Protein AF-0000000077551330 (afdb_homodimer)

Structure (mmCIF, N/CA/C/O backbone):
data_AF-0000000077551330-model_v1
#
loop_
_entity.id
_entity.type
_entity.pdbx_description
1 polymer 'Ubiquitin-protein ligase E3B'
#
loop_
_atom_site.group_PDB
_atom_site.id
_atom_site.type_symbol
_atom_site.label_atom_id
_atom_site.label_alt_id
_atom_site.label_comp_id
_atom_site.label_asym_id
_atom_site.label_entity_id
_atom_site.label_seq_id
_atom_site.pdbx_PDB_ins_code
_atom_site.Cartn_x
_atom_site.Cartn_y
_atom_site.Cartn_z
_atom_site.occupancy
_atom_site.B_iso_or_equiv
_atom_site.auth_seq_id
_atom_site.auth_comp_id
_atom_site.auth_asym_id
_atom_site.auth_atom_id
_atom_site.pdbx_PDB_model_num
ATOM 1 N N . MET A 1 1 ? 14.961 -21.078 100.062 1 22.92 1 MET A N 1
ATOM 2 C CA . MET A 1 1 ? 14.156 -19.922 99.625 1 22.92 1 MET A CA 1
ATOM 3 C C . MET A 1 1 ? 13.586 -20.109 98.25 1 22.92 1 MET A C 1
ATOM 5 O O . MET A 1 1 ? 12.852 -19.25 97.75 1 22.92 1 MET A O 1
ATOM 9 N N . ALA A 1 2 ? 14.133 -21.109 97.5 1 28.78 2 ALA A N 1
ATOM 10 C CA . ALA A 1 2 ? 13.852 -21.328 96.062 1 28.78 2 ALA A CA 1
ATOM 11 C C . ALA A 1 2 ? 12.445 -21.891 95.875 1 28.78 2 ALA A C 1
ATOM 13 O O . ALA A 1 2 ? 11.898 -21.828 94.75 1 28.78 2 ALA A O 1
ATOM 14 N N . PHE A 1 3 ? 11.875 -22.594 96.812 1 31.28 3 PHE A N 1
ATOM 15 C CA . PHE A 1 3 ? 10.625 -23.312 96.625 1 31.28 3 PHE A CA 1
ATOM 16 C C . PHE A 1 3 ? 9.453 -22.359 96.5 1 31.28 3 PHE A C 1
ATOM 18 O O . PHE A 1 3 ? 8.383 -22.719 96 1 31.28 3 PHE A O 1
ATOM 25 N N . ILE A 1 4 ? 9.508 -21.141 97.125 1 39.5 4 ILE A N 1
ATOM 26 C CA . ILE A 1 4 ? 8.352 -20.266 97.25 1 39.5 4 ILE A CA 1
ATOM 27 C C . ILE A 1 4 ? 8.094 -19.609 95.875 1 39.5 4 ILE A C 1
ATOM 29 O O . ILE A 1 4 ? 6.98 -19.156 95.562 1 39.5 4 ILE A O 1
ATOM 33 N N . ASN A 1 5 ? 9.094 -19.547 94.875 1 41.09 5 ASN A N 1
ATOM 34 C CA . ASN A 1 5 ? 8.945 -18.734 93.688 1 41.09 5 ASN A CA 1
ATOM 35 C C . ASN A 1 5 ? 8.047 -19.406 92.625 1 41.09 5 ASN A C 1
ATOM 37 O O . ASN A 1 5 ? 7.551 -18.75 91.688 1 41.09 5 ASN A O 1
ATOM 41 N N . LEU A 1 6 ? 7.828 -20.703 92.625 1 46.5 6 LEU A N 1
ATOM 42 C CA . LEU A 1 6 ? 7.102 -21.328 91.5 1 46.5 6 LEU A CA 1
ATOM 43 C C . LEU A 1 6 ? 5.605 -21.031 91.625 1 46.5 6 LEU A C 1
ATOM 45 O O . LEU A 1 6 ? 4.934 -20.875 90.562 1 46.5 6 LEU A O 1
ATOM 49 N N . ASP A 1 7 ? 5.07 -20.953 92.812 1 49.09 7 ASP A N 1
ATOM 50 C CA . ASP A 1 7 ? 3.627 -20.766 93 1 49.09 7 ASP A CA 1
ATOM 51 C C . ASP A 1 7 ? 3.203 -19.391 92.5 1 49.09 7 ASP A C 1
ATOM 53 O O . ASP A 1 7 ? 2.082 -19.203 92 1 49.09 7 ASP A O 1
ATOM 57 N N . GLN A 1 8 ? 4.016 -18.359 92.562 1 56.34 8 GLN A N 1
ATOM 58 C CA . GLN A 1 8 ? 3.68 -17.016 92.125 1 56.34 8 GLN A CA 1
ATOM 59 C C . GLN A 1 8 ? 3.641 -16.938 90.625 1 56.34 8 GLN A C 1
ATOM 61 O O . GLN A 1 8 ? 2.785 -16.25 90 1 56.34 8 GLN A O 1
ATOM 66 N N . GLN A 1 9 ? 4.457 -17.688 89.938 1 59.53 9 GLN A N 1
ATOM 67 C CA . GLN A 1 9 ? 4.461 -17.625 88.438 1 59.53 9 GLN A CA 1
ATOM 68 C C . GLN A 1 9 ? 3.189 -18.234 87.875 1 59.53 9 GLN A C 1
ATOM 70 O O . GLN A 1 9 ? 2.627 -17.719 86.938 1 59.53 9 GLN A O 1
ATOM 75 N N . ARG A 1 10 ? 2.715 -19.328 88.438 1 60.25 10 ARG A N 1
ATOM 76 C CA . ARG A 1 10 ? 1.483 -19.938 88 1 60.25 10 ARG A CA 1
ATOM 77 C C . ARG A 1 10 ? 0.293 -19 88.188 1 60.25 10 ARG A C 1
ATOM 79 O O . ARG A 1 10 ? -0.596 -18.938 87.312 1 60.25 10 ARG A O 1
ATOM 86 N N . PHE A 1 11 ? 0.293 -18.328 89.312 1 63.03 11 PHE A N 1
ATOM 87 C CA . PHE A 1 11 ? -0.768 -17.359 89.562 1 63.03 11 PHE A CA 1
ATOM 88 C C . PHE A 1 11 ? -0.735 -16.234 88.562 1 63.03 11 PHE A C 1
ATOM 90 O O . PHE A 1 11 ? -1.778 -15.82 88.062 1 63.03 11 PHE A O 1
ATOM 97 N N . LEU A 1 12 ? 0.474 -15.773 88.188 1 65.19 12 LEU A N 1
ATOM 98 C CA . LEU A 1 12 ? 0.596 -14.719 87.188 1 65.19 12 LEU A CA 1
ATOM 99 C C . LEU A 1 12 ? 0.167 -15.227 85.812 1 65.19 12 LEU A C 1
ATOM 101 O O . LEU A 1 12 ? -0.491 -14.508 85.062 1 65.19 12 LEU A O 1
ATOM 105 N N . GLU A 1 13 ? 0.47 -16.438 85.5 1 65 13 GLU A N 1
ATOM 106 C CA . GLU A 1 13 ? 0.064 -16.984 84.188 1 65 13 GLU A CA 1
ATOM 107 C C . GLU A 1 13 ? -1.451 -17.156 84.125 1 65 13 GLU A C 1
ATOM 109 O O . GLU A 1 13 ? -2.057 -16.875 83.062 1 65 13 GLU A O 1
ATOM 114 N N . ARG A 1 14 ? -2.062 -17.625 85.25 1 64 14 ARG A N 1
ATOM 115 C CA . ARG A 1 14 ? -3.514 -17.766 85.25 1 64 14 ARG A CA 1
ATOM 116 C C . ARG A 1 14 ? -4.199 -16.406 85.125 1 64 14 ARG A C 1
ATOM 118 O O . ARG A 1 14 ? -5.195 -16.266 84.438 1 64 14 ARG A O 1
ATOM 125 N N . SER A 1 15 ? -3.672 -15.398 85.875 1 67.38 15 SER A N 1
ATOM 126 C CA . SER A 1 15 ? -4.227 -14.055 85.812 1 67.38 15 SER A CA 1
ATOM 127 C C . SER A 1 15 ? -4.055 -13.469 84.375 1 67.38 15 SER A C 1
ATOM 129 O O . SER A 1 15 ? -4.957 -12.805 83.875 1 67.38 15 SER A O 1
ATOM 131 N N . GLN A 1 16 ? -2.918 -13.742 83.812 1 68.31 16 GLN A N 1
ATOM 132 C CA . GLN A 1 16 ? -2.707 -13.289 82.438 1 68.31 16 GLN A CA 1
ATOM 133 C C . GLN A 1 16 ? -3.654 -14 81.5 1 68.31 16 GLN A C 1
ATOM 135 O O . GLN A 1 16 ? -4.184 -13.383 80.562 1 68.31 16 GLN A O 1
ATOM 140 N N . GLN A 1 17 ? -3.811 -15.289 81.688 1 69.75 17 GLN A N 1
ATOM 141 C CA . GLN A 1 17 ? -4.742 -16.031 80.812 1 69.75 17 GLN A CA 1
ATOM 142 C C . GLN A 1 17 ? -6.172 -15.523 81 1 69.75 17 GLN A C 1
ATOM 144 O O . GLN A 1 17 ? -6.918 -15.383 80.062 1 69.75 17 GLN A O 1
ATOM 149 N N . GLU A 1 18 ? -6.57 -15.234 82.25 1 70 18 GLU A N 1
ATOM 150 C CA . GLU A 1 18 ? -7.895 -14.688 82.5 1 70 18 GLU A CA 1
ATOM 151 C C . GLU A 1 18 ? -8.047 -13.297 81.938 1 70 18 GLU A C 1
ATOM 153 O O . GLU A 1 18 ? -9.109 -12.961 81.375 1 70 18 GLU A O 1
ATOM 158 N N . ARG A 1 19 ? -6.977 -12.5 82 1 65.56 19 ARG A N 1
ATOM 159 C CA . ARG A 1 19 ? -6.996 -11.195 81.375 1 65.56 19 ARG A CA 1
ATOM 160 C C . ARG A 1 19 ? -7.117 -11.336 79.812 1 65.56 19 ARG A C 1
ATOM 162 O O . ARG A 1 19 ? -7.863 -10.594 79.188 1 65.56 19 ARG A O 1
ATOM 169 N N . LYS A 1 20 ? -6.316 -12.219 79.312 1 68.75 20 LYS A N 1
ATOM 170 C CA . LYS A 1 20 ? -6.422 -12.453 77.875 1 68.75 20 LYS A CA 1
ATOM 171 C C . LYS A 1 20 ? -7.82 -12.945 77.5 1 68.75 20 LYS A C 1
ATOM 173 O O . LYS A 1 20 ? -8.375 -12.539 76.5 1 68.75 20 LYS A O 1
ATOM 178 N N . GLU A 1 21 ? -8.359 -13.828 78.312 1 69.94 21 GLU A N 1
ATOM 179 C CA . GLU A 1 21 ? -9.703 -14.32 78.062 1 69.94 21 GLU A CA 1
ATOM 180 C C . GLU A 1 21 ? -10.742 -13.211 78.188 1 69.94 21 GLU A C 1
ATOM 182 O O . GLU A 1 21 ? -11.68 -13.125 77.375 1 69.94 21 GLU A O 1
ATOM 187 N N . ARG A 1 22 ? -10.625 -12.359 79.188 1 68.88 22 ARG A N 1
ATOM 188 C CA . ARG A 1 22 ? -11.516 -11.211 79.375 1 68.88 22 ARG A CA 1
ATOM 189 C C . ARG A 1 22 ? -11.367 -10.242 78.188 1 68.88 22 ARG A C 1
ATOM 191 O O . ARG A 1 22 ? -12.352 -9.695 77.75 1 68.88 22 ARG A O 1
ATOM 198 N N . GLU A 1 23 ? -10.102 -10.023 77.875 1 68.31 23 GLU A N 1
ATOM 199 C CA . GLU A 1 23 ? -9.875 -9.164 76.688 1 68.31 23 GLU A CA 1
ATOM 200 C C . GLU A 1 23 ? -10.469 -9.773 75.438 1 68.31 23 GLU A C 1
ATOM 202 O O . GLU A 1 23 ? -11.055 -9.07 74.625 1 68.31 23 GLU A O 1
ATOM 207 N N . GLN A 1 24 ? -10.242 -11.047 75.312 1 70.62 24 GLN A N 1
ATOM 208 C CA . GLN A 1 24 ? -10.859 -11.711 74.188 1 70.62 24 GLN A CA 1
ATOM 209 C C . GLN A 1 24 ? -12.383 -11.656 74.25 1 70.62 24 GLN A C 1
ATOM 211 O O . GLN A 1 24 ? -13.062 -11.469 73.25 1 70.62 24 GLN A O 1
ATOM 216 N N . GLU A 1 25 ? -12.898 -11.859 75.438 1 68.94 25 GLU A N 1
ATOM 217 C CA . GLU A 1 25 ? -14.344 -11.75 75.625 1 68.94 25 GLU A CA 1
ATOM 218 C C . GLU A 1 25 ? -14.828 -10.328 75.375 1 68.94 25 GLU A C 1
ATOM 220 O O . GLU A 1 25 ? -15.906 -10.125 74.812 1 68.94 25 GLU A O 1
ATOM 225 N N . ARG A 1 26 ? -14.086 -9.344 75.875 1 64.94 26 ARG A N 1
ATOM 226 C CA . ARG A 1 26 ? -14.422 -7.953 75.625 1 64.94 26 ARG A CA 1
ATOM 227 C C . ARG A 1 26 ? -14.375 -7.672 74.125 1 64.94 26 ARG A C 1
ATOM 229 O O . ARG A 1 26 ? -15.266 -7 73.562 1 64.94 26 ARG A O 1
ATOM 236 N N . VAL A 1 27 ? -13.305 -8.125 73.562 1 67.75 27 VAL A N 1
ATOM 237 C CA . VAL A 1 27 ? -13.211 -7.961 72.125 1 67.75 27 VAL A CA 1
ATOM 238 C C . VAL A 1 27 ? -14.375 -8.68 71.438 1 67.75 27 VAL A C 1
ATOM 240 O O . VAL A 1 27 ? -14.977 -8.156 70.5 1 67.75 27 VAL A O 1
ATOM 243 N N . ARG A 1 28 ? -14.719 -9.891 71.938 1 66.38 28 ARG A N 1
ATOM 244 C CA . ARG A 1 28 ? -15.859 -10.625 71.375 1 66.38 28 ARG A CA 1
ATOM 245 C C . ARG A 1 28 ? -17.156 -9.875 71.625 1 66.38 28 ARG A C 1
ATOM 247 O O . ARG A 1 28 ? -18.031 -9.82 70.75 1 66.38 28 ARG A O 1
ATOM 254 N N . GLN A 1 29 ? -17.312 -9.305 72.75 1 65.94 29 GLN A N 1
ATOM 255 C CA . GLN A 1 29 ? -18.531 -8.555 73.062 1 65.94 29 GLN A CA 1
ATOM 256 C C . GLN A 1 29 ? -18.625 -7.293 72.25 1 65.94 29 GLN A C 1
ATOM 258 O O . GLN A 1 29 ? -19.703 -6.938 71.75 1 65.94 29 GLN A O 1
ATOM 263 N N . VAL A 1 30 ? -17.5 -6.617 72.125 1 64.19 30 VAL A N 1
ATOM 264 C CA . VAL A 1 30 ? -17.484 -5.438 71.25 1 64.19 30 VAL A CA 1
ATOM 265 C C . VAL A 1 30 ? -17.75 -5.848 69.812 1 64.19 30 VAL A C 1
ATOM 267 O O . VAL A 1 30 ? -18.516 -5.18 69.125 1 64.19 30 VAL A O 1
ATOM 270 N N . LEU A 1 31 ? -17.109 -6.902 69.5 1 64.62 31 LEU A N 1
ATOM 271 C CA . LEU A 1 31 ? -17.391 -7.414 68.125 1 64.62 31 LEU A CA 1
ATOM 272 C C . LEU A 1 31 ? -18.844 -7.844 68 1 64.62 31 LEU A C 1
ATOM 274 O O . LEU A 1 31 ? -19.484 -7.586 67 1 64.62 31 LEU A O 1
ATOM 278 N N . PHE A 1 32 ? -19.328 -8.484 69.062 1 64.44 32 PHE A N 1
ATOM 279 C CA . PHE A 1 32 ? -20.734 -8.898 69 1 64.44 32 PHE A CA 1
ATOM 280 C C . PHE A 1 32 ? -21.656 -7.688 69.062 1 64.44 32 PHE A C 1
ATOM 282 O O . PHE A 1 32 ? -22.688 -7.676 68.375 1 64.44 32 PHE A O 1
ATOM 289 N N . SER A 1 33 ? -21.281 -6.715 69.75 1 65.81 33 SER A N 1
ATOM 290 C CA . SER A 1 33 ? -22.078 -5.488 69.812 1 65.81 33 SER A CA 1
ATOM 291 C C . SER A 1 33 ? -22 -4.754 68.438 1 65.81 33 SER A C 1
ATOM 293 O O . SER A 1 33 ? -23 -4.215 68 1 65.81 33 SER A O 1
ATOM 295 N N . ALA A 1 34 ? -20.844 -4.715 68 1 67.06 34 ALA A N 1
ATOM 296 C CA . ALA A 1 34 ? -20.672 -4.098 66.688 1 67.06 34 ALA A CA 1
ATOM 297 C C . ALA A 1 34 ? -21.391 -4.902 65.562 1 67.06 34 ALA A C 1
ATOM 299 O O . ALA A 1 34 ? -22.047 -4.332 64.688 1 67.06 34 ALA A O 1
ATOM 300 N N . ILE A 1 35 ? -21.141 -6.168 65.688 1 66.94 35 ILE A N 1
ATOM 301 C CA . ILE A 1 35 ? -21.859 -7.027 64.75 1 66.94 35 ILE A CA 1
ATOM 302 C C . ILE A 1 35 ? -23.359 -6.93 65 1 66.94 35 ILE A C 1
ATOM 304 O O . ILE A 1 35 ? -24.156 -6.914 64.062 1 66.94 35 ILE A O 1
ATOM 308 N N . GLY A 1 36 ? -23.688 -6.824 66.25 1 60.03 36 GLY A N 1
ATOM 309 C CA . GLY A 1 36 ? -25.094 -6.66 66.562 1 60.03 36 GLY A CA 1
ATOM 310 C C . GLY A 1 36 ? -25.703 -5.375 66.062 1 60.03 36 GLY A C 1
ATOM 311 O O . GLY A 1 36 ? -26.828 -5.371 65.562 1 60.03 36 GLY A O 1
ATOM 312 N N . ALA A 1 37 ? -24.969 -4.297 66.188 1 66.75 37 ALA A N 1
ATOM 313 C CA . ALA A 1 37 ? -25.422 -3.023 65.688 1 66.75 37 ALA A CA 1
ATOM 314 C C . ALA A 1 37 ? -25.547 -3.105 64.125 1 66.75 37 ALA A C 1
ATOM 316 O O . ALA A 1 37 ? -26.516 -2.586 63.562 1 66.75 37 ALA A O 1
ATOM 317 N N . VAL A 1 38 ? -24.609 -3.689 63.562 1 68.25 38 VAL A N 1
ATOM 318 C CA . VAL A 1 38 ? -24.656 -3.893 62.125 1 68.25 38 VAL A CA 1
ATOM 319 C C . VAL A 1 38 ? -25.828 -4.809 61.781 1 68.25 38 VAL A C 1
ATOM 321 O O . VAL A 1 38 ? -26.547 -4.559 60.812 1 68.25 38 VAL A O 1
ATOM 324 N N . ALA A 1 39 ? -25.906 -5.832 62.594 1 68.81 39 ALA A N 1
ATOM 325 C CA . ALA A 1 39 ? -27 -6.77 62.344 1 68.81 39 ALA A CA 1
ATOM 326 C C . ALA A 1 39 ? -28.344 -6.109 62.625 1 68.81 39 ALA A C 1
ATOM 328 O O . ALA A 1 39 ? -29.312 -6.32 61.875 1 68.81 39 ALA A O 1
ATOM 329 N N . ARG A 1 40 ? -28.406 -5.363 63.719 1 67.44 40 ARG A N 1
ATOM 330 C CA . ARG A 1 40 ? -29.656 -4.648 64 1 67.44 40 ARG A CA 1
ATOM 331 C C . ARG A 1 40 ? -29.953 -3.621 62.906 1 67.44 40 ARG A C 1
ATOM 333 O O . ARG A 1 40 ? -31.094 -3.48 62.469 1 67.44 40 ARG A O 1
ATOM 340 N N . GLY A 1 41 ? -28.875 -2.963 62.531 1 69.56 41 GLY A N 1
ATOM 341 C CA . GLY A 1 41 ? -29.047 -2.061 61.406 1 69.56 41 GLY A CA 1
ATOM 342 C C . GLY A 1 41 ? -29.516 -2.76 60.156 1 69.56 41 GLY A C 1
ATOM 343 O O . GLY A 1 41 ? -30.391 -2.26 59.469 1 69.56 41 GLY A O 1
ATOM 344 N N . TYR A 1 42 ? -28.938 -3.818 60 1 74.38 42 TYR A N 1
ATOM 345 C CA . TYR A 1 42 ? -29.328 -4.625 58.844 1 74.38 42 TYR A CA 1
ATOM 346 C C . TYR A 1 42 ? -30.797 -5.066 58.969 1 74.38 42 TYR A C 1
ATOM 348 O O . TYR A 1 42 ? -31.547 -4.992 58 1 74.38 42 TYR A O 1
ATOM 356 N N . LEU A 1 43 ? -31.172 -5.508 60.156 1 75.19 43 LEU A N 1
ATOM 357 C CA . LEU A 1 43 ? -32.531 -5.988 60.344 1 75.19 43 LEU A CA 1
ATOM 358 C C . LEU A 1 43 ? -33.531 -4.84 60.25 1 75.19 43 LEU A C 1
ATOM 360 O O . LEU A 1 43 ? -34.625 -5.008 59.719 1 75.19 43 LEU A O 1
ATOM 364 N N . VAL A 1 44 ? -33.125 -3.666 60.688 1 77.12 44 VAL A N 1
ATOM 365 C CA . VAL A 1 44 ? -33.969 -2.496 60.594 1 77.12 44 VAL A CA 1
ATOM 366 C C . VAL A 1 44 ? -34.156 -2.088 59.125 1 77.12 44 VAL A C 1
ATOM 368 O O . VAL A 1 44 ? -35.25 -1.759 58.688 1 77.12 44 VAL A O 1
ATOM 371 N N . ARG A 1 45 ? -33.062 -2.186 58.469 1 77.69 45 ARG A N 1
ATOM 372 C CA . ARG A 1 45 ? -33.156 -1.857 57.062 1 77.69 45 ARG A CA 1
ATOM 373 C C . ARG A 1 45 ? -34 -2.883 56.312 1 77.69 45 ARG A C 1
ATOM 375 O O . ARG A 1 45 ? -34.75 -2.527 55.406 1 77.69 45 ARG A O 1
ATOM 382 N N . LYS A 1 46 ? -33.781 -4.078 56.719 1 79.44 46 LYS A N 1
ATOM 383 C CA . LYS A 1 46 ? -34.562 -5.133 56.125 1 79.44 46 LYS A CA 1
ATOM 384 C C . LYS A 1 46 ? -36.062 -4.957 56.406 1 79.44 46 LYS A C 1
ATOM 386 O O . LYS A 1 46 ? -36.906 -5.141 55.531 1 79.44 46 LYS A O 1
ATOM 391 N N . ASP A 1 47 ? -36.312 -4.613 57.656 1 80.62 47 ASP A N 1
ATOM 392 C CA . ASP A 1 47 ? -37.688 -4.391 58.031 1 80.62 47 ASP A CA 1
ATOM 393 C C . ASP A 1 47 ? -38.25 -3.148 57.344 1 80.62 47 ASP A C 1
ATOM 395 O O . ASP A 1 47 ? -39.406 -3.143 56.906 1 80.62 47 ASP A O 1
ATOM 399 N N . LEU A 1 48 ? -37.5 -2.199 57.219 1 81.88 48 LEU A N 1
ATOM 400 C CA . LEU A 1 48 ? -37.906 -0.984 56.531 1 81.88 48 LEU A CA 1
ATOM 401 C C . LEU A 1 48 ? -38.188 -1.258 55.062 1 81.88 48 LEU A C 1
ATOM 403 O O . LEU A 1 48 ? -39.125 -0.73 54.5 1 81.88 48 LEU A O 1
ATOM 407 N N . ARG A 1 49 ? -37.375 -2.062 54.531 1 84.06 49 ARG A N 1
ATOM 408 C CA . ARG A 1 49 ? -37.562 -2.441 53.125 1 84.06 49 ARG A CA 1
ATOM 409 C C . ARG A 1 49 ? -38.875 -3.178 52.938 1 84.06 49 ARG A C 1
ATOM 411 O O . ARG A 1 49 ? -39.625 -2.908 52 1 84.06 49 ARG A O 1
ATOM 418 N N . ARG A 1 50 ? -39.156 -4.004 53.844 1 84.31 50 ARG A N 1
ATOM 419 C CA . ARG A 1 50 ? -40.406 -4.77 53.781 1 84.31 50 ARG A CA 1
ATOM 420 C C . ARG A 1 50 ? -41.625 -3.867 53.969 1 84.31 50 ARG A C 1
ATOM 422 O O . ARG A 1 50 ? -42.625 -4.031 53.281 1 84.31 50 ARG A O 1
ATOM 429 N N . LYS A 1 51 ? -41.469 -2.916 54.875 1 85.31 51 LYS A N 1
ATOM 430 C CA . LYS A 1 51 ? -42.562 -1.987 55.125 1 85.31 51 LYS A CA 1
ATOM 431 C C . LYS A 1 51 ? -42.844 -1.111 53.906 1 85.31 51 LYS A C 1
ATOM 433 O O . LYS A 1 51 ? -44 -0.903 53.5 1 85.31 51 LYS A O 1
ATOM 438 N N . VAL A 1 52 ? -41.781 -0.703 53.312 1 85.25 52 VAL A N 1
ATOM 439 C CA . VAL A 1 52 ? -41.906 0.164 52.125 1 85.25 52 VAL A CA 1
ATOM 440 C C . VAL A 1 52 ? -42.5 -0.618 50.969 1 85.25 52 VAL A C 1
ATOM 442 O O . VAL A 1 52 ? -43.375 -0.105 50.25 1 85.25 52 VAL A O 1
ATOM 445 N N . LEU A 1 53 ? -42.125 -1.859 50.875 1 86.62 53 LEU A N 1
ATOM 446 C CA . LEU A 1 53 ? -42.625 -2.701 49.781 1 86.62 53 LEU A CA 1
ATOM 447 C C . LEU A 1 53 ? -44.125 -3.006 50 1 86.62 53 LEU A C 1
ATOM 449 O O . LEU A 1 53 ? -44.875 -3.006 49.031 1 86.62 53 LEU A O 1
ATOM 453 N N . ASN A 1 54 ? -44.469 -3.184 51.219 1 85.94 54 ASN A N 1
ATOM 454 C CA . ASN A 1 54 ? -45.875 -3.459 51.531 1 85.94 54 ASN A CA 1
ATOM 455 C C . ASN A 1 54 ? -46.75 -2.227 51.312 1 85.94 54 ASN A C 1
ATOM 457 O O . ASN A 1 54 ? -47.844 -2.336 50.781 1 85.94 54 ASN A O 1
ATOM 461 N N . GLU A 1 55 ? -46.219 -1.141 51.688 1 87 55 GLU A N 1
ATOM 462 C CA . GLU A 1 55 ? -46.938 0.102 51.469 1 87 55 GLU A CA 1
ATOM 463 C C . GLU A 1 55 ? -47.125 0.392 49.969 1 87 55 GLU A C 1
ATOM 465 O O . GLU A 1 55 ? -48.156 0.896 49.562 1 87 55 GLU A O 1
ATOM 470 N N . PHE A 1 56 ? -46.094 0.057 49.281 1 88.06 56 PHE A N 1
ATOM 471 C CA . PHE A 1 56 ? -46.156 0.257 47.844 1 88.06 56 PHE A CA 1
ATOM 472 C C . PHE A 1 56 ? -47.219 -0.656 47.219 1 88.06 56 PHE A C 1
ATOM 474 O O . PHE A 1 56 ? -48 -0.216 46.406 1 88.06 56 PHE A O 1
ATOM 481 N N . HIS A 1 57 ? -47.312 -1.891 47.688 1 87.19 57 HIS A N 1
ATOM 482 C CA . HIS A 1 57 ? -48.281 -2.842 47.125 1 87.19 57 HIS A CA 1
ATOM 483 C C . HIS A 1 57 ? -49.688 -2.471 47.531 1 87.19 57 HIS A C 1
ATOM 485 O O . HIS A 1 57 ? -50.656 -2.705 46.781 1 87.19 57 HIS A O 1
ATOM 491 N N . GLU A 1 58 ? -49.75 -1.854 48.656 1 85.56 58 GLU A N 1
ATOM 492 C CA . GLU A 1 58 ? -51.062 -1.409 49.125 1 85.56 58 GLU A CA 1
ATOM 493 C C . GLU A 1 58 ? -51.531 -0.202 48.312 1 85.56 58 GLU A C 1
ATOM 495 O O . GLU A 1 58 ? -52.719 -0.096 48 1 85.56 58 GLU A O 1
ATOM 500 N N . ALA A 1 59 ? -50.562 0.584 48.031 1 85.12 59 ALA A N 1
ATOM 501 C CA . ALA A 1 59 ? -50.906 1.828 47.344 1 85.12 59 ALA A CA 1
ATOM 502 C C . ALA A 1 59 ? -51.156 1.589 45.875 1 85.12 59 ALA A C 1
ATOM 504 O O . ALA A 1 59 ? -52.094 2.172 45.281 1 85.12 59 ALA A O 1
ATOM 505 N N . PHE A 1 60 ? -50.344 0.715 45.281 1 85 60 PHE A N 1
ATOM 506 C CA . PHE A 1 60 ? -50.406 0.62 43.812 1 85 60 PHE A CA 1
ATOM 507 C C . PHE A 1 60 ? -50.812 -0.792 43.375 1 85 60 PHE A C 1
ATOM 509 O O . PHE A 1 60 ? -50.969 -1.056 42.188 1 85 60 PHE A O 1
ATOM 516 N N . GLY A 1 61 ? -51.094 -1.713 44.188 1 78.81 61 GLY A N 1
ATOM 517 C CA . GLY A 1 61 ? -51.5 -3.076 43.906 1 78.81 61 GLY A CA 1
ATOM 518 C C . GLY A 1 61 ? -50.344 -4.012 43.625 1 78.81 61 GLY A C 1
ATOM 519 O O . GLY A 1 61 ? -49.25 -3.562 43.312 1 78.81 61 GLY A O 1
ATOM 520 N N . ASN A 1 62 ? -50.656 -5.246 43.719 1 72.19 62 ASN A N 1
ATOM 521 C CA . ASN A 1 62 ? -49.656 -6.258 43.469 1 72.19 62 ASN A CA 1
ATOM 522 C C . ASN A 1 62 ? -49.375 -6.418 41.969 1 72.19 62 ASN A C 1
ATOM 524 O O . ASN A 1 62 ? -48.281 -6.891 41.594 1 72.19 62 ASN A O 1
ATOM 528 N N . ASP A 1 63 ? -50.312 -5.977 41.188 1 67.38 63 ASP A N 1
ATOM 529 C CA . ASP A 1 63 ? -50.156 -6.125 39.75 1 67.38 63 ASP A CA 1
ATOM 530 C C . ASP A 1 63 ? -49.875 -4.777 39.094 1 67.38 63 ASP A C 1
ATOM 532 O O . ASP A 1 63 ? -49.594 -4.711 37.875 1 67.38 63 ASP A O 1
ATOM 536 N N . GLY A 1 64 ? -49.719 -3.719 39.812 1 64.69 64 GLY A N 1
ATOM 537 C CA . GLY A 1 64 ? -49.375 -2.393 39.312 1 64.69 64 GLY A CA 1
ATOM 538 C C . GLY A 1 64 ? -50.531 -1.732 38.562 1 64.69 64 GLY A C 1
ATOM 539 O O . GLY A 1 64 ? -50.344 -0.837 37.75 1 64.69 64 GLY A O 1
ATOM 540 N N . MET A 1 65 ? -51.844 -2.135 38.781 1 70.25 65 MET A N 1
ATOM 541 C CA . MET A 1 65 ? -52.969 -1.652 37.969 1 70.25 65 MET A CA 1
ATOM 542 C C . MET A 1 65 ? -53.719 -0.575 38.75 1 70.25 65 MET A C 1
ATOM 544 O O . MET A 1 65 ? -54.562 0.136 38.156 1 70.25 65 MET A O 1
ATOM 548 N N . LYS A 1 66 ? -53.375 -0.418 39.938 1 78.94 66 LYS A N 1
ATOM 549 C CA . LYS A 1 66 ? -54.094 0.583 40.75 1 78.94 66 LYS A CA 1
ATOM 550 C C . LYS A 1 66 ? -53.438 1.955 40.594 1 78.94 66 LYS A C 1
ATOM 552 O O . LYS A 1 66 ? -52.188 2.072 40.688 1 78.94 66 LYS A O 1
ATOM 557 N N . VAL A 1 67 ? -54.25 3.014 40.25 1 77.81 67 VAL A N 1
ATOM 558 C CA . VAL A 1 67 ? -53.75 4.367 40.062 1 77.81 67 VAL A CA 1
ATOM 559 C C . VAL A 1 67 ? -53.812 5.148 41.375 1 77.81 67 VAL A C 1
ATOM 561 O O . VAL A 1 67 ? -54.75 5.008 42.125 1 77.81 67 VAL A O 1
ATOM 564 N N . ASN A 1 68 ? -52.75 5.715 41.75 1 86.81 68 ASN A N 1
ATOM 565 C CA . ASN A 1 68 ? -52.688 6.547 42.969 1 86.81 68 ASN A CA 1
ATOM 566 C C . ASN A 1 68 ? -52.031 7.895 42.656 1 86.81 68 ASN A C 1
ATOM 568 O O . ASN A 1 68 ? -51.688 8.18 41.5 1 86.81 68 ASN A O 1
ATOM 572 N N . GLY A 1 69 ? -51.906 8.773 43.688 1 88.81 69 GLY A N 1
ATOM 573 C CA . GLY A 1 69 ? -51.375 10.117 43.5 1 88.81 69 GLY A CA 1
ATOM 574 C C . GLY A 1 69 ? -49.938 10.141 42.969 1 88.81 69 GLY A C 1
ATOM 575 O O . GLY A 1 69 ? -49.125 9.289 43.344 1 88.81 69 GLY A O 1
ATOM 576 N N . ASN A 1 70 ? -49.625 11.047 42.062 1 91.06 70 ASN A N 1
ATOM 577 C CA . ASN A 1 70 ? -48.344 11.156 41.438 1 91.06 70 ASN A CA 1
ATOM 578 C C . ASN A 1 70 ? -47.25 11.523 42.406 1 91.06 70 ASN A C 1
ATOM 580 O O . ASN A 1 70 ? -46.094 11.164 42.219 1 91.06 70 ASN A O 1
ATOM 584 N N . THR A 1 71 ? -47.531 12.195 43.469 1 91.94 71 THR A N 1
ATOM 585 C CA . THR A 1 71 ? -46.531 12.578 44.469 1 91.94 71 THR A CA 1
ATOM 586 C C . THR A 1 71 ? -46.062 11.359 45.25 1 91.94 71 THR A C 1
ATOM 588 O O . THR A 1 71 ? -44.875 11.266 45.625 1 91.94 71 THR A O 1
ATOM 591 N N . LYS A 1 72 ? -47 10.492 45.5 1 89.25 72 LYS A N 1
ATOM 592 C CA . LYS A 1 72 ? -46.656 9.25 46.188 1 89.25 72 LYS A CA 1
ATOM 593 C C . LYS A 1 72 ? -45.719 8.398 45.312 1 89.25 72 LYS A C 1
ATOM 595 O O . LYS A 1 72 ? -44.781 7.773 45.812 1 89.25 72 LYS A O 1
ATOM 600 N N . LEU A 1 73 ? -46.094 8.406 44.094 1 91 73 LEU A N 1
ATOM 601 C CA . LEU A 1 73 ? -45.281 7.641 43.156 1 91 73 LEU A CA 1
ATOM 602 C C . LEU A 1 73 ? -43.844 8.141 43.156 1 91 73 LEU A C 1
ATOM 604 O O . LEU A 1 73 ? -42.906 7.336 43.125 1 91 73 LEU A O 1
ATOM 608 N N . LEU A 1 74 ? -43.594 9.445 43.094 1 93.12 74 LEU A N 1
ATOM 609 C CA . LEU A 1 74 ? -42.281 10.039 43.156 1 93.12 74 LEU A CA 1
ATOM 610 C C . LEU A 1 74 ? -41.562 9.68 44.469 1 93.12 74 LEU A C 1
ATOM 612 O O . LEU A 1 74 ? -40.375 9.398 44.469 1 93.12 74 LEU A O 1
ATOM 616 N N . LYS A 1 75 ? -42.344 9.664 45.531 1 89.19 75 LYS A N 1
ATOM 617 C CA . LYS A 1 75 ? -41.781 9.344 46.844 1 89.19 75 LYS A CA 1
ATOM 618 C C . LYS A 1 75 ? -41.25 7.918 46.875 1 89.19 75 LYS A C 1
ATOM 620 O O . LYS A 1 75 ? -40.125 7.688 47.312 1 89.19 75 LYS A O 1
ATOM 625 N N . TYR A 1 76 ? -42 7.039 46.375 1 88.12 76 TYR A N 1
ATOM 626 C CA . TYR A 1 76 ? -41.562 5.648 46.375 1 88.12 76 TYR A CA 1
ATOM 627 C C . TYR A 1 76 ? -40.406 5.43 45.406 1 88.12 76 TYR A C 1
ATOM 629 O O . TYR A 1 76 ? -39.531 4.609 45.656 1 88.12 76 TYR A O 1
ATOM 637 N N . GLY A 1 77 ? -40.406 6.133 44.312 1 88.5 77 GLY A N 1
ATOM 638 C CA . GLY A 1 77 ? -39.281 6.059 43.375 1 88.5 77 GLY A CA 1
ATOM 639 C C . GLY A 1 77 ? -37.969 6.48 44 1 88.5 77 GLY A C 1
ATOM 640 O O . GLY A 1 77 ? -36.969 5.801 43.844 1 88.5 77 GLY A O 1
ATOM 641 N N . LYS A 1 78 ? -38 7.512 44.719 1 87.5 78 LYS A N 1
ATOM 642 C CA . LYS A 1 78 ? -36.812 8.023 45.375 1 87.5 78 LYS A CA 1
ATOM 643 C C . LYS A 1 78 ? -36.312 7.055 46.438 1 87.5 78 LYS A C 1
ATOM 645 O O . LYS A 1 78 ? -35.094 6.91 46.625 1 87.5 78 LYS A O 1
ATOM 650 N N . LEU A 1 79 ? -37.281 6.375 47 1 85.06 79 LEU A N 1
ATOM 651 C CA . LEU A 1 79 ? -36.906 5.41 48.031 1 85.06 79 LEU A CA 1
ATOM 652 C C . LEU A 1 79 ? -36.281 4.156 47.406 1 85.06 79 LEU A C 1
ATOM 654 O O . LEU A 1 79 ? -35.312 3.619 47.938 1 85.06 79 LEU A O 1
ATOM 658 N N . PHE A 1 80 ? -36.844 3.75 46.312 1 83.94 80 PHE A N 1
ATOM 659 C CA . PHE A 1 80 ? -36.375 2.549 45.625 1 83.94 80 PHE A CA 1
ATOM 660 C C . PHE A 1 80 ? -34.969 2.762 45.094 1 83.94 80 PHE A C 1
ATOM 662 O O . PHE A 1 80 ? -34.156 1.829 45.062 1 83.94 80 PHE A O 1
ATOM 669 N N . PHE A 1 81 ? -34.625 3.904 44.656 1 78.62 81 PHE A N 1
ATOM 670 C CA . PHE A 1 81 ? -33.344 4.176 44 1 78.62 81 PHE A CA 1
ATOM 671 C C . PHE A 1 81 ? -32.344 4.727 45 1 78.62 81 PHE A C 1
ATOM 673 O O . PHE A 1 81 ? -31.203 5.047 44.656 1 78.62 81 PHE A O 1
ATOM 680 N N . SER A 1 82 ? -32.812 4.809 46.188 1 75.12 82 SER A N 1
ATOM 681 C CA . SER A 1 82 ? -31.891 5.242 47.25 1 75.12 82 SER A CA 1
ATOM 682 C C . SER A 1 82 ? -31 4.102 47.688 1 75.12 82 SER A C 1
ATOM 684 O O . SER A 1 82 ? -31.141 2.967 47.219 1 75.12 82 SER A O 1
ATOM 686 N N . GLY A 1 83 ? -30.047 4.387 48.375 1 69.69 83 GLY A N 1
ATOM 687 C CA . GLY A 1 83 ? -29.094 3.418 48.875 1 69.69 83 GLY A CA 1
ATOM 688 C C . GLY A 1 83 ? -29.734 2.346 49.75 1 69.69 83 GLY A C 1
ATOM 689 O O . GLY A 1 83 ? -29.109 1.335 50.062 1 69.69 83 GLY A O 1
ATOM 690 N N . LEU A 1 84 ? -31.094 2.543 50.031 1 68.06 84 LEU A N 1
ATOM 691 C CA . LEU A 1 84 ? -31.797 1.584 50.875 1 68.06 84 LEU A CA 1
ATOM 692 C C . LEU A 1 84 ? -31.969 0.252 50.156 1 68.06 84 LEU A C 1
ATOM 694 O O . LEU A 1 84 ? -31.891 -0.811 50.781 1 68.06 84 LEU A O 1
ATOM 698 N N . PHE A 1 85 ? -32.281 0.294 48.75 1 67.62 85 PHE A N 1
ATOM 699 C CA . PHE A 1 85 ? -32.531 -0.926 48 1 67.62 85 PHE A CA 1
ATOM 700 C C . PHE A 1 85 ? -31.359 -1.231 47.062 1 67.62 85 PHE A C 1
ATOM 702 O O . PHE A 1 85 ? -31.484 -2.039 46.156 1 67.62 85 PHE A O 1
ATOM 709 N N . LYS A 1 86 ? -30.281 -0.796 47.25 1 60.78 86 LYS A N 1
ATOM 710 C CA . LYS A 1 86 ? -29.125 -0.87 46.344 1 60.78 86 LYS A CA 1
ATOM 711 C C . LYS A 1 86 ? -29.234 -2.078 45.438 1 60.78 86 LYS A C 1
ATOM 713 O O . LYS A 1 86 ? -29.312 -1.926 44.188 1 60.78 86 LYS A O 1
ATOM 718 N N . ASN A 1 87 ? -28.688 -3.318 45.688 1 58.19 87 ASN A N 1
ATOM 719 C CA . ASN A 1 87 ? -28.562 -4.516 44.875 1 58.19 87 ASN A CA 1
ATOM 720 C C . ASN A 1 87 ? -29.641 -5.543 45.188 1 58.19 87 ASN A C 1
ATOM 722 O O . ASN A 1 87 ? -29.578 -6.688 44.75 1 58.19 87 ASN A O 1
ATOM 726 N N . SER A 1 88 ? -30.75 -5.051 45.906 1 63.66 88 SER A N 1
ATOM 727 C CA . SER A 1 88 ? -31.562 -6.137 46.438 1 63.66 88 SER A CA 1
ATOM 728 C C . SER A 1 88 ? -33 -6.055 45.938 1 63.66 88 SER A C 1
ATOM 730 O O . SER A 1 88 ? -33.875 -6.84 46.312 1 63.66 88 SER A O 1
ATOM 732 N N . LEU A 1 89 ? -33.25 -5.16 45.062 1 68.44 89 LEU A N 1
ATOM 733 C CA . LEU A 1 89 ? -34.625 -5.055 44.625 1 68.44 89 LEU A CA 1
ATOM 734 C C . LEU A 1 89 ? -35 -6.184 43.656 1 68.44 89 LEU A C 1
ATOM 736 O O . LEU A 1 89 ? -34.281 -6.441 42.688 1 68.44 89 LEU A O 1
ATOM 740 N N . ASN A 1 90 ? -36 -6.883 44.031 1 79.38 90 ASN A N 1
ATOM 741 C CA . ASN A 1 90 ? -36.5 -7.949 43.188 1 79.38 90 ASN A CA 1
ATOM 742 C C . ASN A 1 90 ? -36.875 -7.426 41.781 1 79.38 90 ASN A C 1
ATOM 744 O O . ASN A 1 90 ? -37.469 -6.355 41.656 1 79.38 90 ASN A O 1
ATOM 748 N N . ASN A 1 91 ? -36.531 -8.102 40.75 1 85.06 91 ASN A N 1
ATOM 749 C CA . ASN A 1 91 ? -36.75 -7.707 39.375 1 85.06 91 ASN A CA 1
ATOM 750 C C . ASN A 1 91 ? -38.25 -7.465 39.094 1 85.06 91 ASN A C 1
ATOM 752 O O . ASN A 1 91 ? -38.594 -6.578 38.344 1 85.06 91 ASN A O 1
ATOM 756 N N . ASP A 1 92 ? -39 -8.062 39.844 1 84.44 92 ASP A N 1
ATOM 757 C CA . ASP A 1 92 ? -40.438 -7.938 39.625 1 84.44 92 ASP A CA 1
ATOM 758 C C . ASP A 1 92 ? -40.969 -6.609 40.156 1 84.44 92 ASP A C 1
ATOM 760 O O . ASP A 1 92 ? -41.844 -5.996 39.531 1 84.44 92 ASP A O 1
ATOM 764 N N . VAL A 1 93 ? -40.438 -6.242 41.219 1 84.5 93 VAL A N 1
ATOM 765 C CA . VAL A 1 93 ? -40.875 -4.988 41.844 1 84.5 93 VAL A CA 1
ATOM 766 C C . VAL A 1 93 ? -40.469 -3.814 40.969 1 84.5 93 VAL A C 1
ATOM 768 O O . VAL A 1 93 ? -41.219 -2.85 40.781 1 84.5 93 VAL A O 1
ATOM 771 N N . VAL A 1 94 ? -39.281 -3.992 40.469 1 86.38 94 VAL A N 1
ATOM 772 C CA . VAL A 1 94 ? -38.75 -2.953 39.562 1 86.38 94 VAL A CA 1
ATOM 773 C C . VAL A 1 94 ? -39.688 -2.812 38.344 1 86.38 94 VAL A C 1
ATOM 775 O O . VAL A 1 94 ? -40.062 -1.701 38 1 86.38 94 VAL A O 1
ATOM 778 N N . CYS A 1 95 ? -40.062 -3.875 37.781 1 88.69 95 CYS A N 1
ATOM 779 C CA . CYS A 1 95 ? -40.906 -3.857 36.594 1 88.69 95 CYS A CA 1
ATOM 780 C C . CYS A 1 95 ? -42.281 -3.301 36.906 1 88.69 95 CYS A C 1
ATOM 782 O O . CYS A 1 95 ? -42.844 -2.541 36.125 1 88.69 95 CYS A O 1
ATOM 784 N N . HIS A 1 96 ? -42.719 -3.648 38.062 1 88.19 96 HIS A N 1
ATOM 785 C CA . HIS A 1 96 ? -44.031 -3.17 38.469 1 88.19 96 HIS A CA 1
ATOM 786 C C . HIS A 1 96 ? -44.031 -1.656 38.656 1 88.19 96 HIS A C 1
ATOM 788 O O . HIS A 1 96 ? -45 -0.977 38.281 1 88.19 96 HIS A O 1
ATOM 794 N N . TYR A 1 97 ? -43.062 -1.27 39.312 1 89.81 97 TYR A N 1
ATOM 795 C CA . TYR A 1 97 ? -42.938 0.165 39.562 1 89.81 97 TYR A CA 1
ATOM 796 C C . TYR A 1 97 ? -42.938 0.939 38.25 1 89.81 97 TYR A C 1
ATOM 798 O O . TYR A 1 97 ? -43.656 1.943 38.125 1 89.81 97 TYR A O 1
ATOM 806 N N . PHE A 1 98 ? -42.219 0.535 37.344 1 92.81 98 PHE A N 1
ATOM 807 C CA . PHE A 1 98 ? -42.094 1.259 36.062 1 92.81 98 PHE A CA 1
ATOM 808 C C . PHE A 1 98 ? -43.344 1.118 35.25 1 92.81 98 PHE A C 1
ATOM 810 O O . PHE A 1 98 ? -43.719 2.027 34.5 1 92.81 98 PHE A O 1
ATOM 817 N N . LYS A 1 99 ? -44.031 0.056 35.375 1 91.31 99 LYS A N 1
ATOM 818 C CA . LYS A 1 99 ? -45.344 -0.076 34.719 1 91.31 99 LYS A CA 1
ATOM 819 C C . LYS A 1 99 ? -46.312 0.962 35.25 1 91.31 99 LYS A C 1
ATOM 821 O O . LYS A 1 99 ? -47.094 1.552 34.5 1 91.31 99 LYS A O 1
ATOM 826 N N . VAL A 1 100 ? -46.25 1.141 36.531 1 92.12 100 VAL A N 1
ATOM 827 C CA . VAL A 1 100 ? -47.094 2.125 37.156 1 92.12 100 VAL A CA 1
ATOM 828 C C . VAL A 1 100 ? -46.719 3.529 36.719 1 92.12 100 VAL A C 1
ATOM 830 O O . VAL A 1 100 ? -47.594 4.387 36.5 1 92.12 100 VAL A O 1
ATOM 833 N N . LEU A 1 101 ? -45.469 3.709 36.656 1 93 101 LEU A N 1
ATOM 834 C CA . LEU A 1 101 ? -45 5.004 36.188 1 93 101 LEU A CA 1
ATOM 835 C C . LEU A 1 101 ? -45.562 5.328 34.812 1 93 101 LEU A C 1
ATOM 837 O O . LEU A 1 101 ? -46 6.453 34.562 1 93 101 LEU A O 1
ATOM 841 N N . VAL A 1 102 ? -45.562 4.379 33.906 1 94.25 102 VAL A N 1
ATOM 842 C CA . VAL A 1 102 ? -46.031 4.57 32.531 1 94.25 102 VAL A CA 1
ATOM 843 C C . VAL A 1 102 ? -47.562 4.816 32.562 1 94.25 102 VAL A C 1
ATOM 845 O O . VAL A 1 102 ? -48.031 5.703 31.844 1 94.25 102 VAL A O 1
ATOM 848 N N . LYS A 1 103 ? -48.188 4.105 33.344 1 92.25 103 LYS A N 1
ATOM 849 C CA . LYS A 1 103 ? -49.656 4.285 33.438 1 92.25 103 LYS A CA 1
ATOM 850 C C . LYS A 1 103 ? -50 5.66 34 1 92.25 103 LYS A C 1
ATOM 852 O O . LYS A 1 103 ? -50.969 6.277 33.594 1 92.25 103 LYS A O 1
ATOM 857 N N . SER A 1 104 ? -49.25 6.047 34.938 1 93.12 104 SER A N 1
ATOM 858 C CA . SER A 1 104 ? -49.469 7.328 35.594 1 93.12 104 SER A CA 1
ATOM 859 C C . SER A 1 104 ? -49.312 8.484 34.625 1 93.12 104 SER A C 1
ATOM 861 O O . SER A 1 104 ? -50.188 9.359 34.531 1 93.12 104 SER A O 1
ATOM 863 N N . ILE A 1 105 ? -48.281 8.484 33.844 1 94.38 105 ILE A N 1
ATOM 864 C CA . ILE A 1 105 ? -48 9.641 33.031 1 94.38 105 ILE A CA 1
ATOM 865 C C . ILE A 1 105 ? -48.938 9.688 31.844 1 94.38 105 ILE A C 1
ATOM 867 O O . ILE A 1 105 ? -49.188 10.758 31.281 1 94.38 105 ILE A O 1
ATOM 871 N N . THR A 1 106 ? -49.5 8.562 31.422 1 93.56 106 THR A N 1
ATOM 872 C CA . THR A 1 106 ? -50.438 8.5 30.297 1 93.56 106 THR A CA 1
ATOM 873 C C . THR A 1 106 ? -51.844 8.805 30.734 1 93.56 106 THR A C 1
ATOM 875 O O . THR A 1 106 ? -52.75 8.938 29.891 1 93.56 106 THR A O 1
ATOM 878 N N . SER A 1 107 ? -52.031 9 31.938 1 92.56 107 SER A N 1
ATOM 879 C CA . SER A 1 107 ? -53.344 9.297 32.5 1 92.56 107 SER A CA 1
ATOM 880 C C . SER A 1 107 ? -53.75 10.742 32.219 1 92.56 107 SER A C 1
ATOM 882 O O . SER A 1 107 ? -52.906 11.641 32.25 1 92.56 107 SER A O 1
ATOM 884 N N . ASN A 1 108 ? -55.094 10.984 32.031 1 91.75 108 ASN A N 1
ATOM 885 C CA . ASN A 1 108 ? -55.625 12.32 31.766 1 91.75 108 ASN A CA 1
ATOM 886 C C . ASN A 1 108 ? -56 13.047 33.062 1 91.75 108 ASN A C 1
ATOM 888 O O . ASN A 1 108 ? -56.312 14.242 33.031 1 91.75 108 ASN A O 1
ATOM 892 N N . ASN A 1 109 ? -55.875 12.266 34.094 1 91.94 109 ASN A N 1
ATOM 893 C CA . ASN A 1 109 ? -56.188 12.859 35.406 1 91.94 109 ASN A CA 1
ATOM 894 C C . ASN A 1 109 ? -55 13.555 36 1 91.94 109 ASN A C 1
ATOM 896 O O . ASN A 1 109 ? -53.969 12.914 36.281 1 91.94 109 ASN A O 1
ATOM 900 N N . LYS A 1 110 ? -55.094 14.805 36.344 1 91.38 110 LYS A N 1
ATOM 901 C CA . LYS A 1 110 ? -54 15.648 36.812 1 91.38 110 LYS A CA 1
ATOM 902 C C . LYS A 1 110 ? -53.469 15.156 38.156 1 91.38 110 LYS A C 1
ATOM 904 O O . LYS A 1 110 ? -52.281 15.312 38.469 1 91.38 110 LYS A O 1
ATOM 909 N N . SER A 1 111 ? -54.344 14.555 38.938 1 90.31 111 SER A N 1
ATOM 910 C CA . SER A 1 111 ? -53.938 14.109 40.281 1 90.31 111 SER A CA 1
ATOM 911 C C . SER A 1 111 ? -53.094 12.828 40.188 1 90.31 111 SER A C 1
ATOM 913 O O . SER A 1 111 ? -52.312 12.539 41.094 1 90.31 111 SER A O 1
ATOM 915 N N . TYR A 1 112 ? -53.344 12.164 39.094 1 91.5 112 TYR A N 1
ATOM 916 C CA . TYR A 1 112 ? -52.656 10.867 38.969 1 91.5 112 TYR A CA 1
ATOM 917 C C . TYR A 1 112 ? -51.5 10.953 37.969 1 91.5 112 TYR A C 1
ATOM 919 O O . TYR A 1 112 ? -50.531 10.172 38.094 1 91.5 112 TYR A O 1
ATOM 927 N N . SER A 1 113 ? -51.531 11.875 37.125 1 94.31 113 SER A N 1
ATOM 928 C CA . SER A 1 113 ? -50.562 11.93 36.062 1 94.31 113 SER A CA 1
ATOM 929 C C . SER A 1 113 ? -49.219 12.461 36.562 1 94.31 113 SER A C 1
ATOM 931 O O . SER A 1 113 ? -49.156 13.562 37.125 1 94.31 113 SER A O 1
ATOM 933 N N . PHE A 1 114 ? -48.156 11.719 36.312 1 95.06 114 PHE A N 1
ATOM 934 C CA . PHE A 1 114 ? -46.812 12.109 36.719 1 95.06 114 PHE A CA 1
ATOM 935 C C . PHE A 1 114 ? -46.375 13.383 36.031 1 95.06 114 PHE A C 1
ATOM 937 O O . PHE A 1 114 ? -45.531 14.117 36.531 1 95.06 114 PHE A O 1
ATOM 944 N N . ALA A 1 115 ? -46.906 13.758 34.875 1 94.69 115 ALA A N 1
ATOM 945 C CA . ALA A 1 115 ? -46.562 14.922 34.094 1 94.69 115 ALA A CA 1
ATOM 946 C C . ALA A 1 115 ? -46.875 16.219 34.812 1 94.69 115 ALA A C 1
ATOM 948 O O . ALA A 1 115 ? -46.25 17.25 34.594 1 94.69 115 ALA A O 1
ATOM 949 N N . THR A 1 116 ? -47.875 16.094 35.688 1 94.12 116 THR A N 1
ATOM 950 C CA . THR A 1 116 ? -48.281 17.266 36.469 1 94.12 116 THR A CA 1
ATOM 951 C C . THR A 1 116 ? -47.156 17.734 37.375 1 94.12 116 THR A C 1
ATOM 953 O O . THR A 1 116 ? -47.031 18.922 37.688 1 94.12 116 THR A O 1
ATOM 956 N N . LEU A 1 117 ? -46.312 16.797 37.781 1 94.88 117 LEU A N 1
ATOM 957 C CA . LEU A 1 117 ? -45.188 17.156 38.625 1 94.88 117 LEU A CA 1
ATOM 958 C C . LEU A 1 117 ? -44.188 18.016 37.875 1 94.88 117 LEU A C 1
ATOM 960 O O . LEU A 1 117 ? -43.5 18.859 38.469 1 94.88 117 LEU A O 1
ATOM 964 N N . PHE A 1 118 ? -44.062 17.859 36.531 1 94.94 118 PHE A N 1
ATOM 965 C CA . PHE A 1 118 ? -43.188 18.641 35.688 1 94.94 118 PHE A CA 1
ATOM 966 C C . PHE A 1 118 ? -43.719 20.062 35.5 1 94.94 118 PHE A C 1
ATOM 968 O O . PHE A 1 118 ? -42.969 20.984 35.188 1 94.94 118 PHE A O 1
ATOM 975 N N . LEU A 1 119 ? -45.062 20.172 35.75 1 91.62 119 LEU A N 1
ATOM 976 C CA . LEU A 1 119 ? -45.719 21.469 35.562 1 91.62 119 LEU A CA 1
ATOM 977 C C . LEU A 1 119 ? -45.75 22.25 36.875 1 91.62 119 LEU A C 1
ATOM 979 O O . LEU A 1 119 ? -46.094 23.438 36.875 1 91.62 119 LEU A O 1
ATOM 983 N N . SER A 1 120 ? -45.375 21.562 37.906 1 90.88 120 SER A N 1
ATOM 984 C CA . SER A 1 120 ? -45.406 22.188 39.219 1 90.88 120 SER A CA 1
ATOM 985 C C . SER A 1 120 ? -44.031 22.781 39.562 1 90.88 120 SER A C 1
ATOM 987 O O . SER A 1 120 ? -43 22.141 39.375 1 90.88 120 SER A O 1
ATOM 989 N N . VAL A 1 121 ? -43.938 23.891 40.031 1 88.69 121 VAL A N 1
ATOM 990 C CA . VAL A 1 121 ? -42.719 24.594 40.344 1 88.69 121 VAL A CA 1
ATOM 991 C C . VAL A 1 121 ? -42 23.906 41.531 1 88.69 121 VAL A C 1
ATOM 993 O O . VAL A 1 121 ? -40.781 23.828 41.531 1 88.69 121 VAL A O 1
ATOM 996 N N . GLN A 1 122 ? -42.781 23.312 42.344 1 88.69 122 GLN A N 1
ATOM 997 C CA . GLN A 1 122 ? -42.25 22.672 43.531 1 88.69 122 GLN A CA 1
ATOM 998 C C . GLN A 1 122 ? -41.594 21.328 43.219 1 88.69 122 GLN A C 1
ATOM 1000 O O . GLN A 1 122 ? -40.625 20.906 43.844 1 88.69 122 GLN A O 1
ATOM 1005 N N . TYR A 1 123 ? -42.094 20.672 42.188 1 92.88 123 TYR A N 1
ATOM 1006 C CA . TYR A 1 123 ? -41.719 19.281 42 1 92.88 123 TYR A CA 1
ATOM 1007 C C . TYR A 1 123 ? -40.969 19.078 40.719 1 92.88 123 TYR A C 1
ATOM 1009 O O . TYR A 1 123 ? -40.438 18 40.438 1 92.88 123 TYR A O 1
ATOM 1017 N N . ILE A 1 124 ? -40.812 20.047 39.906 1 93.75 124 ILE A N 1
ATOM 1018 C CA . ILE A 1 124 ? -40.188 19.891 38.594 1 93.75 124 ILE A CA 1
ATOM 1019 C C . ILE A 1 124 ? -38.75 19.422 38.75 1 93.75 124 ILE A C 1
ATOM 1021 O O . ILE A 1 124 ? -38.281 18.547 38 1 93.75 124 ILE A O 1
ATOM 1025 N N . GLN A 1 125 ? -37.969 19.938 39.656 1 92.06 125 GLN A N 1
ATOM 1026 C CA . GLN A 1 125 ? -36.562 19.609 39.812 1 92.06 125 GLN A CA 1
ATOM 1027 C C . GLN A 1 125 ? -36.406 18.188 40.375 1 92.06 125 GLN A C 1
ATOM 1029 O O . GLN A 1 125 ? -35.688 17.375 39.781 1 92.06 125 GLN A O 1
ATOM 1034 N N . PRO A 1 126 ? -37.125 17.922 41.469 1 92.25 126 PRO A N 1
ATOM 1035 C CA . PRO A 1 126 ? -36.969 16.562 41.969 1 92.25 126 PRO A CA 1
ATOM 1036 C C . PRO A 1 126 ? -37.469 15.5 41 1 92.25 126 PRO A C 1
ATOM 1038 O O . PRO A 1 126 ? -36.906 14.414 40.906 1 92.25 126 PRO A O 1
ATOM 1041 N N . ALA A 1 127 ? -38.531 15.812 40.375 1 94.44 127 ALA A N 1
ATOM 1042 C CA . ALA A 1 127 ? -39.125 14.875 39.406 1 94.44 127 ALA A CA 1
ATOM 1043 C C . ALA A 1 127 ? -38.188 14.664 38.219 1 94.44 127 ALA A C 1
ATOM 1045 O O . ALA A 1 127 ? -37.969 13.531 37.781 1 94.44 127 ALA A O 1
ATOM 1046 N N . SER A 1 128 ? -37.594 15.773 37.75 1 94.19 128 SER A N 1
ATOM 1047 C CA . SER A 1 128 ? -36.688 15.688 36.594 1 94.19 128 SER A CA 1
ATOM 1048 C C . SER A 1 128 ? -35.438 14.922 36.969 1 94.19 128 SER A C 1
ATOM 1050 O O . SER A 1 128 ? -34.938 14.109 36.188 1 94.19 128 SER A O 1
ATOM 1052 N N . GLN A 1 129 ? -34.875 15.164 38.125 1 92.5 129 GLN A N 1
ATOM 1053 C CA . GLN A 1 129 ? -33.688 14.461 38.562 1 92.5 129 GLN A CA 1
ATOM 1054 C C . GLN A 1 129 ? -33.969 12.969 38.75 1 92.5 129 GLN A C 1
ATOM 1056 O O . GLN A 1 129 ? -33.094 12.141 38.438 1 92.5 129 GLN A O 1
ATOM 1061 N N . PHE A 1 130 ? -35.094 12.75 39.25 1 93.44 130 PHE A N 1
ATOM 1062 C CA . PHE A 1 130 ? -35.469 11.359 39.438 1 93.44 130 PHE A CA 1
ATOM 1063 C C . PHE A 1 130 ? -35.531 10.633 38.094 1 93.44 130 PHE A C 1
ATOM 1065 O O . PHE A 1 130 ? -35.031 9.516 37.938 1 93.44 130 PHE A O 1
ATOM 1072 N N . ILE A 1 131 ? -36.188 11.203 37.156 1 94.56 131 ILE A N 1
ATOM 1073 C CA . ILE A 1 131 ? -36.344 10.562 35.844 1 94.56 131 ILE A CA 1
ATOM 1074 C C . ILE A 1 131 ? -35 10.383 35.188 1 94.56 131 ILE A C 1
ATOM 1076 O O . ILE A 1 131 ? -34.75 9.375 34.5 1 94.56 131 ILE A O 1
ATOM 1080 N N . GLN A 1 132 ? -34.125 11.32 35.281 1 92.88 132 GLN A N 1
ATOM 1081 C CA . GLN A 1 132 ? -32.75 11.195 34.75 1 92.88 132 GLN A CA 1
ATOM 1082 C C . GLN A 1 132 ? -32.062 9.977 35.344 1 92.88 132 GLN A C 1
ATOM 1084 O O . GLN A 1 132 ? -31.438 9.203 34.594 1 92.88 132 GLN A O 1
ATOM 1089 N N . ASN A 1 133 ? -32.188 9.844 36.562 1 91.25 133 ASN A N 1
ATOM 1090 C CA . ASN A 1 133 ? -31.578 8.695 37.219 1 91.25 133 ASN A CA 1
ATOM 1091 C C . ASN A 1 133 ? -32.281 7.391 36.812 1 91.25 133 ASN A C 1
ATOM 1093 O O . ASN A 1 133 ? -31.625 6.348 36.719 1 91.25 133 ASN A O 1
ATOM 1097 N N . ALA A 1 134 ? -33.562 7.5 36.688 1 93.06 134 ALA A N 1
ATOM 1098 C CA . ALA A 1 134 ? -34.344 6.328 36.281 1 93.06 134 ALA A CA 1
ATOM 1099 C C . ALA A 1 134 ? -33.906 5.848 34.906 1 93.06 134 ALA A C 1
ATOM 1101 O O . ALA A 1 134 ? -33.844 4.645 34.656 1 93.06 134 ALA A O 1
ATOM 1102 N N . PHE A 1 135 ? -33.719 6.785 34 1 95 135 PHE A N 1
ATOM 1103 C CA . PHE A 1 135 ? -33.25 6.414 32.656 1 95 135 PHE A CA 1
ATOM 1104 C C . PHE A 1 135 ? -31.953 5.617 32.75 1 95 135 PHE A C 1
ATOM 1106 O O . PHE A 1 135 ? -31.828 4.57 32.094 1 95 135 PHE A O 1
ATOM 1113 N N . SER A 1 136 ? -30.953 6.07 33.469 1 91.88 136 SER A N 1
ATOM 1114 C CA . SER A 1 136 ? -29.672 5.406 33.594 1 91.88 136 SER A CA 1
ATOM 1115 C C . SER A 1 136 ? -29.812 4.035 34.25 1 91.88 136 SER A C 1
ATOM 1117 O O . SER A 1 136 ? -29.156 3.074 33.844 1 91.88 136 SER A O 1
ATOM 1119 N N . PHE A 1 137 ? -30.688 4.039 35.219 1 91.06 137 PHE A N 1
ATOM 1120 C CA . PHE A 1 137 ? -30.953 2.785 35.938 1 91.06 137 PHE A CA 1
ATOM 1121 C C . PHE A 1 137 ? -31.547 1.751 34.969 1 91.06 137 PHE A C 1
ATOM 1123 O O . PHE A 1 137 ? -31.125 0.593 34.969 1 91.06 137 PHE A O 1
ATOM 1130 N N . VAL A 1 138 ? -32.5 2.156 34.25 1 93.88 138 VAL A N 1
ATOM 1131 C CA . VAL A 1 138 ? -33.219 1.245 33.375 1 93.88 138 VAL A CA 1
ATOM 1132 C C . VAL A 1 138 ? -32.281 0.734 32.281 1 93.88 138 VAL A C 1
ATOM 1134 O O . VAL A 1 138 ? -32.312 -0.445 31.922 1 93.88 138 VAL A O 1
ATOM 1137 N N . SER A 1 139 ? -31.484 1.613 31.672 1 93.5 139 SER A N 1
ATOM 1138 C CA . SER A 1 139 ? -30.531 1.205 30.656 1 93.5 139 SER A CA 1
ATOM 1139 C C . SER A 1 139 ? -29.578 0.132 31.172 1 93.5 139 SER A C 1
ATOM 1141 O O . SER A 1 139 ? -29.312 -0.859 30.5 1 93.5 139 SER A O 1
ATOM 1143 N N . THR A 1 140 ? -29.109 0.246 32.406 1 92 140 THR A N 1
ATOM 1144 C CA . THR A 1 140 ? -28.203 -0.721 33 1 92 140 THR A CA 1
ATOM 1145 C C . THR A 1 140 ? -28.938 -2.029 33.312 1 92 140 THR A C 1
ATOM 1147 O O . THR A 1 140 ? -28.391 -3.113 33.062 1 92 140 THR A O 1
ATOM 1150 N N . PHE A 1 141 ? -30.141 -1.875 33.812 1 92.38 141 PHE A N 1
ATOM 1151 C CA . PHE A 1 141 ? -30.953 -3.041 34.156 1 92.38 141 PHE A CA 1
ATOM 1152 C C . PHE A 1 141 ? -31.25 -3.865 32.906 1 92.38 141 PHE A C 1
ATOM 1154 O O . PHE A 1 141 ? -31.172 -5.094 32.938 1 92.38 141 PHE A O 1
ATOM 1161 N N . LEU A 1 142 ? -31.594 -3.234 31.859 1 94.62 142 LEU A N 1
ATOM 1162 C CA . LEU A 1 142 ? -31.938 -3.889 30.594 1 94.62 142 LEU A CA 1
ATOM 1163 C C . LEU A 1 142 ? -30.75 -4.672 30.062 1 94.62 142 LEU A C 1
ATOM 1165 O O . LEU A 1 142 ? -30.922 -5.746 29.469 1 94.62 142 LEU A O 1
ATOM 1169 N N . SER A 1 143 ? -29.531 -4.152 30.188 1 94.19 143 SER A N 1
ATOM 1170 C CA . SER A 1 143 ? -28.328 -4.777 29.641 1 94.19 143 SER A CA 1
ATOM 1171 C C . SER A 1 143 ? -28.047 -6.109 30.328 1 94.19 143 SER A C 1
ATOM 1173 O O . SER A 1 143 ? -27.359 -6.969 29.766 1 94.19 143 SER A O 1
ATOM 1175 N N . ARG A 1 144 ? -28.688 -6.383 31.484 1 92.06 144 ARG A N 1
ATOM 1176 C CA . ARG A 1 144 ? -28.422 -7.594 32.25 1 92.06 144 ARG A CA 1
ATOM 1177 C C . ARG A 1 144 ? -29.5 -8.648 32 1 92.06 144 ARG A C 1
ATOM 1179 O O . ARG A 1 144 ? -29.359 -9.805 32.406 1 92.06 144 ARG A O 1
ATOM 1186 N N . LEU A 1 145 ? -30.469 -8.234 31.297 1 92.38 145 LEU A N 1
ATOM 1187 C CA . LEU A 1 145 ? -31.578 -9.148 31.062 1 92.38 145 LEU A CA 1
ATOM 1188 C C . LEU A 1 145 ? -31.297 -10.062 29.875 1 92.38 145 LEU A C 1
ATOM 1190 O O . LEU A 1 145 ? -30.656 -9.641 28.906 1 92.38 145 LEU A O 1
ATOM 1194 N N . ASN A 1 146 ? -31.703 -11.273 30.016 1 90.94 146 ASN A N 1
ATOM 1195 C CA . ASN A 1 146 ? -31.672 -12.219 28.906 1 90.94 146 ASN A CA 1
ATOM 1196 C C . ASN A 1 146 ? -33 -12.297 28.188 1 90.94 146 ASN A C 1
ATOM 1198 O O . ASN A 1 146 ? -33.906 -13 28.625 1 90.94 146 ASN A O 1
ATOM 1202 N N . VAL A 1 147 ? -33.094 -11.758 27.125 1 91 147 VAL A N 1
ATOM 1203 C CA . VAL A 1 147 ? -34.344 -11.555 26.406 1 91 147 VAL A CA 1
ATOM 1204 C C . VAL A 1 147 ? -34.781 -12.852 25.703 1 91 147 VAL A C 1
ATOM 1206 O O . VAL A 1 147 ? -35.875 -12.945 25.172 1 91 147 VAL A O 1
ATOM 1209 N N . GLU A 1 148 ? -34.031 -13.852 25.781 1 85.44 148 GLU A N 1
ATOM 1210 C CA . GLU A 1 148 ? -34.406 -15.141 25.219 1 85.44 148 GLU A CA 1
ATOM 1211 C C . GLU A 1 148 ? -35.375 -15.883 26.141 1 85.44 148 GLU A C 1
ATOM 1213 O O . GLU A 1 148 ? -36.125 -16.75 25.688 1 85.44 148 GLU A O 1
ATOM 1218 N N . HIS A 1 149 ? -35.375 -15.445 27.391 1 89.5 149 HIS A N 1
ATOM 1219 C CA . HIS A 1 149 ? -36.312 -15.992 28.359 1 89.5 149 HIS A CA 1
ATOM 1220 C C . HIS A 1 149 ? -37.594 -15.172 28.391 1 89.5 149 HIS A C 1
ATOM 1222 O O . HIS A 1 149 ? -37.562 -13.945 28.531 1 89.5 149 HIS A O 1
ATOM 1228 N N . ILE A 1 150 ? -38.688 -15.789 28.375 1 91.31 150 ILE A N 1
ATOM 1229 C CA . ILE A 1 150 ? -39.969 -15.148 28.172 1 91.31 150 ILE A CA 1
ATOM 1230 C C . ILE A 1 150 ? -40.25 -14.18 29.312 1 91.31 150 ILE A C 1
ATOM 1232 O O . ILE A 1 150 ? -40.812 -13.102 29.109 1 91.31 150 ILE A O 1
ATOM 1236 N N . VAL A 1 151 ? -39.906 -14.594 30.531 1 91.06 151 VAL A N 1
ATOM 1237 C CA . VAL A 1 151 ? -40.188 -13.758 31.688 1 91.06 151 VAL A CA 1
ATOM 1238 C C . VAL A 1 151 ? -39.375 -12.477 31.609 1 91.06 151 VAL A C 1
ATOM 1240 O O . VAL A 1 151 ? -39.875 -11.383 31.844 1 91.06 151 VAL A O 1
ATOM 1243 N N . GLN A 1 152 ? -38.219 -12.641 31.297 1 93.38 152 GLN A N 1
ATOM 1244 C CA . GLN A 1 152 ? -37.344 -11.484 31.219 1 93.38 152 GLN A CA 1
ATOM 1245 C C . GLN A 1 152 ? -37.625 -10.648 29.984 1 93.38 152 GLN A C 1
ATOM 1247 O O . GLN A 1 152 ? -37.406 -9.438 29.969 1 93.38 152 GLN A O 1
ATOM 1252 N N . LEU A 1 153 ? -38.094 -11.289 29 1 94.38 153 LEU A N 1
ATOM 1253 C CA . LEU A 1 153 ? -38.5 -10.562 27.797 1 94.38 153 LEU A CA 1
ATOM 1254 C C . LEU A 1 153 ? -39.656 -9.609 28.109 1 94.38 153 LEU A C 1
ATOM 1256 O O . LEU A 1 153 ? -39.656 -8.461 27.672 1 94.38 153 LEU A O 1
ATOM 1260 N N . LYS A 1 154 ? -40.625 -10.078 28.844 1 93.31 154 LYS A N 1
ATOM 1261 C CA . LYS A 1 154 ? -41.75 -9.234 29.203 1 93.31 154 LYS A CA 1
ATOM 1262 C C . LYS A 1 154 ? -41.312 -8.047 30.047 1 93.31 154 LYS A C 1
ATOM 1264 O O . LYS A 1 154 ? -41.844 -6.938 29.891 1 93.31 154 LYS A O 1
ATOM 1269 N N . MET A 1 155 ? -40.406 -8.32 30.906 1 93.81 155 MET A N 1
ATOM 1270 C CA . MET A 1 155 ? -39.812 -7.238 31.703 1 93.81 155 MET A CA 1
ATOM 1271 C C . MET A 1 155 ? -39.156 -6.195 30.812 1 93.81 155 MET A C 1
ATOM 1273 O O . MET A 1 155 ? -39.375 -4.992 31 1 93.81 155 MET A O 1
ATOM 1277 N N . ALA A 1 156 ? -38.406 -6.715 29.891 1 96 156 ALA A N 1
ATOM 1278 C CA . ALA A 1 156 ? -37.688 -5.824 28.984 1 96 156 ALA A CA 1
ATOM 1279 C C . ALA A 1 156 ? -38.656 -4.953 28.188 1 96 156 ALA A C 1
ATOM 1281 O O . ALA A 1 156 ? -38.406 -3.758 28.016 1 96 156 ALA A O 1
ATOM 1282 N N . ILE A 1 157 ? -39.719 -5.488 27.734 1 95.81 157 ILE A N 1
ATOM 1283 C CA . ILE A 1 157 ? -40.688 -4.773 26.922 1 95.81 157 ILE A CA 1
ATOM 1284 C C . ILE A 1 157 ? -41.281 -3.623 27.734 1 95.81 157 ILE A C 1
ATOM 1286 O O . ILE A 1 157 ? -41.406 -2.504 27.234 1 95.81 157 ILE A O 1
ATOM 1290 N N . SER A 1 158 ? -41.594 -3.895 29.016 1 94.12 158 SER A N 1
ATOM 1291 C CA . SER A 1 158 ? -42.156 -2.883 29.891 1 94.12 158 SER A CA 1
ATOM 1292 C C . SER A 1 158 ? -41.188 -1.751 30.156 1 94.12 158 SER A C 1
ATOM 1294 O O . SER A 1 158 ? -41.562 -0.581 30.188 1 94.12 158 SER A O 1
ATOM 1296 N N . LEU A 1 159 ? -40 -2.113 30.406 1 96 159 LEU A N 1
ATOM 1297 C CA . LEU A 1 159 ? -38.969 -1.119 30.719 1 96 159 LEU A CA 1
ATOM 1298 C C . LEU A 1 159 ? -38.656 -0.269 29.484 1 96 159 LEU A C 1
ATOM 1300 O O . LEU A 1 159 ? -38.406 0.932 29.609 1 96 159 LEU A O 1
ATOM 1304 N N . ILE A 1 160 ? -38.656 -0.874 28.281 1 97.25 160 ILE A N 1
ATOM 1305 C CA . ILE A 1 160 ? -38.406 -0.136 27.047 1 97.25 160 ILE A CA 1
ATOM 1306 C C . ILE A 1 160 ? -39.562 0.845 26.797 1 97.25 160 ILE A C 1
ATOM 1308 O O . ILE A 1 160 ? -39.344 1.956 26.312 1 97.25 160 ILE A O 1
ATOM 1312 N N . GLU A 1 161 ? -40.688 0.444 27.141 1 96.25 161 GLU A N 1
ATOM 1313 C CA . GLU A 1 161 ? -41.844 1.329 27.031 1 96.25 161 GLU A CA 1
ATOM 1314 C C . GLU A 1 161 ? -41.688 2.57 27.906 1 96.25 161 GLU A C 1
ATOM 1316 O O . GLU A 1 161 ? -42.062 3.674 27.5 1 96.25 161 GLU A O 1
ATOM 1321 N N . PHE A 1 162 ? -41.219 2.344 29.078 1 96.5 162 PHE A N 1
ATOM 1322 C CA . PHE A 1 162 ? -40.938 3.471 29.953 1 96.5 162 PHE A CA 1
ATOM 1323 C C . PHE A 1 162 ? -39.969 4.457 29.281 1 96.5 162 PHE A C 1
ATOM 1325 O O . PHE A 1 162 ? -40.219 5.664 29.297 1 96.5 162 PHE A O 1
ATOM 1332 N N . LEU A 1 163 ? -38.844 3.951 28.719 1 96.5 163 LEU A N 1
ATOM 1333 C CA . LEU A 1 163 ? -37.875 4.809 28.062 1 96.5 163 LEU A CA 1
ATOM 1334 C C . LEU A 1 163 ? -38.531 5.621 26.953 1 96.5 163 LEU A C 1
ATOM 1336 O O . LEU A 1 163 ? -38.25 6.809 26.797 1 96.5 163 LEU A O 1
ATOM 1340 N N . ASP A 1 164 ? -39.375 4.973 26.281 1 95.81 164 ASP A N 1
ATOM 1341 C CA . ASP A 1 164 ? -40 5.605 25.125 1 95.81 164 ASP A CA 1
ATOM 1342 C C . ASP A 1 164 ? -41 6.668 25.578 1 95.81 164 ASP A C 1
ATOM 1344 O O . ASP A 1 164 ? -40.938 7.812 25.109 1 95.81 164 ASP A O 1
ATOM 1348 N N . VAL A 1 165 ? -41.875 6.355 26.484 1 96.19 165 VAL A N 1
ATOM 1349 C CA . VAL A 1 165 ? -43 7.207 26.859 1 96.19 165 VAL A CA 1
ATOM 1350 C C . VAL A 1 165 ? -42.5 8.43 27.625 1 96.19 165 VAL A C 1
ATOM 1352 O O . VAL A 1 165 ? -42.969 9.547 27.406 1 96.19 165 VAL A O 1
ATOM 1355 N N . TYR A 1 166 ? -41.531 8.281 28.484 1 96.12 166 TYR A N 1
ATOM 1356 C CA . TYR A 1 166 ? -41.094 9.375 29.344 1 96.12 166 TYR A CA 1
ATOM 1357 C C . TYR A 1 166 ? -40.156 10.312 28.578 1 96.12 166 TYR A C 1
ATOM 1359 O O . TYR A 1 166 ? -39.844 11.414 29.047 1 96.12 166 TYR A O 1
ATOM 1367 N N . SER A 1 167 ? -39.719 9.898 27.406 1 95.06 167 SER A N 1
ATOM 1368 C CA . SER A 1 167 ? -38.875 10.766 26.594 1 95.06 167 SER A CA 1
ATOM 1369 C C . SER A 1 167 ? -39.656 11.43 25.484 1 95.06 167 SER A C 1
ATOM 1371 O O . SER A 1 167 ? -39.125 12.156 24.656 1 95.06 167 SER A O 1
ATOM 1373 N N . ASP A 1 168 ? -41.031 11.203 25.438 1 93.81 168 ASP A N 1
ATOM 1374 C CA . ASP A 1 168 ? -41.875 11.773 24.406 1 93.81 168 ASP A CA 1
ATOM 1375 C C . ASP A 1 168 ? -43.156 12.383 25 1 93.81 168 ASP A C 1
ATOM 1377 O O . ASP A 1 168 ? -44.125 11.68 25.234 1 93.81 168 ASP A O 1
ATOM 1381 N N . PRO A 1 169 ? -43.188 13.641 25.094 1 94.12 169 PRO A N 1
ATOM 1382 C CA . PRO A 1 169 ? -44.344 14.281 25.766 1 94.12 169 PRO A CA 1
ATOM 1383 C C . PRO A 1 169 ? -45.625 14.18 24.953 1 94.12 169 PRO A C 1
ATOM 1385 O O . PRO A 1 169 ? -46.719 14.43 25.5 1 94.12 169 PRO A O 1
ATOM 1388 N N . SER A 1 170 ? -45.594 13.82 23.719 1 92.06 170 SER A N 1
ATOM 1389 C CA . SER A 1 170 ? -46.812 13.672 22.906 1 92.06 170 SER A CA 1
ATOM 1390 C C . SER A 1 170 ? -47.688 12.539 23.438 1 92.06 170 SER A C 1
ATOM 1392 O O . SER A 1 170 ? -48.875 12.484 23.141 1 92.06 170 SER A O 1
ATOM 1394 N N . GLN A 1 171 ? -47.062 11.672 24.312 1 93.38 171 GLN A N 1
ATOM 1395 C CA . GLN A 1 171 ? -47.781 10.516 24.828 1 93.38 171 GLN A CA 1
ATOM 1396 C C . GLN A 1 171 ? -48.312 10.789 26.234 1 93.38 171 GLN A C 1
ATOM 1398 O O . GLN A 1 171 ? -48.938 9.922 26.844 1 93.38 171 GLN A O 1
ATOM 1403 N N . TRP A 1 172 ? -48.094 11.953 26.734 1 95.06 172 TRP A N 1
ATOM 1404 C CA . TRP A 1 172 ? -48.531 12.289 28.094 1 95.06 172 TRP A CA 1
ATOM 1405 C C . TRP A 1 172 ? -49.969 12.75 28.125 1 95.06 172 TRP A C 1
ATOM 1407 O O . TRP A 1 172 ? -50.375 13.633 27.359 1 95.06 172 TRP A O 1
ATOM 1417 N N . GLY A 1 173 ? -50.719 12.242 28.984 1 93.25 173 GLY A N 1
ATOM 1418 C CA . GLY A 1 173 ? -52.156 12.438 29.016 1 93.25 173 GLY A CA 1
ATOM 1419 C C . GLY A 1 173 ? -52.562 13.875 29.281 1 93.25 173 GLY A C 1
ATOM 1420 O O . GLY A 1 173 ? -53.531 14.375 28.703 1 93.25 173 GLY A O 1
ATOM 1421 N N . VAL A 1 174 ? -51.844 14.57 30.094 1 92.69 174 VAL A N 1
ATOM 1422 C CA . VAL A 1 174 ? -52.25 15.898 30.562 1 92.69 174 VAL A CA 1
ATOM 1423 C C . VAL A 1 174 ? -51.656 16.969 29.641 1 92.69 174 VAL A C 1
ATOM 1425 O O . VAL A 1 174 ? -52.062 18.125 29.672 1 92.69 174 VAL A O 1
ATOM 1428 N N . VAL A 1 175 ? -50.688 16.594 28.828 1 92.12 175 VAL A N 1
ATOM 1429 C CA . VAL A 1 175 ? -50.031 17.547 27.938 1 92.12 175 VAL A CA 1
ATOM 1430 C C . VAL A 1 175 ? -50.719 17.562 26.578 1 92.12 175 VAL A C 1
ATOM 1432 O O . VAL A 1 175 ? -50.312 16.875 25.641 1 92.12 175 VAL A O 1
ATOM 1435 N N . LYS A 1 176 ? -51.812 18.422 26.375 1 87.75 176 LYS A N 1
ATOM 1436 C CA . LYS A 1 176 ? -52.625 18.469 25.156 1 87.75 176 LYS A CA 1
ATOM 1437 C C . LYS A 1 176 ? -52.375 19.75 24.375 1 87.75 176 LYS A C 1
ATOM 1439 O O . LYS A 1 176 ? -52.375 19.766 23.156 1 87.75 176 LYS A O 1
ATOM 1444 N N . GLU A 1 177 ? -51.969 20.734 25.062 1 88.94 177 GLU A N 1
ATOM 1445 C CA . GLU A 1 177 ? -51.75 22.031 24.422 1 88.94 177 GLU A CA 1
ATOM 1446 C C . GLU A 1 177 ? -50.375 22.078 23.75 1 88.94 177 GLU A C 1
ATOM 1448 O O . GLU A 1 177 ? -49.375 21.719 24.359 1 88.94 177 GLU A O 1
ATOM 1453 N N . PRO A 1 178 ? -50.344 22.516 22.547 1 90.25 178 PRO A N 1
ATOM 1454 C CA . PRO A 1 178 ? -49.094 22.531 21.781 1 90.25 178 PRO A CA 1
ATOM 1455 C C . PRO A 1 178 ? -48 23.391 22.438 1 90.25 178 PRO A C 1
ATOM 1457 O O . PRO A 1 178 ? -46.812 23.047 22.375 1 90.25 178 PRO A O 1
ATOM 1460 N N . ALA A 1 179 ? -48.406 24.422 23.047 1 90.12 179 ALA A N 1
ATOM 1461 C CA . ALA A 1 179 ? -47.438 25.297 23.688 1 90.12 179 ALA A CA 1
ATOM 1462 C C . ALA A 1 179 ? -46.75 24.594 24.859 1 90.12 179 ALA A C 1
ATOM 1464 O O . ALA A 1 179 ? -45.531 24.719 25.047 1 90.12 179 ALA A O 1
ATOM 1465 N N . ILE A 1 180 ? -47.562 23.906 25.609 1 91.88 180 ILE A N 1
ATOM 1466 C CA . ILE A 1 180 ? -47.031 23.172 26.75 1 91.88 180 ILE A CA 1
ATOM 1467 C C . ILE A 1 180 ? -46.188 22 26.25 1 91.88 180 ILE A C 1
ATOM 1469 O O . ILE A 1 180 ? -45.156 21.672 26.844 1 91.88 180 ILE A O 1
ATOM 1473 N N . ARG A 1 181 ? -46.594 21.516 25.188 1 93.19 181 ARG A N 1
ATOM 1474 C CA . ARG A 1 181 ? -45.875 20.391 24.609 1 93.19 181 ARG A CA 1
ATOM 1475 C C . ARG A 1 181 ? -44.469 20.797 24.203 1 93.19 181 ARG A C 1
ATOM 1477 O O . ARG A 1 181 ? -43.5 20.047 24.406 1 93.19 181 ARG A O 1
ATOM 1484 N N . LYS A 1 182 ? -44.281 21.891 23.672 1 93.12 182 LYS A N 1
ATOM 1485 C CA . LYS A 1 182 ? -43 22.391 23.25 1 93.12 182 LYS A CA 1
ATOM 1486 C C . LYS A 1 182 ? -42.062 22.578 24.438 1 93.12 182 LYS A C 1
ATOM 1488 O O . LYS A 1 182 ? -40.875 22.25 24.359 1 93.12 182 LYS A O 1
ATOM 1493 N N . VAL A 1 183 ? -42.594 23.031 25.453 1 92.56 183 VAL A N 1
ATOM 1494 C CA . VAL A 1 183 ? -41.812 23.25 26.672 1 92.56 183 VAL A CA 1
ATOM 1495 C C . VAL A 1 183 ? -41.406 21.906 27.266 1 92.56 183 VAL A C 1
ATOM 1497 O O . VAL A 1 183 ? -40.25 21.75 27.719 1 92.56 183 VAL A O 1
ATOM 1500 N N . MET A 1 184 ? -42.375 21.031 27.25 1 94.06 184 MET A N 1
ATOM 1501 C CA . MET A 1 184 ? -42.094 19.719 27.797 1 94.06 184 MET A CA 1
ATOM 1502 C C . MET A 1 184 ? -41.062 18.969 26.922 1 94.06 184 MET A C 1
ATOM 1504 O O . MET A 1 184 ? -40.25 18.203 27.438 1 94.06 184 MET A O 1
ATOM 1508 N N . GLU A 1 185 ? -41.094 19.172 25.672 1 93.44 185 GLU A N 1
ATOM 1509 C CA . GLU A 1 185 ? -40.094 18.578 24.781 1 93.44 185 GLU A CA 1
ATOM 1510 C C . GLU A 1 185 ? -38.688 19.047 25.125 1 93.44 185 GLU A C 1
ATOM 1512 O O . GLU A 1 185 ? -37.75 18.25 25.125 1 93.44 185 GLU A O 1
ATOM 1517 N N . SER A 1 186 ? -38.562 20.281 25.375 1 92.44 186 SER A N 1
ATOM 1518 C CA . SER A 1 186 ? -37.281 20.828 25.766 1 92.44 186 SER A CA 1
ATOM 1519 C C . SER A 1 186 ? -36.812 20.25 27.094 1 92.44 186 SER A C 1
ATOM 1521 O O . SER A 1 186 ? -35.625 20.016 27.297 1 92.44 186 SER A O 1
ATOM 1523 N N . LEU A 1 187 ? -37.781 20.062 27.969 1 93.25 187 LEU A N 1
ATOM 1524 C CA . LEU A 1 187 ? -37.438 19.469 29.266 1 93.25 187 LEU A CA 1
ATOM 1525 C C . LEU A 1 187 ? -36.969 18.031 29.094 1 93.25 187 LEU A C 1
ATOM 1527 O O . LEU A 1 187 ? -36 17.609 29.719 1 93.25 187 LEU A O 1
ATOM 1531 N N . CYS A 1 188 ? -37.625 17.312 28.297 1 94.19 188 CYS A N 1
ATOM 1532 C CA . CYS A 1 188 ? -37.25 15.914 28.047 1 94.19 188 CYS A CA 1
ATOM 1533 C C . CYS A 1 188 ? -35.844 15.828 27.469 1 94.19 188 CYS A C 1
ATOM 1535 O O . CYS A 1 188 ? -35.062 14.961 27.875 1 94.19 188 CYS A O 1
ATOM 1537 N N . LEU A 1 189 ? -35.5 16.672 26.562 1 92.12 189 LEU A N 1
ATOM 1538 C CA . LEU A 1 189 ? -34.156 16.688 25.969 1 92.12 189 LEU A CA 1
ATOM 1539 C C . LEU A 1 189 ? -33.094 16.984 27 1 92.12 189 LEU A C 1
ATOM 1541 O O . LEU A 1 189 ? -32 16.406 26.969 1 92.12 189 LEU A O 1
ATOM 1545 N N . LYS A 1 190 ? -33.438 17.797 27.875 1 91.62 190 LYS A N 1
ATOM 1546 C CA . LYS A 1 190 ? -32.5 18.125 28.938 1 91.62 190 LYS A CA 1
ATOM 1547 C C . LYS A 1 190 ? -32.281 16.938 29.875 1 91.62 190 LYS A C 1
ATOM 1549 O O . LYS A 1 190 ? -31.188 16.719 30.344 1 91.62 190 LYS A O 1
ATOM 1554 N N . MET A 1 191 ? -33.375 16.266 30.078 1 92.69 191 MET A N 1
ATOM 1555 C CA . MET A 1 191 ? -33.281 15.117 30.984 1 92.69 191 MET A CA 1
ATOM 1556 C C . MET A 1 191 ? -32.469 14 30.359 1 92.69 191 MET A C 1
ATOM 1558 O O . MET A 1 191 ? -31.781 13.258 31.078 1 92.69 191 MET A O 1
ATOM 1562 N N . ILE A 1 192 ? -32.406 13.938 29.047 1 93.56 192 ILE A N 1
ATOM 1563 C CA . ILE A 1 192 ? -31.719 12.828 28.391 1 93.56 192 ILE A CA 1
ATOM 1564 C C . ILE A 1 192 ? -30.312 13.25 28 1 93.56 192 ILE A C 1
ATOM 1566 O O . ILE A 1 192 ? -29.469 12.398 27.703 1 93.56 192 ILE A O 1
ATOM 1570 N N . HIS A 1 193 ? -29.984 14.469 28.016 1 89.88 193 HIS A N 1
ATOM 1571 C CA . HIS A 1 193 ? -28.719 15.031 27.562 1 89.88 193 HIS A CA 1
ATOM 1572 C C . HIS A 1 193 ? -27.547 14.383 28.281 1 89.88 193 HIS A C 1
ATOM 1574 O O . HIS A 1 193 ? -26.5 14.133 27.672 1 89.88 193 HIS A O 1
ATOM 1580 N N . GLY A 1 194 ? -27.75 14.039 29.469 1 86.06 194 GLY A N 1
ATOM 1581 C CA . GLY A 1 194 ? -26.688 13.484 30.281 1 86.06 194 GLY A CA 1
ATOM 1582 C C . GLY A 1 194 ? -26.406 12.023 29.969 1 86.06 194 GLY A C 1
ATOM 1583 O O . GLY A 1 194 ? -25.391 11.477 30.406 1 86.06 194 GLY A O 1
ATOM 1584 N N . LEU A 1 195 ? -27.172 11.492 29.109 1 91.06 195 LEU A N 1
ATOM 1585 C CA . LEU A 1 195 ? -27.047 10.07 28.828 1 91.06 195 LEU A CA 1
ATOM 1586 C C . LEU A 1 195 ? -26.047 9.836 27.688 1 91.06 195 LEU A C 1
ATOM 1588 O O . LEU A 1 195 ? -25.766 8.688 27.344 1 91.06 195 LEU A O 1
ATOM 1592 N N . MET A 1 196 ? -25.484 10.836 27.141 1 89.38 196 MET A N 1
ATOM 1593 C CA . MET A 1 196 ? -24.516 10.688 26.062 1 89.38 196 MET A CA 1
ATOM 1594 C C . MET A 1 196 ? -23.125 10.367 26.625 1 89.38 196 MET A C 1
ATOM 1596 O O . MET A 1 196 ? -22.25 11.234 26.656 1 89.38 196 MET A O 1
ATOM 1600 N N . ASP A 1 197 ? -22.906 9.312 27.266 1 88.38 197 ASP A N 1
ATOM 1601 C CA . ASP A 1 197 ? -21.641 8.836 27.812 1 88.38 197 ASP A CA 1
ATOM 1602 C C . ASP A 1 197 ? -21.328 7.426 27.312 1 88.38 197 ASP A C 1
ATOM 1604 O O . ASP A 1 197 ? -22.219 6.711 26.859 1 88.38 197 ASP A O 1
ATOM 1608 N N . LYS A 1 198 ? -20.188 7.051 27.406 1 87.38 198 LYS A N 1
ATOM 1609 C CA . LYS A 1 198 ? -19.688 5.793 26.844 1 87.38 198 LYS A CA 1
ATOM 1610 C C . LYS A 1 198 ? -20.344 4.594 27.531 1 87.38 198 LYS A C 1
ATOM 1612 O O . LYS A 1 198 ? -20.719 3.619 26.875 1 87.38 198 LYS A O 1
ATOM 1617 N N . VAL A 1 199 ? -20.531 4.711 28.781 1 89.19 199 VAL A N 1
ATOM 1618 C CA . VAL A 1 199 ? -21.078 3.598 29.562 1 89.19 199 VAL A CA 1
ATOM 1619 C C . VAL A 1 199 ? -22.531 3.355 29.172 1 89.19 199 VAL A C 1
ATOM 1621 O O . VAL A 1 199 ? -22.953 2.209 28.984 1 89.19 199 VAL A O 1
ATOM 1624 N N . GLU A 1 200 ? -23.266 4.422 29.062 1 90.81 200 GLU A N 1
ATOM 1625 C CA . GLU A 1 200 ? -24.672 4.309 28.703 1 90.81 200 GLU A CA 1
ATOM 1626 C C . GLU A 1 200 ? -24.828 3.719 27.297 1 90.81 200 GLU A C 1
ATOM 1628 O O . GLU A 1 200 ? -25.719 2.902 27.062 1 90.81 200 GLU A O 1
ATOM 1633 N N . PHE A 1 201 ? -24.031 4.062 26.391 1 91.69 201 PHE A N 1
ATOM 1634 C CA . PHE A 1 201 ? -24.125 3.566 25.016 1 91.69 201 PHE A CA 1
ATOM 1635 C C . PHE A 1 201 ? -23.703 2.1 24.938 1 91.69 201 PHE A C 1
ATOM 1637 O O . PHE A 1 201 ? -24.219 1.346 24.109 1 91.69 201 PHE A O 1
ATOM 1644 N N . ILE A 1 202 ? -22.812 1.75 25.797 1 93.12 202 ILE A N 1
ATOM 1645 C CA . ILE A 1 202 ? -22.438 0.338 25.859 1 93.12 202 ILE A CA 1
ATOM 1646 C C . ILE A 1 202 ? -23.641 -0.481 26.328 1 93.12 202 ILE A C 1
ATOM 1648 O O . ILE A 1 202 ? -23.938 -1.543 25.766 1 93.12 202 ILE A O 1
ATOM 1652 N N . ASN A 1 203 ? -24.297 0.054 27.328 1 94.56 203 ASN A N 1
ATOM 1653 C CA . ASN A 1 203 ? -25.484 -0.629 27.828 1 94.56 203 ASN A CA 1
ATOM 1654 C C . ASN A 1 203 ? -26.578 -0.721 26.766 1 94.56 203 ASN A C 1
ATOM 1656 O O . ASN A 1 203 ? -27.156 -1.788 26.547 1 94.56 203 ASN A O 1
ATOM 1660 N N . LEU A 1 204 ? -26.812 0.333 26.141 1 94.88 204 LEU A N 1
ATOM 1661 C CA . LEU A 1 204 ? -27.844 0.368 25.109 1 94.88 204 LEU A CA 1
ATOM 1662 C C . LEU A 1 204 ? -27.484 -0.541 23.953 1 94.88 204 LEU A C 1
ATOM 1664 O O . LEU A 1 204 ? -28.344 -1.223 23.391 1 94.88 204 LEU A O 1
ATOM 1668 N N . SER A 1 205 ? -26.234 -0.491 23.562 1 95.06 205 SER A N 1
ATOM 1669 C CA . SER A 1 205 ? -25.75 -1.348 22.484 1 95.06 205 SER A CA 1
ATOM 1670 C C . SER A 1 205 ? -25.953 -2.822 22.828 1 95.06 205 SER A C 1
ATOM 1672 O O . SER A 1 205 ? -26.328 -3.617 21.969 1 95.06 205 SER A O 1
ATOM 1674 N N . THR A 1 206 ? -25.672 -3.141 24.047 1 95.06 206 THR A N 1
ATOM 1675 C CA . THR A 1 206 ? -25.828 -4.523 24.484 1 95.06 206 THR A CA 1
ATOM 1676 C C . THR A 1 206 ? -27.297 -4.961 24.375 1 95.06 206 THR A C 1
ATOM 1678 O O . THR A 1 206 ? -27.578 -6.059 23.891 1 95.06 206 THR A O 1
ATOM 1681 N N . VAL A 1 207 ? -28.156 -4.117 24.766 1 95.69 207 VAL A N 1
ATOM 1682 C CA . VAL A 1 207 ? -29.578 -4.418 24.719 1 95.69 207 VAL A CA 1
ATOM 1683 C C . VAL A 1 207 ? -30.016 -4.586 23.266 1 95.69 207 VAL A C 1
ATOM 1685 O O . VAL A 1 207 ? -30.734 -5.531 22.938 1 95.69 207 VAL A O 1
ATOM 1688 N N . ILE A 1 208 ? -29.594 -3.711 22.469 1 96.31 208 ILE A N 1
ATOM 1689 C CA . ILE A 1 208 ? -29.984 -3.721 21.062 1 96.31 208 ILE A CA 1
ATOM 1690 C C . ILE A 1 208 ? -29.391 -4.949 20.375 1 96.31 208 ILE A C 1
ATOM 1692 O O . ILE A 1 208 ? -30.094 -5.637 19.625 1 96.31 208 ILE A O 1
ATOM 1696 N N . SER A 1 209 ? -28.156 -5.203 20.594 1 94.88 209 SER A N 1
ATOM 1697 C CA . SER A 1 209 ? -27.484 -6.359 20 1 94.88 209 SER A CA 1
ATOM 1698 C C . SER A 1 209 ? -28.188 -7.656 20.391 1 94.88 209 SER A C 1
ATOM 1700 O O . SER A 1 209 ? -28.453 -8.508 19.531 1 94.88 209 SER A O 1
ATOM 1702 N N . ASN A 1 210 ? -28.516 -7.754 21.703 1 93.94 210 ASN A N 1
ATOM 1703 C CA . ASN A 1 210 ? -29.219 -8.945 22.172 1 93.94 210 ASN A CA 1
ATOM 1704 C C . ASN A 1 210 ? -30.625 -9.023 21.594 1 93.94 210 ASN A C 1
ATOM 1706 O O . ASN A 1 210 ? -31.125 -10.117 21.328 1 93.94 210 ASN A O 1
ATOM 1710 N N . GLY A 1 211 ? -31.172 -7.93 21.438 1 95.38 211 GLY A N 1
ATOM 1711 C CA . GLY A 1 211 ? -32.531 -7.883 20.875 1 95.38 211 GLY A CA 1
ATOM 1712 C C . GLY A 1 211 ? -32.562 -8.266 19.406 1 95.38 211 GLY A C 1
ATOM 1713 O O . GLY A 1 211 ? -33.594 -8.727 18.922 1 95.38 211 GLY A O 1
ATOM 1714 N N . LEU A 1 212 ? -31.484 -8.148 18.719 1 95.31 212 LEU A N 1
ATOM 1715 C CA . LEU A 1 212 ? -31.438 -8.398 17.281 1 95.31 212 LEU A CA 1
ATOM 1716 C C . LEU A 1 212 ? -31.016 -9.836 17 1 95.31 212 LEU A C 1
ATOM 1718 O O . LEU A 1 212 ? -31.031 -10.273 15.844 1 95.31 212 LEU A O 1
ATOM 1722 N N . LYS A 1 213 ? -30.719 -10.586 18.016 1 91.62 213 LYS A N 1
ATOM 1723 C CA . LYS A 1 213 ? -30.281 -11.961 17.828 1 91.62 213 LYS A CA 1
ATOM 1724 C C . LYS A 1 213 ? -31.438 -12.852 17.406 1 91.62 213 LYS A C 1
ATOM 1726 O O . LYS A 1 213 ? -32.625 -12.5 17.594 1 91.62 213 LYS A O 1
ATOM 1731 N N . GLY A 1 214 ? -31.047 -13.961 16.594 1 88.38 214 GLY A N 1
ATOM 1732 C CA . GLY A 1 214 ? -32.031 -14.93 16.172 1 88.38 214 GLY A CA 1
ATOM 1733 C C . GLY A 1 214 ? -32.5 -14.727 14.734 1 88.38 214 GLY A C 1
ATOM 1734 O O . GLY A 1 214 ? -32.219 -13.695 14.133 1 88.38 214 GLY A O 1
ATOM 1735 N N . THR A 1 215 ? -33.188 -15.664 14.211 1 84.5 215 THR A N 1
ATOM 1736 C CA . THR A 1 215 ? -33.75 -15.547 12.875 1 84.5 215 THR A CA 1
ATOM 1737 C C . THR A 1 215 ? -34.844 -14.477 12.852 1 84.5 215 THR A C 1
ATOM 1739 O O . THR A 1 215 ? -34.906 -13.664 11.93 1 84.5 215 THR A O 1
ATOM 1742 N N . LYS A 1 216 ? -35.594 -14.758 13.938 1 87.88 216 LYS A N 1
ATOM 1743 C CA . LYS A 1 216 ? -36.469 -13.633 14.281 1 87.88 216 LYS A CA 1
ATOM 1744 C C . LYS A 1 216 ? -35.875 -12.82 15.438 1 87.88 216 LYS A C 1
ATOM 1746 O O . LYS A 1 216 ? -35.219 -13.367 16.312 1 87.88 216 LYS A O 1
ATOM 1751 N N . THR A 1 217 ? -35.969 -11.562 15.422 1 91.75 217 THR A N 1
ATOM 1752 C CA . THR A 1 217 ? -35.375 -10.742 16.469 1 91.75 217 THR A CA 1
ATOM 1753 C C . THR A 1 217 ? -35.875 -11.172 17.844 1 91.75 217 THR A C 1
ATOM 1755 O O . THR A 1 217 ? -37.031 -11.539 18 1 91.75 217 THR A O 1
ATOM 1758 N N . ALA A 1 218 ? -35 -11.219 18.766 1 92.69 218 ALA A N 1
ATOM 1759 C CA . ALA A 1 218 ? -35.344 -11.609 20.125 1 92.69 218 ALA A CA 1
ATOM 1760 C C . ALA A 1 218 ? -36.344 -10.617 20.75 1 92.69 218 ALA A C 1
ATOM 1762 O O . ALA A 1 218 ? -37.25 -11.008 21.469 1 92.69 218 ALA A O 1
ATOM 1763 N N . LEU A 1 219 ? -36.125 -9.375 20.469 1 95.19 219 LEU A N 1
ATOM 1764 C CA . LEU A 1 219 ? -37.094 -8.352 20.859 1 95.19 219 LEU A CA 1
ATOM 1765 C C . LEU A 1 219 ? -38.125 -8.109 19.766 1 95.19 219 LEU A C 1
ATOM 1767 O O . LEU A 1 219 ? -37.781 -8.172 18.578 1 95.19 219 LEU A O 1
ATOM 1771 N N . PRO A 1 220 ? -39.375 -7.805 20.188 1 94.88 220 PRO A N 1
ATOM 1772 C CA . PRO A 1 220 ? -40.375 -7.457 19.172 1 94.88 220 PRO A CA 1
ATOM 1773 C C . PRO A 1 220 ? -40 -6.203 18.391 1 94.88 220 PRO A C 1
ATOM 1775 O O . PRO A 1 220 ? -39.281 -5.332 18.906 1 94.88 220 PRO A O 1
ATOM 1778 N N . HIS A 1 221 ? -40.5 -6.098 17.219 1 94.38 221 HIS A N 1
ATOM 1779 C CA . HIS A 1 221 ? -40.188 -5.012 16.297 1 94.38 221 HIS A CA 1
ATOM 1780 C C . HIS A 1 221 ? -40.531 -3.654 16.906 1 94.38 221 HIS A C 1
ATOM 1782 O O . HIS A 1 221 ? -39.781 -2.691 16.75 1 94.38 221 HIS A O 1
ATOM 1788 N N . ASN A 1 222 ? -41.562 -3.621 17.562 1 95 222 ASN A N 1
ATOM 1789 C CA . ASN A 1 222 ? -42 -2.363 18.172 1 95 222 ASN A CA 1
ATOM 1790 C C . ASN A 1 222 ? -41.031 -1.908 19.25 1 95 222 ASN A C 1
ATOM 1792 O O . ASN A 1 222 ? -40.688 -0.723 19.344 1 95 222 ASN A O 1
ATOM 1796 N N . SER A 1 223 ? -40.594 -2.842 20.078 1 96.44 223 SER A N 1
ATOM 1797 C CA . SER A 1 223 ? -39.688 -2.527 21.156 1 96.44 223 SER A CA 1
ATOM 1798 C C . SER A 1 223 ? -38.312 -2.074 20.625 1 96.44 223 SER A C 1
ATOM 1800 O O . SER A 1 223 ? -37.719 -1.16 21.172 1 96.44 223 SER A O 1
ATOM 1802 N N . LEU A 1 224 ? -37.875 -2.703 19.594 1 96.5 224 LEU A N 1
ATOM 1803 C CA . LEU A 1 224 ? -36.594 -2.326 18.984 1 96.5 224 LEU A CA 1
ATOM 1804 C C . LEU A 1 224 ? -36.656 -0.908 18.422 1 96.5 224 LEU A C 1
ATOM 1806 O O . LEU A 1 224 ? -35.719 -0.137 18.562 1 96.5 224 LEU A O 1
ATOM 1810 N N . ASN A 1 225 ? -37.75 -0.56 17.828 1 97.38 225 ASN A N 1
ATOM 1811 C CA . ASN A 1 225 ? -37.906 0.774 17.266 1 97.38 225 ASN A CA 1
ATOM 1812 C C . ASN A 1 225 ? -38 1.837 18.359 1 97.38 225 ASN A C 1
ATOM 1814 O O . ASN A 1 225 ? -37.5 2.953 18.188 1 97.38 225 ASN A O 1
ATOM 1818 N N . HIS A 1 226 ? -38.656 1.44 19.469 1 96.38 226 HIS A N 1
ATOM 1819 C CA . HIS A 1 226 ? -38.719 2.355 20.594 1 96.38 226 HIS A CA 1
ATOM 1820 C C . HIS A 1 226 ? -37.344 2.615 21.156 1 96.38 226 HIS A C 1
ATOM 1822 O O . HIS A 1 226 ? -37 3.746 21.547 1 96.38 226 HIS A O 1
ATOM 1828 N N . LEU A 1 227 ? -36.594 1.592 21.234 1 96.12 227 LEU A N 1
ATOM 1829 C CA . LEU A 1 227 ? -35.219 1.723 21.719 1 96.12 227 LEU A CA 1
ATOM 1830 C C . LEU A 1 227 ? -34.406 2.605 20.781 1 96.12 227 LEU A C 1
ATOM 1832 O O . LEU A 1 227 ? -33.625 3.447 21.234 1 96.12 227 LEU A O 1
ATOM 1836 N N . ALA A 1 228 ? -34.5 2.375 19.484 1 97.06 228 ALA A N 1
ATOM 1837 C CA . ALA A 1 228 ? -33.781 3.174 18.5 1 97.06 228 ALA A CA 1
ATOM 1838 C C . ALA A 1 228 ? -34.188 4.645 18.594 1 97.06 228 ALA A C 1
ATOM 1840 O O . ALA A 1 228 ? -33.312 5.527 18.531 1 97.06 228 ALA A O 1
ATOM 1841 N N . LEU A 1 229 ? -35.469 4.895 18.75 1 96.25 229 LEU A N 1
ATOM 1842 C CA . LEU A 1 229 ? -35.969 6.266 18.875 1 96.25 229 LEU A CA 1
ATOM 1843 C C . LEU A 1 229 ? -35.375 6.941 20.109 1 96.25 229 LEU A C 1
ATOM 1845 O O . LEU A 1 229 ? -35.031 8.125 20.062 1 96.25 229 LEU A O 1
ATOM 1849 N N . PHE A 1 230 ? -35.312 6.188 21.172 1 96.38 230 PHE A N 1
ATOM 1850 C CA . PHE A 1 230 ? -34.719 6.707 22.406 1 96.38 230 PHE A CA 1
ATOM 1851 C C . PHE A 1 230 ? -33.281 7.121 22.172 1 96.38 230 PHE A C 1
ATOM 1853 O O . PHE A 1 230 ? -32.844 8.195 22.609 1 96.38 230 PHE A O 1
ATOM 1860 N N . VAL A 1 231 ? -32.5 6.312 21.453 1 96.31 231 VAL A N 1
ATOM 1861 C CA . VAL A 1 231 ? -31.094 6.598 21.125 1 96.31 231 VAL A CA 1
ATOM 1862 C C . VAL A 1 231 ? -31.016 7.855 20.25 1 96.31 231 VAL A C 1
ATOM 1864 O O . VAL A 1 231 ? -30.172 8.719 20.484 1 96.31 231 VAL A O 1
ATOM 1867 N N . PHE A 1 232 ? -31.969 7.957 19.312 1 96.69 232 PHE A N 1
ATOM 1868 C CA . PHE A 1 232 ? -31.969 9.109 18.422 1 96.69 232 PHE A CA 1
ATOM 1869 C C . PHE A 1 232 ? -32.25 10.391 19.188 1 96.69 232 PHE A C 1
ATOM 1871 O O . PHE A 1 232 ? -31.703 11.445 18.875 1 96.69 232 PHE A O 1
ATOM 1878 N N . ARG A 1 233 ? -33.094 10.297 20.141 1 95.25 233 ARG A N 1
ATOM 1879 C CA . ARG A 1 233 ? -33.406 11.461 20.953 1 95.25 233 ARG A CA 1
ATOM 1880 C C . ARG A 1 233 ? -32.188 11.898 21.781 1 95.25 233 ARG A C 1
ATOM 1882 O O . ARG A 1 233 ? -32 13.086 22.016 1 95.25 233 ARG A O 1
ATOM 1889 N N . ILE A 1 234 ? -31.406 10.938 22.281 1 95.38 234 ILE A N 1
ATOM 1890 C CA . ILE A 1 234 ? -30.172 11.25 22.984 1 95.38 234 ILE A CA 1
ATOM 1891 C C . ILE A 1 234 ? -29.234 12.023 22.062 1 95.38 234 ILE A C 1
ATOM 1893 O O . ILE A 1 234 ? -28.656 13.039 22.469 1 95.38 234 ILE A O 1
ATOM 1897 N N . LEU A 1 235 ? -29.125 11.602 20.844 1 95.56 235 LEU A N 1
ATOM 1898 C CA . LEU A 1 235 ? -28.25 12.242 19.875 1 95.56 235 LEU A CA 1
ATOM 1899 C C . LEU A 1 235 ? -28.766 13.633 19.516 1 95.56 235 LEU A C 1
ATOM 1901 O O . LEU A 1 235 ? -27.984 14.57 19.359 1 95.56 235 LEU A O 1
ATOM 1905 N N . LYS A 1 236 ? -30.062 13.695 19.422 1 94.06 236 LYS A N 1
ATOM 1906 C CA . LYS A 1 236 ? -30.688 14.977 19.094 1 94.06 236 LYS A CA 1
ATOM 1907 C C . LYS A 1 236 ? -30.453 16 20.203 1 94.06 236 LYS A C 1
ATOM 1909 O O . LYS A 1 236 ? -30.25 17.188 19.922 1 94.06 236 LYS A O 1
ATOM 1914 N N . SER A 1 237 ? -30.469 15.531 21.453 1 92.62 237 SER A N 1
ATOM 1915 C CA . SER A 1 237 ? -30.234 16.406 22.594 1 92.62 237 SER A CA 1
ATOM 1916 C C . SER A 1 237 ? -28.844 17.031 22.547 1 92.62 237 SER A C 1
ATOM 1918 O O . SER A 1 237 ? -28.609 18.094 23.125 1 92.62 237 SER A O 1
ATOM 1920 N N . ASN A 1 238 ? -27.984 16.359 21.859 1 90.69 238 ASN A N 1
ATOM 1921 C CA . ASN A 1 238 ? -26.625 16.859 21.703 1 90.69 238 ASN A CA 1
ATOM 1922 C C . ASN A 1 238 ? -26.375 17.359 20.297 1 90.69 238 ASN A C 1
ATOM 1924 O O . ASN A 1 238 ? -25.234 17.344 19.812 1 90.69 238 ASN A O 1
ATOM 1928 N N . ALA A 1 239 ? -27.375 17.688 19.594 1 90 239 ALA A N 1
ATOM 1929 C CA . ALA A 1 239 ? -27.375 18.297 18.266 1 90 239 ALA A CA 1
ATOM 1930 C C . ALA A 1 239 ? -26.594 17.422 17.266 1 90 239 ALA A C 1
ATOM 1932 O O . ALA A 1 239 ? -25.859 17.953 16.422 1 90 239 ALA A O 1
ATOM 1933 N N . TRP A 1 240 ? -26.641 16.109 17.438 1 93.19 240 TRP A N 1
ATOM 1934 C CA . TRP A 1 240 ? -25.953 15.164 16.562 1 93.19 240 TRP A CA 1
ATOM 1935 C C . TRP A 1 240 ? -24.484 15.531 16.391 1 93.19 240 TRP A C 1
ATOM 1937 O O . TRP A 1 240 ? -23.969 15.594 15.281 1 93.19 240 TRP A O 1
ATOM 1947 N N . SER A 1 241 ? -23.875 15.773 17.547 1 90.69 241 SER A N 1
ATOM 1948 C CA . SER A 1 241 ? -22.469 16.125 17.594 1 90.69 241 SER A CA 1
ATOM 1949 C C . SER A 1 241 ? -21.609 15.008 17 1 90.69 241 SER A C 1
ATOM 1951 O O . SER A 1 241 ? -22.047 13.859 16.938 1 90.69 241 SER A O 1
ATOM 1953 N N . GLU A 1 242 ? -20.406 15.258 16.547 1 88.31 242 GLU A N 1
ATOM 1954 C CA . GLU A 1 242 ? -19.484 14.258 16 1 88.31 242 GLU A CA 1
ATOM 1955 C C . GLU A 1 242 ? -19.188 13.164 17.016 1 88.31 242 GLU A C 1
ATOM 1957 O O . GLU A 1 242 ? -19.109 11.992 16.672 1 88.31 242 GLU A O 1
ATOM 1962 N N . GLU A 1 243 ? -19.062 13.617 18.203 1 90.44 243 GLU A N 1
ATOM 1963 C CA . GLU A 1 243 ? -18.797 12.648 19.25 1 90.44 243 GLU A CA 1
ATOM 1964 C C . GLU A 1 243 ? -19.984 11.688 19.422 1 90.44 243 GLU A C 1
ATOM 1966 O O . GLU A 1 243 ? -19.781 10.492 19.641 1 90.44 243 GLU A O 1
ATOM 1971 N N . GLY A 1 244 ? -21.141 12.281 19.391 1 93.56 244 GLY A N 1
ATOM 1972 C CA . GLY A 1 244 ? -22.328 11.445 19.5 1 93.56 244 GLY A CA 1
ATOM 1973 C C . GLY A 1 244 ? -22.453 10.461 18.344 1 93.56 244 GLY A C 1
ATOM 1974 O O . GLY A 1 244 ? -22.781 9.289 18.562 1 93.56 244 GLY A O 1
ATOM 1975 N N . ILE A 1 245 ? -22.203 10.898 17.172 1 95.81 245 ILE A N 1
ATOM 1976 C CA . ILE A 1 245 ? -22.297 10.039 15.992 1 95.81 245 ILE A CA 1
ATOM 1977 C C . ILE A 1 245 ? -21.234 8.945 16.062 1 95.81 245 ILE A C 1
ATOM 1979 O O . ILE A 1 245 ? -21.484 7.797 15.688 1 95.81 245 ILE A O 1
ATOM 1983 N N . ASP A 1 246 ? -20.094 9.297 16.531 1 94.38 246 ASP A N 1
ATOM 1984 C CA . ASP A 1 246 ? -19.031 8.312 16.688 1 94.38 246 ASP A CA 1
ATOM 1985 C C . ASP A 1 246 ? -19.453 7.188 17.625 1 94.38 246 ASP A C 1
ATOM 1987 O O . ASP A 1 246 ? -19.156 6.016 17.375 1 94.38 246 ASP A O 1
ATOM 1991 N N . MET A 1 247 ? -20.172 7.566 18.672 1 94.69 247 MET A N 1
ATOM 1992 C CA . MET A 1 247 ? -20.656 6.559 19.609 1 94.69 247 MET A CA 1
ATOM 1993 C C . MET A 1 247 ? -21.688 5.652 18.938 1 94.69 247 MET A C 1
ATOM 1995 O O . MET A 1 247 ? -21.688 4.441 19.156 1 94.69 247 MET A O 1
ATOM 1999 N N . LEU A 1 248 ? -22.516 6.266 18.188 1 96.38 248 LEU A N 1
ATOM 2000 C CA . LEU A 1 248 ? -23.5 5.508 17.422 1 96.38 248 LEU A CA 1
ATOM 2001 C C . LEU A 1 248 ? -22.828 4.508 16.484 1 96.38 248 LEU A C 1
ATOM 2003 O O . LEU A 1 248 ? -23.219 3.342 16.438 1 96.38 248 LEU A O 1
ATOM 2007 N N . LEU A 1 249 ? -21.828 4.926 15.805 1 96.56 249 LEU A N 1
ATOM 2008 C CA . LEU A 1 249 ? -21.125 4.105 14.828 1 96.56 249 LEU A CA 1
ATOM 2009 C C . LEU A 1 249 ? -20.312 3.004 15.516 1 96.56 249 LEU A C 1
ATOM 2011 O O . LEU A 1 249 ? -20.312 1.857 15.062 1 96.56 249 LEU A O 1
ATOM 2015 N N . ASP A 1 250 ? -19.719 3.291 16.609 1 95 250 ASP A N 1
ATOM 2016 C CA . ASP A 1 250 ? -18.812 2.367 17.281 1 95 250 ASP A CA 1
ATOM 2017 C C . ASP A 1 250 ? -19.578 1.32 18.078 1 95 250 ASP A C 1
ATOM 2019 O O . ASP A 1 250 ? -19.078 0.216 18.312 1 95 250 ASP A O 1
ATOM 2023 N N . ARG A 1 251 ? -20.797 1.688 18.438 1 94.62 251 ARG A N 1
ATOM 2024 C CA . ARG A 1 251 ? -21.453 0.805 19.391 1 94.62 251 ARG A CA 1
ATOM 2025 C C . ARG A 1 251 ? -22.75 0.244 18.812 1 94.62 251 ARG A C 1
ATOM 2027 O O . ARG A 1 251 ? -23.156 -0.874 19.141 1 94.62 251 ARG A O 1
ATOM 2034 N N . ILE A 1 252 ? -23.391 0.971 18.047 1 95.75 252 ILE A N 1
ATOM 2035 C CA . ILE A 1 252 ? -24.719 0.542 17.625 1 95.75 252 ILE A CA 1
ATOM 2036 C C . ILE A 1 252 ? -24.656 0.04 16.188 1 95.75 252 ILE A C 1
ATOM 2038 O O . ILE A 1 252 ? -25.203 -1.02 15.867 1 95.75 252 ILE A O 1
ATOM 2042 N N . PHE A 1 253 ? -23.953 0.694 15.297 1 96 253 PHE A N 1
ATOM 2043 C CA . PHE A 1 253 ? -23.891 0.316 13.891 1 96 253 PHE A CA 1
ATOM 2044 C C . PHE A 1 253 ? -23.125 -0.99 13.727 1 96 253 PHE A C 1
ATOM 2046 O O . PHE A 1 253 ? -23.094 -1.562 12.633 1 96 253 PHE A O 1
ATOM 2053 N N . VAL A 1 254 ? -22.516 -1.47 14.812 1 95.62 254 VAL A N 1
ATOM 2054 C CA . VAL A 1 254 ? -21.75 -2.719 14.781 1 95.62 254 VAL A CA 1
ATOM 2055 C C . VAL A 1 254 ? -22.672 -3.887 15.133 1 95.62 254 VAL A C 1
ATOM 2057 O O . VAL A 1 254 ? -22.281 -5.051 15.016 1 95.62 254 VAL A O 1
ATOM 2060 N N . CYS A 1 255 ? -23.906 -3.576 15.523 1 95.62 255 CYS A N 1
ATOM 2061 C CA . CYS A 1 255 ? -24.906 -4.609 15.805 1 95.62 255 CYS A CA 1
ATOM 2062 C C . CYS A 1 255 ? -25.453 -5.207 14.516 1 95.62 255 CYS A C 1
ATOM 2064 O O . CYS A 1 255 ? -25.516 -4.523 13.492 1 95.62 255 CYS A O 1
ATOM 2066 N N . PRO A 1 256 ? -25.812 -6.465 14.602 1 95.38 256 PRO A N 1
ATOM 2067 C CA . PRO A 1 256 ? -26.25 -7.125 13.359 1 95.38 256 PRO A CA 1
ATOM 2068 C C . PRO A 1 256 ? -27.562 -6.574 12.82 1 95.38 256 PRO A C 1
ATOM 2070 O O . PRO A 1 256 ? -28.547 -6.492 13.555 1 95.38 256 PRO A O 1
ATOM 2073 N N . ALA A 1 257 ? -27.641 -6.07 11.609 1 95.75 257 ALA A N 1
ATOM 2074 C CA . ALA A 1 257 ? -28.812 -5.676 10.836 1 95.75 257 ALA A CA 1
ATOM 2075 C C . ALA A 1 257 ? -29.641 -4.652 11.586 1 95.75 257 ALA A C 1
ATOM 2077 O O . ALA A 1 257 ? -30.875 -4.77 11.648 1 95.75 257 ALA A O 1
ATOM 2078 N N . PHE A 1 258 ? -28.984 -3.787 12.25 1 97.06 258 PHE A N 1
ATOM 2079 C CA . PHE A 1 258 ? -29.672 -2.764 13.039 1 97.06 258 PHE A CA 1
ATOM 2080 C C . PHE A 1 258 ? -30.516 -1.871 12.141 1 97.06 258 PHE A C 1
ATOM 2082 O O . PHE A 1 258 ? -31.703 -1.664 12.406 1 97.06 258 PHE A O 1
ATOM 2089 N N . TYR A 1 259 ? -29.984 -1.338 11.031 1 96.12 259 TYR A N 1
ATOM 2090 C CA . TYR A 1 259 ? -30.656 -0.378 10.164 1 96.12 259 TYR A CA 1
ATOM 2091 C C . TYR A 1 259 ? -31.875 -1.002 9.5 1 96.12 259 TYR A C 1
ATOM 2093 O O . TYR A 1 259 ? -32.906 -0.338 9.32 1 96.12 259 TYR A O 1
ATOM 2101 N N . SER A 1 260 ? -31.844 -2.256 9.188 1 93.25 260 SER A N 1
ATOM 2102 C CA . SER A 1 260 ? -32.938 -2.963 8.516 1 93.25 260 SER A CA 1
ATOM 2103 C C . SER A 1 260 ? -34.094 -3.184 9.453 1 93.25 260 SER A C 1
ATOM 2105 O O . SER A 1 260 ? -35.25 -3.367 9 1 93.25 260 SER A O 1
ATOM 2107 N N . ALA A 1 261 ? -33.844 -3.225 10.703 1 94.94 261 ALA A N 1
ATOM 2108 C CA . ALA A 1 261 ? -34.875 -3.5 11.688 1 94.94 261 ALA A CA 1
ATOM 2109 C C . ALA A 1 261 ? -35.719 -2.258 11.945 1 94.94 261 ALA A C 1
ATOM 2111 O O . ALA A 1 261 ? -36.812 -2.352 12.523 1 94.94 261 ALA A O 1
ATOM 2112 N N . LEU A 1 262 ? -35.344 -1.188 11.461 1 96 262 LEU A N 1
ATOM 2113 C CA . LEU A 1 262 ? -36.031 0.064 11.773 1 96 262 LEU A CA 1
ATOM 2114 C C . LEU A 1 262 ? -37.125 0.362 10.758 1 96 262 LEU A C 1
ATOM 2116 O O . LEU A 1 262 ? -36.938 0.12 9.562 1 96 262 LEU A O 1
ATOM 2120 N N . THR A 1 263 ? -38.219 0.887 11.219 1 95 263 THR A N 1
ATOM 2121 C CA . THR A 1 263 ? -39.344 1.256 10.359 1 95 263 THR A CA 1
ATOM 2122 C C . THR A 1 263 ? -39.094 2.619 9.719 1 95 263 THR A C 1
ATOM 2124 O O . THR A 1 263 ? -38.281 3.41 10.203 1 95 263 THR A O 1
ATOM 2127 N N . PRO A 1 264 ? -39.781 2.906 8.656 1 93.25 264 PRO A N 1
ATOM 2128 C CA . PRO A 1 264 ? -39.625 4.211 8.016 1 93.25 264 PRO A CA 1
ATOM 2129 C C . PRO A 1 264 ? -40 5.371 8.938 1 93.25 264 PRO A C 1
ATOM 2131 O O . PRO A 1 264 ? -39.375 6.434 8.875 1 93.25 264 PRO A O 1
ATOM 2134 N N . ASP A 1 265 ? -40.906 5.129 9.797 1 93.88 265 ASP A N 1
ATOM 2135 C CA . ASP A 1 265 ? -41.312 6.164 10.75 1 93.88 265 ASP A CA 1
ATOM 2136 C C . ASP A 1 265 ? -40.188 6.484 11.719 1 93.88 265 ASP A C 1
ATOM 2138 O O . ASP A 1 265 ? -39.938 7.648 12.055 1 93.88 265 ASP A O 1
ATOM 2142 N N . THR A 1 266 ? -39.562 5.441 12.203 1 95.56 266 THR A N 1
ATOM 2143 C CA . THR A 1 266 ? -38.438 5.617 13.109 1 95.56 266 THR A CA 1
ATOM 2144 C C . THR A 1 266 ? -37.281 6.332 12.406 1 95.56 266 THR A C 1
ATOM 2146 O O . THR A 1 266 ? -36.656 7.207 12.984 1 95.56 266 THR A O 1
ATOM 2149 N N . LEU A 1 267 ? -37.062 6.066 11.164 1 94.88 267 LEU A N 1
ATOM 2150 C CA . LEU A 1 267 ? -35.938 6.594 10.398 1 94.88 267 LEU A CA 1
ATOM 2151 C C . LEU A 1 267 ? -36.156 8.062 10.062 1 94.88 267 LEU A C 1
ATOM 2153 O O . LEU A 1 267 ? -35.188 8.766 9.703 1 94.88 267 LEU A O 1
ATOM 2157 N N . GLN A 1 268 ? -37.375 8.547 10.18 1 93.75 268 GLN A N 1
ATOM 2158 C CA . GLN A 1 268 ? -37.625 9.969 9.984 1 93.75 268 GLN A CA 1
ATOM 2159 C C . GLN A 1 268 ? -36.938 10.812 11.039 1 93.75 268 GLN A C 1
ATOM 2161 O O . GLN A 1 268 ? -36.625 11.984 10.812 1 93.75 268 GLN A O 1
ATOM 2166 N N . ASN A 1 269 ? -36.688 10.156 12.227 1 94.38 269 ASN A N 1
ATOM 2167 C CA . ASN A 1 269 ? -36 10.859 13.312 1 94.38 269 ASN A CA 1
ATOM 2168 C C . ASN A 1 269 ? -34.5 10.656 13.25 1 94.38 269 ASN A C 1
ATOM 2170 O O . ASN A 1 269 ? -33.75 11.109 14.133 1 94.38 269 ASN A O 1
ATOM 2174 N N . PHE A 1 270 ? -34.031 9.977 12.219 1 95.25 270 PHE A N 1
ATOM 2175 C CA . PHE A 1 270 ? -32.594 9.719 11.992 1 95.25 270 PHE A CA 1
ATOM 2176 C C . PHE A 1 270 ? -32 10.773 11.086 1 95.25 270 PHE A C 1
ATOM 2178 O O . PHE A 1 270 ? -32.719 11.492 10.391 1 95.25 270 PHE A O 1
ATOM 2185 N N . GLU A 1 271 ? -30.734 11.047 11.219 1 94.62 271 GLU A N 1
ATOM 2186 C CA . GLU A 1 271 ? -30.016 11.961 10.344 1 94.62 271 GLU A CA 1
ATOM 2187 C C . GLU A 1 271 ? -29.062 11.211 9.422 1 94.62 271 GLU A C 1
ATOM 2189 O O . GLU A 1 271 ? -27.844 11.242 9.617 1 94.62 271 GLU A O 1
ATOM 2194 N N . PRO A 1 272 ? -29.625 10.695 8.375 1 94.62 272 PRO A N 1
ATOM 2195 C CA . PRO A 1 272 ? -28.812 9.805 7.535 1 94.62 272 PRO A CA 1
ATOM 2196 C C . PRO A 1 272 ? -27.672 10.531 6.844 1 94.62 272 PRO A C 1
ATOM 2198 O O . PRO A 1 272 ? -26.594 9.953 6.668 1 94.62 272 PRO A O 1
ATOM 2201 N N . GLU A 1 273 ? -27.781 11.781 6.5 1 92.75 273 GLU A N 1
ATOM 2202 C CA . GLU A 1 273 ? -26.75 12.508 5.773 1 92.75 273 GLU A CA 1
ATOM 2203 C C . GLU A 1 273 ? -25.531 12.766 6.652 1 92.75 273 GLU A C 1
ATOM 2205 O O . GLU A 1 273 ? -24.391 12.562 6.219 1 92.75 273 GLU A O 1
ATOM 2210 N N . LEU A 1 274 ? -25.781 13.195 7.887 1 92.75 274 LEU A N 1
ATOM 2211 C CA . LEU A 1 274 ? -24.703 13.461 8.82 1 92.75 274 LEU A CA 1
ATOM 2212 C C . LEU A 1 274 ? -23.938 12.188 9.141 1 92.75 274 LEU A C 1
ATOM 2214 O O . LEU A 1 274 ? -22.703 12.188 9.195 1 92.75 274 LEU A O 1
ATOM 2218 N N . VAL A 1 275 ? -24.688 11.133 9.336 1 96.06 275 VAL A N 1
ATOM 2219 C CA . VAL A 1 275 ? -24.078 9.859 9.695 1 96.06 275 VAL A CA 1
ATOM 2220 C C . VAL A 1 275 ? -23.266 9.328 8.516 1 96.06 275 VAL A C 1
ATOM 2222 O O . VAL A 1 275 ? -22.141 8.844 8.695 1 96.06 275 VAL A O 1
ATOM 2225 N N . PHE A 1 276 ? -23.828 9.492 7.305 1 95.75 276 PHE A N 1
ATOM 2226 C CA . PHE A 1 276 ? -23.156 9.055 6.086 1 95.75 276 PHE A CA 1
ATOM 2227 C C . PHE A 1 276 ? -21.828 9.781 5.902 1 95.75 276 PHE A C 1
ATOM 2229 O O . PHE A 1 276 ? -20.797 9.148 5.699 1 95.75 276 PHE A O 1
ATOM 2236 N N . LYS A 1 277 ? -21.844 11.016 6.027 1 89.94 277 LYS A N 1
ATOM 2237 C CA . LYS A 1 277 ? -20.656 11.836 5.852 1 89.94 277 LYS A CA 1
ATOM 2238 C C . LYS A 1 277 ? -19.609 11.508 6.914 1 89.94 277 LYS A C 1
ATOM 2240 O O . LYS A 1 277 ? -18.406 11.508 6.633 1 89.94 277 LYS A O 1
ATOM 2245 N N . ARG A 1 278 ? -20.078 11.234 8.086 1 92.5 278 ARG A N 1
ATOM 2246 C CA . ARG A 1 278 ? -19.156 10.93 9.172 1 92.5 278 ARG A CA 1
ATOM 2247 C C . ARG A 1 278 ? -18.469 9.578 8.953 1 92.5 278 ARG A C 1
ATOM 2249 O O . ARG A 1 278 ? -17.297 9.406 9.297 1 92.5 278 ARG A O 1
ATOM 2256 N N . ILE A 1 279 ? -19.203 8.672 8.383 1 94.94 279 ILE A N 1
ATOM 2257 C CA . ILE A 1 279 ? -18.609 7.371 8.078 1 94.94 279 ILE A CA 1
ATOM 2258 C C . ILE A 1 279 ? -17.5 7.535 7.051 1 94.94 279 ILE A C 1
ATOM 2260 O O . ILE A 1 279 ? -16.422 6.945 7.199 1 94.94 279 ILE A O 1
ATOM 2264 N N . LEU A 1 280 ? -17.75 8.352 6.043 1 89.88 280 LEU A N 1
ATOM 2265 C CA . LEU A 1 280 ? -16.734 8.586 5.012 1 89.88 280 LEU A CA 1
ATOM 2266 C C . LEU A 1 280 ? -15.492 9.227 5.613 1 89.88 280 LEU A C 1
ATOM 2268 O O . LEU A 1 280 ? -14.375 8.797 5.32 1 89.88 280 LEU A O 1
ATOM 2272 N N . SE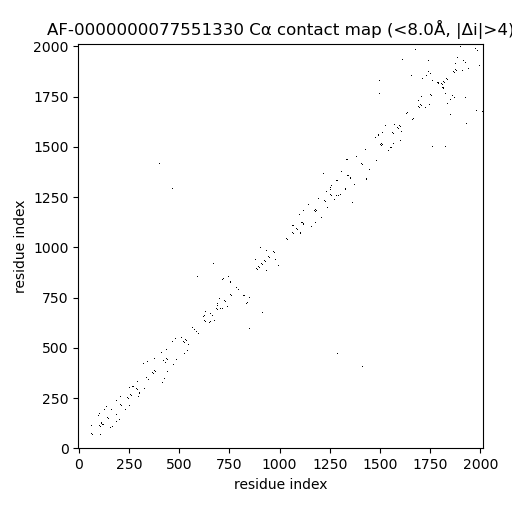R A 1 281 ? -15.688 10.148 6.48 1 85.25 281 SER A N 1
ATOM 2273 C CA . SER A 1 281 ? -14.57 10.859 7.098 1 85.25 281 SER A CA 1
ATOM 2274 C C . SER A 1 281 ? -13.773 9.938 8.016 1 85.25 281 SER A C 1
ATOM 2276 O O . SER A 1 281 ? -12.539 9.93 7.969 1 85.25 281 SER A O 1
ATOM 2278 N N . ARG A 1 282 ? -14.438 9.109 8.82 1 88.94 282 ARG A N 1
ATOM 2279 C CA . ARG A 1 282 ? -13.773 8.242 9.789 1 88.94 282 ARG A CA 1
ATOM 2280 C C . ARG A 1 282 ? -13.062 7.09 9.086 1 88.94 282 ARG A C 1
ATOM 2282 O O . ARG A 1 282 ? -12.039 6.605 9.57 1 88.94 282 ARG A O 1
ATOM 2289 N N . SER A 1 283 ? -13.648 6.668 7.977 1 89.5 283 SER A N 1
ATOM 2290 C CA . SER A 1 283 ? -13 5.605 7.215 1 89.5 283 SER A CA 1
ATOM 2291 C C . SER A 1 283 ? -11.688 6.082 6.605 1 89.5 283 SER A C 1
ATOM 2293 O O . SER A 1 283 ? -10.703 5.336 6.566 1 89.5 283 SER A O 1
ATOM 2295 N N . THR A 1 284 ? -11.688 7.281 6.156 1 78.06 284 THR A N 1
ATOM 2296 C CA . THR A 1 284 ? -10.5 7.867 5.555 1 78.06 284 THR A CA 1
ATOM 2297 C C . THR A 1 284 ? -9.375 7.992 6.582 1 78.06 284 THR A C 1
ATOM 2299 O O . THR A 1 284 ? -8.195 7.859 6.242 1 78.06 284 THR A O 1
ATOM 2302 N N . ASN A 1 285 ? -9.789 8.117 7.848 1 73.88 285 ASN A N 1
ATOM 2303 C CA . ASN A 1 285 ? -8.805 8.305 8.906 1 73.88 285 ASN A CA 1
ATOM 2304 C C . ASN A 1 285 ? -8.492 6.996 9.625 1 73.88 285 ASN A C 1
ATOM 2306 O O . ASN A 1 285 ? -7.691 6.969 10.562 1 73.88 285 ASN A O 1
ATOM 2310 N N . GLY A 1 286 ? -9.133 5.973 9.148 1 78.75 286 GLY A N 1
ATOM 2311 C CA . GLY A 1 286 ? -8.922 4.672 9.766 1 78.75 286 GLY A CA 1
ATOM 2312 C C . GLY A 1 286 ? -9.391 4.613 11.211 1 78.75 286 GLY A C 1
ATOM 2313 O O . GLY A 1 286 ? -8.766 3.961 12.047 1 78.75 286 GLY A O 1
ATOM 2314 N N . LYS A 1 287 ? -10.406 5.281 11.508 1 83.25 287 LYS A N 1
ATOM 2315 C CA . LYS A 1 287 ? -10.82 5.43 12.906 1 83.25 287 LYS A CA 1
ATOM 2316 C C . LYS A 1 287 ? -12.117 4.684 13.18 1 83.25 287 LYS A C 1
ATOM 2318 O O . LYS A 1 287 ? -12.727 4.855 14.234 1 83.25 287 LYS A O 1
ATOM 2323 N N . LEU A 1 288 ? -12.617 3.91 12.25 1 90.62 288 LEU A N 1
ATOM 2324 C CA . LEU A 1 288 ? -13.797 3.094 12.516 1 90.62 288 LEU A CA 1
ATOM 2325 C C . LEU A 1 288 ? -13.461 1.957 13.477 1 90.62 288 LEU A C 1
ATOM 2327 O O . LEU A 1 288 ? -12.383 1.369 13.398 1 90.62 288 LEU A O 1
ATOM 2331 N N . ALA A 1 289 ? -14.297 1.721 14.43 1 89.38 289 ALA A N 1
ATOM 2332 C CA . ALA A 1 289 ? -14.07 0.68 15.43 1 89.38 289 ALA A CA 1
ATOM 2333 C C . ALA A 1 289 ? -14.438 -0.696 14.883 1 89.38 289 ALA A C 1
ATOM 2335 O O . ALA A 1 289 ? -15.477 -1.252 15.242 1 89.38 289 ALA A O 1
ATOM 2336 N N . LEU A 1 290 ? -13.633 -1.251 13.977 1 92.25 290 LEU A N 1
ATOM 2337 C CA . LEU A 1 290 ? -13.836 -2.557 13.359 1 92.25 290 LEU A CA 1
ATOM 2338 C C . LEU A 1 290 ? -12.945 -3.609 14.016 1 92.25 290 LEU A C 1
ATOM 2340 O O . LEU A 1 290 ? -12.016 -4.125 13.383 1 92.25 290 LEU A O 1
ATOM 2344 N N . ASP A 1 291 ? -13.289 -4.035 15.188 1 86.44 291 ASP A N 1
ATOM 2345 C CA . ASP A 1 291 ? -12.43 -4.801 16.094 1 86.44 291 ASP A CA 1
ATOM 2346 C C . ASP A 1 291 ? -12.281 -6.242 15.609 1 86.44 291 ASP A C 1
ATOM 2348 O O . ASP A 1 291 ? -11.281 -6.902 15.906 1 86.44 291 ASP A O 1
ATOM 2352 N N . ASN A 1 292 ? -13.289 -6.816 15.008 1 89.88 292 ASN A N 1
ATOM 2353 C CA . ASN A 1 292 ? -13.219 -8.18 14.484 1 89.88 292 ASN A CA 1
ATOM 2354 C C . ASN A 1 292 ? -14.008 -8.32 13.188 1 89.88 292 ASN A C 1
ATOM 2356 O O . ASN A 1 292 ? -14.672 -7.379 12.75 1 89.88 292 ASN A O 1
ATOM 2360 N N . VAL A 1 293 ? -13.969 -9.461 12.633 1 92.56 293 VAL A N 1
ATOM 2361 C CA . VAL A 1 293 ? -14.516 -9.672 11.297 1 92.56 293 VAL A CA 1
ATOM 2362 C C . VAL A 1 293 ? -16.031 -9.609 11.344 1 92.56 293 VAL A C 1
ATOM 2364 O O . VAL A 1 293 ? -16.672 -9.094 10.422 1 92.56 293 VAL A O 1
ATOM 2367 N N . VAL A 1 294 ? -16.656 -10.078 12.383 1 92.69 294 VAL A N 1
ATOM 2368 C CA . VAL A 1 294 ? -18.109 -10.125 12.477 1 92.69 294 VAL A CA 1
ATOM 2369 C C . VAL A 1 294 ? -18.656 -8.703 12.641 1 92.69 294 VAL A C 1
ATOM 2371 O O . VAL A 1 294 ? -19.625 -8.32 11.969 1 92.69 294 VAL A O 1
ATOM 2374 N N . VAL A 1 295 ? -18.016 -7.977 13.516 1 94 295 VAL A N 1
ATOM 2375 C CA . VAL A 1 295 ? -18.391 -6.586 13.75 1 94 295 VAL A CA 1
ATOM 2376 C C . VAL A 1 295 ? -18.25 -5.785 12.461 1 94 295 VAL A C 1
ATOM 2378 O O . VAL A 1 295 ? -19.078 -4.934 12.148 1 94 295 VAL A O 1
ATOM 2381 N N . SER A 1 296 ? -17.219 -6.09 11.703 1 96.19 296 SER A N 1
ATOM 2382 C CA . SER A 1 296 ? -16.953 -5.387 10.453 1 96.19 296 SER A CA 1
ATOM 2383 C C . SER A 1 296 ? -18.031 -5.68 9.414 1 96.19 296 SER A C 1
ATOM 2385 O O . SER A 1 296 ? -18.469 -4.777 8.695 1 96.19 296 SER A O 1
ATOM 2387 N N . VAL A 1 297 ? -18.469 -6.883 9.344 1 96.25 297 VAL A N 1
ATOM 2388 C CA . VAL A 1 297 ? -19.5 -7.258 8.383 1 96.25 297 VAL A CA 1
ATOM 2389 C C . VAL A 1 297 ? -20.828 -6.625 8.773 1 96.25 297 VAL A C 1
ATOM 2391 O O . VAL A 1 297 ? -21.594 -6.195 7.91 1 96.25 297 VAL A O 1
ATOM 2394 N N . ASN A 1 298 ? -21.078 -6.66 10.094 1 96.75 298 ASN A N 1
ATOM 2395 C CA . ASN A 1 298 ? -22.297 -6 10.57 1 96.75 298 ASN A CA 1
ATOM 2396 C C . ASN A 1 298 ? -22.312 -4.516 10.203 1 96.75 298 ASN A C 1
ATOM 2398 O O . ASN A 1 298 ? -23.312 -3.994 9.734 1 96.75 298 ASN A O 1
ATOM 2402 N N . PHE A 1 299 ? -21.219 -3.932 10.477 1 97.81 299 PHE A N 1
ATOM 2403 C CA . PHE A 1 299 ? -21.078 -2.52 10.148 1 97.81 299 PHE A CA 1
ATOM 2404 C C . PHE A 1 299 ? -21.281 -2.289 8.656 1 97.81 299 PHE A C 1
ATOM 2406 O O . PHE A 1 299 ? -21.969 -1.356 8.25 1 97.81 299 PHE A O 1
ATOM 2413 N N . LEU A 1 300 ? -20.641 -3.141 7.816 1 97.44 300 LEU A N 1
ATOM 2414 C CA . LEU A 1 300 ? -20.766 -3.055 6.363 1 97.44 300 LEU A CA 1
ATOM 2415 C C . LEU A 1 300 ? -22.234 -3.131 5.938 1 97.44 300 LEU A C 1
ATOM 2417 O O . LEU A 1 300 ? -22.688 -2.328 5.121 1 97.44 300 LEU A O 1
ATOM 2421 N N . GLY A 1 301 ? -22.906 -4.082 6.484 1 97.06 301 GLY A N 1
ATOM 2422 C CA . GLY A 1 301 ? -24.312 -4.242 6.156 1 97.06 301 GLY A CA 1
ATOM 2423 C C . GLY A 1 301 ? -25.141 -3.006 6.457 1 97.06 301 GLY A C 1
ATOM 2424 O O . GLY A 1 301 ? -25.922 -2.551 5.613 1 97.06 301 GLY A O 1
ATOM 2425 N N . ASN A 1 302 ? -24.953 -2.492 7.602 1 97.62 302 ASN A N 1
ATOM 2426 C CA . ASN A 1 302 ? -25.703 -1.303 7.996 1 97.62 302 ASN A CA 1
ATOM 2427 C C . ASN A 1 302 ? -25.344 -0.099 7.133 1 97.62 302 ASN A C 1
ATOM 2429 O O . ASN A 1 302 ? -26.203 0.702 6.777 1 97.62 302 ASN A O 1
ATOM 2433 N N . PHE A 1 303 ? -24.141 0.026 6.762 1 97.62 303 PHE A N 1
ATOM 2434 C CA . PHE A 1 303 ? -23.672 1.13 5.934 1 97.62 303 PHE A CA 1
ATOM 2435 C C . PHE A 1 303 ? -24.25 1.027 4.523 1 97.62 303 PHE A C 1
ATOM 2437 O O . PHE A 1 303 ? -24.641 2.035 3.932 1 97.62 303 PHE A O 1
ATOM 2444 N N . VAL A 1 304 ? -24.234 -0.138 4.008 1 96.38 304 VAL A N 1
ATOM 2445 C CA . VAL A 1 304 ? -24.766 -0.362 2.662 1 96.38 304 VAL A CA 1
ATOM 2446 C C . VAL A 1 304 ? -26.25 0.012 2.615 1 96.38 304 VAL A C 1
ATOM 2448 O O . VAL A 1 304 ? -26.688 0.68 1.682 1 96.38 304 VAL A O 1
ATOM 2451 N N . GLU A 1 305 ? -26.953 -0.412 3.568 1 95.06 305 GLU A N 1
ATOM 2452 C CA . GLU A 1 305 ? -28.375 -0.084 3.592 1 95.06 305 GLU A CA 1
ATOM 2453 C C . GLU A 1 305 ? -28.594 1.415 3.775 1 95.06 305 GLU A C 1
ATOM 2455 O O . GLU A 1 305 ? -29.5 1.992 3.184 1 95.06 305 GLU A O 1
ATOM 2460 N N . LEU A 1 306 ? -27.766 1.96 4.672 1 96.31 306 LEU A N 1
ATOM 2461 C CA . LEU A 1 306 ? -27.797 3.412 4.812 1 96.31 306 LEU A CA 1
ATOM 2462 C C . LEU A 1 306 ? -27.562 4.098 3.473 1 96.31 306 LEU A C 1
ATOM 2464 O O . LEU A 1 306 ? -28.203 5.102 3.156 1 96.31 306 LEU A O 1
ATOM 2468 N N . THR A 1 307 ? -26.688 3.619 2.65 1 94.94 307 THR A N 1
ATOM 2469 C CA . THR A 1 307 ? -26.328 4.168 1.349 1 94.94 307 THR A CA 1
ATOM 2470 C C . THR A 1 307 ? -27.531 4.156 0.407 1 94.94 307 THR A C 1
ATOM 2472 O O . THR A 1 307 ? -27.75 5.109 -0.346 1 94.94 307 THR A O 1
ATOM 2475 N N . ILE A 1 308 ? -28.312 3.141 0.48 1 91.25 308 ILE A N 1
ATOM 2476 C CA . ILE A 1 308 ? -29.469 2.996 -0.393 1 91.25 308 ILE A CA 1
ATOM 2477 C C . ILE A 1 308 ? -30.5 4.066 -0.054 1 91.25 308 ILE A C 1
ATOM 2479 O O . ILE A 1 308 ? -31.188 4.578 -0.943 1 91.25 308 ILE A O 1
ATOM 2483 N N . THR A 1 309 ? -30.516 4.438 1.244 1 89.75 309 THR A N 1
ATOM 2484 C CA . THR A 1 309 ? -31.5 5.434 1.68 1 89.75 309 THR A CA 1
ATOM 2485 C C . THR A 1 309 ? -31.016 6.844 1.354 1 89.75 309 THR A C 1
ATOM 2487 O O . THR A 1 309 ? -31.797 7.785 1.316 1 89.75 309 THR A O 1
ATOM 2490 N N . THR A 1 310 ? -29.734 6.988 1.165 1 91 310 THR A N 1
ATOM 2491 C CA . THR A 1 310 ? -29.141 8.281 0.848 1 91 310 THR A CA 1
ATOM 2492 C C . THR A 1 310 ? -28.594 8.289 -0.578 1 91 310 THR A C 1
ATOM 2494 O O . THR A 1 310 ? -27.422 8.609 -0.798 1 91 310 THR A O 1
ATOM 2497 N N . LYS A 1 311 ? -29.375 8.086 -1.559 1 86.75 311 LYS A N 1
ATOM 2498 C CA . LYS A 1 311 ? -28.969 7.883 -2.943 1 86.75 311 LYS A CA 1
ATOM 2499 C C . LYS A 1 311 ? -28.312 9.133 -3.516 1 86.75 311 LYS A C 1
ATOM 2501 O O . LYS A 1 311 ? -27.281 9.047 -4.203 1 86.75 311 LYS A O 1
ATOM 2506 N N . GLY A 1 312 ? -28.922 10.297 -3.25 1 83.69 312 GLY A N 1
ATOM 2507 C CA . GLY A 1 312 ? -28.375 11.547 -3.754 1 83.69 312 GLY A CA 1
ATOM 2508 C C . GLY A 1 312 ? -26.969 11.828 -3.256 1 83.69 312 GLY A C 1
ATOM 2509 O O . GLY A 1 312 ? -26.109 12.242 -4.027 1 83.69 312 GLY A O 1
ATOM 2510 N N . LEU A 1 313 ? -26.812 11.602 -1.984 1 86.69 313 LEU A N 1
ATOM 2511 C CA . LEU A 1 313 ? -25.5 11.812 -1.384 1 86.69 313 LEU A CA 1
ATOM 2512 C C . LEU A 1 313 ? -24.5 10.797 -1.906 1 86.69 313 LEU A C 1
ATOM 2514 O O . LEU A 1 313 ? -23.328 11.133 -2.121 1 86.69 313 LEU A O 1
ATOM 2518 N N . PHE A 1 314 ? -24.953 9.602 -2.098 1 88.81 314 PHE A N 1
ATOM 2519 C CA . PHE A 1 314 ? -24.109 8.531 -2.623 1 88.81 314 PHE A CA 1
ATOM 2520 C C . PHE A 1 314 ? -23.609 8.867 -4.023 1 88.81 314 PHE A C 1
ATOM 2522 O O . PHE A 1 314 ? -22.422 8.742 -4.309 1 88.81 314 PHE A O 1
ATOM 2529 N N . ASP A 1 315 ? -24.406 9.398 -4.836 1 83.56 315 ASP A N 1
ATOM 2530 C CA . ASP A 1 315 ? -24.062 9.719 -6.223 1 83.56 315 ASP A CA 1
ATOM 2531 C C . ASP A 1 315 ? -22.984 10.797 -6.293 1 83.56 315 ASP A C 1
ATOM 2533 O O . ASP A 1 315 ? -22.156 10.781 -7.199 1 83.56 315 ASP A O 1
ATOM 2537 N N . ARG A 1 316 ? -23.031 11.609 -5.293 1 80.62 316 ARG A N 1
ATOM 2538 C CA . ARG A 1 316 ? -22.078 12.719 -5.281 1 80.62 316 ARG A CA 1
ATOM 2539 C C . ARG A 1 316 ? -20.766 12.305 -4.652 1 80.62 316 ARG A C 1
ATOM 2541 O O . ARG A 1 316 ? -19.734 12.969 -4.84 1 80.62 316 ARG A O 1
ATOM 2548 N N . ASN A 1 317 ? -20.797 11.164 -3.953 1 84.44 317 ASN A N 1
ATOM 2549 C CA . ASN A 1 317 ? -19.625 10.758 -3.207 1 84.44 317 ASN A CA 1
ATOM 2550 C C . ASN A 1 317 ? -19.219 9.32 -3.533 1 84.44 317 ASN A C 1
ATOM 2552 O O . ASN A 1 317 ? -18.828 8.562 -2.643 1 84.44 317 ASN A O 1
ATOM 2556 N N . VAL A 1 318 ? -19.328 8.969 -4.777 1 85.25 318 VAL A N 1
ATOM 2557 C CA . VAL A 1 318 ? -19.109 7.578 -5.168 1 85.25 318 VAL A CA 1
ATOM 2558 C C . VAL A 1 318 ? -17.672 7.168 -4.863 1 85.25 318 VAL A C 1
ATOM 2560 O O . VAL A 1 318 ? -17.422 6.066 -4.375 1 85.25 318 VAL A O 1
ATOM 2563 N N . GLU A 1 319 ? -16.828 8.055 -5.102 1 81.75 319 GLU A N 1
ATOM 2564 C CA . GLU A 1 319 ? -15.414 7.742 -4.914 1 81.75 319 GLU A CA 1
ATOM 2565 C C . GLU A 1 319 ? -15.078 7.547 -3.438 1 81.75 319 GLU A C 1
ATOM 2567 O O . GLU A 1 319 ? -14.469 6.547 -3.059 1 81.75 319 GLU A O 1
ATOM 2572 N N . ALA A 1 320 ? -15.484 8.516 -2.646 1 83.88 320 ALA A N 1
ATOM 2573 C CA . ALA A 1 320 ? -15.258 8.414 -1.208 1 83.88 320 ALA A CA 1
ATOM 2574 C C . ALA A 1 320 ? -15.961 7.191 -0.625 1 83.88 320 ALA A C 1
ATOM 2576 O O . ALA A 1 320 ? -15.43 6.535 0.279 1 83.88 320 ALA A O 1
ATOM 2577 N N . TRP A 1 321 ? -17.078 7.008 -1.152 1 92 321 TRP A N 1
ATOM 2578 C CA . TRP A 1 321 ? -17.844 5.855 -0.691 1 92 321 TRP A CA 1
ATOM 2579 C C . TRP A 1 321 ? -17.125 4.555 -1.015 1 92 321 TRP A C 1
ATOM 2581 O O . TRP A 1 321 ? -17.047 3.654 -0.174 1 92 321 TRP A O 1
ATOM 2591 N N . THR A 1 322 ? -16.625 4.438 -2.268 1 91.25 322 THR A N 1
ATOM 2592 C CA . THR A 1 322 ? -15.922 3.232 -2.689 1 91.25 322 THR A CA 1
ATOM 2593 C C . THR A 1 322 ? -14.688 3.002 -1.827 1 91.25 322 THR A C 1
ATOM 2595 O O . THR A 1 322 ? -14.414 1.871 -1.42 1 91.25 322 THR A O 1
ATOM 2598 N N . SER A 1 323 ? -14.023 4.004 -1.543 1 87.56 323 SER A N 1
ATOM 2599 C CA . SER A 1 323 ? -12.844 3.912 -0.687 1 87.56 323 SER A CA 1
ATOM 2600 C C . SER A 1 323 ? -13.219 3.451 0.718 1 87.56 323 SER A C 1
ATOM 2602 O O . SER A 1 323 ? -12.477 2.695 1.347 1 87.56 323 SER A O 1
ATOM 2604 N N . ALA A 1 324 ? -14.32 3.977 1.214 1 92 324 ALA A N 1
ATOM 2605 C CA . ALA A 1 324 ? -14.789 3.6 2.547 1 92 324 ALA A CA 1
ATOM 2606 C C . ALA A 1 324 ? -15.164 2.121 2.598 1 92 324 ALA A C 1
ATOM 2608 O O . ALA A 1 324 ? -14.805 1.417 3.545 1 92 324 ALA A O 1
ATOM 2609 N N . VAL A 1 325 ? -15.867 1.675 1.595 1 95.31 325 VAL A N 1
ATOM 2610 C CA . VAL A 1 325 ? -16.281 0.278 1.542 1 95.31 325 VAL A CA 1
ATOM 2611 C C . VAL A 1 325 ? -15.055 -0.625 1.431 1 95.31 325 VAL A C 1
ATOM 2613 O O . VAL A 1 325 ? -14.984 -1.672 2.078 1 95.31 325 VAL A O 1
ATOM 2616 N N . ASN A 1 326 ? -14.125 -0.218 0.581 1 91.19 326 ASN A N 1
ATOM 2617 C CA . ASN A 1 326 ? -12.891 -0.986 0.462 1 91.19 326 ASN A CA 1
ATOM 2618 C C . ASN A 1 326 ? -12.172 -1.097 1.802 1 91.19 326 ASN A C 1
ATOM 2620 O O . ASN A 1 326 ? -11.648 -2.16 2.146 1 91.19 326 ASN A O 1
ATOM 2624 N N . TYR A 1 327 ? -12.117 -0.032 2.496 1 90.88 327 TYR A N 1
ATOM 2625 C CA . TYR A 1 327 ? -11.5 -0.007 3.814 1 90.88 327 TYR A CA 1
ATOM 2626 C C . TYR A 1 327 ? -12.172 -1.001 4.754 1 90.88 327 TYR A C 1
ATOM 2628 O O . TYR A 1 327 ? -11.492 -1.756 5.457 1 90.88 327 TYR A O 1
ATOM 2636 N N . ILE A 1 328 ? -13.492 -1.017 4.777 1 95.69 328 ILE A N 1
ATOM 2637 C CA . ILE A 1 328 ? -14.25 -1.896 5.656 1 95.69 328 ILE A CA 1
ATOM 2638 C C . ILE A 1 328 ? -14.047 -3.35 5.238 1 95.69 328 ILE A C 1
ATOM 2640 O O . ILE A 1 328 ? -13.875 -4.23 6.082 1 95.69 328 ILE A O 1
ATOM 2644 N N . LEU A 1 329 ? -14.07 -3.574 3.947 1 94.44 329 LEU A N 1
ATOM 2645 C CA . LEU A 1 329 ? -13.906 -4.926 3.424 1 94.44 329 LEU A CA 1
ATOM 2646 C C . LEU A 1 329 ? -12.539 -5.492 3.793 1 94.44 329 LEU A C 1
ATOM 2648 O O . LEU A 1 329 ? -12.406 -6.695 4.035 1 94.44 329 LEU A O 1
ATOM 2652 N N . GLU A 1 330 ? -11.547 -4.691 3.809 1 89.56 330 GLU A N 1
ATOM 2653 C CA . GLU A 1 330 ? -10.211 -5.133 4.203 1 89.56 330 GLU A CA 1
ATOM 2654 C C . GLU A 1 330 ? -10.203 -5.652 5.637 1 89.56 330 GLU A C 1
ATOM 2656 O O . GLU A 1 330 ? -9.438 -6.555 5.973 1 89.56 330 GLU A O 1
ATOM 2661 N N . HIS A 1 331 ? -11.125 -5.133 6.465 1 92.69 331 HIS A N 1
ATOM 2662 C CA . HIS A 1 331 ? -11.227 -5.559 7.859 1 92.69 331 HIS A CA 1
ATOM 2663 C C . HIS A 1 331 ? -12.094 -6.805 7.992 1 92.69 331 HIS A C 1
ATOM 2665 O O . HIS A 1 331 ? -12.148 -7.41 9.07 1 92.69 331 HIS A O 1
ATOM 2671 N N . CYS A 1 332 ? -12.711 -7.125 6.941 1 93.25 332 CYS A N 1
ATOM 2672 C CA . CYS A 1 332 ? -13.516 -8.336 6.941 1 93.25 332 CYS A CA 1
ATOM 2673 C C . CYS A 1 332 ? -12.688 -9.547 6.52 1 93.25 332 CYS A C 1
ATOM 2675 O O . CYS A 1 332 ? -13.164 -10.68 6.562 1 93.25 332 CYS A O 1
ATOM 2677 N N . GLN A 1 333 ? -11.469 -9.312 6.094 1 88.38 333 GLN A N 1
ATOM 2678 C CA . GLN A 1 333 ? -10.633 -10.414 5.613 1 88.38 333 GLN A CA 1
ATOM 2679 C C . GLN A 1 333 ? -10.055 -11.211 6.777 1 88.38 333 GLN A C 1
ATOM 2681 O O . GLN A 1 333 ? -9.633 -10.641 7.785 1 88.38 333 GLN A O 1
ATOM 2686 N N . GLU A 1 334 ? -10.297 -12.5 6.812 1 79.75 334 GLU A N 1
ATOM 2687 C CA . GLU A 1 334 ? -9.82 -13.406 7.855 1 79.75 334 GLU A CA 1
ATOM 2688 C C . GLU A 1 334 ? -9.18 -14.648 7.254 1 79.75 334 GLU A C 1
ATOM 2690 O O . GLU A 1 334 ? -9.688 -15.211 6.285 1 79.75 334 GLU A O 1
ATOM 2695 N N . ARG A 1 335 ? -7.973 -15.016 7.746 1 66.56 335 ARG A N 1
ATOM 2696 C CA . ARG A 1 335 ? -7.406 -16.328 7.441 1 66.56 335 ARG A CA 1
ATOM 2697 C C . ARG A 1 335 ? -7.941 -17.391 8.391 1 66.56 335 ARG A C 1
ATOM 2699 O O . ARG A 1 335 ? -7.68 -17.344 9.594 1 66.56 335 ARG A O 1
ATOM 2706 N N . VAL A 1 336 ? -8.797 -18.219 7.867 1 72.88 336 VAL A N 1
ATOM 2707 C CA . VAL A 1 336 ? -9.508 -19.172 8.711 1 72.88 336 VAL A CA 1
ATOM 2708 C C . VAL A 1 336 ? -8.688 -20.453 8.859 1 72.88 336 VAL A C 1
ATOM 2710 O O . VAL A 1 336 ? -8.422 -21.141 7.867 1 72.88 336 VAL A O 1
ATOM 2713 N N . PHE A 1 337 ? -8.164 -20.719 9.961 1 63.78 337 PHE A N 1
ATOM 2714 C CA . PHE A 1 337 ? -7.449 -21.969 10.219 1 63.78 337 PHE A CA 1
ATOM 2715 C C . PHE A 1 337 ? -8.391 -23.031 10.773 1 63.78 337 PHE A C 1
ATOM 2717 O O . PHE A 1 337 ? -8.32 -24.203 10.383 1 63.78 337 PHE A O 1
ATOM 2724 N N . ASN A 1 338 ? -9.328 -22.547 11.734 1 69.69 338 ASN A N 1
ATOM 2725 C CA . ASN A 1 338 ? -10.266 -23.469 12.375 1 69.69 338 ASN A CA 1
ATOM 2726 C C . ASN A 1 338 ? -11.711 -23.141 12.023 1 69.69 338 ASN A C 1
ATOM 2728 O O . ASN A 1 338 ? -12.203 -22.062 12.367 1 69.69 338 ASN A O 1
ATOM 2732 N N . LYS A 1 339 ? -12.305 -24.141 11.305 1 76.06 339 LYS A N 1
ATOM 2733 C CA . LYS A 1 339 ? -13.703 -23.984 10.914 1 76.06 339 LYS A CA 1
ATOM 2734 C C . LYS A 1 339 ? -14.641 -24.422 12.039 1 76.06 339 LYS A C 1
ATOM 2736 O O . LYS A 1 339 ? -15.016 -25.594 12.125 1 76.06 339 LYS A O 1
ATOM 2741 N N . LYS A 1 340 ? -15 -23.516 12.875 1 77.62 340 LYS A N 1
ATOM 2742 C CA . LYS A 1 340 ? -15.797 -23.891 14.039 1 77.62 340 LYS A CA 1
ATOM 2743 C C . LYS A 1 340 ? -17.203 -23.297 13.953 1 77.62 340 LYS A C 1
ATOM 2745 O O . LYS A 1 340 ? -18.188 -23.953 14.336 1 77.62 340 LYS A O 1
ATOM 2750 N N . TYR A 1 341 ? -17.312 -22.031 13.5 1 84.56 341 TYR A N 1
ATOM 2751 C CA . TYR A 1 341 ? -18.594 -21.344 13.438 1 84.56 341 TYR A CA 1
ATOM 2752 C C . TYR A 1 341 ? -18.953 -20.953 12.008 1 84.56 341 TYR A C 1
ATOM 2754 O O . TYR A 1 341 ? -18.062 -20.844 11.156 1 84.56 341 TYR A O 1
ATOM 2762 N N . PHE A 1 342 ? -20.203 -20.828 11.766 1 83.81 342 PHE A N 1
ATOM 2763 C CA . PHE A 1 342 ? -20.625 -20.516 10.406 1 83.81 342 PHE A CA 1
ATOM 2764 C C . PHE A 1 342 ? -21.359 -19.172 10.367 1 83.81 342 PHE A C 1
ATOM 2766 O O . PHE A 1 342 ? -22.266 -18.922 11.18 1 83.81 342 PHE A O 1
ATOM 2773 N N . HIS A 1 343 ? -20.969 -18.328 9.57 1 88.75 343 HIS A N 1
ATOM 2774 C CA . HIS A 1 343 ? -21.625 -17.047 9.289 1 88.75 343 HIS A CA 1
ATOM 2775 C C . HIS A 1 343 ? -22.141 -17 7.859 1 88.75 343 HIS A C 1
ATOM 2777 O O . HIS A 1 343 ? -21.453 -17.406 6.922 1 88.75 343 HIS A O 1
ATOM 2783 N N . SER A 1 344 ? -23.266 -16.5 7.637 1 84.88 344 SER A N 1
ATOM 2784 C CA . SER A 1 344 ? -23.938 -16.594 6.348 1 84.88 344 SER A CA 1
ATOM 2785 C C . SER A 1 344 ? -23.172 -15.844 5.262 1 84.88 344 SER A C 1
ATOM 2787 O O . SER A 1 344 ? -23.234 -16.203 4.086 1 84.88 344 SER A O 1
ATOM 2789 N N . VAL A 1 345 ? -22.469 -14.812 5.637 1 89.81 345 VAL A N 1
ATOM 2790 C CA . VAL A 1 345 ? -21.719 -14.016 4.664 1 89.81 345 VAL A CA 1
ATOM 2791 C C . VAL A 1 345 ? -20.281 -14.508 4.598 1 89.81 345 VAL A C 1
ATOM 2793 O O . VAL A 1 345 ? -19.734 -14.719 3.508 1 89.81 345 VAL A O 1
ATOM 2796 N N . LEU A 1 346 ? -19.672 -14.734 5.742 1 88.31 346 LEU A N 1
ATOM 2797 C CA . LEU A 1 346 ? -18.25 -15.07 5.852 1 88.31 346 LEU A CA 1
ATOM 2798 C C . LEU A 1 346 ? -18.031 -16.547 5.559 1 88.31 346 LEU A C 1
ATOM 2800 O O . LEU A 1 346 ? -16.922 -16.953 5.199 1 88.31 346 LEU A O 1
ATOM 2804 N N . GLY A 1 347 ? -19.047 -17.297 5.652 1 84.06 347 GLY A N 1
ATOM 2805 C CA . GLY A 1 347 ? -18.844 -18.734 5.672 1 84.06 347 GLY A CA 1
ATOM 2806 C C . GLY A 1 347 ? -18.281 -19.25 6.988 1 84.06 347 GLY A C 1
ATOM 2807 O O . GLY A 1 347 ? -18.703 -18.812 8.055 1 84.06 347 GLY A O 1
ATOM 2808 N N . TRP A 1 348 ? -17.391 -20.141 6.887 1 83 348 TRP A N 1
ATOM 2809 C CA . TRP A 1 348 ? -16.781 -20.656 8.102 1 83 348 TRP A CA 1
ATOM 2810 C C . TRP A 1 348 ? -15.797 -19.656 8.688 1 83 348 TRP A C 1
ATOM 2812 O O . TRP A 1 348 ? -15.008 -19.047 7.961 1 83 348 TRP A O 1
ATOM 2822 N N . THR A 1 349 ? -15.883 -19.328 9.953 1 86.44 349 THR A N 1
ATOM 2823 C CA . THR A 1 349 ? -15.031 -18.344 10.609 1 86.44 349 THR A CA 1
ATOM 2824 C C . THR A 1 349 ? -14.5 -18.891 11.938 1 86.44 349 THR A C 1
ATOM 2826 O O . THR A 1 349 ? -15.086 -19.812 12.516 1 86.44 349 THR A O 1
ATOM 2829 N N . GLY A 1 350 ? -13.336 -18.438 12.336 1 84.44 350 GLY A N 1
ATOM 2830 C CA . GLY A 1 350 ? -12.758 -18.797 13.617 1 84.44 350 GLY A CA 1
ATOM 2831 C C . GLY A 1 350 ? -13.266 -17.938 14.766 1 84.44 350 GLY A C 1
ATOM 2832 O O . GLY A 1 350 ? -13.055 -18.266 15.938 1 84.44 350 GLY A O 1
ATOM 2833 N N . GLN A 1 351 ? -14.062 -16.875 14.422 1 84.5 351 GLN A N 1
ATOM 2834 C CA . GLN A 1 351 ? -14.602 -15.984 15.438 1 84.5 351 GLN A CA 1
ATOM 2835 C C . GLN A 1 351 ? -15.797 -16.609 16.141 1 84.5 351 GLN A C 1
ATOM 2837 O O . GLN A 1 351 ? -16.703 -17.141 15.5 1 84.5 351 GLN A O 1
ATOM 2842 N N . ARG A 1 352 ? -15.703 -16.547 17.438 1 83.75 352 ARG A N 1
ATOM 2843 C CA . ARG A 1 352 ? -16.781 -17.141 18.25 1 83.75 352 ARG A CA 1
ATOM 2844 C C . ARG A 1 352 ? -18.094 -16.422 18 1 83.75 352 ARG A C 1
ATOM 2846 O O . ARG A 1 352 ? -18.172 -15.195 18.062 1 83.75 352 ARG A O 1
ATOM 2853 N N . LEU A 1 353 ? -19.078 -17.25 17.641 1 87 353 LEU A N 1
ATOM 2854 C CA . LEU A 1 353 ? -20.438 -16.75 17.406 1 87 353 LEU A CA 1
ATOM 2855 C C . LEU A 1 353 ? -21.453 -17.562 18.188 1 87 353 LEU A C 1
ATOM 2857 O O . LEU A 1 353 ? -21.469 -18.781 18.109 1 87 353 LEU A O 1
ATOM 2861 N N . ASP A 1 354 ? -22.172 -16.844 19.078 1 83.69 354 ASP A N 1
ATOM 2862 C CA . ASP A 1 354 ? -23.25 -17.547 19.766 1 83.69 354 ASP A CA 1
ATOM 2863 C C . ASP A 1 354 ? -24.359 -17.938 18.781 1 83.69 354 ASP A C 1
ATOM 2865 O O . ASP A 1 354 ? -24.375 -17.469 17.641 1 83.69 354 ASP A O 1
ATOM 2869 N N . GLU A 1 355 ? -25.25 -18.734 19.109 1 82.12 355 GLU A N 1
ATOM 2870 C CA . GLU A 1 355 ? -26.297 -19.266 18.25 1 82.12 355 GLU A CA 1
ATOM 2871 C C . GLU A 1 355 ? -27.219 -18.156 17.75 1 82.12 355 GLU A C 1
ATOM 2873 O O . GLU A 1 355 ? -27.625 -18.172 16.578 1 82.12 355 GLU A O 1
ATOM 2878 N N . GLY A 1 356 ? -27.5 -17.297 18.594 1 84.69 356 GLY A N 1
ATOM 2879 C CA . GLY A 1 356 ? -28.344 -16.188 18.203 1 84.69 356 GLY A CA 1
ATOM 2880 C C . GLY A 1 356 ? -27.719 -15.289 17.141 1 84.69 356 GLY A C 1
ATOM 2881 O O . GLY A 1 356 ? -28.406 -14.844 16.219 1 84.69 356 GLY A O 1
ATOM 2882 N N . SER A 1 357 ? -26.516 -15.078 17.312 1 86.19 357 SER A N 1
ATOM 2883 C CA . SER A 1 357 ? -25.781 -14.258 16.359 1 86.19 357 SER A CA 1
ATOM 2884 C C . SER A 1 357 ? -25.641 -14.953 15.016 1 86.19 357 SER A C 1
ATOM 2886 O O . SER A 1 357 ? -25.672 -14.305 13.969 1 86.19 357 SER A O 1
ATOM 2888 N N . GLN A 1 358 ? -25.484 -16.172 15.078 1 86.56 358 GLN A N 1
ATOM 2889 C CA . GLN A 1 358 ? -25.406 -16.953 13.844 1 86.56 358 GLN A CA 1
ATOM 2890 C C . GLN A 1 358 ? -26.719 -16.875 13.062 1 86.56 358 GLN A C 1
ATOM 2892 O O . GLN A 1 358 ? -26.703 -16.719 11.844 1 86.56 358 GLN A O 1
ATOM 2897 N N . ALA A 1 359 ? -27.719 -16.953 13.797 1 86.06 359 ALA A N 1
ATOM 2898 C CA . ALA A 1 359 ? -29.031 -16.875 13.164 1 86.06 359 ALA A CA 1
ATOM 2899 C C . ALA A 1 359 ? -29.281 -15.484 12.578 1 86.06 359 ALA A C 1
ATOM 2901 O O . ALA A 1 359 ? -29.906 -15.344 11.523 1 86.06 359 ALA A O 1
ATOM 2902 N N . ALA A 1 360 ? -28.797 -14.5 13.219 1 91 360 ALA A N 1
ATOM 2903 C CA . ALA A 1 360 ? -29 -13.117 12.781 1 91 360 ALA A CA 1
ATOM 2904 C C . ALA A 1 360 ? -28.172 -12.82 11.531 1 91 360 ALA A C 1
ATOM 2906 O O . ALA A 1 360 ? -28.438 -11.852 10.82 1 91 360 ALA A O 1
ATOM 2907 N N . SER A 1 361 ? -27.188 -13.664 11.281 1 90.88 361 SER A N 1
ATOM 2908 C CA . SER A 1 361 ? -26.266 -13.445 10.172 1 90.88 361 SER A CA 1
ATOM 2909 C C . SER A 1 361 ? -27 -13.477 8.836 1 90.88 361 SER A C 1
ATOM 2911 O O . SER A 1 361 ? -26.531 -12.883 7.855 1 90.88 361 SER A O 1
ATOM 2913 N N . ASN A 1 362 ? -28.156 -14.07 8.758 1 87.25 362 ASN A N 1
ATOM 2914 C CA . ASN A 1 362 ? -28.938 -14.109 7.523 1 87.25 362 ASN A CA 1
ATOM 2915 C C . ASN A 1 362 ? -29.469 -12.727 7.148 1 87.25 362 ASN A C 1
ATOM 2917 O O . ASN A 1 362 ? -29.5 -12.375 5.969 1 87.25 362 ASN A O 1
ATOM 2921 N N . ARG A 1 363 ? -29.859 -12.031 8.141 1 92.44 363 ARG A N 1
ATOM 2922 C CA . ARG A 1 363 ? -30.328 -10.68 7.883 1 92.44 363 ARG A CA 1
ATOM 2923 C C . ARG A 1 363 ? -29.188 -9.773 7.438 1 92.44 363 ARG A C 1
ATOM 2925 O O . ARG A 1 363 ? -29.375 -8.891 6.598 1 92.44 363 ARG A O 1
ATOM 2932 N N . VAL A 1 364 ? -28.078 -10.023 8.047 1 94.56 364 VAL A N 1
ATOM 2933 C CA . VAL A 1 364 ? -26.891 -9.266 7.652 1 94.56 364 VAL A CA 1
ATOM 2934 C C . VAL A 1 364 ? -26.547 -9.586 6.199 1 94.56 364 VAL A C 1
ATOM 2936 O O . VAL A 1 364 ? -26.156 -8.695 5.441 1 94.56 364 VAL A O 1
ATOM 2939 N N . GLN A 1 365 ? -26.703 -10.82 5.855 1 91.25 365 GLN A N 1
ATOM 2940 C CA . GLN A 1 365 ? -26.422 -11.258 4.492 1 91.25 365 GLN A CA 1
ATOM 2941 C C . GLN A 1 365 ? -27.281 -10.492 3.484 1 91.25 365 GLN A C 1
ATOM 2943 O O . GLN A 1 365 ? -26.797 -10.07 2.438 1 91.25 365 GLN A O 1
ATOM 2948 N N . TYR A 1 366 ? -28.5 -10.273 3.797 1 89.06 366 TYR A N 1
ATOM 2949 C CA . TYR A 1 366 ? -29.391 -9.562 2.898 1 89.06 366 TYR A CA 1
ATOM 2950 C C . TYR A 1 366 ? -28.938 -8.125 2.682 1 89.06 366 TYR A C 1
ATOM 2952 O O . TYR A 1 366 ? -29.078 -7.582 1.585 1 89.06 366 TYR A O 1
ATOM 2960 N N . GLN A 1 367 ? -28.391 -7.535 3.736 1 94.19 367 GLN A N 1
ATOM 2961 C CA . GLN A 1 367 ? -27.875 -6.18 3.615 1 94.19 367 GLN A CA 1
ATOM 2962 C C . GLN A 1 367 ? -26.656 -6.141 2.703 1 94.19 367 GLN A C 1
ATOM 2964 O O . GLN A 1 367 ? -26.547 -5.285 1.819 1 94.19 367 GLN A O 1
ATOM 2969 N N . VAL A 1 368 ? -25.781 -7.066 2.939 1 94.69 368 VAL A N 1
ATOM 2970 C CA . VAL A 1 368 ? -24.5 -7.094 2.223 1 94.69 368 VAL A CA 1
ATOM 2971 C C . VAL A 1 368 ? -24.75 -7.418 0.75 1 94.69 368 VAL A C 1
ATOM 2973 O O . VAL A 1 368 ? -24.047 -6.906 -0.128 1 94.69 368 VAL A O 1
ATOM 2976 N N . GLU A 1 369 ? -25.797 -8.18 0.438 1 91 369 GLU A N 1
ATOM 2977 C CA . GLU A 1 369 ? -26.109 -8.594 -0.925 1 91 369 GLU A CA 1
ATOM 2978 C C . GLU A 1 369 ? -26.531 -7.406 -1.778 1 91 369 GLU A C 1
ATOM 2980 O O . GLU A 1 369 ? -26.484 -7.469 -3.008 1 91 369 GLU A O 1
ATOM 2985 N N . LEU A 1 370 ? -26.906 -6.398 -1.134 1 92.88 370 LEU A N 1
ATOM 2986 C CA . LEU A 1 370 ? -27.281 -5.188 -1.856 1 92.88 370 LEU A CA 1
ATOM 2987 C C . LEU A 1 370 ? -26.078 -4.602 -2.598 1 92.88 370 LEU A C 1
ATOM 2989 O O . LEU A 1 370 ? -26.25 -3.824 -3.539 1 92.88 370 LEU A O 1
ATOM 2993 N N . LEU A 1 371 ? -24.875 -4.934 -2.184 1 94.12 371 LEU A N 1
ATOM 2994 C CA . LEU A 1 371 ? -23.656 -4.438 -2.814 1 94.12 371 LEU A CA 1
ATOM 2995 C C . LEU A 1 371 ? -23.547 -4.914 -4.262 1 94.12 371 LEU A C 1
ATOM 2997 O O . LEU A 1 371 ? -22.891 -4.277 -5.086 1 94.12 371 LEU A O 1
ATOM 3001 N N . TRP A 1 372 ? -24.141 -6.004 -4.555 1 92.5 372 TRP A N 1
ATOM 3002 C CA . TRP A 1 372 ? -24.094 -6.48 -5.934 1 92.5 372 TRP A CA 1
ATOM 3003 C C . TRP A 1 372 ? -25.5 -6.645 -6.5 1 92.5 372 TRP A C 1
ATOM 3005 O O . TRP A 1 372 ? -25.734 -7.496 -7.359 1 92.5 372 TRP A O 1
ATOM 3015 N N . SER A 1 373 ? -26.406 -5.934 -5.953 1 89.69 373 SER A N 1
ATOM 3016 C CA . SER A 1 373 ? -27.734 -5.836 -6.539 1 89.69 373 SER A CA 1
ATOM 3017 C C . SER A 1 373 ? -27.703 -5.113 -7.883 1 89.69 373 SER A C 1
ATOM 3019 O O . SER A 1 373 ? -26.734 -4.41 -8.188 1 89.69 373 SER A O 1
ATOM 3021 N N . LYS A 1 374 ? -28.672 -5.262 -8.664 1 87.12 374 LYS A N 1
ATOM 3022 C CA . LYS A 1 374 ? -28.734 -4.652 -9.984 1 87.12 374 LYS A CA 1
ATOM 3023 C C . LYS A 1 374 ? -28.625 -3.133 -9.898 1 87.12 374 LYS A C 1
ATOM 3025 O O . LYS A 1 374 ? -27.859 -2.516 -10.641 1 87.12 374 LYS A O 1
ATOM 3030 N N . ASN A 1 375 ? -29.328 -2.574 -8.984 1 87.81 375 ASN A N 1
ATOM 3031 C CA . ASN A 1 375 ? -29.344 -1.124 -8.836 1 87.81 375 ASN A CA 1
ATOM 3032 C C . ASN A 1 375 ? -27.969 -0.59 -8.461 1 87.81 375 ASN A C 1
ATOM 3034 O O . ASN A 1 375 ? -27.516 0.414 -9.008 1 87.81 375 ASN A O 1
ATOM 3038 N N . MET A 1 376 ? -27.375 -1.21 -7.48 1 92 376 MET A N 1
ATOM 3039 C CA . MET A 1 376 ? -26.062 -0.784 -7.012 1 92 376 MET A CA 1
ATOM 3040 C C . MET A 1 376 ? -25.016 -0.916 -8.117 1 92 376 MET A C 1
ATOM 3042 O O . MET A 1 376 ? -24.234 0.012 -8.359 1 92 376 MET A O 1
ATOM 3046 N N . VAL A 1 377 ? -24.953 -2.004 -8.805 1 92.19 377 VAL A N 1
ATOM 3047 C CA . VAL A 1 377 ? -23.984 -2.277 -9.852 1 92.19 377 VAL A CA 1
ATOM 3048 C C . VAL A 1 377 ? -24.172 -1.308 -11.008 1 92.19 377 VAL A C 1
ATOM 3050 O O . VAL A 1 377 ? -23.203 -0.751 -11.539 1 92.19 377 VAL A O 1
ATOM 3053 N N . ASP A 1 378 ? -25.422 -1.071 -11.391 1 89.88 378 ASP A N 1
ATOM 3054 C CA . ASP A 1 378 ? -25.719 -0.15 -12.484 1 89.88 378 ASP A CA 1
ATOM 3055 C C . ASP A 1 378 ? -25.312 1.276 -12.125 1 89.88 378 ASP A C 1
ATOM 3057 O O . ASP A 1 378 ? -24.828 2.02 -12.984 1 89.88 378 ASP A O 1
ATOM 3061 N N . GLN A 1 379 ? -25.516 1.58 -10.914 1 88.12 379 GLN A N 1
ATOM 3062 C CA . GLN A 1 379 ? -25.156 2.924 -10.477 1 88.12 379 GLN A CA 1
ATOM 3063 C C . GLN A 1 379 ? -23.641 3.105 -10.43 1 88.12 379 GLN A C 1
ATOM 3065 O O . GLN A 1 379 ? -23.125 4.121 -10.891 1 88.12 379 GLN A O 1
ATOM 3070 N N . LEU A 1 380 ? -22.969 2.223 -9.836 1 90.75 380 LEU A N 1
ATOM 3071 C CA . LEU A 1 380 ? -21.516 2.307 -9.703 1 90.75 380 LEU A CA 1
ATOM 3072 C C . LEU A 1 380 ? -20.844 2.305 -11.078 1 90.75 380 LEU A C 1
ATOM 3074 O O . LEU A 1 380 ? -20.016 3.17 -11.367 1 90.75 380 LEU A O 1
ATOM 3078 N N . PHE A 1 381 ? -21.203 1.374 -11.969 1 90.31 381 PHE A N 1
ATOM 3079 C CA . PHE A 1 381 ? -20.547 1.244 -13.258 1 90.31 381 PHE A CA 1
ATOM 3080 C C . PHE A 1 381 ? -21.141 2.211 -14.273 1 90.31 381 PHE A C 1
ATOM 3082 O O . PHE A 1 381 ? -20.484 2.594 -15.242 1 90.31 381 PHE A O 1
ATOM 3089 N N . GLY A 1 382 ? -22.422 2.559 -14.094 1 82.5 382 GLY A N 1
ATOM 3090 C CA . GLY A 1 382 ? -23.031 3.562 -14.961 1 82.5 382 GLY A CA 1
ATOM 3091 C C . GLY A 1 382 ? -22.344 4.914 -14.867 1 82.5 382 GLY A C 1
ATOM 3092 O O . GLY A 1 382 ? -22.156 5.586 -15.883 1 82.5 382 GLY A O 1
ATOM 3093 N N . VAL A 1 383 ? -21.906 5.297 -13.742 1 76.19 383 VAL A N 1
ATOM 3094 C CA . VAL A 1 383 ? -21.266 6.582 -13.492 1 76.19 383 VAL A CA 1
ATOM 3095 C C . VAL A 1 383 ? -19.828 6.551 -14.008 1 76.19 383 VAL A C 1
ATOM 3097 O O . VAL A 1 383 ? -19.344 7.52 -14.594 1 76.19 383 VAL A O 1
ATOM 3100 N N . ILE A 1 384 ? -19.188 5.367 -13.891 1 79.62 384 ILE A N 1
ATOM 3101 C CA . ILE A 1 384 ? -17.75 5.363 -14.125 1 79.62 384 ILE A CA 1
ATOM 3102 C C . ILE A 1 384 ? -17.469 5.031 -15.586 1 79.62 384 ILE A C 1
ATOM 3104 O O . ILE A 1 384 ? -16.438 5.441 -16.125 1 79.62 384 ILE A O 1
ATOM 3108 N N . LEU A 1 385 ? -18.328 4.238 -16.188 1 82.06 385 LEU A N 1
ATOM 3109 C CA . LEU A 1 385 ? -18.062 3.807 -17.547 1 82.06 385 LEU A CA 1
ATOM 3110 C C . LEU A 1 385 ? -18.781 4.699 -18.562 1 82.06 385 LEU A C 1
ATOM 3112 O O . LEU A 1 385 ? -18.656 4.504 -19.766 1 82.06 385 LEU A O 1
ATOM 3116 N N . LYS A 1 386 ? -19.625 5.715 -18.016 1 69 386 LYS A N 1
ATOM 3117 C CA . LYS A 1 386 ? -20.344 6.613 -18.906 1 69 386 LYS A CA 1
ATOM 3118 C C . LYS A 1 386 ? -19.375 7.359 -19.828 1 69 386 LYS A C 1
ATOM 3120 O O . LYS A 1 386 ? -18.359 7.883 -19.359 1 69 386 LYS A O 1
ATOM 3125 N N . SER A 1 387 ? -19.344 6.949 -21.078 1 54.28 387 SER A N 1
ATOM 3126 C CA . SER A 1 387 ? -18.609 7.633 -22.141 1 54.28 387 SER A CA 1
ATOM 3127 C C . SER A 1 387 ? -19 9.109 -22.219 1 54.28 387 SER A C 1
ATOM 3129 O O . SER A 1 387 ? -20.188 9.445 -22.125 1 54.28 387 SER A O 1
ATOM 3131 N N . ASN A 1 388 ? -18.234 10.07 -21.828 1 42.94 388 ASN A N 1
ATOM 3132 C CA . ASN A 1 388 ? -18.453 11.484 -22.125 1 42.94 388 ASN A CA 1
ATOM 3133 C C . ASN A 1 388 ? -19.047 11.688 -23.5 1 42.94 388 ASN A C 1
ATOM 3135 O O . ASN A 1 388 ? -19.062 12.805 -24.016 1 42.94 388 ASN A O 1
ATOM 3139 N N . ALA A 1 389 ? -19.391 10.82 -24.422 1 37.38 389 ALA A N 1
ATOM 3140 C CA . ALA A 1 389 ? -19.859 11.195 -25.75 1 37.38 389 ALA A CA 1
ATOM 3141 C C . ALA A 1 389 ? -21.219 11.883 -25.688 1 37.38 389 ALA A C 1
ATOM 3143 O O . ALA A 1 389 ? -21.547 12.711 -26.547 1 37.38 389 ALA A O 1
ATOM 3144 N N . MET A 1 390 ? -22.156 11.461 -24.891 1 36.66 390 MET A N 1
ATOM 3145 C CA . MET A 1 390 ? -23.484 12.055 -25.078 1 36.66 390 MET A CA 1
ATOM 3146 C C . MET A 1 390 ? -23.5 13.508 -24.625 1 36.66 390 MET A C 1
ATOM 3148 O O . MET A 1 390 ? -24.344 14.289 -25.078 1 36.66 390 MET A O 1
ATOM 3152 N N . ASP A 1 391 ? -22.891 13.828 -23.656 1 35.12 391 ASP A N 1
ATOM 3153 C CA . ASP A 1 391 ? -23.016 15.242 -23.312 1 35.12 391 ASP A CA 1
ATOM 3154 C C . ASP A 1 391 ? -22.281 16.125 -24.328 1 35.12 391 ASP A C 1
ATOM 3156 O O . ASP A 1 391 ? -22.047 17.312 -24.094 1 35.12 391 ASP A O 1
ATOM 3160 N N . GLU A 1 392 ? -21.766 15.57 -25.359 1 37.53 392 GLU A N 1
ATOM 3161 C CA . GLU A 1 392 ? -21.266 16.516 -26.344 1 37.53 392 GLU A CA 1
ATOM 3162 C C . GLU A 1 392 ? -22.406 17.281 -27.016 1 37.53 392 GLU A C 1
ATOM 3164 O O . GLU A 1 392 ? -22.172 18.172 -27.844 1 37.53 392 GLU A O 1
ATOM 3169 N N . LYS A 1 393 ? -23.609 16.797 -27.203 1 33.88 393 LYS A N 1
ATOM 3170 C CA . LYS A 1 393 ? -24.328 17.719 -28.078 1 33.88 393 LYS A CA 1
ATOM 3171 C C . LYS A 1 393 ? -24.469 19.094 -27.422 1 33.88 393 LYS A C 1
ATOM 3173 O O . LYS A 1 393 ? -24.406 20.125 -28.109 1 33.88 393 LYS A O 1
ATOM 3178 N N . LYS A 1 394 ? -25.375 19.312 -26.438 1 34.03 394 LYS A N 1
ATOM 3179 C CA . LYS A 1 394 ? -25.922 20.672 -26.312 1 34.03 394 LYS A CA 1
ATOM 3180 C C . LYS A 1 394 ? -24.844 21.641 -25.828 1 34.03 394 LYS A C 1
ATOM 3182 O O . LYS A 1 394 ? -25.109 22.844 -25.688 1 34.03 394 LYS A O 1
ATOM 3187 N N . THR A 1 395 ? -24.141 21.375 -24.656 1 32.09 395 THR A N 1
ATOM 3188 C CA . THR A 1 395 ? -23.516 22.656 -24.344 1 32.09 395 THR A CA 1
ATOM 3189 C C . THR A 1 395 ? -22.641 23.141 -25.5 1 32.09 395 THR A C 1
ATOM 3191 O O . THR A 1 395 ? -21.859 22.375 -26.062 1 32.09 395 THR A O 1
ATOM 3194 N N . THR A 1 396 ? -22.953 24.344 -26.125 1 31.42 396 THR A N 1
ATOM 3195 C CA . THR A 1 396 ? -22.375 25.25 -27.109 1 31.42 396 THR A CA 1
ATOM 3196 C C . THR A 1 396 ? -20.844 25.156 -27.109 1 31.42 396 THR A C 1
ATOM 3198 O O . THR A 1 396 ? -20.266 24.625 -26.156 1 31.42 396 THR A O 1
ATOM 3201 N N . LYS A 1 397 ? -20.109 26.281 -27.891 1 33.25 397 LYS A N 1
ATOM 3202 C CA . LYS A 1 397 ? -18.828 26.781 -28.344 1 33.25 397 LYS A CA 1
ATOM 3203 C C . LYS A 1 397 ? -17.812 26.828 -27.219 1 33.25 397 LYS A C 1
ATOM 3205 O O . LYS A 1 397 ? -16.703 27.359 -27.375 1 33.25 397 LYS A O 1
ATOM 3210 N N . THR A 1 398 ? -18.172 27.062 -25.953 1 33.12 398 THR A N 1
ATOM 3211 C CA . THR A 1 398 ? -16.938 27.422 -25.266 1 33.12 398 THR A CA 1
ATOM 3212 C C . THR A 1 398 ? -15.891 26.328 -25.438 1 33.12 398 THR A C 1
ATOM 3214 O O . THR A 1 398 ? -16.219 25.172 -25.688 1 33.12 398 THR A O 1
ATOM 3217 N N . GLN A 1 399 ? -14.445 26.688 -25.141 1 35.38 399 GLN A N 1
ATOM 3218 C CA . GLN A 1 399 ? -13.148 26.094 -25.422 1 35.38 399 GLN A CA 1
ATOM 3219 C C . GLN A 1 399 ? -13.133 24.609 -25.047 1 35.38 399 GLN A C 1
ATOM 3221 O O . GLN A 1 399 ? -13.352 24.266 -23.891 1 35.38 399 GLN A O 1
ATOM 3226 N N . GLN A 1 400 ? -13.508 23.703 -25.797 1 37.16 400 GLN A N 1
ATOM 3227 C CA . GLN A 1 400 ? -13.195 22.281 -25.812 1 37.16 400 GLN A CA 1
ATOM 3228 C C . GLN A 1 400 ? -11.867 21.984 -25.125 1 37.16 400 GLN A C 1
ATOM 3230 O O . GLN A 1 400 ? -10.805 22.062 -25.75 1 37.16 400 GLN A O 1
ATOM 3235 N N . LYS A 1 401 ? -11.617 22.375 -23.969 1 40.69 401 LYS A N 1
ATOM 3236 C CA . LYS A 1 401 ? -10.367 22 -23.312 1 40.69 401 LYS A CA 1
ATOM 3237 C C . LYS A 1 401 ? -10.07 20.516 -23.484 1 40.69 401 LYS A C 1
ATOM 3239 O O . LYS A 1 401 ? -10.898 19.672 -23.172 1 40.69 401 LYS A O 1
ATOM 3244 N N . GLU A 1 402 ? -9.469 20.047 -24.516 1 47.03 402 GLU A N 1
ATOM 3245 C CA . GLU A 1 402 ? -8.781 18.781 -24.75 1 47.03 402 GLU A CA 1
ATOM 3246 C C . GLU A 1 402 ? -8.5 18.062 -23.438 1 47.03 402 GLU A C 1
ATOM 3248 O O . GLU A 1 402 ? -7.93 18.641 -22.5 1 47.03 402 GLU A O 1
ATOM 3253 N N . SER A 1 403 ? -9.289 17.062 -23.047 1 57.91 403 SER A N 1
ATOM 3254 C CA . SER A 1 403 ? -9.109 16.234 -21.875 1 57.91 403 SER A CA 1
ATOM 3255 C C . SER A 1 403 ? -7.629 15.977 -21.594 1 57.91 403 SER A C 1
ATOM 3257 O O . SER A 1 403 ? -6.91 15.477 -22.453 1 57.91 403 SER A O 1
ATOM 3259 N N . SER A 1 404 ? -7.039 16.578 -20.562 1 73.38 404 SER A N 1
ATOM 3260 C CA . SER A 1 404 ? -5.633 16.484 -20.188 1 73.38 404 SER A CA 1
ATOM 3261 C C . SER A 1 404 ? -5.25 15.062 -19.812 1 73.38 404 SER A C 1
ATOM 3263 O O . SER A 1 404 ? -6.121 14.211 -19.609 1 73.38 404 SER A O 1
ATOM 3265 N N . GLY A 1 405 ? -4.203 14.555 -20.234 1 83.38 405 GLY A N 1
ATOM 3266 C CA . GLY A 1 405 ? -3.615 13.297 -19.781 1 83.38 405 GLY A CA 1
ATOM 3267 C C . GLY A 1 405 ? -3.986 12.938 -18.359 1 83.38 405 GLY A C 1
ATOM 3268 O O . GLY A 1 405 ? -4.301 11.789 -18.062 1 83.38 405 GLY A O 1
ATOM 3269 N N . PHE A 1 406 ? -4.312 13.914 -17.562 1 87.5 406 PHE A N 1
ATOM 3270 C CA . PHE A 1 406 ? -4.598 13.672 -16.156 1 87.5 406 PHE A CA 1
ATOM 3271 C C . PHE A 1 406 ? -6.07 13.336 -15.953 1 87.5 406 PHE A C 1
ATOM 3273 O O . PHE A 1 406 ? -6.43 12.664 -14.984 1 87.5 406 PHE A O 1
ATOM 3280 N N . ASP A 1 407 ? -6.914 13.805 -16.875 1 86.44 407 ASP A N 1
ATOM 3281 C CA . ASP A 1 407 ? -8.312 13.398 -16.812 1 86.44 407 ASP A CA 1
ATOM 3282 C C . ASP A 1 407 ? -8.453 11.891 -17.016 1 86.44 407 ASP A C 1
ATOM 3284 O O . ASP A 1 407 ? -9.289 11.242 -16.375 1 86.44 407 ASP A O 1
ATOM 3288 N N . PHE A 1 408 ? -7.68 11.438 -17.938 1 88.75 408 PHE A N 1
ATOM 3289 C CA . PHE A 1 408 ? -7.703 10 -18.188 1 88.75 408 PHE A CA 1
ATOM 3290 C C . PHE A 1 408 ? -7.16 9.227 -16.984 1 88.75 408 PHE A C 1
ATOM 3292 O O . PHE A 1 408 ? -7.652 8.148 -16.672 1 88.75 408 PHE A O 1
ATOM 3299 N N . VAL A 1 409 ? -6.145 9.719 -16.391 1 89.38 409 VAL A N 1
ATOM 3300 C CA . VAL A 1 409 ? -5.594 9.086 -15.195 1 89.38 409 VAL A CA 1
ATOM 3301 C C . VAL A 1 409 ? -6.68 8.969 -14.125 1 89.38 409 VAL A C 1
ATOM 3303 O O . VAL A 1 409 ? -6.812 7.934 -13.477 1 89.38 409 VAL A O 1
ATOM 3306 N N . GLN A 1 410 ? -7.484 10.016 -13.992 1 87.62 410 GLN A N 1
ATOM 3307 C CA . GLN A 1 410 ? -8.57 10 -13.016 1 87.62 410 GLN A CA 1
ATOM 3308 C C . GLN A 1 410 ? -9.617 8.945 -13.375 1 87.62 410 GLN A C 1
ATOM 3310 O O . GLN A 1 410 ? -10.117 8.242 -12.492 1 87.62 410 GLN A O 1
ATOM 3315 N N . LYS A 1 411 ? -9.906 8.938 -14.625 1 88.62 411 LYS A N 1
ATOM 3316 C CA . LYS A 1 411 ? -10.867 7.949 -15.109 1 88.62 411 LYS A CA 1
ATOM 3317 C C . LYS A 1 411 ? -10.398 6.527 -14.797 1 88.62 411 LYS A C 1
ATOM 3319 O O . LYS A 1 411 ? -11.188 5.699 -14.328 1 88.62 411 LYS A O 1
ATOM 3324 N N . VAL A 1 412 ? -9.148 6.266 -15.055 1 90.75 412 VAL A N 1
ATOM 3325 C CA . VAL A 1 412 ? -8.578 4.941 -14.828 1 90.75 412 VAL A CA 1
ATOM 3326 C C . VAL A 1 412 ? -8.648 4.598 -13.344 1 90.75 412 VAL A C 1
ATOM 3328 O O . VAL A 1 412 ? -9.008 3.477 -12.969 1 90.75 412 VAL A O 1
ATOM 3331 N N . ILE A 1 413 ? -8.359 5.539 -12.508 1 89.12 413 ILE A N 1
ATOM 3332 C CA . ILE A 1 413 ? -8.352 5.309 -11.07 1 89.12 413 ILE A CA 1
ATOM 3333 C C . ILE A 1 413 ? -9.766 5.035 -10.578 1 89.12 413 ILE A C 1
ATOM 3335 O O . ILE A 1 413 ? -9.992 4.129 -9.773 1 89.12 413 ILE A O 1
ATOM 3339 N N . LYS A 1 414 ? -10.742 5.797 -11.047 1 89.38 414 LYS A N 1
ATOM 3340 C CA . LYS A 1 414 ? -12.133 5.625 -10.648 1 89.38 414 LYS A CA 1
ATOM 3341 C C . LYS A 1 414 ? -12.641 4.23 -11 1 89.38 414 LYS A C 1
ATOM 3343 O O . LYS A 1 414 ? -13.242 3.551 -10.164 1 89.38 414 LYS A O 1
ATOM 3348 N N . ILE A 1 415 ? -12.383 3.822 -12.219 1 92.5 415 ILE A N 1
ATOM 3349 C CA . ILE A 1 415 ? -12.828 2.514 -12.68 1 92.5 415 ILE A CA 1
ATOM 3350 C C . ILE A 1 415 ? -12.109 1.414 -11.906 1 92.5 415 ILE A C 1
ATOM 3352 O O . ILE A 1 415 ? -12.727 0.427 -11.5 1 92.5 415 ILE A O 1
ATOM 3356 N N . ALA A 1 416 ? -10.82 1.6 -11.727 1 92.25 416 ALA A N 1
ATOM 3357 C CA . ALA A 1 416 ? -10.008 0.604 -11.031 1 92.25 416 ALA A CA 1
ATOM 3358 C C . ALA A 1 416 ? -10.484 0.419 -9.594 1 92.25 416 ALA A C 1
ATOM 3360 O O . ALA A 1 416 ? -10.492 -0.701 -9.078 1 92.25 416 ALA A O 1
ATOM 3361 N N . GLU A 1 417 ? -10.875 1.466 -8.93 1 89.38 417 GLU A N 1
ATOM 3362 C CA . GLU A 1 417 ? -11.297 1.393 -7.531 1 89.38 417 GLU A CA 1
ATOM 3363 C C . GLU A 1 417 ? -12.617 0.643 -7.391 1 89.38 417 GLU A C 1
ATOM 3365 O O . GLU A 1 417 ? -12.82 -0.09 -6.422 1 89.38 417 GLU A O 1
ATOM 3370 N N . VAL A 1 418 ? -13.484 0.917 -8.289 1 93.06 418 VAL A N 1
ATOM 3371 C CA . VAL A 1 418 ? -14.758 0.21 -8.258 1 93.06 418 VAL A CA 1
ATOM 3372 C C . VAL A 1 418 ? -14.531 -1.275 -8.531 1 93.06 418 VAL A C 1
ATOM 3374 O O . VAL A 1 418 ? -15.125 -2.131 -7.871 1 93.06 418 VAL A O 1
ATOM 3377 N N . CYS A 1 419 ? -13.711 -1.584 -9.5 1 95.25 419 CYS A N 1
ATOM 3378 C CA . CYS A 1 419 ? -13.406 -2.977 -9.805 1 95.25 419 CYS A CA 1
ATOM 3379 C C . CYS A 1 419 ? -12.703 -3.65 -8.633 1 95.25 419 CYS A C 1
ATOM 3381 O O . CYS A 1 419 ? -12.961 -4.816 -8.336 1 95.25 419 CYS A O 1
ATOM 3383 N N . LYS A 1 420 ? -11.82 -2.912 -8.055 1 92.56 420 LYS A N 1
ATOM 3384 C CA . LYS A 1 420 ? -11.117 -3.428 -6.879 1 92.56 420 LYS A CA 1
ATOM 3385 C C . LYS A 1 420 ? -12.094 -3.795 -5.77 1 92.56 420 LYS A C 1
ATOM 3387 O O . LYS A 1 420 ? -11.891 -4.777 -5.055 1 92.56 420 LYS A O 1
ATOM 3392 N N . LEU A 1 421 ? -13.109 -2.986 -5.602 1 94.12 421 LEU A N 1
ATOM 3393 C CA . LEU A 1 421 ? -14.133 -3.26 -4.602 1 94.12 421 LEU A CA 1
ATOM 3394 C C . LEU A 1 421 ? -14.727 -4.656 -4.793 1 94.12 421 LEU A C 1
ATOM 3396 O O . LEU A 1 421 ? -14.75 -5.453 -3.855 1 94.12 421 LEU A O 1
ATOM 3400 N N . TYR A 1 422 ? -15.086 -4.961 -5.957 1 95.44 422 TYR A N 1
ATOM 3401 C CA . TYR A 1 422 ? -15.727 -6.246 -6.219 1 95.44 422 TYR A CA 1
ATOM 3402 C C . TYR A 1 422 ? -14.703 -7.379 -6.199 1 95.44 422 TYR A C 1
ATOM 3404 O O . TYR A 1 422 ? -15.039 -8.516 -5.859 1 95.44 422 TYR A O 1
ATOM 3412 N N . GLN A 1 423 ? -13.477 -7.074 -6.527 1 92.75 423 GLN A N 1
ATOM 3413 C CA . GLN A 1 423 ? -12.43 -8.078 -6.395 1 92.75 423 GLN A CA 1
ATOM 3414 C C . GLN A 1 423 ? -12.219 -8.461 -4.93 1 92.75 423 GLN A C 1
ATOM 3416 O O . GLN A 1 423 ? -12.055 -9.641 -4.609 1 92.75 423 GLN A O 1
ATOM 3421 N N . ILE A 1 424 ? -12.211 -7.461 -4.102 1 91.56 424 ILE A N 1
ATOM 3422 C CA . ILE A 1 424 ? -12.047 -7.719 -2.676 1 91.56 424 ILE A CA 1
ATOM 3423 C C . ILE A 1 424 ? -13.25 -8.492 -2.148 1 91.56 424 ILE A C 1
ATOM 3425 O O . ILE A 1 424 ? -13.102 -9.391 -1.318 1 91.56 424 ILE A O 1
ATOM 3429 N N . LEU A 1 425 ? -14.367 -8.117 -2.652 1 94 425 LEU A N 1
ATOM 3430 C CA . LEU A 1 425 ? -15.602 -8.773 -2.246 1 94 425 LEU A CA 1
ATOM 3431 C C . LEU A 1 425 ? -15.547 -10.266 -2.551 1 94 425 LEU A C 1
ATOM 3433 O O . LEU A 1 425 ? -15.867 -11.094 -1.693 1 94 425 LEU A O 1
ATOM 3437 N N . ILE A 1 426 ? -15.086 -10.641 -3.707 1 91.94 426 ILE A N 1
ATOM 3438 C CA . ILE A 1 426 ? -15.117 -12.039 -4.129 1 91.94 426 ILE A CA 1
ATOM 3439 C C . ILE A 1 426 ? -14 -12.812 -3.43 1 91.94 426 ILE A C 1
ATOM 3441 O O . ILE A 1 426 ? -14.133 -14.016 -3.184 1 91.94 426 ILE A O 1
ATOM 3445 N N . THR A 1 427 ? -12.938 -12.156 -3.078 1 87.88 427 THR A N 1
ATOM 3446 C CA . THR A 1 427 ? -11.836 -12.828 -2.398 1 87.88 427 THR A CA 1
ATOM 3447 C C . THR A 1 427 ? -12.109 -12.938 -0.902 1 87.88 427 THR A C 1
ATOM 3449 O O . THR A 1 427 ? -11.656 -13.883 -0.252 1 87.88 427 THR A O 1
ATOM 3452 N N . THR A 1 428 ? -12.883 -11.938 -0.356 1 90.06 428 THR A N 1
ATOM 3453 C CA . THR A 1 428 ? -13.188 -11.922 1.07 1 90.06 428 THR A CA 1
ATOM 3454 C C . THR A 1 428 ? -14.328 -12.875 1.393 1 90.06 428 THR A C 1
ATOM 3456 O O . THR A 1 428 ? -14.25 -13.648 2.35 1 90.06 428 THR A O 1
ATOM 3459 N N . PHE A 1 429 ? -15.336 -12.773 0.577 1 90.56 429 PHE A N 1
ATOM 3460 C CA . PHE A 1 429 ? -16.5 -13.625 0.771 1 90.56 429 PHE A CA 1
ATOM 3461 C C . PHE A 1 429 ? -16.531 -14.75 -0.257 1 90.56 429 PHE A C 1
ATOM 3463 O O . PHE A 1 429 ? -17.375 -14.766 -1.146 1 90.56 429 PHE A O 1
ATOM 3470 N N . ARG A 1 430 ? -15.758 -15.75 -0.1 1 82.38 430 ARG A N 1
ATOM 3471 C CA . ARG A 1 430 ? -15.539 -16.828 -1.051 1 82.38 430 ARG A CA 1
ATOM 3472 C C . ARG A 1 430 ? -16.828 -17.594 -1.322 1 82.38 430 ARG A C 1
ATOM 3474 O O . ARG A 1 430 ? -17.078 -18.016 -2.455 1 82.38 430 ARG A O 1
ATOM 3481 N N . ALA A 1 431 ? -17.609 -17.75 -0.28 1 76.19 431 ALA A N 1
ATOM 3482 C CA . ALA A 1 431 ? -18.859 -18.484 -0.416 1 76.19 431 ALA A CA 1
ATOM 3483 C C . ALA A 1 431 ? -19.859 -17.734 -1.299 1 76.19 431 ALA A C 1
ATOM 3485 O O . ALA A 1 431 ? -20.719 -18.328 -1.924 1 76.19 431 ALA A O 1
ATOM 3486 N N . LYS A 1 432 ? -19.656 -16.438 -1.389 1 85.81 432 LYS A N 1
ATOM 3487 C CA . LYS A 1 432 ? -20.609 -15.617 -2.129 1 85.81 432 LYS A CA 1
ATOM 3488 C C . LYS A 1 432 ? -20.047 -15.234 -3.498 1 85.81 432 LYS A C 1
ATOM 3490 O O . LYS A 1 432 ? -20.688 -14.5 -4.25 1 85.81 432 LYS A O 1
ATOM 3495 N N . LYS A 1 433 ? -18.906 -15.742 -3.859 1 88.19 433 LYS A N 1
ATOM 3496 C CA . LYS A 1 433 ? -18.234 -15.383 -5.105 1 88.19 433 LYS A CA 1
ATOM 3497 C C . LYS A 1 433 ? -19.141 -15.594 -6.309 1 88.19 433 LYS A C 1
ATOM 3499 O O . LYS A 1 433 ? -19.312 -14.695 -7.133 1 88.19 433 LYS A O 1
ATOM 3504 N N . PRO A 1 434 ? -19.812 -16.734 -6.449 1 81.88 434 PRO A N 1
ATOM 3505 C CA . PRO A 1 434 ? -20.672 -16.922 -7.621 1 81.88 434 PRO A CA 1
ATOM 3506 C C . PRO A 1 434 ? -21.828 -15.922 -7.68 1 81.88 434 PRO A C 1
ATOM 3508 O O . PRO A 1 434 ? -22.219 -15.492 -8.766 1 81.88 434 PRO A O 1
ATOM 3511 N N . ASP A 1 435 ? -22.312 -15.531 -6.531 1 84.44 435 ASP A N 1
ATOM 3512 C CA . ASP A 1 435 ? -23.422 -14.578 -6.48 1 84.44 435 ASP A CA 1
ATOM 3513 C C . ASP A 1 435 ? -22.969 -13.188 -6.914 1 84.44 435 ASP A C 1
ATOM 3515 O O . ASP A 1 435 ? -23.688 -12.484 -7.621 1 84.44 435 ASP A O 1
ATOM 3519 N N . VAL A 1 436 ? -21.859 -12.805 -6.379 1 91.25 436 VAL A N 1
ATOM 3520 C CA . VAL A 1 436 ? -21.312 -11.5 -6.719 1 91.25 436 VAL A CA 1
ATOM 3521 C C . VAL A 1 436 ? -21.062 -11.422 -8.227 1 91.25 436 VAL A C 1
ATOM 3523 O O . VAL A 1 436 ? -21.422 -10.43 -8.867 1 91.25 436 VAL A O 1
ATOM 3526 N N . LEU A 1 437 ? -20.453 -12.438 -8.789 1 90 437 LEU A N 1
ATOM 3527 C CA . LEU A 1 437 ? -20.141 -12.469 -10.211 1 90 437 LEU A CA 1
ATOM 3528 C C . LEU A 1 437 ? -21.406 -12.484 -11.047 1 90 437 LEU A C 1
ATOM 3530 O O . LEU A 1 437 ? -21.484 -11.836 -12.094 1 90 437 LEU A O 1
ATOM 3534 N N . SER A 1 438 ? -22.375 -13.195 -10.57 1 84.5 438 SER A N 1
ATOM 3535 C CA . SER A 1 438 ? -23.672 -13.203 -11.25 1 84.5 438 SER A CA 1
ATOM 3536 C C . SER A 1 438 ? -24.312 -11.82 -11.25 1 84.5 438 SER A C 1
ATOM 3538 O O . SER A 1 438 ? -24.938 -11.414 -12.234 1 84.5 438 SER A O 1
ATOM 3540 N N . GLY A 1 439 ? -24.172 -11.164 -10.102 1 86.88 439 GLY A N 1
ATOM 3541 C CA . GLY A 1 439 ? -24.688 -9.812 -10.016 1 86.88 439 GLY A CA 1
ATOM 3542 C C . GLY A 1 439 ? -24.047 -8.867 -11.016 1 86.88 439 GLY A C 1
ATOM 3543 O O . GLY A 1 439 ? -24.719 -8 -11.586 1 86.88 439 GLY A O 1
ATOM 3544 N N . LEU A 1 440 ? -22.812 -9.047 -11.281 1 89.69 440 LEU A N 1
ATOM 3545 C CA . LEU A 1 440 ? -22.062 -8.211 -12.211 1 89.69 440 LEU A CA 1
ATOM 3546 C C . LEU A 1 440 ? -22.453 -8.516 -13.656 1 89.69 440 LEU A C 1
ATOM 3548 O O . LEU A 1 440 ? -22.359 -7.648 -14.523 1 89.69 440 LEU A O 1
ATOM 3552 N N . CYS A 1 441 ? -22.922 -9.719 -13.93 1 86.62 441 CYS A N 1
ATOM 3553 C CA . CYS A 1 441 ? -23.203 -10.18 -15.281 1 86.62 441 CYS A CA 1
ATOM 3554 C C . CYS A 1 441 ? -24.672 -9.953 -15.641 1 86.62 441 CYS A C 1
ATOM 3556 O O . CYS A 1 441 ? -25.078 -10.211 -16.766 1 86.62 441 CYS A O 1
ATOM 3558 N N . ARG A 1 442 ? -25.438 -9.508 -14.703 1 81.38 442 ARG A N 1
ATOM 3559 C CA . ARG A 1 442 ? -26.859 -9.32 -14.938 1 81.38 442 ARG A CA 1
ATOM 3560 C C . ARG A 1 442 ? -27.109 -8.281 -16.031 1 81.38 442 ARG A C 1
ATOM 3562 O O . ARG A 1 442 ? -28.031 -8.43 -16.844 1 81.38 442 ARG A O 1
ATOM 3569 N N . ASN A 1 443 ? -26.375 -7.227 -15.914 1 84 443 ASN A N 1
ATOM 3570 C CA . ASN A 1 443 ? -26.406 -6.23 -16.969 1 84 443 ASN A CA 1
ATOM 3571 C C . ASN A 1 443 ? -25.344 -6.504 -18.031 1 84 443 ASN A C 1
ATOM 3573 O O . ASN A 1 443 ? -24.156 -6.301 -17.797 1 84 443 ASN A O 1
ATOM 3577 N N . GLU A 1 444 ? -25.766 -6.891 -19.156 1 80.06 444 GLU A N 1
ATOM 3578 C CA . GLU A 1 444 ? -24.891 -7.34 -20.234 1 80.06 444 GLU A CA 1
ATOM 3579 C C . GLU A 1 444 ? -23.984 -6.215 -20.703 1 80.06 444 GLU A C 1
ATOM 3581 O O . GLU A 1 444 ? -22.906 -6.469 -21.25 1 80.06 444 GLU A O 1
ATOM 3586 N N . LYS A 1 445 ? -24.344 -5.059 -20.469 1 87.19 445 LYS A N 1
ATOM 3587 C CA . LYS A 1 445 ? -23.609 -3.912 -20.984 1 87.19 445 LYS A CA 1
ATOM 3588 C C . LYS A 1 445 ? -22.359 -3.646 -20.156 1 87.19 445 LYS A C 1
ATOM 3590 O O . LYS A 1 445 ? -21.391 -3.064 -20.656 1 87.19 445 LYS A O 1
ATOM 3595 N N . ILE A 1 446 ? -22.406 -4.059 -18.984 1 90.62 446 ILE A N 1
ATOM 3596 C CA . ILE A 1 446 ? -21.312 -3.73 -18.078 1 90.62 446 ILE A CA 1
ATOM 3597 C C . ILE A 1 446 ? -20.047 -4.449 -18.516 1 90.62 446 ILE A C 1
ATOM 3599 O O . ILE A 1 446 ? -18.984 -3.824 -18.672 1 90.62 446 ILE A O 1
ATOM 3603 N N . LEU A 1 447 ? -20.094 -5.738 -18.766 1 91.94 447 LEU A N 1
ATOM 3604 C CA . LEU A 1 447 ? -18.906 -6.5 -19.141 1 91.94 447 LEU A CA 1
ATOM 3605 C C . LEU A 1 447 ? -18.391 -6.062 -20.5 1 91.94 447 LEU A C 1
ATOM 3607 O O . LEU A 1 447 ? -17.188 -5.992 -20.719 1 91.94 447 LEU A O 1
ATOM 3611 N N . ALA A 1 448 ? -19.344 -5.801 -21.406 1 92.44 448 ALA A N 1
ATOM 3612 C CA . ALA A 1 448 ? -18.953 -5.332 -22.734 1 92.44 448 ALA A CA 1
ATOM 3613 C C . ALA A 1 448 ? -18.234 -3.988 -22.656 1 92.44 448 ALA A C 1
ATOM 3615 O O . ALA A 1 448 ? -17.219 -3.775 -23.312 1 92.44 448 ALA A O 1
ATOM 3616 N N . SER A 1 449 ? -18.781 -3.09 -21.812 1 92.88 449 SER A N 1
ATOM 3617 C CA . SER A 1 449 ? -18.188 -1.771 -21.641 1 92.88 449 SER A CA 1
ATOM 3618 C C . SER A 1 449 ? -16.828 -1.863 -20.953 1 92.88 449 SER A C 1
ATOM 3620 O O . SER A 1 449 ? -15.906 -1.111 -21.281 1 92.88 449 SER A O 1
ATOM 3622 N N . LEU A 1 450 ? -16.766 -2.697 -19.984 1 93.88 450 LEU A N 1
ATOM 3623 C CA . LEU A 1 450 ? -15.508 -2.896 -19.281 1 93.88 450 LEU A CA 1
ATOM 3624 C C . LEU A 1 450 ? -14.438 -3.416 -20.25 1 93.88 450 LEU A C 1
ATOM 3626 O O . LEU A 1 450 ? -13.273 -3.004 -20.172 1 93.88 450 LEU A O 1
ATOM 3630 N N . TRP A 1 451 ? -14.836 -4.32 -21.156 1 95.19 451 TRP A N 1
ATOM 3631 C CA . TRP A 1 451 ? -13.891 -4.824 -22.156 1 95.19 451 TRP A CA 1
ATOM 3632 C C . TRP A 1 451 ? -13.438 -3.703 -23.078 1 95.19 451 TRP A C 1
ATOM 3634 O O . TRP A 1 451 ? -12.258 -3.607 -23.422 1 95.19 451 TRP A O 1
ATOM 3644 N N . GLU A 1 452 ? -14.344 -2.887 -23.484 1 92.88 452 GLU A N 1
ATOM 3645 C CA . GLU A 1 452 ? -13.992 -1.771 -24.359 1 92.88 452 GLU A CA 1
ATOM 3646 C C . GLU A 1 452 ? -12.969 -0.853 -23.703 1 92.88 452 GLU A C 1
ATOM 3648 O O . GLU A 1 452 ? -12.047 -0.366 -24.375 1 92.88 452 GLU A O 1
ATOM 3653 N N . PHE A 1 453 ? -13.219 -0.578 -22.469 1 92.69 453 PHE A N 1
ATOM 3654 C CA . PHE A 1 453 ? -12.273 0.233 -21.703 1 92.69 453 PHE A CA 1
ATOM 3655 C C . PHE A 1 453 ? -10.898 -0.427 -21.672 1 92.69 453 PHE A C 1
ATOM 3657 O O . PHE A 1 453 ? -9.883 0.23 -21.922 1 92.69 453 PHE A O 1
ATOM 3664 N N . ILE A 1 454 ? -10.797 -1.769 -21.375 1 94.88 454 ILE A N 1
ATOM 3665 C CA . ILE A 1 454 ? -9.547 -2.52 -21.297 1 94.88 454 ILE A CA 1
ATOM 3666 C C . ILE A 1 454 ? -8.867 -2.529 -22.656 1 94.88 454 ILE A C 1
ATOM 3668 O O . ILE A 1 454 ? -7.652 -2.338 -22.75 1 94.88 454 ILE A O 1
ATOM 3672 N N . ASN A 1 455 ? -9.695 -2.74 -23.656 1 93.94 455 ASN A N 1
ATOM 3673 C CA . ASN A 1 455 ? -9.18 -2.889 -25 1 93.94 455 ASN A CA 1
ATOM 3674 C C . ASN A 1 455 ? -8.656 -1.563 -25.562 1 93.94 455 ASN A C 1
ATOM 3676 O O . ASN A 1 455 ? -7.945 -1.54 -26.562 1 93.94 455 ASN A O 1
ATOM 3680 N N . GLU A 1 456 ? -9.047 -0.379 -24.906 1 89.5 456 GLU A N 1
ATOM 3681 C CA . GLU A 1 456 ? -8.477 0.91 -25.281 1 89.5 456 GLU A CA 1
ATOM 3682 C C . GLU A 1 456 ? -6.961 0.909 -25.125 1 89.5 456 GLU A C 1
ATOM 3684 O O . GLU A 1 456 ? -6.254 1.548 -25.906 1 89.5 456 GLU A O 1
ATOM 3689 N N . GLY A 1 457 ? -6.492 0.225 -24.172 1 88.19 457 GLY A N 1
ATOM 3690 C CA . GLY A 1 457 ? -5.059 0.124 -23.953 1 88.19 457 GLY A CA 1
ATOM 3691 C C . GLY A 1 457 ? -4.418 -1.028 -24.719 1 88.19 457 GLY A C 1
ATOM 3692 O O . GLY A 1 457 ? -3.266 -0.938 -25.141 1 88.19 457 GLY A O 1
ATOM 3693 N N . GLY A 1 458 ? -5.211 -2.072 -24.844 1 91.81 458 GLY A N 1
ATOM 3694 C CA . GLY A 1 458 ? -4.672 -3.258 -25.484 1 91.81 458 GLY A CA 1
ATOM 3695 C C . GLY A 1 458 ? -3.723 -4.039 -24.594 1 91.81 458 GLY A C 1
ATOM 3696 O O . GLY A 1 458 ? -3.418 -3.615 -23.484 1 91.81 458 GLY A O 1
ATOM 3697 N N . VAL A 1 459 ? -3.264 -5.125 -25.047 1 94.69 459 VAL A N 1
ATOM 3698 C CA . VAL A 1 459 ? -2.412 -6.016 -24.266 1 94.69 459 VAL A CA 1
ATOM 3699 C C . VAL A 1 459 ? -1.062 -5.348 -24.016 1 94.69 459 VAL A C 1
ATOM 3701 O O . VAL A 1 459 ? -0.452 -5.551 -22.969 1 94.69 459 VAL A O 1
ATOM 3704 N N . GLU A 1 460 ? -0.612 -4.465 -24.922 1 92.12 460 GLU A N 1
ATOM 3705 C CA . GLU A 1 460 ? 0.688 -3.812 -24.797 1 92.12 460 GLU A CA 1
ATOM 3706 C C . GLU A 1 460 ? 0.726 -2.893 -23.578 1 92.12 460 GLU A C 1
ATOM 3708 O O . GLU A 1 460 ? 1.7 -2.895 -22.812 1 92.12 460 GLU A O 1
ATOM 3713 N N . SER A 1 461 ? -0.358 -2.129 -23.406 1 91.81 461 SER A N 1
ATOM 3714 C CA . SER A 1 461 ? -0.418 -1.202 -22.281 1 91.81 461 SER A CA 1
ATOM 3715 C C . SER A 1 461 ? -0.47 -1.948 -20.953 1 91.81 461 SER A C 1
ATOM 3717 O O . SER A 1 461 ? 0.2 -1.563 -20 1 91.81 461 SER A O 1
ATOM 3719 N N . TYR A 1 462 ? -1.241 -2.971 -20.875 1 92.81 462 TYR A N 1
ATOM 3720 C CA . TYR A 1 462 ? -1.371 -3.721 -19.625 1 92.81 462 TYR A CA 1
ATOM 3721 C C . TYR A 1 462 ? -0.09 -4.484 -19.312 1 92.81 462 TYR A C 1
ATOM 3723 O O . TYR A 1 462 ? 0.268 -4.656 -18.141 1 92.81 462 TYR A O 1
ATOM 3731 N N . TRP A 1 463 ? 0.564 -4.934 -20.406 1 91.19 463 TRP A N 1
ATOM 3732 C CA . TRP A 1 463 ? 1.849 -5.594 -20.203 1 91.19 463 TRP A CA 1
ATOM 3733 C C . TRP A 1 463 ? 2.883 -4.613 -19.656 1 91.19 463 TRP A C 1
ATOM 3735 O O . TRP A 1 463 ? 3.605 -4.934 -18.703 1 91.19 463 TRP A O 1
ATOM 3745 N N . LYS A 1 464 ? 2.955 -3.424 -20.203 1 87.5 464 LYS A N 1
ATOM 3746 C CA . LYS A 1 464 ? 3.891 -2.402 -19.75 1 87.5 464 LYS A CA 1
ATOM 3747 C C . LYS A 1 464 ? 3.596 -1.993 -18.312 1 87.5 464 LYS A C 1
ATOM 3749 O O . LYS A 1 464 ? 4.516 -1.762 -17.516 1 87.5 464 LYS A O 1
ATOM 3754 N N . LEU A 1 465 ? 2.34 -1.897 -18.016 1 89.69 465 LEU A N 1
ATOM 3755 C CA . LE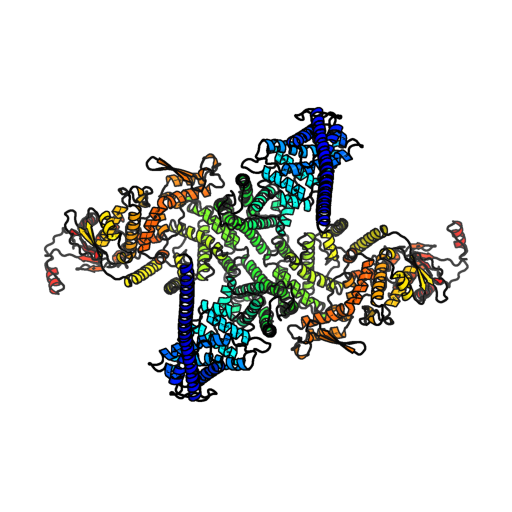U A 1 465 ? 1.944 -1.527 -16.656 1 89.69 465 LEU A CA 1
ATOM 3756 C C . LEU A 1 465 ? 2.373 -2.594 -15.656 1 89.69 465 LEU A C 1
ATOM 3758 O O . LEU A 1 465 ? 2.805 -2.271 -14.547 1 89.69 465 LEU A O 1
ATOM 3762 N N . LEU A 1 466 ? 2.256 -3.85 -16.047 1 88.88 466 LEU A N 1
ATOM 3763 C CA . LEU A 1 466 ? 2.666 -4.934 -15.164 1 88.88 466 LEU A CA 1
ATOM 3764 C C . LEU A 1 466 ? 4.18 -4.93 -14.961 1 88.88 466 LEU A C 1
ATOM 3766 O O . LEU A 1 466 ? 4.664 -5.262 -13.875 1 88.88 466 LEU A O 1
ATOM 3770 N N . THR A 1 467 ? 4.926 -4.578 -16.016 1 83.06 467 THR A N 1
ATOM 3771 C CA . THR A 1 467 ? 6.379 -4.5 -15.898 1 83.06 467 THR A CA 1
ATOM 3772 C C . THR A 1 467 ? 6.797 -3.359 -14.977 1 83.06 467 THR A C 1
ATOM 3774 O O . THR A 1 467 ? 7.805 -3.457 -14.281 1 83.06 467 THR A O 1
ATOM 3777 N N . LEU A 1 468 ? 5.941 -2.307 -15 1 81.38 468 LEU A N 1
ATOM 3778 C CA . LEU A 1 468 ? 6.215 -1.15 -14.148 1 81.38 468 LEU A CA 1
ATOM 3779 C C . LEU A 1 468 ? 5.887 -1.453 -12.695 1 81.38 468 LEU A C 1
ATOM 3781 O O . LEU A 1 468 ? 6.508 -0.9 -11.781 1 81.38 468 LEU A O 1
ATOM 3785 N N . ASP A 1 469 ? 4.895 -2.326 -12.539 1 84.62 469 ASP A N 1
ATOM 3786 C CA . ASP A 1 469 ? 4.449 -2.688 -11.195 1 84.62 469 ASP A CA 1
ATOM 3787 C C . ASP A 1 469 ? 4.289 -4.199 -11.055 1 84.62 469 ASP A C 1
ATOM 3789 O O . ASP A 1 469 ? 3.168 -4.707 -10.969 1 84.62 469 ASP A O 1
ATOM 3793 N N . PRO A 1 470 ? 5.406 -4.879 -10.945 1 78 470 PRO A N 1
ATOM 3794 C CA . PRO A 1 470 ? 5.363 -6.344 -10.938 1 78 470 PRO A CA 1
ATOM 3795 C C . PRO A 1 470 ? 4.613 -6.906 -9.734 1 78 470 PRO A C 1
ATOM 3797 O O . PRO A 1 470 ? 4.152 -8.047 -9.766 1 78 470 PRO A O 1
ATOM 3800 N N . ASN A 1 471 ? 4.484 -6.133 -8.695 1 77.5 471 ASN A N 1
ATOM 3801 C CA . ASN A 1 471 ? 3.781 -6.594 -7.504 1 77.5 471 ASN A CA 1
ATOM 3802 C C . ASN A 1 471 ? 2.299 -6.23 -7.551 1 77.5 471 ASN A C 1
ATOM 3804 O O . ASN A 1 471 ? 1.539 -6.586 -6.648 1 77.5 471 ASN A O 1
ATOM 3808 N N . VAL A 1 472 ? 1.882 -5.574 -8.555 1 87 472 VAL A N 1
ATOM 3809 C CA . VAL A 1 472 ? 0.488 -5.207 -8.781 1 87 472 VAL A CA 1
ATOM 3810 C C . VAL A 1 472 ? -0.046 -4.441 -7.574 1 87 472 VAL A C 1
ATOM 3812 O O . VAL A 1 472 ? -1.089 -4.793 -7.02 1 87 472 VAL A O 1
ATOM 3815 N N . SER A 1 473 ? 0.717 -3.48 -7.148 1 80.62 473 SER A N 1
ATOM 3816 C CA . SER A 1 473 ? 0.331 -2.664 -6 1 80.62 473 SER A CA 1
ATOM 3817 C C . SER A 1 473 ? -0.575 -1.512 -6.426 1 80.62 473 SER A C 1
ATOM 3819 O O . SER A 1 473 ? -1.338 -0.984 -5.613 1 80.62 473 SER A O 1
ATOM 3821 N N . LEU A 1 474 ? -0.554 -1.155 -7.688 1 85.19 474 LEU A N 1
ATOM 3822 C CA . LEU A 1 474 ? -1.384 -0.083 -8.227 1 85.19 474 LEU A CA 1
ATOM 3823 C C . LEU A 1 474 ? -2.699 -0.631 -8.766 1 85.19 474 LEU A C 1
ATOM 3825 O O . LEU A 1 474 ? -2.768 -1.788 -9.188 1 85.19 474 LEU A O 1
ATOM 3829 N N . PRO A 1 475 ? -3.686 0.103 -8.734 1 82.06 475 PRO A N 1
ATOM 3830 C CA . PRO A 1 475 ? -5.023 -0.42 -9.023 1 82.06 475 PRO A CA 1
ATOM 3831 C C . PRO A 1 475 ? -5.293 -0.56 -10.516 1 82.06 475 PRO A C 1
ATOM 3833 O O . PRO A 1 475 ? -6.359 -1.033 -10.914 1 82.06 475 PRO A O 1
ATOM 3836 N N . TYR A 1 476 ? -4.461 -0.429 -11.492 1 87.56 476 TYR A N 1
ATOM 3837 C CA . TYR A 1 476 ? -4.73 -0.375 -12.922 1 87.56 476 TYR A CA 1
ATOM 3838 C C . TYR A 1 476 ? -5.105 -1.75 -13.461 1 87.56 476 TYR A C 1
ATOM 3840 O O . TYR A 1 476 ? -5.723 -1.861 -14.523 1 87.56 476 TYR A O 1
ATOM 3848 N N . SER A 1 477 ? -4.73 -2.828 -12.695 1 91.56 477 SER A N 1
ATOM 3849 C CA . SER A 1 477 ? -4.973 -4.184 -13.188 1 91.56 477 SER A CA 1
ATOM 3850 C C . SER A 1 477 ? -6.328 -4.703 -12.727 1 91.56 477 SER A C 1
ATOM 3852 O O . SER A 1 477 ? -6.816 -5.711 -13.242 1 91.56 477 SER A O 1
ATOM 3854 N N . SER A 1 478 ? -7.02 -3.984 -11.852 1 93.56 478 SER A N 1
ATOM 3855 C CA . SER A 1 478 ? -8.258 -4.469 -11.242 1 93.56 478 SER A CA 1
ATOM 3856 C C . SER A 1 478 ? -9.352 -4.648 -12.289 1 93.56 478 SER A C 1
ATOM 3858 O O . SER A 1 478 ? -10.109 -5.621 -12.242 1 93.56 478 SER A O 1
ATOM 3860 N N . PRO A 1 479 ? -9.445 -3.725 -13.281 1 95.25 479 PRO A N 1
ATOM 3861 C CA . PRO A 1 479 ? -10.477 -3.926 -14.305 1 95.25 479 PRO A CA 1
ATOM 3862 C C . PRO A 1 479 ? -10.273 -5.211 -15.102 1 95.25 479 PRO A C 1
ATOM 3864 O O . PRO A 1 479 ? -11.234 -5.926 -15.391 1 95.25 479 PRO A O 1
ATOM 3867 N N . LEU A 1 480 ? -9.016 -5.508 -15.422 1 96.75 480 LEU A N 1
ATOM 3868 C CA . LEU A 1 480 ? -8.711 -6.723 -16.172 1 96.75 480 LEU A CA 1
ATOM 3869 C C . LEU A 1 480 ? -9.023 -7.965 -15.352 1 96.75 480 LEU A C 1
ATOM 3871 O O . LEU A 1 480 ? -9.602 -8.93 -15.867 1 96.75 480 LEU A O 1
ATOM 3875 N N . GLU A 1 481 ? -8.617 -7.957 -14.102 1 96.12 481 GLU A N 1
ATOM 3876 C CA . GLU A 1 481 ? -8.844 -9.086 -13.203 1 96.12 481 GLU A CA 1
ATOM 3877 C C . GLU A 1 481 ? -10.328 -9.352 -13.008 1 96.12 481 GLU A C 1
ATOM 3879 O O . GLU A 1 481 ? -10.781 -10.492 -13.125 1 96.12 481 GLU A O 1
ATOM 3884 N N . LEU A 1 482 ? -11.086 -8.289 -12.711 1 96.19 482 LEU A N 1
ATOM 3885 C CA . LEU A 1 482 ? -12.523 -8.438 -12.5 1 96.19 482 LEU A CA 1
ATOM 3886 C C . LEU A 1 482 ? -13.219 -8.883 -13.781 1 96.19 482 LEU A C 1
ATOM 3888 O O . LEU A 1 482 ? -14.109 -9.734 -13.742 1 96.19 482 LEU A O 1
ATOM 3892 N N . PHE A 1 483 ? -12.883 -8.281 -14.938 1 96.81 483 PHE A N 1
ATOM 3893 C CA . PHE A 1 483 ? -13.461 -8.664 -16.219 1 96.81 483 PHE A CA 1
ATOM 3894 C C . PHE A 1 483 ? -13.25 -10.156 -16.484 1 96.81 483 PHE A C 1
ATOM 3896 O O . PHE A 1 483 ? -14.18 -10.852 -16.891 1 96.81 483 PHE A O 1
ATOM 3903 N N . ALA A 1 484 ? -11.984 -10.578 -16.234 1 97.38 484 ALA A N 1
ATOM 3904 C CA . ALA A 1 484 ? -11.641 -11.969 -16.5 1 97.38 484 ALA A CA 1
ATOM 3905 C C . ALA A 1 484 ? -12.469 -12.922 -15.641 1 97.38 484 ALA A C 1
ATOM 3907 O O . ALA A 1 484 ? -12.977 -13.93 -16.125 1 97.38 484 ALA A O 1
ATOM 3908 N N . GLU A 1 485 ? -12.656 -12.641 -14.391 1 94.69 485 GLU A N 1
ATOM 3909 C CA . GLU A 1 485 ? -13.43 -13.477 -13.484 1 94.69 485 GLU A CA 1
ATOM 3910 C C . GLU A 1 485 ? -14.906 -13.484 -13.859 1 94.69 485 GLU A C 1
ATOM 3912 O O . GLU A 1 485 ? -15.547 -14.539 -13.883 1 94.69 485 GLU A O 1
ATOM 3917 N N . ALA A 1 486 ? -15.414 -12.32 -14.109 1 94 486 ALA A N 1
ATOM 3918 C CA . ALA A 1 486 ? -16.828 -12.195 -14.422 1 94 486 ALA A CA 1
ATOM 3919 C C . ALA A 1 486 ? -17.156 -12.836 -15.773 1 94 486 ALA A C 1
ATOM 3921 O O . ALA A 1 486 ? -18.156 -13.547 -15.906 1 94 486 ALA A O 1
ATOM 3922 N N . ALA A 1 487 ? -16.312 -12.516 -16.734 1 94.75 487 ALA A N 1
ATOM 3923 C CA . ALA A 1 487 ? -16.516 -13.102 -18.062 1 94.75 487 ALA A CA 1
ATOM 3924 C C . ALA A 1 487 ? -16.391 -14.625 -18.016 1 94.75 487 ALA A C 1
ATOM 3926 O O . ALA A 1 487 ? -17.141 -15.336 -18.688 1 94.75 487 ALA A O 1
ATOM 3927 N N . HIS A 1 488 ? -15.398 -15.148 -17.266 1 93.12 488 HIS A N 1
ATOM 3928 C CA . HIS A 1 488 ? -15.25 -16.594 -17.094 1 93.12 488 HIS A CA 1
ATOM 3929 C C . HIS A 1 488 ? -16.531 -17.203 -16.516 1 93.12 488 HIS A C 1
ATOM 3931 O O . HIS A 1 488 ? -17 -18.234 -17.016 1 93.12 488 HIS A O 1
ATOM 3937 N N . SER A 1 489 ? -17.062 -16.625 -15.516 1 87.31 489 SER A N 1
ATOM 3938 C CA . SER A 1 489 ? -18.281 -17.109 -14.875 1 87.31 489 SER A CA 1
ATOM 3939 C C . SER A 1 489 ? -19.453 -17.078 -15.844 1 87.31 489 SER A C 1
ATOM 3941 O O . SER A 1 489 ? -20.266 -18.016 -15.875 1 87.31 489 SER A O 1
ATOM 3943 N N . LEU A 1 490 ? -19.547 -16.047 -16.609 1 87.88 490 LEU A N 1
ATOM 3944 C CA . LEU A 1 490 ? -20.672 -15.883 -17.531 1 87.88 490 LEU A CA 1
ATOM 3945 C C . LEU A 1 490 ? -20.547 -16.859 -18.703 1 87.88 490 LEU A C 1
ATOM 3947 O O . LEU A 1 490 ? -21.5 -17.578 -19.016 1 87.88 490 LEU A O 1
ATOM 3951 N N . ILE A 1 491 ? -19.422 -16.875 -19.344 1 89.69 491 ILE A N 1
ATOM 3952 C CA . ILE A 1 491 ? -19.219 -17.656 -20.562 1 89.69 491 ILE A CA 1
ATOM 3953 C C . ILE A 1 491 ? -19.297 -19.156 -20.234 1 89.69 491 ILE A C 1
ATOM 3955 O O . ILE A 1 491 ? -19.75 -19.953 -21.062 1 89.69 491 ILE A O 1
ATOM 3959 N N . SER A 1 492 ? -18.922 -19.531 -19.016 1 85.75 492 SER A N 1
ATOM 3960 C CA . SER A 1 492 ? -18.938 -20.938 -18.609 1 85.75 492 SER A CA 1
ATOM 3961 C C . SER A 1 492 ? -20.344 -21.5 -18.609 1 85.75 492 SER A C 1
ATOM 3963 O O . SER A 1 492 ? -20.531 -22.719 -18.672 1 85.75 492 SER A O 1
ATOM 3965 N N . ILE A 1 493 ? -21.344 -20.609 -18.641 1 80.19 493 ILE A N 1
ATOM 3966 C CA . ILE A 1 493 ? -22.719 -21.125 -18.562 1 80.19 493 ILE A CA 1
ATOM 3967 C C . ILE A 1 493 ? -23.5 -20.703 -19.797 1 80.19 493 ILE A C 1
ATOM 3969 O O . ILE A 1 493 ? -24.719 -20.891 -19.859 1 80.19 493 ILE A O 1
ATOM 3973 N N . LEU A 1 494 ? -22.859 -20.078 -20.75 1 83.56 494 LEU A N 1
ATOM 3974 C CA . LEU A 1 494 ? -23.531 -19.734 -22 1 83.56 494 LEU A CA 1
ATOM 3975 C C . LEU A 1 494 ? -23.656 -20.953 -22.906 1 83.56 494 LEU A C 1
ATOM 3977 O O . LEU A 1 494 ? -22.734 -21.766 -23 1 83.56 494 LEU A O 1
ATOM 3981 N N . ASP A 1 495 ? -24.75 -21.172 -23.453 1 78.44 495 ASP A N 1
ATOM 3982 C CA . ASP A 1 495 ? -24.891 -22.266 -24.406 1 78.44 495 ASP A CA 1
ATOM 3983 C C . ASP A 1 495 ? -24.391 -21.844 -25.797 1 78.44 495 ASP A C 1
ATOM 3985 O O . ASP A 1 495 ? -24 -20.688 -26 1 78.44 495 ASP A O 1
ATOM 3989 N N . GLU A 1 496 ? -24.344 -22.766 -26.688 1 80.06 496 GLU A N 1
ATOM 3990 C CA . GLU A 1 496 ? -23.781 -22.531 -28.016 1 80.06 496 GLU A CA 1
ATOM 3991 C C . GLU A 1 496 ? -24.594 -21.5 -28.797 1 80.06 496 GLU A C 1
ATOM 3993 O O . GLU A 1 496 ? -24.047 -20.703 -29.547 1 80.06 496 GLU A O 1
ATOM 3998 N N . LYS A 1 497 ? -25.844 -21.578 -28.609 1 81.62 497 LYS A N 1
ATOM 3999 C CA . LYS A 1 497 ? -26.703 -20.625 -29.312 1 81.62 497 LYS A CA 1
ATOM 4000 C C . LYS A 1 497 ? -26.453 -19.203 -28.844 1 81.62 497 LYS A C 1
ATOM 4002 O O . LYS A 1 497 ? -26.344 -18.281 -29.672 1 81.62 497 LYS A O 1
ATOM 4007 N N . GLU A 1 498 ? -26.344 -19.031 -27.547 1 86 498 GLU A N 1
ATOM 4008 C CA . GLU A 1 498 ? -26.094 -17.703 -26.953 1 86 498 GLU A CA 1
ATOM 4009 C C . GLU A 1 498 ? -24.719 -17.172 -27.359 1 86 498 GLU A C 1
ATOM 4011 O O . GLU A 1 498 ? -24.578 -15.984 -27.672 1 86 498 GLU A O 1
ATOM 4016 N N . LEU A 1 499 ? -23.766 -18.031 -27.375 1 89.44 499 LEU A N 1
ATOM 4017 C CA . LEU A 1 499 ? -22.375 -17.594 -27.578 1 89.44 499 LEU A CA 1
ATOM 4018 C C . LEU A 1 499 ? -22.109 -17.375 -29.062 1 89.44 499 LEU A C 1
ATOM 4020 O O . LEU A 1 499 ? -21.453 -16.391 -29.438 1 89.44 499 LEU A O 1
ATOM 4024 N N . TYR A 1 500 ? -22.641 -18.219 -30 1 89.56 500 TYR A N 1
ATOM 4025 C CA . TYR A 1 500 ? -22.219 -18.203 -31.391 1 89.56 500 TYR A CA 1
ATOM 4026 C C . TYR A 1 500 ? -23.281 -17.594 -32.281 1 89.56 500 TYR A C 1
ATOM 4028 O O . TYR A 1 500 ? -22.984 -17.016 -33.344 1 89.56 500 TYR A O 1
ATOM 4036 N N . GLU A 1 501 ? -24.5 -17.766 -31.844 1 90.25 501 GLU A N 1
ATOM 4037 C CA . GLU A 1 501 ? -25.578 -17.281 -32.688 1 90.25 501 GLU A CA 1
ATOM 4038 C C . GLU A 1 501 ? -26.094 -15.922 -32.219 1 90.25 501 GLU A C 1
ATOM 4040 O O . GLU A 1 501 ? -26.047 -14.938 -32.969 1 90.25 501 GLU A O 1
ATOM 4045 N N . ASN A 1 502 ? -26.547 -15.883 -30.922 1 89.75 502 ASN A N 1
ATOM 4046 C CA . ASN A 1 502 ? -27.031 -14.625 -30.359 1 89.75 502 ASN A CA 1
ATOM 4047 C C . ASN A 1 502 ? -25.906 -13.617 -30.203 1 89.75 502 ASN A C 1
ATOM 4049 O O . ASN A 1 502 ? -26.094 -12.414 -30.391 1 89.75 502 ASN A O 1
ATOM 4053 N N . GLN A 1 503 ? -24.688 -14.156 -29.844 1 92 503 GLN A N 1
ATOM 4054 C CA . GLN A 1 503 ? -23.484 -13.359 -29.656 1 92 503 GLN A CA 1
ATOM 4055 C C . GLN A 1 503 ? -23.688 -12.273 -28.609 1 92 503 GLN A C 1
ATOM 4057 O O . GLN A 1 503 ? -23.406 -11.102 -28.859 1 92 503 GLN A O 1
ATOM 4062 N N . LYS A 1 504 ? -24.281 -12.602 -27.625 1 86.94 504 LYS A N 1
ATOM 4063 C CA . LYS A 1 504 ? -24.469 -11.758 -26.453 1 86.94 504 LYS A CA 1
ATOM 4064 C C . LYS A 1 504 ? -23.844 -12.391 -25.219 1 86.94 504 LYS A C 1
ATOM 4066 O O . LYS A 1 504 ? -23.984 -13.594 -24.984 1 86.94 504 LYS A O 1
ATOM 4071 N N . PRO A 1 505 ? -23.219 -11.664 -24.406 1 88.81 505 PRO A N 1
ATOM 4072 C CA . PRO A 1 505 ? -22.969 -10.219 -24.422 1 88.81 505 PRO A CA 1
ATOM 4073 C C . PRO A 1 505 ? -21.797 -9.836 -25.344 1 88.81 505 PRO A C 1
ATOM 4075 O O . PRO A 1 505 ? -21.594 -8.648 -25.609 1 88.81 505 PRO A O 1
ATOM 4078 N N . PHE A 1 506 ? -21.094 -10.789 -25.859 1 94.19 506 PHE A N 1
ATOM 4079 C CA . PHE A 1 506 ? -19.938 -10.508 -26.688 1 94.19 506 PHE A CA 1
ATOM 4080 C C . PHE A 1 506 ? -20.188 -10.961 -28.125 1 94.19 506 PHE A C 1
ATOM 4082 O O . PHE A 1 506 ? -20.797 -12.008 -28.359 1 94.19 506 PHE A O 1
ATOM 4089 N N . THR A 1 507 ? -19.75 -10.219 -29.031 1 94.5 507 THR A N 1
ATOM 4090 C CA . THR A 1 507 ? -19.75 -10.641 -30.422 1 94.5 507 THR A CA 1
ATOM 4091 C C . THR A 1 507 ? -18.594 -11.594 -30.703 1 94.5 507 THR A C 1
ATOM 4093 O O . THR A 1 507 ? -17.672 -11.703 -29.891 1 94.5 507 THR A O 1
ATOM 4096 N N . LEU A 1 508 ? -18.641 -12.32 -31.781 1 94.88 508 LEU A N 1
ATOM 4097 C CA . LEU A 1 508 ? -17.547 -13.203 -32.156 1 94.88 508 LEU A CA 1
ATOM 4098 C C . LEU A 1 508 ? -16.25 -12.414 -32.312 1 94.88 508 LEU A C 1
ATOM 4100 O O . LEU A 1 508 ? -15.164 -12.914 -32 1 94.88 508 LEU A O 1
ATOM 4104 N N . LYS A 1 509 ? -16.406 -11.195 -32.781 1 94.38 509 LYS A N 1
ATOM 4105 C CA . LYS A 1 509 ? -15.242 -10.32 -32.875 1 94.38 509 LYS A CA 1
ATOM 4106 C C . LYS A 1 509 ? -14.641 -10.016 -31.516 1 94.38 509 LYS A C 1
ATOM 4108 O O . LYS A 1 509 ? -13.422 -10.031 -31.359 1 94.38 509 LYS A O 1
ATOM 4113 N N . HIS A 1 510 ? -15.578 -9.75 -30.594 1 94.88 510 HIS A N 1
ATOM 4114 C CA . HIS A 1 510 ? -15.133 -9.523 -29.219 1 94.88 510 HIS A CA 1
ATOM 4115 C C . HIS A 1 510 ? -14.375 -10.734 -28.688 1 94.88 510 HIS A C 1
ATOM 4117 O O . HIS A 1 510 ? -13.32 -10.586 -28.062 1 94.88 510 HIS A O 1
ATOM 4123 N N . LEU A 1 511 ? -14.961 -11.859 -28.953 1 96.38 511 LEU A N 1
ATOM 4124 C CA . LEU A 1 511 ? -14.359 -13.086 -28.438 1 96.38 511 LEU A CA 1
ATOM 4125 C C . LEU A 1 511 ? -12.953 -13.281 -29 1 96.38 511 LEU A C 1
ATOM 4127 O O . LEU A 1 511 ? -12.047 -13.703 -28.281 1 96.38 511 LEU A O 1
ATOM 4131 N N . CYS A 1 512 ? -12.766 -12.977 -30.266 1 96.56 512 CYS A N 1
ATOM 4132 C CA . CYS A 1 512 ? -11.461 -13.07 -30.906 1 96.56 512 CYS A CA 1
ATOM 4133 C C . CYS A 1 512 ? -10.469 -12.102 -30.266 1 96.56 512 CYS A C 1
ATOM 4135 O O . CYS A 1 512 ? -9.328 -12.469 -29.984 1 96.56 512 CYS A O 1
ATOM 4137 N N . GLU A 1 513 ? -10.961 -10.883 -30.047 1 96.75 513 GLU A N 1
ATOM 4138 C CA . GLU A 1 513 ? -10.102 -9.859 -29.453 1 96.75 513 GLU A CA 1
ATOM 4139 C C . GLU A 1 513 ? -9.711 -10.227 -28.016 1 96.75 513 GLU A C 1
ATOM 4141 O O . GLU A 1 513 ? -8.547 -10.086 -27.625 1 96.75 513 GLU A O 1
ATOM 4146 N N . ILE A 1 514 ? -10.711 -10.641 -27.266 1 98 514 ILE A N 1
ATOM 4147 C CA . ILE A 1 514 ? -10.477 -11.031 -25.875 1 98 514 ILE A CA 1
ATOM 4148 C C . ILE A 1 514 ? -9.477 -12.18 -25.812 1 98 514 ILE A C 1
ATOM 4150 O O . ILE A 1 514 ? -8.523 -12.141 -25.047 1 98 514 ILE A O 1
ATOM 4154 N N . SER A 1 515 ? -9.68 -13.211 -26.672 1 97.69 515 SER A N 1
ATOM 4155 C CA . SER A 1 515 ? -8.82 -14.391 -26.688 1 97.69 515 SER A CA 1
ATOM 4156 C C . SER A 1 515 ? -7.391 -14.031 -27.062 1 97.69 515 SER A C 1
ATOM 4158 O O . SER A 1 515 ? -6.441 -14.508 -26.438 1 97.69 515 SER A O 1
ATOM 4160 N N . SER A 1 516 ? -7.25 -13.195 -28.094 1 97.06 516 SER A N 1
ATOM 4161 C CA . SER A 1 516 ? -5.918 -12.766 -28.516 1 97.06 516 SER A CA 1
ATOM 4162 C C . SER A 1 516 ? -5.207 -12.008 -27.391 1 97.06 516 SER A C 1
ATOM 4164 O O . SER A 1 516 ? -4.012 -12.203 -27.172 1 97.06 516 SER A O 1
ATOM 4166 N N . PHE A 1 517 ? -6 -11.078 -26.766 1 97.69 517 PHE A N 1
ATOM 4167 C CA . PHE A 1 517 ? -5.488 -10.289 -25.656 1 97.69 517 PHE A CA 1
ATOM 4168 C C . PHE A 1 517 ? -5.016 -11.188 -24.516 1 97.69 517 PHE A C 1
ATOM 4170 O O . PHE A 1 517 ? -3.879 -11.078 -24.062 1 97.69 517 PHE A O 1
ATOM 4177 N N . LEU A 1 518 ? -5.848 -12.102 -24.062 1 98.19 518 LEU A N 1
ATOM 4178 C CA . LEU A 1 518 ? -5.586 -12.953 -22.906 1 98.19 518 LEU A CA 1
ATOM 4179 C C . LEU A 1 518 ? -4.441 -13.922 -23.188 1 98.19 518 LEU A C 1
ATOM 4181 O O . LEU A 1 518 ? -3.564 -14.117 -22.344 1 98.19 518 LEU A O 1
ATOM 4185 N N . ASN A 1 519 ? -4.469 -14.516 -24.391 1 97.75 519 ASN A N 1
ATOM 4186 C CA . ASN A 1 519 ? -3.449 -15.484 -24.781 1 97.75 519 ASN A CA 1
ATOM 4187 C C . ASN A 1 519 ? -2.059 -14.859 -24.797 1 97.75 519 ASN A C 1
ATOM 4189 O O . ASN A 1 519 ? -1.099 -15.453 -24.297 1 97.75 519 ASN A O 1
ATOM 4193 N N . THR A 1 520 ? -1.977 -13.68 -25.375 1 97.69 520 THR A N 1
ATOM 4194 C CA . THR A 1 520 ? -0.705 -12.969 -25.438 1 97.69 520 THR A CA 1
ATOM 4195 C C . THR A 1 520 ? -0.237 -12.578 -24.031 1 97.69 520 THR A C 1
ATOM 4197 O O . THR A 1 520 ? 0.945 -12.711 -23.719 1 97.69 520 THR A O 1
ATOM 4200 N N . PHE A 1 521 ? -1.123 -12.078 -23.25 1 97.38 521 PHE A N 1
ATOM 4201 C CA . PHE A 1 521 ? -0.81 -11.68 -21.875 1 97.38 521 PHE A CA 1
ATOM 4202 C C . PHE A 1 521 ? -0.268 -12.859 -21.078 1 97.38 521 PHE A C 1
ATOM 4204 O O . PHE A 1 521 ? 0.758 -12.742 -20.406 1 97.38 521 PHE A O 1
ATOM 4211 N N . CYS A 1 522 ? -0.982 -14.023 -21.141 1 97.5 522 CYS A N 1
ATOM 4212 C CA . CYS A 1 522 ? -0.552 -15.219 -20.422 1 97.5 522 CYS A CA 1
ATOM 4213 C C . CYS A 1 522 ? 0.816 -15.688 -20.906 1 97.5 522 CYS A C 1
ATOM 4215 O O . CYS A 1 522 ? 1.678 -16.047 -20.109 1 97.5 522 CYS A O 1
ATOM 4217 N N . PHE A 1 523 ? 1.005 -15.664 -22.234 1 97.56 523 PHE A N 1
ATOM 4218 C CA . PHE A 1 523 ? 2.271 -16.094 -22.828 1 97.56 523 PHE A CA 1
ATOM 4219 C C . PHE A 1 523 ? 3.424 -15.258 -22.281 1 97.56 523 PHE A C 1
ATOM 4221 O O . PHE A 1 523 ? 4.438 -15.797 -21.844 1 97.56 523 PHE A O 1
ATOM 4228 N N . ARG A 1 524 ? 3.264 -14 -22.266 1 95.38 524 ARG A N 1
ATOM 4229 C CA . ARG A 1 524 ? 4.328 -13.094 -21.844 1 95.38 524 ARG A CA 1
ATOM 4230 C C . ARG A 1 524 ? 4.613 -13.234 -20.359 1 95.38 524 ARG A C 1
ATOM 4232 O O . ARG A 1 524 ? 5.766 -13.172 -19.922 1 95.38 524 ARG A O 1
ATOM 4239 N N . CYS A 1 525 ? 3.594 -13.406 -19.531 1 94.69 525 CYS A N 1
ATOM 4240 C CA . CYS A 1 525 ? 3.783 -13.57 -18.094 1 94.69 525 CYS A CA 1
ATOM 4241 C C . CYS A 1 525 ? 4.695 -14.758 -17.797 1 94.69 525 CYS A C 1
ATOM 4243 O O . CYS A 1 525 ? 5.551 -14.68 -16.922 1 94.69 525 CYS A O 1
ATOM 4245 N N . ILE A 1 526 ? 4.488 -15.805 -18.562 1 95.19 526 ILE A N 1
ATOM 4246 C CA . ILE A 1 526 ? 5.25 -17.031 -18.328 1 95.19 526 ILE A CA 1
ATOM 4247 C C . ILE A 1 526 ? 6.645 -16.906 -18.938 1 95.19 526 ILE A C 1
ATOM 4249 O O . ILE A 1 526 ? 7.645 -17.172 -18.266 1 95.19 526 ILE A O 1
ATOM 4253 N N . TRP A 1 527 ? 6.664 -16.484 -20.203 1 93.94 527 TRP A N 1
ATOM 4254 C CA . TRP A 1 527 ? 7.914 -16.469 -20.953 1 93.94 527 TRP A CA 1
ATOM 4255 C C . TRP A 1 527 ? 8.898 -15.469 -20.359 1 93.94 527 TRP A C 1
ATOM 4257 O O . TRP A 1 527 ? 10.109 -15.703 -20.375 1 93.94 527 TRP A O 1
ATOM 4267 N N . GLU A 1 528 ? 8.391 -14.32 -19.859 1 88 528 GLU A N 1
ATOM 4268 C CA . GLU A 1 528 ? 9.258 -13.297 -19.281 1 88 528 GLU A CA 1
ATOM 4269 C C . GLU A 1 528 ? 9.445 -13.516 -17.781 1 88 528 GLU A C 1
ATOM 4271 O O . GLU A 1 528 ? 9.984 -12.648 -17.094 1 88 528 GLU A O 1
ATOM 4276 N N . GLU A 1 529 ? 8.922 -14.633 -17.297 1 86.44 529 GLU A N 1
ATOM 4277 C CA . GLU A 1 529 ? 9.141 -15.094 -15.93 1 86.44 529 GLU A CA 1
ATOM 4278 C C . GLU A 1 529 ? 8.664 -14.055 -14.914 1 86.44 529 GLU A C 1
ATOM 4280 O O . GLU A 1 529 ? 9.398 -13.695 -13.992 1 86.44 529 GLU A O 1
ATOM 4285 N N . MET A 1 530 ? 7.457 -13.586 -15.109 1 85.81 530 MET A N 1
ATOM 4286 C CA . MET A 1 530 ? 6.852 -12.594 -14.219 1 85.81 530 MET A CA 1
ATOM 4287 C C . MET A 1 530 ? 6.172 -13.273 -13.039 1 85.81 530 MET A C 1
ATOM 4289 O O . MET A 1 530 ? 5.879 -12.625 -12.031 1 85.81 530 MET A O 1
ATOM 4293 N N . LEU A 1 531 ? 5.957 -14.555 -13.078 1 89.31 531 LEU A N 1
ATOM 4294 C CA . LEU A 1 531 ? 5.156 -15.266 -12.086 1 89.31 531 LEU A CA 1
ATOM 4295 C C . LEU A 1 531 ? 6.039 -15.844 -10.984 1 89.31 531 LEU A C 1
ATOM 4297 O O . LEU A 1 531 ? 7.199 -16.188 -11.227 1 89.31 531 LEU A O 1
ATOM 4301 N N . HIS A 1 532 ? 5.469 -15.938 -9.852 1 81.94 532 HIS A N 1
ATOM 4302 C CA . HIS A 1 532 ? 6.145 -16.484 -8.68 1 81.94 532 HIS A CA 1
ATOM 4303 C C . HIS A 1 532 ? 5.598 -17.859 -8.32 1 81.94 532 HIS A C 1
ATOM 4305 O O . HIS A 1 532 ? 6.16 -18.562 -7.473 1 81.94 532 HIS A O 1
ATOM 4311 N N . TYR A 1 533 ? 4.559 -18.25 -9.016 1 82.81 533 TYR A N 1
ATOM 4312 C CA . TYR A 1 533 ? 3.875 -19.531 -8.82 1 82.81 533 TYR A CA 1
ATOM 4313 C C . TYR A 1 533 ? 3.527 -19.75 -7.352 1 82.81 533 TYR A C 1
ATOM 4315 O O . TYR A 1 533 ? 3.791 -20.812 -6.797 1 82.81 533 TYR A O 1
ATOM 4323 N N . ASP A 1 534 ? 3.156 -18.594 -6.746 1 83.19 534 ASP A N 1
ATOM 4324 C CA . ASP A 1 534 ? 2.6 -18.484 -5.398 1 83.19 534 ASP A CA 1
ATOM 4325 C C . ASP A 1 534 ? 1.173 -17.953 -5.438 1 83.19 534 ASP A C 1
ATOM 4327 O O . ASP A 1 534 ? 0.941 -16.828 -5.902 1 83.19 534 ASP A O 1
ATOM 4331 N N . ASP A 1 535 ? 0.285 -18.734 -4.934 1 82 535 ASP A N 1
ATOM 4332 C CA . ASP A 1 535 ? -1.138 -18.438 -5.039 1 82 535 ASP A CA 1
ATOM 4333 C C . ASP A 1 535 ? -1.482 -17.156 -4.27 1 82 535 ASP A C 1
ATOM 4335 O O . ASP A 1 535 ? -2.551 -16.578 -4.469 1 82 535 ASP A O 1
ATOM 4339 N N . GLN A 1 536 ? -0.579 -16.703 -3.504 1 80.19 536 GLN A N 1
ATOM 4340 C CA . GLN A 1 536 ? -0.867 -15.539 -2.684 1 80.19 536 GLN A CA 1
ATOM 4341 C C . GLN A 1 536 ? -0.263 -14.273 -3.295 1 80.19 536 GLN A C 1
ATOM 4343 O O . GLN A 1 536 ? -0.642 -13.164 -2.93 1 80.19 536 GLN A O 1
ATOM 4348 N N . HIS A 1 537 ? 0.583 -14.414 -4.246 1 84.69 537 HIS A N 1
ATOM 4349 C CA . HIS A 1 537 ? 1.201 -13.25 -4.867 1 84.69 537 HIS A CA 1
ATOM 4350 C C . HIS A 1 537 ? 0.231 -12.555 -5.816 1 84.69 537 HIS A C 1
ATOM 4352 O O . HIS A 1 537 ? -0.424 -13.211 -6.633 1 84.69 537 HIS A O 1
ATOM 4358 N N . PRO A 1 538 ? 0.129 -11.25 -5.742 1 85.81 538 PRO A N 1
ATOM 4359 C CA . PRO A 1 538 ? -0.869 -10.523 -6.527 1 85.81 538 PRO A CA 1
ATOM 4360 C C . PRO A 1 538 ? -0.717 -10.75 -8.031 1 85.81 538 PRO A C 1
ATOM 4362 O O . PRO A 1 538 ? -1.716 -10.852 -8.75 1 85.81 538 PRO A O 1
ATOM 4365 N N . ALA A 1 539 ? 0.481 -10.812 -8.586 1 89 539 ALA A N 1
ATOM 4366 C CA . ALA A 1 539 ? 0.703 -11.055 -10.008 1 89 539 ALA A CA 1
ATOM 4367 C C . ALA A 1 539 ? 0.175 -12.43 -10.422 1 89 539 ALA A C 1
ATOM 4369 O O . ALA A 1 539 ? -0.354 -12.594 -11.523 1 89 539 ALA A O 1
ATOM 4370 N N . ASP A 1 540 ? 0.371 -13.414 -9.555 1 93.44 540 ASP A N 1
ATOM 4371 C CA . ASP A 1 540 ? -0.114 -14.766 -9.836 1 93.44 540 ASP A CA 1
ATOM 4372 C C . ASP A 1 540 ? -1.639 -14.82 -9.781 1 93.44 540 ASP A C 1
ATOM 4374 O O . ASP A 1 540 ? -2.266 -15.555 -10.547 1 93.44 540 ASP A O 1
ATOM 4378 N N . ILE A 1 541 ? -2.252 -14.047 -8.883 1 92.06 541 ILE A N 1
ATOM 4379 C CA . ILE A 1 541 ? -3.705 -13.984 -8.789 1 92.06 541 ILE A CA 1
ATOM 4380 C C . ILE A 1 541 ? -4.289 -13.398 -10.07 1 92.06 541 ILE A C 1
ATOM 4382 O O . ILE A 1 541 ? -5.254 -13.93 -10.625 1 92.06 541 ILE A O 1
ATOM 4386 N N . LEU A 1 542 ? -3.705 -12.266 -10.469 1 94.56 542 LEU A N 1
ATOM 4387 C CA . LEU A 1 542 ? -4.109 -11.664 -11.734 1 94.56 542 LEU A CA 1
ATOM 4388 C C . LEU A 1 542 ? -3.969 -12.664 -12.875 1 94.56 542 LEU A C 1
ATOM 4390 O O . LEU A 1 542 ? -4.887 -12.82 -13.688 1 94.56 542 LEU A O 1
ATOM 4394 N N . PHE A 1 543 ? -2.824 -13.312 -12.953 1 96.62 543 PHE A N 1
ATOM 4395 C CA . PHE A 1 543 ? -2.551 -14.289 -14 1 96.62 543 PHE A CA 1
ATOM 4396 C C . PHE A 1 543 ? -3.582 -15.414 -13.977 1 96.62 543 PHE A C 1
ATOM 4398 O O . PHE A 1 543 ? -4.09 -15.812 -15.023 1 96.62 543 PHE A O 1
ATOM 4405 N N . GLN A 1 544 ? -3.873 -15.922 -12.812 1 95.19 544 GLN A N 1
ATOM 4406 C CA . GLN A 1 544 ? -4.797 -17.047 -12.688 1 95.19 544 GLN A CA 1
ATOM 4407 C C . GLN A 1 544 ? -6.184 -16.672 -13.203 1 95.19 544 GLN A C 1
ATOM 4409 O O . GLN A 1 544 ? -6.852 -17.5 -13.844 1 95.19 544 GLN A O 1
ATOM 4414 N N . SER A 1 545 ? -6.645 -15.5 -12.891 1 95.19 545 SER A N 1
ATOM 4415 C CA . SER A 1 545 ? -7.938 -15.047 -13.383 1 95.19 545 SER A CA 1
ATOM 4416 C C . SER A 1 545 ? -7.953 -14.977 -14.906 1 95.19 545 SER A C 1
ATOM 4418 O O . SER A 1 545 ? -8.906 -15.438 -15.547 1 95.19 545 SER A O 1
ATOM 4420 N N . VAL A 1 546 ? -6.922 -14.43 -15.492 1 97.56 546 VAL A N 1
ATOM 4421 C CA . VAL A 1 546 ? -6.816 -14.273 -16.938 1 97.56 546 VAL A CA 1
ATOM 4422 C C . VAL A 1 546 ? -6.645 -15.641 -17.594 1 97.56 546 VAL A C 1
ATOM 4424 O O . VAL A 1 546 ? -7.25 -15.93 -18.625 1 97.56 546 VAL A O 1
ATOM 4427 N N . TYR A 1 547 ? -5.801 -16.5 -16.938 1 96.62 547 TYR A N 1
ATOM 4428 C CA . TYR A 1 547 ? -5.516 -17.828 -17.453 1 96.62 547 TYR A CA 1
ATOM 4429 C C . TYR A 1 547 ? -6.777 -18.672 -17.516 1 96.62 547 TYR A C 1
ATOM 4431 O O . TYR A 1 547 ? -7.004 -19.406 -18.484 1 96.62 547 TYR A O 1
ATOM 4439 N N . GLN A 1 548 ? -7.609 -18.625 -16.531 1 93.94 548 GLN A N 1
ATOM 4440 C CA . GLN A 1 548 ? -8.836 -19.406 -16.5 1 93.94 548 GLN A CA 1
ATOM 4441 C C . GLN A 1 548 ? -9.773 -19.016 -17.641 1 93.94 548 GLN A C 1
ATOM 4443 O O . GLN A 1 548 ? -10.367 -19.891 -18.297 1 93.94 548 GLN A O 1
ATOM 4448 N N . LEU A 1 549 ? -9.914 -17.719 -17.812 1 96.38 549 LEU A N 1
ATOM 4449 C CA . LEU A 1 549 ? -10.75 -17.281 -18.922 1 96.38 549 LEU A CA 1
ATOM 4450 C C . LEU A 1 549 ? -10.156 -17.688 -20.266 1 96.38 549 LEU A C 1
ATOM 4452 O O . LEU A 1 549 ? -10.875 -18.094 -21.172 1 96.38 549 LEU A O 1
ATOM 4456 N N . ASN A 1 550 ? -8.828 -17.516 -20.422 1 96.81 550 ASN A N 1
ATOM 4457 C CA . ASN A 1 550 ? -8.148 -17.922 -21.641 1 96.81 550 ASN A CA 1
ATOM 4458 C C . ASN A 1 550 ? -8.359 -19.406 -21.938 1 96.81 550 ASN A C 1
ATOM 4460 O O . ASN A 1 550 ? -8.625 -19.781 -23.078 1 96.81 550 ASN A O 1
ATOM 4464 N N . SER A 1 551 ? -8.203 -20.234 -20.938 1 92.81 551 SER A N 1
ATOM 4465 C CA . SER A 1 551 ? -8.391 -21.688 -21.078 1 92.81 551 SER A CA 1
ATOM 4466 C C . SER A 1 551 ? -9.82 -22.016 -21.484 1 92.81 551 SER A C 1
ATOM 4468 O O . SER A 1 551 ? -10.039 -22.922 -22.297 1 92.81 551 SER A O 1
ATOM 4470 N N . LEU A 1 552 ? -10.758 -21.344 -20.891 1 92.25 552 LEU A N 1
ATOM 4471 C CA . LEU A 1 552 ? -12.164 -21.547 -21.234 1 92.25 552 LEU A CA 1
ATOM 4472 C C . LEU A 1 552 ? -12.422 -21.188 -22.688 1 92.25 552 LEU A C 1
ATOM 4474 O O . LEU A 1 552 ? -13.102 -21.938 -23.406 1 92.25 552 LEU A O 1
ATOM 4478 N N . LEU A 1 553 ? -11.906 -20.062 -23.109 1 94.88 553 LEU A N 1
ATOM 4479 C CA . LEU A 1 553 ? -12.141 -19.625 -24.469 1 94.88 553 LEU A CA 1
ATOM 4480 C C . LEU A 1 553 ? -11.461 -20.547 -25.469 1 94.88 553 LEU A C 1
ATOM 4482 O O . LEU A 1 553 ? -11.992 -20.797 -26.562 1 94.88 553 LEU A O 1
ATOM 4486 N N . LEU A 1 554 ? -10.281 -21 -25.125 1 92.38 554 LEU A N 1
ATOM 4487 C CA . LEU A 1 554 ? -9.602 -21.984 -25.953 1 92.38 554 LEU A CA 1
ATOM 4488 C C . LEU A 1 554 ? -10.445 -23.25 -26.109 1 92.38 554 LEU A C 1
ATOM 4490 O O . LEU A 1 554 ? -10.562 -23.781 -27.203 1 92.38 554 LEU A O 1
ATOM 4494 N N . MET A 1 555 ? -11.008 -23.734 -25.031 1 86.81 555 MET A N 1
ATOM 4495 C CA . MET A 1 555 ? -11.852 -24.922 -25.062 1 86.81 555 MET A CA 1
ATOM 4496 C C . MET A 1 555 ? -13.094 -24.688 -25.906 1 86.81 555 MET A C 1
ATOM 4498 O O . MET A 1 555 ? -13.508 -25.562 -26.672 1 86.81 555 MET A O 1
ATOM 4502 N N . ARG A 1 556 ? -13.703 -23.531 -25.75 1 88.62 556 ARG A N 1
ATOM 4503 C CA . ARG A 1 556 ? -14.891 -23.203 -26.531 1 88.62 556 ARG A CA 1
ATOM 4504 C C . ARG A 1 556 ? -14.57 -23.141 -28.016 1 88.62 556 ARG A C 1
ATOM 4506 O O . ARG A 1 556 ? -15.352 -23.609 -28.844 1 88.62 556 ARG A O 1
ATOM 4513 N N . ASP A 1 557 ? -13.469 -22.578 -28.312 1 90.69 557 ASP A N 1
ATOM 4514 C CA . ASP A 1 557 ? -13.047 -22.469 -29.703 1 90.69 557 ASP A CA 1
ATOM 4515 C C . ASP A 1 557 ? -12.727 -23.844 -30.297 1 90.69 557 ASP A C 1
ATOM 4517 O O . ASP A 1 557 ? -12.945 -24.078 -31.484 1 90.69 557 ASP A O 1
ATOM 4521 N N . SER A 1 558 ? -12.141 -24.719 -29.469 1 82.88 558 SER A N 1
ATOM 4522 C CA . SER A 1 558 ? -11.789 -26.078 -29.906 1 82.88 558 SER A CA 1
ATOM 4523 C C . SER A 1 558 ? -13.039 -26.891 -30.219 1 82.88 558 SER A C 1
ATOM 4525 O O . SER A 1 558 ? -13.023 -27.75 -31.094 1 82.88 558 SER A O 1
ATOM 4527 N N . ARG A 1 559 ? -14.102 -26.641 -29.469 1 77.56 559 ARG A N 1
ATOM 4528 C CA . ARG A 1 559 ? -15.359 -27.344 -29.703 1 77.56 559 ARG A CA 1
ATOM 4529 C C . ARG A 1 559 ? -16.078 -26.781 -30.938 1 77.56 559 ARG A C 1
ATOM 4531 O O . ARG A 1 559 ? -16.5 -27.547 -31.797 1 77.56 559 ARG A O 1
ATOM 4538 N N . LYS A 1 560 ? -16.266 -25.531 -30.891 1 84.25 560 LYS A N 1
ATOM 4539 C CA . LYS A 1 560 ? -16.781 -24.766 -32.031 1 84.25 560 LYS A CA 1
ATOM 4540 C C . LYS A 1 560 ? -15.961 -23.5 -32.281 1 84.25 560 LYS A C 1
ATOM 4542 O O . LYS A 1 560 ? -15.93 -22.609 -31.422 1 84.25 560 LYS A O 1
ATOM 4547 N N . SER A 1 561 ? -15.344 -23.516 -33.406 1 90.12 561 SER A N 1
ATOM 4548 C CA . SER A 1 561 ? -14.312 -22.516 -33.625 1 90.12 561 SER A CA 1
ATOM 4549 C C . SER A 1 561 ? -14.922 -21.156 -33.906 1 90.12 561 SER A C 1
ATOM 4551 O O . SER A 1 561 ? -15.859 -21.047 -34.719 1 90.12 561 SER A O 1
ATOM 4553 N N . PHE A 1 562 ? -14.523 -20.125 -33.25 1 93.44 562 PHE A N 1
ATOM 4554 C CA . PHE A 1 562 ? -14.828 -18.734 -33.594 1 93.44 562 PHE A CA 1
ATOM 4555 C C . PHE A 1 562 ? -13.586 -18.016 -34.125 1 93.44 562 PHE A C 1
ATOM 4557 O O . PHE A 1 562 ? -13.68 -16.922 -34.656 1 93.44 562 PHE A O 1
ATOM 4564 N N . ALA A 1 563 ? -12.391 -18.656 -34 1 92.25 563 ALA A N 1
ATOM 4565 C CA . ALA A 1 563 ? -11.125 -18.078 -34.438 1 92.25 563 ALA A CA 1
ATOM 4566 C C . ALA A 1 563 ? -11.039 -18.016 -35.969 1 92.25 563 ALA A C 1
ATOM 4568 O O . ALA A 1 563 ? -11.453 -18.953 -36.656 1 92.25 563 ALA A O 1
ATOM 4569 N N . PRO A 1 564 ? -10.469 -17 -36.531 1 87.62 564 PRO A N 1
ATOM 4570 C CA . PRO A 1 564 ? -10.445 -16.812 -37.969 1 87.62 564 PRO A CA 1
ATOM 4571 C C . PRO A 1 564 ? -9.414 -17.703 -38.688 1 87.62 564 PRO A C 1
ATOM 4573 O O . PRO A 1 564 ? -9.555 -18.016 -39.844 1 87.62 564 PRO A O 1
ATOM 4576 N N . THR A 1 565 ? -8.281 -17.969 -37.938 1 86.75 565 THR A N 1
ATOM 4577 C CA . THR A 1 565 ? -7.207 -18.734 -38.562 1 86.75 565 THR A CA 1
ATOM 4578 C C . THR A 1 565 ? -6.77 -19.875 -37.656 1 86.75 565 THR A C 1
ATOM 4580 O O . THR A 1 565 ? -7.043 -19.875 -36.438 1 86.75 565 THR A O 1
ATOM 4583 N N . ASN A 1 566 ? -6.055 -20.859 -38.25 1 80.31 566 ASN A N 1
ATOM 4584 C CA . ASN A 1 566 ? -5.586 -22.016 -37.5 1 80.31 566 ASN A CA 1
ATOM 4585 C C . ASN A 1 566 ? -4.438 -21.641 -36.562 1 80.31 566 ASN A C 1
ATOM 4587 O O . ASN A 1 566 ? -4.207 -22.328 -35.562 1 80.31 566 ASN A O 1
ATOM 4591 N N . ASP A 1 567 ? -3.771 -20.562 -36.875 1 88.75 567 ASP A N 1
ATOM 4592 C CA . ASP A 1 567 ? -2.637 -20.156 -36.062 1 88.75 567 ASP A CA 1
ATOM 4593 C C . ASP A 1 567 ? -3.025 -19.031 -35.094 1 88.75 567 ASP A C 1
ATOM 4595 O O . ASP A 1 567 ? -2.16 -18.328 -34.562 1 88.75 567 ASP A O 1
ATOM 4599 N N . PHE A 1 568 ? -4.301 -18.875 -34.906 1 93.81 568 PHE A N 1
ATOM 4600 C CA . PHE A 1 568 ? -4.84 -17.781 -34.094 1 93.81 568 PHE A CA 1
ATOM 4601 C C . PHE A 1 568 ? -4.281 -17.812 -32.688 1 93.81 568 PHE A C 1
ATOM 4603 O O . PHE A 1 568 ? -3.971 -16.766 -32.094 1 93.81 568 PHE A O 1
ATOM 4610 N N . TRP A 1 569 ? -4.082 -19 -32.094 1 94.81 569 TRP A N 1
ATOM 4611 C CA . TRP A 1 569 ? -3.742 -19.156 -30.688 1 94.81 569 TRP A CA 1
ATOM 4612 C C . TRP A 1 569 ? -2.23 -19.188 -30.484 1 94.81 569 TRP A C 1
ATOM 4614 O O . TRP A 1 569 ? -1.746 -19.297 -29.359 1 94.81 569 TRP A O 1
ATOM 4624 N N . ILE A 1 570 ? -1.406 -19.062 -31.594 1 94.19 570 ILE A N 1
ATOM 4625 C CA . ILE A 1 570 ? 0.049 -19.047 -31.5 1 94.19 570 ILE A CA 1
ATOM 4626 C C . ILE A 1 570 ? 0.544 -17.609 -31.391 1 94.19 570 ILE A C 1
ATOM 4628 O O . ILE A 1 570 ? 0.268 -16.766 -32.25 1 94.19 570 ILE A O 1
ATOM 4632 N N . VAL A 1 571 ? 1.218 -17.328 -30.297 1 92.06 571 VAL A N 1
ATOM 4633 C CA . VAL A 1 571 ? 1.771 -15.992 -30.094 1 92.06 571 VAL A CA 1
ATOM 4634 C C . VAL A 1 571 ? 3.045 -15.828 -30.922 1 92.06 571 VAL A C 1
ATOM 4636 O O . VAL A 1 571 ? 3.963 -16.641 -30.828 1 92.06 571 VAL A O 1
ATOM 4639 N N . LYS A 1 572 ? 3.25 -14.805 -31.625 1 89.75 572 LYS A N 1
ATOM 4640 C CA . LYS A 1 572 ? 4.305 -14.633 -32.625 1 89.75 572 LYS A CA 1
ATOM 4641 C C . LYS A 1 572 ? 5.527 -13.953 -32 1 89.75 572 LYS A C 1
ATOM 4643 O O . LYS A 1 572 ? 6.523 -13.719 -32.688 1 89.75 572 LYS A O 1
ATOM 4648 N N . ASP A 1 573 ? 5.566 -13.719 -30.766 1 89.5 573 ASP A N 1
ATOM 4649 C CA . ASP A 1 573 ? 6.68 -13.055 -30.094 1 89.5 573 ASP A CA 1
ATOM 4650 C C . ASP A 1 573 ? 7.93 -13.938 -30.109 1 89.5 573 ASP A C 1
ATOM 4652 O O . ASP A 1 573 ? 9.047 -13.422 -30.125 1 89.5 573 ASP A O 1
ATOM 4656 N N . VAL A 1 574 ? 7.777 -15.328 -30.047 1 93.19 574 VAL A N 1
ATOM 4657 C CA . VAL A 1 574 ? 8.883 -16.281 -29.969 1 93.19 574 VAL A CA 1
ATOM 4658 C C . VAL A 1 574 ? 8.656 -17.422 -30.953 1 93.19 574 VAL A C 1
ATOM 4660 O O . VAL A 1 574 ? 7.523 -17.891 -31.125 1 93.19 574 VAL A O 1
ATOM 4663 N N . LYS A 1 575 ? 9.68 -17.812 -31.594 1 92.81 575 LYS A N 1
ATOM 4664 C CA . LYS A 1 575 ? 9.578 -18.906 -32.531 1 92.81 575 LYS A CA 1
ATOM 4665 C C . LYS A 1 575 ? 9.375 -20.234 -31.828 1 92.81 575 LYS A C 1
ATOM 4667 O O . LYS A 1 575 ? 9.945 -20.469 -30.766 1 92.81 575 LYS A O 1
ATOM 4672 N N . ALA A 1 576 ? 8.539 -21.125 -32.469 1 92.25 576 ALA A N 1
ATOM 4673 C CA . ALA A 1 576 ? 8.234 -22.438 -31.906 1 92.25 576 ALA A CA 1
ATOM 4674 C C . ALA A 1 576 ? 9.5 -23.266 -31.688 1 92.25 576 ALA A C 1
ATOM 4676 O O . ALA A 1 576 ? 9.609 -24.016 -30.703 1 92.25 576 ALA A O 1
ATOM 4677 N N . THR A 1 577 ? 10.477 -23.094 -32.562 1 92 577 THR A N 1
ATOM 4678 C CA . THR A 1 577 ? 11.727 -23.859 -32.469 1 92 577 THR A CA 1
ATOM 4679 C C . THR A 1 577 ? 12.492 -23.5 -31.203 1 92 577 THR A C 1
ATOM 4681 O O . THR A 1 577 ? 13.109 -24.375 -30.578 1 92 577 THR A O 1
ATOM 4684 N N . GLN A 1 578 ? 12.406 -22.234 -30.922 1 94.69 578 GLN A N 1
ATOM 4685 C CA . GLN A 1 578 ? 13.07 -21.797 -29.703 1 94.69 578 GLN A CA 1
ATOM 4686 C C . GLN A 1 578 ? 12.398 -22.375 -28.469 1 94.69 578 GLN A C 1
ATOM 4688 O O . GLN A 1 578 ? 13.07 -22.781 -27.516 1 94.69 578 GLN A O 1
ATOM 4693 N N . ILE A 1 579 ? 11.109 -22.391 -28.453 1 95.44 579 ILE A N 1
ATOM 4694 C CA . ILE A 1 579 ? 10.352 -22.922 -27.328 1 95.44 579 ILE A CA 1
ATOM 4695 C C . ILE A 1 579 ? 10.68 -24.406 -27.125 1 95.44 579 ILE A C 1
ATOM 4697 O O . ILE A 1 579 ? 10.945 -24.828 -26 1 95.44 579 ILE A O 1
ATOM 4701 N N . VAL A 1 580 ? 10.695 -25.156 -28.234 1 93.25 580 VAL A N 1
ATOM 4702 C CA . VAL A 1 580 ? 10.938 -26.594 -28.188 1 93.25 580 VAL A CA 1
ATOM 4703 C C . VAL A 1 580 ? 12.375 -26.859 -27.734 1 93.25 580 VAL A C 1
ATOM 4705 O O . VAL A 1 580 ? 12.633 -27.766 -26.938 1 93.25 580 VAL A O 1
ATOM 4708 N N . ALA A 1 581 ? 13.281 -26.078 -28.234 1 92.75 581 ALA A N 1
ATOM 4709 C CA . ALA A 1 581 ? 14.68 -26.219 -27.859 1 92.75 581 ALA A CA 1
ATOM 4710 C C . ALA A 1 581 ? 14.875 -26 -26.359 1 92.75 581 ALA A C 1
ATOM 4712 O O . ALA A 1 581 ? 15.602 -26.75 -25.703 1 92.75 581 ALA A O 1
ATOM 4713 N N . GLU A 1 582 ? 14.273 -24.984 -25.844 1 92.19 582 GLU A N 1
ATOM 4714 C CA . GLU A 1 582 ? 14.375 -24.688 -24.422 1 92.19 582 GLU A CA 1
ATOM 4715 C C . GLU A 1 582 ? 13.695 -25.766 -23.578 1 92.19 582 GLU A C 1
ATOM 4717 O O . GLU A 1 582 ? 14.148 -26.078 -22.469 1 92.19 582 GLU A O 1
ATOM 4722 N N . PHE A 1 583 ? 12.609 -26.281 -24.094 1 92.56 583 PHE A N 1
ATOM 4723 C CA . PHE A 1 583 ? 11.906 -27.344 -23.391 1 92.56 583 PHE A CA 1
ATOM 4724 C C . PHE A 1 583 ? 12.789 -28.578 -23.25 1 92.56 583 PHE A C 1
ATOM 4726 O O . PHE A 1 583 ? 12.844 -29.203 -22.188 1 92.56 583 PHE A O 1
ATOM 4733 N N . GLU A 1 584 ? 13.484 -28.875 -24.266 1 87.56 584 GLU A N 1
ATOM 4734 C CA . GLU A 1 584 ? 14.367 -30.031 -24.266 1 87.56 584 GLU A CA 1
ATOM 4735 C C . GLU A 1 584 ? 15.539 -29.844 -23.297 1 87.56 584 GLU A C 1
ATOM 4737 O O . GLU A 1 584 ? 16.031 -30.797 -22.703 1 87.56 584 GLU A O 1
ATOM 4742 N N . LYS A 1 585 ? 15.906 -28.578 -23.188 1 84.94 585 LYS A N 1
ATOM 4743 C CA . LYS A 1 585 ? 16.984 -28.266 -22.266 1 84.94 585 LYS A CA 1
ATOM 4744 C C . LYS A 1 585 ? 16.5 -28.266 -20.828 1 84.94 585 LYS A C 1
ATOM 4746 O O . LYS A 1 585 ? 17.297 -28.281 -19.891 1 84.94 585 LYS A O 1
ATOM 4751 N N . GLY A 1 586 ? 15.211 -28.203 -20.672 1 86.31 586 GLY A N 1
ATOM 4752 C CA . GLY A 1 586 ? 14.633 -28.328 -19.344 1 86.31 586 GLY A CA 1
ATOM 4753 C C . GLY A 1 586 ? 14.531 -27 -18.625 1 86.31 586 GLY A C 1
ATOM 4754 O O . GLY A 1 586 ? 14.523 -26.953 -17.391 1 86.31 586 GLY A O 1
ATOM 4755 N N . THR A 1 587 ? 14.477 -25.875 -19.359 1 86.56 587 THR A N 1
ATOM 4756 C CA . THR A 1 587 ? 14.328 -24.562 -18.719 1 86.56 587 THR A CA 1
ATOM 4757 C C . THR A 1 587 ? 12.969 -24.453 -18.031 1 86.56 587 THR A C 1
ATOM 4759 O O . THR A 1 587 ? 11.977 -24.984 -18.516 1 86.56 587 THR A O 1
ATOM 4762 N N . THR A 1 588 ? 12.93 -23.766 -16.938 1 85.62 588 THR A N 1
ATOM 4763 C CA . THR A 1 588 ? 11.719 -23.656 -16.125 1 85.62 588 THR A CA 1
ATOM 4764 C C . THR A 1 588 ? 10.617 -22.938 -16.906 1 85.62 588 THR A C 1
ATOM 4766 O O . THR A 1 588 ? 9.453 -23.344 -16.859 1 85.62 588 THR A O 1
ATOM 4769 N N . ARG A 1 589 ? 10.961 -21.859 -17.609 1 89.5 589 ARG A N 1
ATOM 4770 C CA . ARG A 1 589 ? 9.953 -21.078 -18.328 1 89.5 589 ARG A CA 1
ATOM 4771 C C . ARG A 1 589 ? 9.305 -21.891 -19.438 1 89.5 589 ARG A C 1
ATOM 4773 O O . ARG A 1 589 ? 8.094 -21.844 -19.625 1 89.5 589 ARG A O 1
ATOM 4780 N N . SER A 1 590 ? 10.117 -22.641 -20.188 1 92.06 590 SER A N 1
ATOM 4781 C CA . SER A 1 590 ? 9.578 -23.438 -21.281 1 92.06 590 SER A CA 1
ATOM 4782 C C . SER A 1 590 ? 8.758 -24.609 -20.766 1 92.06 590 SER A C 1
ATOM 4784 O O . SER A 1 590 ? 7.754 -24.984 -21.375 1 92.06 590 SER A O 1
ATOM 4786 N N . GLN A 1 591 ? 9.172 -25.219 -19.641 1 91.81 591 GLN A N 1
ATOM 4787 C CA . GLN A 1 591 ? 8.398 -26.297 -19.031 1 91.81 591 GLN A CA 1
ATOM 4788 C C . GLN A 1 591 ? 7.023 -25.812 -18.594 1 91.81 591 GLN A C 1
ATOM 4790 O O . GLN A 1 591 ? 6.012 -26.469 -18.828 1 91.81 591 GLN A O 1
ATOM 4795 N N . ARG A 1 592 ? 7 -24.641 -18.016 1 93.81 592 ARG A N 1
ATOM 4796 C CA . ARG A 1 592 ? 5.746 -24.062 -17.547 1 93.81 592 ARG A CA 1
ATOM 4797 C C . ARG A 1 592 ? 4.852 -23.656 -18.703 1 93.81 592 ARG A C 1
ATOM 4799 O O . ARG A 1 592 ? 3.629 -23.781 -18.641 1 93.81 592 ARG A O 1
ATOM 4806 N N . LEU A 1 593 ? 5.504 -23.109 -19.703 1 95.06 593 LEU A N 1
ATOM 4807 C CA . LEU A 1 593 ? 4.742 -22.703 -20.875 1 95.06 593 LEU A CA 1
ATOM 4808 C C . LEU A 1 593 ? 4.039 -23.891 -21.531 1 95.06 593 LEU A C 1
ATOM 4810 O O . LEU A 1 593 ? 2.844 -23.828 -21.828 1 95.06 593 LEU A O 1
ATOM 4814 N N . MET A 1 594 ? 4.758 -25 -21.672 1 92.75 594 MET A N 1
ATOM 4815 C CA . MET A 1 594 ? 4.199 -26.188 -22.344 1 92.75 594 MET A CA 1
ATOM 4816 C C . MET A 1 594 ? 3.15 -26.859 -21.453 1 92.75 594 MET A C 1
ATOM 4818 O O . MET A 1 594 ? 2.23 -27.5 -21.969 1 92.75 594 MET A O 1
ATOM 4822 N N . GLN A 1 595 ? 3.268 -26.688 -20.234 1 91.12 595 GLN A N 1
ATOM 4823 C CA . GLN A 1 595 ? 2.293 -27.234 -19.312 1 91.12 595 GLN A CA 1
ATOM 4824 C C . GLN A 1 595 ? 0.995 -26.438 -19.328 1 91.12 595 GLN A C 1
ATOM 4826 O O . GLN A 1 595 ? -0.096 -27 -19.266 1 91.12 595 GLN A O 1
ATOM 4831 N N . MET A 1 596 ? 1.04 -25.125 -19.422 1 93.06 596 MET A N 1
ATOM 4832 C CA . MET A 1 596 ? -0.133 -24.266 -19.234 1 93.06 596 MET A CA 1
ATOM 4833 C C . MET A 1 596 ? -0.708 -23.828 -20.578 1 93.06 596 MET A C 1
ATOM 4835 O O . MET A 1 596 ? -1.923 -23.688 -20.719 1 93.06 596 MET A O 1
ATOM 4839 N N . LEU A 1 597 ? 0.249 -23.547 -21.5 1 95.06 597 LEU A N 1
ATOM 4840 C CA . LEU A 1 597 ? -0.169 -23.078 -22.828 1 95.06 597 LEU A CA 1
ATOM 4841 C C . LEU A 1 597 ? 0.48 -23.922 -23.922 1 95.06 597 LEU A C 1
ATOM 4843 O O . LEU A 1 597 ? 1.16 -23.375 -24.797 1 95.06 597 LEU A O 1
ATOM 4847 N N . PRO A 1 598 ? 0.24 -25.172 -23.891 1 93.25 598 PRO A N 1
ATOM 4848 C CA . PRO A 1 598 ? 0.884 -26.016 -24.891 1 93.25 598 PRO A CA 1
ATOM 4849 C C . PRO A 1 598 ? 0.55 -25.594 -26.328 1 93.25 598 PRO A C 1
ATOM 4851 O O . PRO A 1 598 ? 1.351 -25.812 -27.234 1 93.25 598 PRO A O 1
ATOM 4854 N N . HIS A 1 599 ? -0.589 -24.922 -26.547 1 93.12 599 HIS A N 1
ATOM 4855 C CA . HIS A 1 599 ? -1.045 -24.531 -27.875 1 93.12 599 HIS A CA 1
ATOM 4856 C C . HIS A 1 599 ? -0.141 -23.453 -28.469 1 93.12 599 HIS A C 1
ATOM 4858 O O . HIS A 1 599 ? -0.276 -23.109 -29.641 1 93.12 599 HIS A O 1
ATOM 4864 N N . SER A 1 600 ? 0.822 -22.953 -27.641 1 94.44 600 SER A N 1
ATOM 4865 C CA . SER A 1 600 ? 1.798 -22 -28.156 1 94.44 600 SER A CA 1
ATOM 4866 C C . SER A 1 600 ? 2.654 -22.609 -29.25 1 94.44 600 SER A C 1
ATOM 4868 O O . SER A 1 600 ? 3.273 -21.891 -30.031 1 94.44 600 SER A O 1
ATOM 4870 N N . VAL A 1 601 ? 2.723 -23.938 -29.234 1 93.94 601 VAL A N 1
ATOM 4871 C CA . VAL A 1 601 ? 3.375 -24.703 -30.281 1 93.94 601 VAL A CA 1
ATOM 4872 C C . VAL A 1 601 ? 2.334 -25.516 -31.047 1 93.94 601 VAL A C 1
ATOM 4874 O O . VAL A 1 601 ? 1.384 -26.047 -30.469 1 93.94 601 VAL A O 1
ATOM 4877 N N . SER A 1 602 ? 2.473 -25.594 -32.344 1 90.88 602 SER A N 1
ATOM 4878 C CA . SER A 1 602 ? 1.496 -26.297 -33.156 1 90.88 602 SER A CA 1
ATOM 4879 C C . SER A 1 602 ? 1.335 -27.75 -32.719 1 90.88 602 SER A C 1
ATOM 4881 O O . SER A 1 602 ? 2.287 -28.359 -32.219 1 90.88 602 SER A O 1
ATOM 4883 N N . ILE A 1 603 ? 0.137 -28.328 -32.844 1 88.25 603 ILE A N 1
ATOM 4884 C CA . ILE A 1 603 ? -0.167 -29.688 -32.406 1 88.25 603 ILE A CA 1
ATOM 4885 C C . ILE A 1 603 ? 0.758 -30.688 -33.125 1 88.25 603 ILE A C 1
ATOM 4887 O O . ILE A 1 603 ? 1.176 -31.688 -32.531 1 88.25 603 ILE A O 1
ATOM 4891 N N . LYS A 1 604 ? 1.074 -30.422 -34.375 1 84.06 604 LYS A N 1
ATOM 4892 C CA . LYS A 1 604 ? 1.957 -31.297 -35.125 1 84.06 604 LYS A CA 1
ATOM 4893 C C . LYS A 1 604 ? 3.33 -31.406 -34.469 1 84.06 604 LYS A C 1
ATOM 4895 O O . LYS A 1 604 ? 3.863 -32.5 -34.281 1 84.06 604 LYS A O 1
ATOM 4900 N N . GLN A 1 605 ? 3.848 -30.281 -34.156 1 88.06 605 GLN A N 1
ATOM 4901 C CA . GLN A 1 605 ? 5.168 -30.25 -33.531 1 88.06 605 GLN A CA 1
ATOM 4902 C C . GLN A 1 605 ? 5.133 -30.906 -32.125 1 88.06 605 GLN A C 1
ATOM 4904 O O . GLN A 1 605 ? 6.102 -31.547 -31.719 1 88.06 605 GLN A O 1
ATOM 4909 N N . ARG A 1 606 ? 4.074 -30.797 -31.469 1 92.94 606 ARG A N 1
ATOM 4910 C CA . ARG A 1 606 ? 3.963 -31.359 -30.141 1 92.94 606 ARG A CA 1
ATOM 4911 C C . ARG A 1 606 ? 3.824 -32.875 -30.188 1 92.94 606 ARG A C 1
ATOM 4913 O O . ARG A 1 606 ? 4.355 -33.594 -29.328 1 92.94 606 ARG A O 1
ATOM 4920 N N . ILE A 1 607 ? 3.111 -33.344 -31.172 1 88.31 607 ILE A N 1
ATOM 4921 C CA . ILE A 1 607 ? 2.992 -34.781 -31.359 1 88.31 607 ILE A CA 1
ATOM 4922 C C . ILE A 1 607 ? 4.363 -35.375 -31.672 1 88.31 607 ILE A C 1
ATOM 4924 O O . ILE A 1 607 ? 4.719 -36.438 -31.156 1 88.31 607 ILE A O 1
ATOM 4928 N N . LEU A 1 608 ? 5.121 -34.656 -32.531 1 87.38 608 LEU A N 1
ATOM 4929 C CA . LEU A 1 608 ? 6.469 -35.125 -32.844 1 87.38 608 LEU A CA 1
ATOM 4930 C C . LEU A 1 608 ? 7.352 -35.125 -31.609 1 87.38 608 LEU A C 1
ATOM 4932 O O . LEU A 1 608 ? 8.125 -36.062 -31.406 1 87.38 608 LEU A O 1
ATOM 4936 N N . LEU A 1 609 ? 7.273 -34.062 -30.906 1 91.25 609 LEU A N 1
ATOM 4937 C CA . LEU A 1 609 ? 8.023 -34 -29.656 1 91.25 609 LEU A CA 1
ATOM 4938 C C . LEU A 1 609 ? 7.629 -35.125 -28.703 1 91.25 609 LEU A C 1
ATOM 4940 O O . LEU A 1 609 ? 8.484 -35.75 -28.078 1 91.25 609 LEU A O 1
ATOM 4944 N N . PHE A 1 610 ? 6.352 -35.438 -28.594 1 92.38 610 PHE A N 1
ATOM 4945 C CA . PHE A 1 610 ? 5.82 -36.5 -27.734 1 92.38 610 PHE A CA 1
ATOM 4946 C C . PHE A 1 610 ? 6.379 -37.844 -28.141 1 92.38 610 PHE A C 1
ATOM 4948 O O . PHE A 1 610 ? 6.832 -38.625 -27.297 1 92.38 610 PHE A O 1
ATOM 4955 N N . ARG A 1 611 ? 6.387 -38.094 -29.375 1 87.62 611 ARG A N 1
ATOM 4956 C CA . ARG A 1 611 ? 6.891 -39.375 -29.891 1 87.62 611 ARG A CA 1
ATOM 4957 C C . ARG A 1 611 ? 8.391 -39.5 -29.641 1 87.62 611 ARG A C 1
ATOM 4959 O O . ARG A 1 611 ? 8.867 -40.594 -29.328 1 87.62 611 ARG A O 1
ATOM 4966 N N . LYS A 1 612 ? 9.023 -38.438 -29.812 1 88.88 612 LYS A N 1
ATOM 4967 C CA . LYS A 1 612 ? 10.453 -38.438 -29.531 1 88.88 612 LYS A CA 1
ATOM 4968 C C . LYS A 1 612 ? 10.734 -38.75 -28.062 1 88.88 612 LYS A C 1
ATOM 4970 O O . LYS A 1 612 ? 11.641 -39.531 -27.75 1 88.88 612 LYS A O 1
ATOM 4975 N N . LEU A 1 613 ? 10.008 -38.219 -27.234 1 90.69 613 LEU A N 1
ATOM 4976 C CA . LEU A 1 613 ? 10.195 -38.438 -25.812 1 90.69 613 LEU A CA 1
ATOM 4977 C C . LEU A 1 613 ? 9.812 -39.844 -25.406 1 90.69 613 LEU A C 1
ATOM 4979 O O . LEU A 1 613 ? 10.43 -40.438 -24.5 1 90.69 613 LEU A O 1
ATOM 4983 N N . ILE A 1 614 ? 8.734 -40.375 -25.984 1 89.62 614 ILE A N 1
ATOM 4984 C CA . ILE A 1 614 ? 8.336 -41.75 -25.734 1 89.62 614 ILE A CA 1
ATOM 4985 C C . ILE A 1 614 ? 9.445 -42.719 -26.172 1 89.62 614 ILE A C 1
ATOM 4987 O O . ILE A 1 614 ? 9.734 -43.688 -25.5 1 89.62 614 ILE A O 1
ATOM 4991 N N . GLN A 1 615 ? 10 -42.406 -27.297 1 86.75 615 GLN A N 1
ATOM 4992 C CA . GLN A 1 615 ? 11.094 -43.219 -27.797 1 86.75 615 GLN A CA 1
ATOM 4993 C C . GLN A 1 615 ? 12.281 -43.219 -26.828 1 86.75 615 GLN A C 1
ATOM 4995 O O . GLN A 1 615 ? 12.922 -44.25 -26.625 1 86.75 615 GLN A O 1
ATOM 5000 N N . LYS A 1 616 ? 12.539 -42.094 -26.344 1 87.5 616 LYS A N 1
ATOM 5001 C CA . LYS A 1 616 ? 13.602 -41.969 -25.344 1 87.5 616 LYS A CA 1
ATOM 5002 C C . LYS A 1 616 ? 13.266 -42.812 -24.094 1 87.5 616 LYS A C 1
ATOM 5004 O O . LYS A 1 616 ? 14.148 -43.406 -23.5 1 87.5 616 LYS A O 1
ATOM 5009 N N . ASP A 1 617 ? 12.016 -42.812 -23.734 1 88.06 617 ASP A N 1
ATOM 5010 C CA . ASP A 1 617 ? 11.547 -43.594 -22.594 1 88.06 617 ASP A CA 1
ATOM 5011 C C . ASP A 1 617 ? 11.648 -45.094 -22.859 1 88.06 617 ASP A C 1
ATOM 5013 O O . ASP A 1 617 ? 12.008 -45.875 -21.969 1 88.06 617 ASP A O 1
ATOM 5017 N N . LYS A 1 618 ? 11.352 -45.5 -24.031 1 85.38 618 LYS A N 1
ATOM 5018 C CA . LYS A 1 618 ? 11.414 -46.906 -24.438 1 85.38 618 LYS A CA 1
ATOM 5019 C C . LYS A 1 618 ? 12.844 -47.438 -24.375 1 85.38 618 LYS A C 1
ATOM 5021 O O . LYS A 1 618 ? 13.078 -48.594 -24.047 1 85.38 618 LYS A O 1
ATOM 5026 N N . SER A 1 619 ? 13.703 -46.594 -24.703 1 82.81 619 SER A N 1
ATOM 5027 C CA . SER A 1 619 ? 15.109 -47 -24.734 1 82.81 619 SER A CA 1
ATOM 5028 C C . SER A 1 619 ? 15.633 -47.25 -23.328 1 82.81 619 SER A C 1
ATOM 5030 O O . SER A 1 619 ? 16.578 -48.031 -23.141 1 82.81 619 SER A O 1
ATOM 5032 N N . SER A 1 620 ? 15.016 -46.656 -22.406 1 77.06 620 SER A N 1
ATOM 5033 C CA . SER A 1 620 ? 15.469 -46.812 -21.031 1 77.06 620 SER A CA 1
ATOM 5034 C C . SER A 1 620 ? 14.836 -48.062 -20.375 1 77.06 620 SER A C 1
ATOM 5036 O O . SER A 1 620 ? 15.281 -48.5 -19.328 1 77.06 620 SER A O 1
ATOM 5038 N N . VAL A 1 621 ? 13.758 -48.625 -20.953 1 72.38 621 VAL A N 1
ATOM 5039 C CA . VAL A 1 621 ? 13.031 -49.75 -20.375 1 72.38 621 VAL A CA 1
ATOM 5040 C C . VAL A 1 621 ? 13.555 -51.062 -20.953 1 72.38 621 VAL A C 1
ATOM 5042 O O . VAL A 1 621 ? 13.953 -51.125 -22.125 1 72.38 621 VAL A O 1
ATOM 5045 N N . ARG A 1 622 ? 13.867 -52.031 -20.109 1 64.44 622 ARG A N 1
ATOM 5046 C CA . ARG A 1 622 ? 14.336 -53.375 -20.484 1 64.44 622 ARG A CA 1
ATOM 5047 C C . ARG A 1 622 ? 13.305 -54.094 -21.344 1 64.44 622 ARG A C 1
ATOM 5049 O O . ARG A 1 622 ? 12.109 -54.031 -21.062 1 64.44 622 ARG A O 1
ATOM 5056 N N . HIS A 1 623 ? 13.664 -54.688 -22.5 1 64.81 623 HIS A N 1
ATOM 5057 C CA . HIS A 1 623 ? 12.812 -55.188 -23.562 1 64.81 623 HIS A CA 1
ATOM 5058 C C . HIS A 1 623 ? 12.461 -56.656 -23.312 1 64.81 623 HIS A C 1
ATOM 5060 O O . HIS A 1 623 ? 12.398 -57.438 -24.25 1 64.81 623 HIS A O 1
ATOM 5066 N N . GLU A 1 624 ? 12.195 -57.062 -22.016 1 74.25 624 GLU A N 1
ATOM 5067 C CA . GLU A 1 624 ? 11.758 -58.438 -21.891 1 74.25 624 GLU A CA 1
ATOM 5068 C C . GLU A 1 624 ? 10.297 -58.594 -22.312 1 74.25 624 GLU A C 1
ATOM 5070 O O . GLU A 1 624 ? 9.43 -57.844 -21.875 1 74.25 624 GLU A O 1
ATOM 5075 N N . ALA A 1 625 ? 9.961 -59.469 -23.219 1 80.88 625 ALA A N 1
ATOM 5076 C CA . ALA A 1 625 ? 8.625 -59.688 -23.75 1 80.88 625 ALA A CA 1
ATOM 5077 C C . ALA A 1 625 ? 7.793 -60.562 -22.797 1 80.88 625 ALA A C 1
ATOM 5079 O O . ALA A 1 625 ? 8.305 -61.531 -22.219 1 80.88 625 ALA A O 1
ATOM 5080 N N . LYS A 1 626 ? 6.605 -60.188 -22.391 1 85.81 626 LYS A N 1
ATOM 5081 C CA . LYS A 1 626 ? 5.645 -60.969 -21.609 1 85.81 626 LYS A CA 1
ATOM 5082 C C . LYS A 1 626 ? 4.578 -61.594 -22.5 1 85.81 626 LYS A C 1
ATOM 5084 O O . LYS A 1 626 ? 3.957 -60.875 -23.312 1 85.81 626 LYS A O 1
ATOM 5089 N N . ILE A 1 627 ? 4.398 -62.875 -22.375 1 87.69 627 ILE A N 1
ATOM 5090 C CA . ILE A 1 627 ? 3.426 -63.594 -23.188 1 87.69 627 ILE A CA 1
ATOM 5091 C C . ILE A 1 627 ? 2.166 -63.875 -22.375 1 87.69 627 ILE A C 1
ATOM 5093 O O . ILE A 1 627 ? 2.246 -64.375 -21.266 1 87.69 627 ILE A O 1
ATOM 5097 N N . ILE A 1 628 ? 1.054 -63.5 -22.906 1 89.19 628 ILE A N 1
ATOM 5098 C CA . ILE A 1 628 ? -0.205 -63.781 -22.219 1 89.19 628 ILE A CA 1
ATOM 5099 C C . ILE A 1 628 ? -1.095 -64.625 -23.109 1 89.19 628 ILE A C 1
ATOM 5101 O O . ILE A 1 628 ? -1.047 -64.562 -24.344 1 89.19 628 ILE A O 1
ATOM 5105 N N . GLU A 1 629 ? -1.889 -65.5 -22.469 1 89.81 629 GLU A N 1
ATOM 5106 C CA . GLU A 1 629 ? -2.828 -66.375 -23.172 1 89.81 629 GLU A CA 1
ATOM 5107 C C . GLU A 1 629 ? -4.27 -65.938 -22.953 1 89.81 629 GLU A C 1
ATOM 5109 O O . GLU A 1 629 ? -4.727 -65.812 -21.812 1 89.81 629 GLU A O 1
ATOM 5114 N N . VAL A 1 630 ? -4.961 -65.688 -24.094 1 91.06 630 VAL A N 1
ATOM 5115 C CA . VAL A 1 630 ? -6.309 -65.125 -24 1 91.06 630 VAL A CA 1
ATOM 5116 C C . VAL A 1 630 ? -7.281 -65.938 -24.812 1 91.06 630 VAL A C 1
ATOM 5118 O O . VAL A 1 630 ? -7.043 -66.25 -25.984 1 91.06 630 VAL A O 1
ATOM 5121 N N . HIS A 1 631 ? -8.375 -66.375 -24.141 1 90.69 631 HIS A N 1
ATOM 5122 C CA . HIS A 1 631 ? -9.43 -67.125 -24.812 1 90.69 631 HIS A CA 1
ATOM 5123 C C . HIS A 1 631 ? -10.383 -66.188 -25.547 1 90.69 631 HIS A C 1
ATOM 5125 O O . HIS A 1 631 ? -10.766 -65.125 -25.016 1 90.69 631 HIS A O 1
ATOM 5131 N N . ARG A 1 632 ? -10.766 -66.5 -26.734 1 85.88 632 ARG A N 1
ATOM 5132 C CA . ARG A 1 632 ? -11.609 -65.625 -27.562 1 85.88 632 ARG A CA 1
ATOM 5133 C C . ARG A 1 632 ? -12.953 -65.375 -26.891 1 85.88 632 ARG A C 1
ATOM 5135 O O . ARG A 1 632 ? -13.547 -64.312 -27.078 1 85.88 632 ARG A O 1
ATOM 5142 N N . ASP A 1 633 ? -13.305 -66.312 -26.031 1 83.62 633 ASP A N 1
ATOM 5143 C CA . ASP A 1 633 ? -14.602 -66.188 -25.375 1 83.62 633 ASP A CA 1
ATOM 5144 C C . ASP A 1 633 ? -14.469 -65.438 -24.047 1 83.62 633 ASP A C 1
ATOM 5146 O O . ASP A 1 633 ? -15.469 -65 -23.453 1 83.62 633 ASP A O 1
ATOM 5150 N N . ARG A 1 634 ? -13.258 -65.188 -23.641 1 90.12 634 ARG A N 1
ATOM 5151 C CA . ARG A 1 634 ? -13.008 -64.5 -22.359 1 90.12 634 ARG A CA 1
ATOM 5152 C C . ARG A 1 634 ? -11.93 -63.469 -22.5 1 90.12 634 ARG A C 1
ATOM 5154 O O . ARG A 1 634 ? -10.945 -63.469 -21.75 1 90.12 634 ARG A O 1
ATOM 5161 N N . LEU A 1 635 ? -12.133 -62.531 -23.391 1 88.56 635 LEU A N 1
ATOM 5162 C CA . LEU A 1 635 ? -11.117 -61.531 -23.703 1 88.56 635 LEU A CA 1
ATOM 5163 C C . LEU A 1 635 ? -10.859 -60.625 -22.516 1 88.56 635 LEU A C 1
ATOM 5165 O O . LEU A 1 635 ? -9.719 -60.469 -22.078 1 88.56 635 LEU A O 1
ATOM 5169 N N . LEU A 1 636 ? -11.906 -60.062 -21.922 1 89.75 636 LEU A N 1
ATOM 5170 C CA . LEU A 1 636 ? -11.789 -59.094 -20.844 1 89.75 636 LEU A CA 1
ATOM 5171 C C . LEU A 1 636 ? -11.305 -59.781 -19.562 1 89.75 636 LEU A C 1
ATOM 5173 O O . LEU A 1 636 ? -10.422 -59.25 -18.875 1 89.75 636 LEU A O 1
ATOM 5177 N N . GLU A 1 637 ? -11.812 -60.906 -19.266 1 89.38 637 GLU A N 1
ATOM 5178 C CA . GLU A 1 637 ? -11.492 -61.625 -18.031 1 89.38 637 GLU A CA 1
ATOM 5179 C C . GLU A 1 637 ? -10.031 -62.062 -18.016 1 89.38 637 GLU A C 1
ATOM 5181 O O . GLU A 1 637 ? -9.305 -61.812 -17.062 1 89.38 637 GLU A O 1
ATOM 5186 N N . ASP A 1 638 ? -9.68 -62.719 -19.141 1 91.56 638 ASP A N 1
ATOM 5187 C CA . ASP A 1 638 ? -8.305 -63.188 -19.219 1 91.56 638 ASP A CA 1
ATOM 5188 C C . ASP A 1 638 ? -7.312 -62.031 -19.266 1 91.56 638 ASP A C 1
ATOM 5190 O O . ASP A 1 638 ? -6.246 -62.094 -18.656 1 91.56 638 ASP A O 1
ATOM 5194 N N . GLY A 1 639 ? -7.668 -61.062 -20.047 1 90.69 639 GLY A N 1
ATOM 5195 C CA . GLY A 1 639 ? -6.82 -59.875 -20.094 1 90.69 639 GLY A CA 1
ATOM 5196 C C . GLY A 1 639 ? -6.637 -59.219 -18.75 1 90.69 639 GLY A C 1
ATOM 5197 O O . GLY A 1 639 ? -5.523 -58.875 -18.375 1 90.69 639 GLY A O 1
ATOM 5198 N N . PHE A 1 640 ? -7.734 -59.031 -18.047 1 92.62 640 PHE A N 1
ATOM 5199 C CA . PHE A 1 640 ? -7.73 -58.406 -16.734 1 92.62 640 PHE A CA 1
ATOM 5200 C C . PHE A 1 640 ? -6.879 -59.188 -15.742 1 92.62 640 PHE A C 1
ATOM 5202 O O . PHE A 1 640 ? -6.07 -58.625 -15.016 1 92.62 640 PHE A O 1
ATOM 5209 N N . VAL A 1 641 ? -7 -60.438 -15.742 1 90.44 641 VAL A N 1
ATOM 5210 C CA . VAL A 1 641 ? -6.309 -61.312 -14.781 1 90.44 641 VAL A CA 1
ATOM 5211 C C . VAL A 1 641 ? -4.809 -61.281 -15.07 1 90.44 641 VAL A C 1
ATOM 5213 O O . VAL A 1 641 ? -3.992 -61.281 -14.148 1 90.44 641 VAL A O 1
ATOM 5216 N N . GLN A 1 642 ? -4.434 -61.25 -16.281 1 90.62 642 GLN A N 1
ATOM 5217 C CA . GLN A 1 642 ? -3.035 -61.438 -16.641 1 90.62 642 GLN A CA 1
ATOM 5218 C C . GLN A 1 642 ? -2.293 -60.094 -16.688 1 90.62 642 GLN A C 1
ATOM 5220 O O . GLN A 1 642 ? -1.08 -60.062 -16.469 1 90.62 642 GLN A O 1
ATOM 5225 N N . LEU A 1 643 ? -2.994 -59.094 -16.953 1 91.31 643 LEU A N 1
ATOM 5226 C CA . LEU A 1 643 ? -2.297 -57.844 -17.203 1 91.31 643 LEU A CA 1
ATOM 5227 C C . LEU A 1 643 ? -2.504 -56.844 -16.047 1 91.31 643 LEU A C 1
ATOM 5229 O O . LEU A 1 643 ? -1.723 -55.906 -15.867 1 91.31 643 LEU A O 1
ATOM 5233 N N . SER A 1 644 ? -3.51 -56.969 -15.234 1 88.12 644 SER A N 1
ATOM 5234 C CA . SER A 1 644 ? -3.867 -56 -14.203 1 88.12 644 SER A CA 1
ATOM 5235 C C . SER A 1 644 ? -2.781 -55.875 -13.141 1 88.12 644 SER A C 1
ATOM 5237 O O . SER A 1 644 ? -2.557 -54.812 -12.57 1 88.12 644 SER A O 1
ATOM 5239 N N . ASP A 1 645 ? -2.037 -56.969 -12.93 1 84.62 645 ASP A N 1
ATOM 5240 C CA . ASP A 1 645 ? -1.084 -57 -11.82 1 84.62 645 ASP A CA 1
ATOM 5241 C C . ASP A 1 645 ? 0.329 -56.688 -12.305 1 84.62 645 ASP A C 1
ATOM 5243 O O . ASP A 1 645 ? 1.262 -56.594 -11.508 1 84.62 645 ASP A O 1
ATOM 5247 N N . LEU A 1 646 ? 0.403 -56.438 -13.539 1 88.5 646 LEU A N 1
ATOM 5248 C CA . LEU A 1 646 ? 1.723 -56.094 -14.07 1 88.5 646 LEU A CA 1
ATOM 5249 C C . LEU A 1 646 ? 2.137 -54.688 -13.648 1 88.5 646 LEU A C 1
ATOM 5251 O O . LEU A 1 646 ? 1.292 -53.812 -13.531 1 88.5 646 LEU A O 1
ATOM 5255 N N . SER A 1 647 ? 3.348 -54.531 -13.383 1 87.81 647 SER A N 1
ATOM 5256 C CA . SER A 1 647 ? 3.879 -53.219 -13.047 1 87.81 647 SER A CA 1
ATOM 5257 C C . SER A 1 647 ? 3.904 -52.281 -14.273 1 87.81 647 SER A C 1
ATOM 5259 O O . SER A 1 647 ? 3.812 -52.781 -15.406 1 87.81 647 SER A O 1
ATOM 5261 N N . SER A 1 648 ? 3.975 -51.031 -14.086 1 88.88 648 SER A N 1
ATOM 5262 C CA . SER A 1 648 ? 4.047 -50.031 -15.164 1 88.88 648 SER A CA 1
ATOM 5263 C C . SER A 1 648 ? 5.215 -50.312 -16.094 1 88.88 648 SER A C 1
ATOM 5265 O O . SER A 1 648 ? 5.09 -50.188 -17.312 1 88.88 648 SER A O 1
ATOM 5267 N N . ARG A 1 649 ? 6.309 -50.75 -15.523 1 87.44 649 ARG A N 1
ATOM 5268 C CA . ARG A 1 649 ? 7.5 -51.062 -16.312 1 87.44 649 ARG A CA 1
ATOM 5269 C C . ARG A 1 649 ? 7.266 -52.25 -17.219 1 87.44 649 ARG A C 1
ATOM 5271 O O . ARG A 1 649 ? 7.715 -52.281 -18.375 1 87.44 649 ARG A O 1
ATOM 5278 N N . GLU A 1 650 ? 6.59 -53.25 -16.641 1 88.5 650 GLU A N 1
ATOM 5279 C CA . GLU A 1 650 ? 6.301 -54.438 -17.422 1 88.5 650 GLU A CA 1
ATOM 5280 C C . GLU A 1 650 ? 5.309 -54.125 -18.547 1 88.5 650 GLU A C 1
ATOM 5282 O O . GLU A 1 650 ? 5.434 -54.688 -19.656 1 88.5 650 GLU A O 1
ATOM 5287 N N . LEU A 1 651 ? 4.41 -53.312 -18.219 1 90.06 651 LEU A N 1
ATOM 5288 C CA . LEU A 1 651 ? 3.383 -53 -19.203 1 90.06 651 LEU A CA 1
ATOM 5289 C C . LEU A 1 651 ? 3.965 -52.156 -20.328 1 90.06 651 LEU A C 1
ATOM 5291 O O . LEU A 1 651 ? 3.467 -52.188 -21.469 1 90.06 651 LEU A O 1
ATOM 5295 N N . LYS A 1 652 ? 4.945 -51.344 -20.047 1 90.19 652 LYS A N 1
ATOM 5296 C CA . LYS A 1 652 ? 5.598 -50.531 -21.062 1 90.19 652 LYS A CA 1
ATOM 5297 C C . LYS A 1 652 ? 6.453 -51.375 -22 1 90.19 652 LYS A C 1
ATOM 5299 O O . LYS A 1 652 ? 6.789 -50.938 -23.109 1 90.19 652 LYS A O 1
ATOM 5304 N N . GLY A 1 653 ? 6.77 -52.531 -21.5 1 86.81 653 GLY A N 1
ATOM 5305 C CA . GLY A 1 653 ? 7.539 -53.438 -22.312 1 86.81 653 GLY A CA 1
ATOM 5306 C C . GLY A 1 653 ? 6.715 -54.125 -23.406 1 86.81 653 GLY A C 1
ATOM 5307 O O . GLY A 1 653 ? 5.582 -53.719 -23.656 1 86.81 653 GLY A O 1
ATOM 5308 N N . ILE A 1 654 ? 7.25 -55.219 -24 1 85.69 654 ILE A N 1
ATOM 5309 C CA . ILE A 1 654 ? 6.594 -55.906 -25.109 1 85.69 654 ILE A CA 1
ATOM 5310 C C . ILE A 1 654 ? 5.621 -56.938 -24.562 1 85.69 654 ILE A C 1
ATOM 5312 O O . ILE A 1 654 ? 5.988 -57.75 -23.703 1 85.69 654 ILE A O 1
ATOM 5316 N N . ILE A 1 655 ? 4.383 -56.844 -24.953 1 88.31 655 ILE A N 1
ATOM 5317 C CA . ILE A 1 655 ? 3.365 -57.812 -24.594 1 88.31 655 ILE A CA 1
ATOM 5318 C C . ILE A 1 655 ? 2.979 -58.625 -25.828 1 88.31 655 ILE A C 1
ATOM 5320 O O . ILE A 1 655 ? 2.609 -58.062 -26.859 1 88.31 655 ILE A O 1
ATOM 5324 N N . ARG A 1 656 ? 3.061 -59.906 -25.703 1 87 656 ARG A N 1
ATOM 5325 C CA . ARG A 1 656 ? 2.676 -60.844 -26.781 1 87 656 ARG A CA 1
ATOM 5326 C C . ARG A 1 656 ? 1.442 -61.656 -26.391 1 87 656 ARG A C 1
ATOM 5328 O O . ARG A 1 656 ? 1.333 -62.125 -25.25 1 87 656 ARG A O 1
ATOM 5335 N N . VAL A 1 657 ? 0.545 -61.688 -27.281 1 88.5 657 VAL A N 1
ATOM 5336 C CA . VAL A 1 657 ? -0.725 -62.344 -26.984 1 88.5 657 VAL A CA 1
ATOM 5337 C C . VAL A 1 657 ? -0.834 -63.656 -27.781 1 88.5 657 VAL A C 1
ATOM 5339 O O . VAL A 1 657 ? -0.528 -63.688 -28.984 1 88.5 657 VAL A O 1
ATOM 5342 N N . LYS A 1 658 ? -1.17 -64.688 -27.141 1 87.12 658 LYS A N 1
ATOM 5343 C CA . LYS A 1 658 ? -1.529 -65.938 -27.75 1 87.12 658 LYS A CA 1
ATOM 5344 C C . LYS A 1 658 ? -3.023 -66.25 -27.609 1 87.12 658 LYS A C 1
ATOM 5346 O O . LYS A 1 658 ? -3.52 -66.438 -26.5 1 87.12 658 LYS A O 1
ATOM 5351 N N . PHE A 1 659 ? -3.697 -66.312 -28.75 1 87.81 659 PHE A N 1
ATOM 5352 C CA . PHE A 1 659 ? -5.137 -66.5 -28.703 1 87.81 659 PHE A CA 1
ATOM 5353 C C . PHE A 1 659 ? -5.441 -68 -28.672 1 87.81 659 PHE A C 1
ATOM 5355 O O . PHE A 1 659 ? -4.75 -68.812 -29.297 1 87.81 659 PHE A O 1
ATOM 5362 N N . VAL A 1 660 ? -6.398 -68.312 -27.906 1 88.19 660 VAL A N 1
ATOM 5363 C CA . VAL A 1 660 ? -6.961 -69.688 -27.891 1 88.19 660 VAL A CA 1
ATOM 5364 C C . VAL A 1 660 ? -8.367 -69.688 -28.469 1 88.19 660 VAL A C 1
ATOM 5366 O O . VAL A 1 660 ? -9.219 -68.875 -28.031 1 88.19 660 VAL A O 1
ATOM 5369 N N . ASN A 1 661 ? -8.555 -70.375 -29.531 1 82.19 661 ASN A N 1
ATOM 5370 C CA . ASN A 1 661 ? -9.844 -70.312 -30.203 1 82.19 661 ASN A CA 1
ATOM 5371 C C . ASN A 1 661 ? -10.945 -71 -29.375 1 82.19 661 ASN A C 1
ATOM 5373 O O . ASN A 1 661 ? -10.688 -71.438 -28.266 1 82.19 661 ASN A O 1
ATOM 5377 N N . TYR A 1 662 ? -12.141 -71 -29.891 1 81.62 662 TYR A N 1
ATOM 5378 C CA . TYR A 1 662 ? -13.328 -71.5 -29.203 1 81.62 662 TYR A CA 1
ATOM 5379 C C . TYR A 1 662 ? -13.227 -73 -28.922 1 81.62 662 TYR A C 1
ATOM 5381 O O . TYR A 1 662 ? -13.867 -73.5 -28 1 81.62 662 TYR A O 1
ATOM 5389 N N . GLN A 1 663 ? -12.281 -73.688 -29.719 1 81.38 663 GLN A N 1
ATOM 5390 C CA . GLN A 1 663 ? -12.125 -75.125 -29.547 1 81.38 663 GLN A CA 1
ATOM 5391 C C . GLN A 1 663 ? -11.008 -75.438 -28.562 1 81.38 663 GLN A C 1
ATOM 5393 O O . GLN A 1 663 ? -10.75 -76.625 -28.266 1 81.38 663 GLN A O 1
ATOM 5398 N N . GLY A 1 664 ? -10.438 -74.438 -28.047 1 79.31 664 GLY A N 1
ATOM 5399 C CA . GLY A 1 664 ? -9.398 -74.625 -27.047 1 79.31 664 GLY A CA 1
ATOM 5400 C C . GLY A 1 664 ? -8.016 -74.812 -27.641 1 79.31 664 GLY A C 1
ATOM 5401 O O . GLY A 1 664 ? -7.078 -75.188 -26.953 1 79.31 664 GLY A O 1
ATOM 5402 N N . LEU A 1 665 ? -7.895 -74.562 -29.016 1 80.81 665 LEU A N 1
ATOM 5403 C CA . LEU A 1 665 ? -6.602 -74.75 -29.672 1 80.81 665 LEU A CA 1
ATOM 5404 C C . LEU A 1 665 ? -5.926 -73.438 -29.906 1 80.81 665 LEU A C 1
ATOM 5406 O O . LEU A 1 665 ? -6.598 -72.438 -30.234 1 80.81 665 LEU A O 1
ATOM 5410 N N . PRO A 1 666 ? -4.652 -73.438 -29.688 1 81.25 666 PRO A N 1
ATOM 5411 C CA . PRO A 1 666 ? -3.92 -72.188 -29.922 1 81.25 666 PRO A CA 1
ATOM 5412 C C . PRO A 1 666 ? -3.969 -71.75 -31.375 1 81.25 666 PRO A C 1
ATOM 5414 O O . PRO A 1 666 ? -3.848 -72.562 -32.281 1 81.25 666 PRO A O 1
ATOM 5417 N N . GLU A 1 667 ? -4.363 -70.5 -31.609 1 78 667 GLU A N 1
ATOM 5418 C CA . GLU A 1 667 ? -4.387 -70 -32.969 1 78 667 GLU A CA 1
ATOM 5419 C C . GLU A 1 667 ? -2.973 -69.75 -33.5 1 78 667 GLU A C 1
ATOM 5421 O O . GLU A 1 667 ? -2.053 -69.5 -32.719 1 78 667 GLU A O 1
ATOM 5426 N N . VAL A 1 668 ? -2.678 -70.125 -34.812 1 64.88 668 VAL A N 1
ATOM 5427 C CA . VAL A 1 668 ? -1.374 -70 -35.438 1 64.88 668 VAL A CA 1
ATOM 5428 C C . VAL A 1 668 ? -1.097 -68.5 -35.781 1 64.88 668 VAL A C 1
ATOM 5430 O O . VAL A 1 668 ? -1.895 -67.875 -36.469 1 64.88 668 VAL A O 1
ATOM 5433 N N . GLY A 1 669 ? -0.821 -67.625 -34.844 1 57.62 669 GLY A N 1
ATOM 5434 C CA . GLY A 1 669 ? -0.491 -66.25 -35.125 1 57.62 669 GLY A CA 1
ATOM 5435 C C . GLY A 1 669 ? 0.828 -65.812 -34.531 1 57.62 669 GLY A C 1
ATOM 5436 O O . GLY A 1 669 ? 1.141 -66.188 -33.406 1 57.62 669 GLY A O 1
ATOM 5437 N N . ILE A 1 670 ? 1.862 -65.562 -35.375 1 51.22 670 ILE A N 1
ATOM 5438 C CA . ILE A 1 670 ? 3.105 -64.938 -34.906 1 51.22 670 ILE A CA 1
ATOM 5439 C C . ILE A 1 670 ? 2.848 -63.5 -34.469 1 51.22 670 ILE A C 1
ATOM 5441 O O . ILE A 1 670 ? 2.354 -62.688 -35.219 1 51.22 670 ILE A O 1
ATOM 5445 N N . ASP A 1 671 ? 2.859 -63.281 -33.125 1 57.53 671 ASP A N 1
ATOM 5446 C CA . ASP A 1 671 ? 2.545 -61.938 -32.594 1 57.53 671 ASP A CA 1
ATOM 5447 C C . ASP A 1 671 ? 3.711 -60.969 -32.812 1 57.53 671 ASP A C 1
ATOM 5449 O O . ASP A 1 671 ? 4.691 -61 -32.062 1 57.53 671 ASP A O 1
ATOM 5453 N N . GLN A 1 672 ? 3.941 -60.5 -34.094 1 52.84 672 GLN A N 1
ATOM 5454 C CA . GLN A 1 672 ? 4.844 -59.375 -34.281 1 52.84 672 GLN A CA 1
ATOM 5455 C C . GLN A 1 672 ? 4.094 -58.031 -34.188 1 52.84 672 GLN A C 1
ATOM 5457 O O . GLN A 1 672 ? 4.164 -57.219 -35.094 1 52.84 672 GLN A O 1
ATOM 5462 N N . ASP A 1 673 ? 3.273 -57.656 -33.156 1 62.06 673 ASP A N 1
ATOM 5463 C CA . ASP A 1 673 ? 2.588 -56.438 -32.719 1 62.06 673 ASP A CA 1
ATOM 5464 C C . ASP A 1 673 ? 1.131 -56.438 -33.188 1 62.06 673 ASP A C 1
ATOM 5466 O O . ASP A 1 673 ? 0.276 -55.812 -32.562 1 62.06 673 ASP A O 1
ATOM 5470 N N . GLY A 1 674 ? 0.704 -57.188 -34.219 1 71.19 674 GLY A N 1
ATOM 5471 C CA . GLY A 1 674 ? -0.648 -57.188 -34.75 1 71.19 674 GLY A CA 1
ATOM 5472 C C . GLY A 1 674 ? -1.648 -57.875 -33.844 1 71.19 674 GLY A C 1
ATOM 5473 O O . GLY A 1 674 ? -2.77 -57.406 -33.656 1 71.19 674 GLY A O 1
ATOM 5474 N N . VAL A 1 675 ? -1.201 -58.969 -33.281 1 78.06 675 VAL A N 1
ATOM 5475 C CA . VAL A 1 675 ? -2.104 -59.719 -32.438 1 78.06 675 VAL A CA 1
ATOM 5476 C C . VAL A 1 675 ? -2.441 -58.938 -31.172 1 78.06 675 VAL A C 1
ATOM 5478 O O . VAL A 1 675 ? -3.574 -58.969 -30.688 1 78.06 675 VAL A O 1
ATOM 5481 N N . PHE A 1 676 ? -1.497 -58.219 -30.641 1 83.88 676 PHE A N 1
ATOM 5482 C CA . PHE A 1 676 ? -1.737 -57.375 -29.469 1 83.88 676 PHE A CA 1
ATOM 5483 C C . PHE A 1 676 ? -2.729 -56.281 -29.781 1 83.88 676 PHE A C 1
ATOM 5485 O O . PHE A 1 676 ? -3.6 -55.969 -28.969 1 83.88 676 PHE A O 1
ATOM 5492 N N . LYS A 1 677 ? -2.547 -55.625 -30.891 1 81.25 677 LYS A N 1
ATOM 5493 C CA . LYS A 1 677 ? -3.471 -54.562 -31.328 1 81.25 677 LYS A CA 1
ATOM 5494 C C . LYS A 1 677 ? -4.898 -55.094 -31.422 1 81.25 677 LYS A C 1
ATOM 5496 O O . LYS A 1 677 ? -5.848 -54.438 -31.016 1 81.25 677 LYS A O 1
ATOM 5501 N N . GLU A 1 678 ? -4.965 -56.25 -31.984 1 79.44 678 GLU A N 1
ATOM 5502 C CA . GLU A 1 678 ? -6.277 -56.875 -32.094 1 79.44 678 GLU A CA 1
ATOM 5503 C C . GLU A 1 678 ? -6.863 -57.156 -30.719 1 79.44 678 GLU A C 1
ATOM 5505 O O . GLU A 1 678 ? -8.055 -56.969 -30.484 1 79.44 678 GLU A O 1
ATOM 5510 N N . PHE A 1 679 ? -6.082 -57.719 -29.938 1 86.94 679 PHE A N 1
ATOM 5511 C CA . PHE A 1 679 ? -6.5 -57.969 -28.562 1 86.94 679 PHE A CA 1
ATOM 5512 C C . PHE A 1 679 ? -7.012 -56.719 -27.891 1 86.94 679 PHE A C 1
ATOM 5514 O O . PHE A 1 679 ? -8.062 -56.719 -27.25 1 86.94 679 PHE A O 1
ATOM 5521 N N . LEU A 1 680 ? -6.238 -55.656 -28.016 1 87.06 680 LEU A N 1
ATOM 5522 C CA . LEU A 1 680 ? -6.594 -54.406 -27.391 1 87.06 680 LEU A CA 1
ATOM 5523 C C . LEU A 1 680 ? -7.922 -53.875 -27.938 1 87.06 680 LEU A C 1
ATOM 5525 O O . LEU A 1 680 ? -8.781 -53.438 -27.156 1 87.06 680 LEU A O 1
ATOM 5529 N N . GLU A 1 681 ? -8.102 -53.844 -29.141 1 81.94 681 GLU A N 1
ATOM 5530 C CA . GLU A 1 681 ? -9.312 -53.344 -29.797 1 81.94 681 GLU A CA 1
ATOM 5531 C C . GLU A 1 681 ? -10.539 -54.156 -29.375 1 81.94 681 GLU A C 1
ATOM 5533 O O . GLU A 1 681 ? -11.586 -53.562 -29.062 1 81.94 681 GLU A O 1
ATOM 5538 N N . LEU A 1 682 ? -10.391 -55.469 -29.328 1 82.88 682 LEU A N 1
ATOM 5539 C CA . LEU A 1 682 ? -11.516 -56.344 -28.984 1 82.88 682 LEU A CA 1
ATOM 5540 C C . LEU A 1 682 ? -11.852 -56.219 -27.5 1 82.88 682 LEU A C 1
ATOM 5542 O O . LEU A 1 682 ? -13.023 -56.219 -27.125 1 82.88 682 LEU A O 1
ATOM 5546 N N . THR A 1 683 ? -10.859 -56.188 -26.734 1 87.81 683 THR A N 1
ATOM 5547 C CA . THR A 1 683 ? -11.078 -56.062 -25.297 1 87.81 683 THR A CA 1
ATOM 5548 C C . THR A 1 683 ? -11.773 -54.719 -24.984 1 87.81 683 THR A C 1
ATOM 5550 O O . THR A 1 683 ? -12.711 -54.688 -24.188 1 87.81 683 THR A O 1
ATOM 5553 N N . LEU A 1 684 ? -11.312 -53.656 -25.578 1 86 684 LEU A N 1
ATOM 5554 C CA . LEU A 1 684 ? -11.891 -52.344 -25.328 1 86 684 LEU A CA 1
ATOM 5555 C C . LEU A 1 684 ? -13.305 -52.25 -25.891 1 86 684 LEU A C 1
ATOM 5557 O O . LEU A 1 684 ? -14.164 -51.594 -25.312 1 86 684 LEU A O 1
ATOM 5561 N N . LYS A 1 685 ? -13.484 -52.844 -26.969 1 82.31 685 LYS A N 1
ATOM 5562 C CA . LYS A 1 685 ? -14.844 -52.906 -27.5 1 82.31 685 LYS A CA 1
ATOM 5563 C C . LYS A 1 685 ? -15.789 -53.594 -26.516 1 82.31 685 LYS A C 1
ATOM 5565 O O . LYS A 1 685 ? -16.953 -53.188 -26.375 1 82.31 685 LYS A O 1
ATOM 5570 N N . LYS A 1 686 ? -15.336 -54.594 -25.891 1 86.69 686 LYS A N 1
ATOM 5571 C CA . LYS A 1 686 ? -16.141 -55.312 -24.891 1 86.69 686 LYS A CA 1
ATOM 5572 C C . LYS A 1 686 ? -16.359 -54.469 -23.656 1 86.69 686 LYS A C 1
ATOM 5574 O O . LYS A 1 686 ? -17.453 -54.5 -23.062 1 86.69 686 LYS A O 1
ATOM 5579 N N . VAL A 1 687 ? -15.391 -53.844 -23.25 1 88 687 VAL A N 1
ATOM 5580 C CA . VAL A 1 687 ? -15.461 -53 -22.062 1 88 687 VAL A CA 1
ATOM 5581 C C . VAL A 1 687 ? -16.484 -51.875 -22.281 1 88 687 VAL A C 1
ATOM 5583 O O . VAL A 1 687 ? -17.219 -51.5 -21.359 1 88 687 VAL A O 1
ATOM 5586 N N . PHE A 1 688 ? -16.594 -51.375 -23.453 1 85.5 688 PHE A N 1
ATOM 5587 C CA . PHE A 1 688 ? -17.406 -50.188 -23.719 1 85.5 688 PHE A CA 1
ATOM 5588 C C . PHE A 1 688 ? -18.797 -50.594 -24.219 1 85.5 688 PHE A C 1
ATOM 5590 O O . PHE A 1 688 ? -19.625 -49.75 -24.531 1 85.5 688 PHE A O 1
ATOM 5597 N N . ASP A 1 689 ? -18.984 -51.844 -24.125 1 83.06 689 ASP A N 1
ATOM 5598 C CA . ASP A 1 689 ? -20.328 -52.344 -24.391 1 83.06 689 ASP A CA 1
ATOM 5599 C C . ASP A 1 689 ? -21.312 -51.906 -23.297 1 83.06 689 ASP A C 1
ATOM 5601 O O . ASP A 1 689 ? -21.062 -52.156 -22.125 1 83.06 689 ASP A O 1
ATOM 5605 N N . PRO A 1 690 ? -22.359 -51.344 -23.703 1 83.38 690 PRO A N 1
ATOM 5606 C CA . PRO A 1 690 ? -23.344 -50.875 -22.719 1 83.38 690 PRO A CA 1
ATOM 5607 C C . PRO A 1 690 ? -23.906 -52 -21.859 1 83.38 690 PRO A C 1
ATOM 5609 O O . PRO A 1 690 ? -24.312 -51.75 -20.719 1 83.38 690 PRO A O 1
ATOM 5612 N N . GLY A 1 691 ? -23.875 -53.125 -22.344 1 83.31 691 GLY A N 1
ATOM 5613 C CA . GLY A 1 691 ? -24.375 -54.281 -21.609 1 83.31 691 GLY A CA 1
ATOM 5614 C C . GLY A 1 691 ? -23.578 -54.562 -20.344 1 83.31 691 GLY A C 1
ATOM 5615 O O . GLY A 1 691 ? -24.125 -55.031 -19.344 1 83.31 691 GLY A O 1
ATOM 5616 N N . LEU A 1 692 ? -22.391 -54.312 -20.422 1 87.44 692 LEU A N 1
ATOM 5617 C CA . LEU A 1 692 ? -21.531 -54.531 -19.266 1 87.44 692 LEU A CA 1
ATOM 5618 C C . LEU A 1 692 ? -21.75 -53.438 -18.203 1 87.44 692 LEU A C 1
ATOM 5620 O O . LEU A 1 692 ? -21.391 -53.625 -17.047 1 87.44 692 LEU A O 1
ATOM 5624 N N . ASN A 1 693 ? -22.266 -52.312 -18.516 1 88.81 693 ASN A N 1
ATOM 5625 C CA . ASN A 1 693 ? -22.688 -51.188 -17.656 1 88.81 693 ASN A CA 1
ATOM 5626 C C . ASN A 1 693 ? -21.5 -50.531 -16.969 1 88.81 693 ASN A C 1
ATOM 5628 O O . ASN A 1 693 ? -21.641 -49.938 -15.898 1 88.81 693 ASN A O 1
ATOM 5632 N N . LEU A 1 694 ? -20.312 -50.719 -17.453 1 91 694 LEU A N 1
ATOM 5633 C CA . LEU A 1 694 ? -19.172 -49.969 -16.984 1 91 694 LEU A CA 1
ATOM 5634 C C . LEU A 1 694 ? -19.203 -48.531 -17.562 1 91 694 LEU A C 1
ATOM 5636 O O . LEU A 1 694 ? -18.875 -47.594 -16.859 1 91 694 LEU A O 1
ATOM 5640 N N . PHE A 1 695 ? -19.516 -48.469 -18.859 1 92 695 PHE A N 1
ATOM 5641 C CA . PHE A 1 695 ? -19.672 -47.219 -19.547 1 92 695 PHE A CA 1
ATOM 5642 C C . PHE A 1 695 ? -21.047 -47.094 -20.188 1 92 695 PHE A C 1
ATOM 5644 O O . PHE A 1 695 ? -21.703 -48.125 -20.438 1 92 695 PHE A O 1
ATOM 5651 N N . LYS A 1 696 ? -21.453 -45.906 -20.312 1 87.44 696 LYS A N 1
ATOM 5652 C CA . LYS A 1 696 ? -22.703 -45.594 -21.016 1 87.44 696 LYS A CA 1
ATOM 5653 C C . LYS A 1 696 ? -22.453 -44.75 -22.25 1 87.44 696 LYS A C 1
ATOM 5655 O O . LYS A 1 696 ? -21.547 -43.906 -22.266 1 87.44 696 LYS A O 1
ATOM 5660 N N . ASN A 1 697 ? -23.125 -45.031 -23.312 1 84.12 697 ASN A N 1
ATOM 5661 C CA . ASN A 1 697 ? -23.016 -44.281 -24.547 1 84.12 697 ASN A CA 1
ATOM 5662 C C . ASN A 1 697 ? -24.078 -43.188 -24.656 1 84.12 697 ASN A C 1
ATOM 5664 O O . ASN A 1 697 ? -25.219 -43.406 -24.25 1 84.12 697 ASN A O 1
ATOM 5668 N N . THR A 1 698 ? -23.688 -42.062 -25.016 1 81.31 698 THR A N 1
ATOM 5669 C CA . THR A 1 698 ? -24.641 -41 -25.297 1 81.31 698 THR A CA 1
ATOM 5670 C C . THR A 1 698 ? -25.172 -41.094 -26.719 1 81.31 698 THR A C 1
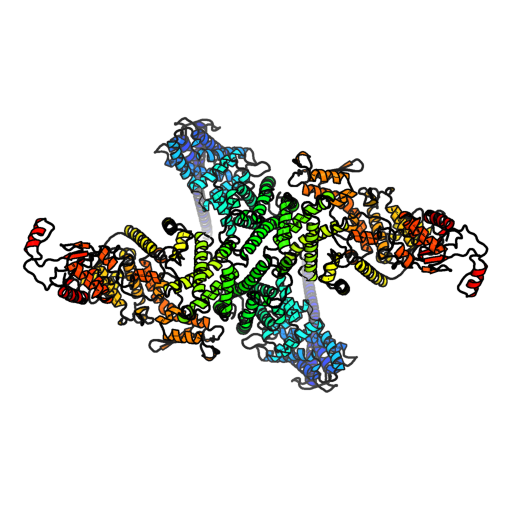ATOM 5672 O O . THR A 1 698 ? -24.781 -42 -27.469 1 81.31 698 THR A O 1
ATOM 5675 N N . ALA A 1 699 ? -26.078 -40.219 -27.062 1 70.44 699 ALA A N 1
ATOM 5676 C CA . ALA A 1 699 ? -26.672 -40.219 -28.406 1 70.44 699 ALA A CA 1
ATOM 5677 C C . ALA A 1 699 ? -25.609 -39.969 -29.469 1 70.44 699 ALA A C 1
ATOM 5679 O O . ALA A 1 699 ? -25.703 -40.5 -30.578 1 70.44 699 ALA A O 1
ATOM 5680 N N . ASN A 1 700 ? -24.547 -39.312 -29.125 1 71.38 700 ASN A N 1
ATOM 5681 C CA . ASN A 1 700 ? -23.484 -39 -30.078 1 71.38 700 ASN A CA 1
ATOM 5682 C C . ASN A 1 700 ? -22.328 -40 -29.938 1 71.38 700 ASN A C 1
ATOM 5684 O O . ASN A 1 700 ? -21.203 -39.688 -30.375 1 71.38 700 ASN A O 1
ATOM 5688 N N . ASN A 1 701 ? -22.531 -41.031 -29.234 1 75.56 701 ASN A N 1
ATOM 5689 C CA . ASN A 1 701 ? -21.594 -42.156 -29.094 1 75.56 701 ASN A CA 1
ATOM 5690 C C . ASN A 1 701 ? -20.375 -41.75 -28.266 1 75.56 701 ASN A C 1
ATOM 5692 O O . ASN A 1 701 ? -19.25 -42.125 -28.594 1 75.56 701 ASN A O 1
ATOM 5696 N N . VAL A 1 702 ? -20.609 -40.844 -27.375 1 85.06 702 VAL A N 1
ATOM 5697 C CA . VAL A 1 702 ? -19.562 -40.5 -26.422 1 85.06 702 VAL A CA 1
ATOM 5698 C C . VAL A 1 702 ? -19.656 -41.375 -25.188 1 85.06 702 VAL A C 1
ATOM 5700 O O . VAL A 1 702 ? -20.766 -41.625 -24.688 1 85.06 702 VAL A O 1
ATOM 5703 N N . LEU A 1 703 ? -18.578 -41.875 -24.781 1 88 703 LEU A N 1
ATOM 5704 C CA . LEU A 1 703 ? -18.578 -42.875 -23.703 1 88 703 LEU A CA 1
ATOM 5705 C C . LEU A 1 703 ? -18.359 -42.188 -22.359 1 88 703 LEU A C 1
ATOM 5707 O O . LEU A 1 703 ? -17.359 -41.5 -22.156 1 88 703 LEU A O 1
ATOM 5711 N N . TYR A 1 704 ? -19.328 -42.344 -21.438 1 89.06 704 TYR A N 1
ATOM 5712 C CA . TYR A 1 704 ? -19.25 -41.875 -20.062 1 89.06 704 TYR A CA 1
ATOM 5713 C C . TYR A 1 704 ? -19.219 -43.031 -19.078 1 89.06 704 TYR A C 1
ATOM 5715 O O . TYR A 1 704 ? -19.859 -44.062 -19.297 1 89.06 704 TYR A O 1
ATOM 5723 N N . PRO A 1 705 ? -18.484 -42.844 -17.984 1 90.69 705 PRO A N 1
ATOM 5724 C CA . PRO A 1 705 ? -18.578 -43.875 -16.953 1 90.69 705 PRO A CA 1
ATOM 5725 C C . PRO A 1 705 ? -20 -44 -16.375 1 90.69 705 PRO A C 1
ATOM 5727 O O . PRO A 1 705 ? -20.672 -42.969 -16.172 1 90.69 705 PRO A O 1
ATOM 5730 N N . SER A 1 706 ? -20.328 -45.125 -16.156 1 89.75 706 SER A N 1
ATOM 5731 C CA . SER A 1 706 ? -21.672 -45.375 -15.602 1 89.75 706 SER A CA 1
ATOM 5732 C C . SER A 1 706 ? -21.688 -45.125 -14.102 1 89.75 706 SER A C 1
ATOM 5734 O O . SER A 1 706 ? -20.812 -45.594 -13.375 1 89.75 706 SER A O 1
ATOM 5736 N N . SER A 1 707 ? -22.703 -44.406 -13.672 1 88.31 707 SER A N 1
ATOM 5737 C CA . SER A 1 707 ? -22.828 -44.094 -12.242 1 88.31 707 SER A CA 1
ATOM 5738 C C . SER A 1 707 ? -23.234 -45.344 -11.461 1 88.31 707 SER A C 1
ATOM 5740 O O . SER A 1 707 ? -23.047 -45.406 -10.242 1 88.31 707 SER A O 1
ATOM 5742 N N . THR A 1 708 ? -23.688 -46.344 -12.133 1 87.75 708 THR A N 1
ATOM 5743 C CA . THR A 1 708 ? -24.141 -47.562 -11.469 1 87.75 708 THR A CA 1
ATOM 5744 C C . THR A 1 708 ? -23.188 -48.719 -11.727 1 87.75 708 THR A C 1
ATOM 5746 O O . THR A 1 708 ? -23.578 -49.906 -11.648 1 87.75 708 THR A O 1
ATOM 5749 N N . SER A 1 709 ? -21.984 -48.406 -12.086 1 91.25 709 SER A N 1
ATOM 5750 C CA . SER A 1 709 ? -21.016 -49.469 -12.383 1 91.25 709 SER A CA 1
ATOM 5751 C C . SER A 1 709 ? -20.688 -50.281 -11.141 1 91.25 709 SER A C 1
ATOM 5753 O O . SER A 1 709 ? -20.156 -51.375 -11.25 1 91.25 709 SER A O 1
ATOM 5755 N N . TYR A 1 710 ? -21.094 -49.75 -9.977 1 88.31 710 TYR A N 1
ATOM 5756 C CA . TYR A 1 710 ? -20.781 -50.438 -8.719 1 88.31 710 TYR A CA 1
ATOM 5757 C C . TYR A 1 710 ? -21.516 -51.75 -8.625 1 88.31 710 TYR A C 1
ATOM 5759 O O . TYR A 1 710 ? -21.234 -52.562 -7.727 1 88.31 710 TYR A O 1
ATOM 5767 N N . ILE A 1 711 ? -22.391 -52.031 -9.547 1 84.94 711 ILE A N 1
ATOM 5768 C CA . ILE A 1 711 ? -23.062 -53.344 -9.617 1 84.94 711 ILE A CA 1
ATOM 5769 C C . ILE A 1 711 ? -22.016 -54.438 -9.781 1 84.94 711 ILE A C 1
ATOM 5771 O O . ILE A 1 711 ? -22.219 -55.562 -9.328 1 84.94 711 ILE A O 1
ATOM 5775 N N . HIS A 1 712 ? -20.875 -54 -10.422 1 85.62 712 HIS A N 1
ATOM 5776 C CA . HIS A 1 712 ? -19.719 -54.906 -10.508 1 85.62 712 HIS A CA 1
ATOM 5777 C C . HIS A 1 712 ? -18.812 -54.75 -9.297 1 85.62 712 HIS A C 1
ATOM 5779 O O . HIS A 1 712 ? -18.391 -53.625 -8.977 1 85.62 712 HIS A O 1
ATOM 5785 N N . GLU A 1 713 ? -18.562 -55.781 -8.516 1 85.69 713 GLU A N 1
ATOM 5786 C CA . GLU A 1 713 ? -17.797 -55.719 -7.285 1 85.69 713 GLU A CA 1
ATOM 5787 C C . GLU A 1 713 ? -16.406 -55.125 -7.535 1 85.69 713 GLU A C 1
ATOM 5789 O O . GLU A 1 713 ? -15.906 -54.312 -6.738 1 85.69 713 GLU A O 1
ATOM 5794 N N . ASN A 1 714 ? -15.82 -55.469 -8.656 1 90.56 714 ASN A N 1
ATOM 5795 C CA . ASN A 1 714 ? -14.469 -54.969 -8.938 1 90.56 714 ASN A CA 1
ATOM 5796 C C . ASN A 1 714 ? -14.461 -53.906 -10.016 1 90.56 714 ASN A C 1
ATOM 5798 O O . ASN A 1 714 ? -13.523 -53.812 -10.812 1 90.56 714 ASN A O 1
ATOM 5802 N N . HIS A 1 715 ? -15.492 -53.094 -10.008 1 91.12 715 HIS A N 1
ATOM 5803 C CA . HIS A 1 715 ? -15.641 -52.156 -11.117 1 91.12 715 HIS A CA 1
ATOM 5804 C C . HIS A 1 715 ? -14.523 -51.094 -11.117 1 91.12 715 HIS A C 1
ATOM 5806 O O . HIS A 1 715 ? -14.031 -50.719 -12.172 1 91.12 715 HIS A O 1
ATOM 5812 N N . LEU A 1 716 ? -14.023 -50.656 -9.945 1 94.44 716 LEU A N 1
ATOM 5813 C CA . LEU A 1 716 ? -12.977 -49.625 -9.875 1 94.44 716 LEU A CA 1
ATOM 5814 C C . LEU A 1 716 ? -11.664 -50.156 -10.438 1 94.44 716 LEU A C 1
ATOM 5816 O O . LEU A 1 716 ? -10.938 -49.438 -11.125 1 94.44 716 LEU A O 1
ATOM 5820 N N . ASN A 1 717 ? -11.375 -51.406 -10.172 1 93.38 717 ASN A N 1
ATOM 5821 C CA . ASN A 1 717 ? -10.188 -52.031 -10.734 1 93.38 717 ASN A CA 1
ATOM 5822 C C . ASN A 1 717 ? -10.289 -52.156 -12.25 1 93.38 717 ASN A C 1
ATOM 5824 O O . ASN A 1 717 ? -9.281 -52.094 -12.953 1 93.38 717 ASN A O 1
ATOM 5828 N N . LEU A 1 718 ? -11.477 -52.469 -12.594 1 92.88 718 LEU A N 1
ATOM 5829 C CA . LEU A 1 718 ? -11.703 -52.562 -14.031 1 92.88 718 LEU A CA 1
ATOM 5830 C C . LEU A 1 718 ? -11.453 -51.25 -14.719 1 92.88 718 LEU A C 1
ATOM 5832 O O . LEU A 1 718 ? -10.906 -51.188 -15.82 1 92.88 718 LEU A O 1
ATOM 5836 N N . PHE A 1 719 ? -11.906 -50.156 -14.102 1 94.56 719 PHE A N 1
ATOM 5837 C CA . PHE A 1 719 ? -11.648 -48.844 -14.664 1 94.56 719 PHE A CA 1
ATOM 5838 C C . PHE A 1 719 ? -10.156 -48.562 -14.727 1 94.56 719 PHE A C 1
ATOM 5840 O O . PHE A 1 719 ? -9.672 -47.969 -15.695 1 94.56 719 PHE A O 1
ATOM 5847 N N . GLU A 1 720 ? -9.43 -48.875 -13.703 1 95.25 720 GLU A N 1
ATOM 5848 C CA . GLU A 1 720 ? -7.98 -48.719 -13.711 1 95.25 720 GLU A CA 1
ATOM 5849 C C . GLU A 1 720 ? -7.344 -49.531 -14.844 1 95.25 720 GLU A C 1
ATOM 5851 O O . GLU A 1 720 ? -6.422 -49.031 -15.508 1 95.25 720 GLU A O 1
ATOM 5856 N N . PHE A 1 721 ? -7.883 -50.75 -15 1 94.31 721 PHE A N 1
ATOM 5857 C CA . PHE A 1 721 ? -7.398 -51.625 -16.062 1 94.31 721 PHE A CA 1
ATOM 5858 C C . PHE A 1 721 ? -7.629 -51 -17.438 1 94.31 721 PHE A C 1
ATOM 5860 O O . PHE A 1 721 ? -6.742 -51.031 -18.297 1 94.31 721 PHE A O 1
ATOM 5867 N N . VAL A 1 722 ? -8.742 -50.469 -17.625 1 92.69 722 VAL A N 1
ATOM 5868 C CA . VAL A 1 722 ? -9.062 -49.812 -18.875 1 92.69 722 VAL A CA 1
ATOM 5869 C C . VAL A 1 722 ? -8.109 -48.625 -19.109 1 92.69 722 VAL A C 1
ATOM 5871 O O . VAL A 1 722 ? -7.637 -48.406 -20.234 1 92.69 722 VAL A O 1
ATOM 5874 N N . GLY A 1 723 ? -7.887 -47.844 -18.094 1 94.06 723 GLY A N 1
ATOM 5875 C CA . GLY A 1 723 ? -6.93 -46.781 -18.188 1 94.06 723 GLY A CA 1
ATOM 5876 C C . GLY A 1 723 ? -5.547 -47.219 -18.609 1 94.06 723 GLY A C 1
ATOM 5877 O O . GLY A 1 723 ? -4.906 -46.594 -19.438 1 94.06 723 GLY A O 1
ATOM 5878 N N . LYS A 1 724 ? -5.094 -48.281 -18.047 1 94.5 724 LYS A N 1
ATOM 5879 C CA . LYS A 1 724 ? -3.791 -48.844 -18.391 1 94.5 724 LYS A CA 1
ATOM 5880 C C . LYS A 1 724 ? -3.732 -49.281 -19.844 1 94.5 724 LYS A C 1
ATOM 5882 O O . LYS A 1 724 ? -2.74 -49.031 -20.531 1 94.5 724 LYS A O 1
ATOM 5887 N N . MET A 1 725 ? -4.77 -49.875 -20.219 1 92.25 725 MET A N 1
ATOM 5888 C CA . MET A 1 725 ? -4.812 -50.375 -21.594 1 92.25 725 MET A CA 1
ATOM 5889 C C . MET A 1 725 ? -4.805 -49.25 -22.594 1 92.25 725 MET A C 1
ATOM 5891 O O . MET A 1 725 ? -4.113 -49.312 -23.609 1 92.25 725 MET A O 1
ATOM 5895 N N . LEU A 1 726 ? -5.578 -48.281 -22.312 1 92.19 726 LEU A N 1
ATOM 5896 C CA . LEU A 1 726 ? -5.613 -47.125 -23.219 1 92.19 726 LEU A CA 1
ATOM 5897 C C . LEU A 1 726 ? -4.281 -46.375 -23.188 1 92.19 726 LEU A C 1
ATOM 5899 O O . LEU A 1 726 ? -3.828 -45.875 -24.219 1 92.19 726 LEU A O 1
ATOM 5903 N N . GLY A 1 727 ? -3.723 -46.156 -22.031 1 93.38 727 GLY A N 1
ATOM 5904 C CA . GLY A 1 727 ? -2.391 -45.562 -21.938 1 93.38 727 GLY A CA 1
ATOM 5905 C C . GLY A 1 727 ? -1.358 -46.312 -22.75 1 93.38 727 GLY A C 1
ATOM 5906 O O . GLY A 1 727 ? -0.514 -45.688 -23.406 1 93.38 727 GLY A O 1
ATOM 5907 N N . LYS A 1 728 ? -1.464 -47.656 -22.625 1 92.38 728 LYS A N 1
ATOM 5908 C CA . LYS A 1 728 ? -0.559 -48.5 -23.406 1 92.38 728 LYS A CA 1
ATOM 5909 C C . LYS A 1 728 ? -0.771 -48.312 -24.906 1 92.38 728 LYS A C 1
ATOM 5911 O O . LYS A 1 728 ? 0.19 -48.312 -25.672 1 92.38 728 LYS A O 1
ATOM 5916 N N . ALA A 1 729 ? -1.986 -48.219 -25.297 1 88.5 729 ALA A N 1
ATOM 5917 C CA . ALA A 1 729 ? -2.299 -47.969 -26.703 1 88.5 729 ALA A CA 1
ATOM 5918 C C . ALA A 1 729 ? -1.648 -46.688 -27.188 1 88.5 729 ALA A C 1
ATOM 5920 O O . ALA A 1 729 ? -1.018 -46.656 -28.25 1 88.5 729 ALA A O 1
ATOM 5921 N N . VAL A 1 730 ? -1.789 -45.625 -26.469 1 90.25 730 VAL A N 1
ATOM 5922 C CA . VAL A 1 730 ? -1.22 -44.344 -26.828 1 90.25 730 VAL A CA 1
ATOM 5923 C C . VAL A 1 730 ? 0.305 -44.406 -26.812 1 90.25 730 VAL A C 1
ATOM 5925 O O . VAL A 1 730 ? 0.971 -43.844 -27.672 1 90.25 730 VAL A O 1
ATOM 5928 N N . TYR A 1 731 ? 0.828 -45.125 -25.781 1 90.94 731 TYR A N 1
ATOM 5929 C CA . TYR A 1 731 ? 2.268 -45.312 -25.641 1 90.94 731 TYR A CA 1
ATOM 5930 C C . TYR A 1 731 ? 2.863 -45.969 -26.859 1 90.94 731 TYR A C 1
ATOM 5932 O O . TYR A 1 731 ? 3.955 -45.625 -27.312 1 90.94 731 TYR A O 1
ATOM 5940 N N . GLU A 1 732 ? 2.1 -46.906 -27.438 1 85.12 732 GLU A N 1
ATOM 5941 C CA . GLU A 1 732 ? 2.566 -47.688 -28.594 1 85.12 732 GLU A CA 1
ATOM 5942 C C . GLU A 1 732 ? 2.174 -47 -29.906 1 85.12 732 GLU A C 1
ATOM 5944 O O . GLU A 1 732 ? 2.607 -47.406 -30.969 1 85.12 732 GLU A O 1
ATOM 5949 N N . GLY A 1 733 ? 1.328 -45.969 -29.828 1 81.88 733 GLY A N 1
ATOM 5950 C CA . GLY A 1 733 ? 0.88 -45.281 -31.016 1 81.88 733 GLY A CA 1
ATOM 5951 C C . GLY A 1 733 ? -0.275 -45.969 -31.719 1 81.88 733 GLY A C 1
ATOM 5952 O O . GLY A 1 733 ? -0.431 -45.844 -32.938 1 81.88 733 GLY A O 1
ATOM 5953 N N . ILE A 1 734 ? -1.013 -46.781 -30.969 1 80 734 ILE A N 1
ATOM 5954 C CA . ILE A 1 734 ? -2.16 -47.5 -31.5 1 80 734 ILE A CA 1
ATOM 5955 C C . ILE A 1 734 ? -3.428 -46.656 -31.312 1 80 734 ILE A C 1
ATOM 5957 O O . ILE A 1 734 ? -3.748 -46.25 -30.203 1 80 734 ILE A O 1
ATOM 5961 N N . CYS A 1 735 ? -4.16 -46.375 -32.375 1 80 735 CYS A N 1
ATOM 5962 C CA . CYS A 1 735 ? -5.414 -45.625 -32.312 1 80 735 CYS A CA 1
ATOM 5963 C C . CYS A 1 735 ? -6.602 -46.562 -32.156 1 80 735 CYS A C 1
ATOM 5965 O O . CYS A 1 735 ? -6.652 -47.625 -32.781 1 80 735 CYS A O 1
ATOM 5967 N N . ILE A 1 736 ? -7.406 -46.219 -31.219 1 78.62 736 ILE A N 1
ATOM 5968 C CA . ILE A 1 736 ? -8.594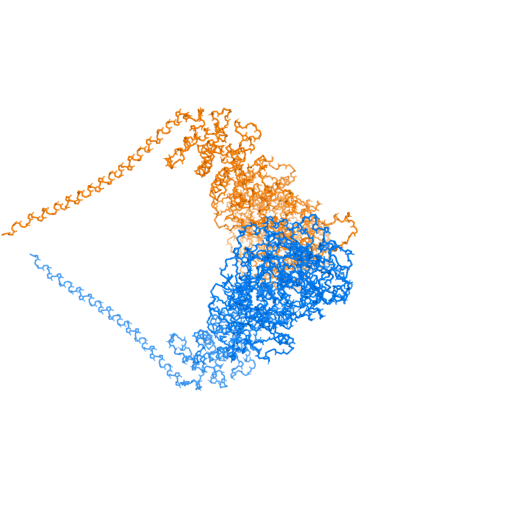 -47.031 -30.969 1 78.62 736 ILE A CA 1
ATOM 5969 C C . ILE A 1 736 ? -9.844 -46.25 -31.375 1 78.62 736 ILE A C 1
ATOM 5971 O O . ILE A 1 736 ? -9.93 -45.031 -31.141 1 78.62 736 ILE A O 1
ATOM 5975 N N . ASP A 1 737 ? -10.828 -46.906 -31.938 1 76.5 737 ASP A N 1
ATOM 5976 C CA . ASP A 1 737 ? -12.047 -46.25 -32.406 1 76.5 737 ASP A CA 1
ATOM 5977 C C . ASP A 1 737 ? -13.031 -46.031 -31.234 1 76.5 737 ASP A C 1
ATOM 5979 O O . ASP A 1 737 ? -13.992 -46.812 -31.109 1 76.5 737 ASP A O 1
ATOM 5983 N N . LEU A 1 738 ? -12.781 -45.188 -30.5 1 80.19 738 LEU A N 1
ATOM 5984 C CA . LEU A 1 738 ? -13.672 -44.844 -29.391 1 80.19 738 LEU A CA 1
ATOM 5985 C C . LEU A 1 738 ? -13.656 -43.344 -29.141 1 80.19 738 LEU A C 1
ATOM 5987 O O . LEU A 1 738 ? -12.68 -42.688 -29.453 1 80.19 738 LEU A O 1
ATOM 5991 N N . HIS A 1 739 ? -14.781 -42.844 -28.703 1 84.38 739 HIS A N 1
ATOM 5992 C CA . HIS A 1 739 ? -14.883 -41.438 -28.312 1 84.38 739 HIS A CA 1
ATOM 5993 C C . HIS A 1 739 ? -15.172 -41.312 -26.812 1 84.38 739 HIS A C 1
ATOM 5995 O O . HIS A 1 739 ? -16.312 -41.469 -26.375 1 84.38 739 HIS A O 1
ATOM 6001 N N . LEU A 1 740 ? -14.148 -40.938 -26.125 1 87.81 740 LEU A N 1
ATOM 6002 C CA . LEU A 1 740 ? -14.266 -40.812 -24.688 1 87.81 740 LEU A CA 1
ATOM 6003 C C . LEU A 1 740 ? -14.922 -39.469 -24.312 1 87.81 740 LEU A C 1
ATOM 6005 O O . LEU A 1 740 ? -14.789 -38.469 -25.031 1 87.81 740 LEU A O 1
ATOM 6009 N N . ALA A 1 741 ? -15.602 -39.531 -23.234 1 85.81 741 ALA A N 1
ATOM 6010 C CA . ALA A 1 741 ? -16.203 -38.312 -22.703 1 85.81 741 ALA A CA 1
ATOM 6011 C C . ALA A 1 741 ? -15.133 -37.281 -22.359 1 85.81 741 ALA A C 1
ATOM 6013 O O . ALA A 1 741 ? -14.062 -37.656 -21.844 1 85.81 741 ALA A O 1
ATOM 6014 N N . PRO A 1 742 ? -15.438 -36.031 -22.641 1 82.12 742 PRO A N 1
ATOM 6015 C CA . PRO A 1 742 ? -14.477 -34.969 -22.344 1 82.12 742 PRO A CA 1
ATOM 6016 C C . PRO A 1 742 ? -14.086 -34.938 -20.859 1 82.12 742 PRO A C 1
ATOM 6018 O O . PRO A 1 742 ? -12.953 -34.562 -20.531 1 82.12 742 PRO A O 1
ATOM 6021 N N . VAL A 1 743 ? -14.961 -35.281 -19.969 1 82.81 743 VAL A N 1
ATOM 6022 C CA . VAL A 1 743 ? -14.68 -35.25 -18.531 1 82.81 743 VAL A CA 1
ATOM 6023 C C . VAL A 1 743 ? -13.539 -36.188 -18.203 1 82.81 743 VAL A C 1
ATOM 6025 O O . VAL A 1 743 ? -12.703 -35.906 -17.344 1 82.81 743 VAL A O 1
ATOM 6028 N N . LEU A 1 744 ? -13.523 -37.344 -18.844 1 86.25 744 LEU A N 1
ATOM 6029 C CA . LEU A 1 744 ? -12.469 -38.312 -18.609 1 86.25 744 LEU A CA 1
ATOM 6030 C C . LEU A 1 744 ? -11.125 -37.812 -19.141 1 86.25 744 LEU A C 1
ATOM 6032 O O . LEU A 1 744 ? -10.102 -37.969 -18.469 1 86.25 744 LEU A O 1
ATOM 6036 N N . LEU A 1 745 ? -11.227 -37.281 -20.312 1 88.06 745 LEU A N 1
ATOM 6037 C CA . LEU A 1 745 ? -10.016 -36.75 -20.922 1 88.06 745 LEU A CA 1
ATOM 6038 C C . LEU A 1 745 ? -9.445 -35.594 -20.109 1 88.06 745 LEU A C 1
ATOM 6040 O O . LEU A 1 745 ? -8.227 -35.531 -19.906 1 88.06 745 LEU A O 1
ATOM 6044 N N . ALA A 1 746 ? -10.305 -34.75 -19.703 1 87.25 746 ALA A N 1
ATOM 6045 C CA . ALA A 1 746 ? -9.875 -33.625 -18.875 1 87.25 746 ALA A CA 1
ATOM 6046 C C . ALA A 1 746 ? -9.281 -34.094 -17.547 1 87.25 746 ALA A C 1
ATOM 6048 O O . ALA A 1 746 ? -8.32 -33.531 -17.047 1 87.25 746 ALA A O 1
ATOM 6049 N N . ALA A 1 747 ? -9.859 -35.094 -16.953 1 85.31 747 ALA A N 1
ATOM 6050 C CA . ALA A 1 747 ? -9.383 -35.625 -15.688 1 85.31 747 ALA A CA 1
ATOM 6051 C C . ALA A 1 747 ? -7.977 -36.219 -15.836 1 85.31 747 ALA A C 1
ATOM 6053 O O . ALA A 1 747 ? -7.133 -36.062 -14.945 1 85.31 747 ALA A O 1
ATOM 6054 N N . VAL A 1 748 ? -7.77 -36.875 -16.922 1 87.06 748 VAL A N 1
ATOM 6055 C CA . VAL A 1 748 ? -6.461 -37.438 -17.203 1 87.06 748 VAL A CA 1
ATOM 6056 C C . VAL A 1 748 ? -5.402 -36.344 -17.203 1 87.06 748 VAL A C 1
ATOM 6058 O O . VAL A 1 748 ? -4.281 -36.562 -16.734 1 87.06 748 VAL A O 1
ATOM 6061 N N . LEU A 1 749 ? -5.828 -35.25 -17.703 1 86 749 LEU A N 1
ATOM 6062 C CA . LEU A 1 749 ? -4.906 -34.125 -17.859 1 86 749 LEU A CA 1
ATOM 6063 C C . LEU A 1 749 ? -4.914 -33.25 -16.609 1 86 749 LEU A C 1
ATOM 6065 O O . LEU A 1 749 ? -4.094 -32.344 -16.469 1 86 749 LEU A O 1
ATOM 6069 N N . LYS A 1 750 ? -5.77 -33.5 -15.672 1 79.75 750 LYS A N 1
ATOM 6070 C CA . LYS A 1 750 ? -5.965 -32.688 -14.477 1 79.75 750 LYS A CA 1
ATOM 6071 C C . LYS A 1 750 ? -6.297 -31.234 -14.844 1 79.75 750 LYS A C 1
ATOM 6073 O O . LYS A 1 750 ? -5.691 -30.297 -14.312 1 79.75 750 LYS A O 1
ATOM 6078 N N . LYS A 1 751 ? -7 -31.156 -15.859 1 78.38 751 LYS A N 1
ATOM 6079 C CA . LYS A 1 751 ? -7.473 -29.844 -16.297 1 78.38 751 LYS A CA 1
ATOM 6080 C C . LYS A 1 751 ? -8.938 -29.625 -15.93 1 78.38 751 LYS A C 1
ATOM 6082 O O . LYS A 1 751 ? -9.672 -30.594 -15.727 1 78.38 751 LYS A O 1
ATOM 6087 N N . LYS A 1 752 ? -9.258 -28.375 -15.742 1 71.88 752 LYS A N 1
ATOM 6088 C CA . LYS A 1 752 ? -10.625 -28.047 -15.344 1 71.88 752 LYS A CA 1
ATOM 6089 C C . LYS A 1 752 ? -11.578 -28.125 -16.531 1 71.88 752 LYS A C 1
ATOM 6091 O O . LYS A 1 752 ? -11.203 -27.812 -17.656 1 71.88 752 LYS A O 1
ATOM 6096 N N . LEU A 1 753 ? -12.656 -28.828 -16.328 1 73.12 753 LEU A N 1
ATOM 6097 C CA . LEU A 1 753 ? -13.703 -28.891 -17.344 1 73.12 753 LEU A CA 1
ATOM 6098 C C . LEU A 1 753 ? -14.906 -28.062 -16.938 1 73.12 753 LEU A C 1
ATOM 6100 O O . LEU A 1 753 ? -15.242 -27.969 -15.758 1 73.12 753 LEU A O 1
ATOM 6104 N N . TRP A 1 754 ? -15.422 -27.422 -17.859 1 75.38 754 TRP A N 1
ATOM 6105 C CA . TRP A 1 754 ? -16.625 -26.641 -17.609 1 75.38 754 TRP A CA 1
ATOM 6106 C C . TRP A 1 754 ? -17.875 -27.469 -17.906 1 75.38 754 TRP A C 1
ATOM 6108 O O . TRP A 1 754 ? -18.25 -27.656 -19.062 1 75.38 754 TRP A O 1
ATOM 6118 N N . ALA A 1 755 ? -18.547 -27.859 -16.891 1 77.25 755 ALA A N 1
ATOM 6119 C CA . ALA A 1 755 ? -19.516 -28.938 -16.812 1 77.25 755 ALA A CA 1
ATOM 6120 C C . ALA A 1 755 ? -20.797 -28.609 -17.578 1 77.25 755 ALA A C 1
ATOM 6122 O O . ALA A 1 755 ? -21.438 -29.484 -18.141 1 77.25 755 ALA A O 1
ATOM 6123 N N . PHE A 1 756 ? -21.141 -27.406 -17.75 1 81.38 756 PHE A N 1
ATOM 6124 C CA . PHE A 1 756 ? -22.453 -27.062 -18.297 1 81.38 756 PHE A CA 1
ATOM 6125 C C . PHE A 1 756 ? -22.531 -27.469 -19.766 1 81.38 756 PHE A C 1
ATOM 6127 O O . PHE A 1 756 ? -23.562 -28 -20.203 1 81.38 756 PHE A O 1
ATOM 6134 N N . ASP A 1 757 ? -21.516 -27.344 -20.453 1 75.88 757 ASP A N 1
ATOM 6135 C CA . ASP A 1 757 ? -21.5 -27.703 -21.875 1 75.88 757 ASP A CA 1
ATOM 6136 C C . ASP A 1 757 ? -21.594 -29.219 -22.062 1 75.88 757 ASP A C 1
ATOM 6138 O O . ASP A 1 757 ? -22.203 -29.703 -23 1 75.88 757 ASP A O 1
ATOM 6142 N N . GLU A 1 758 ? -21.031 -29.844 -21.172 1 78.94 758 GLU A N 1
ATOM 6143 C CA . GLU A 1 758 ? -21 -31.312 -21.266 1 78.94 758 GLU A CA 1
ATOM 6144 C C . GLU A 1 758 ? -22.359 -31.906 -20.984 1 78.94 758 GLU A C 1
ATOM 6146 O O . GLU A 1 758 ? -22.656 -33.031 -21.438 1 78.94 758 GLU A O 1
ATOM 6151 N N . LEU A 1 759 ? -23.141 -31.141 -20.281 1 83.62 759 LEU A N 1
ATOM 6152 C CA . LEU A 1 759 ? -24.453 -31.641 -19.906 1 83.62 759 LEU A CA 1
ATOM 6153 C C . LEU A 1 759 ? -25.344 -31.828 -21.125 1 83.62 759 LEU A C 1
ATOM 6155 O O . LEU A 1 759 ? -26.234 -32.688 -21.141 1 83.62 759 LEU A O 1
ATOM 6159 N N . SER A 1 760 ? -25.094 -31.016 -22.109 1 79.06 760 SER A N 1
ATOM 6160 C CA . SER A 1 760 ? -25.922 -31.109 -23.312 1 79.06 760 SER A CA 1
ATOM 6161 C C . SER A 1 760 ? -25.797 -32.5 -23.953 1 79.06 760 SER A C 1
ATOM 6163 O O . SER A 1 760 ? -26.766 -33 -24.516 1 79.06 760 SER A O 1
ATOM 6165 N N . SER A 1 761 ? -24.625 -33.062 -23.719 1 77.62 761 SER A N 1
ATOM 6166 C CA . SER A 1 761 ? -24.406 -34.406 -24.297 1 77.62 761 SER A CA 1
ATOM 6167 C C . SER A 1 761 ? -24.688 -35.5 -23.266 1 77.62 761 SER A C 1
ATOM 6169 O O . SER A 1 761 ? -25.281 -36.531 -23.594 1 77.62 761 SER A O 1
ATOM 6171 N N . LEU A 1 762 ? -24.391 -35.344 -22.062 1 83.31 762 LEU A N 1
ATOM 6172 C CA . LEU A 1 762 ? -24.516 -36.344 -21.016 1 83.31 762 LEU A CA 1
ATOM 6173 C C . LEU A 1 762 ? -25.953 -36.5 -20.562 1 83.31 762 LEU A C 1
ATOM 6175 O O . LEU A 1 762 ? -26.453 -37.625 -20.391 1 83.31 762 LEU A O 1
ATOM 6179 N N . ASP A 1 763 ? -26.578 -35.375 -20.328 1 86.44 763 ASP A N 1
ATOM 6180 C CA . ASP A 1 763 ? -27.938 -35.312 -19.812 1 86.44 763 ASP A CA 1
ATOM 6181 C C . ASP A 1 763 ? -28.719 -34.156 -20.422 1 86.44 763 ASP A C 1
ATOM 6183 O O . ASP A 1 763 ? -28.875 -33.125 -19.781 1 86.44 763 ASP A O 1
ATOM 6187 N N . PRO A 1 764 ? -29.156 -34.406 -21.594 1 86.12 764 PRO A N 1
ATOM 6188 C CA . PRO A 1 764 ? -29.844 -33.312 -22.312 1 86.12 764 PRO A CA 1
ATOM 6189 C C . PRO A 1 764 ? -31.078 -32.812 -21.562 1 86.12 764 PRO A C 1
ATOM 6191 O O . PRO A 1 764 ? -31.391 -31.609 -21.656 1 86.12 764 PRO A O 1
ATOM 6194 N N . GLU A 1 765 ? -31.734 -33.719 -20.844 1 87.5 765 GLU A N 1
ATOM 6195 C CA . GLU A 1 765 ? -32.938 -33.281 -20.109 1 87.5 765 GLU A CA 1
ATOM 6196 C C . GLU A 1 765 ? -32.562 -32.312 -18.984 1 87.5 765 GLU A C 1
ATOM 6198 O O . GLU A 1 765 ? -33.219 -31.281 -18.828 1 87.5 765 GLU A O 1
ATOM 6203 N N . LEU A 1 766 ? -31.656 -32.75 -18.266 1 89.88 766 LEU A N 1
ATOM 6204 C CA . LEU A 1 766 ? -31.203 -31.828 -17.219 1 89.88 766 LEU A CA 1
ATOM 6205 C C . LEU A 1 766 ? -30.688 -30.531 -17.812 1 89.88 766 LEU A C 1
ATOM 6207 O O . LEU A 1 766 ? -30.891 -29.453 -17.234 1 89.88 766 LEU A O 1
ATOM 6211 N N . TYR A 1 767 ? -29.953 -30.641 -18.906 1 88.94 767 TYR A N 1
ATOM 6212 C CA . TYR A 1 767 ? -29.438 -29.469 -19.609 1 88.94 767 TYR A CA 1
ATOM 6213 C C . TYR A 1 767 ? -30.578 -28.5 -19.953 1 88.94 767 TYR A C 1
ATOM 6215 O O . TYR A 1 767 ? -30.453 -27.297 -19.734 1 88.94 767 TYR A O 1
ATOM 6223 N N . LYS A 1 768 ? -31.625 -29 -20.469 1 88.19 768 LYS A N 1
ATOM 6224 C CA . LYS A 1 768 ? -32.781 -28.203 -20.828 1 88.19 768 LYS A CA 1
ATOM 6225 C C . LYS A 1 768 ? -33.406 -27.562 -19.594 1 88.19 768 LYS A C 1
ATOM 6227 O O . LYS A 1 768 ? -33.812 -26.391 -19.641 1 88.19 768 LYS A O 1
ATOM 6232 N N . ASN A 1 769 ? -33.531 -28.328 -18.547 1 88.94 769 ASN A N 1
ATOM 6233 C CA . ASN A 1 769 ? -34.094 -27.828 -17.297 1 88.94 769 ASN A CA 1
ATOM 6234 C C . ASN A 1 769 ? -33.281 -26.672 -16.734 1 88.94 769 ASN A C 1
ATOM 6236 O O . ASN A 1 769 ? -33.844 -25.672 -16.281 1 88.94 769 ASN A O 1
ATOM 6240 N N . LEU A 1 770 ? -32.031 -26.891 -16.703 1 89.56 770 LEU A N 1
ATOM 6241 C CA . LEU A 1 770 ? -31.156 -25.859 -16.156 1 89.56 770 LEU A CA 1
ATOM 6242 C C . LEU A 1 770 ? -31.156 -24.625 -17.047 1 89.56 770 LEU A C 1
ATOM 6244 O O . LEU A 1 770 ? -31.047 -23.5 -16.562 1 89.56 770 LEU A O 1
ATOM 6248 N N . THR A 1 771 ? -31.219 -24.812 -18.344 1 86.12 771 THR A N 1
ATOM 6249 C CA . THR A 1 771 ? -31.297 -23.703 -19.281 1 86.12 771 THR A CA 1
ATOM 6250 C C . THR A 1 771 ? -32.594 -22.906 -19.062 1 86.12 771 THR A C 1
ATOM 6252 O O . THR A 1 771 ? -32.594 -21.688 -19.156 1 86.12 771 THR A O 1
ATOM 6255 N N . PHE A 1 772 ? -33.594 -23.641 -18.734 1 86.88 772 PHE A N 1
ATOM 6256 C CA . PHE A 1 772 ? -34.875 -23.016 -18.406 1 86.88 772 PHE A CA 1
ATOM 6257 C C . PHE A 1 772 ? -34.75 -22.156 -17.156 1 86.88 772 PHE A C 1
ATOM 6259 O O . PHE A 1 772 ? -35.219 -21.016 -17.125 1 86.88 772 PHE A O 1
ATOM 6266 N N . VAL A 1 773 ? -34.156 -22.656 -16.156 1 88.44 773 VAL A N 1
ATOM 6267 C CA . VAL A 1 773 ? -33.938 -21.922 -14.906 1 88.44 773 VAL A CA 1
ATOM 6268 C C . VAL A 1 773 ? -33.094 -20.672 -15.188 1 88.44 773 VAL A C 1
ATOM 6270 O O . VAL A 1 773 ? -33.375 -19.609 -14.625 1 88.44 773 VAL A O 1
ATOM 6273 N N . LYS A 1 774 ? -32.156 -20.812 -15.984 1 82.19 774 LYS A N 1
ATOM 6274 C CA . LYS A 1 774 ? -31.234 -19.719 -16.328 1 82.19 774 LYS A CA 1
ATOM 6275 C C . LYS A 1 774 ? -32 -18.562 -16.953 1 82.19 774 LYS A C 1
ATOM 6277 O O . LYS A 1 774 ? -31.734 -17.391 -16.672 1 82.19 774 LYS A O 1
ATOM 6282 N N . HIS A 1 775 ? -33.031 -18.844 -17.781 1 78.75 775 HIS A N 1
ATOM 6283 C CA . HIS A 1 775 ? -33.688 -17.812 -18.562 1 78.75 775 HIS A CA 1
ATOM 6284 C C . HIS A 1 775 ? -35.062 -17.484 -17.969 1 78.75 775 HIS A C 1
ATOM 6286 O O . HIS A 1 775 ? -35.875 -16.797 -18.609 1 78.75 775 HIS A O 1
ATOM 6292 N N . TYR A 1 776 ? -35.25 -18.031 -16.859 1 84.19 776 TYR A N 1
ATOM 6293 C CA . TYR A 1 776 ? -36.562 -17.797 -16.234 1 84.19 776 TYR A CA 1
ATOM 6294 C C . TYR A 1 776 ? -36.719 -16.312 -15.875 1 84.19 776 TYR A C 1
ATOM 6296 O O . TYR A 1 776 ? -35.906 -15.75 -15.141 1 84.19 776 TYR A O 1
ATOM 6304 N N . ASP A 1 777 ? -37.688 -15.562 -16.422 1 77.75 777 ASP A N 1
ATOM 6305 C CA . ASP A 1 777 ? -37.875 -14.125 -16.234 1 77.75 777 ASP A CA 1
ATOM 6306 C C . ASP A 1 777 ? -38.625 -13.836 -14.93 1 77.75 777 ASP A C 1
ATOM 6308 O O . ASP A 1 777 ? -38.594 -12.719 -14.422 1 77.75 777 ASP A O 1
ATOM 6312 N N . GLY A 1 778 ? -39.312 -14.836 -14.336 1 78.75 778 GLY A N 1
ATOM 6313 C CA . GLY A 1 778 ? -40.031 -14.648 -13.078 1 78.75 778 GLY A CA 1
ATOM 6314 C C . GLY A 1 778 ? -39.125 -14.875 -11.867 1 78.75 778 GLY A C 1
ATOM 6315 O O . GLY A 1 778 ? -37.906 -14.742 -11.945 1 78.75 778 GLY A O 1
ATOM 6316 N N . ASP A 1 779 ? -39.688 -14.891 -10.633 1 83.06 779 ASP A N 1
ATOM 6317 C CA . ASP A 1 779 ? -38.969 -15.195 -9.406 1 83.06 779 ASP A CA 1
ATOM 6318 C C . ASP A 1 779 ? -38.656 -16.688 -9.312 1 83.06 779 ASP A C 1
ATOM 6320 O O . ASP A 1 779 ? -39.562 -17.516 -9.18 1 83.06 779 ASP A O 1
ATOM 6324 N N . VAL A 1 780 ? -37.469 -17.094 -9.453 1 86.69 780 VAL A N 1
ATOM 6325 C CA . VAL A 1 780 ? -37 -18.484 -9.469 1 86.69 780 VAL A CA 1
ATOM 6326 C C . VAL A 1 780 ? -37.406 -19.188 -8.18 1 86.69 780 VAL A C 1
ATOM 6328 O O . VAL A 1 780 ? -37.531 -20.406 -8.156 1 86.69 780 VAL A O 1
ATOM 6331 N N . GLU A 1 781 ? -37.688 -18.359 -7.121 1 86.31 781 GLU A N 1
ATOM 6332 C CA . GLU A 1 781 ? -38.156 -18.938 -5.863 1 86.31 781 GLU A CA 1
ATOM 6333 C C . GLU A 1 781 ? -39.469 -19.688 -6.039 1 86.31 781 GLU A C 1
ATOM 6335 O O . GLU A 1 781 ? -39.781 -20.609 -5.285 1 86.31 781 GLU A O 1
ATOM 6340 N N . ASP A 1 782 ? -40.188 -19.25 -7.035 1 87.94 782 ASP A N 1
ATOM 6341 C CA . ASP A 1 782 ? -41.5 -19.844 -7.305 1 87.94 782 ASP A CA 1
ATOM 6342 C C . ASP A 1 782 ? -41.375 -21.281 -7.797 1 87.94 782 ASP A C 1
ATOM 6344 O O . ASP A 1 782 ? -42.344 -22.062 -7.715 1 87.94 782 ASP A O 1
ATOM 6348 N N . LEU A 1 783 ? -40.25 -21.641 -8.289 1 89.94 783 LEU A N 1
ATOM 6349 C CA . LEU A 1 783 ? -40.031 -22.969 -8.828 1 89.94 783 LEU A CA 1
ATOM 6350 C C . LEU A 1 783 ? -39.781 -23.984 -7.715 1 89.94 783 LEU A C 1
ATOM 6352 O O . LEU A 1 783 ? -39.844 -25.188 -7.941 1 89.94 783 LEU A O 1
ATOM 6356 N N . GLY A 1 784 ? -39.5 -23.5 -6.465 1 87.62 784 GLY A N 1
ATOM 6357 C CA . GLY A 1 784 ? -39.375 -24.344 -5.297 1 87.62 784 GLY A CA 1
ATOM 6358 C C . GLY A 1 784 ? -38.094 -25.156 -5.305 1 87.62 784 GLY A C 1
ATOM 6359 O O . GLY A 1 784 ? -38.031 -26.25 -4.738 1 87.62 784 GLY A O 1
ATOM 6360 N N . LEU A 1 785 ? -37.094 -24.688 -5.938 1 90.62 785 LEU A N 1
ATOM 6361 C CA . LEU A 1 785 ? -35.812 -25.406 -6.012 1 90.62 785 LEU A CA 1
ATOM 6362 C C . LEU A 1 785 ? -34.969 -25.094 -4.797 1 90.62 785 LEU A C 1
ATOM 6364 O O . LEU A 1 785 ? -35.062 -24.016 -4.203 1 90.62 785 LEU A O 1
ATOM 6368 N N . THR A 1 786 ? -34.156 -26.078 -4.383 1 89.25 786 THR A N 1
ATOM 6369 C CA . THR A 1 786 ? -33.156 -25.906 -3.332 1 89.25 786 THR A CA 1
ATOM 6370 C C . THR A 1 786 ? -31.781 -26.406 -3.799 1 89.25 786 THR A C 1
ATOM 6372 O O . THR A 1 786 ? -31.672 -27.016 -4.863 1 89.25 786 THR A O 1
ATOM 6375 N N . PHE A 1 787 ? -30.766 -26.109 -3.029 1 88.81 787 PHE A N 1
ATOM 6376 C CA . PHE A 1 787 ? -29.422 -26.562 -3.373 1 88.81 787 PHE A CA 1
ATOM 6377 C C . PHE A 1 787 ? -29.234 -28.016 -2.998 1 88.81 787 PHE A C 1
ATOM 6379 O O . PHE A 1 787 ? -28.219 -28.391 -2.402 1 88.81 787 PHE A O 1
ATOM 6386 N N . ALA A 1 788 ? -30.25 -28.688 -3.227 1 89.5 788 ALA A N 1
ATOM 6387 C CA . ALA A 1 788 ? -30.266 -30.156 -3.094 1 89.5 788 ALA A CA 1
ATOM 6388 C C . ALA A 1 788 ? -31.188 -30.781 -4.133 1 89.5 788 ALA A C 1
ATOM 6390 O O . ALA A 1 788 ? -32.062 -30.125 -4.68 1 89.5 788 ALA A O 1
ATOM 6391 N N . PHE A 1 789 ? -30.875 -31.969 -4.645 1 88.06 789 PHE A N 1
ATOM 6392 C CA . PHE A 1 789 ? -31.766 -32.656 -5.578 1 88.06 789 PHE A CA 1
ATOM 6393 C C . PHE A 1 789 ? -31.938 -34.125 -5.191 1 88.06 789 PHE A C 1
ATOM 6395 O O . PHE A 1 789 ? -31.078 -34.688 -4.5 1 88.06 789 PHE A O 1
ATOM 6402 N N . SER A 1 790 ? -33 -34.656 -5.547 1 86.81 790 SER A N 1
ATOM 6403 C CA . SER A 1 790 ? -33.281 -36.062 -5.25 1 86.81 790 SER A CA 1
ATOM 6404 C C . SER A 1 790 ? -33.375 -36.875 -6.523 1 86.81 790 SER A C 1
ATOM 6406 O O . SER A 1 790 ? -33.875 -36.406 -7.551 1 86.81 790 SER A O 1
ATOM 6408 N N . GLU A 1 791 ? -32.812 -38.031 -6.527 1 83.69 791 GLU A N 1
ATOM 6409 C CA . GLU A 1 791 ? -32.906 -38.938 -7.676 1 83.69 791 GLU A CA 1
ATOM 6410 C C . GLU A 1 791 ? -33.188 -40.375 -7.234 1 83.69 791 GLU A C 1
ATOM 6412 O O . GLU A 1 791 ? -32.906 -40.75 -6.098 1 83.69 791 GLU A O 1
ATOM 6417 N N . GLU A 1 792 ? -33.844 -41 -8.141 1 82.56 792 GLU A N 1
ATOM 6418 C CA . GLU A 1 792 ? -34.156 -42.406 -7.891 1 82.56 792 GLU A CA 1
ATOM 6419 C C . GLU A 1 792 ? -33.062 -43.312 -8.422 1 82.56 792 GLU A C 1
ATOM 6421 O O . GLU A 1 792 ? -32.75 -43.281 -9.609 1 82.56 792 GLU A O 1
ATOM 6426 N N . VAL A 1 793 ? -32.406 -44.031 -7.641 1 80.88 793 VAL A N 1
ATOM 6427 C CA . VAL A 1 793 ? -31.375 -44.969 -8.031 1 80.88 793 VAL A CA 1
ATOM 6428 C C . VAL A 1 793 ? -31.75 -46.375 -7.602 1 80.88 793 VAL A C 1
ATOM 6430 O O . VAL A 1 793 ? -31.844 -46.656 -6.406 1 80.88 793 VAL A O 1
ATOM 6433 N N . LEU A 1 794 ? -31.969 -47.25 -8.609 1 79.31 794 LEU A N 1
ATOM 6434 C CA . LEU A 1 794 ? -32.312 -48.656 -8.367 1 79.31 794 LEU A CA 1
ATOM 6435 C C . LEU A 1 794 ? -33.469 -48.781 -7.398 1 79.31 794 LEU A C 1
ATOM 6437 O O . LEU A 1 794 ? -33.406 -49.531 -6.426 1 79.31 794 LEU A O 1
ATOM 6441 N N . GLY A 1 795 ? -34.406 -47.844 -7.441 1 80.19 795 GLY A N 1
ATOM 6442 C CA . GLY A 1 795 ? -35.656 -47.938 -6.688 1 80.19 795 GLY A CA 1
ATOM 6443 C C . GLY A 1 795 ? -35.625 -47.125 -5.398 1 80.19 795 GLY A C 1
ATOM 6444 O O . GLY A 1 795 ? -36.656 -47 -4.723 1 80.19 795 GLY A O 1
ATOM 6445 N N . LYS A 1 796 ? -34.531 -46.625 -5.047 1 85.44 796 LYS A N 1
ATOM 6446 C CA . LYS A 1 796 ? -34.438 -45.812 -3.828 1 85.44 796 LYS A CA 1
ATOM 6447 C C . LYS A 1 796 ? -34.219 -44.344 -4.156 1 85.44 796 LYS A C 1
ATOM 6449 O O . LYS A 1 796 ? -33.5 -44 -5.102 1 85.44 796 LYS A O 1
ATOM 6454 N N . VAL A 1 797 ? -34.906 -43.531 -3.453 1 87.81 797 VAL A N 1
ATOM 6455 C CA . VAL A 1 797 ? -34.75 -42.094 -3.639 1 87.81 797 VAL A CA 1
ATOM 6456 C C . VAL A 1 797 ? -33.594 -41.594 -2.799 1 87.81 797 VAL A C 1
ATOM 6458 O O . VAL A 1 797 ? -33.562 -41.781 -1.579 1 87.81 797 VAL A O 1
ATOM 6461 N N . GLU A 1 798 ? -32.594 -41.094 -3.402 1 87.25 798 GLU A N 1
ATOM 6462 C CA . GLU A 1 798 ? -31.438 -40.531 -2.736 1 87.25 798 GLU A CA 1
ATOM 6463 C C . GLU A 1 798 ? -31.375 -39.031 -2.922 1 87.25 798 GLU A C 1
ATOM 6465 O O . GLU A 1 798 ? -31.656 -38.531 -4.012 1 87.25 798 GLU A O 1
ATOM 6470 N N . THR A 1 799 ? -31.172 -38.312 -1.783 1 88.5 799 THR A N 1
ATOM 6471 C CA . THR A 1 799 ? -31.047 -36.844 -1.824 1 88.5 799 THR A CA 1
ATOM 6472 C C . THR A 1 799 ? -29.594 -36.406 -1.728 1 88.5 799 THR A C 1
ATOM 6474 O O . THR A 1 799 ? -28.859 -36.906 -0.868 1 88.5 799 THR A O 1
ATOM 6477 N N . HIS A 1 800 ? -29.125 -35.594 -2.678 1 89.31 800 HIS A N 1
ATOM 6478 C CA . HIS A 1 800 ? -27.75 -35.094 -2.719 1 89.31 800 HIS A CA 1
ATOM 6479 C C . HIS A 1 800 ? -27.719 -33.562 -2.504 1 89.31 800 HIS A C 1
ATOM 6481 O O . HIS A 1 800 ? -28.422 -32.812 -3.186 1 89.31 800 HIS A O 1
ATOM 6487 N N . GLU A 1 801 ? -26.984 -33.156 -1.511 1 88.25 801 GLU A N 1
ATOM 6488 C CA . GLU A 1 801 ? -26.797 -31.719 -1.278 1 88.25 801 GLU A CA 1
ATOM 6489 C C . GLU A 1 801 ? -25.703 -31.156 -2.18 1 88.25 801 GLU A C 1
ATOM 6491 O O . GLU A 1 801 ? -24.609 -31.734 -2.281 1 88.25 801 GLU A O 1
ATOM 6496 N N . LEU A 1 802 ? -25.953 -30.141 -2.893 1 87.94 802 LEU A N 1
ATOM 6497 C CA . LEU A 1 802 ? -24.984 -29.516 -3.777 1 87.94 802 LEU A CA 1
ATOM 6498 C C . LEU A 1 802 ? -24 -28.656 -2.984 1 87.94 802 LEU A C 1
ATOM 6500 O O . LEU A 1 802 ? -22.891 -28.391 -3.451 1 87.94 802 LEU A O 1
ATOM 6504 N N . ILE A 1 803 ? -24.484 -28.062 -1.878 1 79.19 803 ILE A N 1
ATOM 6505 C CA . ILE A 1 803 ? -23.656 -27.359 -0.9 1 79.19 803 ILE A CA 1
ATOM 6506 C C . ILE A 1 803 ? -24.047 -27.797 0.511 1 79.19 803 ILE A C 1
ATOM 6508 O O . ILE A 1 803 ? -25.125 -28.359 0.715 1 79.19 803 ILE A O 1
ATOM 6512 N N . ALA A 1 804 ? -23.172 -27.625 1.463 1 74 804 ALA A N 1
ATOM 6513 C CA . ALA A 1 804 ? -23.469 -28 2.838 1 74 804 ALA A CA 1
ATOM 6514 C C . ALA A 1 804 ? -24.734 -27.312 3.34 1 74 804 ALA A C 1
ATOM 6516 O O . ALA A 1 804 ? -24.828 -26.078 3.324 1 74 804 ALA A O 1
ATOM 6517 N N . GLY A 1 805 ? -25.703 -28.031 3.689 1 72.25 805 GLY A N 1
ATOM 6518 C CA . GLY A 1 805 ? -26.969 -27.484 4.16 1 72.25 805 GLY A CA 1
ATOM 6519 C C . GLY A 1 805 ? -27.859 -26.969 3.039 1 72.25 805 GLY A C 1
ATOM 6520 O O . GLY A 1 805 ? -28.734 -26.141 3.27 1 72.25 805 GLY A O 1
ATOM 6521 N N . GLY A 1 806 ? -27.562 -27.484 1.811 1 79.94 806 GLY A N 1
ATOM 6522 C CA . GLY A 1 806 ? -28.219 -26.953 0.627 1 79.94 806 GLY A CA 1
ATOM 6523 C C . GLY A 1 806 ? -29.703 -27.219 0.591 1 79.94 806 GLY A C 1
ATOM 6524 O O . GLY A 1 806 ? -30.453 -26.516 -0.1 1 79.94 806 GLY A O 1
ATOM 6525 N N . GLY A 1 807 ? -30.125 -28.156 1.382 1 81.56 807 GLY A N 1
ATOM 6526 C CA . GLY A 1 807 ? -31.562 -28.438 1.436 1 81.56 807 GLY A CA 1
ATOM 6527 C C . GLY A 1 807 ? -32.375 -27.297 2.016 1 81.56 807 GLY A C 1
ATOM 6528 O O . GLY A 1 807 ? -33.562 -27.172 1.729 1 81.56 807 GLY A O 1
ATOM 6529 N N . ASN A 1 808 ? -31.641 -26.453 2.674 1 74.12 808 ASN A N 1
ATOM 6530 C CA . ASN A 1 808 ? -32.312 -25.344 3.35 1 74.12 808 ASN A CA 1
ATOM 6531 C C . ASN A 1 808 ? -32.094 -24.016 2.639 1 74.12 808 ASN A C 1
ATOM 6533 O O . ASN A 1 808 ? -32.469 -22.969 3.146 1 74.12 808 ASN A O 1
ATOM 6537 N N . ILE A 1 809 ? -31.438 -24.094 1.565 1 77 809 ILE A N 1
ATOM 6538 C CA . ILE A 1 809 ? -31.141 -22.875 0.826 1 77 809 ILE A CA 1
ATOM 6539 C C . ILE A 1 809 ? -31.969 -22.828 -0.456 1 77 809 ILE A C 1
ATOM 6541 O O . ILE A 1 809 ? -31.797 -23.672 -1.34 1 77 809 ILE A O 1
ATOM 6545 N N . THR A 1 810 ? -32.875 -21.844 -0.484 1 85.75 810 THR A N 1
ATOM 6546 C CA . THR A 1 810 ? -33.781 -21.719 -1.642 1 85.75 810 THR A CA 1
ATOM 6547 C C . THR A 1 810 ? -33.031 -21.062 -2.805 1 85.75 810 THR A C 1
ATOM 6549 O O . THR A 1 810 ? -32.219 -20.141 -2.604 1 85.75 810 THR A O 1
ATOM 6552 N N . VAL A 1 811 ? -33.25 -21.594 -4.012 1 87.75 811 VAL A N 1
ATOM 6553 C CA . VAL A 1 811 ? -32.688 -20.984 -5.211 1 87.75 811 VAL A CA 1
ATOM 6554 C C . VAL A 1 811 ? -33.531 -19.766 -5.613 1 87.75 811 VAL A C 1
ATOM 6556 O O . VAL A 1 811 ? -34.75 -19.859 -5.703 1 87.75 811 VAL A O 1
ATOM 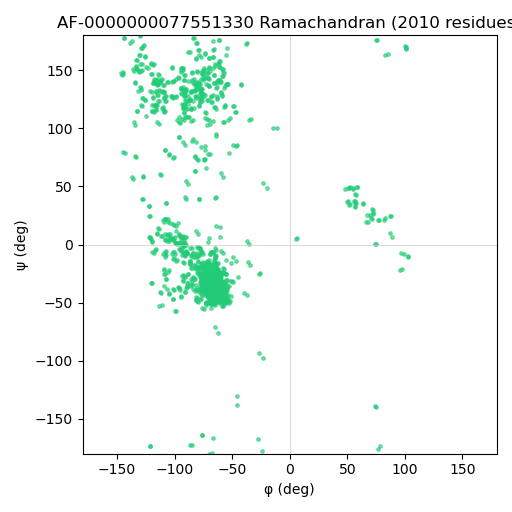6559 N N . ASN A 1 812 ? -32.938 -18.609 -5.648 1 81.62 812 ASN A N 1
ATOM 6560 C CA . ASN A 1 812 ? -33.594 -17.375 -6.059 1 81.62 812 ASN A CA 1
ATOM 6561 C C . ASN A 1 812 ? -32.875 -16.734 -7.246 1 81.62 812 ASN A C 1
ATOM 6563 O O . ASN A 1 812 ? -32 -17.359 -7.867 1 81.62 812 ASN A O 1
ATOM 6567 N N . ASN A 1 813 ? -33.312 -15.555 -7.598 1 75.88 813 ASN A N 1
ATOM 6568 C CA . ASN A 1 813 ? -32.75 -14.883 -8.766 1 75.88 813 ASN A CA 1
ATOM 6569 C C . ASN A 1 813 ? -31.297 -14.469 -8.516 1 75.88 813 ASN A C 1
ATOM 6571 O O . ASN A 1 813 ? -30.531 -14.266 -9.469 1 75.88 813 ASN A O 1
ATOM 6575 N N . ILE A 1 814 ? -30.938 -14.453 -7.258 1 68.94 814 ILE A N 1
ATOM 6576 C CA . ILE A 1 814 ? -29.594 -14 -6.91 1 68.94 814 ILE A CA 1
ATOM 6577 C C . ILE A 1 814 ? -28.609 -15.164 -7.035 1 68.94 814 ILE A C 1
ATOM 6579 O O . ILE A 1 814 ? -27.484 -14.984 -7.504 1 68.94 814 ILE A O 1
ATOM 6583 N N . ASN A 1 815 ? -29.125 -16.391 -6.703 1 76.62 815 ASN A N 1
ATOM 6584 C CA . ASN A 1 815 ? -28.156 -17.484 -6.609 1 76.62 815 ASN A CA 1
ATOM 6585 C C . ASN A 1 815 ? -28.422 -18.547 -7.68 1 76.62 815 ASN A C 1
ATOM 6587 O O . ASN A 1 815 ? -27.859 -19.641 -7.621 1 76.62 815 ASN A O 1
ATOM 6591 N N . LYS A 1 816 ? -29.266 -18.281 -8.609 1 81.69 816 LYS A N 1
ATOM 6592 C CA . LYS A 1 816 ? -29.656 -19.281 -9.609 1 81.69 816 LYS A CA 1
ATOM 6593 C C . LYS A 1 816 ? -28.453 -19.719 -10.438 1 81.69 816 LYS A C 1
ATOM 6595 O O . LYS A 1 816 ? -28.344 -20.891 -10.812 1 81.69 816 LYS A O 1
ATOM 6600 N N . ILE A 1 817 ? -27.547 -18.797 -10.758 1 76.81 817 ILE A N 1
ATOM 6601 C CA . ILE A 1 817 ? -26.375 -19.141 -11.555 1 76.81 817 ILE A CA 1
ATOM 6602 C C . ILE A 1 817 ? -25.484 -20.109 -10.773 1 76.81 817 ILE A C 1
ATOM 6604 O O . ILE A 1 817 ? -24.969 -21.078 -11.336 1 76.81 817 ILE A O 1
ATOM 6608 N N . SER A 1 818 ? -25.375 -19.828 -9.523 1 79.19 818 SER A N 1
ATOM 6609 C CA . SER A 1 818 ? -24.609 -20.734 -8.672 1 79.19 818 SER A CA 1
ATOM 6610 C C . SER A 1 818 ? -25.234 -22.125 -8.656 1 79.19 818 SER A C 1
ATOM 6612 O O . SER A 1 818 ? -24.516 -23.141 -8.68 1 79.19 818 SER A O 1
ATOM 6614 N N . TYR A 1 819 ? -26.484 -22.125 -8.594 1 86.81 819 TYR A N 1
ATOM 6615 C CA . TYR A 1 819 ? -27.219 -23.391 -8.594 1 86.81 819 TYR A CA 1
ATOM 6616 C C . TYR A 1 819 ? -26.938 -24.172 -9.875 1 86.81 819 TYR A C 1
ATOM 6618 O O . TYR A 1 819 ? -26.688 -25.391 -9.828 1 86.81 819 TYR A O 1
ATOM 6626 N N . ILE A 1 820 ? -27 -23.5 -10.914 1 86.38 820 ILE A N 1
ATOM 6627 C CA . ILE A 1 820 ? -26.797 -24.125 -12.219 1 86.38 820 ILE A CA 1
ATOM 6628 C C . ILE A 1 820 ? -25.391 -24.703 -12.289 1 86.38 820 ILE A C 1
ATOM 6630 O O . ILE A 1 820 ? -25.203 -25.844 -12.727 1 86.38 820 ILE A O 1
ATOM 6634 N N . HIS A 1 821 ? -24.453 -23.969 -11.836 1 83.12 821 HIS A N 1
ATOM 6635 C CA . HIS A 1 821 ? -23.062 -24.422 -11.852 1 83.12 821 HIS A CA 1
ATOM 6636 C C . HIS A 1 821 ? -22.875 -25.656 -10.984 1 83.12 821 HIS A C 1
ATOM 6638 O O . HIS A 1 821 ? -22.219 -26.625 -11.398 1 83.12 821 HIS A O 1
ATOM 6644 N N . ARG A 1 822 ? -23.438 -25.594 -9.875 1 85.75 822 ARG A N 1
ATOM 6645 C CA . ARG A 1 822 ? -23.25 -26.688 -8.922 1 85.75 822 ARG A CA 1
ATOM 6646 C C . ARG A 1 822 ? -23.953 -27.953 -9.383 1 85.75 822 ARG A C 1
ATOM 6648 O O . ARG A 1 822 ? -23.422 -29.062 -9.234 1 85.75 822 ARG A O 1
ATOM 6655 N N . MET A 1 823 ? -25.031 -27.766 -9.906 1 90.12 823 MET A N 1
ATOM 6656 C CA . MET A 1 823 ? -25.781 -28.906 -10.414 1 90.12 823 MET A CA 1
ATOM 6657 C C . MET A 1 823 ? -25.062 -29.562 -11.578 1 90.12 823 MET A C 1
ATOM 6659 O O . MET A 1 823 ? -24.953 -30.781 -11.633 1 90.12 823 MET A O 1
ATOM 6663 N N . ALA A 1 824 ? -24.594 -28.734 -12.453 1 88.25 824 ALA A N 1
ATOM 6664 C CA . ALA A 1 824 ? -23.844 -29.266 -13.594 1 88.25 824 ALA A CA 1
ATOM 6665 C C . ALA A 1 824 ? -22.578 -29.984 -13.141 1 88.25 824 ALA A C 1
ATOM 6667 O O . ALA A 1 824 ? -22.25 -31.062 -13.641 1 88.25 824 ALA A O 1
ATOM 6668 N N . LEU A 1 825 ? -21.922 -29.391 -12.234 1 87.38 825 LEU A N 1
ATOM 6669 C CA . LEU A 1 825 ? -20.672 -29.969 -11.727 1 87.38 825 LEU A CA 1
ATOM 6670 C C . LEU A 1 825 ? -20.938 -31.312 -11.055 1 87.38 825 LEU A C 1
ATOM 6672 O O . LEU A 1 825 ? -20.156 -32.25 -11.219 1 87.38 825 LEU A O 1
ATOM 6676 N N . TYR A 1 826 ? -21.969 -31.344 -10.305 1 89.38 826 TYR A N 1
ATOM 6677 C CA . TYR A 1 826 ? -22.297 -32.594 -9.633 1 89.38 826 TYR A CA 1
ATOM 6678 C C . TYR A 1 826 ? -22.562 -33.719 -10.641 1 89.38 826 TYR A C 1
ATOM 6680 O O . TYR A 1 826 ? -22.016 -34.812 -10.523 1 89.38 826 TYR A O 1
ATOM 6688 N N . ARG A 1 827 ? -23.359 -33.375 -11.578 1 89.31 827 ARG A N 1
ATOM 6689 C CA . ARG A 1 827 ? -23.797 -34.375 -12.547 1 89.31 827 ARG A CA 1
ATOM 6690 C C . ARG A 1 827 ? -22.641 -34.844 -13.414 1 89.31 827 ARG A C 1
ATOM 6692 O O . ARG A 1 827 ? -22.516 -36.031 -13.695 1 89.31 827 ARG A O 1
ATOM 6699 N N . VAL A 1 828 ? -21.797 -34 -13.805 1 88.25 828 VAL A N 1
ATOM 6700 C CA . VAL A 1 828 ? -20.781 -34.312 -14.805 1 88.25 828 VAL A CA 1
ATOM 6701 C C . VAL A 1 828 ? -19.516 -34.844 -14.109 1 88.25 828 VAL A C 1
ATOM 6703 O O . VAL A 1 828 ? -18.844 -35.719 -14.633 1 88.25 828 VAL A O 1
ATOM 6706 N N . VAL A 1 829 ? -19.172 -34.312 -12.961 1 87.88 829 VAL A N 1
ATOM 6707 C CA . VAL A 1 829 ? -17.875 -34.594 -12.367 1 87.88 829 VAL A CA 1
ATOM 6708 C C . VAL A 1 829 ? -18.047 -35.438 -11.109 1 87.88 829 VAL A C 1
ATOM 6710 O O . VAL A 1 829 ? -17.5 -36.562 -11.023 1 87.88 829 VAL A O 1
ATOM 6713 N N . HIS A 1 830 ? -18.875 -35.062 -10.164 1 87.38 830 HIS A N 1
ATOM 6714 C CA . HIS A 1 830 ? -18.906 -35.625 -8.828 1 87.38 830 HIS A CA 1
ATOM 6715 C C . HIS A 1 830 ? -19.562 -37 -8.844 1 87.38 830 HIS A C 1
ATOM 6717 O O . HIS A 1 830 ? -19.188 -37.906 -8.07 1 87.38 830 HIS A O 1
ATOM 6723 N N . GLN A 1 831 ? -20.5 -37.125 -9.656 1 87.75 831 GLN A N 1
ATOM 6724 C CA . GLN A 1 831 ? -21.281 -38.375 -9.68 1 87.75 831 GLN A CA 1
ATOM 6725 C C . GLN A 1 831 ? -20.406 -39.562 -9.992 1 87.75 831 GLN A C 1
ATOM 6727 O O . GLN A 1 831 ? -20.656 -40.656 -9.492 1 87.75 831 GLN A O 1
ATOM 6732 N N . THR A 1 832 ? -19.391 -39.375 -10.852 1 89.81 832 THR A N 1
ATOM 6733 C CA . THR A 1 832 ? -18.516 -40.5 -11.25 1 89.81 832 THR A CA 1
ATOM 6734 C C . THR A 1 832 ? -17.062 -40.188 -10.914 1 89.81 832 THR A C 1
ATOM 6736 O O . THR A 1 832 ? -16.156 -40.531 -11.672 1 89.81 832 THR A O 1
ATOM 6739 N N . GLN A 1 833 ? -16.828 -39.5 -9.891 1 90.31 833 GLN A N 1
ATOM 6740 C CA . GLN A 1 833 ? -15.508 -39 -9.523 1 90.31 833 GLN A CA 1
ATOM 6741 C C . GLN A 1 833 ? -14.562 -40.156 -9.195 1 90.31 833 GLN A C 1
ATOM 6743 O O . GLN A 1 833 ? -13.398 -40.156 -9.594 1 90.31 833 GLN A O 1
ATOM 6748 N N . GLU A 1 834 ? -15.031 -41.219 -8.508 1 91.81 834 GLU A N 1
ATOM 6749 C CA . GLU A 1 834 ? -14.188 -42.375 -8.125 1 91.81 834 GLU A CA 1
ATOM 6750 C C . GLU A 1 834 ? -13.766 -43.188 -9.344 1 91.81 834 GLU A C 1
ATOM 6752 O O . GLU A 1 834 ? -12.617 -43.594 -9.453 1 91.81 834 GLU A O 1
ATOM 6757 N N . GLN A 1 835 ? -14.734 -43.406 -10.188 1 92.88 835 GLN A N 1
ATOM 6758 C CA . GLN A 1 835 ? -14.445 -44.125 -11.43 1 92.88 835 GLN A CA 1
ATOM 6759 C C . GLN A 1 835 ? -13.398 -43.406 -12.258 1 92.88 835 GLN A C 1
ATOM 6761 O O . GLN A 1 835 ? -12.438 -44 -12.734 1 92.88 835 GLN A O 1
ATOM 6766 N N . CYS A 1 836 ? -13.586 -42.125 -12.391 1 91.31 836 CYS A N 1
ATOM 6767 C CA . CYS A 1 836 ? -12.664 -41.312 -13.172 1 91.31 836 CYS A CA 1
ATOM 6768 C C . CYS A 1 836 ? -11.273 -41.312 -12.562 1 91.31 836 CYS A C 1
ATOM 6770 O O . CYS A 1 836 ? -10.273 -41.375 -13.289 1 91.31 836 CYS A O 1
ATOM 6772 N N . GLN A 1 837 ? -11.219 -41.25 -11.297 1 93.38 837 GLN A N 1
ATOM 6773 C CA . GLN A 1 837 ? -9.93 -41.25 -10.609 1 93.38 837 GLN A CA 1
ATOM 6774 C C . GLN A 1 837 ? -9.148 -42.5 -10.883 1 93.38 837 GLN A C 1
ATOM 6776 O O . GLN A 1 837 ? -7.934 -42.469 -11.102 1 93.38 837 GLN A O 1
ATOM 6781 N N . LYS A 1 838 ? -9.828 -43.656 -10.805 1 94.06 838 LYS A N 1
ATOM 6782 C CA . LYS A 1 838 ? -9.172 -44.938 -11.047 1 94.06 838 LYS A CA 1
ATOM 6783 C C . LYS A 1 838 ? -8.734 -45.062 -12.5 1 94.06 838 LYS A C 1
ATOM 6785 O O . LYS A 1 838 ? -7.66 -45.594 -12.789 1 94.06 838 LYS A O 1
ATOM 6790 N N . PHE A 1 839 ? -9.562 -44.656 -13.352 1 93.81 839 PHE A N 1
ATOM 6791 C CA . PHE A 1 839 ? -9.219 -44.625 -14.766 1 93.81 839 PHE A CA 1
ATOM 6792 C C . PHE A 1 839 ? -7.949 -43.812 -15 1 93.81 839 PHE A C 1
ATOM 6794 O O . PHE A 1 839 ? -7.059 -44.219 -15.734 1 93.81 839 PHE A O 1
ATOM 6801 N N . VAL A 1 840 ? -7.875 -42.656 -14.383 1 94.31 840 VAL A N 1
ATOM 6802 C CA . VAL A 1 840 ? -6.758 -41.75 -14.516 1 94.31 840 VAL A CA 1
ATOM 6803 C C . VAL A 1 840 ? -5.488 -42.375 -13.945 1 94.31 840 VAL A C 1
ATOM 6805 O O . VAL A 1 840 ? -4.406 -42.25 -14.523 1 94.31 840 VAL A O 1
ATOM 6808 N N . GLU A 1 841 ? -5.613 -43 -12.852 1 93.94 841 GLU A N 1
ATOM 6809 C CA . GLU A 1 841 ? -4.477 -43.656 -12.242 1 93.94 841 GLU A CA 1
ATOM 6810 C C . GLU A 1 841 ? -3.877 -44.688 -13.188 1 93.94 841 GLU A C 1
ATOM 6812 O O . GLU A 1 841 ? -2.654 -44.812 -13.305 1 93.94 841 GLU A O 1
ATOM 6817 N N . GLY A 1 842 ? -4.695 -45.438 -13.789 1 94.44 842 GLY A N 1
ATOM 6818 C CA . GLY A 1 842 ? -4.227 -46.406 -14.758 1 94.44 842 GLY A CA 1
ATOM 6819 C C . GLY A 1 842 ? -3.533 -45.781 -15.953 1 94.44 842 GLY A C 1
ATOM 6820 O O . GLY A 1 842 ? -2.451 -46.219 -16.344 1 94.44 842 GLY A O 1
ATOM 6821 N N . PHE A 1 843 ? -4.141 -44.812 -16.516 1 94.44 843 PHE A N 1
ATOM 6822 C CA . PHE A 1 843 ? -3.607 -44.125 -17.688 1 94.44 843 PHE A CA 1
ATOM 6823 C C . PHE A 1 843 ? -2.25 -43.5 -17.391 1 94.44 843 PHE A C 1
ATOM 6825 O O . PHE A 1 843 ? -1.309 -43.656 -18.172 1 94.44 843 PHE A O 1
ATOM 6832 N N . ARG A 1 844 ? -2.143 -42.844 -16.312 1 93.88 844 ARG A N 1
ATOM 6833 C CA . ARG A 1 844 ? -0.949 -42.094 -15.938 1 93.88 844 ARG A CA 1
ATOM 6834 C C . ARG A 1 844 ? 0.152 -43.031 -15.445 1 93.88 844 ARG A C 1
ATOM 6836 O O . ARG A 1 844 ? 1.31 -42.625 -15.328 1 93.88 844 ARG A O 1
ATOM 6843 N N . ALA A 1 845 ? -0.2 -44.25 -15.125 1 92.75 845 ALA A N 1
ATOM 6844 C CA . ALA A 1 845 ? 0.81 -45.219 -14.781 1 92.75 845 ALA A CA 1
ATOM 6845 C C . ALA A 1 845 ? 1.705 -45.562 -15.977 1 92.75 845 ALA A C 1
ATOM 6847 O O . ALA A 1 845 ? 2.867 -45.938 -15.805 1 92.75 845 ALA A O 1
ATOM 6848 N N . ILE A 1 846 ? 1.217 -45.344 -17.125 1 93.5 846 ILE A N 1
ATOM 6849 C CA . ILE A 1 846 ? 1.947 -45.688 -18.328 1 93.5 846 ILE A CA 1
ATOM 6850 C C . ILE A 1 846 ? 2.6 -44.438 -18.938 1 93.5 846 ILE A C 1
ATOM 6852 O O . ILE A 1 846 ? 3.773 -44.469 -19.312 1 93.5 846 ILE A O 1
ATOM 6856 N N . ILE A 1 847 ? 1.861 -43.438 -19.031 1 93.69 847 ILE A N 1
ATOM 6857 C CA . ILE A 1 847 ? 2.369 -42.188 -19.609 1 93.69 847 ILE A CA 1
ATOM 6858 C C . ILE A 1 847 ? 2.555 -41.156 -18.516 1 93.69 847 ILE A C 1
ATOM 6860 O O . ILE A 1 847 ? 1.606 -40.812 -17.797 1 93.69 847 ILE A O 1
ATOM 6864 N N . ALA A 1 848 ? 3.738 -40.594 -18.484 1 90.25 848 ALA A N 1
ATOM 6865 C CA . ALA A 1 848 ? 4.055 -39.594 -17.453 1 90.25 848 ALA A CA 1
ATOM 6866 C C . ALA A 1 848 ? 3.213 -38.344 -17.641 1 90.25 848 ALA A C 1
ATOM 6868 O O . ALA A 1 848 ? 2.969 -37.906 -18.766 1 90.25 848 ALA A O 1
ATOM 6869 N N . PRO A 1 849 ? 2.711 -37.75 -16.531 1 88.31 849 PRO A N 1
ATOM 6870 C CA . PRO A 1 849 ? 1.875 -36.562 -16.594 1 88.31 849 PRO A CA 1
ATOM 6871 C C . PRO A 1 849 ? 2.533 -35.406 -17.359 1 88.31 849 PRO A C 1
ATOM 6873 O O . PRO A 1 849 ? 1.845 -34.625 -18.016 1 88.31 849 PRO A O 1
ATOM 6876 N N . GLN A 1 850 ? 3.824 -35.281 -17.344 1 86.75 850 GLN A N 1
ATOM 6877 C CA . GLN A 1 850 ? 4.535 -34.219 -18.016 1 86.75 850 GLN A CA 1
ATOM 6878 C C . GLN A 1 850 ? 4.371 -34.281 -19.531 1 86.75 850 GLN A C 1
ATOM 6880 O O . GLN A 1 850 ? 4.281 -33.281 -20.219 1 86.75 850 GLN A O 1
ATOM 6885 N N . LEU A 1 851 ? 4.277 -35.594 -19.984 1 90.38 851 LEU A N 1
ATOM 6886 C CA . LEU A 1 851 ? 4.098 -35.812 -21.406 1 90.38 851 LEU A CA 1
ATOM 6887 C C . LEU A 1 851 ? 2.658 -35.531 -21.828 1 90.38 851 LEU A C 1
ATOM 6889 O O . LEU A 1 851 ? 2.412 -35 -22.922 1 90.38 851 LEU A O 1
ATOM 6893 N N . LEU A 1 852 ? 1.781 -35.812 -20.922 1 90.75 852 LEU A N 1
ATOM 6894 C CA . LEU A 1 852 ? 0.364 -35.625 -21.203 1 90.75 852 LEU A CA 1
ATOM 6895 C C . LEU A 1 852 ? 0.017 -34.125 -21.234 1 90.75 852 LEU A C 1
ATOM 6897 O O . LEU A 1 852 ? -0.904 -33.719 -21.938 1 90.75 852 LEU A O 1
ATOM 6901 N N . SER A 1 853 ? 0.719 -33.344 -20.484 1 88.62 853 SER A N 1
ATOM 6902 C CA . SER A 1 853 ? 0.452 -31.938 -20.328 1 88.62 853 SER A CA 1
ATOM 6903 C C . SER A 1 853 ? 0.667 -31.188 -21.656 1 88.62 853 SER A C 1
ATOM 6905 O O . SER A 1 853 ? 0.216 -30.062 -21.812 1 88.62 853 SER A O 1
ATOM 6907 N N . LEU A 1 854 ? 1.223 -31.844 -22.641 1 92.31 854 LEU A N 1
ATOM 6908 C CA . LEU A 1 854 ? 1.492 -31.234 -23.938 1 92.31 854 LEU A CA 1
ATOM 6909 C C . LEU A 1 854 ? 0.208 -31.109 -24.75 1 92.31 854 LEU A C 1
ATOM 6911 O O . LEU A 1 854 ? 0.184 -30.422 -25.781 1 92.31 854 LEU A O 1
ATOM 6915 N N . PHE A 1 855 ? -0.848 -31.672 -24.219 1 90.44 855 PHE A N 1
ATOM 6916 C CA . PHE A 1 855 ? -2.047 -31.734 -25.047 1 90.44 855 PHE A CA 1
ATOM 6917 C C . PHE A 1 855 ? -3.256 -31.203 -24.281 1 90.44 855 PHE A C 1
ATOM 6919 O O . PHE A 1 855 ? -3.27 -31.188 -23.047 1 90.44 855 PHE A O 1
ATOM 6926 N N . THR A 1 856 ? -4.27 -30.734 -25.031 1 86.38 856 THR A N 1
ATOM 6927 C CA . THR A 1 856 ? -5.582 -30.391 -24.5 1 86.38 856 THR A CA 1
ATOM 6928 C C . THR A 1 856 ? -6.5 -31.609 -24.5 1 86.38 856 THR A C 1
ATOM 6930 O O . THR A 1 856 ? -6.191 -32.625 -25.125 1 86.38 856 THR A O 1
ATOM 6933 N N . PRO A 1 857 ? -7.559 -31.531 -23.812 1 83.31 857 PRO A N 1
ATOM 6934 C CA . PRO A 1 857 ? -8.469 -32.688 -23.781 1 83.31 857 PRO A CA 1
ATOM 6935 C C . PRO A 1 857 ? -8.945 -33.062 -25.172 1 83.31 857 PRO A C 1
ATOM 6937 O O . PRO A 1 857 ? -9.008 -34.281 -25.5 1 83.31 857 PRO A O 1
ATOM 6940 N N . VAL A 1 858 ? -9.188 -32.156 -25.984 1 82 858 VAL A N 1
ATOM 6941 C CA . VAL A 1 858 ? -9.641 -32.438 -27.344 1 82 858 VAL A CA 1
ATOM 6942 C C . VAL A 1 858 ? -8.516 -33.094 -28.141 1 82 858 VAL A C 1
ATOM 6944 O O . VAL A 1 858 ? -8.758 -34 -28.922 1 82 858 VAL A O 1
ATOM 6947 N N . GLU A 1 859 ? -7.379 -32.625 -27.906 1 86.38 859 GLU A N 1
ATOM 6948 C CA . GLU A 1 859 ? -6.227 -33.188 -28.625 1 86.38 859 GLU A CA 1
ATOM 6949 C C . GLU A 1 859 ? -5.867 -34.562 -28.141 1 86.38 859 GLU A C 1
ATOM 6951 O O . GLU A 1 859 ? -5.387 -35.406 -28.906 1 86.38 859 GLU A O 1
ATOM 6956 N N . LEU A 1 860 ? -6.059 -34.719 -26.859 1 88.81 860 LEU A N 1
ATOM 6957 C CA . LEU A 1 860 ? -5.824 -36.062 -26.328 1 88.81 860 LEU A CA 1
ATOM 6958 C C . LEU A 1 860 ? -6.746 -37.094 -26.984 1 88.81 860 LEU A C 1
ATOM 6960 O O . LEU A 1 860 ? -6.359 -38.25 -27.188 1 88.81 860 LEU A O 1
ATOM 6964 N N . GLN A 1 861 ? -7.957 -36.656 -27.266 1 86.56 861 GLN A N 1
ATOM 6965 C CA . GLN A 1 861 ? -8.883 -37.531 -28 1 86.56 861 GLN A CA 1
ATOM 6966 C C . GLN A 1 861 ? -8.297 -37.906 -29.344 1 86.56 861 GLN A C 1
ATOM 6968 O O . GLN A 1 861 ? -8.461 -39.062 -29.781 1 86.56 861 GLN A O 1
ATOM 6973 N N . TYR A 1 862 ? -7.57 -37 -29.891 1 82.69 862 TYR A N 1
ATOM 6974 C CA . TYR A 1 862 ? -6.926 -37.281 -31.172 1 82.69 862 TYR A CA 1
ATOM 6975 C C . TYR A 1 862 ? -5.828 -38.344 -31.016 1 82.69 862 TYR A C 1
ATOM 6977 O O . TYR A 1 862 ? -5.625 -39.188 -31.891 1 82.69 862 TYR A O 1
ATOM 6985 N N . LEU A 1 863 ? -5.16 -38.219 -29.938 1 84.19 863 LEU A N 1
ATOM 6986 C CA . LEU A 1 863 ? -4.082 -39.188 -29.688 1 84.19 863 LEU A CA 1
ATOM 6987 C C . LEU A 1 863 ? -4.629 -40.594 -29.469 1 84.19 863 LEU A C 1
ATOM 6989 O O . LEU A 1 863 ? -3.986 -41.562 -29.828 1 84.19 863 LEU A O 1
ATOM 6993 N N . VAL A 1 864 ? -5.789 -40.562 -28.891 1 85.19 864 VAL A N 1
ATOM 6994 C CA . VAL A 1 864 ? -6.398 -41.844 -28.562 1 85.19 864 VAL A CA 1
ATOM 6995 C C . VAL A 1 864 ? -7.09 -42.438 -29.781 1 85.19 864 VAL A C 1
ATOM 6997 O O . VAL A 1 864 ? -6.945 -43.625 -30.094 1 85.19 864 VAL A O 1
ATOM 7000 N N . SER A 1 865 ? -7.891 -41.594 -30.453 1 80.62 865 SER A N 1
ATOM 7001 C CA . SER A 1 865 ? -8.781 -42.125 -31.484 1 80.62 865 SER A CA 1
ATOM 7002 C C . SER A 1 865 ? -8.289 -41.75 -32.875 1 80.62 865 SER A C 1
ATOM 7004 O O . SER A 1 865 ? -8.75 -42.312 -33.875 1 80.62 865 SER A O 1
ATOM 7006 N N . GLY A 1 866 ? -7.316 -40.906 -32.938 1 73.25 866 GLY A N 1
ATOM 7007 C CA . GLY A 1 866 ? -6.953 -40.406 -34.25 1 73.25 866 GLY A CA 1
ATOM 7008 C C . GLY A 1 866 ? -7.898 -39.312 -34.75 1 73.25 866 GLY A C 1
ATOM 7009 O O . GLY A 1 866 ? -8.711 -38.781 -34 1 73.25 866 GLY A O 1
ATOM 7010 N N . GLN A 1 867 ? -7.762 -38.875 -35.938 1 63.12 867 GLN A N 1
ATOM 7011 C CA . GLN A 1 867 ? -8.602 -37.812 -36.5 1 63.12 867 GLN A CA 1
ATOM 7012 C C . GLN A 1 867 ? -9.859 -38.375 -37.125 1 63.12 867 GLN A C 1
ATOM 7014 O O . GLN A 1 867 ? -9.836 -39.469 -37.719 1 63.12 867 GLN A O 1
ATOM 7019 N N . ASN A 1 868 ? -11.008 -37.906 -36.688 1 58.12 868 ASN A N 1
ATOM 7020 C CA . ASN A 1 868 ? -12.305 -38.375 -37.156 1 58.12 868 ASN A CA 1
ATOM 7021 C C . ASN A 1 868 ? -12.508 -38.062 -38.656 1 58.12 868 ASN A C 1
ATOM 7023 O O . ASN A 1 868 ? -13.516 -38.438 -39.25 1 58.12 868 ASN A O 1
ATOM 7027 N N . ASP A 1 869 ? -11.648 -37.406 -39.281 1 61.22 869 ASP A N 1
ATOM 7028 C CA . ASP A 1 869 ? -11.867 -37 -40.656 1 61.22 869 ASP A CA 1
ATOM 7029 C C . ASP A 1 869 ? -11.703 -38.188 -41.594 1 61.22 869 ASP A C 1
ATOM 7031 O O . ASP A 1 869 ? -11.156 -39.219 -41.219 1 61.22 869 ASP A O 1
ATOM 7035 N N . ASP A 1 870 ? -12.5 -38.156 -42.656 1 71.5 870 ASP A N 1
ATOM 7036 C CA . ASP A 1 870 ? -12.32 -39.156 -43.719 1 71.5 870 ASP A CA 1
ATOM 7037 C C . ASP A 1 870 ? -10.836 -39.375 -44.031 1 71.5 870 ASP A C 1
ATOM 7039 O O . ASP A 1 870 ? -10.016 -38.469 -43.812 1 71.5 870 ASP A O 1
ATOM 7043 N N . ILE A 1 871 ? -10.5 -40.656 -44.188 1 78.38 871 ILE A N 1
ATOM 7044 C CA . ILE A 1 871 ? -9.133 -41.031 -44.5 1 78.38 871 ILE A CA 1
ATOM 7045 C C . ILE A 1 871 ? -8.625 -40.188 -45.656 1 78.38 871 ILE A C 1
ATOM 7047 O O . ILE A 1 871 ? -9.32 -40 -46.656 1 78.38 871 ILE A O 1
ATOM 7051 N N . ASP A 1 872 ? -7.594 -39.438 -45.438 1 80.56 872 ASP A N 1
ATOM 7052 C CA . ASP A 1 872 ? -6.934 -38.75 -46.562 1 80.56 872 ASP A CA 1
ATOM 7053 C C . ASP A 1 872 ? -6.34 -39.781 -47.531 1 80.56 872 ASP A C 1
ATOM 7055 O O . ASP A 1 872 ? -5.172 -40.156 -47.406 1 80.56 872 ASP A O 1
ATOM 7059 N N . LEU A 1 873 ? -7.098 -40.094 -48.562 1 87.12 873 LEU A N 1
ATOM 7060 C CA . LEU A 1 873 ? -6.711 -41.156 -49.531 1 87.12 873 LEU A CA 1
ATOM 7061 C C . LEU A 1 873 ? -5.473 -40.719 -50.312 1 87.12 873 LEU A C 1
ATOM 7063 O O . LEU A 1 873 ? -4.66 -41.562 -50.688 1 87.12 873 LEU A O 1
ATOM 7067 N N . ASP A 1 874 ? -5.305 -39.375 -50.469 1 86.31 874 ASP A N 1
ATOM 7068 C CA . ASP A 1 874 ? -4.121 -38.875 -51.188 1 86.31 874 ASP A CA 1
ATOM 7069 C C . ASP A 1 874 ? -2.854 -39.125 -50.375 1 86.31 874 ASP A C 1
ATOM 7071 O O . ASP A 1 874 ? -1.824 -39.531 -50.906 1 86.31 874 ASP A O 1
ATOM 7075 N N . ASP A 1 875 ? -3.012 -38.906 -49.125 1 86.5 875 ASP A N 1
ATOM 7076 C CA . ASP A 1 875 ? -1.88 -39.156 -48.25 1 86.5 875 ASP A CA 1
ATOM 7077 C C . ASP A 1 875 ? -1.543 -40.625 -48.156 1 86.5 875 ASP A C 1
ATOM 7079 O O . ASP A 1 875 ? -0.371 -41 -48.219 1 86.5 875 ASP A O 1
ATOM 7083 N N . LEU A 1 876 ? -2.576 -41.469 -48.062 1 88.88 876 LEU A N 1
ATOM 7084 C CA . LEU A 1 876 ? -2.377 -42.906 -48.031 1 88.88 876 LEU A CA 1
ATOM 7085 C C . LEU A 1 876 ? -1.714 -43.406 -49.312 1 88.88 876 LEU A C 1
ATOM 7087 O O . LEU A 1 876 ? -0.746 -44.188 -49.25 1 88.88 876 LEU A O 1
ATOM 7091 N N . LYS A 1 877 ? -2.193 -43 -50.438 1 90 877 LYS A N 1
ATOM 7092 C CA . LYS A 1 877 ? -1.684 -43.406 -51.75 1 90 877 LYS A CA 1
ATOM 7093 C C . LYS A 1 877 ? -0.213 -43.031 -51.906 1 90 877 LYS A C 1
ATOM 7095 O O . LYS A 1 877 ? 0.588 -43.812 -52.406 1 90 877 LYS A O 1
ATOM 7100 N N . ARG A 1 878 ? 0.104 -41.812 -51.375 1 87.94 878 ARG A N 1
ATOM 7101 C CA . ARG A 1 878 ? 1.454 -41.281 -51.531 1 87.94 878 ARG A CA 1
ATOM 7102 C C . ARG A 1 878 ? 2.453 -42.094 -50.719 1 87.94 878 ARG A C 1
ATOM 7104 O O . ARG A 1 878 ? 3.621 -42.219 -51.094 1 87.94 878 ARG A O 1
ATOM 7111 N N . HIS A 1 879 ? 2.004 -42.719 -49.656 1 88.25 879 HIS A N 1
ATOM 7112 C CA . HIS A 1 879 ? 2.947 -43.375 -48.75 1 88.25 879 HIS A CA 1
ATOM 7113 C C . HIS A 1 879 ? 2.773 -44.875 -48.75 1 88.25 879 HIS A C 1
ATOM 7115 O O . HIS A 1 879 ? 3.258 -45.562 -47.875 1 88.25 879 HIS A O 1
ATOM 7121 N N . THR A 1 880 ? 2.055 -45.375 -49.719 1 91.88 880 THR A N 1
ATOM 7122 C CA . THR A 1 880 ? 1.885 -46.812 -49.875 1 91.88 880 THR A CA 1
ATOM 7123 C C . THR A 1 880 ? 3.039 -47.406 -50.688 1 91.88 880 THR A C 1
ATOM 7125 O O . THR A 1 880 ? 3.447 -46.844 -51.688 1 91.88 880 THR A O 1
ATOM 7128 N N . GLN A 1 881 ? 3.562 -48.438 -50.156 1 89.62 881 GLN A N 1
ATOM 7129 C CA . GLN A 1 881 ? 4.605 -49.188 -50.875 1 89.62 881 GLN A CA 1
ATOM 7130 C C . GLN A 1 881 ? 4.027 -50.375 -51.625 1 89.62 881 GLN A C 1
ATOM 7132 O O . GLN A 1 881 ? 3.109 -51.031 -51.125 1 89.62 881 GLN A O 1
ATOM 7137 N N . TYR A 1 882 ? 4.559 -50.719 -52.875 1 89.88 882 TYR A N 1
ATOM 7138 C CA . TYR A 1 882 ? 4.039 -51.812 -53.719 1 89.88 882 TYR A CA 1
ATOM 7139 C C . TYR A 1 882 ? 5.086 -52.906 -53.906 1 89.88 882 TYR A C 1
ATOM 7141 O O . TYR A 1 882 ? 6.266 -52.594 -54.125 1 89.88 882 TYR A O 1
ATOM 7149 N N . PHE A 1 883 ? 4.668 -54.062 -53.688 1 84.94 883 PHE A N 1
ATOM 7150 C CA . PHE A 1 883 ? 5.562 -55.188 -53.844 1 84.94 883 PHE A CA 1
ATOM 7151 C C . PHE A 1 883 ? 4.961 -56.25 -54.75 1 84.94 883 PHE A C 1
ATOM 7153 O O . PHE A 1 883 ? 3.783 -56.156 -55.125 1 84.94 883 PHE A O 1
ATOM 7160 N N . GLY A 1 884 ? 5.738 -57.375 -55.219 1 78.69 884 GLY A N 1
ATOM 7161 C CA . GLY A 1 884 ? 5.277 -58.531 -55.938 1 78.69 884 GLY A CA 1
ATOM 7162 C C . GLY A 1 884 ? 4.848 -58.219 -57.344 1 78.69 884 GLY A C 1
ATOM 7163 O O . GLY A 1 884 ? 3.918 -58.844 -57.875 1 78.69 884 GLY A O 1
ATOM 7164 N N . GLY A 1 885 ? 5.348 -57.219 -57.906 1 78.38 885 GLY A N 1
ATOM 7165 C CA . GLY A 1 885 ? 5.027 -56.875 -59.281 1 78.38 885 GLY A CA 1
ATOM 7166 C C . GLY A 1 885 ? 4.047 -55.719 -59.406 1 78.38 885 GLY A C 1
ATOM 7167 O O . GLY A 1 885 ? 3.799 -55.219 -60.5 1 78.38 885 GLY A O 1
ATOM 7168 N N . PHE A 1 886 ? 3.5 -55.375 -58.344 1 83.56 886 PHE A N 1
ATOM 7169 C CA . PHE A 1 886 ? 2.613 -54.219 -58.375 1 83.56 886 PHE A CA 1
ATOM 7170 C C . PHE A 1 886 ? 3.416 -52.938 -58.312 1 83.56 886 PHE A C 1
ATOM 7172 O O . PHE A 1 886 ? 4.508 -52.875 -57.75 1 83.56 886 PHE A O 1
ATOM 7179 N N . HIS A 1 887 ? 3.133 -51.969 -58.969 1 86.06 887 HIS A N 1
ATOM 7180 C CA . HIS A 1 887 ? 3.637 -50.594 -58.938 1 86.06 887 HIS A CA 1
ATOM 7181 C C . HIS A 1 887 ? 2.502 -49.594 -59.062 1 86.06 887 HIS A C 1
ATOM 7183 O O . HIS A 1 887 ? 1.368 -49.969 -59.375 1 86.06 887 HIS A O 1
ATOM 7189 N N . SER A 1 888 ? 2.721 -48.375 -58.969 1 87.5 888 SER A N 1
ATOM 7190 C CA . SER A 1 888 ? 1.711 -47.312 -58.844 1 87.5 888 SER A CA 1
ATOM 7191 C C . SER A 1 888 ? 0.827 -47.281 -60.094 1 87.5 888 SER A C 1
ATOM 7193 O O . SER A 1 888 ? -0.358 -46.938 -60 1 87.5 888 SER A O 1
ATOM 7195 N N . ASN A 1 889 ? 1.372 -47.625 -61.188 1 87.38 889 ASN A N 1
ATOM 7196 C CA . ASN A 1 889 ? 0.629 -47.5 -62.406 1 87.38 889 ASN A CA 1
ATOM 7197 C C . ASN A 1 889 ? 0.029 -48.812 -62.875 1 87.38 889 ASN A C 1
ATOM 7199 O O . ASN A 1 889 ? -0.515 -48.906 -63.969 1 87.38 889 ASN A O 1
ATOM 7203 N N . HIS A 1 890 ? 0.128 -49.844 -62.094 1 88.06 890 HIS A N 1
ATOM 7204 C CA . HIS A 1 890 ? -0.474 -51.125 -62.406 1 88.06 890 HIS A CA 1
ATOM 7205 C C . HIS A 1 890 ? -1.995 -51.031 -62.469 1 88.06 890 HIS A C 1
ATOM 7207 O O . HIS A 1 890 ? -2.604 -50.312 -61.656 1 88.06 890 HIS A O 1
ATOM 7213 N N . ARG A 1 891 ? -2.525 -51.688 -63.375 1 88.31 891 ARG A N 1
ATOM 7214 C CA . ARG A 1 891 ? -3.955 -51.562 -63.656 1 88.31 891 ARG A CA 1
ATOM 7215 C C . ARG A 1 891 ? -4.773 -51.875 -62.406 1 88.31 891 ARG A C 1
ATOM 7217 O O . ARG A 1 891 ? -5.715 -51.156 -62.062 1 88.31 891 ARG A O 1
ATOM 7224 N N . VAL A 1 892 ? -4.469 -52.875 -61.719 1 89.44 892 VAL A N 1
ATOM 7225 C CA . VAL A 1 892 ? -5.219 -53.312 -60.562 1 89.44 892 VAL A CA 1
ATOM 7226 C C . VAL A 1 892 ? -5.07 -52.281 -59.438 1 89.44 892 VAL A C 1
ATOM 7228 O O . VAL A 1 892 ? -6.023 -52.031 -58.688 1 89.44 892 VAL A O 1
ATOM 7231 N N . ILE A 1 893 ? -3.922 -51.75 -59.281 1 93.56 893 ILE A N 1
ATOM 7232 C CA . ILE A 1 893 ? -3.658 -50.719 -58.281 1 93.56 893 ILE A CA 1
ATOM 7233 C C . ILE A 1 893 ? -4.461 -49.469 -58.594 1 93.56 893 ILE A C 1
ATOM 7235 O O . ILE A 1 893 ? -5.031 -48.844 -57.688 1 93.56 893 ILE A O 1
ATOM 7239 N N . ARG A 1 894 ? -4.457 -49.094 -59.844 1 93.12 894 ARG A N 1
ATOM 7240 C CA . ARG A 1 894 ? -5.285 -47.938 -60.219 1 93.12 894 ARG A CA 1
ATOM 7241 C C . ARG A 1 894 ? -6.754 -48.219 -59.906 1 93.12 894 ARG A C 1
ATOM 7243 O O . ARG A 1 894 ? -7.457 -47.312 -59.438 1 93.12 894 ARG A O 1
ATOM 7250 N N . TRP A 1 895 ? -7.16 -49.406 -60.25 1 92.44 895 TRP A N 1
ATOM 7251 C CA . TRP A 1 895 ? -8.531 -49.781 -59.906 1 92.44 895 TRP A CA 1
ATOM 7252 C C . TRP A 1 895 ? -8.781 -49.688 -58.406 1 92.44 895 TRP A C 1
ATOM 7254 O O . TRP A 1 895 ? -9.836 -49.219 -58 1 92.44 895 TRP A O 1
ATOM 7264 N N . LEU A 1 896 ? -7.855 -50.125 -57.656 1 94.62 896 LEU A N 1
ATOM 7265 C CA . LEU A 1 896 ? -7.992 -50.125 -56.188 1 94.62 896 LEU A CA 1
ATOM 7266 C C . LEU A 1 896 ? -8.227 -48.719 -55.688 1 94.62 896 LEU A C 1
ATOM 7268 O O . LEU A 1 896 ? -9.164 -48.469 -54.906 1 94.62 896 LEU A O 1
ATOM 7272 N N . TRP A 1 897 ? -7.391 -47.844 -56.062 1 94.56 897 TRP A N 1
ATOM 7273 C CA . TRP A 1 897 ? -7.492 -46.469 -55.594 1 94.56 897 TRP A CA 1
ATOM 7274 C C . TRP A 1 897 ? -8.773 -45.812 -56.094 1 94.56 897 TRP A C 1
ATOM 7276 O O . TRP A 1 897 ? -9.391 -45.031 -55.375 1 94.56 897 TRP A O 1
ATOM 7286 N N . GLU A 1 898 ? -9.18 -46.125 -57.25 1 92.38 898 GLU A N 1
ATOM 7287 C CA . GLU A 1 898 ? -10.445 -45.625 -57.781 1 92.38 898 GLU A CA 1
ATOM 7288 C C . GLU A 1 898 ? -11.633 -46.156 -57 1 92.38 898 GLU A C 1
ATOM 7290 O O . GLU A 1 898 ? -12.57 -45.406 -56.688 1 92.38 898 GLU A O 1
ATOM 7295 N N . VAL A 1 899 ? -11.547 -47.344 -56.688 1 93.12 899 VAL A N 1
ATOM 7296 C CA . VAL A 1 899 ? -12.617 -47.969 -55.906 1 93.12 899 VAL A CA 1
ATOM 7297 C C . VAL A 1 899 ? -12.688 -47.281 -54.531 1 93.12 899 VAL A C 1
ATOM 7299 O O . VAL A 1 899 ? -13.773 -47 -54.031 1 93.12 899 VAL A O 1
ATOM 7302 N N . LEU A 1 900 ? -11.586 -47.062 -53.906 1 93.81 900 LEU A N 1
ATOM 7303 C CA . LEU A 1 900 ? -11.531 -46.438 -52.594 1 93.81 900 LEU A CA 1
ATOM 7304 C C . LEU A 1 900 ? -12.031 -45 -52.656 1 93.81 900 LEU A C 1
ATOM 7306 O O . LEU A 1 900 ? -12.695 -44.531 -51.719 1 93.81 900 LEU A O 1
ATOM 7310 N N . GLU A 1 901 ? -11.789 -44.312 -53.656 1 90.81 901 GLU A N 1
ATOM 7311 C CA . GLU A 1 901 ? -12.125 -42.906 -53.781 1 90.81 901 GLU A CA 1
ATOM 7312 C C . GLU A 1 901 ? -13.586 -42.719 -54.188 1 90.81 901 GLU A C 1
ATOM 7314 O O . GLU A 1 901 ? -14.273 -41.844 -53.688 1 90.81 901 GLU A O 1
ATOM 7319 N N . LYS A 1 902 ? -14.039 -43.531 -55.062 1 89.56 902 LYS A N 1
ATOM 7320 C CA . LYS A 1 902 ? -15.336 -43.25 -55.688 1 89.56 902 LYS A CA 1
ATOM 7321 C C . LYS A 1 902 ? -16.422 -44.188 -55.156 1 89.56 902 LYS A C 1
ATOM 7323 O O . LYS A 1 902 ? -17.562 -43.781 -55 1 89.56 902 LYS A O 1
ATOM 7328 N N . ASP A 1 903 ? -16.094 -45.375 -54.938 1 87.81 903 ASP A N 1
ATOM 7329 C CA . ASP A 1 903 ? -17.109 -46.375 -54.656 1 87.81 903 ASP A CA 1
ATOM 7330 C C . ASP A 1 903 ? -17.266 -46.562 -53.125 1 87.81 903 ASP A C 1
ATOM 7332 O O . ASP A 1 903 ? -18.375 -46.781 -52.656 1 87.81 903 ASP A O 1
ATOM 7336 N N . PHE A 1 904 ? -16.266 -46.531 -52.312 1 91.12 904 PHE A N 1
ATOM 7337 C CA . PHE A 1 904 ? -16.312 -46.75 -50.875 1 91.12 904 PHE A CA 1
ATOM 7338 C C . PHE A 1 904 ? -16.828 -45.531 -50.156 1 91.12 904 PHE A C 1
ATOM 7340 O O . PHE A 1 904 ? -16.484 -44.406 -50.469 1 91.12 904 PHE A O 1
ATOM 7347 N N . THR A 1 905 ? -17.703 -45.75 -49.25 1 86.19 905 THR A N 1
ATOM 7348 C CA . THR A 1 905 ? -18.125 -44.719 -48.312 1 86.19 905 THR A CA 1
ATOM 7349 C C . THR A 1 905 ? -17.047 -44.469 -47.281 1 86.19 905 THR A C 1
ATOM 7351 O O . THR A 1 905 ? -16.109 -45.25 -47.125 1 86.19 905 THR A O 1
ATOM 7354 N N . PRO A 1 906 ? -17.141 -43.375 -46.562 1 81.81 906 PRO A N 1
ATOM 7355 C CA . PRO A 1 906 ? -16.156 -43.125 -45.531 1 81.81 906 PRO A CA 1
ATOM 7356 C C . PRO A 1 906 ? -16.062 -44.281 -44.531 1 81.81 906 PRO A C 1
ATOM 7358 O O . PRO A 1 906 ? -14.961 -44.625 -44.062 1 81.81 906 PRO A O 1
ATOM 7361 N N . GLU A 1 907 ? -17.188 -44.812 -44.281 1 81.75 907 GLU A N 1
ATOM 7362 C CA . GLU A 1 907 ? -17.203 -45.938 -43.375 1 81.75 907 GLU A CA 1
ATOM 7363 C C . GLU A 1 907 ? -16.438 -47.125 -43.938 1 81.75 907 GLU A C 1
ATOM 7365 O O . GLU A 1 907 ? -15.672 -47.812 -43.25 1 81.75 907 GLU A O 1
ATOM 7370 N N . GLU A 1 908 ? -16.609 -47.375 -45.219 1 84.94 908 GLU A N 1
ATOM 7371 C CA . GLU A 1 908 ? -15.938 -48.469 -45.875 1 84.94 908 GLU A CA 1
ATOM 7372 C C . GLU A 1 908 ? -14.438 -48.219 -45.969 1 84.94 908 GLU A C 1
ATOM 7374 O O . GLU A 1 908 ? -13.633 -49.156 -45.906 1 84.94 908 GLU A O 1
ATOM 7379 N N . ARG A 1 909 ? -14.109 -47 -46.188 1 88.12 909 ARG A N 1
ATOM 7380 C CA . ARG A 1 909 ? -12.695 -46.688 -46.219 1 88.12 909 ARG A CA 1
ATOM 7381 C C . ARG A 1 909 ? -12.016 -46.969 -44.875 1 88.12 909 ARG A C 1
ATOM 7383 O O . ARG A 1 909 ? -10.891 -47.469 -44.844 1 88.12 909 ARG A O 1
ATOM 7390 N N . HIS A 1 910 ? -12.766 -46.688 -43.844 1 82.31 910 HIS A N 1
ATOM 7391 C CA . HIS A 1 910 ? -12.242 -47 -42.531 1 82.31 910 HIS A CA 1
ATOM 7392 C C . HIS A 1 910 ? -12.109 -48.5 -42.312 1 82.31 910 HIS A C 1
ATOM 7394 O O . HIS A 1 910 ? -11.141 -49 -41.719 1 82.31 910 HIS A O 1
ATOM 7400 N N . LEU A 1 911 ? -13.086 -49.219 -42.844 1 81.94 911 LEU A N 1
ATOM 7401 C CA . LEU A 1 911 ? -13.031 -50.688 -42.75 1 81.94 911 LEU A CA 1
ATOM 7402 C C . LEU A 1 911 ? -11.859 -51.219 -43.594 1 81.94 911 LEU A C 1
ATOM 7404 O O . LEU A 1 911 ? -11.234 -52.219 -43.219 1 81.94 911 LEU A O 1
ATOM 7408 N N . PHE A 1 912 ? -11.656 -50.625 -44.688 1 87.75 912 PHE A N 1
ATOM 7409 C CA . PHE A 1 912 ? -10.523 -51 -45.531 1 87.75 912 PHE A CA 1
ATOM 7410 C C . PHE A 1 912 ? -9.211 -50.844 -44.781 1 87.75 912 PHE A C 1
ATOM 7412 O O . PHE A 1 912 ? -8.359 -51.75 -44.812 1 87.75 912 PHE A O 1
ATOM 7419 N N . LEU A 1 913 ? -9.141 -49.656 -44.125 1 83.88 913 LEU A N 1
ATOM 7420 C CA . LEU A 1 913 ? -7.934 -49.406 -43.344 1 83.88 913 LEU A CA 1
ATOM 7421 C C . LEU A 1 913 ? -7.785 -50.438 -42.219 1 83.88 913 LEU A C 1
ATOM 7423 O O . LEU A 1 913 ? -6.68 -50.938 -41.969 1 83.88 913 LEU A O 1
ATOM 7427 N N . LYS A 1 914 ? -8.875 -50.688 -41.656 1 80.19 914 LYS A N 1
ATOM 7428 C CA . LYS A 1 914 ? -8.891 -51.719 -40.625 1 80.19 914 LYS A CA 1
ATOM 7429 C C . LYS A 1 914 ? -8.445 -53.062 -41.156 1 80.19 914 LYS A C 1
ATOM 7431 O O . LYS A 1 914 ? -7.691 -53.781 -40.469 1 80.19 914 LYS A O 1
ATOM 7436 N N . PHE A 1 915 ? -8.906 -53.406 -42.281 1 82 915 PHE A N 1
ATOM 7437 C CA . PHE A 1 915 ? -8.586 -54.656 -42.938 1 82 915 PHE A CA 1
ATOM 7438 C C . PHE A 1 915 ? -7.09 -54.781 -43.219 1 82 915 PHE A C 1
ATOM 7440 O O . PHE A 1 915 ? -6.488 -55.812 -43.031 1 82 915 PHE A O 1
ATOM 7447 N N . GLY A 1 916 ? -6.547 -53.688 -43.562 1 81 916 GLY A N 1
ATOM 7448 C CA . GLY A 1 916 ? -5.145 -53.719 -43.938 1 81 916 GLY A CA 1
ATOM 7449 C C . GLY A 1 916 ? -4.207 -53.5 -42.75 1 81 916 GLY A C 1
ATOM 7450 O O . GLY A 1 916 ? -3.068 -53.969 -42.781 1 81 916 GLY A O 1
ATOM 7451 N N . THR A 1 917 ? -4.613 -52.656 -41.812 1 77.69 917 THR A N 1
ATOM 7452 C CA . THR A 1 917 ? -3.691 -52.219 -40.75 1 77.69 917 THR A CA 1
ATOM 7453 C C . THR A 1 917 ? -4.207 -52.656 -39.375 1 77.69 917 THR A C 1
ATOM 7455 O O . THR A 1 917 ? -3.52 -52.469 -38.375 1 77.69 917 THR A O 1
ATOM 7458 N N . SER A 1 918 ? -5.359 -53.188 -39.219 1 67.5 918 SER A N 1
ATOM 7459 C CA . SER A 1 918 ? -6.059 -53.562 -38 1 67.5 918 SER A CA 1
ATOM 7460 C C . SER A 1 918 ? -6.598 -52.312 -37.281 1 67.5 918 SER A C 1
ATOM 7462 O O . SER A 1 918 ? -7.227 -52.438 -36.219 1 67.5 918 SER A O 1
ATOM 7464 N N . CYS A 1 919 ? -6.387 -51.125 -37.812 1 69.88 919 CYS A N 1
ATOM 7465 C CA . CYS A 1 919 ? -6.902 -49.875 -37.25 1 69.88 919 CYS A CA 1
ATOM 7466 C C . CYS A 1 919 ? -7.824 -49.156 -38.219 1 69.88 919 CYS A C 1
ATOM 7468 O O . CYS A 1 919 ? -7.473 -48.969 -39.375 1 69.88 919 CYS A O 1
ATOM 7470 N N . SER A 1 920 ? -8.953 -48.781 -37.688 1 71.69 920 SER A N 1
ATOM 7471 C CA . SER A 1 920 ? -9.938 -48.156 -38.562 1 71.69 920 SER A CA 1
ATOM 7472 C C . SER A 1 920 ? -9.648 -46.688 -38.75 1 71.69 920 SER A C 1
ATOM 7474 O O . SER A 1 920 ? -10.227 -46.031 -39.625 1 71.69 920 SER A O 1
ATOM 7476 N N . ARG A 1 921 ? -8.797 -46.125 -38.031 1 74.44 921 ARG A N 1
ATOM 7477 C CA . ARG A 1 921 ? -8.539 -44.688 -38.094 1 74.44 921 ARG A CA 1
ATOM 7478 C C . ARG A 1 921 ? -7.117 -44.406 -38.594 1 74.44 921 ARG A C 1
ATOM 7480 O O . ARG A 1 921 ? -6.191 -45.156 -38.25 1 74.44 921 ARG A O 1
ATOM 7487 N N . PRO A 1 922 ? -6.996 -43.344 -39.406 1 74.31 922 PRO A N 1
ATOM 7488 C CA . PRO A 1 922 ? -5.652 -43.031 -39.906 1 74.31 922 PRO A CA 1
ATOM 7489 C C . PRO A 1 922 ? -4.75 -42.5 -38.781 1 74.31 922 PRO A C 1
ATOM 7491 O O . PRO A 1 922 ? -5.242 -42 -37.781 1 74.31 922 PRO A O 1
ATOM 7494 N N . PRO A 1 923 ? -3.459 -42.75 -39 1 70.31 923 PRO A N 1
ATOM 7495 C CA . PRO A 1 923 ? -2.516 -42.188 -38.031 1 70.31 923 PRO A CA 1
ATOM 7496 C C . PRO A 1 923 ? -2.615 -40.656 -37.906 1 70.31 923 PRO A C 1
ATOM 7498 O O . PRO A 1 923 ? -2.891 -40 -38.906 1 70.31 923 PRO A O 1
ATOM 7501 N N . LEU A 1 924 ? -2.414 -40.156 -36.719 1 66 924 LEU A N 1
ATOM 7502 C CA . LEU A 1 924 ? -2.621 -38.75 -36.375 1 66 924 LEU A CA 1
ATOM 7503 C C . LEU A 1 924 ? -1.758 -37.844 -37.25 1 66 924 LEU A C 1
ATOM 7505 O O . LEU A 1 924 ? -2.207 -36.781 -37.656 1 66 924 LEU A O 1
ATOM 7509 N N . LEU A 1 925 ? -0.512 -38.188 -37.531 1 69 925 LEU A N 1
ATOM 7510 C CA . LEU A 1 925 ? 0.406 -37.344 -38.281 1 69 925 LEU A CA 1
ATOM 7511 C C . LEU A 1 925 ? 0.369 -37.656 -39.75 1 69 925 LEU A C 1
ATOM 7513 O O . LEU A 1 925 ? 1.13 -37.094 -40.531 1 69 925 LEU A O 1
ATOM 7517 N N . GLY A 1 926 ? -0.572 -38.531 -40.188 1 73.94 926 GLY A N 1
ATOM 7518 C CA . GLY A 1 926 ? -0.625 -38.938 -41.562 1 73.94 926 GLY A CA 1
ATOM 7519 C C . GLY A 1 926 ? 0.001 -40.281 -41.812 1 73.94 926 GLY A C 1
ATOM 7520 O O . GLY A 1 926 ? 0.632 -40.875 -40.938 1 73.94 926 GLY A O 1
ATOM 7521 N N . PHE A 1 927 ? -0.171 -40.781 -42.969 1 80.38 927 PHE A N 1
ATOM 7522 C CA . PHE A 1 927 ? 0.232 -42.156 -43.312 1 80.38 927 PHE A CA 1
ATOM 7523 C C . PHE A 1 927 ? 1.737 -42.219 -43.531 1 80.38 927 PHE A C 1
ATOM 7525 O O . PHE A 1 927 ? 2.301 -43.312 -43.625 1 80.38 927 PHE A O 1
ATOM 7532 N N . ALA A 1 928 ? 2.348 -40.969 -43.5 1 74.25 928 ALA A N 1
ATOM 7533 C CA . ALA A 1 928 ? 3.805 -40.938 -43.594 1 74.25 928 ALA A CA 1
ATOM 7534 C C . ALA A 1 928 ? 4.449 -41.562 -42.344 1 74.25 928 ALA A C 1
ATOM 7536 O O . ALA A 1 928 ? 5.59 -42.031 -42.406 1 74.25 928 ALA A O 1
ATOM 7537 N N . TYR A 1 929 ? 3.607 -41.562 -41.312 1 67.38 929 TYR A N 1
ATOM 7538 C CA . TYR A 1 929 ? 4.199 -41.969 -40.031 1 67.38 929 TYR A CA 1
ATOM 7539 C C . TYR A 1 929 ? 3.713 -43.375 -39.656 1 67.38 929 TYR A C 1
ATOM 7541 O O . TYR A 1 929 ? 3.914 -43.781 -38.5 1 67.38 929 TYR A O 1
ATOM 7549 N N . LEU A 1 930 ? 3.045 -43.969 -40.562 1 74.5 930 LEU A N 1
ATOM 7550 C CA . LEU A 1 930 ? 2.637 -45.344 -40.344 1 74.5 930 LEU A CA 1
ATOM 7551 C C . LEU A 1 930 ? 3.828 -46.281 -40.469 1 74.5 930 LEU A C 1
ATOM 7553 O O . LEU A 1 930 ? 4.539 -46.281 -41.469 1 74.5 930 LEU A O 1
ATOM 7557 N N . GLU A 1 931 ? 4.195 -46.938 -39.281 1 64.19 931 GLU A N 1
ATOM 7558 C CA . GLU A 1 931 ? 5.285 -47.906 -39.312 1 64.19 931 GLU A CA 1
ATOM 7559 C C . GLU A 1 931 ? 4.781 -49.312 -39 1 64.19 931 GLU A C 1
ATOM 7561 O O . GLU A 1 931 ? 4.238 -49.562 -37.906 1 64.19 931 GLU A O 1
ATOM 7566 N N . PRO A 1 932 ? 5.117 -50.25 -39.844 1 70.31 932 PRO A N 1
ATOM 7567 C CA . PRO A 1 932 ? 5.645 -50.156 -41.219 1 70.31 932 PRO A CA 1
ATOM 7568 C C . PRO A 1 932 ? 4.684 -49.469 -42.188 1 70.31 932 PRO A C 1
ATOM 7570 O O . PRO A 1 932 ? 3.49 -49.344 -41.906 1 70.31 932 PRO A O 1
ATOM 7573 N N . PRO A 1 933 ? 5.188 -48.875 -43.188 1 81.75 933 PRO A N 1
ATOM 7574 C CA . PRO A 1 933 ? 4.289 -48.219 -44.125 1 81.75 933 PRO A CA 1
ATOM 7575 C C . PRO A 1 933 ? 3.262 -49.156 -44.75 1 81.75 933 PRO A C 1
ATOM 7577 O O . PRO A 1 933 ? 3.516 -50.344 -44.875 1 81.75 933 PRO A O 1
ATOM 7580 N N . PHE A 1 934 ? 2.16 -48.625 -45.094 1 88.56 934 PHE A N 1
ATOM 7581 C CA . PHE A 1 934 ? 1.146 -49.406 -45.781 1 88.56 934 PHE A CA 1
ATOM 7582 C C . PHE A 1 934 ? 1.69 -49.969 -47.094 1 88.56 934 PHE A C 1
ATOM 7584 O O . PHE A 1 934 ? 2.338 -49.25 -47.844 1 88.56 934 PHE A O 1
ATOM 7591 N N . SER A 1 935 ? 1.556 -51.25 -47.281 1 90.56 935 SER A N 1
ATOM 7592 C CA . SER A 1 935 ? 2.113 -51.906 -48.469 1 90.56 935 SER A CA 1
ATOM 7593 C C . SER A 1 935 ? 1.082 -52.812 -49.156 1 90.56 935 SER A C 1
ATOM 7595 O O . SER A 1 935 ? 0.203 -53.344 -48.469 1 90.56 935 SER A O 1
ATOM 7597 N N . ILE A 1 936 ? 1.146 -52.969 -50.438 1 91.44 936 ILE A N 1
ATOM 7598 C CA . ILE A 1 936 ? 0.285 -53.844 -51.219 1 91.44 936 ILE A CA 1
ATOM 7599 C C . ILE A 1 936 ? 1.14 -54.781 -52.031 1 91.44 936 ILE A C 1
ATOM 7601 O O . ILE A 1 936 ? 2.053 -54.375 -52.75 1 91.44 936 ILE A O 1
ATOM 7605 N N . ARG A 1 937 ? 0.89 -56.062 -51.844 1 87.69 937 ARG A N 1
ATOM 7606 C CA . ARG A 1 937 ? 1.649 -57.094 -52.562 1 87.69 937 ARG A CA 1
ATOM 7607 C C . ARG A 1 937 ? 0.739 -57.938 -53.469 1 87.69 937 ARG A C 1
ATOM 7609 O O . ARG A 1 937 ? -0.373 -58.281 -53.062 1 87.69 937 ARG A O 1
ATOM 7616 N N . CYS A 1 938 ? 1.195 -58.281 -54.656 1 85.81 938 CYS A N 1
ATOM 7617 C CA . CYS A 1 938 ? 0.464 -59.156 -55.594 1 85.81 938 CYS A CA 1
ATOM 7618 C C . CYS A 1 938 ? 0.699 -60.625 -55.25 1 85.81 938 CYS A C 1
ATOM 7620 O O . CYS A 1 938 ? 1.837 -61.031 -55 1 85.81 938 CYS A O 1
ATOM 7622 N N . VAL A 1 939 ? -0.229 -61.5 -54.875 1 75.25 939 VAL A N 1
ATOM 7623 C CA . VAL A 1 939 ? -0.09 -62.938 -54.625 1 75.25 939 VAL A CA 1
ATOM 7624 C C . VAL A 1 939 ? -0.536 -63.75 -55.844 1 75.25 939 VAL A C 1
ATOM 7626 O O . VAL A 1 939 ? -1.604 -63.469 -56.406 1 75.25 939 VAL A O 1
ATOM 7629 N N . GLU A 1 940 ? 0.418 -64.312 -56.531 1 56.34 940 GLU A N 1
ATOM 7630 C CA . GLU A 1 940 ? 0.125 -65.125 -57.688 1 56.34 940 GLU A CA 1
ATOM 7631 C C . GLU A 1 940 ? -0.425 -66.5 -57.281 1 56.34 940 GLU A C 1
ATOM 7633 O O . GLU A 1 940 ? -0.167 -67 -56.188 1 56.34 940 GLU A O 1
ATOM 7638 N N . THR A 1 941 ? -1.39 -67.188 -57.875 1 43.06 941 THR A N 1
ATOM 7639 C CA . THR A 1 941 ? -2.072 -68.438 -57.656 1 43.06 941 THR A CA 1
ATOM 7640 C C . THR A 1 941 ? -1.065 -69.562 -57.438 1 43.06 941 THR A C 1
ATOM 7642 O O . THR A 1 941 ? -1.444 -70.75 -57.344 1 43.06 941 THR A O 1
ATOM 7645 N N . SER A 1 942 ? 0.191 -69.688 -57.969 1 37.28 942 SER A N 1
ATOM 7646 C CA . SER A 1 942 ? 0.75 -71.062 -57.906 1 37.28 942 SER A CA 1
ATOM 7647 C C . SER A 1 942 ? 0.897 -71.562 -56.469 1 37.28 942 SER A C 1
ATOM 7649 O O . SER A 1 942 ? 0.844 -70.75 -55.531 1 37.28 942 SER A O 1
ATOM 7651 N N . ASP A 1 943 ? 1.387 -73.062 -56.281 1 34.22 943 ASP A N 1
ATOM 7652 C CA . ASP A 1 943 ? 1.676 -73.812 -55.094 1 34.22 943 ASP A CA 1
ATOM 7653 C C . ASP A 1 943 ? 2.531 -73.062 -54.094 1 34.22 943 ASP A C 1
ATOM 7655 O O . ASP A 1 943 ? 3.494 -72.375 -54.469 1 34.22 943 ASP A O 1
ATOM 7659 N N . ASP A 1 944 ? 2.043 -72.75 -53 1 35.47 944 ASP A N 1
ATOM 7660 C CA . ASP A 1 944 ? 2.559 -72.125 -51.812 1 35.47 944 ASP A CA 1
ATOM 7661 C C . ASP A 1 944 ? 4.004 -72.5 -51.531 1 35.47 944 ASP A C 1
ATOM 7663 O O . ASP A 1 944 ? 4.535 -72.25 -50.438 1 35.47 944 ASP A O 1
ATOM 7667 N N . ASN A 1 945 ? 4.527 -73.688 -52.219 1 32.66 945 ASN A N 1
ATOM 7668 C CA . ASN A 1 945 ? 5.723 -74.188 -51.562 1 32.66 945 ASN A CA 1
ATOM 7669 C C . ASN A 1 945 ? 6.93 -73.312 -51.781 1 32.66 945 ASN A C 1
ATOM 7671 O O . ASN A 1 945 ? 8.07 -73.75 -51.656 1 32.66 945 ASN A O 1
ATOM 7675 N N . ASP A 1 946 ? 6.926 -72.5 -52.812 1 30.48 946 ASP A N 1
ATOM 7676 C CA . ASP A 1 946 ? 8.266 -72 -53.062 1 30.48 946 ASP A CA 1
ATOM 7677 C C . ASP A 1 946 ? 8.695 -71 -52 1 30.48 946 ASP A C 1
ATOM 7679 O O . ASP A 1 946 ? 8.008 -70 -51.781 1 30.48 946 ASP A O 1
ATOM 7683 N N . GLN A 1 947 ? 9.562 -71.5 -51.062 1 30.88 947 GLN A N 1
ATOM 7684 C CA . GLN A 1 947 ? 10.25 -70.688 -50.031 1 30.88 947 GLN A CA 1
ATOM 7685 C C . GLN A 1 947 ? 10.836 -69.438 -50.625 1 30.88 947 GLN A C 1
ATOM 7687 O O . GLN A 1 947 ? 10.617 -69.125 -51.781 1 30.88 947 GLN A O 1
ATOM 7692 N N . GLY A 1 948 ? 12.188 -69.188 -50.312 1 31.73 948 GLY A N 1
ATOM 7693 C CA . GLY A 1 948 ? 13.047 -68 -50.25 1 31.73 948 GLY A CA 1
ATOM 7694 C C . GLY A 1 948 ? 13.281 -67.375 -51.625 1 31.73 948 GLY A C 1
ATOM 7695 O O . GLY A 1 948 ? 12.906 -67.938 -52.656 1 31.73 948 GLY A O 1
ATOM 7696 N N . ASP A 1 949 ? 14 -66.188 -51.656 1 32.34 949 ASP A N 1
ATOM 7697 C CA . ASP A 1 949 ? 14.461 -65.062 -52.531 1 32.34 949 ASP A CA 1
ATOM 7698 C C . ASP A 1 949 ? 15.336 -65.625 -53.656 1 32.34 949 ASP A C 1
ATOM 7700 O O . ASP A 1 949 ? 16.125 -64.875 -54.25 1 32.34 949 ASP A O 1
ATOM 7704 N N . THR A 1 950 ? 15.539 -66.938 -53.906 1 30.12 950 THR A N 1
ATOM 7705 C CA . THR A 1 950 ? 16.547 -67 -54.938 1 30.12 950 THR A CA 1
ATOM 7706 C C . THR A 1 950 ? 15.977 -66.5 -56.281 1 30.12 950 THR A C 1
ATOM 7708 O O . THR A 1 950 ? 14.758 -66.438 -56.469 1 30.12 950 THR A O 1
ATOM 7711 N N . LEU A 1 951 ? 16.859 -65.938 -57.188 1 33.78 951 LEU A N 1
ATOM 7712 C CA . LEU A 1 951 ? 16.703 -65.438 -58.562 1 33.78 951 LEU A CA 1
ATOM 7713 C C . LEU A 1 951 ? 15.719 -66.312 -59.344 1 33.78 951 LEU A C 1
ATOM 7715 O O . LEU A 1 951 ? 14.891 -65.75 -60.094 1 33.78 951 LEU A O 1
ATOM 7719 N N . GLY A 1 952 ? 15.883 -67.625 -59.156 1 33.75 952 GLY A N 1
ATOM 7720 C CA . GLY A 1 952 ? 15.133 -68.562 -59.969 1 33.75 952 GLY A CA 1
ATOM 7721 C C . GLY A 1 952 ? 13.648 -68.562 -59.688 1 33.75 952 GLY A C 1
ATOM 7722 O O . GLY A 1 952 ? 12.844 -69 -60.531 1 33.75 952 GLY A O 1
ATOM 7723 N N . SER A 1 953 ? 13.297 -68.25 -58.406 1 33.91 953 SER A N 1
ATOM 7724 C CA . SER A 1 953 ? 11.891 -68.188 -58.031 1 33.91 953 SER A CA 1
ATOM 7725 C C . SER A 1 953 ? 11.156 -67.062 -58.688 1 33.91 953 SER A C 1
ATOM 7727 O O . SER A 1 953 ? 9.93 -67.062 -58.781 1 33.91 953 SER A O 1
ATOM 7729 N N . VAL A 1 954 ? 11.844 -66 -59.125 1 33.81 954 VAL A N 1
ATOM 7730 C CA . VAL A 1 954 ? 11.266 -64.938 -59.906 1 33.81 954 VAL A CA 1
ATOM 7731 C C . VAL A 1 954 ? 10.812 -65.438 -61.281 1 33.81 954 VAL A C 1
ATOM 7733 O O . VAL A 1 954 ? 9.711 -65.125 -61.719 1 33.81 954 VAL A O 1
ATOM 7736 N N . ILE A 1 955 ? 11.711 -66.312 -61.938 1 34.59 955 ILE A N 1
ATOM 7737 C CA . ILE A 1 955 ? 11.43 -66.688 -63.312 1 34.59 955 ILE A CA 1
ATOM 7738 C C . ILE A 1 955 ? 10.25 -67.625 -63.344 1 34.59 955 ILE A C 1
ATOM 7740 O O . ILE A 1 955 ? 9.398 -67.562 -64.25 1 34.59 955 ILE A O 1
ATOM 7744 N N . ARG A 1 956 ? 10.234 -68.625 -62.406 1 38.25 956 ARG A N 1
ATOM 7745 C CA . ARG A 1 956 ? 9.156 -69.625 -62.438 1 38.25 956 ARG A CA 1
ATOM 7746 C C . ARG A 1 956 ? 7.812 -68.938 -62.125 1 38.25 956 ARG A C 1
ATOM 7748 O O . ARG A 1 956 ? 6.758 -69.438 -62.531 1 38.25 956 ARG A O 1
ATOM 7755 N N . GLY A 1 957 ? 7.777 -67.875 -61.219 1 34.28 957 GLY A N 1
ATOM 7756 C CA . GLY A 1 957 ? 6.594 -67.062 -60.969 1 34.28 957 GLY A CA 1
ATOM 7757 C C . GLY A 1 957 ? 5.992 -66.5 -62.219 1 34.28 957 GLY A C 1
ATOM 7758 O O . GLY A 1 957 ? 4.781 -66.25 -62.281 1 34.28 957 GLY A O 1
ATOM 7759 N N . PHE A 1 958 ? 6.785 -66.125 -63.219 1 33.75 958 PHE A N 1
ATOM 7760 C CA . PHE A 1 958 ? 6.27 -65.562 -64.5 1 33.75 958 PHE A CA 1
ATOM 7761 C C . PHE A 1 958 ? 5.469 -66.688 -65.25 1 33.75 958 PHE A C 1
ATOM 7763 O O . PHE A 1 958 ? 4.449 -66.375 -65.875 1 33.75 958 PHE A O 1
ATOM 7770 N N . LEU A 1 959 ? 5.973 -67.938 -65.312 1 35.41 959 LEU A N 1
ATOM 7771 C CA . LEU A 1 959 ? 5.332 -68.875 -66.188 1 35.41 959 LEU A CA 1
ATOM 7772 C C . LEU A 1 959 ? 4.086 -69.5 -65.562 1 35.41 959 LEU A C 1
ATOM 7774 O O . LEU A 1 959 ? 3.277 -70.125 -66.188 1 35.41 959 LEU A O 1
ATOM 7778 N N . ALA A 1 960 ? 4.043 -69.75 -64.312 1 35.5 960 ALA A N 1
ATOM 7779 C CA . ALA A 1 960 ? 2.846 -70.312 -63.656 1 35.5 960 ALA A CA 1
ATOM 7780 C C . ALA A 1 960 ? 1.674 -69.312 -63.75 1 35.5 960 ALA A C 1
ATOM 7782 O O . ALA A 1 960 ? 0.653 -69.5 -63.094 1 35.5 960 ALA A O 1
ATOM 7783 N N . ILE A 1 961 ? 1.655 -68.312 -64.562 1 37.12 961 ILE A N 1
ATOM 7784 C CA . ILE A 1 961 ? 0.586 -67.375 -64.812 1 37.12 961 ILE A CA 1
ATOM 7785 C C . ILE A 1 961 ? -0.684 -68.125 -65.25 1 37.12 961 ILE A C 1
ATOM 7787 O O . ILE A 1 961 ? -1.763 -67.5 -65.312 1 37.12 961 ILE A O 1
ATOM 7791 N N . LYS A 1 962 ? -0.645 -69.312 -65.812 1 35.91 962 LYS A N 1
ATOM 7792 C CA . LYS A 1 962 ? -1.876 -69.75 -66.5 1 35.91 962 LYS A CA 1
ATOM 7793 C C . LYS A 1 962 ? -2.955 -70.125 -65.5 1 35.91 962 LYS A C 1
ATOM 7795 O O . LYS A 1 962 ? -4.098 -70.375 -65.875 1 35.91 962 LYS A O 1
ATOM 7800 N N . ARG A 1 963 ? -2.664 -70.812 -64.375 1 40.34 963 ARG A N 1
ATOM 7801 C CA . ARG A 1 963 ? -3.842 -71.312 -63.688 1 40.34 963 ARG A CA 1
ATOM 7802 C C . ARG A 1 963 ? -4.441 -70.188 -62.844 1 40.34 963 ARG A C 1
ATOM 7804 O O . ARG A 1 963 ? -3.838 -69.75 -61.844 1 40.34 963 ARG A O 1
ATOM 7811 N N . LYS A 1 964 ? -5.312 -69.375 -63.375 1 42.38 964 LYS A N 1
ATOM 7812 C CA . LYS A 1 964 ? -6.16 -68.25 -63 1 42.38 964 LYS A CA 1
ATOM 7813 C C . LYS A 1 964 ? -7.145 -68.625 -61.906 1 42.38 964 LYS A C 1
ATOM 7815 O O . LYS A 1 964 ? -8.156 -69.25 -62.156 1 42.38 964 LYS A O 1
ATOM 7820 N N . ASN A 1 965 ? -6.848 -69 -60.812 1 39.97 965 ASN A N 1
ATOM 7821 C CA . ASN A 1 965 ? -7.973 -69.125 -59.906 1 39.97 965 ASN A CA 1
ATOM 7822 C C . ASN A 1 965 ? -8.523 -67.75 -59.5 1 39.97 965 ASN A C 1
ATOM 7824 O O . ASN A 1 965 ? -7.906 -67.062 -58.719 1 39.97 965 ASN A O 1
ATOM 7828 N N . PRO A 1 966 ? -9.281 -67.062 -60.281 1 50.03 966 PRO A N 1
ATOM 7829 C CA . PRO A 1 966 ? -9.914 -65.75 -60.188 1 50.03 966 PRO A CA 1
ATOM 7830 C C . PRO A 1 966 ? -10.633 -65.5 -58.844 1 50.03 966 PRO A C 1
ATOM 7832 O O . PRO A 1 966 ? -11.086 -64.375 -58.562 1 50.03 966 PRO A O 1
ATOM 7835 N N . ASN A 1 967 ? -10.875 -66.438 -58.062 1 59.19 967 ASN A N 1
ATOM 7836 C CA . ASN A 1 967 ? -11.859 -66.312 -57 1 59.19 967 ASN A CA 1
ATOM 7837 C C . ASN A 1 967 ? -11.195 -66.125 -55.625 1 59.19 967 ASN A C 1
ATOM 7839 O O . ASN A 1 967 ? -11.82 -66.312 -54.594 1 59.19 967 ASN A O 1
ATOM 7843 N N . ARG A 1 968 ? -10 -65.75 -55.625 1 75.75 968 ARG A N 1
ATOM 7844 C CA . ARG A 1 968 ? -9.367 -65.625 -54.312 1 75.75 968 ARG A CA 1
ATOM 7845 C C . ARG A 1 968 ? -9.688 -64.312 -53.656 1 75.75 968 ARG A C 1
ATOM 7847 O O . ARG A 1 968 ? -9.711 -63.25 -54.344 1 75.75 968 ARG A O 1
ATOM 7854 N N . LEU A 1 969 ? -9.953 -64.312 -52.438 1 82 969 LEU A N 1
ATOM 7855 C CA . LEU A 1 969 ? -10.25 -63.125 -51.688 1 82 969 LEU A CA 1
ATOM 7856 C C . LEU A 1 969 ? -8.969 -62.406 -51.281 1 82 969 LEU A C 1
ATOM 7858 O O . LEU A 1 969 ? -7.938 -63.031 -51.062 1 82 969 LEU A O 1
ATOM 7862 N N . PRO A 1 970 ? -8.938 -61.031 -51.375 1 87.06 970 PRO A N 1
ATOM 7863 C CA . PRO A 1 970 ? -7.781 -60.344 -50.781 1 87.06 970 PRO A CA 1
ATOM 7864 C C . PRO A 1 970 ? -7.527 -60.688 -49.344 1 87.06 970 PRO A C 1
ATOM 7866 O O . PRO A 1 970 ? -8.469 -61 -48.594 1 87.06 970 PRO A O 1
ATOM 7869 N N . THR A 1 971 ? -6.34 -60.875 -48.938 1 82.38 971 THR A N 1
ATOM 7870 C CA . THR A 1 971 ? -5.945 -61.094 -47.531 1 82.38 971 THR A CA 1
ATOM 7871 C C . THR A 1 971 ? -4.984 -60.031 -47.062 1 82.38 971 THR A C 1
ATOM 7873 O O . THR A 1 971 ? -4.473 -59.25 -47.844 1 82.38 971 THR A O 1
ATOM 7876 N N . ALA A 1 972 ? -4.949 -59.844 -45.781 1 80.94 972 ALA A N 1
ATOM 7877 C CA . ALA A 1 972 ? -4.07 -58.812 -45.25 1 80.94 972 ALA A CA 1
ATOM 7878 C C . ALA A 1 972 ? -3.203 -59.344 -44.125 1 80.94 972 ALA A C 1
ATOM 7880 O O . ALA A 1 972 ? -3.613 -60.25 -43.406 1 80.94 972 ALA A O 1
ATOM 7881 N N . SER A 1 973 ? -1.95 -59.031 -44.125 1 74.62 973 SER A N 1
ATOM 7882 C CA . SER A 1 973 ? -1.078 -59.219 -42.969 1 74.62 973 SER A CA 1
ATOM 7883 C C . SER A 1 973 ? -0.965 -57.906 -42.156 1 74.62 973 SER A C 1
ATOM 7885 O O . SER A 1 973 ? -0.072 -57.094 -42.406 1 74.62 973 SER A O 1
ATOM 7887 N N . THR A 1 974 ? -1.796 -57.719 -41.156 1 73.19 974 THR A N 1
ATOM 7888 C CA . THR A 1 974 ? -2.016 -56.469 -40.469 1 73.19 974 THR A CA 1
ATOM 7889 C C . THR A 1 974 ? -0.771 -56.062 -39.688 1 73.19 974 THR A C 1
ATOM 7891 O O . THR A 1 974 ? -0.544 -54.875 -39.438 1 73.19 974 THR A O 1
ATOM 7894 N N . CYS A 1 975 ? 0.033 -57.031 -39.219 1 63.91 975 CYS A N 1
ATOM 7895 C CA . CYS A 1 975 ? 1.254 -56.719 -38.5 1 63.91 975 CYS A CA 1
ATOM 7896 C C . CYS A 1 975 ? 2.213 -55.906 -39.375 1 63.91 975 CYS A C 1
ATOM 7898 O O . CYS A 1 975 ? 3.018 -55.125 -38.844 1 63.91 975 CYS A O 1
ATOM 7900 N N . PHE A 1 976 ? 2.154 -56.188 -40.594 1 67.94 976 PH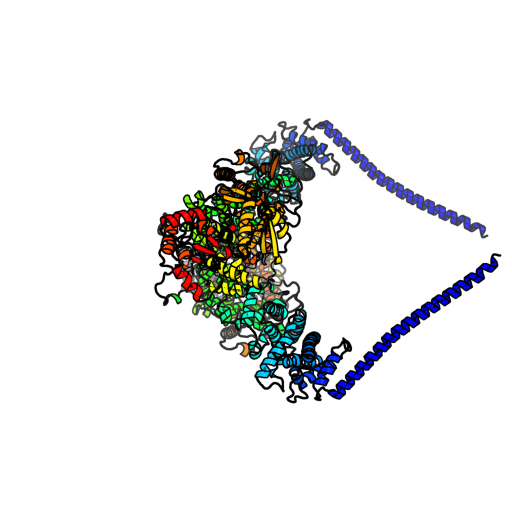E A N 1
ATOM 7901 C CA . PHE A 1 976 ? 3.068 -55.531 -41.531 1 67.94 976 PHE A CA 1
ATOM 7902 C C . PHE A 1 976 ? 2.34 -54.469 -42.344 1 67.94 976 PHE A C 1
ATOM 7904 O O . PHE A 1 976 ? 2.91 -53.875 -43.281 1 67.94 976 PHE A O 1
ATOM 7911 N N . ASN A 1 977 ? 1.087 -54.219 -41.969 1 79.06 977 ASN A N 1
ATOM 7912 C CA . ASN A 1 977 ? 0.25 -53.312 -42.75 1 79.06 977 ASN A CA 1
ATOM 7913 C C . ASN A 1 977 ? 0.31 -53.656 -44.25 1 79.06 977 ASN A C 1
ATOM 7915 O O . ASN A 1 977 ? 0.506 -52.781 -45.062 1 79.06 977 ASN A O 1
ATOM 7919 N N . LEU A 1 978 ? 0.151 -54.906 -44.562 1 84.38 978 LEU A N 1
ATOM 7920 C CA . LEU A 1 978 ? 0.32 -55.406 -45.906 1 84.38 978 LEU A CA 1
ATOM 7921 C C . LEU A 1 978 ? -0.996 -55.938 -46.469 1 84.38 978 LEU A C 1
ATOM 7923 O O . LEU A 1 978 ? -1.613 -56.844 -45.844 1 84.38 978 LEU A O 1
ATOM 7927 N N . LEU A 1 979 ? -1.417 -55.375 -47.5 1 89.38 979 LEU A N 1
ATOM 7928 C CA . LEU A 1 979 ? -2.562 -55.875 -48.25 1 89.38 979 LEU A CA 1
ATOM 7929 C C . LEU A 1 979 ? -2.109 -56.812 -49.375 1 89.38 979 LEU A C 1
ATOM 7931 O O . LEU A 1 979 ? -1.309 -56.406 -50.219 1 89.38 979 LEU A O 1
ATOM 7935 N N . LYS A 1 980 ? -2.498 -58 -49.312 1 86 980 LYS A N 1
ATOM 7936 C CA . LYS A 1 980 ? -2.238 -58.969 -50.375 1 86 980 LYS A CA 1
ATOM 7937 C C . LYS A 1 980 ? -3.396 -59 -51.375 1 86 980 LYS A C 1
ATOM 7939 O O . LYS A 1 980 ? -4.484 -59.469 -51.031 1 86 980 LYS A O 1
ATOM 7944 N N . LEU A 1 981 ? -3.135 -58.594 -52.5 1 88.56 981 LEU A N 1
ATOM 7945 C CA . LEU A 1 981 ? -4.172 -58.406 -53.5 1 88.56 981 LEU A CA 1
ATOM 7946 C C . LEU A 1 981 ? -3.895 -59.312 -54.719 1 88.56 981 LEU A C 1
ATOM 7948 O O . LEU A 1 981 ? -2.809 -59.25 -55.281 1 88.56 981 LEU A O 1
ATOM 7952 N N . PRO A 1 982 ? -4.781 -60.188 -55.031 1 85.62 982 PRO A N 1
ATOM 7953 C CA . PRO A 1 982 ? -4.633 -60.969 -56.25 1 85.62 982 PRO A CA 1
ATOM 7954 C C . PRO A 1 982 ? -4.711 -60.094 -57.531 1 85.62 982 PRO A C 1
ATOM 7956 O O . PRO A 1 982 ? -5.25 -59 -57.469 1 85.62 982 PRO A O 1
ATOM 7959 N N . ASN A 1 983 ? -4.148 -60.531 -58.562 1 84.5 983 ASN A N 1
ATOM 7960 C CA . ASN A 1 983 ? -4.215 -59.844 -59.844 1 84.5 983 ASN A CA 1
ATOM 7961 C C . ASN A 1 983 ? -5.555 -60.062 -60.531 1 84.5 983 ASN A C 1
ATOM 7963 O O . ASN A 1 983 ? -5.66 -60.875 -61.438 1 84.5 983 ASN A O 1
ATOM 7967 N N . TYR A 1 984 ? -6.492 -59.281 -60.156 1 86.38 984 TYR A N 1
ATOM 7968 C CA . TYR A 1 984 ? -7.848 -59.438 -60.688 1 86.38 984 TYR A CA 1
ATOM 7969 C C . TYR A 1 984 ? -7.934 -59 -62.125 1 86.38 984 TYR A C 1
ATOM 7971 O O . TYR A 1 984 ? -7.246 -58.062 -62.562 1 86.38 984 TYR A O 1
ATOM 7979 N N . ALA A 1 985 ? -8.859 -59.719 -62.844 1 81.5 985 ALA A N 1
ATOM 7980 C CA . ALA A 1 985 ? -8.992 -59.438 -64.25 1 81.5 985 ALA A CA 1
ATOM 7981 C C . ALA A 1 985 ? -9.938 -58.281 -64.5 1 81.5 985 ALA A C 1
ATOM 7983 O O . ALA A 1 985 ? -9.875 -57.656 -65.562 1 81.5 985 ALA A O 1
ATOM 7984 N N . LYS A 1 986 ? -10.875 -58.125 -63.625 1 85.31 986 LYS A N 1
ATOM 7985 C CA . LYS A 1 986 ? -11.859 -57.062 -63.781 1 85.31 986 LYS A CA 1
ATOM 7986 C C . LYS A 1 986 ? -11.992 -56.219 -62.531 1 85.31 986 LYS A C 1
ATOM 7988 O O . LYS A 1 986 ? -11.898 -56.75 -61.406 1 85.31 986 LYS A O 1
ATOM 7993 N N . LYS A 1 987 ? -12.336 -54.969 -62.75 1 90.81 987 LYS A N 1
ATOM 7994 C CA . LYS A 1 987 ? -12.508 -54.031 -61.625 1 90.81 987 LYS A CA 1
ATOM 7995 C C . LYS A 1 987 ? -13.703 -54.406 -60.781 1 90.81 987 LYS A C 1
ATOM 7997 O O . LYS A 1 987 ? -13.664 -54.25 -59.562 1 90.81 987 LYS A O 1
ATOM 8002 N N . SER A 1 988 ? -14.781 -54.875 -61.438 1 89.88 988 SER A N 1
ATOM 8003 C CA . SER A 1 988 ? -15.992 -55.25 -60.719 1 89.88 988 SER A CA 1
ATOM 8004 C C . SER A 1 988 ? -15.734 -56.406 -59.75 1 89.88 988 SER A C 1
ATOM 8006 O O . SER A 1 988 ? -16.297 -56.438 -58.656 1 89.88 988 SER A O 1
ATOM 8008 N N . ILE A 1 989 ? -14.82 -57.25 -60.156 1 86.81 989 ILE A N 1
ATOM 8009 C CA . ILE A 1 989 ? -14.461 -58.375 -59.281 1 86.81 989 ILE A CA 1
ATOM 8010 C C . ILE A 1 989 ? -13.648 -57.875 -58.094 1 86.81 989 ILE A C 1
ATOM 8012 O O . ILE A 1 989 ? -13.859 -58.312 -56.969 1 86.81 989 ILE A O 1
ATOM 8016 N N . LEU A 1 990 ? -12.742 -56.938 -58.375 1 91.75 990 LEU A N 1
ATOM 8017 C CA . LEU A 1 990 ? -11.969 -56.344 -57.281 1 91.75 990 LEU A CA 1
ATOM 8018 C C . LEU A 1 990 ? -12.891 -55.688 -56.281 1 91.75 990 LEU A C 1
ATOM 8020 O O . LEU A 1 990 ? -12.734 -55.875 -55.062 1 91.75 990 LEU A O 1
ATOM 8024 N N . LEU A 1 991 ? -13.844 -54.906 -56.719 1 93.38 991 LEU A N 1
ATOM 8025 C CA . LEU A 1 991 ? -14.781 -54.219 -55.844 1 93.38 991 LEU A CA 1
ATOM 8026 C C . LEU A 1 991 ? -15.586 -55.188 -55 1 93.38 991 LEU A C 1
ATOM 8028 O O . LEU A 1 991 ? -15.719 -55 -53.781 1 93.38 991 LEU A O 1
ATOM 8032 N N . GLU A 1 992 ? -16.078 -56.156 -55.625 1 88.62 992 GLU A N 1
ATOM 8033 C CA . GLU A 1 992 ? -16.906 -57.125 -54.938 1 88.62 992 GLU A CA 1
ATOM 8034 C C . GLU A 1 992 ? -16.109 -57.906 -53.906 1 88.62 992 GLU A C 1
ATOM 8036 O O . GLU A 1 992 ? -16.562 -58.094 -52.781 1 88.62 992 GLU A O 1
ATOM 8041 N N . LYS A 1 993 ? -15.016 -58.344 -54.312 1 87.56 993 LYS A N 1
ATOM 8042 C CA . LYS A 1 993 ? -14.203 -59.188 -53.406 1 87.56 993 LYS A CA 1
ATOM 8043 C C . LYS A 1 993 ? -13.617 -58.344 -52.281 1 87.56 993 LYS A C 1
ATOM 8045 O O . LYS A 1 993 ? -13.523 -58.812 -51.125 1 87.56 993 LYS A O 1
ATOM 8050 N N . LEU A 1 994 ? -13.172 -57.156 -52.594 1 90.69 994 LEU A N 1
ATOM 8051 C CA . LEU A 1 994 ? -12.641 -56.281 -51.562 1 90.69 994 LEU A CA 1
ATOM 8052 C C . LEU A 1 994 ? -13.719 -55.906 -50.562 1 90.69 994 LEU A C 1
ATOM 8054 O O . LEU A 1 994 ? -13.461 -55.906 -49.344 1 90.69 994 LEU A O 1
ATOM 8058 N N . ARG A 1 995 ? -14.891 -55.562 -50.969 1 89.19 995 ARG A N 1
ATOM 8059 C CA . ARG A 1 995 ? -16.016 -55.219 -50.094 1 89.19 995 ARG A CA 1
ATOM 8060 C C . ARG A 1 995 ? -16.375 -56.406 -49.188 1 89.19 995 ARG A C 1
ATOM 8062 O O . ARG A 1 995 ? -16.688 -56.219 -48 1 89.19 995 ARG A O 1
ATOM 8069 N N . TYR A 1 996 ? -16.375 -57.531 -49.812 1 84.75 996 TYR A N 1
ATOM 8070 C CA . TYR A 1 996 ? -16.641 -58.75 -49.031 1 84.75 996 TYR A CA 1
ATOM 8071 C C . TYR A 1 996 ? -15.57 -58.938 -47.969 1 84.75 996 TYR A C 1
ATOM 8073 O O . TYR A 1 996 ? -15.891 -59.219 -46.812 1 84.75 996 TYR A O 1
ATOM 8081 N N . ALA A 1 997 ? -14.383 -58.781 -48.375 1 84.06 997 ALA A N 1
ATOM 8082 C CA . ALA A 1 997 ? -13.258 -59 -47.469 1 84.06 997 ALA A CA 1
ATOM 8083 C C . ALA A 1 997 ? -13.289 -58.031 -46.281 1 84.06 997 ALA A C 1
ATOM 8085 O O . ALA A 1 997 ? -13.031 -58.406 -45.156 1 84.06 997 ALA A O 1
ATOM 8086 N N . ILE A 1 998 ? -13.633 -56.812 -46.562 1 86.19 998 ILE A N 1
ATOM 8087 C CA . ILE A 1 998 ? -13.547 -55.812 -45.5 1 86.19 998 ILE A CA 1
ATOM 8088 C C . ILE A 1 998 ? -14.727 -55.969 -44.531 1 86.19 998 ILE A C 1
ATOM 8090 O O . ILE A 1 998 ? -14.641 -55.562 -43.375 1 86.19 998 ILE A O 1
ATOM 8094 N N . HIS A 1 999 ? -15.836 -56.531 -44.969 1 78.75 999 HIS A N 1
ATOM 8095 C CA . HIS A 1 999 ? -17.016 -56.719 -44.125 1 78.75 999 HIS A CA 1
ATOM 8096 C C . HIS A 1 999 ? -17.016 -58.094 -43.469 1 78.75 999 HIS A C 1
ATOM 8098 O O . HIS A 1 999 ? -17.797 -58.312 -42.531 1 78.75 999 HIS A O 1
ATOM 8104 N N . ALA A 1 1000 ? -16.344 -59.062 -44.156 1 65.88 1000 ALA A N 1
ATOM 8105 C CA . ALA A 1 1000 ? -16.344 -60.438 -43.625 1 65.88 1000 ALA A CA 1
ATOM 8106 C C . ALA A 1 1000 ? -15.648 -60.5 -42.281 1 65.88 1000 ALA A C 1
ATOM 8108 O O . ALA A 1 1000 ? -15.734 -61.5 -41.562 1 65.88 1000 ALA A O 1
ATOM 8109 N N . GLU A 1 1001 ? -15.656 -59.75 -41.281 1 53.47 1001 GLU A N 1
ATOM 8110 C CA . GLU A 1 1001 ? -15.109 -59.688 -39.938 1 53.47 1001 GLU A CA 1
ATOM 8111 C C . GLU A 1 1001 ? -14.156 -60.844 -39.688 1 53.47 1001 GLU A C 1
ATOM 8113 O O . GLU A 1 1001 ? -13.961 -61.281 -38.531 1 53.47 1001 GLU A O 1
ATOM 8118 N N . THR A 1 1002 ? -13.711 -61.844 -40.625 1 45.38 1002 THR A N 1
ATOM 8119 C CA . THR A 1 1002 ? -13.094 -63.156 -40.375 1 45.38 1002 THR A CA 1
ATOM 8120 C C . THR A 1 1002 ? -11.672 -62.969 -39.844 1 45.38 1002 THR A C 1
ATOM 8122 O O . THR A 1 1002 ? -10.961 -62.062 -40.281 1 45.38 1002 THR A O 1
ATOM 8125 N N . GLY A 1 1003 ? -11.281 -63.562 -38.594 1 42.94 1003 GLY A N 1
ATOM 8126 C CA . GLY A 1 1003 ? -10.016 -63.75 -37.906 1 42.94 1003 GLY A CA 1
ATOM 8127 C C . GLY A 1 1003 ? -8.867 -64.062 -38.844 1 42.94 1003 GLY A C 1
ATOM 8128 O O . GLY A 1 1003 ? -9.07 -64.25 -40.031 1 42.94 1003 GLY A O 1
ATOM 8129 N N . PHE A 1 1004 ? -7.586 -64.125 -38.344 1 40.38 1004 PHE A N 1
ATOM 8130 C CA . PHE A 1 1004 ? -6.266 -64.312 -38.906 1 40.38 1004 PHE A CA 1
ATOM 8131 C C . PHE A 1 1004 ? -6.238 -65.625 -39.719 1 40.38 1004 PHE A C 1
ATOM 8133 O O . PHE A 1 1004 ? -5.211 -66 -40.312 1 40.38 1004 PHE A O 1
ATOM 8140 N N . GLU A 1 1005 ? -7.199 -66.562 -39.656 1 35.38 1005 GLU A N 1
ATOM 8141 C CA . GLU A 1 1005 ? -6.941 -67.875 -40.25 1 35.38 1005 GLU A CA 1
ATOM 8142 C C . GLU A 1 1005 ? -6.715 -67.75 -41.75 1 35.38 1005 GLU A C 1
ATOM 8144 O O . GLU A 1 1005 ? -6.281 -68.75 -42.375 1 35.38 1005 GLU A O 1
ATOM 8149 N N . LEU A 1 1006 ? -7.371 -66.875 -42.438 1 35.72 1006 LEU A N 1
ATOM 8150 C CA . LEU A 1 1006 ? -7.289 -67.062 -43.875 1 35.72 1006 LEU A CA 1
ATOM 8151 C C . LEU A 1 1006 ? -5.965 -66.562 -44.406 1 35.72 1006 LEU A C 1
ATOM 8153 O O . LEU A 1 1006 ? -5.789 -66.438 -45.625 1 35.72 1006 LEU A O 1
ATOM 8157 N N . SER A 1 1007 ? -5.109 -66 -43.656 1 32.09 1007 SER A N 1
ATOM 8158 C CA . SER A 1 1007 ? -3.867 -65.75 -44.375 1 32.09 1007 SER A CA 1
ATOM 8159 C C . SER A 1 1007 ? -3.061 -67 -44.594 1 32.09 1007 SER A C 1
ATOM 8161 O O . SER A 1 1007 ? -3.004 -67.875 -43.688 1 32.09 1007 SER A O 1
ATOM 8163 N N . MET B 1 1 ? 26.016 -66.75 78.875 1 23.61 1 MET B N 1
ATOM 8164 C CA . MET B 1 1 ? 26.312 -67.125 77.5 1 23.61 1 MET B CA 1
ATOM 8165 C C . MET B 1 1 ? 26.281 -65.875 76.562 1 23.61 1 MET B C 1
ATOM 8167 O O . MET B 1 1 ? 26.469 -66.062 75.312 1 23.61 1 MET B O 1
ATOM 8171 N N . ALA B 1 2 ? 25.734 -64.75 77.062 1 29.22 2 ALA B N 1
ATOM 8172 C CA . ALA B 1 2 ? 25.375 -63.562 76.312 1 29.22 2 ALA B CA 1
ATOM 8173 C C . ALA B 1 2 ? 26.609 -62.781 75.875 1 29.22 2 ALA B C 1
ATOM 8175 O O . ALA B 1 2 ? 26.516 -61.844 75.125 1 29.22 2 ALA B O 1
ATOM 8176 N N . PHE B 1 3 ? 27.75 -63 76.562 1 32.12 3 PHE B N 1
ATOM 8177 C CA . PHE B 1 3 ? 29 -62.25 76.375 1 32.12 3 PHE B CA 1
ATOM 8178 C C . PHE B 1 3 ? 29.594 -62.531 75 1 32.12 3 PHE B C 1
ATOM 8180 O O . PHE B 1 3 ? 30.484 -61.812 74.5 1 32.12 3 PHE B O 1
ATOM 8187 N N . ILE B 1 4 ? 29.281 -63.75 74.375 1 38.66 4 ILE B N 1
ATOM 8188 C CA . ILE B 1 4 ? 30.016 -64.25 73.188 1 38.66 4 ILE B CA 1
ATOM 8189 C C . ILE B 1 4 ? 29.562 -63.562 71.938 1 38.66 4 ILE B C 1
ATOM 8191 O O . ILE B 1 4 ? 30.328 -63.469 71 1 38.66 4 ILE B O 1
ATOM 8195 N N . ASN B 1 5 ? 28.266 -63.031 71.812 1 40.34 5 ASN B N 1
ATOM 8196 C CA . ASN B 1 5 ? 27.688 -62.625 70.5 1 40.34 5 ASN B CA 1
ATOM 8197 C C . ASN B 1 5 ? 28.219 -61.281 70.062 1 40.34 5 ASN B C 1
ATOM 8199 O O . ASN B 1 5 ? 28.078 -60.938 68.875 1 40.34 5 ASN B O 1
ATOM 8203 N N . LEU B 1 6 ? 28.672 -60.406 70.875 1 45.34 6 LEU B N 1
ATOM 8204 C CA . LEU B 1 6 ? 29.031 -59.031 70.438 1 45.34 6 LEU B CA 1
ATOM 8205 C C . LEU B 1 6 ? 30.297 -59.031 69.625 1 45.34 6 LEU B C 1
ATOM 8207 O O . LEU B 1 6 ? 30.469 -58.188 68.75 1 45.34 6 LEU B O 1
ATOM 8211 N N . ASP B 1 7 ? 31.156 -60.031 69.812 1 48.78 7 ASP B N 1
ATOM 8212 C CA . ASP B 1 7 ? 32.438 -60.031 69.125 1 48.78 7 ASP B CA 1
ATOM 8213 C C . ASP B 1 7 ? 32.281 -60.375 67.625 1 48.78 7 ASP B C 1
ATOM 8215 O O . ASP B 1 7 ? 33.062 -59.906 66.812 1 48.78 7 ASP B O 1
ATOM 8219 N N . GLN B 1 8 ? 31.266 -61.125 67.188 1 56.56 8 GLN B N 1
ATOM 8220 C CA . GLN B 1 8 ? 31.078 -61.562 65.812 1 56.56 8 GLN B CA 1
ATOM 8221 C C . GLN B 1 8 ? 30.516 -60.438 64.938 1 56.56 8 GLN B C 1
ATOM 8223 O O . GLN B 1 8 ? 30.906 -60.281 63.781 1 56.56 8 GLN B O 1
ATOM 8228 N N . GLN B 1 9 ? 29.672 -59.625 65.438 1 58.84 9 GLN B N 1
ATOM 8229 C CA . GLN B 1 9 ? 29.078 -58.562 64.688 1 58.84 9 GLN B CA 1
ATOM 8230 C C . GLN B 1 9 ? 30.125 -57.5 64.312 1 58.84 9 GLN B C 1
ATOM 8232 O O . GLN B 1 9 ? 30.125 -57 63.156 1 58.84 9 GLN B O 1
ATOM 8237 N N . ARG B 1 10 ? 30.984 -57.156 65.188 1 59.59 10 ARG B N 1
ATOM 8238 C CA . ARG B 1 10 ? 32.031 -56.188 64.875 1 59.59 10 ARG B CA 1
ATOM 8239 C C . ARG B 1 10 ? 32.969 -56.719 63.781 1 59.59 10 ARG B C 1
ATOM 8241 O O . ARG B 1 10 ? 33.406 -55.938 62.938 1 59.59 10 ARG B O 1
ATOM 8248 N N . PHE B 1 11 ? 33.156 -58.062 63.812 1 63.47 11 PHE B N 1
ATOM 8249 C CA . PHE B 1 11 ? 34 -58.656 62.781 1 63.47 11 PHE B CA 1
ATOM 8250 C C . PHE B 1 11 ? 33.344 -58.594 61.406 1 63.47 11 PHE B C 1
ATOM 8252 O O . PHE B 1 11 ? 34 -58.281 60.438 1 63.47 11 PHE B O 1
ATOM 8259 N N . LEU B 1 12 ? 32.031 -58.75 61.312 1 66.31 12 LEU B N 1
ATOM 8260 C CA . LEU B 1 12 ? 31.312 -58.656 60.062 1 66.31 12 LEU B CA 1
ATOM 8261 C C . LEU B 1 12 ? 31.281 -57.25 59.531 1 66.31 12 LEU B C 1
ATOM 8263 O O . LEU B 1 12 ? 31.438 -57 58.344 1 66.31 12 LEU B O 1
ATOM 8267 N N . GLU B 1 13 ? 31.078 -56.312 60.375 1 64.38 13 GLU B N 1
ATOM 8268 C CA . GLU B 1 13 ? 31.078 -54.906 59.969 1 64.38 13 GLU B CA 1
ATOM 8269 C C . GLU B 1 13 ? 32.438 -54.469 59.438 1 64.38 13 GLU B C 1
ATOM 8271 O O . GLU B 1 13 ? 32.531 -53.75 58.438 1 64.38 13 GLU B O 1
ATOM 8276 N N . ARG B 1 14 ? 33.531 -54.938 60.125 1 64.25 14 ARG B N 1
ATOM 8277 C CA . ARG B 1 14 ? 34.875 -54.625 59.656 1 64.25 14 ARG B CA 1
ATOM 8278 C C . ARG B 1 14 ? 35.156 -55.25 58.312 1 64.25 14 ARG B C 1
ATOM 8280 O O . ARG B 1 14 ? 35.781 -54.625 57.438 1 64.25 14 ARG B O 1
ATOM 8287 N N . SER B 1 15 ? 34.688 -56.5 58.125 1 68.31 15 SER B N 1
ATOM 8288 C CA . SER B 1 15 ? 34.906 -57.188 56.844 1 68.31 15 SER B CA 1
ATOM 8289 C C . SER B 1 15 ? 34.125 -56.5 55.719 1 68.31 15 SER B C 1
ATOM 8291 O O . SER B 1 15 ? 34.594 -56.375 54.594 1 68.31 15 SER B O 1
ATOM 8293 N N . GLN B 1 16 ? 32.938 -56.094 56.031 1 68.06 16 GLN B N 1
ATOM 8294 C CA . GLN B 1 16 ? 32.125 -55.375 55.031 1 68.06 16 GLN B CA 1
ATOM 8295 C C . GLN B 1 16 ? 32.781 -54.031 54.688 1 68.06 16 GLN B C 1
ATOM 8297 O O . GLN B 1 16 ? 32.781 -53.625 53.531 1 68.06 16 GLN B O 1
ATOM 8302 N N . GLN B 1 17 ? 33.219 -53.344 55.719 1 69.81 17 GLN B N 1
ATOM 8303 C CA . GLN B 1 17 ? 33.906 -52.094 55.469 1 69.81 17 GLN B CA 1
ATOM 8304 C C . GLN B 1 17 ? 35.188 -52.281 54.656 1 69.81 17 GLN B C 1
ATOM 8306 O O . GLN B 1 17 ? 35.469 -51.5 53.75 1 69.81 17 GLN B O 1
ATOM 8311 N N . GLU B 1 18 ? 35.906 -53.375 54.938 1 70.38 18 GLU B N 1
ATOM 8312 C CA . GLU B 1 18 ? 37.125 -53.688 54.156 1 70.38 18 GLU B CA 1
ATOM 8313 C C . GLU B 1 18 ? 36.75 -54.062 52.719 1 70.38 18 GLU B C 1
ATOM 8315 O O . GLU B 1 18 ? 37.469 -53.688 51.781 1 70.38 18 GLU B O 1
ATOM 8320 N N . ARG B 1 19 ? 35.656 -54.812 52.562 1 65.12 19 ARG B N 1
ATOM 8321 C CA . ARG B 1 19 ? 35.188 -55.125 51.219 1 65.12 19 ARG B CA 1
ATOM 8322 C C . ARG B 1 19 ? 34.781 -53.875 50.469 1 65.12 19 ARG B C 1
ATOM 8324 O O . ARG B 1 19 ? 35.094 -53.719 49.281 1 65.12 19 ARG B O 1
ATOM 8331 N N . LYS B 1 20 ? 34 -53.062 51.125 1 68.38 20 LYS B N 1
ATOM 8332 C CA . LYS B 1 20 ? 33.625 -51.781 50.5 1 68.38 20 LYS B CA 1
ATOM 8333 C C . LYS B 1 20 ? 34.875 -50.969 50.156 1 68.38 20 LYS B C 1
ATOM 8335 O O . LYS B 1 20 ? 34.938 -50.344 49.094 1 68.38 20 LYS B O 1
ATOM 8340 N N . GLU B 1 21 ? 35.812 -50.938 51.062 1 69.56 21 GLU B N 1
ATOM 8341 C CA . GLU B 1 21 ? 37.062 -50.188 50.812 1 69.56 21 GLU B CA 1
ATOM 8342 C C . GLU B 1 21 ? 37.844 -50.812 49.656 1 69.56 21 GLU B C 1
ATOM 8344 O O . GLU B 1 21 ? 38.406 -50.094 48.844 1 69.56 21 GLU B O 1
ATOM 8349 N N . ARG B 1 22 ? 37.938 -52.188 49.594 1 68.94 22 ARG B N 1
ATOM 8350 C CA . ARG B 1 22 ? 38.594 -52.875 48.5 1 68.94 22 ARG B CA 1
ATOM 8351 C C . ARG B 1 22 ? 37.875 -52.594 47.188 1 68.94 22 ARG B C 1
ATOM 8353 O O . ARG B 1 22 ? 38.5 -52.406 46.156 1 68.94 22 ARG B O 1
ATOM 8360 N N . GLU B 1 23 ? 36.562 -52.688 47.281 1 67.38 23 GLU B N 1
ATOM 8361 C CA . GLU B 1 23 ? 35.781 -52.375 46.062 1 67.38 23 GLU B CA 1
ATOM 8362 C C . GLU B 1 23 ? 36 -50.938 45.656 1 67.38 23 GLU B C 1
ATOM 8364 O O . GLU B 1 23 ? 36.125 -50.656 44.469 1 67.38 23 GLU B O 1
ATOM 8369 N N . GLN B 1 24 ? 35.969 -50.062 46.656 1 69.25 24 GLN B N 1
ATOM 8370 C CA . GLN B 1 24 ? 36.25 -48.688 46.312 1 69.25 24 GLN B CA 1
ATOM 8371 C C . GLN B 1 24 ? 37.688 -48.531 45.781 1 69.25 24 GLN B C 1
ATOM 8373 O O . GLN B 1 24 ? 37.938 -47.75 44.875 1 69.25 24 GLN B O 1
ATOM 8378 N N . GLU B 1 25 ? 38.625 -49.281 46.375 1 68.5 25 GLU B N 1
ATOM 8379 C CA . GLU B 1 25 ? 40 -49.25 45.906 1 68.5 25 GLU B CA 1
ATOM 8380 C C . GLU B 1 25 ? 40.094 -49.844 44.5 1 68.5 25 GLU B C 1
ATOM 8382 O O . GLU B 1 25 ? 40.875 -49.375 43.688 1 68.5 25 GLU B O 1
ATOM 8387 N N . ARG B 1 26 ? 39.438 -50.938 44.281 1 64.25 26 ARG B N 1
ATOM 8388 C CA . ARG B 1 26 ? 39.406 -51.531 42.969 1 64.25 26 ARG B CA 1
ATOM 8389 C C . ARG B 1 26 ? 38.781 -50.562 41.938 1 64.25 26 ARG B C 1
ATOM 8391 O O . ARG B 1 26 ? 39.312 -50.438 40.844 1 64.25 26 ARG B O 1
ATOM 8398 N N . VAL B 1 27 ? 37.656 -50.062 42.344 1 67.56 27 VAL B N 1
ATOM 8399 C CA . VAL B 1 27 ? 37.062 -49.062 41.469 1 67.56 27 VAL B CA 1
ATOM 8400 C C . VAL B 1 27 ? 38.031 -47.906 41.25 1 67.56 27 VAL B C 1
ATOM 8402 O O . VAL B 1 27 ? 38.156 -47.406 40.156 1 67.56 27 VAL B O 1
ATOM 8405 N N . ARG B 1 28 ? 38.75 -47.469 42.344 1 65.5 28 ARG B N 1
ATOM 8406 C CA . ARG B 1 28 ? 39.75 -46.438 42.25 1 65.5 28 ARG B CA 1
ATOM 8407 C C . ARG B 1 28 ? 40.906 -46.875 41.375 1 65.5 28 ARG B C 1
ATOM 8409 O O . ARG B 1 28 ? 41.406 -46.094 40.562 1 65.5 28 ARG B O 1
ATOM 8416 N N . GLN B 1 29 ? 41.312 -48.094 41.5 1 65.31 29 GLN B N 1
ATOM 8417 C CA . GLN B 1 29 ? 42.406 -48.594 40.688 1 65.31 29 GLN B CA 1
ATOM 8418 C C . GLN B 1 29 ? 42 -48.719 39.219 1 65.31 29 GLN B C 1
ATOM 8420 O O . GLN B 1 29 ? 42.781 -48.375 38.312 1 65.31 29 GLN B O 1
ATOM 8425 N N . VAL B 1 30 ? 40.812 -49.25 39.031 1 63.5 30 VAL B N 1
ATOM 8426 C CA . VAL B 1 30 ? 40.312 -49.344 37.656 1 63.5 30 VAL B CA 1
ATOM 8427 C C . VAL B 1 30 ? 40.156 -47.938 37.094 1 63.5 30 VAL B C 1
ATOM 8429 O O . VAL B 1 30 ? 40.5 -47.688 35.938 1 63.5 30 VAL B O 1
ATOM 8432 N N . LEU B 1 31 ? 39.594 -47.125 37.938 1 63.88 31 LEU B N 1
ATOM 8433 C CA . LEU B 1 31 ? 39.5 -45.719 37.5 1 63.88 31 LEU B CA 1
ATOM 8434 C C . LEU B 1 31 ? 40.875 -45.125 37.281 1 63.88 31 LEU B C 1
ATOM 8436 O O . LEU B 1 31 ? 41.094 -44.375 36.312 1 63.88 31 LEU B O 1
ATOM 8440 N N . PHE B 1 32 ? 41.781 -45.438 38.188 1 64 32 PHE B N 1
ATOM 8441 C CA . PHE B 1 32 ? 43.156 -44.969 38.031 1 64 32 PHE B CA 1
ATOM 8442 C C . PHE B 1 32 ? 43.812 -45.594 36.812 1 64 32 PHE B C 1
ATOM 8444 O O . PHE B 1 32 ? 44.562 -44.906 36.094 1 64 32 PHE B O 1
ATOM 8451 N N . SER B 1 33 ? 43.531 -46.812 36.594 1 64.88 33 SER B N 1
ATOM 8452 C CA . SER B 1 33 ? 44.062 -47.469 35.406 1 64.88 33 SER B CA 1
ATOM 8453 C C . SER B 1 33 ? 43.438 -46.906 34.156 1 64.88 33 SER B C 1
ATOM 8455 O O . SER B 1 33 ? 44.125 -46.688 33.156 1 64.88 33 SER B O 1
ATOM 8457 N N . ALA B 1 34 ? 42.188 -46.75 34.25 1 66.44 34 ALA B N 1
ATOM 8458 C CA . ALA B 1 34 ? 41.5 -46.156 33.094 1 66.44 34 ALA B CA 1
ATOM 8459 C C . ALA B 1 34 ? 41.969 -44.688 32.906 1 66.44 34 ALA B C 1
ATOM 8461 O O . ALA B 1 34 ? 42.188 -44.281 31.766 1 66.44 34 ALA B O 1
ATOM 8462 N N . ILE B 1 35 ? 41.938 -44.031 34 1 65.94 35 ILE B N 1
ATOM 8463 C CA . ILE B 1 35 ? 42.438 -42.656 33.906 1 65.94 35 ILE B CA 1
ATOM 8464 C C . ILE B 1 35 ? 43.906 -42.656 33.5 1 65.94 35 ILE B C 1
ATOM 8466 O O . ILE B 1 35 ? 44.344 -41.812 32.719 1 65.94 35 ILE B O 1
ATOM 8470 N N . GLY B 1 36 ? 44.594 -43.656 34 1 59.28 36 GLY B N 1
ATOM 8471 C CA . GLY B 1 36 ? 46 -43.812 33.625 1 59.28 36 GLY B CA 1
ATOM 8472 C C . GLY B 1 36 ? 46.188 -44.094 32.156 1 59.28 36 GLY B C 1
ATOM 8473 O O . GLY B 1 36 ? 47.094 -43.531 31.5 1 59.28 36 GLY B O 1
ATOM 8474 N N . ALA B 1 37 ? 45.375 -45.031 31.641 1 66.06 37 ALA B N 1
ATOM 8475 C CA . ALA B 1 37 ? 45.406 -45.312 30.203 1 66.06 37 ALA B CA 1
ATOM 8476 C C . ALA B 1 37 ? 45.062 -44.062 29.391 1 66.06 37 ALA B C 1
ATOM 8478 O O . ALA B 1 37 ? 45.688 -43.781 28.375 1 66.06 37 ALA B O 1
ATOM 8479 N N . VAL B 1 38 ? 44.062 -43.406 29.812 1 67.69 38 VAL B N 1
ATOM 8480 C CA . VAL B 1 38 ? 43.688 -42.156 29.172 1 67.69 38 VAL B CA 1
ATOM 8481 C C . VAL B 1 38 ? 44.781 -41.125 29.312 1 67.69 38 VAL B C 1
ATOM 8483 O O . VAL B 1 38 ? 45.125 -40.438 28.359 1 67.69 38 VAL B O 1
ATOM 8486 N N . ALA B 1 39 ? 45.281 -41.156 30.531 1 68.25 39 ALA B N 1
ATOM 8487 C CA . ALA B 1 39 ? 46.375 -40.219 30.781 1 68.25 39 ALA B CA 1
ATOM 8488 C C . ALA B 1 39 ? 47.625 -40.594 29.984 1 68.25 39 ALA B C 1
ATOM 8490 O O . ALA B 1 39 ? 48.312 -39.75 29.438 1 68.25 39 ALA B O 1
ATOM 8491 N N . ARG B 1 40 ? 47.906 -41.906 30 1 66.56 40 ARG B N 1
ATOM 8492 C CA . ARG B 1 40 ? 49.062 -42.344 29.203 1 66.56 40 ARG B CA 1
ATOM 8493 C C . ARG B 1 40 ? 48.812 -42.094 27.719 1 66.56 40 ARG B C 1
ATOM 8495 O O . ARG B 1 40 ? 49.75 -41.656 27 1 66.56 40 ARG B O 1
ATOM 8502 N N . GLY B 1 41 ? 47.594 -42.406 27.328 1 69.25 41 GLY B N 1
ATOM 8503 C CA . GLY B 1 41 ? 47.25 -42.062 25.969 1 69.25 41 GLY B CA 1
ATOM 8504 C C . GLY B 1 41 ? 47.375 -40.562 25.672 1 69.25 41 GLY B C 1
ATOM 8505 O O . GLY B 1 41 ? 47.906 -40.188 24.609 1 69.25 41 GLY B O 1
ATOM 8506 N N . TYR B 1 42 ? 46.969 -39.906 26.578 1 73.62 42 TYR B N 1
ATOM 8507 C CA . TYR B 1 42 ? 47.094 -38.469 26.453 1 73.62 42 TYR B CA 1
ATOM 8508 C C . TYR B 1 42 ? 48.531 -38.031 26.391 1 73.62 42 TYR B C 1
ATOM 8510 O O . TYR B 1 42 ? 48.938 -37.219 25.562 1 73.62 42 TYR B O 1
ATOM 8518 N N . LEU B 1 43 ? 49.344 -38.625 27.281 1 74.56 43 LEU B N 1
ATOM 8519 C CA . LEU B 1 43 ? 50.75 -38.25 27.328 1 74.56 43 LEU B CA 1
ATOM 8520 C C . LEU B 1 43 ? 51.469 -38.719 26.062 1 74.56 43 LEU B C 1
ATOM 8522 O O . LEU B 1 43 ? 52.375 -38.031 25.562 1 74.56 43 LEU B O 1
ATOM 8526 N N . VAL B 1 44 ? 51.062 -39.844 25.531 1 76.56 44 VAL B N 1
ATOM 8527 C CA . VAL B 1 44 ? 51.656 -40.344 24.297 1 76.56 44 VAL B CA 1
ATOM 8528 C C . VAL B 1 44 ? 51.25 -39.438 23.141 1 76.56 44 VAL B C 1
ATOM 8530 O O . VAL B 1 44 ? 52.094 -39.125 22.297 1 76.56 44 VAL B O 1
ATOM 8533 N N . ARG B 1 45 ? 50.062 -39.031 23.172 1 77.56 45 ARG B N 1
ATOM 8534 C CA . ARG B 1 45 ? 49.625 -38.125 22.125 1 77.56 45 ARG B CA 1
ATOM 8535 C C . ARG B 1 45 ? 50.344 -36.781 22.25 1 77.56 45 ARG B C 1
ATOM 8537 O O . ARG B 1 45 ? 50.719 -36.188 21.234 1 77.56 45 ARG B O 1
ATOM 8544 N N . LYS B 1 46 ? 50.469 -36.438 23.469 1 79.25 46 LYS B N 1
ATOM 8545 C CA . LYS B 1 46 ? 51.156 -35.188 23.703 1 79.25 46 LYS B CA 1
ATOM 8546 C C . LYS B 1 46 ? 52.625 -35.281 23.266 1 79.25 46 LYS B C 1
ATOM 8548 O O . LYS B 1 46 ? 53.156 -34.344 22.656 1 79.25 46 LYS B O 1
ATOM 8553 N N . ASP B 1 47 ? 53.188 -36.406 23.594 1 80.06 47 ASP B N 1
ATOM 8554 C CA . ASP B 1 47 ? 54.594 -36.594 23.203 1 80.06 47 ASP B CA 1
ATOM 8555 C C . ASP B 1 47 ? 54.688 -36.75 21.688 1 80.06 47 ASP B C 1
ATOM 8557 O O . ASP B 1 47 ? 55.656 -36.219 21.078 1 80.06 47 ASP B O 1
ATOM 8561 N N . LEU B 1 48 ? 53.781 -37.375 21.109 1 81.56 48 LEU B N 1
ATOM 8562 C CA . LEU B 1 48 ? 53.781 -37.5 19.656 1 81.56 48 LEU B CA 1
ATOM 8563 C C . LEU B 1 48 ? 53.594 -36.156 18.984 1 81.56 48 LEU B C 1
ATOM 8565 O O . LEU B 1 48 ? 54.219 -35.875 17.969 1 81.56 48 LEU B O 1
ATOM 8569 N N . ARG B 1 49 ? 52.781 -35.344 19.562 1 83.75 49 ARG B N 1
ATOM 8570 C CA . ARG B 1 49 ? 52.562 -34 19.047 1 83.75 49 ARG B CA 1
ATOM 8571 C C . ARG B 1 49 ? 53.875 -33.188 19.094 1 83.75 49 ARG B C 1
ATOM 8573 O O . ARG B 1 49 ? 54.219 -32.5 18.141 1 83.75 49 ARG B O 1
ATOM 8580 N N . ARG B 1 50 ? 54.562 -33.375 20.156 1 84.12 50 ARG B N 1
ATOM 8581 C CA . ARG B 1 50 ? 55.812 -32.656 20.328 1 84.12 50 ARG B CA 1
ATOM 8582 C C . ARG B 1 50 ? 56.875 -33.156 19.344 1 84.12 50 ARG B C 1
ATOM 8584 O O . ARG B 1 50 ? 57.625 -32.375 18.781 1 84.12 50 ARG B O 1
ATOM 8591 N N . LYS B 1 51 ? 56.875 -34.438 19.125 1 85.12 51 LYS B N 1
ATOM 8592 C CA . LYS B 1 51 ? 57.844 -35.031 18.188 1 85.12 51 LYS B CA 1
ATOM 8593 C C . LYS B 1 51 ? 57.562 -34.562 16.766 1 85.12 51 LYS B C 1
ATOM 8595 O O . LYS B 1 51 ? 58.5 -34.219 16.031 1 85.12 51 LYS B O 1
ATOM 8600 N N . VAL B 1 52 ? 56.312 -34.531 16.469 1 85.19 52 VAL B N 1
ATOM 8601 C CA . VAL B 1 52 ? 55.906 -34.125 15.117 1 85.19 52 VAL B CA 1
ATOM 8602 C C . VAL B 1 52 ? 56.25 -32.656 14.906 1 85.19 52 VAL B C 1
ATOM 8604 O O . VAL B 1 52 ? 56.75 -32.281 13.844 1 85.19 52 VAL B O 1
ATOM 8607 N N . LEU B 1 53 ? 56.062 -31.875 15.922 1 86.56 53 LEU B N 1
ATOM 8608 C CA . LEU B 1 53 ? 56.312 -30.438 15.828 1 86.56 53 LEU B CA 1
ATOM 8609 C C . LEU B 1 53 ? 57.812 -30.172 15.703 1 86.56 53 LEU B C 1
ATOM 8611 O O . LEU B 1 53 ? 58.219 -29.297 14.938 1 86.56 53 LEU B O 1
ATOM 8615 N N . ASN B 1 54 ? 58.562 -30.953 16.391 1 85.81 54 ASN B N 1
ATOM 8616 C CA . ASN B 1 54 ? 60 -30.797 16.344 1 85.81 54 ASN B CA 1
ATOM 8617 C C . ASN B 1 54 ? 60.562 -31.25 14.992 1 85.81 54 ASN B C 1
ATOM 8619 O O . ASN B 1 54 ? 61.469 -30.609 14.445 1 85.81 54 ASN B O 1
ATOM 8623 N N . GLU B 1 55 ? 60 -32.312 14.523 1 86.94 55 GLU B N 1
ATOM 8624 C CA . GLU B 1 55 ? 60.438 -32.781 13.211 1 86.94 55 GLU B CA 1
ATOM 8625 C C . GLU B 1 55 ? 60.094 -31.766 12.125 1 86.94 55 GLU B C 1
ATOM 8627 O O . GLU B 1 55 ? 60.844 -31.594 11.172 1 86.94 55 GLU B O 1
ATOM 8632 N N . PHE B 1 56 ? 58.969 -31.188 12.328 1 88.12 56 PHE B N 1
ATOM 8633 C CA . PHE B 1 56 ? 58.531 -30.172 11.359 1 88.12 56 PHE B CA 1
ATOM 8634 C C . PHE B 1 56 ? 59.469 -28.969 11.398 1 88.12 56 PHE B C 1
ATOM 8636 O O . PHE B 1 56 ? 59.875 -28.469 10.352 1 88.12 56 PHE B O 1
ATOM 8643 N N . HIS B 1 57 ? 59.906 -28.562 12.578 1 87.19 57 HIS B N 1
ATOM 8644 C CA . HIS B 1 57 ? 60.781 -27.406 12.719 1 87.19 57 HIS B CA 1
ATOM 8645 C C . HIS B 1 57 ? 62.188 -27.719 12.203 1 87.19 57 HIS B C 1
ATOM 8647 O O . HIS B 1 57 ? 62.875 -26.844 11.68 1 87.19 57 HIS B O 1
ATOM 8653 N N . GLU B 1 58 ? 62.469 -28.953 12.32 1 85.5 58 GLU B N 1
ATOM 8654 C CA . GLU B 1 58 ? 63.75 -29.359 11.82 1 85.5 58 GLU B CA 1
ATOM 8655 C C . GLU B 1 58 ? 63.781 -29.406 10.289 1 85.5 58 GLU B C 1
ATOM 8657 O O . GLU B 1 58 ? 64.75 -29.031 9.664 1 85.5 58 GLU B O 1
ATOM 8662 N N . ALA B 1 59 ? 62.656 -29.828 9.828 1 85.12 59 ALA B N 1
ATOM 8663 C CA . ALA B 1 59 ? 62.594 -30 8.383 1 85.12 59 ALA B CA 1
ATOM 8664 C C . ALA B 1 59 ? 62.375 -28.656 7.676 1 85.12 59 ALA B C 1
ATOM 8666 O O . ALA B 1 59 ? 62.969 -28.422 6.621 1 85.12 59 ALA B O 1
ATOM 8667 N N . PHE B 1 60 ? 61.562 -27.797 8.273 1 85.25 60 PHE B N 1
ATOM 8668 C CA . PHE B 1 60 ? 61.188 -26.609 7.531 1 85.25 60 PHE B CA 1
ATOM 8669 C C . PHE B 1 60 ? 61.625 -25.344 8.266 1 85.25 60 PHE B C 1
ATOM 8671 O O . PHE B 1 60 ? 61.469 -24.234 7.766 1 85.25 60 PHE B O 1
ATOM 8678 N N . GLY B 1 61 ? 62.281 -25.359 9.344 1 79 61 GLY B N 1
ATOM 8679 C CA . GLY B 1 61 ? 62.812 -24.234 10.117 1 79 61 GLY B CA 1
ATOM 8680 C C . GLY B 1 61 ? 61.781 -23.656 11.062 1 79 61 GLY B C 1
ATOM 8681 O O . GLY B 1 61 ? 60.562 -23.859 10.883 1 79 61 GLY B O 1
ATOM 8682 N N . ASN B 1 62 ? 62.281 -22.906 11.961 1 72.44 62 ASN B N 1
ATOM 8683 C CA . ASN B 1 62 ? 61.406 -22.266 12.938 1 72.44 62 ASN B CA 1
ATOM 8684 C C . ASN B 1 62 ? 60.688 -21.062 12.344 1 72.44 62 ASN B C 1
ATOM 8686 O O . ASN B 1 62 ? 59.656 -20.625 12.867 1 72.44 62 ASN B O 1
ATOM 8690 N N . ASP B 1 63 ? 61.25 -20.578 11.273 1 67.62 63 ASP B N 1
ATOM 8691 C CA . ASP B 1 63 ? 60.656 -19.406 10.648 1 67.62 63 ASP B CA 1
ATOM 8692 C C . ASP B 1 63 ? 59.969 -19.766 9.336 1 67.62 63 ASP B C 1
ATOM 8694 O O . ASP B 1 63 ? 59.344 -18.906 8.711 1 67.62 63 ASP B O 1
ATOM 8698 N N . GLY B 1 64 ? 59.906 -20.984 8.969 1 64.88 64 GLY B N 1
ATOM 8699 C CA . GLY B 1 64 ? 59.25 -21.469 7.77 1 64.88 64 GLY B CA 1
ATOM 8700 C C . GLY B 1 64 ? 59.969 -21.094 6.492 1 64.88 64 GLY B C 1
ATOM 8701 O O . GLY B 1 64 ? 59.375 -21.031 5.418 1 64.88 64 GLY B O 1
ATOM 8702 N N . MET B 1 65 ? 61.312 -20.797 6.504 1 70.44 65 MET B N 1
ATOM 8703 C CA . MET B 1 65 ? 62.031 -20.297 5.348 1 70.44 65 MET B CA 1
ATOM 8704 C C . MET B 1 65 ? 62.844 -21.406 4.676 1 70.44 65 MET B C 1
ATOM 8706 O O . MET B 1 65 ? 63.312 -21.25 3.549 1 70.44 65 MET B O 1
ATOM 8710 N N . LYS B 1 66 ? 62.844 -22.516 5.32 1 78.94 66 LYS B N 1
ATOM 8711 C CA . LYS B 1 66 ? 63.625 -23.609 4.75 1 78.94 66 LYS B CA 1
ATOM 8712 C C . LYS B 1 66 ? 62.75 -24.453 3.82 1 78.94 66 LYS B C 1
ATOM 8714 O O . LYS B 1 66 ? 61.594 -24.781 4.156 1 78.94 66 LYS B O 1
ATOM 8719 N N . VAL B 1 67 ? 63.25 -24.688 2.549 1 77.88 67 VAL B N 1
ATOM 8720 C CA . VAL B 1 67 ? 62.5 -25.453 1.545 1 77.88 67 VAL B CA 1
ATOM 8721 C C . VAL B 1 67 ? 62.875 -26.922 1.631 1 77.88 67 VAL B C 1
ATOM 8723 O O . VAL B 1 67 ? 64 -27.266 1.856 1 77.88 67 VAL B O 1
ATOM 8726 N N . ASN B 1 68 ? 61.938 -27.766 1.737 1 86.94 68 ASN B N 1
ATOM 8727 C CA . ASN B 1 68 ? 62.125 -29.219 1.765 1 86.94 68 ASN B CA 1
ATOM 8728 C C . ASN B 1 68 ? 61.188 -29.922 0.762 1 86.94 68 ASN B C 1
ATOM 8730 O O . ASN B 1 68 ? 60.469 -29.25 0.018 1 86.94 68 ASN B O 1
ATOM 8734 N N . GLY B 1 69 ? 61.25 -31.25 0.669 1 88.69 69 GLY B N 1
ATOM 8735 C CA . GLY B 1 69 ? 60.5 -32.031 -0.299 1 88.69 69 GLY B CA 1
ATOM 8736 C C . GLY B 1 69 ? 59 -31.859 -0.161 1 88.69 69 GLY B C 1
ATOM 8737 O O . GLY B 1 69 ? 58.469 -31.734 0.953 1 88.69 69 GLY B O 1
ATOM 8738 N N . ASN B 1 70 ? 58.312 -31.781 -1.26 1 91.06 70 ASN B N 1
ATOM 8739 C CA . ASN B 1 70 ? 56.875 -31.562 -1.299 1 91.06 70 ASN B CA 1
ATOM 8740 C C . ASN B 1 70 ? 56.094 -32.75 -0.695 1 91.06 70 ASN B C 1
ATOM 8742 O O . ASN B 1 70 ? 55 -32.562 -0.151 1 91.06 70 ASN B O 1
ATOM 8746 N N . THR B 1 71 ? 56.594 -33.875 -0.72 1 92.06 71 THR B N 1
ATOM 8747 C CA . THR B 1 71 ? 55.906 -35.062 -0.155 1 92.06 71 THR B CA 1
ATOM 8748 C C . THR B 1 71 ? 55.906 -35 1.369 1 92.06 71 THR B C 1
ATOM 8750 O O . THR B 1 71 ? 54.938 -35.406 2.01 1 92.06 71 THR B O 1
ATOM 8753 N N . LYS B 1 72 ? 57 -34.5 1.868 1 89.25 72 LYS B N 1
ATOM 8754 C CA . LYS B 1 72 ? 57.062 -34.344 3.314 1 89.25 72 LYS B CA 1
ATOM 8755 C C . LYS B 1 72 ? 56.062 -33.281 3.791 1 89.25 72 LYS B C 1
ATOM 8757 O O . LYS B 1 72 ? 55.438 -33.438 4.844 1 89.25 72 LYS B O 1
ATOM 8762 N N . LEU B 1 73 ? 56 -32.281 3.016 1 91.06 73 LEU B N 1
ATOM 8763 C CA . LEU B 1 73 ? 55.062 -31.219 3.344 1 91.06 73 LEU B CA 1
ATOM 8764 C C . LEU B 1 73 ? 53.656 -31.75 3.408 1 91.06 73 LEU B C 1
ATOM 8766 O O . LEU B 1 73 ? 52.875 -31.391 4.309 1 91.06 73 LEU B O 1
ATOM 8770 N N . LEU B 1 74 ? 53.219 -32.562 2.453 1 93.19 74 LEU B N 1
ATOM 8771 C CA . LEU B 1 74 ? 51.906 -33.188 2.438 1 93.19 74 LEU B CA 1
ATOM 8772 C C . LEU B 1 74 ? 51.688 -34.094 3.652 1 93.19 74 LEU B C 1
ATOM 8774 O O . LEU B 1 74 ? 50.625 -34.094 4.246 1 93.19 74 LEU B O 1
ATOM 8778 N N . LYS B 1 75 ? 52.781 -34.781 4 1 89.25 75 LYS B N 1
ATOM 8779 C CA . LYS B 1 75 ? 52.719 -35.688 5.141 1 89.25 75 LYS B CA 1
ATOM 8780 C C . LYS B 1 75 ? 52.438 -34.938 6.438 1 89.25 75 LYS B C 1
ATOM 8782 O O . LYS B 1 75 ? 51.562 -35.312 7.211 1 89.25 75 LYS B O 1
ATOM 8787 N N . TYR B 1 76 ? 53.125 -33.875 6.617 1 88.06 76 TYR B N 1
ATOM 8788 C CA . TYR B 1 76 ? 52.938 -33.094 7.836 1 88.06 76 TYR B CA 1
ATOM 8789 C C . TYR B 1 76 ? 51.562 -32.406 7.836 1 88.06 76 TYR B C 1
ATOM 8791 O O . TYR B 1 76 ? 50.938 -32.219 8.883 1 88.06 76 TYR B O 1
ATOM 8799 N N . GLY B 1 77 ? 51.125 -31.984 6.676 1 88.5 77 GLY B N 1
ATOM 8800 C CA . GLY B 1 77 ? 49.781 -31.406 6.578 1 88.5 77 GLY B CA 1
ATOM 8801 C C . GLY B 1 77 ? 48.688 -32.344 7.004 1 88.5 77 GLY B C 1
ATOM 8802 O O . GLY B 1 77 ? 47.781 -31.984 7.758 1 88.5 77 GLY B O 1
ATOM 8803 N N . LYS B 1 78 ? 48.781 -33.531 6.578 1 87.56 78 LYS B N 1
ATOM 8804 C CA . LYS B 1 78 ? 47.812 -34.531 6.914 1 87.56 78 LYS B CA 1
ATOM 8805 C C . LYS B 1 78 ? 47.812 -34.844 8.406 1 87.56 78 LYS B C 1
ATOM 8807 O O . LYS B 1 78 ? 46.75 -35.094 9.008 1 87.56 78 LYS B O 1
ATOM 8812 N N . LEU B 1 79 ? 49 -34.719 8.945 1 85.06 79 LEU B N 1
ATOM 8813 C CA . LEU B 1 79 ? 49.156 -34.969 10.375 1 85.06 79 LEU B CA 1
ATOM 8814 C C . LEU B 1 79 ? 48.562 -33.812 11.195 1 85.06 79 LEU B C 1
ATOM 8816 O O . LEU B 1 79 ? 47.906 -34.062 12.203 1 85.06 79 LEU B O 1
ATOM 8820 N N . PHE B 1 80 ? 48.812 -32.625 10.734 1 84 80 PHE B N 1
ATOM 8821 C CA . PHE B 1 80 ? 48.312 -31.453 11.445 1 84 80 PHE B CA 1
ATOM 8822 C C . PHE B 1 80 ? 46.781 -31.391 11.422 1 84 80 PHE B C 1
ATOM 8824 O O . PHE B 1 80 ? 46.188 -30.922 12.383 1 84 80 PHE B O 1
ATOM 8831 N N . PHE B 1 81 ? 46.156 -31.812 10.383 1 78.81 81 PHE B N 1
ATOM 8832 C CA . PHE B 1 81 ? 44.688 -31.688 10.227 1 78.81 81 PHE B CA 1
ATOM 8833 C C . PHE B 1 81 ? 44 -32.969 10.672 1 78.81 81 PHE B C 1
ATOM 8835 O O . PHE B 1 81 ? 42.781 -33.062 10.586 1 78.81 81 PHE B O 1
ATOM 8842 N N . SER B 1 82 ? 44.812 -33.844 11.117 1 75.44 82 SER B N 1
ATOM 8843 C CA . SER B 1 82 ? 44.219 -35.094 11.648 1 75.44 82 SER B CA 1
ATOM 8844 C C . SER B 1 82 ? 43.688 -34.875 13.062 1 75.44 82 SER B C 1
ATOM 8846 O O . SER B 1 82 ? 43.875 -33.812 13.648 1 75.44 82 SER B O 1
ATOM 8848 N N . GLY B 1 83 ? 42.969 -35.75 13.5 1 69.44 83 GLY B N 1
ATOM 8849 C CA . GLY B 1 83 ? 42.406 -35.719 14.844 1 69.44 83 GLY B CA 1
ATOM 8850 C C . GLY B 1 83 ? 43.438 -35.625 15.938 1 69.44 83 GLY B C 1
ATOM 8851 O O . GLY B 1 83 ? 43.125 -35.344 17.094 1 69.44 83 GLY B O 1
ATOM 8852 N N . LEU B 1 84 ? 44.781 -35.75 15.508 1 67.69 84 LEU B N 1
ATOM 8853 C CA . LEU B 1 84 ? 45.875 -35.688 16.484 1 67.69 84 LEU B CA 1
ATOM 8854 C C . LEU B 1 84 ? 46 -34.281 17.078 1 67.69 84 LEU B C 1
ATOM 8856 O O . LEU B 1 84 ? 46.281 -34.156 18.266 1 67.69 84 LEU B O 1
ATOM 8860 N N . PHE B 1 85 ? 45.844 -33.188 16.188 1 67.69 85 PHE B N 1
ATOM 8861 C CA . PHE B 1 85 ? 46 -31.812 16.641 1 67.69 85 PHE B CA 1
ATOM 8862 C C . PHE B 1 85 ? 44.656 -31.094 16.75 1 67.69 85 PHE B C 1
ATOM 8864 O O . PHE B 1 85 ? 44.625 -29.875 16.859 1 67.69 85 PHE B O 1
ATOM 8871 N N . LYS B 1 86 ? 43.656 -31.703 16.859 1 61.16 86 LYS B N 1
ATOM 8872 C CA . LYS B 1 86 ? 42.312 -31.141 16.797 1 61.16 86 LYS B CA 1
ATOM 8873 C C . LYS B 1 86 ? 42.312 -29.656 17.141 1 61.16 86 LYS B C 1
ATOM 8875 O O . LYS B 1 86 ? 42.125 -28.812 16.266 1 61.16 86 LYS B O 1
ATOM 8880 N N . ASN B 1 87 ? 42 -29.141 18.406 1 58.34 87 ASN B N 1
ATOM 8881 C CA . ASN B 1 87 ? 41.812 -27.781 18.891 1 58.34 87 ASN B CA 1
ATOM 8882 C C . ASN B 1 87 ? 43.062 -27.234 19.547 1 58.34 87 ASN B C 1
ATOM 8884 O O . ASN B 1 87 ? 43.031 -26.188 20.188 1 58.34 87 ASN B O 1
ATOM 8888 N N . SER B 1 88 ? 44.281 -27.922 19.234 1 63.75 88 SER B N 1
ATOM 8889 C CA . SER B 1 88 ? 45.375 -27.547 20.125 1 63.75 88 SER B CA 1
ATOM 8890 C C . SER B 1 88 ? 46.562 -26.969 19.328 1 63.75 88 SER B C 1
ATOM 8892 O O . SER B 1 88 ? 47.594 -26.656 19.906 1 63.75 88 SER B O 1
ATOM 8894 N N . LEU B 1 89 ? 46.375 -26.781 18.078 1 68.62 89 LEU B N 1
ATOM 8895 C CA . LEU B 1 89 ? 47.531 -26.297 17.328 1 68.62 89 LEU B CA 1
ATOM 8896 C C . LEU B 1 89 ? 47.75 -24.812 17.578 1 68.62 89 LEU B C 1
ATOM 8898 O O . LEU B 1 89 ? 46.812 -24.016 17.469 1 68.62 89 LEU B O 1
ATOM 8902 N N . ASN B 1 90 ? 48.938 -24.5 18 1 79.31 90 ASN B N 1
ATOM 8903 C CA . ASN B 1 90 ? 49.312 -23.094 18.203 1 79.31 90 ASN B CA 1
ATOM 8904 C C . ASN B 1 90 ? 49.125 -22.281 16.922 1 79.31 90 ASN B C 1
ATOM 8906 O O . ASN B 1 90 ? 49.469 -22.75 15.836 1 79.31 90 ASN B O 1
ATOM 8910 N N . ASN B 1 91 ? 48.562 -21.141 16.984 1 85.06 91 ASN B N 1
ATOM 8911 C CA . ASN B 1 91 ? 48.281 -20.266 15.852 1 85.06 91 ASN B CA 1
ATOM 8912 C C . ASN B 1 91 ? 49.562 -19.969 15.055 1 85.06 91 ASN B C 1
ATOM 8914 O O . ASN B 1 91 ? 49.5 -19.859 13.828 1 85.06 91 ASN B O 1
ATOM 8918 N N . ASP B 1 92 ? 50.594 -20.047 15.672 1 84.31 92 ASP B N 1
ATOM 8919 C CA . ASP B 1 92 ? 51.844 -19.719 15.008 1 84.31 92 ASP B CA 1
ATOM 8920 C C . ASP B 1 92 ? 52.281 -20.859 14.102 1 84.31 92 ASP B C 1
ATOM 8922 O O . ASP B 1 92 ? 52.844 -20.625 13.016 1 84.31 92 ASP B O 1
ATOM 8926 N N . VAL B 1 93 ? 52.094 -22 14.57 1 84.44 93 VAL B N 1
ATOM 8927 C CA . VAL B 1 93 ? 52.5 -23.172 13.797 1 84.44 93 VAL B CA 1
ATOM 8928 C C . VAL B 1 93 ? 51.656 -23.281 12.539 1 84.44 93 VAL B C 1
ATOM 8930 O O . VAL B 1 93 ? 52.156 -23.625 11.461 1 84.44 93 VAL B O 1
ATOM 8933 N N . VAL B 1 94 ? 50.406 -22.969 12.773 1 86.38 94 VAL B N 1
ATOM 8934 C CA . VAL B 1 94 ? 49.5 -23 11.648 1 86.38 94 VAL B CA 1
ATOM 8935 C C . VAL B 1 94 ? 49.938 -22 10.586 1 86.38 94 VAL B C 1
ATOM 8937 O O . VAL B 1 94 ? 50.031 -22.344 9.398 1 86.38 94 VAL B O 1
ATOM 8940 N N . CYS B 1 95 ? 50.281 -20.844 10.969 1 88.62 95 CYS B N 1
ATOM 8941 C CA . CYS B 1 95 ? 50.688 -19.797 10.039 1 88.62 95 CYS B CA 1
ATOM 8942 C C . CYS B 1 95 ? 52 -20.172 9.344 1 88.62 95 CYS B C 1
ATOM 8944 O O . CYS B 1 95 ? 52.156 -19.922 8.148 1 88.62 95 CYS B O 1
ATOM 8946 N N . HIS B 1 96 ? 52.844 -20.781 10.102 1 88.19 96 HIS B N 1
ATOM 8947 C CA . HIS B 1 96 ? 54.125 -21.188 9.547 1 88.19 96 HIS B CA 1
ATOM 8948 C C . HIS B 1 96 ? 53.938 -22.266 8.477 1 88.19 96 HIS B C 1
ATOM 8950 O O . HIS B 1 96 ? 54.594 -22.219 7.434 1 88.19 96 HIS B O 1
ATOM 8956 N N . TYR B 1 97 ? 53.156 -23.156 8.852 1 89.88 97 TYR B N 1
ATOM 8957 C CA . TYR B 1 97 ? 52.906 -24.234 7.902 1 89.88 97 TYR B CA 1
ATOM 8958 C C . TYR B 1 97 ? 52.375 -23.703 6.582 1 89.88 97 TYR B C 1
ATOM 8960 O O . TYR B 1 97 ? 52.812 -24.094 5.508 1 89.88 97 TYR B O 1
ATOM 8968 N N . PHE B 1 98 ? 51.469 -22.844 6.621 1 92.81 98 PHE B N 1
ATOM 8969 C CA . PHE B 1 98 ? 50.844 -22.328 5.41 1 92.81 98 PHE B CA 1
ATOM 8970 C C . PHE B 1 98 ? 51.781 -21.406 4.664 1 92.81 98 PHE B C 1
ATOM 8972 O O . PHE B 1 98 ? 51.75 -21.328 3.434 1 92.81 98 PHE B O 1
ATOM 8979 N N . LYS B 1 99 ? 52.625 -20.75 5.355 1 91.38 99 LYS B N 1
ATOM 8980 C CA . LYS B 1 99 ? 53.656 -19.969 4.695 1 91.38 99 LYS B CA 1
ATOM 8981 C C . LYS B 1 99 ? 54.594 -20.844 3.871 1 91.38 99 LYS B C 1
ATOM 8983 O O . LYS B 1 99 ? 54.969 -20.5 2.754 1 91.38 99 LYS B O 1
ATOM 8988 N N . VAL B 1 100 ? 54.875 -21.953 4.445 1 92.19 100 VAL B N 1
ATOM 8989 C CA . VAL B 1 100 ? 55.75 -22.906 3.76 1 92.19 100 VAL B CA 1
ATOM 8990 C C . VAL B 1 100 ? 55.031 -23.484 2.541 1 92.19 100 VAL B C 1
ATOM 8992 O O . VAL B 1 100 ? 55.625 -23.719 1.498 1 92.19 100 VAL B O 1
ATOM 8995 N N . LEU B 1 101 ? 53.812 -23.75 2.77 1 93.19 101 LEU B N 1
ATOM 8996 C CA . LEU B 1 101 ? 53 -24.266 1.66 1 93.19 101 LEU B CA 1
ATOM 8997 C C . LEU B 1 101 ? 53.031 -23.297 0.477 1 93.19 101 LEU B C 1
ATOM 8999 O O . LEU B 1 101 ? 53.188 -23.719 -0.669 1 93.19 101 LEU B O 1
ATOM 9003 N N . VAL B 1 102 ? 52.906 -22.016 0.711 1 94.25 102 VAL B N 1
ATOM 9004 C CA . VAL B 1 102 ? 52.906 -21 -0.338 1 94.25 102 VAL B CA 1
ATOM 9005 C C . VAL B 1 102 ? 54.281 -20.906 -0.998 1 94.25 102 VAL B C 1
ATOM 9007 O O . VAL B 1 102 ? 54.375 -20.828 -2.225 1 94.25 102 VAL B O 1
ATOM 9010 N N . LYS B 1 103 ? 55.25 -21 -0.211 1 92.31 103 LYS B N 1
ATOM 9011 C CA . LYS B 1 103 ? 56.625 -20.953 -0.747 1 92.31 103 LYS B CA 1
ATOM 9012 C C . LYS B 1 103 ? 56.906 -22.172 -1.614 1 92.31 103 LYS B C 1
ATOM 9014 O O . LYS B 1 103 ? 57.594 -22.078 -2.633 1 92.31 103 LYS B O 1
ATOM 9019 N N . SER B 1 104 ? 56.438 -23.234 -1.177 1 93.12 104 SER B N 1
ATOM 9020 C CA . SER B 1 104 ? 56.656 -24.5 -1.881 1 93.12 104 SER B CA 1
ATOM 9021 C C . SER B 1 104 ? 56.031 -24.469 -3.268 1 93.12 104 SER B C 1
ATOM 9023 O O . SER B 1 104 ? 56.688 -24.797 -4.262 1 93.12 104 SER B O 1
ATOM 9025 N N . ILE B 1 105 ? 54.812 -24.062 -3.354 1 94.44 105 ILE B N 1
ATOM 9026 C CA . ILE B 1 105 ? 54.094 -24.172 -4.613 1 94.44 105 ILE B CA 1
ATOM 9027 C C . ILE B 1 105 ? 54.594 -23.125 -5.602 1 94.44 105 ILE B C 1
ATOM 9029 O O . ILE B 1 105 ? 54.5 -23.312 -6.816 1 94.44 105 ILE B O 1
ATOM 9033 N N . THR B 1 106 ? 55.188 -22.016 -5.133 1 93.62 106 THR B N 1
ATOM 9034 C CA . THR B 1 106 ? 55.688 -20.953 -5.996 1 93.62 106 THR B CA 1
ATOM 9035 C C . THR B 1 106 ? 57.094 -21.25 -6.441 1 93.62 106 THR B C 1
ATOM 9037 O O . THR B 1 106 ? 57.656 -20.531 -7.281 1 93.62 106 THR B O 1
ATOM 9040 N N . SER B 1 107 ? 57.625 -22.281 -5.98 1 92.69 107 SER B N 1
ATOM 9041 C CA . SER B 1 107 ? 59 -22.672 -6.324 1 92.69 107 SER B CA 1
ATOM 9042 C C . SER B 1 107 ? 59.062 -23.297 -7.719 1 92.69 107 SER B C 1
ATOM 9044 O O . SER B 1 107 ? 58.125 -24 -8.133 1 92.69 107 SER B O 1
ATOM 9046 N N . ASN B 1 108 ? 60.25 -23.078 -8.422 1 91.81 108 ASN B N 1
ATOM 9047 C CA . ASN B 1 108 ? 60.438 -23.609 -9.773 1 91.81 108 ASN B CA 1
ATOM 9048 C C . ASN B 1 108 ? 61.062 -25 -9.742 1 91.81 108 ASN B C 1
ATOM 9050 O O . ASN B 1 108 ? 61.188 -25.656 -10.781 1 91.81 108 ASN B O 1
ATOM 9054 N N . ASN B 1 109 ? 61.406 -25.344 -8.523 1 91.88 109 ASN B N 1
ATOM 9055 C CA . ASN B 1 109 ? 62.031 -26.656 -8.375 1 91.88 109 ASN B CA 1
ATOM 9056 C C . ASN B 1 109 ? 60.969 -27.75 -8.203 1 91.88 109 ASN B C 1
ATOM 9058 O O . ASN B 1 109 ? 60.188 -27.734 -7.246 1 91.88 109 ASN B O 1
ATOM 9062 N N . LYS B 1 110 ? 61 -28.766 -9.023 1 91.5 110 LYS B N 1
ATOM 9063 C CA . LYS B 1 110 ? 60 -29.828 -9.078 1 91.5 110 LYS B CA 1
ATOM 9064 C C . LYS B 1 110 ? 60 -30.656 -7.797 1 91.5 110 LYS B C 1
ATOM 9066 O O . LYS B 1 110 ? 58.938 -31.172 -7.383 1 91.5 110 LYS B O 1
ATOM 9071 N N . SER B 1 111 ? 61.156 -30.734 -7.156 1 90.31 111 SER B N 1
ATOM 9072 C CA . SER B 1 111 ? 61.25 -31.562 -5.953 1 90.31 111 SER B CA 1
ATOM 9073 C C . SER B 1 111 ? 60.656 -30.844 -4.746 1 90.31 111 SER B C 1
ATOM 9075 O O . SER B 1 111 ? 60.25 -31.484 -3.781 1 90.31 111 SER B O 1
ATOM 9077 N N . TYR B 1 112 ? 60.594 -29.531 -4.914 1 91.56 112 TYR B N 1
ATOM 9078 C CA . TYR B 1 112 ? 60.156 -28.734 -3.775 1 91.56 112 TYR B CA 1
ATOM 9079 C C . TYR B 1 112 ? 58.719 -28.234 -4.004 1 91.56 112 TYR B C 1
ATOM 9081 O O . TYR B 1 112 ? 58 -27.984 -3.047 1 91.56 112 TYR B O 1
ATOM 9089 N N . SER B 1 113 ? 58.344 -28.156 -5.203 1 94.38 113 SER B N 1
ATOM 9090 C CA . SER B 1 113 ? 57.094 -27.516 -5.527 1 94.38 113 SER B CA 1
ATOM 9091 C C . SER B 1 113 ? 55.906 -28.438 -5.246 1 94.38 113 SER B C 1
ATOM 9093 O O . SER B 1 113 ? 55.844 -29.562 -5.762 1 94.38 113 SER B O 1
ATOM 9095 N N . PHE B 1 114 ? 54.969 -27.969 -4.469 1 95.12 114 PHE B N 1
ATOM 9096 C CA . PHE B 1 114 ? 53.781 -28.75 -4.125 1 95.12 114 PHE B CA 1
ATOM 9097 C C . PHE B 1 114 ? 52.938 -29.047 -5.367 1 95.12 114 PHE B C 1
ATOM 9099 O O . PHE B 1 114 ? 52.188 -30.016 -5.395 1 95.12 114 PHE B O 1
ATOM 9106 N N . ALA B 1 115 ? 53.031 -28.297 -6.445 1 94.81 115 ALA B N 1
ATOM 9107 C CA . ALA B 1 115 ? 52.281 -28.438 -7.691 1 94.81 115 ALA B CA 1
ATOM 9108 C C . ALA B 1 115 ? 52.625 -29.766 -8.391 1 94.81 115 ALA B C 1
ATOM 9110 O O . ALA B 1 115 ? 51.781 -30.312 -9.117 1 94.81 115 ALA B O 1
ATOM 9111 N N . THR B 1 116 ? 53.812 -30.203 -8.117 1 94.25 116 THR B N 1
ATOM 9112 C CA . THR B 1 116 ? 54.281 -31.453 -8.727 1 94.25 116 THR B CA 1
ATOM 9113 C C . THR B 1 116 ? 53.438 -32.625 -8.242 1 94.25 116 THR B C 1
ATOM 9115 O O . THR B 1 116 ? 53.25 -33.594 -8.969 1 94.25 116 THR B O 1
ATOM 9118 N N . LEU B 1 117 ? 52.938 -32.5 -7.035 1 95 117 LEU B N 1
ATOM 9119 C CA . LEU B 1 117 ? 52.094 -33.562 -6.484 1 95 117 LEU B CA 1
ATOM 9120 C C . LEU B 1 117 ? 50.781 -33.656 -7.262 1 95 117 LEU B C 1
ATOM 9122 O O . LEU B 1 117 ? 50.188 -34.75 -7.363 1 95 117 LEU B O 1
ATOM 9126 N N . PHE B 1 118 ? 50.281 -32.531 -7.844 1 94.88 118 PHE B N 1
ATOM 9127 C CA . PHE B 1 118 ? 49.031 -32.531 -8.633 1 94.88 118 PHE B CA 1
ATOM 9128 C C . PHE B 1 118 ? 49.25 -33.188 -10 1 94.88 118 PHE B C 1
ATOM 9130 O O . PHE B 1 118 ? 48.312 -33.594 -10.648 1 94.88 118 PHE B O 1
ATOM 9137 N N . LEU B 1 119 ? 50.594 -33.188 -10.375 1 91.62 119 LEU B N 1
ATOM 9138 C CA . LEU B 1 119 ? 50.938 -33.75 -11.688 1 91.62 119 LEU B CA 1
ATOM 9139 C C . LEU B 1 119 ? 51.25 -35.219 -11.594 1 91.62 119 LEU B C 1
ATOM 9141 O O . LEU B 1 119 ? 51.406 -35.906 -12.617 1 91.62 119 LEU B O 1
ATOM 9145 N N . SER B 1 120 ? 51.344 -35.656 -10.367 1 91 120 SER B N 1
ATOM 9146 C CA . SER B 1 120 ? 51.688 -37.062 -10.133 1 91 120 SER B CA 1
ATOM 9147 C C . SER B 1 120 ? 50.406 -37.906 -9.992 1 91 120 SER B C 1
ATOM 9149 O O . SER B 1 120 ? 49.5 -37.562 -9.258 1 91 120 SER B O 1
ATOM 9151 N N . VAL B 1 121 ? 50.312 -38.969 -10.547 1 88.62 121 VAL B N 1
ATOM 9152 C CA . VAL B 1 121 ? 49.156 -39.875 -10.531 1 88.62 121 VAL B CA 1
ATOM 9153 C C . VAL B 1 121 ? 48.969 -40.438 -9.133 1 88.62 121 VAL B C 1
ATOM 9155 O O . VAL B 1 121 ? 47.844 -40.625 -8.68 1 88.62 121 VAL B O 1
ATOM 9158 N N . GLN B 1 122 ? 50.062 -40.594 -8.469 1 88.69 122 GLN B N 1
ATOM 9159 C CA . GLN B 1 122 ? 50.031 -41.219 -7.148 1 88.69 122 GLN B CA 1
ATOM 9160 C C . GLN B 1 122 ? 49.531 -40.219 -6.094 1 88.69 122 GLN B C 1
ATOM 9162 O O . GLN B 1 122 ? 48.906 -40.625 -5.109 1 88.69 122 GLN B O 1
ATOM 9167 N N . TYR B 1 123 ? 49.781 -38.969 -6.309 1 92.94 123 TYR B N 1
ATOM 9168 C CA . TYR B 1 123 ? 49.594 -38.031 -5.203 1 92.94 123 TYR B CA 1
ATOM 9169 C C . TYR B 1 123 ? 48.5 -37.031 -5.523 1 92.94 123 TYR B C 1
ATOM 9171 O O . TYR B 1 123 ? 48.094 -36.25 -4.66 1 92.94 123 TYR B O 1
ATOM 9179 N N . ILE B 1 124 ? 47.938 -37.031 -6.664 1 93.81 124 ILE B N 1
ATOM 9180 C CA . ILE B 1 124 ? 46.969 -36.031 -7.07 1 93.81 124 ILE B CA 1
ATOM 9181 C C . ILE B 1 124 ? 45.719 -36.094 -6.168 1 93.81 124 ILE B C 1
ATOM 9183 O O . ILE B 1 124 ? 45.188 -35.062 -5.754 1 93.81 124 ILE B O 1
ATOM 9187 N N . GLN B 1 125 ? 45.219 -37.219 -5.812 1 92.12 125 GLN B N 1
ATOM 9188 C CA . GLN B 1 125 ? 44 -37.375 -5.027 1 92.12 125 GLN B CA 1
ATOM 9189 C C . GLN B 1 125 ? 44.25 -36.969 -3.572 1 92.12 125 GLN B C 1
ATOM 9191 O O . GLN B 1 125 ? 43.5 -36.125 -3.033 1 92.12 125 GLN B O 1
ATOM 9196 N N . PRO B 1 126 ? 45.312 -37.531 -2.994 1 92.25 126 PRO B N 1
ATOM 9197 C CA . PRO B 1 126 ? 45.531 -37.125 -1.608 1 92.25 126 PRO B CA 1
ATOM 9198 C C . PRO B 1 126 ? 45.875 -35.625 -1.487 1 92.25 126 PRO B C 1
ATOM 9200 O O . PRO B 1 126 ? 45.469 -34.969 -0.523 1 92.25 126 PRO B O 1
ATOM 9203 N N . ALA B 1 127 ? 46.625 -35.156 -2.412 1 94.5 127 ALA B N 1
ATOM 9204 C CA . ALA B 1 127 ? 47 -33.75 -2.383 1 94.5 127 ALA B CA 1
ATOM 9205 C C . ALA B 1 127 ? 45.781 -32.844 -2.578 1 94.5 127 ALA B C 1
ATOM 9207 O O . ALA B 1 127 ? 45.625 -31.844 -1.888 1 94.5 127 ALA B O 1
ATOM 9208 N N . SER B 1 128 ? 44.906 -33.25 -3.523 1 94.25 128 SER B N 1
ATOM 9209 C CA . SER B 1 128 ? 43.688 -32.469 -3.791 1 94.25 128 SER B CA 1
ATOM 9210 C C . SER B 1 128 ? 42.75 -32.5 -2.598 1 94.25 128 SER B C 1
ATOM 9212 O O . SER B 1 128 ? 42.156 -31.453 -2.246 1 94.25 128 SER B O 1
ATOM 9214 N N . GLN B 1 129 ? 42.594 -33.594 -1.986 1 92.56 129 GLN B N 1
ATOM 9215 C CA . GLN B 1 129 ? 41.719 -33.719 -0.814 1 92.56 129 GLN B CA 1
ATOM 9216 C C . GLN B 1 129 ? 42.25 -32.875 0.351 1 92.56 129 GLN B C 1
ATOM 9218 O O . GLN B 1 129 ? 41.469 -32.281 1.094 1 92.56 129 GLN B O 1
ATOM 9223 N N . PHE B 1 130 ? 43.5 -32.969 0.442 1 93.44 130 PHE B N 1
ATOM 9224 C CA . PHE B 1 130 ? 44.125 -32.188 1.504 1 93.44 130 PHE B CA 1
ATOM 9225 C C . PHE B 1 130 ? 43.906 -30.703 1.307 1 93.44 130 PHE B C 1
ATOM 9227 O O . PHE B 1 130 ? 43.562 -29.984 2.256 1 93.44 130 PHE B O 1
ATOM 9234 N N . ILE B 1 131 ? 44.094 -30.219 0.146 1 94.62 131 ILE B N 1
ATOM 9235 C CA . ILE B 1 131 ? 43.938 -28.797 -0.117 1 94.62 131 ILE B CA 1
ATOM 9236 C C . ILE B 1 131 ? 42.5 -28.375 0.072 1 94.62 131 ILE B C 1
ATOM 9238 O O . ILE B 1 131 ? 42.188 -27.281 0.565 1 94.62 131 ILE B O 1
ATOM 9242 N N . GLN B 1 132 ? 41.562 -29.203 -0.311 1 92.81 132 GLN B N 1
ATOM 9243 C CA . GLN B 1 132 ? 40.156 -28.922 -0.083 1 92.81 132 GLN B CA 1
ATOM 9244 C C . GLN B 1 132 ? 39.844 -28.734 1.403 1 92.81 132 GLN B C 1
ATOM 9246 O O . GLN B 1 132 ? 39.156 -27.797 1.792 1 92.81 132 GLN B O 1
ATOM 9251 N N . ASN B 1 133 ? 40.375 -29.578 2.143 1 91.25 133 ASN B N 1
ATOM 9252 C CA . ASN B 1 133 ? 40.188 -29.469 3.588 1 91.25 133 ASN B CA 1
ATOM 9253 C C . ASN B 1 133 ? 40.938 -28.25 4.156 1 91.25 133 ASN B C 1
ATOM 9255 O O . ASN B 1 133 ? 40.438 -27.641 5.109 1 91.25 133 ASN B O 1
ATOM 9259 N N . ALA B 1 134 ? 42.062 -28.016 3.598 1 93.06 134 ALA B N 1
ATOM 9260 C CA . ALA B 1 134 ? 42.844 -26.859 4.039 1 93.06 134 ALA B CA 1
ATOM 9261 C C . ALA B 1 134 ? 42.094 -25.562 3.779 1 93.06 134 ALA B C 1
ATOM 9263 O O . ALA B 1 134 ? 42.156 -24.641 4.598 1 93.06 134 ALA B O 1
ATOM 9264 N N . PHE B 1 135 ? 41.469 -25.469 2.613 1 95.06 135 PHE B N 1
ATOM 9265 C CA . PHE B 1 135 ? 40.656 -24.281 2.312 1 95.06 135 PHE B CA 1
ATOM 9266 C C . PHE B 1 135 ? 39.594 -24.062 3.379 1 95.06 135 PHE B C 1
ATOM 9268 O O . PHE B 1 135 ? 39.438 -22.953 3.879 1 95.06 135 PHE B O 1
ATOM 9275 N N . SER B 1 136 ? 38.844 -25.062 3.74 1 92 136 SER B N 1
ATOM 9276 C CA . SER B 1 136 ? 37.781 -24.969 4.742 1 92 136 SER B CA 1
ATOM 9277 C C . SER B 1 136 ? 38.344 -24.609 6.109 1 92 136 SER B C 1
ATOM 9279 O O . SER B 1 136 ? 37.75 -23.812 6.84 1 92 136 SER B O 1
ATOM 9281 N N . PHE B 1 137 ? 39.469 -25.219 6.367 1 91.19 137 PHE B N 1
ATOM 9282 C CA . PHE B 1 137 ? 40.125 -24.953 7.641 1 91.19 137 PHE B CA 1
ATOM 9283 C C . PHE B 1 137 ? 40.562 -23.484 7.734 1 91.19 137 PHE B C 1
ATOM 9285 O O . PHE B 1 137 ? 40.344 -22.844 8.758 1 91.19 137 PHE B O 1
ATOM 9292 N N . VAL B 1 138 ? 41.156 -23.016 6.719 1 93.94 138 VAL B N 1
ATOM 9293 C CA . VAL B 1 138 ? 41.688 -21.656 6.719 1 93.94 138 VAL B CA 1
ATOM 9294 C C . VAL B 1 138 ? 40.531 -20.656 6.816 1 93.94 138 VAL B C 1
ATOM 9296 O O . VAL B 1 138 ? 40.625 -19.641 7.52 1 93.94 138 VAL B O 1
ATOM 9299 N N . SER B 1 139 ? 39.438 -20.859 6.051 1 93.5 139 SER B N 1
ATOM 9300 C CA . SER B 1 139 ? 38.281 -19.969 6.109 1 93.5 139 SER B CA 1
ATOM 9301 C C . SER B 1 139 ? 37.75 -19.875 7.527 1 93.5 139 SER B C 1
ATOM 9303 O O . SER B 1 139 ? 37.438 -18.781 8 1 93.5 139 SER B O 1
ATOM 9305 N N . THR B 1 140 ? 37.656 -20.953 8.25 1 92 140 THR B N 1
ATOM 9306 C CA . THR B 1 140 ? 37.156 -20.984 9.617 1 92 140 THR B CA 1
ATOM 9307 C C . THR B 1 140 ? 38.156 -20.297 10.562 1 92 140 THR B C 1
ATOM 9309 O O . THR B 1 140 ? 37.75 -19.547 11.453 1 92 140 THR B O 1
ATOM 9312 N N . PHE B 1 141 ? 39.406 -20.578 10.352 1 92.38 141 PHE B N 1
ATOM 9313 C CA . PHE B 1 141 ? 40.469 -20 11.188 1 92.38 141 PHE B CA 1
ATOM 9314 C C . PHE B 1 141 ? 40.5 -18.484 11.047 1 92.38 141 PHE B C 1
ATOM 9316 O O . PHE B 1 141 ? 40.594 -17.766 12.047 1 92.38 141 PHE B O 1
ATOM 9323 N N . LEU B 1 142 ? 40.375 -18.016 9.883 1 94.69 142 LEU B N 1
ATOM 9324 C CA . LEU B 1 142 ? 40.375 -16.578 9.594 1 94.69 142 LEU B CA 1
ATOM 9325 C C . LEU B 1 142 ? 39.219 -15.875 10.281 1 94.69 142 LEU B C 1
ATOM 9327 O O . LEU B 1 142 ? 39.375 -14.734 10.742 1 94.69 142 LEU B O 1
ATOM 9331 N N . SER B 1 143 ? 38.062 -16.469 10.328 1 94.25 143 SER B N 1
ATOM 9332 C CA . SER B 1 143 ? 36.844 -15.867 10.891 1 94.25 143 SER B CA 1
ATOM 9333 C C . SER B 1 143 ? 37 -15.625 12.391 1 94.25 143 SER B C 1
ATOM 9335 O O . SER B 1 143 ? 36.312 -14.781 12.961 1 94.25 143 SER B O 1
ATOM 9337 N N . ARG B 1 144 ? 38 -16.25 13.039 1 92.12 144 ARG B N 1
ATOM 9338 C CA . ARG B 1 144 ? 38.188 -16.156 14.484 1 92.12 144 ARG B CA 1
ATOM 9339 C C . ARG B 1 144 ? 39.281 -15.141 14.82 1 92.12 144 ARG B C 1
ATOM 9341 O O . ARG B 1 144 ? 39.469 -14.758 15.977 1 92.12 144 ARG B O 1
ATOM 9348 N N . LEU B 1 145 ? 39.938 -14.695 13.812 1 92.44 145 LEU B N 1
ATOM 9349 C CA . LEU B 1 145 ? 41.031 -13.773 14.039 1 92.44 145 LEU B CA 1
ATOM 9350 C C . LEU B 1 145 ? 40.531 -12.336 14.188 1 92.44 145 LEU B C 1
ATOM 9352 O O . LEU B 1 145 ? 39.562 -11.945 13.523 1 92.44 145 LEU B O 1
ATOM 9356 N N . ASN B 1 146 ? 41.156 -11.633 15.07 1 91 146 ASN B N 1
ATOM 9357 C CA . ASN B 1 146 ? 40.906 -10.203 15.211 1 91 146 ASN B CA 1
ATOM 9358 C C . ASN B 1 146 ? 41.938 -9.383 14.445 1 91 146 ASN B C 1
ATOM 9360 O O . ASN B 1 146 ? 43.031 -9.148 14.945 1 91 146 ASN B O 1
ATOM 9364 N N . VAL B 1 147 ? 41.594 -8.875 13.438 1 91.12 147 VAL B N 1
ATOM 9365 C CA . VAL B 1 147 ? 42.531 -8.25 12.492 1 91.12 147 VAL B CA 1
ATOM 9366 C C . VAL B 1 147 ? 42.906 -6.848 12.984 1 91.12 147 VAL B C 1
ATOM 9368 O O . VAL B 1 147 ? 43.781 -6.191 12.414 1 91.12 147 VAL B O 1
ATOM 9371 N N . GLU B 1 148 ? 42.375 -6.418 14.031 1 85.56 148 GLU B N 1
ATOM 9372 C CA . GLU B 1 148 ? 42.75 -5.125 14.602 1 85.56 148 GLU B CA 1
ATOM 9373 C C . GLU B 1 148 ? 44.062 -5.223 15.367 1 85.56 148 GLU B C 1
ATOM 9375 O O . GLU B 1 148 ? 44.75 -4.219 15.562 1 85.56 148 GLU B O 1
ATOM 9380 N N . HIS B 1 149 ? 44.406 -6.465 15.719 1 89.56 149 HIS B N 1
ATOM 9381 C CA . HIS B 1 149 ? 45.656 -6.73 16.375 1 89.56 149 HIS B CA 1
ATOM 9382 C C . HIS B 1 149 ? 46.75 -7.055 15.359 1 89.56 149 HIS B C 1
ATOM 9384 O O . HIS B 1 149 ? 46.562 -7.914 14.492 1 89.56 149 HIS B O 1
ATOM 9390 N N . ILE B 1 150 ? 47.844 -6.492 15.492 1 91.25 150 ILE B N 1
ATOM 9391 C CA . ILE B 1 150 ? 48.906 -6.527 14.477 1 91.25 150 ILE B CA 1
ATOM 9392 C C . ILE B 1 150 ? 49.375 -7.965 14.273 1 91.25 150 ILE B C 1
ATOM 9394 O O . ILE B 1 150 ? 49.656 -8.375 13.148 1 91.25 150 ILE B O 1
ATOM 9398 N N . VAL B 1 151 ? 49.5 -8.703 15.359 1 91.06 151 VAL B N 1
ATOM 9399 C CA . VAL B 1 151 ? 50 -10.078 15.266 1 91.06 151 VAL B CA 1
ATOM 9400 C C . VAL B 1 151 ? 49 -10.93 14.477 1 91.06 151 VAL B C 1
ATOM 9402 O O . VAL B 1 151 ? 49.406 -11.695 13.602 1 91.06 151 VAL B O 1
ATOM 9405 N N . GLN B 1 152 ? 47.875 -10.766 14.789 1 93.5 152 GLN B N 1
ATOM 9406 C CA . GLN B 1 152 ? 46.812 -11.555 14.133 1 93.5 152 GLN B CA 1
ATOM 9407 C C . GLN B 1 152 ? 46.594 -11.055 12.711 1 93.5 152 GLN B C 1
ATOM 9409 O O . GLN B 1 152 ? 46.188 -11.828 11.836 1 93.5 152 GLN B O 1
ATOM 9414 N N . LEU B 1 153 ? 46.812 -9.828 12.508 1 94.44 153 LEU B N 1
ATOM 9415 C CA . LEU B 1 153 ? 46.719 -9.273 11.164 1 94.44 153 LEU B CA 1
ATOM 9416 C C . LEU B 1 153 ? 47.719 -9.914 10.234 1 94.44 153 LEU B C 1
ATOM 9418 O O . LEU B 1 153 ? 47.406 -10.281 9.102 1 94.44 153 LEU B O 1
ATOM 9422 N N . LYS B 1 154 ? 48.938 -10.062 10.703 1 93.31 154 LYS B N 1
ATOM 9423 C CA . LYS B 1 154 ? 50 -10.672 9.898 1 93.31 154 LYS B CA 1
ATOM 9424 C C . LYS B 1 154 ? 49.656 -12.125 9.57 1 93.31 154 LYS B C 1
ATOM 9426 O O . LYS B 1 154 ? 49.906 -12.602 8.461 1 93.31 154 LYS B O 1
ATOM 9431 N N . MET B 1 155 ? 49.094 -12.766 10.555 1 93.88 155 MET B N 1
ATOM 9432 C CA . MET B 1 155 ? 48.656 -14.133 10.328 1 93.88 155 MET B CA 1
ATOM 9433 C C . MET B 1 155 ? 47.594 -14.188 9.234 1 93.88 155 MET B C 1
ATOM 9435 O O . MET B 1 155 ? 47.656 -15.031 8.336 1 93.88 155 MET B O 1
ATOM 9439 N N . ALA B 1 156 ? 46.656 -13.273 9.367 1 96.06 156 ALA B N 1
ATOM 9440 C CA . ALA B 1 156 ? 45.562 -13.234 8.406 1 96.06 156 ALA B CA 1
ATOM 9441 C C . ALA B 1 156 ? 46.094 -13 6.992 1 96.06 156 ALA B C 1
ATOM 9443 O O . ALA B 1 156 ? 45.625 -13.625 6.039 1 96.06 156 ALA B O 1
ATOM 9444 N N . ILE B 1 157 ? 47.031 -12.141 6.824 1 95.88 157 ILE B N 1
ATOM 9445 C CA . ILE B 1 157 ? 47.562 -11.797 5.52 1 95.88 157 ILE B CA 1
ATOM 9446 C C . ILE B 1 157 ? 48.219 -13.039 4.887 1 95.88 157 ILE B C 1
ATOM 9448 O O . ILE B 1 157 ? 48 -13.312 3.701 1 95.88 157 ILE B O 1
ATOM 9452 N N . SER B 1 158 ? 48.938 -13.805 5.703 1 94.19 158 SER B N 1
ATOM 9453 C CA . SER B 1 158 ? 49.594 -15.008 5.215 1 94.19 158 SER B CA 1
ATOM 9454 C C . SER B 1 158 ? 48.562 -16.062 4.797 1 94.19 158 SER B C 1
ATOM 9456 O O . SER B 1 158 ? 48.75 -16.766 3.795 1 94.19 158 SER B O 1
ATOM 9458 N N . LEU B 1 159 ? 47.594 -16.234 5.586 1 96.06 159 LEU B N 1
ATOM 9459 C CA . LEU B 1 159 ? 46.594 -17.234 5.301 1 96.06 159 LEU B CA 1
ATOM 9460 C C . LEU B 1 159 ? 45.781 -16.859 4.062 1 96.06 159 LEU B C 1
ATOM 9462 O O . LEU B 1 159 ? 45.406 -17.734 3.279 1 96.06 159 LEU B O 1
ATOM 9466 N N . ILE B 1 160 ? 45.469 -15.555 3.871 1 97.31 160 ILE B N 1
ATOM 9467 C CA . ILE B 1 160 ? 44.75 -15.086 2.693 1 97.31 160 ILE B CA 1
ATOM 9468 C C . ILE B 1 160 ? 45.594 -15.32 1.443 1 97.31 160 ILE B C 1
ATOM 9470 O O . ILE B 1 160 ? 45.062 -15.656 0.382 1 97.31 160 ILE B O 1
ATOM 9474 N N . GLU B 1 161 ? 46.844 -15.156 1.589 1 96.31 161 GLU B N 1
ATOM 9475 C CA . GLU B 1 161 ? 47.75 -15.43 0.479 1 96.31 161 GLU B CA 1
ATOM 9476 C C . GLU B 1 161 ? 47.656 -16.891 0.049 1 96.31 161 GLU B C 1
ATOM 9478 O O . GLU B 1 161 ? 47.719 -17.188 -1.145 1 96.31 161 GLU B O 1
ATOM 9483 N N . PHE B 1 162 ? 47.625 -17.734 1.019 1 96.56 162 PHE B N 1
ATOM 9484 C CA . PHE B 1 162 ? 47.469 -19.141 0.718 1 96.56 162 PHE B CA 1
ATOM 9485 C C . PHE B 1 162 ? 46.219 -19.391 -0.113 1 96.56 162 PHE B C 1
ATOM 9487 O O . PHE B 1 162 ? 46.25 -20.109 -1.116 1 96.56 162 PHE B O 1
ATOM 9494 N N . LEU B 1 163 ? 45.062 -18.828 0.315 1 96.56 163 LEU B N 1
ATOM 9495 C CA . LEU B 1 163 ? 43.781 -19 -0.406 1 96.56 163 LEU B CA 1
ATOM 9496 C C . LEU B 1 163 ? 43.938 -18.531 -1.852 1 96.56 163 LEU B C 1
ATOM 9498 O O . LEU B 1 163 ? 43.438 -19.188 -2.768 1 96.56 163 LEU B O 1
ATOM 9502 N N . ASP B 1 164 ? 44.594 -17.469 -1.987 1 95.81 164 ASP B N 1
ATOM 9503 C CA . ASP B 1 164 ? 44.75 -16.875 -3.309 1 95.81 164 ASP B CA 1
ATOM 9504 C C . ASP B 1 164 ? 45.656 -17.703 -4.203 1 95.81 164 ASP B C 1
ATOM 9506 O O . ASP B 1 164 ? 45.281 -18.062 -5.324 1 95.81 164 ASP B O 1
ATOM 9510 N N . VAL B 1 165 ? 46.812 -18.078 -3.738 1 96.25 165 VAL B N 1
ATOM 9511 C CA . VAL B 1 165 ? 47.844 -18.719 -4.539 1 96.25 165 VAL B CA 1
ATOM 9512 C C . VAL B 1 165 ? 47.406 -20.141 -4.906 1 96.25 165 VAL B C 1
ATOM 9514 O O . VAL B 1 165 ? 47.625 -20.578 -6.039 1 96.25 165 VAL B O 1
ATOM 9517 N N . TYR B 1 166 ? 46.812 -20.859 -4.012 1 96.19 166 TYR B N 1
ATOM 9518 C CA . TYR B 1 166 ? 46.5 -22.266 -4.25 1 96.19 166 TYR B CA 1
ATOM 9519 C C . TYR B 1 166 ? 45.219 -22.391 -5.102 1 96.19 166 TYR B C 1
ATOM 9521 O O . TYR B 1 166 ? 44.938 -23.484 -5.609 1 96.19 166 TYR B O 1
ATOM 9529 N N . SER B 1 167 ? 44.531 -21.297 -5.289 1 95.12 167 SER B N 1
ATOM 9530 C CA . SER B 1 167 ? 43.344 -21.344 -6.145 1 95.12 167 SER B CA 1
ATOM 9531 C C . SER B 1 167 ? 43.625 -20.75 -7.52 1 95.12 167 SER B C 1
ATOM 9533 O O . SER B 1 167 ? 42.75 -20.641 -8.359 1 95.12 167 SER B O 1
ATOM 9535 N N . ASP B 1 168 ? 44.938 -20.375 -7.801 1 93.88 168 ASP B N 1
ATOM 9536 C CA . ASP B 1 168 ? 45.312 -19.781 -9.078 1 93.88 168 ASP B CA 1
ATOM 9537 C C . ASP B 1 168 ? 46.594 -20.422 -9.609 1 93.88 168 ASP B C 1
ATOM 9539 O O . ASP B 1 168 ? 47.719 -20.016 -9.242 1 93.88 168 ASP B O 1
ATOM 9543 N N . PRO B 1 169 ? 46.5 -21.234 -10.555 1 94.12 169 PRO B N 1
ATOM 9544 C CA . PRO B 1 169 ? 47.656 -21.969 -11.047 1 94.12 169 PRO B CA 1
ATOM 9545 C C . PRO B 1 169 ? 48.625 -21.078 -11.812 1 94.12 169 PRO B C 1
ATOM 9547 O O . PRO B 1 169 ? 49.781 -21.469 -12.055 1 94.12 169 PRO B O 1
ATOM 9550 N N . SER B 1 170 ? 48.281 -19.891 -12.203 1 92.12 170 SER B N 1
ATOM 9551 C CA . SER B 1 170 ? 49.188 -18.984 -12.914 1 92.12 170 SER B CA 1
ATOM 9552 C C . SER B 1 170 ? 50.344 -18.562 -12.023 1 92.12 170 SER B C 1
ATOM 9554 O O . SER B 1 170 ? 51.375 -18.125 -12.516 1 92.12 170 SER B O 1
ATOM 9556 N N . GLN B 1 171 ? 50.156 -18.812 -10.68 1 93.44 171 GLN B N 1
ATOM 9557 C CA . GLN B 1 171 ? 51.188 -18.391 -9.727 1 93.44 171 GLN B CA 1
ATOM 9558 C C . GLN B 1 171 ? 52.062 -19.562 -9.328 1 93.44 171 GLN B C 1
ATOM 9560 O O . GLN B 1 171 ? 53 -19.406 -8.523 1 93.44 171 GLN B O 1
ATOM 9565 N N . TRP B 1 172 ? 51.844 -20.688 -9.898 1 95.06 172 TRP B N 1
ATOM 9566 C CA . TRP B 1 172 ? 52.625 -21.891 -9.539 1 95.06 172 TRP B CA 1
ATOM 9567 C C . TRP B 1 172 ? 53.906 -21.953 -10.336 1 95.06 172 TRP B C 1
ATOM 9569 O O . TRP B 1 172 ? 53.906 -21.844 -11.562 1 95.06 172 TRP B O 1
ATOM 9579 N N . GLY B 1 173 ? 54.969 -22.188 -9.711 1 93.31 173 GLY B N 1
ATOM 9580 C CA . GLY B 1 173 ? 56.281 -22.109 -10.289 1 93.31 173 GLY B CA 1
ATOM 9581 C C . GLY B 1 173 ? 56.531 -23.125 -11.383 1 93.31 173 GLY B C 1
ATOM 9582 O O . GLY B 1 173 ? 57.156 -22.828 -12.391 1 93.31 173 GLY B O 1
ATOM 9583 N N . VAL B 1 174 ? 56 -24.312 -11.25 1 92.75 174 VAL B N 1
ATOM 9584 C CA . VAL B 1 174 ? 56.312 -25.406 -12.148 1 92.75 174 VAL B CA 1
ATOM 9585 C C . VAL B 1 174 ? 55.312 -25.438 -13.297 1 92.75 174 VAL B C 1
ATOM 9587 O O . VAL B 1 174 ? 55.531 -26.109 -14.312 1 92.75 174 VAL B O 1
ATOM 9590 N N . VAL B 1 175 ? 54.219 -24.75 -13.148 1 92.12 175 VAL B N 1
ATOM 9591 C CA . VAL B 1 175 ? 53.156 -24.734 -14.156 1 92.12 175 VAL B CA 1
ATOM 9592 C C . VAL B 1 175 ? 53.375 -23.594 -15.141 1 92.12 175 VAL B C 1
ATOM 9594 O O . VAL B 1 175 ? 52.844 -22.5 -14.977 1 92.12 175 VAL B O 1
ATOM 9597 N N . LYS B 1 176 ? 54.219 -23.781 -16.266 1 87.69 176 LYS B N 1
ATOM 9598 C CA . LYS B 1 176 ? 54.562 -22.75 -17.219 1 87.69 176 LYS B CA 1
ATOM 9599 C C . LYS B 1 176 ? 53.875 -22.969 -18.578 1 87.69 176 LYS B C 1
ATOM 9601 O O . LYS B 1 176 ? 53.5 -22.016 -19.25 1 87.69 176 LYS B O 1
ATOM 9606 N N . GLU B 1 177 ? 53.562 -24.172 -18.828 1 88.88 177 GLU B N 1
ATOM 9607 C CA . GLU B 1 177 ? 52.969 -24.5 -20.109 1 88.88 177 GLU B CA 1
ATOM 9608 C C . GLU B 1 177 ? 51.469 -24.219 -20.078 1 88.88 177 GLU B C 1
ATOM 9610 O O . GLU B 1 177 ? 50.75 -24.641 -19.156 1 88.88 177 GLU B O 1
ATOM 9615 N N . PRO B 1 178 ? 50.969 -23.578 -21.062 1 90.31 178 PRO B N 1
ATOM 9616 C CA . PRO B 1 178 ? 49.531 -23.188 -21.109 1 90.31 178 PRO B CA 1
ATOM 9617 C C . PRO B 1 178 ? 48.594 -24.391 -21.078 1 90.31 178 PRO B C 1
ATOM 9619 O O . PRO B 1 178 ? 47.531 -24.328 -20.484 1 90.31 178 PRO B O 1
ATOM 9622 N N . ALA B 1 179 ? 49.031 -25.438 -21.672 1 90.19 179 ALA B N 1
ATOM 9623 C CA . ALA B 1 179 ? 48.188 -26.625 -21.688 1 90.19 179 ALA B CA 1
ATOM 9624 C C . ALA B 1 179 ? 48.031 -27.203 -20.297 1 90.19 179 ALA B C 1
ATOM 9626 O O . ALA B 1 179 ? 46.906 -27.625 -19.906 1 90.19 179 ALA B O 1
ATOM 9627 N N . ILE B 1 180 ? 49.125 -27.234 -19.594 1 91.94 180 ILE B N 1
ATOM 9628 C CA . ILE B 1 180 ? 49.094 -27.75 -18.234 1 91.94 180 ILE B CA 1
ATOM 9629 C C . ILE B 1 180 ? 48.344 -26.781 -17.328 1 91.94 180 ILE B C 1
ATOM 9631 O O . ILE B 1 180 ? 47.625 -27.203 -16.438 1 91.94 180 ILE B O 1
ATOM 9635 N N . ARG B 1 181 ? 48.438 -25.609 -17.688 1 93.25 181 ARG B N 1
ATOM 9636 C CA . ARG B 1 181 ? 47.781 -24.578 -16.906 1 93.25 181 ARG B CA 1
ATOM 9637 C C . ARG B 1 181 ? 46.25 -24.75 -16.984 1 93.25 181 ARG B C 1
ATOM 9639 O O . ARG B 1 181 ? 45.531 -24.594 -15.992 1 93.25 181 ARG B O 1
ATOM 9646 N N . LYS B 1 182 ? 45.75 -25.047 -18.078 1 93.12 182 LYS B N 1
ATOM 9647 C CA . LYS B 1 182 ? 44.312 -25.219 -18.281 1 93.12 182 LYS B CA 1
ATOM 9648 C C . LYS B 1 182 ? 43.781 -26.406 -17.484 1 93.12 182 LYS B C 1
ATOM 9650 O O . LYS B 1 182 ? 42.719 -26.344 -16.906 1 93.12 182 LYS B O 1
ATOM 9655 N N . VAL B 1 183 ? 44.562 -27.375 -17.453 1 92.62 183 VAL B N 1
ATOM 9656 C CA . VAL B 1 183 ? 44.188 -28.578 -16.703 1 92.62 183 VAL B CA 1
ATOM 9657 C C . VAL B 1 183 ? 44.188 -28.281 -15.203 1 92.62 183 VAL B C 1
ATOM 9659 O O . VAL B 1 183 ? 43.281 -28.719 -14.477 1 92.62 183 VAL B O 1
ATOM 9662 N N . MET B 1 184 ? 45.219 -27.562 -14.852 1 94 184 MET B N 1
ATOM 9663 C CA . MET B 1 184 ? 45.344 -27.234 -13.438 1 94 184 MET B CA 1
ATOM 9664 C C . MET B 1 184 ? 44.219 -26.266 -13.016 1 94 184 MET B C 1
ATOM 9666 O O . MET B 1 184 ? 43.75 -26.328 -11.883 1 94 184 MET B O 1
ATOM 9670 N N . GLU B 1 185 ? 43.812 -25.422 -13.867 1 93.38 185 GLU B N 1
ATOM 9671 C CA . GLU B 1 185 ? 42.688 -24.531 -13.586 1 93.38 185 GLU B CA 1
ATOM 9672 C C . GLU B 1 185 ? 41.406 -25.312 -13.312 1 93.38 185 GLU B C 1
ATOM 9674 O O . GLU B 1 185 ? 40.656 -24.969 -12.398 1 93.38 185 GLU B O 1
ATOM 9679 N N . SER B 1 186 ? 41.188 -26.266 -14.109 1 92.44 186 SER B N 1
ATOM 9680 C CA . SER B 1 186 ? 40.031 -27.125 -13.914 1 92.44 186 SER B CA 1
ATOM 9681 C C . SER B 1 186 ? 40.094 -27.875 -12.594 1 92.44 186 SER B C 1
ATOM 9683 O O . SER B 1 186 ? 39.094 -28.062 -11.922 1 92.44 186 SER B O 1
ATOM 9685 N N . LEU B 1 187 ? 41.281 -28.281 -12.273 1 93.25 187 LEU B N 1
ATOM 9686 C CA . LEU B 1 187 ? 41.5 -28.969 -11 1 93.25 187 LEU B CA 1
ATOM 9687 C C . LEU B 1 187 ? 41.219 -28.031 -9.828 1 93.25 187 LEU B C 1
ATOM 9689 O O . LEU B 1 187 ? 40.594 -28.422 -8.852 1 93.25 187 LEU B O 1
ATOM 9693 N N . CYS B 1 188 ? 41.688 -26.875 -9.898 1 94.12 188 CYS B N 1
ATOM 9694 C CA . CYS B 1 188 ? 41.469 -25.891 -8.844 1 94.12 188 CYS B CA 1
ATOM 9695 C C . CYS B 1 188 ? 40 -25.609 -8.641 1 94.12 188 CYS B C 1
ATOM 9697 O O . CYS B 1 188 ? 39.531 -25.516 -7.512 1 94.12 188 CYS B O 1
ATOM 9699 N N . LEU B 1 189 ? 39.25 -25.484 -9.68 1 92.19 189 LEU B N 1
ATOM 9700 C CA . LEU B 1 189 ? 37.812 -25.234 -9.609 1 92.19 189 LEU B CA 1
ATOM 9701 C C . LEU B 1 189 ? 37.094 -26.406 -8.938 1 92.19 189 LEU B C 1
ATOM 9703 O O . LEU B 1 189 ? 36.156 -26.188 -8.164 1 92.19 189 LEU B O 1
ATOM 9707 N N . LYS B 1 190 ? 37.594 -27.5 -9.203 1 91.69 190 LYS B N 1
ATOM 9708 C CA . LYS B 1 190 ? 37 -28.672 -8.586 1 91.69 190 LYS B CA 1
ATOM 9709 C C . LYS B 1 190 ? 37.25 -28.703 -7.082 1 91.69 190 LYS B C 1
ATOM 9711 O O . LYS B 1 190 ? 36.406 -29.109 -6.297 1 91.69 190 LYS B O 1
ATOM 9716 N N . MET B 1 191 ? 38.438 -28.281 -6.777 1 92.69 191 MET B N 1
ATOM 9717 C CA . MET B 1 191 ? 38.844 -28.281 -5.371 1 92.69 191 MET B CA 1
ATOM 9718 C C . MET B 1 191 ? 38.031 -27.266 -4.578 1 92.69 191 MET B C 1
ATOM 9720 O O . MET B 1 191 ? 37.75 -27.469 -3.396 1 92.69 191 MET B O 1
ATOM 9724 N N . ILE B 1 192 ? 37.562 -26.219 -5.23 1 93.56 192 ILE B N 1
ATOM 9725 C CA . ILE B 1 192 ? 36.906 -25.125 -4.52 1 93.56 192 ILE B CA 1
ATOM 9726 C C . ILE B 1 192 ? 35.375 -25.312 -4.617 1 93.56 192 ILE B C 1
ATOM 9728 O O . ILE B 1 192 ? 34.625 -24.688 -3.863 1 93.56 192 ILE B O 1
ATOM 9732 N N . HIS B 1 193 ? 34.906 -26.125 -5.457 1 89.88 193 HIS B N 1
ATOM 9733 C CA . HIS B 1 193 ? 33.469 -26.328 -5.738 1 89.88 193 HIS B CA 1
ATOM 9734 C C . HIS B 1 193 ? 32.719 -26.672 -4.469 1 89.88 193 HIS B C 1
ATOM 9736 O O . HIS B 1 193 ? 31.578 -26.203 -4.281 1 89.88 193 HIS B O 1
ATOM 9742 N N . GLY B 1 194 ? 33.312 -27.328 -3.625 1 86.06 194 GLY B N 1
ATOM 9743 C CA . GLY B 1 194 ? 32.656 -27.781 -2.412 1 86.06 194 GLY B CA 1
ATOM 9744 C C . GLY B 1 194 ? 32.531 -26.703 -1.361 1 86.06 194 GLY B C 1
ATOM 9745 O O . GLY B 1 194 ? 31.797 -26.875 -0.382 1 86.06 194 GLY B O 1
ATOM 9746 N N . LEU B 1 195 ? 33.062 -25.594 -1.67 1 91.19 195 LEU B N 1
ATOM 9747 C CA . LEU B 1 195 ? 33.062 -24.531 -0.678 1 91.19 195 LEU B CA 1
ATOM 9748 C C . LEU B 1 195 ? 31.828 -23.656 -0.813 1 91.19 195 LEU B C 1
ATOM 9750 O O . LEU B 1 195 ? 31.625 -22.734 -0.024 1 91.19 195 LEU B O 1
ATOM 9754 N N . MET B 1 196 ? 30.953 -23.938 -1.715 1 89.44 196 MET B N 1
ATOM 9755 C CA . MET B 1 196 ? 29.734 -23.172 -1.883 1 89.44 196 MET B CA 1
ATOM 9756 C C . MET B 1 196 ? 28.656 -23.625 -0.898 1 89.44 196 MET B C 1
ATOM 9758 O O . MET B 1 196 ? 27.703 -24.312 -1.281 1 89.44 196 MET B O 1
ATOM 9762 N N . ASP B 1 197 ? 28.844 -23.5 0.354 1 88.5 197 ASP B N 1
ATOM 9763 C CA . ASP B 1 197 ? 27.891 -23.844 1.414 1 88.5 197 ASP B CA 1
ATOM 9764 C C . ASP B 1 197 ? 27.656 -22.641 2.338 1 88.5 197 ASP B C 1
ATOM 9766 O O . ASP B 1 197 ? 28.469 -21.703 2.367 1 88.5 197 ASP B O 1
ATOM 9770 N N . LYS B 1 198 ? 26.672 -22.656 3.031 1 87.62 198 LYS B N 1
ATOM 9771 C CA . LYS B 1 198 ? 26.234 -21.531 3.855 1 87.62 198 LYS B CA 1
ATOM 9772 C C . LYS B 1 198 ? 27.25 -21.234 4.957 1 87.62 198 LYS B C 1
ATOM 9774 O O . LYS B 1 198 ? 27.531 -20.062 5.242 1 87.62 198 LYS B O 1
ATOM 9779 N N . VAL B 1 199 ? 27.797 -22.25 5.496 1 89.31 199 VAL B N 1
ATOM 9780 C CA . VAL B 1 199 ? 28.719 -22.078 6.617 1 89.31 199 VAL B CA 1
ATOM 9781 C C . VAL B 1 199 ? 30 -21.406 6.137 1 89.31 199 VAL B C 1
ATOM 9783 O O . VAL B 1 199 ? 30.516 -20.484 6.793 1 89.31 199 VAL B O 1
ATOM 9786 N N . GLU B 1 200 ? 30.5 -21.859 5.023 1 90.81 200 GLU B N 1
ATOM 9787 C CA . GLU B 1 200 ? 31.719 -21.281 4.469 1 90.81 200 GLU B CA 1
ATOM 9788 C C . GLU B 1 200 ? 31.5 -19.812 4.109 1 90.81 200 GLU B C 1
ATOM 9790 O O . GLU B 1 200 ? 32.406 -18.984 4.328 1 90.81 200 GLU B O 1
ATOM 9795 N N . PHE B 1 201 ? 30.406 -19.438 3.59 1 91.75 201 PHE B N 1
ATOM 9796 C CA . PHE B 1 201 ? 30.141 -18.062 3.191 1 91.75 201 PHE B CA 1
ATOM 9797 C C . PHE B 1 201 ? 29.953 -17.172 4.414 1 91.75 201 PHE B C 1
ATOM 9799 O O . PHE B 1 201 ? 30.297 -15.984 4.383 1 91.75 201 PHE B O 1
ATOM 9806 N N . ILE B 1 202 ? 29.453 -17.766 5.445 1 93.31 202 ILE B N 1
ATOM 9807 C CA . ILE B 1 202 ? 29.359 -17 6.688 1 93.31 202 ILE B CA 1
ATOM 9808 C C . ILE B 1 202 ? 30.75 -16.672 7.199 1 93.31 202 ILE B C 1
ATOM 9810 O O . ILE B 1 202 ? 31.016 -15.547 7.629 1 93.31 202 ILE B O 1
ATOM 9814 N N . ASN B 1 203 ? 31.609 -17.672 7.141 1 94.62 203 ASN B N 1
ATOM 9815 C CA . ASN B 1 203 ? 32.969 -17.453 7.57 1 94.62 203 ASN B CA 1
ATOM 9816 C C . ASN B 1 203 ? 33.688 -16.391 6.715 1 94.62 203 ASN B C 1
ATOM 9818 O O . ASN B 1 203 ? 34.312 -15.484 7.242 1 94.62 203 ASN B O 1
ATOM 9822 N N . LEU B 1 204 ? 33.531 -16.531 5.477 1 94.88 204 LEU B N 1
ATOM 9823 C CA . LEU B 1 204 ? 34.188 -15.586 4.562 1 94.88 204 LEU B CA 1
ATOM 9824 C C . LEU B 1 204 ? 33.594 -14.188 4.738 1 94.88 204 LEU B C 1
ATOM 9826 O O . LEU B 1 204 ? 34.344 -13.203 4.691 1 94.88 204 LEU B O 1
ATOM 9830 N N . SER B 1 205 ? 32.312 -14.117 4.887 1 95.12 205 SER B N 1
ATOM 9831 C CA . SER B 1 205 ? 31.656 -12.836 5.109 1 95.12 205 SER B CA 1
ATOM 9832 C C . SER B 1 205 ? 32.156 -12.156 6.375 1 95.12 205 SER B C 1
ATOM 9834 O O . SER B 1 205 ? 32.375 -10.945 6.398 1 95.12 205 SER B O 1
ATOM 9836 N N . THR B 1 206 ? 32.344 -12.953 7.379 1 95.06 206 THR B N 1
ATOM 9837 C CA . THR B 1 206 ? 32.844 -12.414 8.641 1 95.06 206 THR B CA 1
ATOM 9838 C C . THR B 1 206 ? 34.25 -11.836 8.461 1 95.06 206 THR B C 1
ATOM 9840 O O . THR B 1 206 ? 34.531 -10.742 8.961 1 95.06 206 THR B O 1
ATOM 9843 N N . VAL B 1 207 ? 35.062 -12.523 7.758 1 95.62 207 VAL B N 1
ATOM 9844 C CA . VAL B 1 207 ? 36.406 -12.07 7.516 1 95.62 207 VAL B CA 1
ATOM 9845 C C . VAL B 1 207 ? 36.406 -10.773 6.707 1 95.62 207 VAL B C 1
ATOM 9847 O O . VAL B 1 207 ? 37.125 -9.828 7.031 1 95.62 207 VAL B O 1
ATOM 9850 N N . ILE B 1 208 ? 35.594 -10.773 5.734 1 96.31 208 ILE B N 1
ATOM 9851 C CA . ILE B 1 208 ? 35.531 -9.617 4.848 1 96.31 208 ILE B CA 1
ATOM 9852 C C . ILE B 1 208 ? 34.938 -8.422 5.605 1 96.31 208 ILE B C 1
ATOM 9854 O O . ILE B 1 208 ? 35.469 -7.305 5.504 1 96.31 208 ILE B O 1
ATOM 9858 N N . SER B 1 209 ? 33.906 -8.641 6.312 1 94.88 209 SER B N 1
ATOM 9859 C CA . SER B 1 209 ? 33.281 -7.578 7.09 1 94.88 209 SER B CA 1
ATOM 9860 C C . SER B 1 209 ? 34.25 -6.969 8.086 1 94.88 209 SER B C 1
ATOM 9862 O O . SER B 1 209 ? 34.344 -5.746 8.203 1 94.88 209 SER B O 1
ATOM 9864 N N . ASN B 1 210 ? 34.969 -7.863 8.781 1 94 210 ASN B N 1
ATOM 9865 C CA . ASN B 1 210 ? 35.969 -7.387 9.742 1 94 210 ASN B CA 1
ATOM 9866 C C . ASN B 1 210 ? 37.125 -6.668 9.055 1 94 210 ASN B C 1
ATOM 9868 O O . ASN B 1 210 ? 37.688 -5.719 9.602 1 94 210 ASN B O 1
ATOM 9872 N N . GLY B 1 211 ? 37.406 -7.133 7.938 1 95.38 211 GLY B N 1
ATOM 9873 C CA . GLY B 1 211 ? 38.5 -6.516 7.176 1 95.38 211 GLY B CA 1
ATOM 9874 C C . GLY B 1 211 ? 38.125 -5.137 6.656 1 95.38 211 GLY B C 1
ATOM 9875 O O . GLY B 1 211 ? 39.031 -4.309 6.422 1 95.38 211 GLY B O 1
ATOM 9876 N N . LEU B 1 212 ? 36.875 -4.848 6.523 1 95.38 212 LEU B N 1
ATOM 9877 C CA . LEU B 1 212 ? 36.438 -3.594 5.941 1 95.38 212 LEU B CA 1
ATOM 9878 C C . LEU B 1 212 ? 36.156 -2.557 7.027 1 95.38 212 LEU B C 1
ATOM 9880 O O . LEU B 1 212 ? 35.875 -1.395 6.73 1 95.38 212 LEU B O 1
ATOM 9884 N N . LYS B 1 213 ? 36.344 -2.926 8.266 1 91.69 213 LYS B N 1
ATOM 9885 C CA . LYS B 1 213 ? 36.062 -2.008 9.375 1 91.69 213 LYS B CA 1
ATOM 9886 C C . LYS B 1 213 ? 37.156 -0.943 9.461 1 91.69 213 LYS B C 1
ATOM 9888 O O . LYS B 1 213 ? 38.25 -1.118 8.922 1 91.69 213 LYS B O 1
ATOM 9893 N N . GLY B 1 214 ? 36.719 0.292 10.008 1 88.44 214 GLY B N 1
ATOM 9894 C CA . GLY B 1 214 ? 37.656 1.375 10.219 1 88.44 214 GLY B CA 1
ATOM 9895 C C . GLY B 1 214 ? 37.594 2.438 9.133 1 88.44 214 GLY B C 1
ATOM 9896 O O . GLY B 1 214 ? 36.969 2.229 8.086 1 88.44 214 GLY B O 1
ATOM 9897 N N . THR B 1 215 ? 38.219 3.52 9.352 1 84.5 215 THR B N 1
ATOM 9898 C CA . THR B 1 215 ? 38.312 4.574 8.352 1 84.5 215 THR B CA 1
ATOM 9899 C C . THR B 1 215 ? 39.156 4.121 7.168 1 84.5 215 THR B C 1
ATOM 9901 O O . THR B 1 215 ? 38.781 4.34 6.012 1 84.5 215 THR B O 1
ATOM 9904 N N . LYS B 1 216 ? 40.25 3.566 7.734 1 87.81 216 LYS B N 1
ATOM 9905 C CA . LYS B 1 216 ? 40.969 2.754 6.777 1 87.81 216 LYS B CA 1
ATOM 9906 C C . LYS B 1 216 ? 40.688 1.27 6.965 1 87.81 216 LYS B C 1
ATOM 9908 O O . LYS B 1 216 ? 40.406 0.819 8.078 1 87.81 216 LYS B O 1
ATOM 9913 N N . THR B 1 217 ? 40.562 0.519 5.957 1 91.75 217 THR B N 1
ATOM 9914 C CA . THR B 1 217 ? 40.219 -0.891 6.078 1 91.75 217 THR B CA 1
ATOM 9915 C C . THR B 1 217 ? 41.188 -1.611 7.016 1 91.75 217 THR B C 1
ATOM 9917 O O . THR B 1 217 ? 42.375 -1.324 7.016 1 91.75 217 THR B O 1
ATOM 9920 N N . ALA B 1 218 ? 40.688 -2.428 7.816 1 92.69 218 ALA B N 1
ATOM 9921 C CA . ALA B 1 218 ? 41.5 -3.193 8.758 1 92.69 218 ALA B CA 1
ATOM 9922 C C . ALA B 1 218 ? 42.438 -4.129 8.023 1 92.69 218 ALA B C 1
ATOM 9924 O O . ALA B 1 218 ? 43.594 -4.293 8.43 1 92.69 218 ALA B O 1
ATOM 9925 N N . LEU B 1 219 ? 41.969 -4.703 6.977 1 95.25 219 LEU B N 1
ATOM 9926 C CA . LEU B 1 219 ? 42.844 -5.488 6.102 1 95.25 219 LEU B CA 1
ATOM 9927 C C . LEU B 1 219 ? 43.406 -4.621 4.992 1 95.25 219 LEU B C 1
ATOM 9929 O O . LEU B 1 219 ? 42.75 -3.711 4.496 1 95.25 219 LEU B O 1
ATOM 9933 N N . PRO B 1 220 ? 44.688 -4.938 4.586 1 94.88 220 PRO B N 1
ATOM 9934 C CA . PRO B 1 220 ? 45.25 -4.207 3.445 1 94.88 220 PRO B CA 1
ATOM 9935 C C . PRO B 1 220 ? 44.438 -4.426 2.162 1 94.88 220 PRO B C 1
ATOM 9937 O O . PRO B 1 220 ? 43.812 -5.473 1.993 1 94.88 220 PRO B O 1
ATOM 9940 N N . HIS B 1 221 ? 44.531 -3.514 1.271 1 94.44 221 HIS B N 1
ATOM 9941 C CA . HIS B 1 221 ? 43.781 -3.521 0.029 1 94.44 221 HIS B CA 1
ATOM 9942 C C . HIS B 1 221 ? 44.062 -4.766 -0.796 1 94.44 221 HIS B C 1
ATOM 9944 O O . HIS B 1 221 ? 43.188 -5.355 -1.395 1 94.44 221 HIS B O 1
ATOM 9950 N N . ASN B 1 222 ? 45.25 -5.125 -0.778 1 95 222 ASN B N 1
ATOM 9951 C CA . ASN B 1 222 ? 45.656 -6.297 -1.553 1 95 222 ASN B CA 1
ATOM 9952 C C . ASN B 1 222 ? 45 -7.57 -1.003 1 95 222 ASN B C 1
ATOM 9954 O O . ASN B 1 222 ? 44.562 -8.422 -1.768 1 95 222 ASN B O 1
ATOM 9958 N N . SER B 1 223 ? 45.031 -7.699 0.294 1 96.56 223 SER B N 1
ATOM 9959 C CA . SER B 1 223 ? 44.438 -8.875 0.935 1 96.56 223 SER B CA 1
ATOM 9960 C C . SER B 1 223 ? 42.938 -8.945 0.71 1 96.56 223 SER B C 1
ATOM 9962 O O . SER B 1 223 ? 42.406 -10.031 0.495 1 96.56 223 SER B O 1
ATOM 9964 N N . LEU B 1 224 ? 42.281 -7.848 0.771 1 96.56 224 LEU B N 1
ATOM 9965 C CA . LEU B 1 224 ? 40.844 -7.805 0.538 1 96.56 224 LEU B CA 1
ATOM 9966 C C . LEU B 1 224 ? 40.531 -8.234 -0.888 1 96.56 224 LEU B C 1
ATOM 9968 O O . LEU B 1 224 ? 39.562 -8.961 -1.111 1 96.56 224 LEU B O 1
ATOM 9972 N N . ASN B 1 225 ? 41.281 -7.816 -1.824 1 97.38 225 ASN B N 1
ATOM 9973 C CA . ASN B 1 225 ? 41.031 -8.172 -3.223 1 97.38 225 ASN B CA 1
ATOM 9974 C C . ASN B 1 225 ? 41.312 -9.648 -3.479 1 97.38 225 ASN B C 1
ATOM 9976 O O . ASN B 1 225 ? 40.625 -10.281 -4.277 1 97.38 225 ASN B O 1
ATOM 9980 N N . HIS B 1 226 ? 42.344 -10.148 -2.766 1 96.44 226 HIS B N 1
ATOM 9981 C CA . HIS B 1 226 ? 42.625 -11.578 -2.869 1 96.44 226 HIS B CA 1
ATOM 9982 C C . HIS B 1 226 ? 41.438 -12.391 -2.324 1 96.44 226 HIS B C 1
ATOM 9984 O O . HIS B 1 226 ? 41.094 -13.43 -2.893 1 96.44 226 HIS B O 1
ATOM 9990 N N . LEU B 1 227 ? 40.938 -11.945 -1.262 1 96.19 227 LEU B N 1
ATOM 9991 C CA . LEU B 1 227 ? 39.781 -12.609 -0.674 1 96.19 227 LEU B CA 1
ATOM 9992 C C . LEU B 1 227 ? 38.594 -12.562 -1.617 1 96.19 227 LEU B C 1
ATOM 9994 O O . LEU B 1 227 ? 37.875 -13.555 -1.774 1 96.19 227 LEU B O 1
ATOM 9998 N N . ALA B 1 228 ? 38.312 -11.406 -2.178 1 97.12 228 ALA B N 1
ATOM 9999 C CA . ALA B 1 228 ? 37.219 -11.25 -3.119 1 97.12 228 ALA B CA 1
ATOM 10000 C C . ALA B 1 228 ? 37.375 -12.164 -4.324 1 97.12 228 ALA B C 1
ATOM 10002 O O . ALA B 1 228 ? 36.406 -12.797 -4.773 1 97.12 228 ALA B O 1
ATOM 10003 N N . LEU B 1 229 ? 38.594 -12.219 -4.84 1 96.31 229 LEU B N 1
ATOM 10004 C CA . LEU B 1 229 ? 38.875 -13.086 -5.98 1 96.31 229 LEU B CA 1
ATOM 10005 C C . LEU B 1 229 ? 38.594 -14.547 -5.641 1 96.31 229 LEU B C 1
ATOM 10007 O O . LEU B 1 229 ? 38.094 -15.297 -6.477 1 96.31 229 LEU B O 1
ATOM 10011 N N . PHE B 1 230 ? 39.031 -14.914 -4.457 1 96.44 230 PHE B N 1
ATOM 10012 C CA . PHE B 1 230 ? 38.781 -16.281 -4 1 96.44 230 PHE B CA 1
ATOM 10013 C C . PHE B 1 230 ? 37.281 -16.578 -3.994 1 96.44 230 PHE B C 1
ATOM 10015 O O . PHE B 1 230 ? 36.844 -17.641 -4.453 1 96.44 230 PHE B O 1
ATOM 10022 N N . VAL B 1 231 ? 36.438 -15.656 -3.523 1 96.38 231 VAL B N 1
ATOM 10023 C CA . VAL B 1 231 ? 34.969 -15.797 -3.49 1 96.38 231 VAL B CA 1
ATOM 10024 C C . VAL B 1 231 ? 34.438 -15.914 -4.914 1 96.38 231 VAL B C 1
ATOM 10026 O O . VAL B 1 231 ? 33.562 -16.75 -5.191 1 96.38 231 VAL B O 1
ATOM 10029 N N . PHE B 1 232 ? 35.031 -15.102 -5.812 1 96.75 232 PHE B N 1
ATOM 10030 C CA . PHE B 1 232 ? 34.562 -15.109 -7.195 1 96.75 232 PHE B CA 1
ATOM 10031 C C . PHE B 1 232 ? 34.875 -16.438 -7.859 1 96.75 232 PHE B C 1
ATOM 10033 O O . PHE B 1 232 ? 34.094 -16.938 -8.672 1 96.75 232 PHE B O 1
ATOM 10040 N N . ARG B 1 233 ? 35.969 -16.984 -7.52 1 95.31 233 ARG B N 1
ATOM 10041 C CA . ARG B 1 233 ? 36.344 -18.281 -8.07 1 95.31 233 ARG B CA 1
ATOM 10042 C C . ARG B 1 233 ? 35.406 -19.375 -7.574 1 95.31 233 ARG B C 1
ATOM 10044 O O . ARG B 1 233 ? 35.094 -20.312 -8.312 1 95.31 233 ARG B O 1
ATOM 10051 N N . ILE B 1 234 ? 34.969 -19.297 -6.316 1 95.44 234 ILE B N 1
ATOM 10052 C CA . ILE B 1 234 ? 33.969 -20.234 -5.785 1 95.44 234 ILE B CA 1
ATOM 10053 C C . ILE B 1 234 ? 32.688 -20.141 -6.594 1 95.44 234 ILE B C 1
ATOM 10055 O O . ILE B 1 234 ? 32.125 -21.172 -6.98 1 95.44 234 ILE B O 1
ATOM 10059 N N . LEU B 1 235 ? 32.25 -18.953 -6.895 1 95.56 235 LEU B N 1
ATOM 10060 C CA . LEU B 1 235 ? 31.031 -18.75 -7.648 1 95.56 235 LEU B CA 1
ATOM 10061 C C . LEU B 1 235 ? 31.188 -19.234 -9.086 1 95.56 235 LEU B C 1
ATOM 10063 O O . LEU B 1 235 ? 30.25 -19.812 -9.656 1 95.56 235 LEU B O 1
ATOM 10067 N N . LYS B 1 236 ? 32.375 -18.969 -9.602 1 94 236 LYS B N 1
ATOM 10068 C CA . LYS B 1 236 ? 32.656 -19.406 -10.969 1 94 236 LYS B CA 1
ATOM 10069 C C . LYS B 1 236 ? 32.625 -20.938 -11.078 1 94 236 LYS B C 1
ATOM 10071 O O . LYS B 1 236 ? 32.156 -21.484 -12.086 1 94 236 LYS B O 1
ATOM 10076 N N . SER B 1 237 ? 33.094 -21.609 -10.039 1 92.62 237 SER B N 1
ATOM 10077 C CA . SER B 1 237 ? 33.094 -23.078 -10.023 1 92.62 237 SER B CA 1
ATOM 10078 C C . SER B 1 237 ? 31.688 -23.641 -10.086 1 92.62 237 SER B C 1
ATOM 10080 O O . SER B 1 237 ? 31.5 -24.781 -10.516 1 92.62 237 SER B O 1
ATOM 10082 N N . ASN B 1 238 ? 30.781 -22.828 -9.672 1 90.69 238 ASN B N 1
ATOM 10083 C CA . ASN B 1 238 ? 29.375 -23.234 -9.719 1 90.69 238 ASN B CA 1
ATOM 10084 C C . ASN B 1 238 ? 28.609 -22.484 -10.805 1 90.69 238 ASN B C 1
ATOM 10086 O O . ASN B 1 238 ? 27.406 -22.281 -10.688 1 90.69 238 ASN B O 1
ATOM 10090 N N . ALA B 1 239 ? 29.281 -21.984 -11.766 1 90.06 239 ALA B N 1
ATOM 10091 C CA . ALA B 1 239 ? 28.75 -21.328 -12.961 1 90.06 239 ALA B CA 1
ATOM 10092 C C . ALA B 1 239 ? 27.844 -20.141 -12.586 1 90.06 239 ALA B C 1
ATOM 10094 O O . ALA B 1 239 ? 26.812 -19.938 -13.219 1 90.06 239 ALA B O 1
ATOM 10095 N N . TRP B 1 240 ? 28.141 -19.469 -11.492 1 93.19 240 TRP B N 1
ATOM 10096 C CA . TRP B 1 240 ? 27.375 -18.312 -11.023 1 93.19 240 TRP B CA 1
ATOM 10097 C C . TRP B 1 240 ? 25.891 -18.656 -10.938 1 93.19 240 TRP B C 1
ATOM 10099 O O . TRP B 1 240 ? 25.047 -17.906 -11.43 1 93.19 240 TRP B O 1
ATOM 10109 N N . SER B 1 241 ? 25.672 -19.781 -10.289 1 90.75 241 SER B N 1
ATOM 10110 C CA . SER B 1 241 ? 24.297 -20.25 -10.094 1 90.75 241 SER B CA 1
ATOM 10111 C C . SER B 1 241 ? 23.484 -19.25 -9.273 1 90.75 241 SER B C 1
ATOM 10113 O O . SER B 1 241 ? 24.047 -18.438 -8.555 1 90.75 241 SER B O 1
ATOM 10115 N N . GLU B 1 242 ? 22.172 -19.25 -9.352 1 88.31 242 GLU B N 1
ATOM 10116 C CA . GLU B 1 242 ? 21.297 -18.359 -8.594 1 88.31 242 GLU B CA 1
ATOM 10117 C C . GLU B 1 242 ? 21.5 -18.531 -7.09 1 88.31 242 GLU B C 1
ATOM 10119 O O . GLU B 1 242 ? 21.5 -17.547 -6.344 1 88.31 242 GLU B O 1
ATOM 10124 N N . GLU B 1 243 ? 21.688 -19.734 -6.754 1 90.44 243 GLU B N 1
ATOM 10125 C CA . GLU B 1 243 ? 21.938 -20 -5.34 1 90.44 243 GLU B CA 1
ATOM 10126 C C . GLU B 1 243 ? 23.234 -19.359 -4.879 1 90.44 243 GLU B C 1
ATOM 10128 O O . GLU B 1 243 ? 23.312 -18.828 -3.764 1 90.44 243 GLU B O 1
ATOM 10133 N N . GLY B 1 244 ? 24.219 -19.516 -5.707 1 93.56 244 GLY B N 1
ATOM 10134 C CA . GLY B 1 244 ? 25.5 -18.891 -5.379 1 93.56 244 GLY B CA 1
ATOM 10135 C C . GLY B 1 244 ? 25.422 -17.391 -5.289 1 93.56 244 GLY B C 1
ATOM 10136 O O . GLY B 1 244 ? 25.969 -16.781 -4.367 1 93.56 244 GLY B O 1
ATOM 10137 N N . ILE B 1 245 ? 24.734 -16.781 -6.199 1 95.81 245 ILE B N 1
ATOM 10138 C CA . ILE B 1 245 ? 24.594 -15.32 -6.203 1 95.81 245 ILE B CA 1
ATOM 10139 C C . ILE B 1 245 ? 23.797 -14.883 -4.98 1 95.81 245 ILE B C 1
ATOM 10141 O O . ILE B 1 245 ? 24.078 -13.844 -4.379 1 95.81 245 ILE B O 1
ATOM 10145 N N . ASP B 1 246 ? 22.828 -15.641 -4.641 1 94.38 246 ASP B N 1
ATOM 10146 C CA . ASP B 1 246 ? 22.031 -15.336 -3.455 1 94.38 246 ASP B CA 1
ATOM 10147 C C . ASP B 1 246 ? 22.906 -15.305 -2.201 1 94.38 246 ASP B C 1
ATOM 10149 O O . ASP B 1 246 ? 22.734 -14.438 -1.339 1 94.38 246 ASP B O 1
ATOM 10153 N N . MET B 1 247 ? 23.844 -16.234 -2.143 1 94.69 247 MET B N 1
ATOM 10154 C CA . MET B 1 247 ? 24.75 -16.25 -1.005 1 94.69 247 MET B CA 1
ATOM 10155 C C . MET B 1 247 ? 25.641 -15.016 -0.997 1 94.69 247 MET B C 1
ATOM 10157 O O . MET B 1 247 ? 25.906 -14.438 0.061 1 94.69 247 MET B O 1
ATOM 10161 N N . LEU B 1 248 ? 26.078 -14.672 -2.145 1 96.44 248 LEU B N 1
ATOM 10162 C CA . LEU B 1 248 ? 26.875 -13.461 -2.287 1 96.44 248 LEU B CA 1
ATOM 10163 C C . LEU B 1 248 ? 26.109 -12.234 -1.811 1 96.44 248 LEU B C 1
ATOM 10165 O O . LEU B 1 248 ? 26.641 -11.406 -1.066 1 96.44 248 LEU B O 1
ATOM 10169 N N . LEU B 1 249 ? 24.891 -12.133 -2.199 1 96.56 249 LEU B N 1
ATOM 10170 C CA . LEU B 1 249 ? 24.047 -10.984 -1.877 1 96.56 249 LEU B CA 1
ATOM 10171 C C . LEU B 1 249 ? 23.688 -10.969 -0.395 1 96.56 249 LEU B C 1
ATOM 10173 O O . LEU B 1 249 ? 23.719 -9.914 0.245 1 96.56 249 LEU B O 1
ATOM 10177 N N . ASP B 1 250 ? 23.438 -12.078 0.179 1 95.06 250 ASP B N 1
ATOM 10178 C CA . ASP B 1 250 ? 22.938 -12.18 1.548 1 95.06 250 ASP B CA 1
ATOM 10179 C C . ASP B 1 250 ? 24.078 -12.031 2.557 1 95.06 250 ASP B C 1
ATOM 10181 O O . ASP B 1 250 ? 23.859 -11.617 3.693 1 95.06 250 ASP B O 1
ATOM 10185 N N . ARG B 1 251 ? 25.266 -12.344 2.094 1 94.75 251 ARG B N 1
ATOM 10186 C CA . ARG B 1 251 ? 26.328 -12.438 3.092 1 94.75 251 ARG B CA 1
ATOM 10187 C C . ARG B 1 251 ? 27.453 -11.438 2.801 1 94.75 251 ARG B C 1
ATOM 10189 O O . ARG B 1 251 ? 28.109 -10.945 3.721 1 94.75 251 ARG B O 1
ATOM 10196 N N . ILE B 1 252 ? 27.688 -11.188 1.612 1 95.81 252 ILE B N 1
ATOM 10197 C CA . ILE B 1 252 ? 28.859 -10.391 1.294 1 95.81 252 ILE B CA 1
ATOM 10198 C C . ILE B 1 252 ? 28.438 -8.977 0.909 1 95.81 252 ILE B C 1
ATOM 10200 O O . ILE B 1 252 ? 29.016 -7.996 1.387 1 95.81 252 ILE B O 1
ATOM 10204 N N . PHE B 1 253 ? 27.391 -8.812 0.138 1 96.06 253 PHE B N 1
ATOM 10205 C CA . PHE B 1 253 ? 26.938 -7.504 -0.322 1 96.06 253 PHE B CA 1
ATOM 10206 C C . PHE B 1 253 ? 26.375 -6.688 0.835 1 96.06 253 PHE B C 1
ATOM 10208 O O . PHE B 1 253 ? 26.094 -5.496 0.685 1 96.06 253 PHE B O 1
ATOM 10215 N N . VAL B 1 254 ? 26.219 -7.336 2.006 1 95.69 254 VAL B N 1
ATOM 10216 C CA . VAL B 1 254 ? 25.703 -6.664 3.191 1 95.69 254 VAL B CA 1
ATOM 10217 C C . VAL B 1 254 ? 26.859 -6.07 4 1 95.69 254 VAL B C 1
ATOM 10219 O O . VAL B 1 254 ? 26.625 -5.336 4.965 1 95.69 254 VAL B O 1
ATOM 10222 N N . CYS B 1 255 ? 28.078 -6.363 3.584 1 95.62 255 CYS B N 1
ATOM 10223 C CA . CYS B 1 255 ? 29.266 -5.793 4.227 1 95.62 255 CYS B CA 1
ATOM 10224 C C . CYS B 1 255 ? 29.453 -4.34 3.816 1 95.62 255 CYS B C 1
ATOM 10226 O O . CYS B 1 255 ? 29.094 -3.947 2.707 1 95.62 255 CYS B O 1
ATOM 10228 N N . PRO B 1 256 ? 30.031 -3.574 4.719 1 95.44 256 PRO B N 1
ATOM 10229 C CA . PRO B 1 256 ? 30.141 -2.145 4.422 1 95.44 256 PRO B CA 1
ATOM 10230 C C . PRO B 1 256 ? 31.109 -1.853 3.283 1 95.44 256 PRO B C 1
ATOM 10232 O O . PRO B 1 256 ? 32.25 -2.311 3.312 1 95.44 256 PRO B O 1
ATOM 10235 N N . ALA B 1 257 ? 30.719 -1.207 2.213 1 95.81 257 ALA B N 1
ATOM 10236 C CA . ALA B 1 257 ? 31.516 -0.662 1.111 1 95.81 257 ALA B CA 1
ATOM 10237 C C . ALA B 1 257 ? 32.375 -1.743 0.469 1 95.81 257 ALA B C 1
ATOM 10239 O O . ALA B 1 257 ? 33.562 -1.526 0.211 1 95.81 257 ALA B O 1
ATOM 10240 N N . PHE B 1 258 ? 31.844 -2.895 0.368 1 97.19 258 PHE B N 1
ATOM 10241 C CA . PHE B 1 258 ? 32.562 -4.02 -0.207 1 97.19 258 PHE B CA 1
ATOM 10242 C C . PHE B 1 258 ? 32.938 -3.74 -1.656 1 97.19 258 PHE B C 1
ATOM 10244 O O . PHE B 1 258 ? 34.094 -3.887 -2.041 1 97.19 258 PHE B O 1
ATOM 10251 N N . TYR B 1 259 ? 32 -3.299 -2.508 1 96.12 259 TYR B N 1
ATOM 10252 C CA . TYR B 1 259 ? 32.188 -3.107 -3.939 1 96.12 259 TYR B CA 1
ATOM 10253 C C . TYR B 1 259 ? 33.219 -2.02 -4.203 1 96.12 259 TYR B C 1
ATOM 10255 O O . TYR B 1 259 ? 34.031 -2.125 -5.137 1 96.12 259 TYR B O 1
ATOM 10263 N N . SER B 1 260 ? 33.312 -1.014 -3.385 1 93.25 260 SER B N 1
ATOM 10264 C CA . SER B 1 260 ? 34.219 0.114 -3.545 1 93.25 260 SER B CA 1
ATOM 10265 C C . SER B 1 260 ? 35.656 -0.289 -3.232 1 93.25 260 SER B C 1
ATOM 10267 O O . SER B 1 260 ? 36.594 0.355 -3.695 1 93.25 260 SER B O 1
ATOM 10269 N N . ALA B 1 261 ? 35.781 -1.276 -2.436 1 94.94 261 ALA B N 1
ATOM 10270 C CA . ALA B 1 261 ? 37.125 -1.707 -2.01 1 94.94 261 ALA B CA 1
ATOM 10271 C C . ALA B 1 261 ? 37.812 -2.533 -3.096 1 94.94 261 ALA B C 1
ATOM 10273 O O . ALA B 1 261 ? 39 -2.754 -3.047 1 94.94 261 ALA B O 1
ATOM 10274 N N . LEU B 1 262 ? 37.125 -2.877 -4.082 1 96 262 LEU B N 1
ATOM 10275 C CA . LEU B 1 262 ? 37.656 -3.781 -5.09 1 96 262 LEU B CA 1
ATOM 10276 C C . LEU B 1 262 ? 38.312 -3 -6.223 1 96 262 LEU B C 1
ATOM 10278 O O . LEU B 1 262 ? 37.812 -1.953 -6.637 1 96 262 LEU B O 1
ATOM 10282 N N . THR B 1 263 ? 39.406 -3.502 -6.723 1 95 263 THR B N 1
ATOM 10283 C CA . THR B 1 263 ? 40.156 -2.887 -7.828 1 95 263 THR B CA 1
ATOM 10284 C C . THR B 1 263 ? 39.5 -3.26 -9.164 1 95 263 THR B C 1
ATOM 10286 O O . THR B 1 263 ? 38.781 -4.25 -9.258 1 95 263 THR B O 1
ATOM 10289 N N . PRO B 1 264 ? 39.75 -2.52 -10.188 1 93.31 264 PRO B N 1
ATOM 10290 C CA . PRO B 1 264 ? 39.219 -2.842 -11.508 1 93.31 264 PRO B CA 1
ATOM 10291 C C . PRO B 1 264 ? 39.656 -4.215 -12.008 1 93.31 264 PRO B C 1
ATOM 10293 O O . PRO B 1 264 ? 38.906 -4.914 -12.672 1 93.31 264 PRO B O 1
ATOM 10296 N N . ASP B 1 265 ? 40.844 -4.578 -11.633 1 93.81 265 ASP B N 1
ATOM 10297 C CA . ASP B 1 265 ? 41.344 -5.887 -12.031 1 93.81 265 ASP B CA 1
ATOM 10298 C C . ASP B 1 265 ? 40.531 -7.012 -11.391 1 93.81 265 ASP B C 1
ATOM 10300 O O . ASP B 1 265 ? 40.25 -8.023 -12.039 1 93.81 265 ASP B O 1
ATOM 10304 N N . THR B 1 266 ? 40.281 -6.844 -10.141 1 95.56 266 THR B N 1
ATOM 10305 C CA . THR B 1 266 ? 39.469 -7.832 -9.422 1 95.56 266 THR B CA 1
ATOM 10306 C C . THR B 1 266 ? 38.062 -7.902 -10.008 1 95.56 266 THR B C 1
ATOM 10308 O O . THR B 1 266 ? 37.5 -8.992 -10.164 1 95.56 266 THR B O 1
ATOM 10311 N N . LEU B 1 267 ? 37.5 -6.816 -10.406 1 94.94 267 LEU B N 1
ATOM 10312 C CA . LEU B 1 267 ? 36.125 -6.723 -10.883 1 94.94 267 LEU B CA 1
ATOM 10313 C C . LEU B 1 267 ? 36 -7.332 -12.273 1 94.94 267 LEU B C 1
ATOM 10315 O O . LEU B 1 267 ? 34.875 -7.633 -12.727 1 94.94 267 LEU B O 1
ATOM 10319 N N . GLN B 1 268 ? 37.125 -7.516 -12.969 1 93.75 268 GLN B N 1
ATOM 10320 C CA . GLN B 1 268 ? 37.094 -8.195 -14.258 1 93.75 268 GLN B CA 1
ATOM 10321 C C . GLN B 1 268 ? 36.625 -9.641 -14.102 1 93.75 268 GLN B C 1
ATOM 10323 O O . GLN B 1 268 ? 36.094 -10.234 -15.039 1 93.75 268 GLN B O 1
ATOM 10328 N N . ASN B 1 269 ? 36.844 -10.195 -12.867 1 94.38 269 ASN B N 1
ATOM 10329 C CA . ASN B 1 269 ? 36.438 -11.57 -12.602 1 94.38 269 ASN B CA 1
ATOM 10330 C C . ASN B 1 269 ? 35.031 -11.633 -12 1 94.38 269 ASN B C 1
ATOM 10332 O O . ASN B 1 269 ? 34.562 -12.711 -11.633 1 94.38 269 ASN B O 1
ATOM 10336 N N . PHE B 1 270 ? 34.375 -10.5 -11.906 1 95.31 270 PHE B N 1
ATOM 10337 C CA . PHE B 1 270 ? 33.031 -10.391 -11.375 1 95.31 270 PHE B CA 1
ATOM 10338 C C . PHE B 1 270 ? 32 -10.43 -12.508 1 95.31 270 PHE B C 1
ATOM 10340 O O . PHE B 1 270 ? 32.344 -10.219 -13.672 1 95.31 270 PHE B O 1
ATOM 10347 N N . GLU B 1 271 ? 30.812 -10.891 -12.25 1 94.69 271 GLU B N 1
ATOM 10348 C CA . GLU B 1 271 ? 29.719 -10.891 -13.211 1 94.69 271 GLU B CA 1
ATOM 10349 C C . GLU B 1 271 ? 28.656 -9.867 -12.836 1 94.69 271 GLU B C 1
ATOM 10351 O O . GLU B 1 271 ? 27.578 -10.234 -12.375 1 94.69 271 GLU B O 1
ATOM 10356 N N . PRO B 1 272 ? 28.938 -8.656 -13.195 1 94.56 272 PRO B N 1
ATOM 10357 C CA . PRO B 1 272 ? 28.062 -7.59 -12.719 1 94.56 272 PRO B CA 1
ATOM 10358 C C . PRO B 1 272 ? 26.641 -7.684 -13.289 1 94.56 272 PRO B C 1
ATOM 10360 O O . PRO B 1 272 ? 25.672 -7.363 -12.602 1 94.56 272 PRO B O 1
ATOM 10363 N N . GLU B 1 273 ? 26.453 -8.18 -14.484 1 92.69 273 GLU B N 1
ATOM 10364 C CA . GLU B 1 273 ? 25.141 -8.227 -15.125 1 92.69 273 GLU B CA 1
ATOM 10365 C C . GLU B 1 273 ? 24.234 -9.25 -14.453 1 92.69 273 GLU B C 1
ATOM 10367 O O . GLU B 1 273 ? 23.078 -8.977 -14.18 1 92.69 273 GLU B O 1
ATOM 10372 N N . LEU B 1 274 ? 24.812 -10.422 -14.188 1 92.75 274 LEU B N 1
ATOM 10373 C CA . LEU B 1 274 ? 24.031 -11.477 -13.539 1 92.75 274 LEU B CA 1
ATOM 10374 C C . LEU B 1 274 ? 23.625 -11.07 -12.133 1 92.75 274 LEU B C 1
ATOM 10376 O O . LEU B 1 274 ? 22.484 -11.312 -11.727 1 92.75 274 LEU B O 1
ATOM 10380 N N . VAL B 1 275 ? 24.562 -10.461 -11.453 1 96.06 275 VAL B N 1
ATOM 10381 C CA . VAL B 1 275 ? 24.297 -10.055 -10.07 1 96.06 275 VAL B CA 1
ATOM 10382 C C . VAL B 1 275 ? 23.25 -8.945 -10.055 1 96.06 275 VAL B C 1
ATOM 10384 O O . VAL B 1 275 ? 22.328 -8.961 -9.227 1 96.06 275 VAL B O 1
ATOM 10387 N N . PHE B 1 276 ? 23.359 -8.023 -11.023 1 95.75 276 PHE B N 1
ATOM 10388 C CA . PHE B 1 276 ? 22.406 -6.914 -11.141 1 95.75 276 PHE B CA 1
ATOM 10389 C C . PHE B 1 276 ? 21 -7.43 -11.391 1 95.75 276 PHE B C 1
ATOM 10391 O O . PHE B 1 276 ? 20.062 -7.047 -10.68 1 95.75 276 PHE B O 1
ATOM 10398 N N . LYS B 1 277 ? 20.875 -8.289 -12.281 1 89.94 277 LYS B N 1
ATOM 10399 C CA . LYS B 1 277 ? 19.562 -8.844 -12.633 1 89.94 277 LYS B CA 1
ATOM 10400 C C . LYS B 1 277 ? 18.969 -9.633 -11.469 1 89.94 277 LYS B C 1
ATOM 10402 O O . LYS B 1 277 ? 17.766 -9.594 -11.242 1 89.94 277 LYS B O 1
ATOM 10407 N N . ARG B 1 278 ? 19.828 -10.289 -10.773 1 92.5 278 ARG B N 1
ATOM 10408 C CA . ARG B 1 278 ? 19.344 -11.086 -9.648 1 92.5 278 ARG B CA 1
ATOM 10409 C C . ARG B 1 278 ? 18.859 -10.195 -8.508 1 92.5 278 ARG B C 1
ATOM 10411 O O . ARG B 1 278 ? 17.906 -10.547 -7.812 1 92.5 278 ARG B O 1
ATOM 10418 N N . ILE B 1 279 ? 19.5 -9.086 -8.344 1 94.88 279 ILE B N 1
ATOM 10419 C CA . ILE B 1 279 ? 19.062 -8.148 -7.316 1 94.88 279 ILE B CA 1
ATOM 10420 C C . ILE B 1 279 ? 17.672 -7.629 -7.656 1 94.88 279 ILE B C 1
ATOM 10422 O O . ILE B 1 279 ? 16.797 -7.547 -6.781 1 94.88 279 ILE B O 1
ATOM 10426 N N . LEU B 1 280 ? 17.453 -7.309 -8.93 1 89.81 280 LEU B N 1
ATOM 10427 C CA . LEU B 1 280 ? 16.156 -6.816 -9.359 1 89.81 280 LEU B CA 1
ATOM 10428 C C . LEU B 1 280 ? 15.07 -7.867 -9.125 1 89.81 280 LEU B C 1
ATOM 10430 O O . LEU B 1 280 ? 14 -7.559 -8.602 1 89.81 280 LEU B O 1
ATOM 10434 N N . SER B 1 281 ? 15.391 -9.078 -9.422 1 85.19 281 SER B N 1
ATOM 10435 C CA . SER B 1 281 ? 14.43 -10.164 -9.281 1 85.19 281 SER B CA 1
ATOM 10436 C C . SER B 1 281 ? 14.109 -10.438 -7.816 1 85.19 281 SER B C 1
ATOM 10438 O O . SER B 1 281 ? 12.945 -10.594 -7.449 1 85.19 281 SER B O 1
ATOM 10440 N N . ARG B 1 282 ? 15.117 -10.461 -6.945 1 88.94 282 ARG B N 1
ATOM 10441 C CA . ARG B 1 282 ? 14.93 -10.781 -5.535 1 88.94 282 ARG B CA 1
ATOM 10442 C C . ARG B 1 282 ? 14.227 -9.641 -4.805 1 88.94 282 ARG B C 1
ATOM 10444 O O . ARG B 1 282 ? 13.492 -9.875 -3.844 1 88.94 282 ARG B O 1
ATOM 10451 N N . SER B 1 283 ? 14.492 -8.43 -5.27 1 89.56 283 SER B N 1
ATOM 10452 C CA . SER B 1 283 ? 13.812 -7.289 -4.664 1 89.56 283 SER B CA 1
ATOM 10453 C C . SER B 1 283 ? 12.312 -7.32 -4.957 1 89.56 283 SER B C 1
ATOM 10455 O O . SER B 1 283 ? 11.5 -6.984 -4.098 1 89.56 283 SER B O 1
ATOM 10457 N N . THR B 1 284 ? 11.984 -7.723 -6.133 1 78.12 284 THR B N 1
ATOM 10458 C CA . THR B 1 284 ? 10.594 -7.805 -6.547 1 78.12 284 THR B CA 1
ATOM 10459 C C . THR B 1 284 ? 9.844 -8.852 -5.727 1 78.12 284 THR B C 1
ATOM 10461 O O . THR B 1 284 ? 8.656 -8.695 -5.438 1 78.12 284 THR B O 1
ATOM 10464 N N . ASN B 1 285 ? 10.617 -9.836 -5.266 1 73.81 285 ASN B N 1
ATOM 10465 C CA . ASN B 1 285 ? 10 -10.93 -4.523 1 73.81 285 ASN B CA 1
ATOM 10466 C C . ASN B 1 285 ? 10.133 -10.727 -3.018 1 73.81 285 ASN B C 1
ATOM 10468 O O . ASN B 1 285 ? 9.68 -11.562 -2.234 1 73.81 285 ASN B O 1
ATOM 10472 N N . GLY B 1 286 ? 10.742 -9.633 -2.676 1 78.81 286 GLY B N 1
ATOM 10473 C CA . GLY B 1 286 ? 10.945 -9.344 -1.264 1 78.81 286 GLY B CA 1
ATOM 10474 C C . GLY B 1 286 ? 11.844 -10.352 -0.574 1 78.81 286 GLY B C 1
ATOM 10475 O O . GLY B 1 286 ? 11.617 -10.703 0.585 1 78.81 286 GLY B O 1
ATOM 10476 N N . LYS B 1 287 ? 12.805 -10.828 -1.24 1 83.44 287 LYS B N 1
ATOM 10477 C CA . LYS B 1 287 ? 13.602 -11.938 -0.719 1 83.44 287 LYS B CA 1
ATOM 10478 C C . LYS B 1 287 ? 15.023 -11.477 -0.398 1 83.44 287 LYS B C 1
ATOM 10480 O O . LYS B 1 287 ? 15.898 -12.305 -0.143 1 83.44 287 LYS B O 1
ATOM 10485 N N . LEU B 1 288 ? 15.32 -10.211 -0.461 1 90.62 288 LEU B N 1
ATOM 10486 C CA . LEU B 1 288 ? 16.641 -9.734 -0.047 1 90.62 288 LEU B CA 1
ATOM 10487 C C . LEU B 1 288 ? 16.797 -9.836 1.467 1 90.62 288 LEU B C 1
ATOM 10489 O O . LEU B 1 288 ? 15.844 -9.578 2.213 1 90.62 288 LEU B O 1
ATOM 10493 N N . ALA B 1 289 ? 17.906 -10.297 1.916 1 89.5 289 ALA B N 1
ATOM 10494 C CA . ALA B 1 289 ? 18.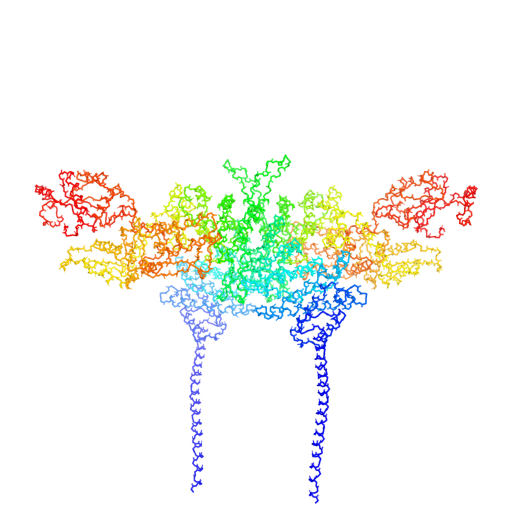156 -10.461 3.344 1 89.5 289 ALA B CA 1
ATOM 10495 C C . ALA B 1 289 ? 18.562 -9.141 3.992 1 89.5 289 ALA B C 1
ATOM 10497 O O . ALA B 1 289 ? 19.734 -8.914 4.289 1 89.5 289 ALA B O 1
ATOM 10498 N N . LEU B 1 290 ? 17.609 -8.227 4.18 1 92.44 290 LEU B N 1
ATOM 10499 C CA . LEU B 1 290 ? 17.812 -6.914 4.789 1 92.44 290 LEU B CA 1
ATOM 10500 C C . LEU B 1 290 ? 17.344 -6.914 6.242 1 92.44 290 LEU B C 1
ATOM 10502 O O . LEU B 1 290 ? 16.359 -6.258 6.586 1 92.44 290 LEU B O 1
ATOM 10506 N N . ASP B 1 291 ? 18.109 -7.52 7.105 1 86.38 291 ASP B N 1
ATOM 10507 C CA . ASP B 1 291 ? 17.719 -7.879 8.461 1 86.38 291 ASP B CA 1
ATOM 10508 C C . ASP B 1 291 ? 17.656 -6.648 9.359 1 86.38 291 ASP B C 1
ATOM 10510 O O . ASP B 1 291 ? 16.906 -6.629 10.344 1 86.38 291 ASP B O 1
ATOM 10514 N N . ASN B 1 292 ? 18.5 -5.672 9.156 1 89.88 292 ASN B N 1
ATOM 10515 C CA . ASN B 1 292 ? 18.484 -4.449 9.945 1 89.88 292 ASN B CA 1
ATOM 10516 C C . ASN B 1 292 ? 18.828 -3.229 9.102 1 89.88 292 ASN B C 1
ATOM 10518 O O . ASN B 1 292 ? 19.172 -3.363 7.922 1 89.88 292 ASN B O 1
ATOM 10522 N N . VAL B 1 293 ? 18.797 -2.115 9.68 1 92.62 293 VAL B N 1
ATOM 10523 C CA . VAL B 1 293 ? 18.906 -0.864 8.938 1 92.62 293 VAL B CA 1
ATOM 10524 C C . VAL B 1 293 ? 20.344 -0.694 8.438 1 92.62 293 VAL B C 1
ATOM 10526 O O . VAL B 1 293 ? 20.562 -0.193 7.336 1 92.62 293 VAL B O 1
ATOM 10529 N N . VAL B 1 294 ? 21.328 -1.111 9.188 1 92.69 294 VAL B N 1
ATOM 10530 C CA . VAL B 1 294 ? 22.734 -0.931 8.812 1 92.69 294 VAL B CA 1
ATOM 10531 C C . VAL B 1 294 ? 23.062 -1.837 7.633 1 92.69 294 VAL B C 1
ATOM 10533 O O . VAL B 1 294 ? 23.703 -1.398 6.668 1 92.69 294 VAL B O 1
ATOM 10536 N N . VAL B 1 295 ? 22.625 -3.064 7.738 1 94.06 295 VAL B N 1
ATOM 10537 C CA . VAL B 1 295 ? 22.828 -4.039 6.672 1 94.06 295 VAL B CA 1
ATOM 10538 C C . VAL B 1 295 ? 22.156 -3.551 5.391 1 94.06 295 VAL B C 1
ATOM 10540 O O . VAL B 1 295 ? 22.703 -3.695 4.297 1 94.06 295 VAL B O 1
ATOM 10543 N N . SER B 1 296 ? 21.016 -2.943 5.527 1 96.19 296 SER B N 1
ATOM 10544 C CA . SER B 1 296 ? 20.266 -2.441 4.383 1 96.19 296 SER B CA 1
ATOM 10545 C C . SER B 1 296 ? 20.984 -1.286 3.703 1 96.19 296 SER B C 1
ATOM 10547 O O . SER B 1 296 ? 21.031 -1.212 2.475 1 96.19 296 SER B O 1
ATOM 10549 N N . VAL B 1 297 ? 21.547 -0.421 4.477 1 96.25 297 VAL B N 1
ATOM 10550 C CA . VAL B 1 297 ? 22.266 0.72 3.916 1 96.25 297 VAL B CA 1
ATOM 10551 C C . VAL B 1 297 ? 23.547 0.24 3.219 1 96.25 297 VAL B C 1
ATOM 10553 O O . VAL B 1 297 ? 23.922 0.773 2.174 1 96.25 297 VAL B O 1
ATOM 10556 N N . ASN B 1 298 ? 24.203 -0.728 3.891 1 96.81 298 ASN B N 1
ATOM 10557 C CA . ASN B 1 298 ? 25.391 -1.301 3.254 1 96.81 298 ASN B CA 1
ATOM 10558 C C . ASN B 1 298 ? 25.047 -1.926 1.904 1 96.81 298 ASN B C 1
ATOM 10560 O O . ASN B 1 298 ? 25.766 -1.72 0.923 1 96.81 298 ASN B O 1
ATOM 10564 N N . PHE B 1 299 ? 24.016 -2.666 1.936 1 97.81 299 PHE B N 1
ATOM 10565 C CA . PHE B 1 299 ? 23.562 -3.299 0.703 1 97.81 299 PHE B CA 1
ATOM 10566 C C . PHE B 1 299 ? 23.25 -2.25 -0.357 1 97.81 299 PHE B C 1
ATOM 10568 O O . PHE B 1 299 ? 23.625 -2.4 -1.52 1 97.81 299 PHE B O 1
ATOM 10575 N N . LEU B 1 300 ? 22.516 -1.188 0.043 1 97.5 300 LEU B N 1
ATOM 10576 C CA . LEU B 1 300 ? 22.156 -0.097 -0.857 1 97.5 300 LEU B CA 1
ATOM 10577 C C . LEU B 1 300 ? 23.406 0.514 -1.489 1 97.5 300 LEU B C 1
ATOM 10579 O O . LEU B 1 300 ? 23.453 0.728 -2.703 1 97.5 300 LEU B O 1
ATOM 10583 N N . GLY B 1 301 ? 24.375 0.783 -0.659 1 97.06 301 GLY B N 1
ATOM 10584 C CA . GLY B 1 301 ? 25.609 1.359 -1.158 1 97.06 301 GLY B CA 1
ATOM 10585 C C . GLY B 1 301 ? 26.281 0.5 -2.209 1 97.06 301 GLY B C 1
ATOM 10586 O O . GLY B 1 301 ? 26.688 0.999 -3.266 1 97.06 301 GLY B O 1
ATOM 10587 N N . ASN B 1 302 ? 26.391 -0.727 -1.926 1 97.69 302 ASN B N 1
ATOM 10588 C CA . ASN B 1 302 ? 27.031 -1.642 -2.865 1 97.69 302 ASN B CA 1
ATOM 10589 C C . ASN B 1 302 ? 26.219 -1.77 -4.156 1 97.69 302 ASN B C 1
ATOM 10591 O O . ASN B 1 302 ? 26.797 -1.85 -5.246 1 97.69 302 ASN B O 1
ATOM 10595 N N . PHE B 1 303 ? 24.984 -1.75 -4.082 1 97.62 303 PHE B N 1
ATOM 10596 C CA . PHE B 1 303 ? 24.109 -1.858 -5.246 1 97.62 303 PHE B CA 1
ATOM 10597 C C . PHE B 1 303 ? 24.219 -0.615 -6.121 1 97.62 303 PHE B C 1
ATOM 10599 O O . PHE B 1 303 ? 24.234 -0.714 -7.348 1 97.62 303 PHE B O 1
ATOM 10606 N N . VAL B 1 304 ? 24.219 0.512 -5.492 1 96.38 304 VAL B N 1
ATOM 10607 C CA . VAL B 1 304 ? 24.328 1.771 -6.219 1 96.38 304 VAL B CA 1
ATOM 10608 C C . VAL B 1 304 ? 25.641 1.814 -7 1 96.38 304 VAL B C 1
ATOM 10610 O O . VAL B 1 304 ? 25.656 2.197 -8.172 1 96.38 304 VAL B O 1
ATOM 10613 N N . GLU B 1 305 ? 26.656 1.447 -6.371 1 95 305 GLU B N 1
ATOM 10614 C CA . GLU B 1 305 ? 27.953 1.454 -7.059 1 95 305 GLU B CA 1
ATOM 10615 C C . GLU B 1 305 ? 27.984 0.427 -8.188 1 95 305 GLU B C 1
ATOM 10617 O O . GLU B 1 305 ? 28.562 0.674 -9.242 1 95 305 GLU B O 1
ATOM 10622 N N . LEU B 1 306 ? 27.406 -0.733 -7.863 1 96.31 306 LEU B N 1
ATOM 10623 C CA . LEU B 1 306 ? 27.25 -1.728 -8.922 1 96.31 306 LEU B CA 1
ATOM 10624 C C . LEU B 1 306 ? 26.5 -1.149 -10.109 1 96.31 306 LEU B C 1
ATOM 10626 O O . LEU B 1 306 ? 26.844 -1.422 -11.266 1 96.31 306 LEU B O 1
ATOM 10630 N N . THR B 1 307 ? 25.5 -0.363 -9.914 1 94.94 307 THR B N 1
ATOM 10631 C CA . THR B 1 307 ? 24.672 0.253 -10.945 1 94.94 307 THR B CA 1
ATOM 10632 C C . THR B 1 307 ? 25.5 1.177 -11.828 1 94.94 307 THR B C 1
ATOM 10634 O O . THR B 1 307 ? 25.312 1.211 -13.047 1 94.94 307 THR B O 1
ATOM 10637 N N . ILE B 1 308 ? 26.406 1.874 -11.25 1 91.19 308 ILE B N 1
ATOM 10638 C CA . ILE B 1 308 ? 27.25 2.82 -11.977 1 91.19 308 ILE B CA 1
ATOM 10639 C C . ILE B 1 308 ? 28.156 2.066 -12.945 1 91.19 308 ILE B C 1
ATOM 10641 O O . ILE B 1 308 ? 28.438 2.549 -14.047 1 91.19 308 ILE B O 1
ATOM 10645 N N . THR B 1 309 ? 28.516 0.832 -12.531 1 89.44 309 THR B N 1
ATOM 10646 C CA . THR B 1 309 ? 29.406 0.04 -13.375 1 89.44 309 THR B CA 1
ATOM 10647 C C . THR B 1 309 ? 28.625 -0.652 -14.492 1 89.44 309 THR B C 1
ATOM 10649 O O . THR B 1 309 ? 29.219 -1.077 -15.484 1 89.44 309 THR B O 1
ATOM 10652 N N . THR B 1 310 ? 27.344 -0.795 -14.305 1 91 310 THR B N 1
ATOM 10653 C CA . THR B 1 310 ? 26.484 -1.44 -15.289 1 91 310 THR B CA 1
ATOM 10654 C C . THR B 1 310 ? 25.531 -0.431 -15.914 1 91 310 THR B C 1
ATOM 10656 O O . THR B 1 310 ? 24.312 -0.635 -15.906 1 91 310 THR B O 1
ATOM 10659 N N . LYS B 1 311 ? 25.984 0.581 -16.547 1 86.56 311 LYS B N 1
ATOM 10660 C CA . LYS B 1 311 ? 25.188 1.713 -17.016 1 86.56 311 LYS B CA 1
ATOM 10661 C C . LYS B 1 311 ? 24.203 1.277 -18.094 1 86.56 311 LYS B C 1
ATOM 10663 O O . LYS B 1 311 ? 23.047 1.697 -18.078 1 86.56 311 LYS B O 1
ATOM 10668 N N . GLY B 1 312 ? 24.688 0.444 -19.047 1 83.62 312 GLY B N 1
ATOM 10669 C CA . GLY B 1 312 ? 23.828 -0.02 -20.109 1 83.62 312 GLY B CA 1
ATOM 10670 C C . GLY B 1 312 ? 22.625 -0.798 -19.609 1 83.62 312 GLY B C 1
ATOM 10671 O O . GLY B 1 312 ? 21.5 -0.591 -20.094 1 83.62 312 GLY B O 1
ATOM 10672 N N . LEU B 1 313 ? 22.906 -1.649 -18.688 1 86.5 313 LEU B N 1
ATOM 10673 C CA . LEU B 1 313 ? 21.844 -2.453 -18.109 1 86.5 313 LEU B CA 1
ATOM 10674 C C . LEU B 1 313 ? 20.891 -1.585 -17.297 1 86.5 313 LEU B C 1
ATOM 10676 O O . LEU B 1 313 ? 19.672 -1.809 -17.312 1 86.5 313 LEU B O 1
ATOM 10680 N N . PHE B 1 314 ? 21.453 -0.633 -16.609 1 88.81 314 PHE B N 1
ATOM 10681 C CA . PHE B 1 314 ? 20.656 0.296 -15.812 1 88.81 314 PHE B CA 1
ATOM 10682 C C . PHE B 1 314 ? 19.703 1.088 -16.688 1 88.81 314 PHE B C 1
ATOM 10684 O O . PHE B 1 314 ? 18.516 1.199 -16.375 1 88.81 314 PHE B O 1
ATOM 10691 N N . ASP B 1 315 ? 20.094 1.521 -17.797 1 83.69 315 ASP B N 1
ATOM 10692 C CA . ASP B 1 315 ? 19.297 2.346 -18.703 1 83.69 315 ASP B CA 1
ATOM 10693 C C . ASP B 1 315 ? 18.094 1.57 -19.234 1 83.69 315 ASP B C 1
ATOM 10695 O O . ASP B 1 315 ? 17.031 2.145 -19.469 1 83.69 315 ASP B O 1
ATOM 10699 N N . ARG B 1 316 ? 18.328 0.302 -19.328 1 80.75 316 ARG B N 1
ATOM 10700 C CA . ARG B 1 316 ? 17.266 -0.538 -19.875 1 80.75 316 ARG B CA 1
ATOM 10701 C C . ARG B 1 316 ? 16.297 -0.979 -18.797 1 80.75 316 ARG B C 1
ATOM 10703 O O . ARG B 1 316 ? 15.172 -1.406 -19.094 1 80.75 316 ARG B O 1
ATOM 10710 N N . ASN B 1 317 ? 16.734 -0.819 -17.547 1 84.38 317 ASN B N 1
ATOM 10711 C CA . ASN B 1 317 ? 15.922 -1.335 -16.438 1 84.38 317 ASN B CA 1
ATOM 10712 C C . ASN B 1 317 ? 15.664 -0.265 -15.383 1 84.38 317 ASN B C 1
ATOM 10714 O O . ASN B 1 317 ? 15.695 -0.551 -14.188 1 84.38 317 ASN B O 1
ATOM 10718 N N . VAL B 1 318 ? 15.438 0.932 -15.828 1 85.25 318 VAL B N 1
ATOM 10719 C CA . VAL B 1 318 ? 15.328 2.055 -14.898 1 85.25 318 VAL B CA 1
ATOM 10720 C C . VAL B 1 318 ? 14.141 1.841 -13.961 1 85.25 318 VAL B C 1
ATOM 10722 O O . VAL B 1 318 ? 14.234 2.098 -12.758 1 85.25 318 VAL B O 1
ATOM 10725 N N . GLU B 1 319 ? 13.133 1.34 -14.523 1 81.81 319 GLU B N 1
ATOM 10726 C CA . GLU B 1 319 ? 11.914 1.162 -13.734 1 81.81 319 GLU B CA 1
ATOM 10727 C C . GLU B 1 319 ? 12.102 0.085 -12.664 1 81.81 319 GLU B C 1
ATOM 10729 O O . GLU B 1 319 ? 11.797 0.306 -11.492 1 81.81 319 GLU B O 1
ATOM 10734 N N . ALA B 1 320 ? 12.57 -1.05 -13.102 1 83.88 320 ALA B N 1
ATOM 10735 C CA . ALA B 1 320 ? 12.828 -2.139 -12.164 1 83.88 320 ALA B CA 1
ATOM 10736 C C . ALA B 1 320 ? 13.859 -1.729 -11.117 1 83.88 320 ALA B C 1
ATOM 10738 O O . ALA B 1 320 ? 13.758 -2.111 -9.953 1 83.88 320 ALA B O 1
ATOM 10739 N N . TRP B 1 321 ? 14.766 -1.03 -11.602 1 92.06 321 TRP B N 1
ATOM 10740 C CA . TRP B 1 321 ? 15.812 -0.559 -10.703 1 92.06 321 TRP B CA 1
ATOM 10741 C C . TRP B 1 321 ? 15.242 0.379 -9.648 1 92.06 321 TRP B C 1
ATOM 10743 O O . TRP B 1 321 ? 15.578 0.271 -8.469 1 92.06 321 TRP B O 1
ATOM 10753 N N . THR B 1 322 ? 14.406 1.334 -10.094 1 91.25 322 THR B N 1
ATOM 10754 C CA . THR B 1 322 ? 13.797 2.289 -9.172 1 91.25 322 THR B CA 1
ATOM 10755 C C . THR B 1 322 ? 12.945 1.569 -8.125 1 91.25 322 THR B C 1
ATOM 10757 O O . THR B 1 322 ? 12.992 1.903 -6.941 1 91.25 322 THR B O 1
ATOM 10760 N N . SER B 1 323 ? 12.266 0.633 -8.539 1 87.56 323 SER B N 1
ATOM 10761 C CA . SER B 1 323 ? 11.445 -0.159 -7.629 1 87.56 323 SER B CA 1
ATOM 10762 C C . SER B 1 323 ? 12.305 -0.906 -6.617 1 87.56 323 SER B C 1
ATOM 10764 O O . SER B 1 323 ? 11.93 -1.047 -5.453 1 87.56 323 SER B O 1
ATOM 10766 N N . ALA B 1 324 ? 13.422 -1.437 -7.098 1 91.94 324 ALA B N 1
ATOM 10767 C CA . ALA B 1 324 ? 14.328 -2.164 -6.219 1 91.94 324 ALA B CA 1
ATOM 10768 C C . ALA B 1 324 ? 14.93 -1.237 -5.164 1 91.94 324 ALA B C 1
ATOM 10770 O O . ALA B 1 324 ? 15 -1.596 -3.984 1 91.94 324 ALA B O 1
ATOM 10771 N N . VAL B 1 325 ? 15.336 -0.074 -5.59 1 95.31 325 VAL B N 1
ATOM 10772 C CA . VAL B 1 325 ? 15.93 0.892 -4.668 1 95.31 325 VAL B CA 1
ATOM 10773 C C . VAL B 1 325 ? 14.883 1.339 -3.646 1 95.31 325 VAL B C 1
ATOM 10775 O O . VAL B 1 325 ? 15.188 1.472 -2.459 1 95.31 325 VAL B O 1
ATOM 10778 N N . ASN B 1 326 ? 13.68 1.587 -4.137 1 91.19 326 ASN B N 1
ATOM 10779 C CA . ASN B 1 326 ? 12.602 1.951 -3.219 1 91.19 326 ASN B CA 1
ATOM 10780 C C . ASN B 1 326 ? 12.367 0.868 -2.17 1 91.19 326 ASN B C 1
ATOM 10782 O O . ASN B 1 326 ? 12.164 1.171 -0.995 1 91.19 326 ASN B O 1
ATOM 10786 N N . TYR B 1 327 ? 12.391 -0.328 -2.594 1 90.81 327 TYR B N 1
ATOM 10787 C CA . TYR B 1 327 ? 12.219 -1.464 -1.695 1 90.81 327 TYR B CA 1
ATOM 10788 C C . TYR B 1 327 ? 13.297 -1.478 -0.622 1 90.81 327 TYR B C 1
ATOM 10790 O O . TYR B 1 327 ? 13.008 -1.668 0.561 1 90.81 327 TYR B O 1
ATOM 10798 N N . ILE B 1 328 ? 14.539 -1.271 -1.016 1 95.69 328 ILE B N 1
ATOM 10799 C CA . ILE B 1 328 ? 15.672 -1.295 -0.09 1 95.69 328 ILE B CA 1
ATOM 10800 C C . ILE B 1 328 ? 15.578 -0.111 0.87 1 95.69 328 ILE B C 1
ATOM 10802 O O . ILE B 1 328 ? 15.82 -0.255 2.07 1 95.69 328 ILE B O 1
ATOM 10806 N N . LEU B 1 329 ? 15.219 1.028 0.335 1 94.44 329 LEU B N 1
ATOM 10807 C CA . LEU B 1 329 ? 15.109 2.238 1.145 1 94.44 329 LEU B CA 1
ATOM 10808 C C . LEU B 1 329 ? 14.039 2.084 2.217 1 94.44 329 LEU B C 1
ATOM 10810 O O . LEU B 1 329 ? 14.18 2.611 3.32 1 94.44 329 LEU B O 1
ATOM 10814 N N . GLU B 1 330 ? 12.992 1.416 1.912 1 89.5 330 GLU B N 1
ATOM 10815 C CA . GLU B 1 330 ? 11.938 1.173 2.891 1 89.5 330 GLU B CA 1
ATOM 10816 C C . GLU B 1 330 ? 12.461 0.379 4.082 1 89.5 330 GLU B C 1
ATOM 10818 O O . GLU B 1 330 ? 11.992 0.554 5.207 1 89.5 330 GLU B O 1
ATOM 10823 N N . HIS B 1 331 ? 13.508 -0.429 3.852 1 92.62 331 HIS B N 1
ATOM 10824 C CA . HIS B 1 331 ? 14.102 -1.231 4.914 1 92.62 331 HIS B CA 1
ATOM 10825 C C . HIS B 1 331 ? 15.148 -0.435 5.684 1 92.62 331 HIS B C 1
ATOM 10827 O O . HIS B 1 331 ? 15.633 -0.881 6.727 1 92.62 331 HIS B O 1
ATOM 10833 N N . CYS B 1 332 ? 15.445 0.683 5.16 1 93.25 332 CYS B N 1
ATOM 10834 C CA . CYS B 1 332 ? 16.391 1.555 5.848 1 93.25 332 CYS B CA 1
ATOM 10835 C C . CYS B 1 332 ? 15.672 2.488 6.816 1 93.25 332 CYS B C 1
ATOM 10837 O O . CYS B 1 332 ? 16.312 3.215 7.574 1 93.25 332 CYS B O 1
ATOM 10839 N N . GLN B 1 333 ? 14.359 2.477 6.785 1 88.38 333 GLN B N 1
ATOM 10840 C CA . GLN B 1 333 ? 13.602 3.385 7.637 1 88.38 333 GLN B CA 1
ATOM 10841 C C . GLN B 1 333 ? 13.555 2.879 9.078 1 88.38 333 GLN B C 1
ATOM 10843 O O . GLN B 1 333 ? 13.383 1.682 9.312 1 88.38 333 GLN B O 1
ATOM 10848 N N . GLU B 1 334 ? 14.016 3.668 10.008 1 79.38 334 GLU B N 1
ATOM 10849 C CA . GLU B 1 334 ? 14.039 3.336 11.43 1 79.38 334 GLU B CA 1
ATOM 10850 C C . GLU B 1 334 ? 13.43 4.453 12.273 1 79.38 334 GLU B C 1
ATOM 10852 O O . GLU B 1 334 ? 13.68 5.637 12.016 1 79.38 334 GLU B O 1
ATOM 10857 N N . ARG B 1 335 ? 12.531 4.113 13.227 1 65.44 335 ARG B N 1
ATOM 10858 C CA . ARG B 1 335 ? 12.102 5.051 14.258 1 65.44 335 ARG B CA 1
ATOM 10859 C C . ARG B 1 335 ? 13.062 5.051 15.445 1 65.44 335 ARG B C 1
ATOM 10861 O O . ARG B 1 335 ? 13.188 4.047 16.141 1 65.44 335 ARG B O 1
ATOM 10868 N N . VAL B 1 336 ? 13.82 6.109 15.523 1 72.88 336 VAL B N 1
ATOM 10869 C CA . VAL B 1 336 ? 14.898 6.148 16.5 1 72.88 336 VAL B CA 1
ATOM 10870 C C . VAL B 1 336 ? 14.375 6.695 17.828 1 72.88 336 VAL B C 1
ATOM 10872 O O . VAL B 1 336 ? 13.922 7.84 17.906 1 72.88 336 VAL B O 1
ATOM 10875 N N . PHE B 1 337 ? 14.266 5.93 18.797 1 64.12 337 PHE B N 1
ATOM 10876 C CA . PHE B 1 337 ? 13.867 6.379 20.125 1 64.12 337 PHE B CA 1
ATOM 10877 C C . PHE B 1 337 ? 15.094 6.75 20.969 1 64.12 337 PHE B C 1
ATOM 10879 O O . PHE B 1 337 ? 15.086 7.758 21.672 1 64.12 337 PHE B O 1
ATOM 10886 N N . ASN B 1 338 ? 16.203 5.859 20.828 1 69.56 338 ASN B N 1
ATOM 10887 C CA . ASN B 1 338 ? 17.422 6.086 21.594 1 69.56 338 ASN B CA 1
ATOM 10888 C C . ASN B 1 338 ? 18.609 6.387 20.672 1 69.56 338 ASN B C 1
ATOM 10890 O O . ASN B 1 338 ? 19.016 5.539 19.891 1 69.56 338 ASN B O 1
ATOM 10894 N N . LYS B 1 339 ? 19.094 7.637 20.875 1 76 339 LYS B N 1
ATOM 10895 C CA . LYS B 1 339 ? 20.25 8.07 20.094 1 76 339 LYS B CA 1
ATOM 10896 C C . LYS B 1 339 ? 21.547 7.617 20.75 1 76 339 LYS B C 1
ATOM 10898 O O . LYS B 1 339 ? 22.125 8.336 21.578 1 76 339 LYS B O 1
ATOM 10903 N N . LYS B 1 340 ? 21.984 6.465 20.406 1 77.75 340 LYS B N 1
ATOM 10904 C CA . LYS B 1 340 ? 23.156 5.922 21.078 1 77.75 340 LYS B CA 1
ATOM 10905 C C . LYS B 1 340 ? 24.359 5.855 20.125 1 77.75 340 LYS B C 1
ATOM 10907 O O . LYS B 1 340 ? 25.5 6.109 20.531 1 77.75 340 LYS B O 1
ATOM 10912 N N . TYR B 1 341 ? 24.141 5.445 18.859 1 84.75 341 TYR B N 1
ATOM 10913 C CA . TYR B 1 341 ? 25.203 5.273 17.891 1 84.75 341 TYR B CA 1
ATOM 10914 C C . TYR B 1 341 ? 25.031 6.211 16.703 1 84.75 341 TYR B C 1
ATOM 10916 O O . TYR B 1 341 ? 23.906 6.652 16.422 1 84.75 341 TYR B O 1
ATOM 10924 N N . PHE B 1 342 ? 26.125 6.508 16.062 1 83.88 342 PHE B N 1
ATOM 10925 C CA . PHE B 1 342 ? 26.047 7.434 14.945 1 83.88 342 PHE B CA 1
ATOM 10926 C C . PHE B 1 342 ? 26.5 6.77 13.656 1 83.88 342 PHE B C 1
ATOM 10928 O O . PHE B 1 342 ? 27.562 6.133 13.633 1 83.88 342 PHE B O 1
ATOM 10935 N N . HIS B 1 343 ? 25.75 6.801 12.688 1 88.81 343 HIS B N 1
ATOM 10936 C CA . HIS B 1 343 ? 26.078 6.34 11.344 1 88.81 343 HIS B CA 1
ATOM 10937 C C . HIS B 1 343 ? 26.094 7.5 10.352 1 88.81 343 HIS B C 1
ATOM 10939 O O . HIS B 1 343 ? 25.219 8.359 10.375 1 88.81 343 HIS B O 1
ATOM 10945 N N . SER B 1 344 ? 27 7.562 9.5 1 84.88 344 SER B N 1
ATOM 10946 C CA . SER B 1 344 ? 27.234 8.727 8.648 1 84.88 344 SER B CA 1
ATOM 10947 C C . SER B 1 344 ? 26.047 8.977 7.715 1 84.88 344 SER B C 1
ATOM 10949 O O . SER B 1 344 ? 25.797 10.117 7.324 1 84.88 344 SER B O 1
ATOM 10951 N N . VAL B 1 345 ? 25.359 7.934 7.344 1 89.88 345 VAL B N 1
ATOM 10952 C CA . VAL B 1 345 ? 24.234 8.078 6.426 1 89.88 345 VAL B CA 1
ATOM 10953 C C . VAL B 1 345 ? 22.938 8.195 7.215 1 89.88 345 VAL B C 1
ATOM 10955 O O . VAL B 1 345 ? 22.125 9.078 6.945 1 89.88 345 VAL B O 1
ATOM 10958 N N . LEU B 1 346 ? 22.766 7.363 8.219 1 88.38 346 LEU B N 1
ATOM 10959 C CA . LEU B 1 346 ? 21.531 7.254 8.984 1 88.38 346 LEU B CA 1
ATOM 10960 C C . LEU B 1 346 ? 21.453 8.352 10.039 1 88.38 346 LEU B C 1
ATOM 10962 O O . LEU B 1 346 ? 20.359 8.695 10.5 1 88.38 346 LEU B O 1
ATOM 10966 N N . GLY B 1 347 ? 22.562 8.898 10.352 1 84.19 347 GLY B N 1
ATOM 10967 C CA . GLY B 1 347 ? 22.594 9.734 11.539 1 84.19 347 GLY B CA 1
ATOM 10968 C C . GLY B 1 347 ? 22.562 8.938 12.828 1 84.19 347 GLY B C 1
ATOM 10969 O O . GLY B 1 347 ? 23.25 7.914 12.945 1 84.19 347 GLY B O 1
ATOM 10970 N N . TRP B 1 348 ? 21.844 9.414 13.75 1 83 348 TRP B N 1
ATOM 10971 C CA . TRP B 1 348 ? 21.719 8.695 15.016 1 83 348 TRP B CA 1
ATOM 10972 C C . TRP B 1 348 ? 20.828 7.469 14.859 1 83 348 TRP B C 1
ATOM 10974 O O . TRP B 1 348 ? 19.781 7.531 14.234 1 83 348 TRP B O 1
ATOM 10984 N N . THR B 1 349 ? 21.266 6.297 15.273 1 86.5 349 THR B N 1
ATOM 10985 C CA . THR B 1 349 ? 20.516 5.051 15.141 1 86.5 349 THR B CA 1
ATOM 10986 C C . THR B 1 349 ? 20.531 4.273 16.453 1 86.5 349 THR B C 1
ATOM 10988 O O . THR B 1 349 ? 21.391 4.48 17.297 1 86.5 349 THR B O 1
ATOM 10991 N N . GLY B 1 350 ? 19.5 3.506 16.688 1 84.44 350 GLY B N 1
ATOM 10992 C CA . GLY B 1 350 ? 19.422 2.643 17.859 1 84.44 350 GLY B CA 1
ATOM 10993 C C . GLY B 1 350 ? 20.125 1.312 17.672 1 84.44 350 GLY B C 1
ATOM 10994 O O . GLY B 1 350 ? 20.344 0.575 18.625 1 84.44 350 GLY B O 1
ATOM 10995 N N . GLN B 1 351 ? 20.578 1.049 16.406 1 84.5 351 GLN B N 1
ATOM 10996 C CA . GLN B 1 351 ? 21.281 -0.202 16.094 1 84.5 351 GLN B CA 1
ATOM 10997 C C . GLN B 1 351 ? 22.719 -0.175 16.609 1 84.5 351 GLN B C 1
ATOM 10999 O O . GLN B 1 351 ? 23.438 0.798 16.375 1 84.5 351 GLN B O 1
ATOM 11004 N N . ARG B 1 352 ? 23.031 -1.218 17.297 1 83.88 352 ARG B N 1
ATOM 11005 C CA . ARG B 1 352 ? 24.375 -1.308 17.844 1 83.88 352 ARG B CA 1
ATOM 11006 C C . ARG B 1 352 ? 25.422 -1.346 16.75 1 83.88 352 ARG B C 1
ATOM 11008 O O . ARG B 1 352 ? 25.328 -2.143 15.812 1 83.88 352 ARG B O 1
ATOM 11015 N N . LEU B 1 353 ? 26.359 -0.413 16.875 1 86.94 353 LEU B N 1
ATOM 11016 C CA . LEU B 1 353 ? 27.469 -0.322 15.938 1 86.94 353 LEU B CA 1
ATOM 11017 C C . LEU B 1 353 ? 28.797 -0.273 16.672 1 86.94 353 LEU B C 1
ATOM 11019 O O . LEU B 1 353 ? 28.984 0.55 17.578 1 86.94 353 LEU B O 1
ATOM 11023 N N . ASP B 1 354 ? 29.625 -1.271 16.391 1 83.69 354 ASP B N 1
ATOM 11024 C CA . ASP B 1 354 ? 30.969 -1.197 16.969 1 83.69 354 ASP B CA 1
ATOM 11025 C C . ASP B 1 354 ? 31.75 -0.025 16.391 1 83.69 354 ASP B C 1
ATOM 11027 O O . ASP B 1 354 ? 31.344 0.576 15.398 1 83.69 354 ASP B O 1
ATOM 11031 N N . GLU B 1 355 ? 32.812 0.338 16.906 1 81.94 355 GLU B N 1
ATOM 11032 C CA . GLU B 1 355 ? 33.594 1.505 16.516 1 81.94 355 GLU B CA 1
ATOM 11033 C C . GLU B 1 355 ? 34.125 1.361 15.094 1 81.94 355 GLU B C 1
ATOM 11035 O O . GLU B 1 355 ? 34.156 2.334 14.336 1 81.94 355 GLU B O 1
ATOM 11040 N N . GLY B 1 356 ? 34.531 0.216 14.797 1 84.62 356 GLY B N 1
ATOM 11041 C CA . GLY B 1 356 ? 35.031 -0.025 13.453 1 84.62 356 GLY B CA 1
ATOM 11042 C C . GLY B 1 356 ? 33.969 0.143 12.375 1 84.62 356 GLY B C 1
ATOM 11043 O O . GLY B 1 356 ? 34.25 0.696 11.312 1 84.62 356 GLY B O 1
ATOM 11044 N N . SER B 1 357 ? 32.875 -0.302 12.688 1 86.19 357 SER B N 1
ATOM 11045 C CA . SER B 1 357 ? 31.75 -0.187 11.758 1 86.19 357 SER B CA 1
ATOM 11046 C C . SER B 1 357 ? 31.297 1.264 11.602 1 86.19 357 SER B C 1
ATOM 11048 O O . SER B 1 357 ? 30.891 1.683 10.516 1 86.19 357 SER B O 1
ATOM 11050 N N . GLN B 1 358 ? 31.375 1.953 12.641 1 86.5 358 GLN B N 1
ATOM 11051 C CA . GLN B 1 358 ? 31.031 3.371 12.594 1 86.5 358 GLN B CA 1
ATOM 11052 C C . GLN B 1 358 ? 32 4.133 11.688 1 86.5 358 GLN B C 1
ATOM 11054 O O . GLN B 1 358 ? 31.578 4.98 10.891 1 86.5 358 GLN B O 1
ATOM 11059 N N . ALA B 1 359 ? 33.188 3.758 11.828 1 86 359 ALA B N 1
ATOM 11060 C CA . ALA B 1 359 ? 34.188 4.41 11.008 1 86 359 ALA B CA 1
ATOM 11061 C C . ALA B 1 359 ? 34.031 4.051 9.531 1 86 359 ALA B C 1
ATOM 11063 O O . ALA B 1 359 ? 34.25 4.883 8.656 1 86 359 ALA B O 1
ATOM 11064 N N . ALA B 1 360 ? 33.625 2.875 9.273 1 91.06 360 ALA B N 1
ATOM 11065 C CA . ALA B 1 360 ? 33.438 2.4 7.902 1 91.06 360 ALA B CA 1
ATOM 11066 C C . ALA B 1 360 ? 32.219 3.055 7.246 1 91.06 360 ALA B C 1
ATOM 11068 O O . ALA B 1 360 ? 32.094 3.051 6.02 1 91.06 360 ALA B O 1
ATOM 11069 N N . SER B 1 361 ? 31.375 3.613 8.07 1 90.94 361 SER B N 1
ATOM 11070 C CA . SER B 1 361 ? 30.125 4.188 7.574 1 90.94 361 SER B CA 1
ATOM 11071 C C . SER B 1 361 ? 30.391 5.363 6.637 1 90.94 361 SER B C 1
ATOM 11073 O O . SER B 1 361 ? 29.562 5.68 5.781 1 90.94 361 SER B O 1
ATOM 11075 N N . ASN B 1 362 ? 31.562 5.977 6.691 1 87.25 362 ASN B N 1
ATOM 11076 C CA . ASN B 1 362 ? 31.906 7.074 5.801 1 87.25 362 ASN B CA 1
ATOM 11077 C C . ASN B 1 362 ? 32.062 6.602 4.359 1 87.25 362 ASN B C 1
ATOM 11079 O O . ASN B 1 362 ? 31.672 7.301 3.422 1 87.25 362 ASN B O 1
ATOM 11083 N N . ARG B 1 363 ? 32.625 5.473 4.238 1 92.5 363 ARG B N 1
ATOM 11084 C CA . ARG B 1 363 ? 32.781 4.914 2.898 1 92.5 363 ARG B CA 1
ATOM 11085 C C . ARG B 1 363 ? 31.438 4.523 2.309 1 92.5 363 ARG B C 1
ATOM 11087 O O . ARG B 1 363 ? 31.219 4.668 1.104 1 92.5 363 ARG B O 1
ATOM 11094 N N . VAL B 1 364 ? 30.625 4.031 3.182 1 94.56 364 VAL B N 1
ATOM 11095 C CA . VAL B 1 364 ? 29.281 3.689 2.75 1 94.56 364 VAL B CA 1
ATOM 11096 C C . VAL B 1 364 ? 28.547 4.953 2.305 1 94.56 364 VAL B C 1
ATOM 11098 O O . VAL B 1 364 ? 27.797 4.93 1.323 1 94.56 364 VAL B O 1
ATOM 11101 N N . GLN B 1 365 ? 28.781 6.004 3.033 1 91.19 365 GLN B N 1
ATOM 11102 C CA . GLN B 1 365 ? 28.156 7.281 2.707 1 91.19 365 GLN B CA 1
ATOM 11103 C C . GLN B 1 365 ? 28.531 7.727 1.294 1 91.19 365 GLN B C 1
ATOM 11105 O O . GLN B 1 365 ? 27.672 8.195 0.544 1 91.19 365 GLN B O 1
ATOM 11110 N N . TYR B 1 366 ? 29.719 7.543 0.912 1 89 366 TYR B N 1
ATOM 11111 C CA . TYR B 1 366 ? 30.172 7.949 -0.414 1 89 366 TYR B CA 1
ATOM 11112 C C . TYR B 1 366 ? 29.453 7.16 -1.501 1 89 366 TYR B C 1
ATOM 11114 O O . TYR B 1 366 ? 29.156 7.699 -2.57 1 89 366 TYR B O 1
ATOM 11122 N N . GLN B 1 367 ? 29.172 5.898 -1.215 1 94.12 367 GLN B N 1
ATOM 11123 C CA . GLN B 1 367 ? 28.438 5.078 -2.168 1 94.12 367 GLN B CA 1
ATOM 11124 C C . GLN B 1 367 ? 27 5.566 -2.314 1 94.12 367 GLN B C 1
ATOM 11126 O O . GLN B 1 367 ? 26.5 5.719 -3.432 1 94.12 367 GLN B O 1
ATOM 11131 N N . VAL B 1 368 ? 26.406 5.812 -1.192 1 94.69 368 VAL B N 1
ATOM 11132 C CA . VAL B 1 368 ? 24.984 6.184 -1.165 1 94.69 368 VAL B CA 1
ATOM 11133 C C . VAL B 1 368 ? 24.812 7.562 -1.798 1 94.69 368 VAL B C 1
ATOM 11135 O O . VAL B 1 368 ? 23.797 7.82 -2.459 1 94.69 368 VAL B O 1
ATOM 11138 N N . GLU B 1 369 ? 25.797 8.445 -1.698 1 90.81 369 GLU B N 1
ATOM 11139 C CA . GLU B 1 369 ? 25.734 9.805 -2.225 1 90.81 369 GLU B CA 1
ATOM 11140 C C . GLU B 1 369 ? 25.688 9.805 -3.75 1 90.81 369 GLU B C 1
ATOM 11142 O O . GLU B 1 369 ? 25.25 10.781 -4.363 1 90.81 369 GLU B O 1
ATOM 11147 N N . LEU B 1 370 ? 26.078 8.734 -4.297 1 92.81 370 LEU B N 1
ATOM 11148 C CA . LEU B 1 370 ? 26.016 8.617 -5.75 1 92.81 370 LEU B CA 1
ATOM 11149 C C . LEU B 1 370 ? 24.562 8.641 -6.234 1 92.81 370 LEU B C 1
ATOM 11151 O O . LEU B 1 370 ? 24.297 8.914 -7.406 1 92.81 370 LEU B O 1
ATOM 11155 N N . LEU B 1 371 ? 23.609 8.336 -5.367 1 94.06 371 LEU B N 1
ATOM 11156 C CA . LEU B 1 371 ? 22.203 8.32 -5.715 1 94.06 371 LEU B CA 1
ATOM 11157 C C . LEU B 1 371 ? 21.719 9.719 -6.109 1 94.06 371 LEU B C 1
ATOM 11159 O O . LEU B 1 371 ? 20.75 9.859 -6.852 1 94.06 371 LEU B O 1
ATOM 11163 N N . TRP B 1 372 ? 22.344 10.711 -5.605 1 92.44 372 TRP B N 1
ATOM 11164 C CA . TRP B 1 372 ? 21.938 12.062 -5.984 1 92.44 372 TRP B CA 1
ATOM 11165 C C . TRP B 1 372 ? 23.109 12.828 -6.609 1 92.44 372 TRP B C 1
ATOM 11167 O O . TRP B 1 372 ? 23.188 14.055 -6.5 1 92.44 372 TRP B O 1
ATOM 11177 N N . SER B 1 373 ? 24.016 12.109 -7.145 1 89.69 373 SER B N 1
ATOM 11178 C CA . SER B 1 373 ? 25.062 12.711 -7.961 1 89.69 373 SER B CA 1
ATOM 11179 C C . SER B 1 373 ? 24.484 13.305 -9.25 1 89.69 373 SER B C 1
ATOM 11181 O O . SER B 1 373 ? 23.375 12.953 -9.656 1 89.69 373 SER B O 1
ATOM 11183 N N . LYS B 1 374 ? 25.172 14.148 -9.867 1 87 374 LYS B N 1
ATOM 11184 C CA . LYS B 1 374 ? 24.719 14.805 -11.086 1 87 374 LYS B CA 1
ATOM 11185 C C . LYS B 1 374 ? 24.406 13.781 -12.18 1 87 374 LYS B C 1
ATOM 11187 O O . LYS B 1 374 ? 23.359 13.852 -12.82 1 87 374 LYS B O 1
ATOM 11192 N N . ASN B 1 375 ? 25.266 12.844 -12.336 1 87.69 375 ASN B N 1
ATOM 11193 C CA . ASN B 1 375 ? 25.094 11.836 -13.383 1 87.69 375 ASN B CA 1
ATOM 11194 C C . ASN B 1 375 ? 23.844 11 -13.148 1 87.69 375 ASN B C 1
ATOM 11196 O O . ASN B 1 375 ? 23.094 10.734 -14.086 1 87.69 375 ASN B O 1
ATOM 11200 N N . MET B 1 376 ? 23.703 10.539 -11.945 1 92 376 MET B N 1
ATOM 11201 C CA . MET B 1 376 ? 22.547 9.703 -11.602 1 92 376 MET B CA 1
ATOM 11202 C C . MET B 1 376 ? 21.25 10.469 -11.781 1 92 376 MET B C 1
ATOM 11204 O O . MET B 1 376 ? 20.297 9.969 -12.383 1 92 376 MET B O 1
ATOM 11208 N N . VAL B 1 377 ? 21.141 11.672 -11.297 1 92.06 377 VAL B N 1
ATOM 11209 C CA . VAL B 1 377 ? 19.938 12.492 -11.352 1 92.06 377 VAL B CA 1
ATOM 11210 C C . VAL B 1 377 ? 19.609 12.82 -12.805 1 92.06 377 VAL B C 1
ATOM 11212 O O . VAL B 1 377 ? 18.453 12.734 -13.219 1 92.06 377 VAL B O 1
ATOM 11215 N N . ASP B 1 378 ? 20.625 13.164 -13.594 1 89.81 378 ASP B N 1
ATOM 11216 C CA . ASP B 1 378 ? 20.422 13.492 -15 1 89.81 378 ASP B CA 1
ATOM 11217 C C . ASP B 1 378 ? 19.922 12.273 -15.781 1 89.81 378 ASP B C 1
ATOM 11219 O O . ASP B 1 378 ? 19.078 12.406 -16.688 1 89.81 378 ASP B O 1
ATOM 11223 N N . GLN B 1 379 ? 20.438 11.188 -15.406 1 87.94 379 GLN B N 1
ATOM 11224 C CA . GLN B 1 379 ? 20.031 9.961 -16.094 1 87.94 379 GLN B CA 1
ATOM 11225 C C . GLN B 1 379 ? 18.594 9.578 -15.727 1 87.94 379 GLN B C 1
ATOM 11227 O O . GLN B 1 379 ? 17.812 9.227 -16.609 1 87.94 379 GLN B O 1
ATOM 11232 N N . LEU B 1 380 ? 18.297 9.555 -14.508 1 90.69 380 LEU B N 1
ATOM 11233 C CA . LEU B 1 380 ? 16.969 9.18 -14.047 1 90.69 380 LEU B CA 1
ATOM 11234 C C . LEU B 1 380 ? 15.906 10.133 -14.594 1 90.69 380 LEU B C 1
ATOM 11236 O O . LEU B 1 380 ? 14.898 9.695 -15.156 1 90.69 380 LEU B O 1
ATOM 11240 N N . PHE B 1 381 ? 16.109 11.445 -14.469 1 90.25 381 PHE B N 1
ATOM 11241 C CA . PHE B 1 381 ? 15.102 12.422 -14.875 1 90.25 381 PHE B CA 1
ATOM 11242 C C . PHE B 1 381 ? 15.195 12.703 -16.375 1 90.25 381 PHE B C 1
ATOM 11244 O O . PHE B 1 381 ? 14.211 13.117 -16.984 1 90.25 381 PHE B O 1
ATOM 11251 N N . GLY B 1 382 ? 16.391 12.562 -16.953 1 82.38 382 GLY B N 1
ATOM 11252 C CA . GLY B 1 382 ? 16.531 12.711 -18.391 1 82.38 382 GLY B CA 1
ATOM 11253 C C . GLY B 1 382 ? 15.711 11.703 -19.172 1 82.38 382 GLY B C 1
ATOM 11254 O O . GLY B 1 382 ? 15.109 12.039 -20.188 1 82.38 382 GLY B O 1
ATOM 11255 N N . VAL B 1 383 ? 15.594 10.531 -18.719 1 76.06 383 VAL B N 1
ATOM 11256 C CA . VAL B 1 383 ? 14.875 9.438 -19.359 1 76.06 383 VAL B CA 1
ATOM 11257 C C . VAL B 1 383 ? 13.375 9.633 -19.172 1 76.06 383 VAL B C 1
ATOM 11259 O O . VAL B 1 383 ? 12.594 9.414 -20.109 1 76.06 383 VAL B O 1
ATOM 11262 N N . ILE B 1 384 ? 13.008 10.172 -17.984 1 79.56 384 ILE B N 1
ATOM 11263 C CA . ILE B 1 384 ? 11.586 10.125 -17.672 1 79.56 384 ILE B CA 1
ATOM 11264 C C . ILE B 1 384 ? 10.906 11.414 -18.125 1 79.56 384 ILE B C 1
ATOM 11266 O O . ILE B 1 384 ? 9.711 11.422 -18.422 1 79.56 384 ILE B O 1
ATOM 11270 N N . LEU B 1 385 ? 11.648 12.508 -18.109 1 81.62 385 LEU B N 1
ATOM 11271 C CA . LEU B 1 385 ? 11.031 13.789 -18.453 1 81.62 385 LEU B CA 1
ATOM 11272 C C . LEU B 1 385 ? 11.258 14.125 -19.922 1 81.62 385 LEU B C 1
ATOM 11274 O O . LEU B 1 385 ? 10.781 15.156 -20.406 1 81.62 385 LEU B O 1
ATOM 11278 N N . LYS B 1 386 ? 12.062 13.227 -20.672 1 68.81 386 LYS B N 1
ATOM 11279 C CA . LYS B 1 386 ? 12.305 13.484 -22.094 1 68.81 386 LYS B CA 1
ATOM 11280 C C . LYS B 1 386 ? 10.992 13.578 -22.859 1 68.81 386 LYS B C 1
ATOM 11282 O O . LYS B 1 386 ? 10.109 12.734 -22.703 1 68.81 386 LYS B O 1
ATOM 11287 N N . SER B 1 387 ? 10.602 14.781 -23.219 1 54.06 387 SER B N 1
ATOM 11288 C CA . SER B 1 387 ? 9.484 15.07 -24.109 1 54.06 387 SER B CA 1
ATOM 11289 C C . SER B 1 387 ? 9.594 14.289 -25.406 1 54.06 387 SER B C 1
ATOM 11291 O O . SER B 1 387 ? 10.672 14.18 -25.984 1 54.06 387 SER B O 1
ATOM 11293 N N . ASN B 1 388 ? 8.805 13.289 -25.719 1 43.12 388 ASN B N 1
ATOM 11294 C CA . ASN B 1 388 ? 8.688 12.68 -27.031 1 43.12 388 ASN B CA 1
ATOM 11295 C C . ASN B 1 388 ? 8.797 13.719 -28.141 1 43.12 388 ASN B C 1
ATOM 11297 O O . ASN B 1 388 ? 8.453 13.453 -29.297 1 43.12 388 ASN B O 1
ATOM 11301 N N . ALA B 1 389 ? 9.016 14.992 -28.156 1 36.28 389 ALA B N 1
ATOM 11302 C CA . ALA B 1 389 ? 9.008 15.867 -29.328 1 36.28 389 ALA B CA 1
ATOM 11303 C C . ALA B 1 389 ? 10.172 15.547 -30.25 1 36.28 389 ALA B C 1
ATOM 11305 O O . ALA B 1 389 ? 10.078 15.727 -31.469 1 36.28 389 ALA B O 1
ATOM 11306 N N . MET B 1 390 ? 11.367 15.289 -29.844 1 35.72 390 MET B N 1
ATOM 11307 C CA . MET B 1 390 ? 12.422 15.195 -30.859 1 35.72 390 MET B CA 1
ATOM 11308 C C . MET B 1 390 ? 12.281 13.914 -31.656 1 35.72 390 MET B C 1
ATOM 11310 O O . MET B 1 390 ? 12.812 13.805 -32.781 1 35.72 390 MET B O 1
ATOM 11314 N N . ASP B 1 391 ? 11.945 12.891 -31.125 1 34.75 391 ASP B N 1
ATOM 11315 C CA . ASP B 1 391 ? 11.867 11.75 -32.031 1 34.75 391 ASP B CA 1
ATOM 11316 C C . ASP B 1 391 ? 10.68 11.875 -32.969 1 34.75 391 ASP B C 1
ATOM 11318 O O . ASP B 1 391 ? 10.336 10.922 -33.688 1 34.75 391 ASP B O 1
ATOM 11322 N N . GLU B 1 392 ? 9.93 12.852 -32.969 1 36.09 392 GLU B N 1
ATOM 11323 C CA . GLU B 1 392 ? 8.922 13 -34 1 36.09 392 GLU B CA 1
ATOM 11324 C C . GLU B 1 392 ? 9.562 13.344 -35.344 1 36.09 392 GLU B C 1
ATOM 11326 O O . GLU B 1 392 ? 8.867 13.414 -36.375 1 36.09 392 GLU B O 1
ATOM 11331 N N . LYS B 1 393 ? 10.648 14.008 -35.562 1 31.92 393 LYS B N 1
ATOM 11332 C CA . LYS B 1 393 ? 10.859 14.219 -36.969 1 31.92 393 LYS B CA 1
ATOM 11333 C C . LYS B 1 393 ? 11.086 12.891 -37.719 1 31.92 393 LYS B C 1
ATOM 11335 O O . LYS B 1 393 ? 10.727 12.75 -38.875 1 31.92 393 LYS B O 1
ATOM 11340 N N . LYS B 1 394 ? 12.219 12.242 -37.531 1 34.53 394 LYS B N 1
ATOM 11341 C CA . LYS B 1 394 ? 12.586 11.383 -38.656 1 34.53 394 LYS B CA 1
ATOM 11342 C C . LYS B 1 394 ? 11.625 10.195 -38.781 1 34.53 394 LYS B C 1
ATOM 11344 O O . LYS B 1 394 ? 11.82 9.32 -39.625 1 34.53 394 LYS B O 1
ATOM 11349 N N . THR B 1 395 ? 11.203 9.5 -37.75 1 31.53 395 THR B N 1
ATOM 11350 C CA . THR B 1 395 ? 10.539 8.312 -38.281 1 31.53 395 THR B CA 1
ATOM 11351 C C . THR B 1 395 ? 9.297 8.695 -39.094 1 31.53 395 THR B C 1
ATOM 11353 O O . THR B 1 395 ? 8.492 9.516 -38.625 1 31.53 395 THR B O 1
ATOM 11356 N N . THR B 1 396 ? 9.297 8.375 -40.469 1 31.36 396 THR B N 1
ATOM 11357 C CA . THR B 1 396 ? 8.289 8.406 -41.5 1 31.36 396 THR B CA 1
ATOM 11358 C C . THR B 1 396 ? 6.887 8.297 -40.938 1 31.36 396 THR B C 1
ATOM 11360 O O . THR B 1 396 ? 6.711 7.855 -39.781 1 31.36 396 THR B O 1
ATOM 11363 N N . LYS B 1 397 ? 5.875 8.266 -42.031 1 31.97 397 LYS B N 1
ATOM 11364 C CA . LYS B 1 397 ? 4.445 8.117 -42.281 1 31.97 397 LYS B CA 1
ATOM 11365 C C . LYS B 1 397 ? 3.863 6.969 -41.469 1 31.97 397 LYS B C 1
ATOM 11367 O O . LYS B 1 397 ? 2.729 6.547 -41.688 1 31.97 397 LYS B O 1
ATOM 11372 N N . THR B 1 398 ? 4.527 6.016 -41.125 1 32.28 398 THR B N 1
ATOM 11373 C CA . THR B 1 398 ? 3.656 4.941 -40.656 1 32.28 398 THR B CA 1
ATOM 11374 C C . THR B 1 398 ? 2.736 5.43 -39.562 1 32.28 398 THR B C 1
ATOM 11376 O O . THR B 1 398 ? 3.045 6.406 -38.875 1 32.28 398 THR B O 1
ATOM 11379 N N . GLN B 1 399 ? 1.536 4.512 -39.094 1 36.12 399 GLN B N 1
ATOM 11380 C CA . GLN B 1 399 ? 0.309 4.812 -38.344 1 36.12 399 GLN B CA 1
ATOM 11381 C C . GLN B 1 399 ? 0.611 5.535 -37.062 1 36.12 399 GLN B C 1
ATOM 11383 O O . GLN B 1 399 ? 1.293 4.992 -36.188 1 36.12 399 GLN B O 1
ATOM 11388 N N . GLN B 1 400 ? 0.876 6.789 -37 1 38.09 400 GLN B N 1
ATOM 11389 C CA . GLN B 1 400 ? 0.755 7.742 -35.906 1 38.09 400 GLN B CA 1
ATOM 11390 C C . GLN B 1 400 ? -0.21 7.23 -34.844 1 38.09 400 GLN B C 1
ATOM 11392 O O . GLN B 1 400 ? -1.424 7.414 -34.938 1 38.09 400 GLN B O 1
ATOM 11397 N N . LYS B 1 401 ? -0.112 6.062 -34.406 1 40.19 401 LYS B N 1
ATOM 11398 C CA . LYS B 1 401 ? -1.02 5.656 -33.344 1 40.19 401 LYS B CA 1
ATOM 11399 C C . LYS B 1 401 ? -1.084 6.707 -32.25 1 40.19 401 LYS B C 1
ATOM 11401 O O . LYS B 1 401 ? -0.055 7.09 -31.688 1 40.19 401 LYS B O 1
ATOM 11406 N N . GLU B 1 402 ? -1.846 7.797 -32.219 1 46.41 402 GLU B N 1
ATOM 11407 C CA . GLU B 1 402 ? -2.324 8.648 -31.141 1 46.41 402 GLU B CA 1
ATOM 11408 C C . GLU B 1 402 ? -2.053 8.016 -29.781 1 46.41 402 GLU B C 1
ATOM 11410 O O . GLU B 1 402 ? -2.396 6.855 -29.547 1 46.41 402 GLU B O 1
ATOM 11415 N N . SER B 1 403 ? -1.006 8.422 -29.062 1 57.53 403 SER B N 1
ATOM 11416 C CA . SER B 1 403 ? -0.657 8 -27.703 1 57.53 403 SER B CA 1
ATOM 11417 C C . SER B 1 403 ? -1.905 7.73 -26.875 1 57.53 403 SER B C 1
ATOM 11419 O O . SER B 1 403 ? -2.766 8.602 -26.734 1 57.53 403 SER B O 1
ATOM 11421 N N . SER B 1 404 ? -2.24 6.508 -26.562 1 72.88 404 SER B N 1
ATOM 11422 C CA . SER B 1 404 ? -3.426 6.051 -25.844 1 72.88 404 SER B CA 1
ATOM 11423 C C . SER B 1 404 ? -3.445 6.586 -24.406 1 72.88 404 SER B C 1
ATOM 11425 O O . SER B 1 404 ? -2.434 7.086 -23.922 1 72.88 404 SER B O 1
ATOM 11427 N N . GLY B 1 405 ? -4.473 7.07 -23.906 1 83.38 405 GLY B N 1
ATOM 11428 C CA . GLY B 1 405 ? -4.688 7.406 -22.516 1 83.38 405 GLY B CA 1
ATOM 11429 C C . GLY B 1 405 ? -3.834 6.582 -21.562 1 83.38 405 GLY B C 1
ATOM 11430 O O . GLY B 1 405 ? -3.26 7.117 -20.609 1 83.38 405 GLY B O 1
ATOM 11431 N N . PHE B 1 406 ? -3.426 5.422 -21.984 1 87.69 406 PHE B N 1
ATOM 11432 C CA . PHE B 1 406 ? -2.678 4.523 -21.109 1 87.69 406 PHE B CA 1
ATOM 11433 C C . PHE B 1 406 ? -1.184 4.805 -21.188 1 87.69 406 PHE B C 1
ATOM 11435 O O . PHE B 1 406 ? -0.438 4.52 -20.25 1 87.69 406 PHE B O 1
ATOM 11442 N N . ASP B 1 407 ? -0.752 5.363 -22.328 1 86.62 407 ASP B N 1
ATOM 11443 C CA . ASP B 1 407 ? 0.64 5.793 -22.422 1 86.62 407 ASP B CA 1
ATOM 11444 C C . ASP B 1 407 ? 0.941 6.898 -21.406 1 86.62 407 ASP B C 1
ATOM 11446 O O . ASP B 1 407 ? 2.023 6.93 -20.812 1 86.62 407 ASP B O 1
ATOM 11450 N N . PHE B 1 408 ? -0.005 7.758 -21.312 1 88.75 408 PHE B N 1
ATOM 11451 C CA . PHE B 1 408 ? 0.161 8.836 -20.344 1 88.75 408 PHE B CA 1
ATOM 11452 C C . PHE B 1 408 ? 0.149 8.297 -18.922 1 88.75 408 PHE B C 1
ATOM 11454 O O . PHE B 1 408 ? 0.879 8.789 -18.062 1 88.75 408 PHE B O 1
ATOM 11461 N N . VAL B 1 409 ? -0.694 7.375 -18.672 1 89.44 409 VAL B N 1
ATOM 11462 C CA . VAL B 1 409 ? -0.737 6.754 -17.344 1 89.44 409 VAL B CA 1
ATOM 11463 C C . VAL B 1 409 ? 0.631 6.168 -17 1 89.44 409 VAL B C 1
ATOM 11465 O O . VAL B 1 409 ? 1.12 6.324 -15.883 1 89.44 409 VAL B O 1
ATOM 11468 N N . GLN B 1 410 ? 1.274 5.543 -17.984 1 87.69 410 GLN B N 1
ATOM 11469 C CA . GLN B 1 410 ? 2.6 4.969 -17.781 1 87.69 410 GLN B CA 1
ATOM 11470 C C . GLN B 1 410 ? 3.631 6.055 -17.484 1 87.69 410 GLN B C 1
ATOM 11472 O O . GLN B 1 410 ? 4.484 5.887 -16.609 1 87.69 410 GLN B O 1
ATOM 11477 N N . LYS B 1 411 ? 3.514 7.094 -18.234 1 88.62 411 LYS B N 1
ATOM 11478 C CA . LYS B 1 411 ? 4.418 8.219 -18.047 1 88.62 411 LYS B CA 1
ATOM 11479 C C . LYS B 1 411 ? 4.301 8.781 -16.625 1 88.62 411 LYS B C 1
ATOM 11481 O O . LYS B 1 411 ? 5.309 9.055 -15.977 1 88.62 411 LYS B O 1
ATOM 11486 N N . VAL B 1 412 ? 3.078 8.938 -16.188 1 90.62 412 VAL B N 1
ATOM 11487 C CA . VAL B 1 412 ? 2.824 9.484 -14.852 1 90.62 412 VAL B CA 1
ATOM 11488 C C . VAL B 1 412 ? 3.412 8.555 -13.797 1 90.62 412 VAL B C 1
ATOM 11490 O O . VAL B 1 412 ? 4.039 9.008 -12.836 1 90.62 412 VAL B O 1
ATOM 11493 N N . ILE B 1 413 ? 3.26 7.281 -13.969 1 89.06 413 ILE B N 1
ATOM 11494 C CA . ILE B 1 413 ? 3.736 6.305 -13 1 89.06 413 ILE B CA 1
ATOM 11495 C C . ILE B 1 413 ? 5.262 6.32 -12.961 1 89.06 413 ILE B C 1
ATOM 11497 O O . ILE B 1 413 ? 5.863 6.285 -11.883 1 89.06 413 ILE B O 1
ATOM 11501 N N . LYS B 1 414 ? 5.914 6.375 -14.109 1 89.44 414 LYS B N 1
ATOM 11502 C CA . LYS B 1 414 ? 7.371 6.387 -14.188 1 89.44 414 LYS B CA 1
ATOM 11503 C C . LYS B 1 414 ? 7.953 7.598 -13.469 1 89.44 414 LYS B C 1
ATOM 11505 O O . LYS B 1 414 ? 8.883 7.465 -12.672 1 89.44 414 LYS B O 1
ATOM 11510 N N . ILE B 1 415 ? 7.383 8.75 -13.734 1 92.38 415 ILE B N 1
ATOM 11511 C CA . ILE B 1 415 ? 7.863 9.984 -13.125 1 92.38 415 ILE B CA 1
ATOM 11512 C C . ILE B 1 415 ? 7.605 9.945 -11.617 1 92.38 415 ILE B C 1
ATOM 11514 O O . ILE B 1 415 ? 8.461 10.336 -10.828 1 92.38 415 ILE B O 1
ATOM 11518 N N . ALA B 1 416 ? 6.422 9.484 -11.258 1 92.12 416 ALA B N 1
ATOM 11519 C CA . ALA B 1 416 ? 6.039 9.43 -9.852 1 92.12 416 ALA B CA 1
ATOM 11520 C C . ALA B 1 416 ? 6.961 8.5 -9.07 1 92.12 416 ALA B C 1
ATOM 11522 O O . ALA B 1 416 ? 7.312 8.789 -7.922 1 92.12 416 ALA B O 1
ATOM 11523 N N . GLU B 1 417 ? 7.387 7.402 -9.633 1 89.31 417 GLU B N 1
ATOM 11524 C CA . GLU B 1 417 ? 8.234 6.434 -8.945 1 89.31 417 GLU B CA 1
ATOM 11525 C C . GLU B 1 417 ? 9.633 6.996 -8.703 1 89.31 417 GLU B C 1
ATOM 11527 O O . GLU B 1 417 ? 10.242 6.727 -7.664 1 89.31 417 GLU B O 1
ATOM 11532 N N . VAL B 1 418 ? 10.117 7.668 -9.672 1 93 418 VAL B N 1
ATOM 11533 C CA . VAL B 1 418 ? 11.43 8.281 -9.508 1 93 418 VAL B CA 1
ATOM 11534 C C . VAL B 1 418 ? 11.367 9.367 -8.438 1 93 418 VAL B C 1
ATOM 11536 O O . VAL B 1 418 ? 12.266 9.477 -7.602 1 93 418 VAL B O 1
ATOM 11539 N N . CYS B 1 419 ? 10.328 10.172 -8.477 1 95.19 419 CYS B N 1
ATOM 11540 C CA . CYS B 1 419 ? 10.164 11.211 -7.465 1 95.19 419 CYS B CA 1
ATOM 11541 C C . CYS B 1 419 ? 9.984 10.602 -6.078 1 95.19 419 CYS B C 1
ATOM 11543 O O . CYS B 1 419 ? 10.508 11.125 -5.094 1 95.19 419 CYS B O 1
ATOM 11545 N N . LYS B 1 420 ? 9.227 9.562 -6.059 1 92.5 420 LYS B N 1
ATOM 11546 C CA . LYS B 1 420 ? 9.016 8.859 -4.797 1 92.5 420 LYS B CA 1
ATOM 11547 C C . LYS B 1 420 ? 10.344 8.375 -4.211 1 92.5 420 LYS B C 1
ATOM 11549 O O . LYS B 1 420 ? 10.531 8.398 -2.99 1 92.5 420 LYS B O 1
ATOM 11554 N N . LEU B 1 421 ? 11.219 7.922 -5.062 1 94.19 421 LEU B N 1
ATOM 11555 C CA . LEU B 1 421 ? 12.539 7.477 -4.625 1 94.19 421 LEU B CA 1
ATOM 11556 C C . LEU B 1 421 ? 13.25 8.57 -3.834 1 94.19 421 LEU B C 1
ATOM 11558 O O . LEU B 1 421 ? 13.695 8.336 -2.709 1 94.19 421 LEU B O 1
ATOM 11562 N N . TYR B 1 422 ? 13.266 9.719 -4.336 1 95.44 422 TYR B N 1
ATOM 11563 C CA . TYR B 1 422 ? 13.984 10.812 -3.686 1 95.44 422 TYR B CA 1
ATOM 11564 C C . TYR B 1 422 ? 13.211 11.328 -2.479 1 95.44 422 TYR B C 1
ATOM 11566 O O . TYR B 1 422 ? 13.805 11.812 -1.514 1 95.44 422 TYR B O 1
ATOM 11574 N N . GLN B 1 423 ? 11.906 11.188 -2.504 1 92.81 423 GLN B N 1
ATOM 11575 C CA . GLN B 1 423 ? 11.117 11.539 -1.323 1 92.81 423 GLN B CA 1
ATOM 11576 C C . GLN B 1 423 ? 11.438 10.602 -0.157 1 92.81 423 GLN B C 1
ATOM 11578 O O . GLN B 1 423 ? 11.57 11.055 0.984 1 92.81 423 GLN B O 1
ATOM 11583 N N . ILE B 1 424 ? 11.547 9.352 -0.478 1 91.56 424 ILE B N 1
ATOM 11584 C CA . ILE B 1 424 ? 11.883 8.383 0.555 1 91.56 424 ILE B CA 1
ATOM 11585 C C . ILE B 1 424 ? 13.297 8.633 1.065 1 91.56 424 ILE B C 1
ATOM 11587 O O . ILE B 1 424 ? 13.562 8.516 2.264 1 91.56 424 ILE B O 1
ATOM 11591 N N . LEU B 1 425 ? 14.125 8.977 0.148 1 94 425 LEU B N 1
ATOM 11592 C CA . LEU B 1 425 ? 15.516 9.266 0.495 1 94 425 LEU B CA 1
ATOM 11593 C C . LEU B 1 425 ? 15.594 10.406 1.503 1 94 425 LEU B C 1
ATOM 11595 O O . LEU B 1 425 ? 16.297 10.297 2.512 1 94 425 LEU B O 1
ATOM 11599 N N . ILE B 1 426 ? 14.859 11.453 1.308 1 91.88 426 ILE B N 1
ATOM 11600 C CA . ILE B 1 426 ? 14.969 12.641 2.15 1 91.88 426 ILE B CA 1
ATOM 11601 C C . ILE B 1 426 ? 14.266 12.391 3.482 1 91.88 426 ILE B C 1
ATOM 11603 O O . ILE B 1 426 ? 14.656 12.961 4.508 1 91.88 426 ILE B O 1
ATOM 11607 N N . THR B 1 427 ? 13.273 11.539 3.502 1 88 427 THR B N 1
ATOM 11608 C CA . THR B 1 427 ? 12.562 11.25 4.742 1 88 427 THR B CA 1
ATOM 11609 C C . THR B 1 427 ? 13.312 10.211 5.566 1 88 427 THR B C 1
ATOM 11611 O O . THR B 1 427 ? 13.234 10.211 6.797 1 88 427 THR B O 1
ATOM 11614 N N . THR B 1 428 ? 14.055 9.305 4.848 1 90.25 428 THR B N 1
ATOM 11615 C CA . THR B 1 428 ? 14.781 8.234 5.52 1 90.25 428 THR B CA 1
ATOM 11616 C C . THR B 1 428 ? 16.109 8.75 6.074 1 90.25 428 THR B C 1
ATOM 11618 O O . THR B 1 428 ? 16.453 8.477 7.227 1 90.25 428 THR B O 1
ATOM 11621 N N . PHE B 1 429 ? 16.766 9.484 5.23 1 90.69 429 PHE B N 1
ATOM 11622 C CA . PHE B 1 429 ? 18.062 10.039 5.633 1 90.69 429 PHE B CA 1
ATOM 11623 C C . PHE B 1 429 ? 17.938 11.531 5.93 1 90.69 429 PHE B C 1
ATOM 11625 O O . PHE B 1 429 ? 18.453 12.359 5.184 1 90.69 429 PHE B O 1
ATOM 11632 N N . ARG B 1 430 ? 17.438 11.898 7.039 1 82.38 430 ARG B N 1
ATOM 11633 C CA . ARG B 1 430 ? 17.094 13.266 7.426 1 82.38 430 ARG B CA 1
ATOM 11634 C C . ARG B 1 430 ? 18.328 14.148 7.457 1 82.38 430 ARG B C 1
ATOM 11636 O O . ARG B 1 430 ? 18.281 15.32 7.078 1 82.38 430 ARG B O 1
ATOM 11643 N N . ALA B 1 431 ? 19.406 13.555 7.898 1 76.06 431 ALA B N 1
ATOM 11644 C CA . ALA B 1 431 ? 20.656 14.312 8 1 76.06 431 ALA B CA 1
ATOM 11645 C C . ALA B 1 431 ? 21.188 14.688 6.617 1 76.06 431 ALA B C 1
ATOM 11647 O O . ALA B 1 431 ? 21.891 15.688 6.465 1 76.06 431 ALA B O 1
ATOM 11648 N N . LYS B 1 432 ? 20.766 13.938 5.629 1 85.75 432 LYS B N 1
ATOM 11649 C CA . LYS B 1 432 ? 21.297 14.148 4.285 1 85.75 432 LYS B CA 1
ATOM 11650 C C . LYS B 1 432 ? 20.281 14.891 3.41 1 85.75 432 LYS B C 1
ATOM 11652 O O . LYS B 1 432 ? 20.531 15.125 2.227 1 85.75 432 LYS B O 1
ATOM 11657 N N . LYS B 1 433 ? 19.188 15.297 3.969 1 88.19 433 LYS B N 1
ATOM 11658 C CA . LYS B 1 433 ? 18.094 15.938 3.223 1 88.19 433 LYS B CA 1
ATOM 11659 C C . LYS B 1 433 ? 18.609 17.141 2.441 1 88.19 433 LYS B C 1
ATOM 11661 O O . LYS B 1 433 ? 18.359 17.266 1.24 1 88.19 433 LYS B O 1
ATOM 11666 N N . PRO B 1 434 ? 19.375 18.062 3.039 1 81.81 434 PRO B N 1
ATOM 11667 C CA . PRO B 1 434 ? 19.844 19.219 2.273 1 81.81 434 PRO B CA 1
ATOM 11668 C C . PRO B 1 434 ? 20.75 18.828 1.102 1 81.81 434 PRO B C 1
ATOM 11670 O O . PRO B 1 434 ? 20.703 19.469 0.049 1 81.81 434 PRO B O 1
ATOM 11673 N N . ASP B 1 435 ? 21.5 17.781 1.271 1 84.38 435 ASP B N 1
ATOM 11674 C CA . ASP B 1 435 ? 22.391 17.328 0.215 1 84.38 435 ASP B CA 1
ATOM 11675 C C . ASP B 1 435 ? 21.609 16.734 -0.958 1 84.38 435 ASP B C 1
ATOM 11677 O O . ASP B 1 435 ? 21.969 16.969 -2.119 1 84.38 435 ASP B O 1
ATOM 11681 N N . VAL B 1 436 ? 20.688 15.922 -0.618 1 91.19 436 VAL B N 1
ATOM 11682 C CA . VAL B 1 436 ? 19.859 15.297 -1.647 1 91.19 436 VAL B CA 1
ATOM 11683 C C . VAL B 1 436 ? 19.141 16.375 -2.457 1 91.19 436 VAL B C 1
ATOM 11685 O O . VAL B 1 436 ? 19.125 16.328 -3.688 1 91.19 436 VAL B O 1
ATOM 11688 N N . LEU B 1 437 ? 18.562 17.344 -1.777 1 89.88 437 LEU B N 1
ATOM 11689 C CA . LEU B 1 437 ? 17.828 18.422 -2.439 1 89.88 437 LEU B CA 1
ATOM 11690 C C . LEU B 1 437 ? 18.766 19.266 -3.289 1 89.88 437 LEU B C 1
ATOM 11692 O O . LEU B 1 437 ? 18.391 19.703 -4.387 1 89.88 437 LEU B O 1
ATOM 11696 N N . SER B 1 438 ? 19.938 19.5 -2.781 1 84.44 438 SER B N 1
ATOM 11697 C CA . SER B 1 438 ? 20.938 20.234 -3.553 1 84.44 438 SER B CA 1
ATOM 11698 C C . SER B 1 438 ? 21.297 19.484 -4.828 1 84.44 438 SER B C 1
ATOM 11700 O O . SER B 1 438 ? 21.516 20.094 -5.875 1 84.44 438 SER B O 1
ATOM 11702 N N . GLY B 1 439 ? 21.438 18.172 -4.668 1 86.75 439 GLY B N 1
ATOM 11703 C CA . GLY B 1 439 ? 21.734 17.359 -5.836 1 86.75 439 GLY B CA 1
ATOM 11704 C C . GLY B 1 439 ? 20.672 17.438 -6.914 1 86.75 439 GLY B C 1
ATOM 11705 O O . GLY B 1 439 ? 20.984 17.453 -8.102 1 86.75 439 GLY B O 1
ATOM 11706 N N . LEU B 1 440 ? 19.453 17.562 -6.516 1 89.5 440 LEU B N 1
ATOM 11707 C CA . LEU B 1 440 ? 18.328 17.656 -7.441 1 89.5 440 LEU B CA 1
ATOM 11708 C C . LEU B 1 440 ? 18.297 19.031 -8.117 1 89.5 440 LEU B C 1
ATOM 11710 O O . LEU B 1 440 ? 17.781 19.156 -9.234 1 89.5 440 LEU B O 1
ATOM 11714 N N . CYS B 1 441 ? 18.828 20.062 -7.488 1 86.38 441 CYS B N 1
ATOM 11715 C CA . CYS B 1 441 ? 18.734 21.438 -7.969 1 86.38 441 CYS B CA 1
ATOM 11716 C C . CYS B 1 441 ? 19.969 21.812 -8.797 1 86.38 441 CYS B C 1
ATOM 11718 O O . CYS B 1 441 ? 20.031 22.906 -9.344 1 86.38 441 CYS B O 1
ATOM 11720 N N . ARG B 1 442 ? 20.906 20.938 -8.867 1 81.06 442 ARG B N 1
ATOM 11721 C CA . ARG B 1 442 ? 22.141 21.219 -9.586 1 81.06 442 ARG B CA 1
ATOM 11722 C C . ARG B 1 442 ? 21.859 21.469 -11.07 1 81.06 442 ARG B C 1
ATOM 11724 O O . ARG B 1 442 ? 22.484 22.328 -11.688 1 81.06 442 ARG B O 1
ATOM 11731 N N . ASN B 1 443 ? 21.047 20.594 -11.578 1 83.81 443 ASN B N 1
ATOM 11732 C CA . ASN B 1 443 ? 20.594 20.812 -12.953 1 83.81 443 ASN B CA 1
ATOM 11733 C C . ASN B 1 443 ? 19.312 21.641 -13 1 83.81 443 ASN B C 1
ATOM 11735 O O . ASN B 1 443 ? 18.25 21.141 -12.641 1 83.81 443 ASN B O 1
ATOM 11739 N N . GLU B 1 444 ? 19.422 22.812 -13.453 1 79.62 444 GLU B N 1
ATOM 11740 C CA . GLU B 1 444 ? 18.344 23.781 -13.438 1 79.62 444 GLU B CA 1
ATOM 11741 C C . GLU B 1 444 ? 17.156 23.312 -14.273 1 79.62 444 GLU B C 1
ATOM 11743 O O . GLU B 1 444 ? 16.016 23.719 -14.047 1 79.62 444 GLU B O 1
ATOM 11748 N N . LYS B 1 445 ? 17.391 22.453 -15.156 1 87.12 445 LYS B N 1
ATOM 11749 C CA . LYS B 1 445 ? 16.359 22.031 -16.094 1 87.12 445 LYS B CA 1
ATOM 11750 C C . LYS B 1 445 ? 15.406 21.031 -15.445 1 87.12 445 LYS B C 1
ATOM 11752 O O . LYS B 1 445 ? 14.25 20.906 -15.859 1 87.12 445 LYS B O 1
ATOM 11757 N N . ILE B 1 446 ? 15.891 20.391 -14.492 1 90.44 446 ILE B N 1
ATOM 11758 C CA . ILE B 1 446 ? 15.102 19.312 -13.898 1 90.44 446 ILE B CA 1
ATOM 11759 C C . ILE B 1 446 ? 13.883 19.891 -13.188 1 90.44 446 ILE B C 1
ATOM 11761 O O . ILE B 1 446 ? 12.75 19.469 -13.43 1 90.44 446 ILE B O 1
ATOM 11765 N N . LEU B 1 447 ? 14.055 20.891 -12.344 1 91.75 447 LEU B N 1
ATOM 11766 C CA . LEU B 1 447 ? 12.938 21.469 -11.594 1 91.75 447 LEU B CA 1
ATOM 11767 C C . LEU B 1 447 ? 11.961 22.172 -12.523 1 91.75 447 LEU B C 1
ATOM 11769 O O . LEU B 1 447 ? 10.75 22.109 -12.32 1 91.75 447 LEU B O 1
ATOM 11773 N N . ALA B 1 448 ? 12.531 22.859 -13.523 1 92.31 448 ALA B N 1
ATOM 11774 C CA . ALA B 1 448 ? 11.672 23.531 -14.492 1 92.31 448 ALA B CA 1
ATOM 11775 C C . ALA B 1 448 ? 10.82 22.531 -15.266 1 92.31 448 ALA B C 1
ATOM 11777 O O . ALA B 1 448 ? 9.625 22.75 -15.484 1 92.31 448 ALA B O 1
ATOM 11778 N N . SER B 1 449 ? 11.445 21.422 -15.672 1 92.81 449 SER B N 1
ATOM 11779 C CA . SER B 1 449 ? 10.734 20.375 -16.406 1 92.81 449 SER B CA 1
ATOM 11780 C C . SER B 1 449 ? 9.695 19.688 -15.523 1 92.81 449 SER B C 1
ATOM 11782 O O . SER B 1 449 ? 8.617 19.328 -16 1 92.81 449 SER B O 1
ATOM 11784 N N . LEU B 1 450 ? 10.086 19.453 -14.336 1 93.75 450 LEU B N 1
ATOM 11785 C CA . LEU B 1 450 ? 9.148 18.844 -13.398 1 93.75 450 LEU B CA 1
ATOM 11786 C C . LEU B 1 450 ? 7.926 19.734 -13.188 1 93.75 450 LEU B C 1
ATOM 11788 O O . LEU B 1 450 ? 6.801 19.234 -13.102 1 93.75 450 LEU B O 1
ATOM 11792 N N . TRP B 1 451 ? 8.164 21.047 -13.109 1 95.12 451 TRP B N 1
ATOM 11793 C CA . TRP B 1 451 ? 7.043 21.984 -12.984 1 95.12 451 TRP B CA 1
ATOM 11794 C C . TRP B 1 451 ? 6.152 21.938 -14.219 1 95.12 451 TRP B C 1
ATOM 11796 O O . TRP B 1 451 ? 4.926 21.953 -14.109 1 95.12 451 TRP B O 1
ATOM 11806 N N . GLU B 1 452 ? 6.742 21.891 -15.367 1 92.81 452 GLU B N 1
ATOM 11807 C CA . GLU B 1 452 ? 5.969 21.828 -16.609 1 92.81 452 GLU B CA 1
ATOM 11808 C C . GLU B 1 452 ? 5.07 20.594 -16.625 1 92.81 452 GLU B C 1
ATOM 11810 O O . GLU B 1 452 ? 3.928 20.656 -17.094 1 92.81 452 GLU B O 1
ATOM 11815 N N . PHE B 1 453 ? 5.648 19.516 -16.234 1 92.69 453 PHE B N 1
ATOM 11816 C CA . PHE B 1 453 ? 4.871 18.281 -16.156 1 92.69 453 PHE B CA 1
ATOM 11817 C C . PHE B 1 453 ? 3.695 18.453 -15.195 1 92.69 453 PHE B C 1
ATOM 11819 O O . PHE B 1 453 ? 2.568 18.062 -15.516 1 92.69 453 PHE B O 1
ATOM 11826 N N . ILE B 1 454 ? 3.906 19.016 -13.953 1 94.81 454 ILE B N 1
ATOM 11827 C CA . ILE B 1 454 ? 2.877 19.219 -12.938 1 94.81 454 ILE B CA 1
ATOM 11828 C C . ILE B 1 454 ? 1.812 20.172 -13.469 1 94.81 454 ILE B C 1
ATOM 11830 O O . ILE B 1 454 ? 0.614 19.953 -13.289 1 94.81 454 ILE B O 1
ATOM 11834 N N . ASN B 1 455 ? 2.326 21.203 -14.109 1 93.94 455 ASN B N 1
ATOM 11835 C CA . ASN B 1 455 ? 1.437 22.266 -14.578 1 93.94 455 ASN B CA 1
ATOM 11836 C C . ASN B 1 455 ? 0.57 21.797 -15.742 1 93.94 455 ASN B C 1
ATOM 11838 O O . ASN B 1 455 ? -0.415 22.438 -16.094 1 93.94 455 ASN B O 1
ATOM 11842 N N . GLU B 1 456 ? 0.955 20.625 -16.422 1 89.44 456 GLU B N 1
ATOM 11843 C CA . GLU B 1 456 ? 0.102 20.031 -17.453 1 89.44 456 GLU B CA 1
ATOM 11844 C C . GLU B 1 456 ? -1.273 19.672 -16.891 1 89.44 456 GLU B C 1
ATOM 11846 O O . GLU B 1 456 ? -2.279 19.781 -17.594 1 89.44 456 GLU B O 1
ATOM 11851 N N . GLY B 1 457 ? -1.308 19.281 -15.695 1 88 457 GLY B N 1
ATOM 11852 C CA . GLY B 1 457 ? -2.57 18.953 -15.055 1 88 457 GLY B CA 1
ATOM 11853 C C . GLY B 1 457 ? -3.225 20.141 -14.383 1 88 457 GLY B C 1
ATOM 11854 O O . GLY B 1 457 ? -4.453 20.234 -14.32 1 88 457 GLY B O 1
ATOM 11855 N N . GLY B 1 458 ? -2.367 21 -13.883 1 91.75 458 GLY B N 1
ATOM 11856 C CA . GLY B 1 458 ? -2.887 22.156 -13.156 1 91.75 458 GLY B CA 1
ATOM 11857 C C . GLY B 1 458 ? -3.377 21.797 -11.766 1 91.75 458 GLY B C 1
ATOM 11858 O O . GLY B 1 458 ? -3.383 20.625 -11.383 1 91.75 458 GLY B O 1
ATOM 11859 N N . VAL B 1 459 ? -3.771 22.734 -11.039 1 94.62 459 VAL B N 1
ATOM 11860 C CA . VAL B 1 459 ? -4.188 22.547 -9.648 1 94.62 459 VAL B CA 1
ATOM 11861 C C . VAL B 1 459 ? -5.473 21.734 -9.602 1 94.62 459 VAL B C 1
ATOM 11863 O O . VAL B 1 459 ? -5.688 20.953 -8.672 1 94.62 459 VAL B O 1
ATOM 11866 N N . GLU B 1 460 ? -6.316 21.828 -10.648 1 92.12 460 GLU B N 1
ATOM 11867 C CA . GLU B 1 460 ? -7.594 21.125 -10.672 1 92.12 460 GLU B CA 1
ATOM 11868 C C . GLU B 1 460 ? -7.391 19.609 -10.703 1 92.12 460 GLU B C 1
ATOM 11870 O O . GLU B 1 460 ? -8.07 18.875 -9.984 1 92.12 460 GLU B O 1
ATOM 11875 N N . SER B 1 461 ? -6.453 19.188 -11.539 1 91.88 461 SER B N 1
ATOM 11876 C CA . SER B 1 461 ? -6.191 17.766 -11.664 1 91.88 461 SER B CA 1
ATOM 11877 C C . SER B 1 461 ? -5.609 17.188 -10.367 1 91.88 461 SER B C 1
ATOM 11879 O O . SER B 1 461 ? -5.996 16.109 -9.93 1 91.88 461 SER B O 1
ATOM 11881 N N . TYR B 1 462 ? -4.699 17.859 -9.766 1 92.75 462 TYR B N 1
ATOM 11882 C CA . TYR B 1 462 ? -4.074 17.391 -8.539 1 92.75 462 TYR B CA 1
ATOM 11883 C C . TYR B 1 462 ? -5.059 17.406 -7.375 1 92.75 462 TYR B C 1
ATOM 11885 O O . TYR B 1 462 ? -5 16.547 -6.488 1 92.75 462 TYR B O 1
ATOM 11893 N N . TRP B 1 463 ? -5.938 18.438 -7.43 1 91.31 463 TRP B N 1
ATOM 11894 C CA . TRP B 1 463 ? -6.973 18.484 -6.402 1 91.31 463 TRP B CA 1
ATOM 11895 C C . TRP B 1 463 ? -7.918 17.297 -6.531 1 91.31 463 TRP B C 1
ATOM 11897 O O . TRP B 1 463 ? -8.25 16.641 -5.535 1 91.31 463 TRP B O 1
ATOM 11907 N N . LYS B 1 464 ? -8.352 16.984 -7.734 1 87.62 464 LYS B N 1
ATOM 11908 C CA . LYS B 1 464 ? -9.242 15.852 -7.977 1 87.62 464 LYS B CA 1
ATOM 11909 C C . LYS B 1 464 ? -8.578 14.531 -7.594 1 87.62 464 LYS B C 1
ATOM 11911 O O . LYS B 1 464 ? -9.234 13.641 -7.047 1 87.62 464 LYS B O 1
ATOM 11916 N N . LEU B 1 465 ? -7.34 14.43 -7.906 1 89.88 465 LEU B N 1
ATOM 11917 C CA . LEU B 1 465 ? -6.602 13.219 -7.574 1 89.88 465 LEU B CA 1
ATOM 11918 C C . LEU B 1 465 ? -6.52 13.031 -6.062 1 89.88 465 LEU B C 1
ATOM 11920 O O . LEU B 1 465 ? -6.621 11.906 -5.562 1 89.88 465 LEU B O 1
ATOM 11924 N N . LEU B 1 466 ? -6.332 14.133 -5.348 1 88.94 466 LEU B N 1
ATOM 11925 C CA . LEU B 1 466 ? -6.266 14.047 -3.893 1 88.94 466 LEU B CA 1
ATOM 11926 C C . LEU B 1 466 ? -7.621 13.656 -3.311 1 88.94 466 LEU B C 1
ATOM 11928 O O . LEU B 1 466 ? -7.684 12.938 -2.307 1 88.94 466 LEU B O 1
ATOM 11932 N N . THR B 1 467 ? -8.703 14.133 -3.928 1 83.25 467 THR B N 1
ATOM 11933 C CA . THR B 1 467 ? -10.047 13.781 -3.471 1 83.25 467 THR B CA 1
ATOM 11934 C C . THR B 1 467 ? -10.32 12.297 -3.709 1 83.25 467 THR B C 1
ATOM 11936 O O . THR B 1 467 ? -11.031 11.664 -2.932 1 83.25 467 THR B O 1
ATOM 11939 N N . LEU B 1 468 ? -9.68 11.805 -4.797 1 81.62 468 LEU B N 1
ATOM 11940 C CA . LEU B 1 468 ? -9.859 10.398 -5.141 1 81.62 468 LEU B CA 1
ATOM 11941 C C . LEU B 1 468 ? -9.047 9.5 -4.203 1 81.62 468 LEU B C 1
ATOM 11943 O O . LEU B 1 468 ? -9.438 8.359 -3.938 1 81.62 468 LEU B O 1
ATOM 11947 N N . ASP B 1 469 ? -7.938 10.07 -3.754 1 84.94 469 ASP B N 1
ATOM 11948 C CA . ASP B 1 469 ? -7.051 9.32 -2.873 1 84.94 469 ASP B CA 1
ATOM 11949 C C . ASP B 1 469 ? -6.613 10.172 -1.68 1 84.94 469 ASP B C 1
ATOM 11951 O O . ASP B 1 469 ? -5.457 10.586 -1.595 1 84.94 469 ASP B O 1
ATOM 11955 N N . PRO B 1 470 ? -7.516 10.328 -0.744 1 78.12 470 PRO B N 1
ATOM 11956 C CA . PRO B 1 470 ? -7.242 11.227 0.378 1 78.12 470 PRO B CA 1
ATOM 11957 C C . PRO B 1 470 ? -6.078 10.758 1.244 1 78.12 470 PRO B C 1
ATOM 11959 O O . PRO B 1 470 ? -5.473 11.555 1.96 1 78.12 470 PRO B O 1
ATOM 11962 N N . ASN B 1 471 ? -5.758 9.492 1.162 1 77.75 471 ASN B N 1
ATOM 11963 C CA . ASN B 1 471 ? -4.656 8.969 1.958 1 77.75 471 ASN B CA 1
ATOM 11964 C C . ASN B 1 471 ? -3.338 9.008 1.189 1 77.75 471 ASN B C 1
ATOM 11966 O O . ASN B 1 471 ? -2.289 8.648 1.726 1 77.75 471 ASN B O 1
ATOM 11970 N N . VAL B 1 472 ? -3.371 9.445 -0 1 87.19 472 VAL B N 1
ATOM 11971 C CA . VAL B 1 472 ? -2.191 9.609 -0.844 1 87.19 472 VAL B CA 1
ATOM 11972 C C . VAL B 1 472 ? -1.435 8.289 -0.938 1 87.19 472 VAL B C 1
ATOM 11974 O O . VAL B 1 472 ? -0.229 8.242 -0.682 1 87.19 472 VAL B O 1
ATOM 11977 N N . SER B 1 473 ? -2.154 7.25 -1.213 1 80.75 473 SER B N 1
ATOM 11978 C CA . SER B 1 473 ? -1.564 5.922 -1.334 1 80.75 473 SER B CA 1
ATOM 11979 C C . SER B 1 473 ? -1.028 5.684 -2.74 1 80.75 473 SER B C 1
ATOM 11981 O O . SER B 1 473 ? -0.146 4.844 -2.939 1 80.75 473 SER B O 1
ATOM 11983 N N . LEU B 1 474 ? -1.497 6.434 -3.701 1 85.19 474 LEU B N 1
ATOM 11984 C CA . LEU B 1 474 ? -1.057 6.32 -5.086 1 85.19 474 LEU B CA 1
ATOM 11985 C C . LEU B 1 474 ? 0.091 7.281 -5.375 1 85.19 474 LEU B C 1
ATOM 11987 O O . LEU B 1 474 ? 0.209 8.328 -4.727 1 85.19 474 LEU B O 1
ATOM 11991 N N . PRO B 1 475 ? 0.905 6.984 -6.246 1 82.19 475 PRO B N 1
ATOM 11992 C CA . PRO B 1 475 ? 2.148 7.738 -6.418 1 82.19 475 PRO B CA 1
ATOM 11993 C C . PRO B 1 475 ? 1.951 9.016 -7.227 1 82.19 475 PRO B C 1
ATOM 11995 O O . PRO B 1 475 ? 2.904 9.773 -7.438 1 82.19 475 PRO B O 1
ATOM 11998 N N . TYR B 1 476 ? 0.84 9.578 -7.57 1 87.56 476 TYR B N 1
ATOM 11999 C CA . TYR B 1 476 ? 0.632 10.695 -8.484 1 87.56 476 TYR B CA 1
ATOM 12000 C C . TYR B 1 476 ? 1.046 12.016 -7.828 1 87.56 476 TYR B C 1
ATOM 12002 O O . TYR B 1 476 ? 1.316 13 -8.523 1 87.56 476 TYR B O 1
ATOM 12010 N N . SER B 1 477 ? 1.122 12.023 -6.445 1 91.62 477 SER B N 1
ATOM 12011 C CA . SER B 1 477 ? 1.407 13.266 -5.742 1 91.62 477 SER B CA 1
ATOM 12012 C C . SER B 1 477 ? 2.904 13.445 -5.508 1 91.62 477 SER B C 1
ATOM 12014 O O . SER B 1 477 ? 3.361 14.531 -5.16 1 91.62 477 SER B O 1
ATOM 12016 N N . SER B 1 478 ? 3.709 12.422 -5.816 1 93.5 478 SER B N 1
ATOM 12017 C CA . SER B 1 478 ? 5.133 12.438 -5.496 1 93.5 478 SER B CA 1
ATOM 12018 C C . SER B 1 478 ? 5.859 13.531 -6.273 1 93.5 478 SER B C 1
ATOM 12020 O O . SER B 1 478 ? 6.738 14.211 -5.734 1 93.5 478 SER B O 1
ATOM 12022 N N . PRO B 1 479 ? 5.488 13.758 -7.562 1 95.31 479 PRO B N 1
ATOM 12023 C CA . PRO B 1 479 ? 6.16 14.836 -8.297 1 95.31 479 PRO B CA 1
ATOM 12024 C C . PRO B 1 479 ? 5.922 16.203 -7.676 1 95.31 479 PRO B C 1
ATOM 12026 O O . PRO B 1 479 ? 6.848 17.016 -7.582 1 95.31 479 PRO B O 1
ATOM 12029 N N . LEU B 1 480 ? 4.695 16.438 -7.215 1 96.69 480 LEU B N 1
ATOM 12030 C CA . LEU B 1 480 ? 4.367 17.719 -6.602 1 96.69 480 LEU B CA 1
ATOM 12031 C C . LEU B 1 480 ? 5.105 17.891 -5.281 1 96.69 480 LEU B C 1
ATOM 12033 O O . LEU B 1 480 ? 5.633 18.969 -4.996 1 96.69 480 LEU B O 1
ATOM 12037 N N . GLU B 1 481 ? 5.113 16.859 -4.477 1 96.12 481 GLU B N 1
ATOM 12038 C CA . GLU B 1 481 ? 5.781 16.875 -3.178 1 96.12 481 GLU B CA 1
ATOM 12039 C C . GLU B 1 481 ? 7.277 17.125 -3.33 1 96.12 481 GLU B C 1
ATOM 12041 O O . GLU B 1 481 ? 7.84 17.984 -2.65 1 96.12 481 GLU B O 1
ATOM 12046 N N . LEU B 1 482 ? 7.918 16.375 -4.23 1 96.12 482 LEU B N 1
ATOM 12047 C CA . LEU B 1 482 ? 9.352 16.516 -4.441 1 96.12 482 LEU B CA 1
ATOM 12048 C C . LEU B 1 482 ? 9.672 17.891 -5.02 1 96.12 482 LEU B C 1
ATOM 12050 O O . LEU B 1 482 ? 10.648 18.531 -4.617 1 96.12 482 LEU B O 1
ATOM 12054 N N . PHE B 1 483 ? 8.906 18.375 -6.016 1 96.75 483 PHE B N 1
ATOM 12055 C CA . PHE B 1 483 ? 9.109 19.703 -6.605 1 96.75 483 PHE B CA 1
ATOM 12056 C C . PHE B 1 483 ? 9.055 20.781 -5.539 1 96.75 483 PHE B C 1
ATOM 12058 O O . PHE B 1 483 ? 9.914 21.672 -5.512 1 96.75 483 PHE B O 1
ATOM 12065 N N . ALA B 1 484 ? 8.023 20.641 -4.668 1 97.38 484 ALA B N 1
ATOM 12066 C CA . ALA B 1 484 ? 7.828 21.656 -3.633 1 97.38 484 ALA B CA 1
ATOM 12067 C C . ALA B 1 484 ? 9.023 21.688 -2.682 1 97.38 484 ALA B C 1
ATOM 12069 O O . ALA B 1 484 ? 9.5 22.766 -2.328 1 97.38 484 ALA B O 1
ATOM 12070 N N . GLU B 1 485 ? 9.531 20.594 -2.271 1 94.75 485 GLU B N 1
ATOM 12071 C CA . GLU B 1 485 ? 10.672 20.516 -1.363 1 94.75 485 GLU B CA 1
ATOM 12072 C C . GLU B 1 485 ? 11.938 21.047 -2.029 1 94.75 485 GLU B C 1
ATOM 12074 O O . GLU B 1 485 ? 12.688 21.812 -1.427 1 94.75 485 GLU B O 1
ATOM 12079 N N . ALA B 1 486 ? 12.148 20.609 -3.221 1 93.94 486 ALA B N 1
ATOM 12080 C CA . ALA B 1 486 ? 13.359 21 -3.936 1 93.94 486 ALA B CA 1
ATOM 12081 C C . ALA B 1 486 ? 13.336 22.484 -4.285 1 93.94 486 ALA B C 1
ATOM 12083 O O . ALA B 1 486 ? 14.336 23.172 -4.121 1 93.94 486 ALA B O 1
ATOM 12084 N N . ALA B 1 487 ? 12.203 22.891 -4.801 1 94.69 487 ALA B N 1
ATOM 12085 C CA . ALA B 1 487 ? 12.07 24.312 -5.137 1 94.69 487 ALA B CA 1
ATOM 12086 C C . ALA B 1 487 ? 12.211 25.188 -3.896 1 94.69 487 ALA B C 1
ATOM 12088 O O . ALA B 1 487 ? 12.797 26.266 -3.955 1 94.69 487 ALA B O 1
ATOM 12089 N N . HIS B 1 488 ? 11.594 24.781 -2.766 1 93.06 488 HIS B N 1
ATOM 12090 C CA . HIS B 1 488 ? 11.734 25.5 -1.504 1 93.06 488 HIS B CA 1
ATOM 12091 C C . HIS B 1 488 ? 13.203 25.641 -1.109 1 93.06 488 HIS B C 1
ATOM 12093 O O . HIS B 1 488 ? 13.648 26.734 -0.739 1 93.06 488 HIS B O 1
ATOM 12099 N N . SER B 1 489 ? 13.906 24.578 -1.179 1 87.25 489 SER B N 1
ATOM 12100 C CA . SER B 1 489 ? 15.328 24.578 -0.824 1 87.25 489 SER B CA 1
ATOM 12101 C C . SER B 1 489 ? 16.125 25.484 -1.746 1 87.25 489 SER B C 1
ATOM 12103 O O . SER B 1 489 ? 17.016 26.219 -1.291 1 87.25 489 SER B O 1
ATOM 12105 N N . LEU B 1 490 ? 15.812 25.469 -2.992 1 87.62 490 LEU B N 1
ATOM 12106 C CA . LEU B 1 490 ? 16.547 26.266 -3.977 1 87.62 490 LEU B CA 1
ATOM 12107 C C . LEU B 1 490 ? 16.219 27.75 -3.838 1 87.62 490 LEU B C 1
ATOM 12109 O O . LEU B 1 490 ? 17.125 28.578 -3.74 1 87.62 490 LEU B O 1
ATOM 12113 N N . ILE B 1 491 ? 14.977 28.078 -3.811 1 89.56 491 ILE B N 1
ATOM 12114 C CA . ILE B 1 491 ? 14.539 29.469 -3.816 1 89.56 491 ILE B CA 1
ATOM 12115 C C . ILE B 1 491 ? 14.938 30.141 -2.504 1 89.56 491 ILE B C 1
ATOM 12117 O O . ILE B 1 491 ? 15.227 31.344 -2.477 1 89.56 491 ILE B O 1
ATOM 12121 N N . SER B 1 492 ? 15.023 29.375 -1.426 1 85.62 492 SER B N 1
ATOM 12122 C CA . SER B 1 492 ? 15.383 29.922 -0.119 1 85.62 492 SER B CA 1
ATOM 12123 C C . SER B 1 492 ? 16.797 30.5 -0.125 1 85.62 492 SER B C 1
ATOM 12125 O O . SER B 1 492 ? 17.141 31.312 0.731 1 85.62 492 SER B O 1
ATOM 12127 N N . ILE B 1 493 ? 17.578 30.125 -1.139 1 79.81 493 ILE B N 1
ATOM 12128 C CA . ILE B 1 493 ? 18.969 30.594 -1.12 1 79.81 493 ILE B CA 1
ATOM 12129 C C . ILE B 1 493 ? 19.25 31.422 -2.371 1 79.81 493 ILE B C 1
ATOM 12131 O O . ILE B 1 493 ? 20.391 31.781 -2.643 1 79.81 493 ILE B O 1
ATOM 12135 N N . LEU B 1 494 ? 18.25 31.672 -3.182 1 83.44 494 LEU B N 1
ATOM 12136 C CA . LEU B 1 494 ? 18.438 32.531 -4.348 1 83.44 494 LEU B CA 1
ATOM 12137 C C . LEU B 1 494 ? 18.453 34 -3.943 1 83.44 494 LEU B C 1
ATOM 12139 O O . LEU B 1 494 ? 17.688 34.438 -3.078 1 83.44 494 LEU B O 1
ATOM 12143 N N . ASP B 1 495 ? 19.344 34.75 -4.402 1 78.12 495 ASP B N 1
ATOM 12144 C CA . ASP B 1 495 ? 19.344 36.188 -4.133 1 78.12 495 ASP B CA 1
ATOM 12145 C C . ASP B 1 495 ? 18.375 36.906 -5.059 1 78.12 495 ASP B C 1
ATOM 12147 O O . ASP B 1 495 ? 17.781 36.312 -5.953 1 78.12 495 ASP B O 1
ATOM 12151 N N . GLU B 1 496 ? 18.188 38.156 -4.832 1 79.81 496 GLU B N 1
ATOM 12152 C CA . GLU B 1 496 ? 17.203 38.938 -5.57 1 79.81 496 GLU B CA 1
ATOM 12153 C C . GLU B 1 496 ? 17.578 39.062 -7.047 1 79.81 496 GLU B C 1
ATOM 12155 O O . GLU B 1 496 ? 16.719 39.062 -7.914 1 79.81 496 GLU B O 1
ATOM 12160 N N . LYS B 1 497 ? 18.828 39.156 -7.289 1 81.25 497 LYS B N 1
ATOM 12161 C CA . LYS B 1 497 ? 19.266 39.25 -8.68 1 81.25 497 LYS B CA 1
ATOM 12162 C C . LYS B 1 497 ? 18.953 37.969 -9.445 1 81.25 497 LYS B C 1
ATOM 12164 O O . LYS B 1 497 ? 18.453 38.031 -10.578 1 81.25 497 LYS B O 1
ATOM 12169 N N . GLU B 1 498 ? 19.219 36.844 -8.828 1 85.62 498 GLU B N 1
ATOM 12170 C CA . GLU B 1 498 ? 18.984 35.531 -9.453 1 85.62 498 GLU B CA 1
ATOM 12171 C C . GLU B 1 498 ? 17.484 35.281 -9.664 1 85.62 498 GLU B C 1
ATOM 12173 O O . GLU B 1 498 ? 17.078 34.781 -10.711 1 85.62 498 GLU B O 1
ATOM 12178 N N . LEU B 1 499 ? 16.719 35.688 -8.703 1 89.25 499 LEU B N 1
ATOM 12179 C CA . LEU B 1 499 ? 15.289 35.344 -8.719 1 89.25 499 LEU B CA 1
ATOM 12180 C C . LEU B 1 499 ? 14.531 36.312 -9.625 1 89.25 499 LEU B C 1
ATOM 12182 O O . LEU B 1 499 ? 13.664 35.906 -10.391 1 89.25 499 LEU B O 1
ATOM 12186 N N . TYR B 1 500 ? 14.875 37.656 -9.641 1 89.31 500 TYR B N 1
ATOM 12187 C CA . TYR B 1 500 ? 14.031 38.656 -10.281 1 89.31 500 TYR B CA 1
ATOM 12188 C C . TYR B 1 500 ? 14.664 39.156 -11.586 1 89.31 500 TYR B C 1
ATOM 12190 O O . TYR B 1 500 ? 13.953 39.531 -12.508 1 89.31 500 TYR B O 1
ATOM 12198 N N . GLU B 1 501 ? 15.953 39.125 -11.609 1 90.12 501 GLU B N 1
ATOM 12199 C CA . GLU B 1 501 ? 16.625 39.656 -12.789 1 90.12 501 GLU B CA 1
ATOM 12200 C C . GLU B 1 501 ? 17.047 38.531 -13.734 1 90.12 501 GLU B C 1
ATOM 12202 O O . GLU B 1 501 ? 16.625 38.469 -14.891 1 90.12 501 GLU B O 1
ATOM 12207 N N . ASN B 1 502 ? 17.875 37.562 -13.188 1 89.62 502 ASN B N 1
ATOM 12208 C CA . ASN B 1 502 ? 18.312 36.438 -14.016 1 89.62 502 ASN B CA 1
ATOM 12209 C C . ASN B 1 502 ? 17.141 35.5 -14.352 1 89.62 502 ASN B C 1
ATOM 12211 O O . ASN B 1 502 ? 17.078 34.938 -15.445 1 89.62 502 ASN B O 1
ATOM 12215 N N . GLN B 1 503 ? 16.203 35.375 -13.359 1 91.94 503 GLN B N 1
ATOM 12216 C CA . GLN B 1 503 ? 15 34.531 -13.492 1 91.94 503 GLN B CA 1
ATOM 12217 C C . GLN B 1 503 ? 15.359 33.094 -13.812 1 91.94 503 GLN B C 1
ATOM 12219 O O . GLN B 1 503 ? 14.844 32.531 -14.781 1 91.94 503 GLN B O 1
ATOM 12224 N N . LYS B 1 504 ? 16.25 32.625 -13.211 1 86.81 504 LYS B N 1
ATOM 12225 C CA . LYS B 1 504 ? 16.672 31.219 -13.273 1 86.81 504 LYS B CA 1
ATOM 12226 C C . LYS B 1 504 ? 16.562 30.547 -11.906 1 86.81 504 LYS B C 1
ATOM 12228 O O . LYS B 1 504 ? 16.953 31.141 -10.891 1 86.81 504 LYS B O 1
ATOM 12233 N N . PRO B 1 505 ? 16.125 29.406 -11.836 1 88.75 505 PRO B N 1
ATOM 12234 C CA . PRO B 1 505 ? 15.672 28.484 -12.891 1 88.75 505 PRO B CA 1
ATOM 12235 C C . PRO B 1 505 ? 14.234 28.781 -13.328 1 88.75 505 PRO B C 1
ATOM 12237 O O . PRO B 1 505 ? 13.766 28.219 -14.328 1 88.75 505 PRO B O 1
ATOM 12240 N N . PHE B 1 506 ? 13.555 29.641 -12.633 1 94 506 PHE B N 1
ATOM 12241 C CA . PHE B 1 506 ? 12.164 29.938 -12.953 1 94 506 PHE B CA 1
ATOM 12242 C C . PHE B 1 506 ? 12.008 31.359 -13.469 1 94 506 PHE B C 1
ATOM 12244 O O . PHE B 1 506 ? 12.672 32.281 -12.977 1 94 506 PHE B O 1
ATOM 12251 N N . THR B 1 507 ? 11.219 31.547 -14.422 1 94.44 507 THR B N 1
ATOM 12252 C CA . THR B 1 507 ? 10.844 32.875 -14.859 1 94.44 507 THR B CA 1
ATOM 12253 C C . THR B 1 507 ? 9.812 33.5 -13.914 1 94.44 507 THR B C 1
ATOM 12255 O O . THR B 1 507 ? 9.219 32.781 -13.094 1 94.44 507 THR B O 1
ATOM 12258 N N . LEU B 1 508 ? 9.648 34.781 -13.953 1 94.81 508 LEU B N 1
ATOM 12259 C CA . LEU B 1 508 ? 8.641 35.438 -13.125 1 94.81 508 LEU B CA 1
ATOM 12260 C C . LEU B 1 508 ? 7.25 34.875 -13.43 1 94.81 508 LEU B C 1
ATOM 12262 O O . LEU B 1 508 ? 6.406 34.781 -12.539 1 94.81 508 LEU B O 1
ATOM 12266 N N . LYS B 1 509 ? 7.074 34.5 -14.68 1 94.38 509 LYS B N 1
ATOM 12267 C CA . LYS B 1 509 ? 5.812 33.875 -15.055 1 94.38 509 LYS B CA 1
ATOM 12268 C C . LYS B 1 509 ? 5.633 32.531 -14.352 1 94.38 509 LYS B C 1
ATOM 12270 O O . LYS B 1 509 ? 4.543 32.219 -13.867 1 94.38 509 LYS B O 1
ATOM 12275 N N . HIS B 1 510 ? 6.75 31.797 -14.344 1 94.81 510 HIS B N 1
ATOM 12276 C CA . HIS B 1 510 ? 6.73 30.531 -13.633 1 94.81 510 HIS B CA 1
ATOM 12277 C C . HIS B 1 510 ? 6.379 30.734 -12.156 1 94.81 510 HIS B C 1
ATOM 12279 O O . HIS B 1 510 ? 5.559 29.984 -11.609 1 94.81 510 HIS B O 1
ATOM 12285 N N . LEU B 1 511 ? 7.016 31.734 -11.617 1 96.31 511 LEU B N 1
ATOM 12286 C CA . LEU B 1 511 ? 6.801 31.984 -10.195 1 96.31 511 LEU B CA 1
ATOM 12287 C C . LEU B 1 511 ? 5.336 32.312 -9.922 1 96.31 511 LEU B C 1
ATOM 12289 O O . LEU B 1 511 ? 4.773 31.875 -8.914 1 96.31 511 LEU B O 1
ATOM 12293 N N . CYS B 1 512 ? 4.723 33.094 -10.797 1 96.5 512 CYS B N 1
ATOM 12294 C CA . CYS B 1 512 ? 3.309 33.438 -10.664 1 96.5 512 CYS B CA 1
ATOM 12295 C C . CYS B 1 512 ? 2.436 32.188 -10.75 1 96.5 512 CYS B C 1
ATOM 12297 O O . CYS B 1 512 ? 1.515 32 -9.953 1 96.5 512 CYS B O 1
ATOM 12299 N N . GLU B 1 513 ? 2.77 31.344 -11.734 1 96.75 513 GLU B N 1
ATOM 12300 C CA . GLU B 1 513 ? 1.995 30.125 -11.93 1 96.75 513 GLU B CA 1
ATOM 12301 C C . GLU B 1 513 ? 2.133 29.188 -10.734 1 96.75 513 GLU B C 1
ATOM 12303 O O . GLU B 1 513 ? 1.145 28.609 -10.273 1 96.75 513 GLU B O 1
ATOM 12308 N N . ILE B 1 514 ? 3.371 29.016 -10.305 1 97.94 514 ILE B N 1
ATOM 12309 C CA . ILE B 1 514 ? 3.648 28.141 -9.172 1 97.94 514 ILE B CA 1
ATOM 12310 C C . ILE B 1 514 ? 2.902 28.641 -7.934 1 97.94 514 ILE B C 1
ATOM 12312 O O . ILE B 1 514 ? 2.242 27.859 -7.242 1 97.94 514 ILE B O 1
ATOM 12316 N N . SER B 1 515 ? 2.994 29.969 -7.672 1 97.69 515 SER B N 1
ATOM 12317 C CA . SER B 1 515 ? 2.369 30.562 -6.496 1 97.69 515 SER B CA 1
ATOM 12318 C C . SER B 1 515 ? 0.853 30.406 -6.535 1 97.69 515 SER B C 1
ATOM 12320 O O . SER B 1 515 ? 0.234 30.062 -5.523 1 97.69 515 SER B O 1
ATOM 12322 N N . SER B 1 516 ? 0.274 30.672 -7.711 1 97.06 516 SER B N 1
ATOM 12323 C CA . SER B 1 516 ? -1.17 30.531 -7.859 1 97.06 516 SER B CA 1
ATOM 12324 C C . SER B 1 516 ? -1.605 29.094 -7.613 1 97.06 516 SER B C 1
ATOM 12326 O O . SER B 1 516 ? -2.627 28.844 -6.969 1 97.06 516 SER B O 1
ATOM 12328 N N . PHE B 1 517 ? -0.82 28.156 -8.227 1 97.69 517 PHE B N 1
ATOM 12329 C CA . PHE B 1 517 ? -1.075 26.734 -8.062 1 97.69 517 PHE B CA 1
ATOM 12330 C C . PHE B 1 517 ? -1.021 26.344 -6.594 1 97.69 517 PHE B C 1
ATOM 12332 O O . PHE B 1 517 ? -1.957 25.734 -6.078 1 97.69 517 PHE B O 1
ATOM 12339 N N . LEU B 1 518 ? 0.038 26.672 -5.898 1 98.19 518 LEU B N 1
ATOM 12340 C CA . LEU B 1 518 ? 0.287 26.266 -4.52 1 98.19 518 LEU B CA 1
ATOM 12341 C C . LEU B 1 518 ? -0.728 26.891 -3.576 1 98.19 518 LEU B C 1
ATOM 12343 O O . LEU B 1 518 ? -1.254 26.234 -2.684 1 98.19 518 LEU B O 1
ATOM 12347 N N . ASN B 1 519 ? -0.977 28.203 -3.779 1 97.75 519 ASN B N 1
ATOM 12348 C CA . ASN B 1 519 ? -1.901 28.938 -2.922 1 97.75 519 ASN B CA 1
ATOM 12349 C C . ASN B 1 519 ? -3.309 28.344 -2.982 1 97.75 519 ASN B C 1
ATOM 12351 O O . ASN B 1 519 ? -3.961 28.188 -1.95 1 97.75 519 ASN B O 1
ATOM 12355 N N . THR B 1 520 ? -3.725 28.047 -4.195 1 97.75 520 THR B N 1
ATOM 12356 C CA . THR B 1 520 ? -5.047 27.453 -4.383 1 97.75 520 THR B CA 1
ATOM 12357 C C . THR B 1 520 ? -5.109 26.062 -3.77 1 97.75 520 THR B C 1
ATOM 12359 O O . THR B 1 520 ? -6.098 25.703 -3.123 1 97.75 520 THR B O 1
ATOM 12362 N N . PHE B 1 521 ? -4.098 25.25 -4.004 1 97.38 521 PHE B N 1
ATOM 12363 C CA . PHE B 1 521 ? -4.035 23.906 -3.457 1 97.38 521 PHE B CA 1
ATOM 12364 C C . PHE B 1 521 ? -4.113 23.922 -1.936 1 97.38 521 PHE B C 1
ATOM 12366 O O . PHE B 1 521 ? -4.887 23.172 -1.337 1 97.38 521 PHE B O 1
ATOM 12373 N N . CYS B 1 522 ? -3.311 24.828 -1.284 1 97.62 522 CYS B N 1
ATOM 12374 C CA . CYS B 1 522 ? -3.303 24.938 0.17 1 97.62 522 CYS B CA 1
ATOM 12375 C C . CYS B 1 522 ? -4.664 25.391 0.691 1 97.62 522 CYS B C 1
ATOM 12377 O O . CYS B 1 522 ? -5.16 24.844 1.681 1 97.62 522 CYS B O 1
ATOM 12379 N N . PHE B 1 523 ? -5.254 26.391 0.008 1 97.5 523 PHE B N 1
ATOM 12380 C CA . PHE B 1 523 ? -6.559 26.906 0.409 1 97.5 523 PHE B CA 1
ATOM 12381 C C . PHE B 1 523 ? -7.598 25.797 0.423 1 97.5 523 PHE B C 1
ATOM 12383 O O . PHE B 1 523 ? -8.32 25.625 1.406 1 97.5 523 PHE B O 1
ATOM 12390 N N . ARG B 1 524 ? -7.637 25.016 -0.598 1 95.44 524 ARG B N 1
ATOM 12391 C CA . ARG B 1 524 ? -8.641 23.969 -0.734 1 95.44 524 ARG B CA 1
ATOM 12392 C C . ARG B 1 524 ? -8.422 22.859 0.288 1 95.44 524 ARG B C 1
ATOM 12394 O O . ARG B 1 524 ? -9.383 22.312 0.83 1 95.44 524 ARG B O 1
ATOM 12401 N N . CYS B 1 525 ? -7.184 22.484 0.559 1 94.81 525 CYS B N 1
ATOM 12402 C CA . CYS B 1 525 ? -6.887 21.453 1.538 1 94.81 525 CYS B CA 1
ATOM 12403 C C . CYS B 1 525 ? -7.465 21.797 2.904 1 94.81 525 CYS B C 1
ATOM 12405 O O . CYS B 1 525 ? -8.008 20.938 3.598 1 94.81 525 CYS B O 1
ATOM 12407 N N . ILE B 1 526 ? -7.352 23.094 3.229 1 95.12 526 ILE B N 1
ATOM 12408 C CA . ILE B 1 526 ? -7.797 23.531 4.543 1 95.12 526 ILE B CA 1
ATOM 12409 C C . ILE B 1 526 ? -9.312 23.703 4.543 1 95.12 526 ILE B C 1
ATOM 12411 O O . ILE B 1 526 ? -10 23.203 5.438 1 95.12 526 ILE B O 1
ATOM 12415 N N . TRP B 1 527 ? -9.797 24.406 3.523 1 94 527 TRP B N 1
ATOM 12416 C CA . TRP B 1 527 ? -11.203 24.797 3.494 1 94 527 TRP B CA 1
ATOM 12417 C C . TRP B 1 527 ? -12.094 23.562 3.352 1 94 527 TRP B C 1
ATOM 12419 O O . TRP B 1 527 ? -13.195 23.531 3.904 1 94 527 TRP B O 1
ATOM 12429 N N . GLU B 1 528 ? -11.641 22.562 2.578 1 88.12 528 GLU B N 1
ATOM 12430 C CA . GLU B 1 528 ? -12.43 21.344 2.377 1 88.12 528 GLU B CA 1
ATOM 12431 C C . GLU B 1 528 ? -12.102 20.297 3.436 1 88.12 528 GLU B C 1
ATOM 12433 O O . GLU B 1 528 ? -12.523 19.141 3.322 1 88.12 528 GLU B O 1
ATOM 12438 N N . GLU B 1 529 ? -11.289 20.688 4.402 1 86.56 529 GLU B N 1
ATOM 12439 C CA . GLU B 1 529 ? -10.992 19.875 5.582 1 86.56 529 GLU B CA 1
ATOM 12440 C C . GLU B 1 529 ? -10.391 18.531 5.191 1 86.56 529 GLU B C 1
ATOM 12442 O O . GLU B 1 529 ? -10.844 17.484 5.652 1 86.56 529 GLU B O 1
ATOM 12447 N N . MET B 1 530 ? -9.391 18.578 4.352 1 86 530 MET B N 1
ATOM 12448 C CA . MET B 1 530 ? -8.703 17.375 3.891 1 86 530 MET B CA 1
ATOM 12449 C C . MET B 1 530 ? -7.59 16.984 4.859 1 86 530 MET B C 1
ATOM 12451 O O . MET B 1 530 ? -7.102 15.844 4.82 1 86 530 MET B O 1
ATOM 12455 N N . LEU B 1 531 ? -7.199 17.828 5.758 1 89.25 531 LEU B N 1
ATOM 12456 C CA . LEU B 1 531 ? -6.027 17.641 6.605 1 89.25 531 LEU B CA 1
ATOM 12457 C C . LEU B 1 531 ? -6.418 17 7.934 1 89.25 531 LEU B C 1
ATOM 12459 O O . LEU B 1 531 ? -7.527 17.203 8.43 1 89.25 531 LEU B O 1
ATOM 12463 N N . HIS B 1 532 ? -5.523 16.25 8.445 1 82.06 532 HIS B N 1
ATOM 12464 C CA . HIS B 1 532 ? -5.707 15.578 9.727 1 82.06 532 HIS B CA 1
ATOM 12465 C C . HIS B 1 532 ? -4.863 16.219 10.82 1 82.06 532 HIS B C 1
ATOM 12467 O O . HIS B 1 532 ? -5.016 15.898 12 1 82.06 532 HIS B O 1
ATOM 12473 N N . TYR B 1 533 ? -4.043 17.172 10.422 1 82.62 533 TYR B N 1
ATOM 12474 C CA . TYR B 1 533 ? -3.141 17.906 11.305 1 82.62 533 TYR B CA 1
ATOM 12475 C C . TYR B 1 533 ? -2.326 16.953 12.172 1 82.62 533 TYR B C 1
ATOM 12477 O O . TYR B 1 533 ? -2.23 17.125 13.383 1 82.62 533 TYR B O 1
ATOM 12485 N N . ASP B 1 534 ? -1.975 15.828 11.492 1 83.38 534 ASP B N 1
ATOM 12486 C CA . ASP B 1 534 ? -1.05 14.805 11.977 1 83.38 534 ASP B CA 1
ATOM 12487 C C . ASP B 1 534 ? 0.19 14.727 11.086 1 83.38 534 ASP B C 1
ATOM 12489 O O . ASP B 1 534 ? 0.088 14.43 9.898 1 83.38 534 ASP B O 1
ATOM 12493 N N . ASP B 1 535 ? 1.3 14.961 11.703 1 82.12 535 ASP B N 1
ATOM 12494 C CA . ASP B 1 535 ? 2.551 15.078 10.961 1 82.12 535 ASP B CA 1
ATOM 12495 C C . ASP B 1 535 ? 2.916 13.758 10.289 1 82.12 535 ASP B C 1
ATOM 12497 O O . ASP B 1 535 ? 3.764 13.719 9.398 1 82.12 535 ASP B O 1
ATOM 12501 N N . GLN B 1 536 ? 2.234 12.742 10.656 1 80.25 536 GLN B N 1
ATOM 12502 C CA . GLN B 1 536 ? 2.576 11.438 10.109 1 80.25 536 GLN B CA 1
ATOM 12503 C C . GLN B 1 536 ? 1.622 11.039 8.984 1 80.25 536 GLN B C 1
ATOM 12505 O O . GLN B 1 536 ? 1.916 10.133 8.203 1 80.25 536 GLN B O 1
ATOM 12510 N N . HIS B 1 537 ? 0.563 11.75 8.828 1 84.94 537 HIS B N 1
ATOM 12511 C CA . HIS B 1 537 ? -0.393 11.422 7.777 1 84.94 537 HIS B CA 1
ATOM 12512 C C . HIS B 1 537 ? 0.111 11.875 6.414 1 84.94 537 HIS B C 1
ATOM 12514 O O . HIS B 1 537 ? 0.575 13.008 6.266 1 84.94 537 HIS B O 1
ATOM 12520 N N . PRO B 1 538 ? 0.024 11.047 5.41 1 86 538 PRO B N 1
ATOM 12521 C CA . PRO B 1 538 ? 0.601 11.359 4.102 1 86 538 PRO B CA 1
ATOM 12522 C C . PRO B 1 538 ? 0.027 12.633 3.492 1 86 538 PRO B C 1
ATOM 12524 O O . PRO B 1 538 ? 0.757 13.406 2.867 1 86 538 PRO B O 1
ATOM 12527 N N . ALA B 1 539 ? -1.257 12.922 3.619 1 89.19 539 ALA B N 1
ATOM 12528 C CA . ALA B 1 539 ? -1.871 14.133 3.088 1 89.19 539 ALA B CA 1
ATOM 12529 C C . ALA B 1 539 ? -1.294 15.383 3.758 1 89.19 539 ALA B C 1
ATOM 12531 O O . ALA B 1 539 ? -1.117 16.422 3.111 1 89.19 539 ALA B O 1
ATOM 12532 N N . ASP B 1 540 ? -1.047 15.289 5.07 1 93.5 540 ASP B N 1
ATOM 12533 C CA . ASP B 1 540 ? -0.472 16.406 5.809 1 93.5 540 ASP B CA 1
ATOM 12534 C C . ASP B 1 540 ? 0.983 16.641 5.406 1 93.5 540 ASP B C 1
ATOM 12536 O O . ASP B 1 540 ? 1.443 17.781 5.355 1 93.5 540 ASP B O 1
ATOM 12540 N N . ILE B 1 541 ? 1.717 15.57 5.105 1 92.19 541 ILE B N 1
ATOM 12541 C CA . ILE B 1 541 ? 3.102 15.68 4.66 1 92.19 541 ILE B CA 1
ATOM 12542 C C . ILE B 1 541 ? 3.156 16.391 3.314 1 92.19 541 ILE B C 1
ATOM 12544 O O . ILE B 1 541 ? 3.973 17.297 3.117 1 92.19 541 ILE B O 1
ATOM 12548 N N . LEU B 1 542 ? 2.309 15.922 2.402 1 94.56 542 LEU B N 1
ATOM 12549 C CA . LEU B 1 542 ? 2.199 16.594 1.111 1 94.56 542 LEU B CA 1
ATOM 12550 C C . LEU B 1 542 ? 1.864 18.062 1.292 1 94.56 542 LEU B C 1
ATOM 12552 O O . LEU B 1 542 ? 2.5 18.938 0.684 1 94.56 542 LEU B O 1
ATOM 12556 N N . PHE B 1 543 ? 0.873 18.359 2.119 1 96.56 543 PHE B N 1
ATOM 12557 C CA . PHE B 1 543 ? 0.439 19.719 2.377 1 96.56 543 PHE B CA 1
ATOM 12558 C C . PHE B 1 543 ? 1.586 20.562 2.936 1 96.56 543 PHE B C 1
ATOM 12560 O O . PHE B 1 543 ? 1.796 21.703 2.51 1 96.56 543 PHE B O 1
ATOM 12567 N N . GLN B 1 544 ? 2.297 20.016 3.889 1 95.25 544 GLN B N 1
ATOM 12568 C CA . GLN B 1 544 ? 3.375 20.75 4.539 1 95.25 544 GLN B CA 1
ATOM 12569 C C . GLN B 1 544 ? 4.457 21.141 3.535 1 95.25 544 GLN B C 1
ATOM 12571 O O . GLN B 1 544 ? 5.008 22.234 3.604 1 95.25 544 GLN B O 1
ATOM 12576 N N . SER B 1 545 ? 4.809 20.25 2.652 1 95.19 545 SER B N 1
ATOM 12577 C CA . SER B 1 545 ? 5.797 20.547 1.621 1 95.19 545 SER B CA 1
ATOM 12578 C C . SER B 1 545 ? 5.324 21.688 0.724 1 95.19 545 SER B C 1
ATOM 12580 O O . SER B 1 545 ? 6.09 22.609 0.428 1 95.19 545 SER B O 1
ATOM 12582 N N . VAL B 1 546 ? 4.09 21.641 0.303 1 97.62 546 VAL B N 1
ATOM 12583 C CA . VAL B 1 546 ? 3.516 22.641 -0.58 1 97.62 546 VAL B CA 1
ATOM 12584 C C . VAL B 1 546 ? 3.359 23.969 0.173 1 97.62 546 VAL B C 1
ATOM 12586 O O . VAL B 1 546 ? 3.645 25.031 -0.37 1 97.62 546 VAL B O 1
ATOM 12589 N N . TYR B 1 547 ? 2.916 23.859 1.453 1 96.62 547 TYR B N 1
ATOM 12590 C CA . TYR B 1 547 ? 2.689 25.031 2.287 1 96.62 547 TYR B CA 1
ATOM 12591 C C . TYR B 1 547 ? 3.988 25.797 2.52 1 96.62 547 TYR B C 1
ATOM 12593 O O . TYR B 1 547 ? 4.008 27.016 2.479 1 96.62 547 TYR B O 1
ATOM 12601 N N . GLN B 1 548 ? 5.059 25.141 2.764 1 93.94 548 GLN B N 1
ATOM 12602 C CA . GLN B 1 548 ? 6.348 25.781 3.006 1 93.94 548 GLN B CA 1
ATOM 12603 C C . GLN B 1 548 ? 6.801 26.578 1.784 1 93.94 548 GLN B C 1
ATOM 12605 O O . GLN B 1 548 ? 7.293 27.703 1.914 1 93.94 548 GLN B O 1
ATOM 12610 N N . LEU B 1 549 ? 6.672 25.938 0.641 1 96.38 549 LEU B N 1
ATOM 12611 C CA . LEU B 1 549 ? 7.043 26.641 -0.578 1 96.38 549 LEU B CA 1
ATOM 12612 C C . LEU B 1 549 ? 6.125 27.844 -0.814 1 96.38 549 LEU B C 1
ATOM 12614 O O . LEU B 1 549 ? 6.582 28.906 -1.225 1 96.38 549 LEU B O 1
ATOM 12618 N N . ASN B 1 550 ? 4.812 27.641 -0.61 1 96.81 550 ASN B N 1
ATOM 12619 C CA . ASN B 1 550 ? 3.854 28.734 -0.761 1 96.81 550 ASN B CA 1
ATOM 12620 C C . ASN B 1 550 ? 4.188 29.906 0.151 1 96.81 550 ASN B C 1
ATOM 12622 O O . ASN B 1 550 ? 4.133 31.062 -0.272 1 96.81 550 ASN B O 1
ATOM 12626 N N . SER B 1 551 ? 4.488 29.625 1.406 1 92.81 551 SER B N 1
ATOM 12627 C CA . SER B 1 551 ? 4.844 30.641 2.385 1 92.81 551 SER B CA 1
ATOM 12628 C C . SER B 1 551 ? 6.102 31.391 1.969 1 92.81 551 SER B C 1
ATOM 12630 O O . SER B 1 551 ? 6.203 32.594 2.166 1 92.81 551 SER B O 1
ATOM 12632 N N . LEU B 1 552 ? 7.07 30.672 1.487 1 92.19 552 LEU B N 1
ATOM 12633 C CA . LEU B 1 552 ? 8.312 31.281 1.021 1 92.19 552 LEU B CA 1
ATOM 12634 C C . LEU B 1 552 ? 8.039 32.25 -0.138 1 92.19 552 LEU B C 1
ATOM 12636 O O . LEU B 1 552 ? 8.57 33.344 -0.166 1 92.19 552 LEU B O 1
ATOM 12640 N N . LEU B 1 553 ? 7.254 31.766 -1.081 1 94.75 553 LEU B N 1
ATOM 12641 C CA . LEU B 1 553 ? 6.973 32.594 -2.256 1 94.75 553 LEU B CA 1
ATOM 12642 C C . LEU B 1 553 ? 6.168 33.812 -1.876 1 94.75 553 LEU B C 1
ATOM 12644 O O . LEU B 1 553 ? 6.363 34.906 -2.449 1 94.75 553 LEU B O 1
ATOM 12648 N N . LEU B 1 554 ? 5.246 33.656 -0.97 1 92.38 554 LEU B N 1
ATOM 12649 C CA . LEU B 1 554 ? 4.492 34.812 -0.463 1 92.38 554 LEU B CA 1
ATOM 12650 C C . LEU B 1 554 ? 5.426 35.812 0.175 1 92.38 554 LEU B C 1
ATOM 12652 O O . LEU B 1 554 ? 5.277 37.031 -0.045 1 92.38 554 LEU B O 1
ATOM 12656 N N . MET B 1 555 ? 6.367 35.375 0.971 1 86.75 555 MET B N 1
ATOM 12657 C CA . MET B 1 555 ? 7.328 36.281 1.618 1 86.75 555 MET B CA 1
ATOM 12658 C C . MET B 1 555 ? 8.195 36.969 0.585 1 86.75 555 MET B C 1
ATOM 12660 O O . MET B 1 555 ? 8.477 38.156 0.713 1 86.75 555 MET B O 1
ATOM 12664 N N . ARG B 1 556 ? 8.641 36.219 -0.401 1 88.62 556 ARG B N 1
ATOM 12665 C CA . ARG B 1 556 ? 9.461 36.812 -1.457 1 88.62 556 ARG B CA 1
ATOM 12666 C C . ARG B 1 556 ? 8.688 37.875 -2.223 1 88.62 556 ARG B C 1
ATOM 12668 O O . ARG B 1 556 ? 9.234 38.938 -2.568 1 88.62 556 ARG B O 1
ATOM 12675 N N . ASP B 1 557 ? 7.477 37.594 -2.484 1 90.69 557 ASP B N 1
ATOM 12676 C CA . ASP B 1 557 ? 6.633 38.531 -3.205 1 90.69 557 ASP B CA 1
ATOM 12677 C C . ASP B 1 557 ? 6.363 39.781 -2.365 1 90.69 557 ASP B C 1
ATOM 12679 O O . ASP B 1 557 ? 6.23 40.875 -2.904 1 90.69 557 ASP B O 1
ATOM 12683 N N . SER B 1 558 ? 6.203 39.594 -1.044 1 82.69 558 SER B N 1
ATOM 12684 C CA . SER B 1 558 ? 5.945 40.719 -0.134 1 82.69 558 SER B CA 1
ATOM 12685 C C . SER B 1 558 ? 7.145 41.656 -0.053 1 82.69 558 SER B C 1
ATOM 12687 O O . SER B 1 558 ? 6.984 42.875 0.135 1 82.69 558 SER B O 1
ATOM 12689 N N . ARG B 1 559 ? 8.336 41.062 -0.165 1 77.31 559 ARG B N 1
ATOM 12690 C CA . ARG B 1 559 ? 9.547 41.875 -0.149 1 77.31 559 ARG B CA 1
ATOM 12691 C C . ARG B 1 559 ? 9.734 42.625 -1.477 1 77.31 559 ARG B C 1
ATOM 12693 O O . ARG B 1 559 ? 9.992 43.812 -1.5 1 77.31 559 ARG B O 1
ATOM 12700 N N . LYS B 1 560 ? 9.734 41.844 -2.5 1 84.12 560 LYS B N 1
ATOM 12701 C CA . LYS B 1 560 ? 9.742 42.344 -3.871 1 84.12 560 LYS B CA 1
ATOM 12702 C C . LYS B 1 560 ? 8.703 41.625 -4.727 1 84.12 560 LYS B C 1
ATOM 12704 O O . LYS B 1 560 ? 8.805 40.406 -4.945 1 84.12 560 LYS B O 1
ATOM 12709 N N . SER B 1 561 ? 7.777 42.375 -5.145 1 90.06 561 SER B N 1
ATOM 12710 C CA . SER B 1 561 ? 6.586 41.781 -5.723 1 90.06 561 SER B CA 1
ATOM 12711 C C . SER B 1 561 ? 6.855 41.281 -7.137 1 90.06 561 SER B C 1
ATOM 12713 O O . SER B 1 561 ? 7.48 41.969 -7.941 1 90.06 561 SER B O 1
ATOM 12715 N N . PHE B 1 562 ? 6.523 40.062 -7.445 1 93.38 562 PHE B N 1
ATOM 12716 C CA . PHE B 1 562 ? 6.488 39.531 -8.805 1 93.38 562 PHE B CA 1
ATOM 12717 C C . PHE B 1 562 ? 5.055 39.281 -9.25 1 93.38 562 PHE B C 1
ATOM 12719 O O . PHE B 1 562 ? 4.805 39.031 -10.438 1 93.38 562 PHE B O 1
ATOM 12726 N N . ALA B 1 563 ? 4.07 39.406 -8.328 1 92.31 563 ALA B N 1
ATOM 12727 C CA . ALA B 1 563 ? 2.656 39.188 -8.625 1 92.31 563 ALA B CA 1
ATOM 12728 C C . ALA B 1 563 ? 2.092 40.312 -9.492 1 92.31 563 ALA B C 1
ATOM 12730 O O . ALA B 1 563 ? 2.414 41.5 -9.281 1 92.31 563 ALA B O 1
ATOM 12731 N N . PRO B 1 564 ? 1.227 40.031 -10.406 1 87.75 564 PRO B N 1
ATOM 12732 C CA . PRO B 1 564 ? 0.719 41.031 -11.344 1 87.75 564 PRO B CA 1
ATOM 12733 C C . PRO B 1 564 ? -0.324 41.969 -10.711 1 87.75 564 PRO B C 1
ATOM 12735 O O . PRO B 1 564 ? -0.509 43.094 -11.172 1 87.75 564 PRO B O 1
ATOM 12738 N N . THR B 1 565 ? -1.109 41.375 -9.75 1 86.69 565 THR B N 1
ATOM 12739 C CA . THR B 1 565 ? -2.191 42.156 -9.156 1 86.69 565 THR B CA 1
ATOM 12740 C C . THR B 1 565 ? -2.141 42.094 -7.633 1 86.69 565 THR B C 1
ATOM 12742 O O . THR B 1 565 ? -1.514 41.188 -7.07 1 86.69 565 THR B O 1
ATOM 12745 N N . ASN B 1 566 ? -2.84 43.031 -7 1 80.44 566 ASN B N 1
ATOM 12746 C CA . ASN B 1 566 ? -2.865 43.094 -5.543 1 80.44 566 ASN B CA 1
ATOM 12747 C C . ASN B 1 566 ? -3.707 41.969 -4.949 1 80.44 566 ASN B C 1
ATOM 12749 O O . ASN B 1 566 ? -3.494 41.562 -3.805 1 80.44 566 ASN B O 1
ATOM 12753 N N . ASP B 1 567 ? -4.598 41.438 -5.754 1 88.81 567 ASP B N 1
ATOM 12754 C CA . ASP B 1 567 ? -5.465 40.375 -5.262 1 88.81 567 ASP B CA 1
ATOM 12755 C C . ASP B 1 567 ? -4.977 39.031 -5.727 1 88.81 567 ASP B C 1
ATOM 12757 O O . ASP B 1 567 ? -5.734 38.031 -5.715 1 88.81 567 ASP B O 1
ATOM 12761 N N . PHE B 1 568 ? -3.752 38.969 -6.148 1 93.81 568 PHE B N 1
ATOM 12762 C CA . PHE B 1 568 ? -3.164 37.75 -6.727 1 93.81 568 PHE B CA 1
ATOM 12763 C C . PHE B 1 568 ? -3.238 36.594 -5.742 1 93.81 568 PHE B C 1
ATOM 12765 O O . PHE B 1 568 ? -3.512 35.469 -6.137 1 93.81 568 PHE B O 1
ATOM 12772 N N . TRP B 1 569 ? -3.055 36.844 -4.43 1 94.81 569 TRP B N 1
ATOM 12773 C CA . TRP B 1 569 ? -2.908 35.781 -3.422 1 94.81 569 TRP B CA 1
ATOM 12774 C C . TRP B 1 569 ? -4.262 35.406 -2.82 1 94.81 569 TRP B C 1
ATOM 12776 O O . TRP B 1 569 ? -4.348 34.531 -1.971 1 94.81 569 TRP B O 1
ATOM 12786 N N . ILE B 1 570 ? -5.395 36.062 -3.277 1 94.25 570 ILE B N 1
ATOM 12787 C CA . ILE B 1 570 ? -6.734 35.781 -2.789 1 94.25 570 ILE B CA 1
ATOM 12788 C C . ILE B 1 570 ? -7.379 34.719 -3.684 1 94.25 570 ILE B C 1
ATOM 12790 O O . ILE B 1 570 ? -7.52 34.906 -4.891 1 94.25 570 ILE B O 1
ATOM 12794 N N . VAL B 1 571 ? -7.715 33.594 -3.098 1 92.06 571 VAL B N 1
ATOM 12795 C CA . VAL B 1 571 ? -8.375 32.531 -3.844 1 92.06 571 VAL B CA 1
ATOM 12796 C C . VAL B 1 571 ? -9.852 32.875 -4.035 1 92.06 571 VAL B C 1
ATOM 12798 O O . VAL B 1 571 ? -10.555 33.156 -3.064 1 92.06 571 VAL B O 1
ATOM 12801 N N . LYS B 1 572 ? -10.414 32.75 -5.152 1 89.75 572 LYS B N 1
ATOM 12802 C CA . LYS B 1 572 ? -11.734 33.25 -5.504 1 89.75 572 LYS B CA 1
ATOM 12803 C C . LYS B 1 572 ? -12.797 32.188 -5.32 1 89.75 572 LYS B C 1
ATOM 12805 O O . LYS B 1 572 ? -13.977 32.406 -5.586 1 89.75 572 LYS B O 1
ATOM 12810 N N . ASP B 1 573 ? -12.492 31.062 -4.789 1 89.56 573 ASP B N 1
ATOM 12811 C CA . ASP B 1 573 ? -13.43 29.969 -4.582 1 89.56 573 ASP B CA 1
ATOM 12812 C C . ASP B 1 573 ? -14.469 30.312 -3.525 1 89.56 573 ASP B C 1
ATOM 12814 O O . ASP B 1 573 ? -15.602 29.828 -3.578 1 89.56 573 ASP B O 1
ATOM 12818 N N . VAL B 1 574 ? -14.094 31.156 -2.459 1 93.12 574 VAL B N 1
ATOM 12819 C CA . VAL B 1 574 ? -14.961 31.5 -1.34 1 93.12 574 VAL B CA 1
ATOM 12820 C C . VAL B 1 574 ? -14.883 33 -1.076 1 93.12 574 VAL B C 1
ATOM 12822 O O . VAL B 1 574 ? -13.805 33.594 -1.152 1 93.12 574 VAL B O 1
ATOM 12825 N N . LYS B 1 575 ? -15.969 33.562 -0.785 1 92.75 575 LYS B N 1
ATOM 12826 C CA . LYS B 1 575 ? -16 35 -0.492 1 92.75 575 LYS B CA 1
ATOM 12827 C C . LYS B 1 575 ? -15.383 35.281 0.868 1 92.75 575 LYS B C 1
ATOM 12829 O O . LYS B 1 575 ? -15.539 34.531 1.814 1 92.75 575 LYS B O 1
ATOM 12834 N N . ALA B 1 576 ? -14.672 36.438 0.953 1 92.12 576 ALA B N 1
ATOM 12835 C CA . ALA B 1 576 ? -14.008 36.875 2.184 1 92.12 576 ALA B CA 1
ATOM 12836 C C . ALA B 1 576 ? -15 37 3.33 1 92.12 576 ALA B C 1
ATOM 12838 O O . ALA B 1 576 ? -14.68 36.688 4.48 1 92.12 576 ALA B O 1
ATOM 12839 N N . THR B 1 577 ? -16.219 37.438 3.035 1 91.81 577 THR B N 1
ATOM 12840 C CA . THR B 1 577 ? -17.25 37.656 4.047 1 91.81 577 THR B CA 1
ATOM 12841 C C . THR B 1 577 ? -17.625 36.312 4.711 1 91.81 577 THR B C 1
ATOM 12843 O O . THR B 1 577 ? -17.859 36.281 5.918 1 91.81 577 THR B O 1
ATOM 12846 N N . GLN B 1 578 ? -17.641 35.344 3.869 1 94.69 578 GLN B N 1
ATOM 12847 C CA . GLN B 1 578 ? -17.953 34.031 4.402 1 94.69 578 GLN B CA 1
ATOM 12848 C C . GLN B 1 578 ? -16.844 33.531 5.32 1 94.69 578 GLN B C 1
ATOM 12850 O O . GLN B 1 578 ? -17.109 32.938 6.371 1 94.69 578 GLN B O 1
ATOM 12855 N N . ILE B 1 579 ? -15.625 33.719 4.945 1 95.44 579 ILE B N 1
ATOM 12856 C CA . ILE B 1 579 ? -14.484 33.281 5.738 1 95.44 579 ILE B CA 1
ATOM 12857 C C . ILE B 1 579 ? -14.5 34 7.098 1 95.44 579 ILE B C 1
ATOM 12859 O O . ILE B 1 579 ? -14.328 33.344 8.133 1 95.44 579 ILE B O 1
ATOM 12863 N N . VAL B 1 580 ? -14.742 35.312 7.086 1 93.25 580 VAL B N 1
ATOM 12864 C CA . VAL B 1 580 ? -14.734 36.125 8.305 1 93.25 580 VAL B CA 1
ATOM 12865 C C . VAL B 1 580 ? -15.906 35.719 9.195 1 93.25 580 VAL B C 1
ATOM 12867 O O . VAL B 1 580 ? -15.75 35.594 10.414 1 93.25 580 VAL B O 1
ATOM 12870 N N . ALA B 1 581 ? -17.031 35.469 8.594 1 92.69 581 ALA B N 1
ATOM 12871 C CA . ALA B 1 581 ? -18.203 35.062 9.352 1 92.69 581 ALA B CA 1
ATOM 12872 C C . ALA B 1 581 ? -17.953 33.75 10.062 1 92.69 581 ALA B C 1
ATOM 12874 O O . ALA B 1 581 ? -18.312 33.562 11.234 1 92.69 581 ALA B O 1
ATOM 12875 N N . GLU B 1 582 ? -17.391 32.812 9.383 1 92.25 582 GLU B N 1
ATOM 12876 C CA . GLU B 1 582 ? -17.078 31.5 9.969 1 92.25 582 GLU B CA 1
ATOM 12877 C C . GLU B 1 582 ? -16.016 31.625 11.055 1 92.25 582 GLU B C 1
ATOM 12879 O O . GLU B 1 582 ? -16.047 30.891 12.039 1 92.25 582 GLU B O 1
ATOM 12884 N N . PHE B 1 583 ? -15.078 32.5 10.844 1 92.62 583 PHE B N 1
ATOM 12885 C CA . PHE B 1 583 ? -14.031 32.719 11.836 1 92.62 583 PHE B CA 1
ATOM 12886 C C . PHE B 1 583 ? -14.625 33.25 13.141 1 92.62 583 PHE B C 1
ATOM 12888 O O . PHE B 1 583 ? -14.242 32.781 14.219 1 92.62 583 PHE B O 1
ATOM 12895 N N . GLU B 1 584 ? -15.555 34.094 13.023 1 87.56 584 GLU B N 1
ATOM 12896 C CA . GLU B 1 584 ? -16.203 34.656 14.203 1 87.56 584 GLU B CA 1
ATOM 12897 C C . GLU B 1 584 ? -17.031 33.625 14.945 1 87.56 584 GLU B C 1
ATOM 12899 O O . GLU B 1 584 ? -17.141 33.656 16.172 1 87.56 584 GLU B O 1
ATOM 12904 N N . LYS B 1 585 ? -17.531 32.719 14.133 1 85.06 585 LYS B N 1
ATOM 12905 C CA . LYS B 1 585 ? -18.297 31.625 14.734 1 85.06 585 LYS B CA 1
ATOM 12906 C C . LYS B 1 585 ? -17.391 30.594 15.383 1 85.06 585 LYS B C 1
ATOM 12908 O O . LYS B 1 585 ? -17.844 29.75 16.156 1 85.06 585 LYS B O 1
ATOM 12913 N N . GLY B 1 586 ? -16.141 30.656 15.023 1 86.25 586 GLY B N 1
ATOM 12914 C CA . GLY B 1 586 ? -15.172 29.781 15.672 1 86.25 586 GLY B CA 1
ATOM 12915 C C . GLY B 1 586 ? -15.055 28.422 15.008 1 86.25 586 GLY B C 1
ATOM 12916 O O . GLY B 1 586 ? -14.672 27.453 15.656 1 86.25 586 GLY B O 1
ATOM 12917 N N . THR B 1 587 ? -15.398 28.297 13.711 1 86.88 587 THR B N 1
ATOM 12918 C CA . THR B 1 587 ? -15.258 27.031 13.016 1 86.88 587 THR B CA 1
ATOM 12919 C C . THR B 1 587 ? -13.789 26.641 12.883 1 86.88 587 THR B C 1
ATOM 12921 O O . THR B 1 587 ? -12.93 27.5 12.711 1 86.88 587 THR B O 1
ATOM 12924 N N . THR B 1 588 ? -13.516 25.391 12.938 1 85.81 588 THR B N 1
ATOM 12925 C CA . THR B 1 588 ? -12.141 24.891 12.914 1 85.81 588 THR B CA 1
ATOM 12926 C C . THR B 1 588 ? -11.469 25.219 11.586 1 85.81 588 THR B C 1
ATOM 12928 O O . THR B 1 588 ? -10.305 25.625 11.562 1 85.81 588 THR B O 1
ATOM 12931 N N . ARG B 1 589 ? -12.18 25.047 10.461 1 89.5 589 ARG B N 1
ATOM 12932 C CA . ARG B 1 589 ? -11.578 25.266 9.148 1 89.5 589 ARG B CA 1
ATOM 12933 C C . ARG B 1 589 ? -11.203 26.734 8.961 1 89.5 589 ARG B C 1
ATOM 12935 O O . ARG B 1 589 ? -10.133 27.031 8.43 1 89.5 589 ARG B O 1
ATOM 12942 N N . SER B 1 590 ? -12.078 27.656 9.375 1 92.06 590 SER B N 1
ATOM 12943 C CA . SER B 1 590 ? -11.797 29.078 9.219 1 92.06 590 SER B CA 1
ATOM 12944 C C . SER B 1 590 ? -10.68 29.516 10.156 1 92.06 590 SER B C 1
ATOM 12946 O O . SER B 1 590 ? -9.875 30.375 9.805 1 92.06 590 SER B O 1
ATOM 12948 N N . GLN B 1 591 ? -10.625 28.969 11.391 1 91.88 591 GLN B N 1
ATOM 12949 C CA . GLN B 1 591 ? -9.539 29.281 12.312 1 91.88 591 GLN B CA 1
ATOM 12950 C C . GLN B 1 591 ? -8.195 28.844 11.742 1 91.88 591 GLN B C 1
ATOM 12952 O O . GLN B 1 591 ? -7.219 29.609 11.805 1 91.88 591 GLN B O 1
ATOM 12957 N N . ARG B 1 592 ? -8.156 27.703 11.156 1 93.75 592 ARG B N 1
ATOM 12958 C CA . ARG B 1 592 ? -6.926 27.172 10.578 1 93.75 592 ARG B CA 1
ATOM 12959 C C . ARG B 1 592 ? -6.516 27.969 9.344 1 93.75 592 ARG B C 1
ATOM 12961 O O . ARG B 1 592 ? -5.328 28.172 9.102 1 93.75 592 ARG B O 1
ATOM 12968 N N . LEU B 1 593 ? -7.535 28.297 8.57 1 95.06 593 LEU B N 1
ATOM 12969 C CA . LEU B 1 593 ? -7.25 29.062 7.363 1 95.06 593 LEU B CA 1
ATOM 12970 C C . LEU B 1 593 ? -6.613 30.406 7.711 1 95.06 593 LEU B C 1
ATOM 12972 O O . LEU B 1 593 ? -5.602 30.781 7.121 1 95.06 593 LEU B O 1
ATOM 12976 N N . MET B 1 594 ? -7.152 31.109 8.719 1 92.75 594 MET B N 1
ATOM 12977 C CA . MET B 1 594 ? -6.66 32.438 9.094 1 92.75 594 MET B CA 1
ATOM 12978 C C . MET B 1 594 ? -5.293 32.312 9.766 1 92.75 594 MET B C 1
ATOM 12980 O O . MET B 1 594 ? -4.492 33.25 9.703 1 92.75 594 MET B O 1
ATOM 12984 N N . GLN B 1 595 ? -5.051 31.25 10.344 1 91.06 595 GLN B N 1
ATOM 12985 C CA . GLN B 1 595 ? -3.758 31.031 10.984 1 91.06 595 GLN B CA 1
ATOM 12986 C C . GLN B 1 595 ? -2.67 30.75 9.945 1 91.06 595 GLN B C 1
ATOM 12988 O O . GLN B 1 595 ? -1.538 31.219 10.086 1 91.06 595 GLN B O 1
ATOM 12993 N N . MET B 1 596 ? -2.941 30.016 8.891 1 93 596 MET B N 1
ATOM 12994 C CA . MET B 1 596 ? -1.915 29.531 7.969 1 93 596 MET B CA 1
ATOM 12995 C C . MET B 1 596 ? -1.868 30.375 6.711 1 93 596 MET B C 1
ATOM 12997 O O . MET B 1 596 ? -0.799 30.578 6.129 1 93 596 MET B O 1
ATOM 13001 N N . LEU B 1 597 ? -3.111 30.766 6.273 1 95 597 LEU B N 1
ATOM 13002 C CA . LEU B 1 597 ? -3.205 31.562 5.059 1 95 597 LEU B CA 1
ATOM 13003 C C . LEU B 1 597 ? -4.027 32.844 5.301 1 95 597 LEU B C 1
ATOM 13005 O O . LEU B 1 597 ? -5.023 33.062 4.613 1 95 597 LEU B O 1
ATOM 13009 N N . PRO B 1 598 ? -3.59 33.625 6.223 1 93.19 598 PRO B N 1
ATOM 13010 C CA . PRO B 1 598 ? -4.379 34.812 6.523 1 93.19 598 PRO B CA 1
ATOM 13011 C C . PRO B 1 598 ? -4.578 35.719 5.305 1 93.19 598 PRO B C 1
ATOM 13013 O O . PRO B 1 598 ? -5.578 36.438 5.215 1 93.19 598 PRO B O 1
ATOM 13016 N N . HIS B 1 599 ? -3.693 35.656 4.301 1 93.06 599 HIS B N 1
ATOM 13017 C CA . HIS B 1 599 ? -3.742 36.5 3.119 1 93.06 599 HIS B CA 1
ATOM 13018 C C . HIS B 1 599 ? -4.941 36.156 2.24 1 93.06 599 HIS B C 1
ATOM 13020 O O . HIS B 1 599 ? -5.234 36.875 1.276 1 93.06 599 HIS B O 1
ATOM 13026 N N . SER B 1 600 ? -5.656 35.062 2.615 1 94.38 600 SER B N 1
ATOM 13027 C CA . SER B 1 600 ? -6.879 34.688 1.9 1 94.38 600 SER B CA 1
ATOM 13028 C C . SER B 1 600 ? -7.934 35.781 2.033 1 94.38 600 SER B C 1
ATOM 13030 O O . SER B 1 600 ? -8.875 35.875 1.238 1 94.38 600 SER B O 1
ATOM 13032 N N . VAL B 1 601 ? -7.789 36.594 3.09 1 93.88 601 VAL B N 1
ATOM 13033 C CA . VAL B 1 601 ? -8.602 37.781 3.318 1 93.88 601 VAL B CA 1
ATOM 13034 C C . VAL B 1 601 ? -7.742 39.031 3.195 1 93.88 601 VAL B C 1
ATOM 13036 O O . VAL B 1 601 ? -6.586 39.062 3.627 1 93.88 601 VAL B O 1
ATOM 13039 N N . SER B 1 602 ? -8.258 40.062 2.605 1 90.81 602 SER B N 1
ATOM 13040 C CA . SER B 1 602 ? -7.488 41.281 2.396 1 90.81 602 SER B CA 1
ATOM 13041 C C . SER B 1 602 ? -6.977 41.844 3.717 1 90.81 602 SER B C 1
ATOM 13043 O O . SER B 1 602 ? -7.625 41.688 4.754 1 90.81 602 SER B O 1
ATOM 13045 N N . ILE B 1 603 ? -5.812 42.5 3.73 1 88.19 603 ILE B N 1
ATOM 13046 C CA . ILE B 1 603 ? -5.184 43.031 4.93 1 88.19 603 ILE B CA 1
ATOM 13047 C C . ILE B 1 603 ? -6.121 44.031 5.594 1 88.19 603 ILE B C 1
ATOM 13049 O O . ILE B 1 603 ? -6.18 44.125 6.824 1 88.19 603 ILE B O 1
ATOM 13053 N N . LYS B 1 604 ? -6.844 44.812 4.793 1 84.06 604 LYS B N 1
ATOM 13054 C CA . LYS B 1 604 ? -7.773 45.781 5.328 1 84.06 604 LYS B CA 1
ATOM 13055 C C . LYS B 1 604 ? -8.844 45.125 6.195 1 84.06 604 LYS B C 1
ATOM 13057 O O . LYS B 1 604 ? -9.125 45.594 7.305 1 84.06 604 LYS B O 1
ATOM 13062 N N . GLN B 1 605 ? -9.398 44.125 5.668 1 88.06 605 GLN B N 1
ATOM 13063 C CA . GLN B 1 605 ? -10.438 43.406 6.398 1 88.06 605 GLN B CA 1
ATOM 13064 C C . GLN B 1 605 ? -9.875 42.719 7.648 1 88.06 605 GLN B C 1
ATOM 13066 O O . GLN B 1 605 ? -10.555 42.656 8.68 1 88.06 605 GLN B O 1
ATOM 13071 N N . ARG B 1 606 ? -8.688 42.312 7.609 1 92.94 606 ARG B N 1
ATOM 13072 C CA . ARG B 1 606 ? -8.078 41.656 8.75 1 92.94 606 ARG B CA 1
ATOM 13073 C C . ARG B 1 606 ? -7.73 42.656 9.852 1 92.94 606 ARG B C 1
ATOM 13075 O O . ARG B 1 606 ? -7.859 42.344 11.039 1 92.94 606 ARG B O 1
ATOM 13082 N N . ILE B 1 607 ? -7.305 43.781 9.445 1 88.25 607 ILE B N 1
ATOM 13083 C CA . ILE B 1 607 ? -7.027 44.844 10.422 1 88.25 607 ILE B CA 1
ATOM 13084 C C . ILE B 1 607 ? -8.32 45.219 11.133 1 88.25 607 ILE B C 1
ATOM 13086 O O . ILE B 1 607 ? -8.336 45.438 12.352 1 88.25 607 ILE B O 1
ATOM 13090 N N . LEU B 1 608 ? -9.406 45.344 10.359 1 87.31 608 LEU B N 1
ATOM 13091 C CA . LEU B 1 608 ? -10.703 45.656 10.945 1 87.31 608 LEU B CA 1
ATOM 13092 C C . LEU B 1 608 ? -11.148 44.562 11.914 1 87.31 608 LEU B C 1
ATOM 13094 O O . LEU B 1 608 ? -11.664 44.844 12.992 1 87.31 608 LEU B O 1
ATOM 13098 N N . LEU B 1 609 ? -11.008 43.375 11.461 1 91.06 609 LEU B N 1
ATOM 13099 C CA . LEU B 1 609 ? -11.336 42.25 12.32 1 91.06 609 LEU B CA 1
ATOM 13100 C C . LEU B 1 609 ? -10.492 42.281 13.586 1 91.06 609 LEU B C 1
ATOM 13102 O O . LEU B 1 609 ? -11 42.031 14.68 1 91.06 609 LEU B O 1
ATOM 13106 N N . PHE B 1 610 ? -9.203 42.562 13.492 1 92.19 610 PHE B N 1
ATOM 13107 C CA . PHE B 1 610 ? -8.281 42.625 14.617 1 92.19 610 PHE B CA 1
ATOM 13108 C C . PHE B 1 610 ? -8.719 43.688 15.617 1 92.19 610 PHE B C 1
ATOM 13110 O O . PHE B 1 610 ? -8.758 43.438 16.828 1 92.19 610 PHE B O 1
ATOM 13117 N N . ARG B 1 611 ? -9.086 44.812 15.148 1 87.5 611 ARG B N 1
ATOM 13118 C CA . ARG B 1 611 ? -9.523 45.906 16 1 87.5 611 ARG B CA 1
ATOM 13119 C C . ARG B 1 611 ? -10.828 45.562 16.719 1 87.5 611 ARG B C 1
ATOM 13121 O O . ARG B 1 611 ? -11.008 45.906 17.891 1 87.5 611 ARG B O 1
ATOM 13128 N N . LYS B 1 612 ? -11.648 44.938 15.984 1 88.81 612 LYS B N 1
ATOM 13129 C CA . LYS B 1 612 ? -12.906 44.5 16.578 1 88.81 612 LYS B CA 1
ATOM 13130 C C . LYS B 1 612 ? -12.656 43.5 17.719 1 88.81 612 LYS B C 1
ATOM 13132 O O . LYS B 1 612 ? -13.297 43.594 18.766 1 88.81 612 LYS B O 1
ATOM 13137 N N . LEU B 1 613 ? -11.797 42.656 17.562 1 90.62 613 LEU B N 1
ATOM 13138 C CA . LEU B 1 613 ? -11.5 41.656 18.562 1 90.62 613 LEU B CA 1
ATOM 13139 C C . LEU B 1 613 ? -10.789 42.25 19.766 1 90.62 613 LEU B C 1
ATOM 13141 O O . LEU B 1 613 ? -11 41.812 20.891 1 90.62 613 LEU B O 1
ATOM 13145 N N . ILE B 1 614 ? -9.883 43.219 19.516 1 89.5 614 ILE B N 1
ATOM 13146 C CA . ILE B 1 614 ? -9.211 43.906 20.609 1 89.5 614 ILE B CA 1
ATOM 13147 C C . ILE B 1 614 ? -10.242 44.656 21.438 1 89.5 614 ILE B C 1
ATOM 13149 O O . ILE B 1 614 ? -10.156 44.688 22.672 1 89.5 614 ILE B O 1
ATOM 13153 N N . GLN B 1 615 ? -11.164 45.281 20.75 1 86.62 615 GLN B N 1
ATOM 13154 C CA . GLN B 1 615 ? -12.219 46 21.453 1 86.62 615 GLN B CA 1
ATOM 13155 C C . GLN B 1 615 ? -13.031 45.062 22.344 1 86.62 615 GLN B C 1
ATOM 13157 O O . GLN B 1 615 ? -13.414 45.406 23.453 1 86.62 615 GLN B O 1
ATOM 13162 N N . LYS B 1 616 ? -13.289 43.938 21.828 1 87.38 616 LYS B N 1
ATOM 13163 C CA . LYS B 1 616 ? -13.992 42.938 22.609 1 87.38 616 LYS B CA 1
ATOM 13164 C C . LYS B 1 616 ? -13.172 42.531 23.828 1 87.38 616 LYS B C 1
ATOM 13166 O O . LYS B 1 616 ? -13.719 42.281 24.922 1 87.38 616 LYS B O 1
ATOM 13171 N N . ASP B 1 617 ? -11.883 42.438 23.656 1 87.94 617 ASP B N 1
ATOM 13172 C CA . ASP B 1 617 ? -10.977 42.094 24.75 1 87.94 617 ASP B CA 1
ATOM 13173 C C . ASP B 1 617 ? -10.922 43.219 25.797 1 87.94 617 ASP B C 1
ATOM 13175 O O . ASP B 1 617 ? -10.859 42.938 27 1 87.94 617 ASP B O 1
ATOM 13179 N N . LYS B 1 618 ? -10.945 44.438 25.391 1 85.12 618 LYS B N 1
ATOM 13180 C CA . LYS B 1 618 ? -10.914 45.594 26.266 1 85.12 618 LYS B CA 1
ATOM 13181 C C . LYS B 1 618 ? -12.156 45.656 27.141 1 85.12 618 LYS B C 1
ATOM 13183 O O . LYS B 1 618 ? -12.094 46.062 28.297 1 85.12 618 LYS B O 1
ATOM 13188 N N . SER B 1 619 ? -13.195 45.25 26.562 1 82.62 619 SER B N 1
ATOM 13189 C CA . SER B 1 619 ? -14.453 45.281 27.297 1 82.62 619 SER B CA 1
ATOM 13190 C C . SER B 1 619 ? -14.477 44.281 28.422 1 82.62 619 SER B C 1
ATOM 13192 O O . SER B 1 619 ? -15.195 44.438 29.406 1 82.62 619 SER B O 1
ATOM 13194 N N . SER B 1 620 ? -13.711 43.281 28.297 1 76.94 620 SER B N 1
ATOM 13195 C CA . SER B 1 620 ? -13.68 42.25 29.312 1 76.94 620 SER B CA 1
ATOM 13196 C C . SER B 1 620 ? -12.703 42.594 30.438 1 76.94 620 SER B C 1
ATOM 13198 O O . SER B 1 620 ? -12.734 41.969 31.5 1 76.94 620 SER B O 1
ATOM 13200 N N . VAL B 1 621 ? -11.781 43.531 30.25 1 72 621 VAL B N 1
ATOM 13201 C CA . VAL B 1 621 ? -10.75 43.906 31.219 1 72 621 VAL B CA 1
ATOM 13202 C C . VAL B 1 621 ? -11.227 45.062 32.062 1 72 621 VAL B C 1
ATOM 13204 O O . VAL B 1 621 ? -11.938 45.938 31.594 1 72 621 VAL B O 1
ATOM 13207 N N . ARG B 1 622 ? -11.125 44.938 33.344 1 64.25 622 ARG B N 1
ATOM 13208 C CA . ARG B 1 622 ? -11.477 46 34.312 1 64.25 622 ARG B CA 1
ATOM 13209 C C . ARG B 1 622 ? -10.641 47.25 34.094 1 64.25 622 ARG B C 1
ATOM 13211 O O . ARG B 1 622 ? -9.43 47.156 33.875 1 64.25 622 ARG B O 1
ATOM 13218 N N . HIS B 1 623 ? -11.219 48.438 34.031 1 64.69 623 HIS B N 1
ATOM 13219 C CA . HIS B 1 623 ? -10.633 49.719 33.594 1 64.69 623 HIS B CA 1
ATOM 13220 C C . HIS B 1 623 ? -10.023 50.469 34.781 1 64.69 623 HIS B C 1
ATOM 13222 O O . HIS B 1 623 ? -10.141 51.688 34.844 1 64.69 623 HIS B O 1
ATOM 13228 N N . GLU B 1 624 ? -9.312 49.75 35.719 1 74.44 624 GLU B N 1
ATOM 13229 C CA . GLU B 1 624 ? -8.664 50.562 36.719 1 74.44 624 GLU B CA 1
ATOM 13230 C C . GLU B 1 624 ? -7.402 51.25 36.156 1 74.44 624 GLU B C 1
ATOM 13232 O O . GLU B 1 624 ? -6.566 50.562 35.562 1 74.44 624 GLU B O 1
ATOM 13237 N N . ALA B 1 625 ? -7.234 52.5 36.25 1 80.88 625 ALA B N 1
ATOM 13238 C CA . ALA B 1 625 ? -6.113 53.281 35.719 1 80.88 625 ALA B CA 1
ATOM 13239 C C . ALA B 1 625 ? -4.91 53.219 36.656 1 80.88 625 ALA B C 1
ATOM 13241 O O . ALA B 1 625 ? -5.062 53.25 37.875 1 80.88 625 ALA B O 1
ATOM 13242 N N . LYS B 1 626 ? -3.736 52.844 36.219 1 86 626 LYS B N 1
ATOM 13243 C CA . LYS B 1 626 ? -2.475 52.875 36.969 1 86 626 LYS B CA 1
ATOM 13244 C C . LYS B 1 626 ? -1.657 54.094 36.625 1 86 626 LYS B C 1
ATOM 13246 O O . LYS B 1 626 ? -1.429 54.406 35.438 1 86 626 LYS B O 1
ATOM 13251 N N . ILE B 1 627 ? -1.245 54.844 37.656 1 87.69 627 ILE B N 1
ATOM 13252 C CA . ILE B 1 627 ? -0.475 56.062 37.438 1 87.69 627 ILE B CA 1
ATOM 13253 C C . ILE B 1 627 ? 1.002 55.812 37.719 1 87.69 627 ILE B C 1
ATOM 13255 O O . ILE B 1 627 ? 1.351 55.25 38.781 1 87.69 627 ILE B O 1
ATOM 13259 N N . ILE B 1 628 ? 1.809 56.156 36.812 1 89.19 628 ILE B N 1
ATOM 13260 C CA . ILE B 1 628 ? 3.244 56 37 1 89.19 628 ILE B CA 1
ATOM 13261 C C . ILE B 1 628 ? 3.934 57.344 36.906 1 89.19 628 ILE B C 1
ATOM 13263 O O . ILE B 1 628 ? 3.49 58.25 36.156 1 89.19 628 ILE B O 1
ATOM 13267 N N . GLU B 1 629 ? 5.016 57.5 37.688 1 89.75 629 GLU B N 1
ATOM 13268 C CA . GLU B 1 629 ? 5.812 58.719 37.688 1 89.75 629 GLU B CA 1
ATOM 13269 C C . GLU B 1 629 ? 7.16 58.5 37 1 89.75 629 GLU B C 1
ATOM 13271 O O . GLU B 1 629 ? 7.922 57.625 37.406 1 89.75 629 GLU B O 1
ATOM 13276 N N . VAL B 1 630 ? 7.41 59.344 35.969 1 91 630 VAL B N 1
ATOM 13277 C CA . VAL B 1 630 ? 8.617 59.125 35.156 1 91 630 VAL B CA 1
ATOM 13278 C C . VAL B 1 630 ? 9.406 60.438 35.094 1 91 630 VAL B C 1
ATOM 13280 O O . VAL B 1 630 ? 8.852 61.5 34.719 1 91 630 VAL B O 1
ATOM 13283 N N . HIS B 1 631 ? 10.703 60.344 35.469 1 90.75 631 HIS B N 1
ATOM 13284 C CA . HIS B 1 631 ? 11.594 61.5 35.344 1 90.75 631 HIS B CA 1
ATOM 13285 C C . HIS B 1 631 ? 12.117 61.656 33.906 1 90.75 631 HIS B C 1
ATOM 13287 O O . HIS B 1 631 ? 12.484 60.656 33.281 1 90.75 631 HIS B O 1
ATOM 13293 N N . ARG B 1 632 ? 12.148 62.812 33.375 1 85.81 632 ARG B N 1
ATOM 13294 C CA . ARG B 1 632 ? 12.555 63.062 31.984 1 85.81 632 ARG B CA 1
ATOM 13295 C C . ARG B 1 632 ? 13.977 62.594 31.734 1 85.81 632 ARG B C 1
ATOM 13297 O O . ARG B 1 632 ? 14.312 62.188 30.625 1 85.81 632 ARG B O 1
ATOM 13304 N N . ASP B 1 633 ? 14.719 62.562 32.844 1 83.44 633 ASP B N 1
ATOM 13305 C CA . ASP B 1 633 ? 16.109 62.188 32.688 1 83.44 633 ASP B CA 1
ATOM 13306 C C . ASP B 1 633 ? 16.297 60.656 32.875 1 83.44 633 ASP B C 1
ATOM 13308 O O . ASP B 1 633 ? 17.359 60.125 32.594 1 83.44 633 ASP B O 1
ATOM 13312 N N . ARG B 1 634 ? 15.242 60.031 33.281 1 90.06 634 ARG B N 1
ATOM 13313 C CA . ARG B 1 634 ? 15.305 58.594 33.562 1 90.06 634 ARG B CA 1
ATOM 13314 C C . ARG B 1 634 ? 14.086 57.875 33 1 90.06 634 ARG B C 1
ATOM 13316 O O . ARG B 1 634 ? 13.398 57.125 33.719 1 90.06 634 ARG B O 1
ATOM 13323 N N . LEU B 1 635 ? 13.867 58.031 31.719 1 88.62 635 LEU B N 1
ATOM 13324 C CA . LEU B 1 635 ? 12.664 57.5 31.078 1 88.62 635 LEU B CA 1
ATOM 13325 C C . LEU B 1 635 ? 12.664 55.969 31.094 1 88.62 635 LEU B C 1
ATOM 13327 O O . LEU B 1 635 ? 11.695 55.375 31.562 1 88.62 635 LEU B O 1
ATOM 13331 N N . LEU B 1 636 ? 13.742 55.344 30.656 1 89.81 636 LEU B N 1
ATOM 13332 C CA . LEU B 1 636 ? 13.82 53.906 30.531 1 89.81 636 LEU B CA 1
ATOM 13333 C C . LEU B 1 636 ? 13.875 53.25 31.906 1 89.81 636 LEU B C 1
ATOM 13335 O O . LEU B 1 636 ? 13.188 52.25 32.156 1 89.81 636 LEU B O 1
ATOM 13339 N N . GLU B 1 637 ? 14.617 53.781 32.781 1 89.38 637 GLU B N 1
ATOM 13340 C CA . GLU B 1 637 ? 14.805 53.219 34.125 1 89.38 637 GLU B CA 1
ATOM 13341 C C . GLU B 1 637 ? 13.516 53.25 34.938 1 89.38 637 GLU B C 1
ATOM 13343 O O . GLU B 1 637 ? 13.102 52.219 35.5 1 89.38 637 GLU B O 1
ATOM 13348 N N . ASP B 1 638 ? 12.93 54.469 34.938 1 91.62 638 ASP B N 1
ATOM 13349 C CA . ASP B 1 638 ? 11.688 54.594 35.688 1 91.62 638 ASP B CA 1
ATOM 13350 C C . ASP B 1 638 ? 10.57 53.75 35.062 1 91.62 638 ASP B C 1
ATOM 13352 O O . ASP B 1 638 ? 9.766 53.156 35.781 1 91.62 638 ASP B O 1
ATOM 13356 N N . GLY B 1 639 ? 10.516 53.844 33.781 1 90.75 639 GLY B N 1
ATOM 13357 C CA . GLY B 1 639 ? 9.516 53.031 33.094 1 90.75 639 GLY B CA 1
ATOM 13358 C C . GLY B 1 639 ? 9.672 51.531 33.375 1 90.75 639 GLY B C 1
ATOM 13359 O O . GLY B 1 639 ? 8.68 50.844 33.625 1 90.75 639 GLY B O 1
ATOM 13360 N N . PHE B 1 640 ? 10.891 51.062 33.281 1 92.62 640 PHE B N 1
ATOM 13361 C CA . PHE B 1 640 ? 11.195 49.656 33.5 1 92.62 640 PHE B CA 1
ATOM 13362 C C . PHE B 1 640 ? 10.828 49.219 34.906 1 92.62 640 PHE B C 1
ATOM 13364 O O . PHE B 1 640 ? 10.211 48.188 35.125 1 92.62 640 PHE B O 1
ATOM 13371 N N . VAL B 1 641 ? 11.133 50 35.844 1 90.38 641 VAL B N 1
ATOM 13372 C CA . VAL B 1 641 ? 10.914 49.688 37.25 1 90.38 641 VAL B CA 1
ATOM 13373 C C . VAL B 1 641 ? 9.414 49.656 37.562 1 90.38 641 VAL B C 1
ATOM 13375 O O . VAL B 1 641 ? 8.938 48.812 38.312 1 90.38 641 VAL B O 1
ATOM 13378 N N . GLN B 1 642 ? 8.688 50.5 36.969 1 90.62 642 GLN B N 1
ATOM 13379 C CA . GLN B 1 642 ? 7.289 50.688 37.344 1 90.62 642 GLN B CA 1
ATOM 13380 C C . GLN B 1 642 ? 6.371 49.781 36.531 1 90.62 642 GLN B C 1
ATOM 13382 O O . GLN B 1 642 ? 5.297 49.406 37 1 90.62 642 GLN B O 1
ATOM 13387 N N . LEU B 1 643 ? 6.797 49.469 35.375 1 91.31 643 LEU B N 1
ATOM 13388 C CA . LEU B 1 643 ? 5.871 48.781 34.5 1 91.31 643 LEU B CA 1
ATOM 13389 C C . LEU B 1 643 ? 6.277 47.344 34.312 1 91.31 643 LEU B C 1
ATOM 13391 O O . LEU B 1 643 ? 5.457 46.5 33.906 1 91.31 643 LEU B O 1
ATOM 13395 N N . SER B 1 644 ? 7.473 46.938 34.5 1 88 644 SER B N 1
ATOM 13396 C CA . SER B 1 644 ? 7.98 45.594 34.219 1 88 644 SER B CA 1
ATOM 13397 C C . SER B 1 644 ? 7.277 44.531 35.062 1 88 644 SER B C 1
ATOM 13399 O O . SER B 1 644 ? 7.082 43.406 34.625 1 88 644 SER B O 1
ATOM 13401 N N . ASP B 1 645 ? 6.824 44.938 36.25 1 84.12 645 ASP B N 1
ATOM 13402 C CA . ASP B 1 645 ? 6.281 43.938 37.188 1 84.12 645 ASP B CA 1
ATOM 13403 C C . ASP B 1 645 ? 4.758 43.906 37.094 1 84.12 645 ASP B C 1
ATOM 13405 O O . ASP B 1 645 ? 4.121 43.062 37.75 1 84.12 645 ASP B O 1
ATOM 13409 N N . LEU B 1 646 ? 4.262 44.688 36.25 1 88.44 646 LEU B N 1
ATOM 13410 C CA . LEU B 1 646 ? 2.809 44.688 36.125 1 88.44 646 LEU B CA 1
ATOM 13411 C C . LEU B 1 646 ? 2.338 43.438 35.375 1 88.44 646 LEU B C 1
ATOM 13413 O O . LEU B 1 646 ? 3.033 42.938 34.5 1 88.44 646 LEU B O 1
ATOM 13417 N N . SER B 1 647 ? 1.262 42.938 35.781 1 87.75 647 SER B N 1
ATOM 13418 C CA . SER B 1 647 ? 0.67 41.781 35.094 1 87.75 647 SER B CA 1
ATOM 13419 C C . SER B 1 647 ? 0.13 42.156 33.719 1 87.75 647 SER B C 1
ATOM 13421 O O . SER B 1 647 ? -0.069 43.344 33.438 1 87.75 647 SER B O 1
ATOM 13423 N N . SER B 1 648 ? -0.07 41.25 32.844 1 88.81 648 SER B N 1
ATOM 13424 C CA . SER B 1 648 ? -0.62 41.469 31.516 1 88.81 648 SER B CA 1
ATOM 13425 C C . SER B 1 648 ? -1.966 42.156 31.578 1 88.81 648 SER B C 1
ATOM 13427 O O . SER B 1 648 ? -2.252 43.031 30.75 1 88.81 648 SER B O 1
ATOM 13429 N N . ARG B 1 649 ? -2.74 41.812 32.562 1 87.44 649 ARG B N 1
ATOM 13430 C CA . ARG B 1 649 ? -4.059 42.438 32.75 1 87.44 649 ARG B CA 1
ATOM 13431 C C . ARG B 1 649 ? -3.943 43.906 33.094 1 87.44 649 ARG B C 1
ATOM 13433 O O . ARG B 1 649 ? -4.723 44.719 32.625 1 87.44 649 ARG B O 1
ATOM 13440 N N . GLU B 1 650 ? -2.982 44.156 33.969 1 88.5 650 GLU B N 1
ATOM 13441 C CA . GLU B 1 650 ? -2.773 45.562 34.375 1 88.5 650 GLU B CA 1
ATOM 13442 C C . GLU B 1 650 ? -2.238 46.406 33.219 1 88.5 650 GLU B C 1
ATOM 13444 O O . GLU B 1 650 ? -2.615 47.562 33.062 1 88.5 650 GLU B O 1
ATOM 13449 N N . LEU B 1 651 ? -1.41 45.781 32.5 1 90 651 LEU B N 1
ATOM 13450 C CA . LEU B 1 651 ? -0.804 46.5 31.375 1 90 651 LEU B CA 1
ATOM 13451 C C . LEU B 1 651 ? -1.828 46.781 30.281 1 90 651 LEU B C 1
ATOM 13453 O O . LEU B 1 651 ? -1.705 47.75 29.531 1 90 651 LEU B O 1
ATOM 13457 N N . LYS B 1 652 ? -2.787 45.906 30.109 1 90.06 652 LYS B N 1
ATOM 13458 C CA . LYS B 1 652 ? -3.842 46.094 29.125 1 90.06 652 LYS B CA 1
ATOM 13459 C C . LYS B 1 652 ? -4.805 47.188 29.531 1 90.06 652 LYS B C 1
ATOM 13461 O O . LYS B 1 652 ? -5.527 47.75 28.703 1 90.06 652 LYS B O 1
ATOM 13466 N N . GLY B 1 653 ? -4.77 47.469 30.797 1 86.81 653 GLY B N 1
ATOM 13467 C CA . GLY B 1 653 ? -5.609 48.531 31.297 1 86.81 653 GLY B CA 1
ATOM 13468 C C . GLY B 1 653 ? -5.074 49.906 30.969 1 86.81 653 GLY B C 1
ATOM 13469 O O . GLY B 1 653 ? -4.148 50.031 30.172 1 86.81 653 GLY B O 1
ATOM 13470 N N . ILE B 1 654 ? -5.594 50.969 31.672 1 85.62 654 ILE B N 1
ATOM 13471 C CA . ILE B 1 654 ? -5.219 52.344 31.391 1 85.62 654 ILE B CA 1
ATOM 13472 C C . ILE B 1 654 ? -3.977 52.719 32.188 1 85.62 654 ILE B C 1
ATOM 13474 O O . ILE B 1 654 ? -3.924 52.469 33.406 1 85.62 654 ILE B O 1
ATOM 13478 N N . ILE B 1 655 ? -2.963 53.156 31.516 1 88.38 655 ILE B N 1
ATOM 13479 C CA . ILE B 1 655 ? -1.745 53.625 32.156 1 88.38 655 ILE B CA 1
ATOM 13480 C C . ILE B 1 655 ? -1.643 55.156 32 1 88.38 655 ILE B C 1
ATOM 13482 O O . ILE B 1 655 ? -1.712 55.656 30.875 1 88.38 655 ILE B O 1
ATOM 13486 N N . ARG B 1 656 ? -1.481 55.812 33.094 1 87 656 ARG B N 1
ATOM 13487 C CA . ARG B 1 656 ? -1.313 57.25 33.094 1 87 656 ARG B CA 1
ATOM 13488 C C . ARG B 1 656 ? 0.087 57.656 33.562 1 87 656 ARG B C 1
ATOM 13490 O O . ARG B 1 656 ? 0.621 57.062 34.5 1 87 656 ARG B O 1
ATOM 13497 N N . VAL B 1 657 ? 0.648 58.531 32.812 1 88.44 657 VAL B N 1
ATOM 13498 C CA . VAL B 1 657 ? 2.029 58.906 33.094 1 88.44 657 VAL B CA 1
ATOM 13499 C C . VAL B 1 657 ? 2.08 60.312 33.656 1 88.44 657 VAL B C 1
ATOM 13501 O O . VAL B 1 657 ? 1.419 61.219 33.094 1 88.44 657 VAL B O 1
ATOM 13504 N N . LYS B 1 658 ? 2.748 60.5 34.688 1 87.31 658 LYS B N 1
ATOM 13505 C CA . LYS B 1 658 ? 3.088 61.812 35.25 1 87.31 658 LYS B CA 1
ATOM 13506 C C . LYS B 1 658 ? 4.574 62.125 35.062 1 87.31 658 LYS B C 1
ATOM 13508 O O . LYS B 1 658 ? 5.418 61.469 35.688 1 87.31 658 LYS B O 1
ATOM 13513 N N . PHE B 1 659 ? 4.848 63.125 34.281 1 87.75 659 PHE B N 1
ATOM 13514 C CA . PHE B 1 659 ? 6.25 63.469 34.031 1 87.75 659 PHE B CA 1
ATOM 13515 C C . PHE B 1 659 ? 6.773 64.375 35.125 1 87.75 659 PHE B C 1
ATOM 13517 O O . PHE B 1 659 ? 6.047 65.25 35.594 1 87.75 659 PHE B O 1
ATOM 13524 N N . VAL B 1 660 ? 7.969 64.125 35.5 1 88.31 660 VAL B N 1
ATOM 13525 C CA . VAL B 1 660 ? 8.703 65.062 36.375 1 88.31 660 VAL B CA 1
ATOM 13526 C C . VAL B 1 660 ? 9.836 65.75 35.625 1 88.31 660 VAL B C 1
ATOM 13528 O O . VAL B 1 660 ? 10.656 65.062 34.969 1 88.31 660 VAL B O 1
ATOM 13531 N N . ASN B 1 661 ? 9.773 67 35.531 1 82.06 661 ASN B N 1
ATOM 13532 C CA . ASN B 1 661 ? 10.766 67.688 34.75 1 82.06 661 ASN B CA 1
ATOM 13533 C C . ASN B 1 661 ? 12.148 67.625 35.375 1 82.06 661 ASN B C 1
ATOM 13535 O O . ASN B 1 661 ? 12.328 67 36.438 1 82.06 661 ASN B O 1
ATOM 13539 N N . TYR B 1 662 ? 13.109 68.25 34.719 1 81.44 662 TYR B N 1
ATOM 13540 C CA . TYR B 1 662 ? 14.508 68.188 35.125 1 81.44 662 TYR B CA 1
ATOM 13541 C C . TYR B 1 662 ? 14.727 68.875 36.469 1 81.44 662 TYR B C 1
ATOM 13543 O O . TYR B 1 662 ? 15.688 68.562 37.188 1 81.44 662 TYR B O 1
ATOM 13551 N N . GLN B 1 663 ? 13.695 69.75 36.875 1 81.12 663 GLN B N 1
ATOM 13552 C CA . GLN B 1 663 ? 13.82 70.438 38.125 1 81.12 663 GLN B CA 1
ATOM 13553 C C . GLN B 1 663 ? 13.133 69.688 39.25 1 81.12 663 GLN B C 1
ATOM 13555 O O . GLN B 1 663 ? 13.164 70.125 40.406 1 81.12 663 GLN B O 1
ATOM 13560 N N . GLY B 1 664 ? 12.602 68.625 38.938 1 79.31 664 GLY B N 1
ATOM 13561 C CA . GLY B 1 664 ? 11.969 67.812 39.938 1 79.31 664 GLY B CA 1
ATOM 13562 C C . GLY B 1 664 ? 10.516 68.125 40.188 1 79.31 664 GLY B C 1
ATOM 13563 O O . GLY B 1 664 ? 9.914 67.688 41.156 1 79.31 664 GLY B O 1
ATOM 13564 N N . LEU B 1 665 ? 9.945 69.062 39.312 1 80.69 665 LEU B N 1
ATOM 13565 C CA . LEU B 1 665 ? 8.555 69.438 39.469 1 80.69 665 LEU B CA 1
ATOM 13566 C C . LEU B 1 665 ? 7.645 68.688 38.5 1 80.69 665 LEU B C 1
ATOM 13568 O O . LEU B 1 665 ? 8.023 68.438 37.375 1 80.69 665 LEU B O 1
ATOM 13572 N N . PRO B 1 666 ? 6.531 68.375 39.031 1 81.12 666 PRO B N 1
ATOM 13573 C CA . PRO B 1 666 ? 5.582 67.625 38.156 1 81.12 666 PRO B CA 1
ATOM 13574 C C . PRO B 1 666 ? 5.102 68.5 37 1 81.12 666 PRO B C 1
ATOM 13576 O O . PRO B 1 666 ? 4.832 69.688 37.188 1 81.12 666 PRO B O 1
ATOM 13579 N N . GLU B 1 667 ? 5.199 68 35.812 1 78.19 667 GLU B N 1
ATOM 13580 C CA . GLU B 1 667 ? 4.715 68.75 34.656 1 78.19 667 GLU B CA 1
ATOM 13581 C C . GLU B 1 667 ? 3.189 68.812 34.625 1 78.19 667 GLU B C 1
ATOM 13583 O O . GLU B 1 667 ? 2.523 67.875 35.125 1 78.19 667 GLU B O 1
ATOM 13588 N N . VAL B 1 668 ? 2.529 70 34.312 1 65.38 668 VAL B N 1
ATOM 13589 C CA . VAL B 1 668 ? 1.086 70.188 34.281 1 65.38 668 VAL B CA 1
ATOM 13590 C C . VAL B 1 668 ? 0.482 69.5 33.062 1 65.38 668 VAL B C 1
ATOM 13592 O O . VAL B 1 668 ? 0.877 69.75 31.922 1 65.38 668 VAL B O 1
ATOM 13595 N N . GLY B 1 669 ? 0.51 68.25 32.938 1 57.5 669 GLY B N 1
ATOM 13596 C CA . GLY B 1 669 ? -0.108 67.562 31.781 1 57.5 669 GLY B CA 1
ATOM 13597 C C . GLY B 1 669 ? -1.235 66.625 32.188 1 57.5 669 GLY B C 1
ATOM 13598 O O . GLY B 1 669 ? -1.133 65.875 33.156 1 57.5 669 GLY B O 1
ATOM 13599 N N . ILE B 1 670 ? -2.525 66.938 31.781 1 50.88 670 ILE B N 1
ATOM 13600 C CA . ILE B 1 670 ? -3.645 66 31.969 1 50.88 670 ILE B CA 1
ATOM 13601 C C . ILE B 1 670 ? -3.482 64.812 31.031 1 50.88 670 ILE B C 1
ATOM 13603 O O . ILE B 1 670 ? -3.375 65 29.812 1 50.88 670 ILE B O 1
ATOM 13607 N N . ASP B 1 671 ? -3.117 63.656 31.578 1 57.16 671 ASP B N 1
ATOM 13608 C CA . ASP B 1 671 ? -2.861 62.469 30.75 1 57.16 671 ASP B CA 1
ATOM 13609 C C . ASP B 1 671 ? -4.168 61.875 30.234 1 57.16 671 ASP B C 1
ATOM 13611 O O . ASP B 1 671 ? -4.859 61.156 30.969 1 57.16 671 ASP B O 1
ATOM 13615 N N . GLN B 1 672 ? -4.844 62.531 29.219 1 52.44 672 GLN B N 1
ATOM 13616 C CA . GLN B 1 672 ? -5.914 61.844 28.516 1 52.44 672 GLN B CA 1
ATOM 13617 C C . GLN B 1 672 ? -5.375 61.094 27.312 1 52.44 672 GLN B C 1
ATOM 13619 O O . GLN B 1 672 ? -5.844 61.281 26.188 1 52.44 672 GLN B O 1
ATOM 13624 N N . ASP B 1 673 ? -4.352 60.156 27.312 1 61.94 673 ASP B N 1
ATOM 13625 C CA . ASP B 1 673 ? -3.762 59.188 26.391 1 61.94 673 ASP B CA 1
ATOM 13626 C C . ASP B 1 673 ? -2.535 59.781 25.688 1 61.94 673 ASP B C 1
ATOM 13628 O O . ASP B 1 673 ? -1.639 59.062 25.281 1 61.94 673 ASP B O 1
ATOM 13632 N N . GLY B 1 674 ? -2.34 61.125 25.578 1 71.06 674 GLY B N 1
ATOM 13633 C CA . GLY B 1 674 ? -1.236 61.75 24.875 1 71.06 674 GLY B CA 1
ATOM 13634 C C . GLY B 1 674 ? 0.089 61.625 25.594 1 71.06 674 GLY B C 1
ATOM 13635 O O . GLY B 1 674 ? 1.123 61.375 24.969 1 71.06 674 GLY B O 1
ATOM 13636 N N . VAL B 1 675 ? 0.01 61.781 26.875 1 77.94 675 VAL B N 1
ATOM 13637 C CA . VAL B 1 675 ? 1.238 61.75 27.672 1 77.94 675 VAL B CA 1
ATOM 13638 C C . VAL B 1 675 ? 1.824 60.344 27.641 1 77.94 675 VAL B C 1
ATOM 13640 O O . VAL B 1 675 ? 3.045 60.156 27.594 1 77.94 675 VAL B O 1
ATOM 13643 N N . PHE B 1 676 ? 1 59.344 27.656 1 83.81 676 PHE B N 1
ATOM 13644 C CA . PHE B 1 676 ? 1.46 57.938 27.578 1 83.81 676 PHE B CA 1
ATOM 13645 C C . PHE B 1 676 ? 2.119 57.656 26.234 1 83.81 676 PHE B C 1
ATOM 13647 O O . PHE B 1 676 ? 3.139 56.969 26.172 1 83.81 676 PHE B O 1
ATOM 13654 N N . LYS B 1 677 ? 1.495 58.094 25.156 1 81.12 677 LYS B N 1
ATOM 13655 C CA . LYS B 1 677 ? 2.066 57.938 23.828 1 81.12 677 LYS B CA 1
ATOM 13656 C C . LYS B 1 677 ? 3.459 58.562 23.75 1 81.12 677 LYS B C 1
ATOM 13658 O O . LYS B 1 677 ? 4.367 57.969 23.156 1 81.12 677 LYS B O 1
ATOM 13663 N N . GLU B 1 678 ? 3.516 59.719 24.312 1 79.5 678 GLU B N 1
ATOM 13664 C CA . GLU B 1 678 ? 4.809 60.406 24.328 1 79.5 678 GLU B CA 1
ATOM 13665 C C . GLU B 1 678 ? 5.836 59.594 25.141 1 79.5 678 GLU B C 1
ATOM 13667 O O . GLU B 1 678 ? 6.996 59.5 24.734 1 79.5 678 GLU B O 1
ATOM 13672 N N . PHE B 1 679 ? 5.426 59.188 26.234 1 86.75 679 PHE B N 1
ATOM 13673 C CA . PHE B 1 679 ? 6.285 58.344 27.062 1 86.75 679 PHE B CA 1
ATOM 13674 C C . PHE B 1 679 ? 6.781 57.156 26.297 1 86.75 679 PHE B C 1
ATOM 13676 O O . PHE B 1 679 ? 7.973 56.812 26.344 1 86.75 679 PHE B O 1
ATOM 13683 N N . LEU B 1 680 ? 5.867 56.469 25.625 1 87.06 680 LEU B N 1
ATOM 13684 C CA . LEU B 1 680 ? 6.199 55.281 24.875 1 87.06 680 LEU B CA 1
ATOM 13685 C C . LEU B 1 680 ? 7.195 55.594 23.766 1 87.06 680 LEU B C 1
ATOM 13687 O O . LEU B 1 680 ? 8.18 54.844 23.578 1 87.06 680 LEU B O 1
ATOM 13691 N N . GLU B 1 681 ? 6.977 56.531 23.031 1 82.06 681 GLU B N 1
ATOM 13692 C CA . GLU B 1 681 ? 7.832 56.938 21.906 1 82.06 681 GLU B CA 1
ATOM 13693 C C . GLU B 1 681 ? 9.234 57.281 22.391 1 82.06 681 GLU B C 1
ATOM 13695 O O . GLU B 1 681 ? 10.227 56.875 21.781 1 82.06 681 GLU B O 1
ATOM 13700 N N . LEU B 1 682 ? 9.305 58.062 23.484 1 82.94 682 LEU B N 1
ATOM 13701 C CA . LEU B 1 682 ? 10.602 58.5 24 1 82.94 682 LEU B CA 1
ATOM 13702 C C . LEU B 1 682 ? 11.367 57.312 24.609 1 82.94 682 LEU B C 1
ATOM 13704 O O . LEU B 1 682 ? 12.586 57.219 24.453 1 82.94 682 LEU B O 1
ATOM 13708 N N . THR B 1 683 ? 10.68 56.562 25.328 1 87.75 683 THR B N 1
ATOM 13709 C CA . THR B 1 683 ? 11.305 55.375 25.938 1 87.75 683 THR B CA 1
ATOM 13710 C C . THR B 1 683 ? 11.852 54.438 24.859 1 87.75 683 THR B C 1
ATOM 13712 O O . THR B 1 683 ? 12.977 53.938 24.969 1 87.75 683 THR B O 1
ATOM 13715 N N . LEU B 1 684 ? 11.07 54.156 23.828 1 86 684 LEU B N 1
ATOM 13716 C CA . LEU B 1 684 ? 11.492 53.25 22.781 1 86 684 LEU B CA 1
ATOM 13717 C C . LEU B 1 684 ? 12.625 53.875 21.953 1 86 684 LEU B C 1
ATOM 13719 O O . LEU B 1 684 ? 13.516 53.156 21.5 1 86 684 LEU B O 1
ATOM 13723 N N . LYS B 1 685 ? 12.555 55.094 21.781 1 82.38 685 LYS B N 1
ATOM 13724 C CA . LYS B 1 685 ? 13.672 55.781 21.125 1 82.38 685 LYS B CA 1
ATOM 13725 C C . LYS B 1 685 ? 14.969 55.594 21.891 1 82.38 685 LYS B C 1
ATOM 13727 O O . LYS B 1 685 ? 16.031 55.406 21.297 1 82.38 685 LYS B O 1
ATOM 13732 N N . LYS B 1 686 ? 14.891 55.625 23.172 1 86.69 686 LYS B N 1
ATOM 13733 C CA . LYS B 1 686 ? 16.062 55.438 24.031 1 86.69 686 LYS B CA 1
ATOM 13734 C C . LYS B 1 686 ? 16.531 53.969 23.969 1 86.69 686 LYS B C 1
ATOM 13736 O O . LYS B 1 686 ? 17.734 53.719 23.984 1 86.69 686 LYS B O 1
ATOM 13741 N N . VAL B 1 687 ? 15.648 53.125 24 1 88 687 VAL B N 1
ATOM 13742 C CA . VAL B 1 687 ? 15.953 51.688 23.969 1 88 687 VAL B CA 1
ATOM 13743 C C . VAL B 1 687 ? 16.688 51.344 22.672 1 88 687 VAL B C 1
ATOM 13745 O O . VAL B 1 687 ? 17.594 50.531 22.672 1 88 687 VAL B O 1
ATOM 13748 N N . PHE B 1 688 ? 16.344 51.969 21.594 1 85.5 688 PHE B N 1
ATOM 13749 C CA . PHE B 1 688 ? 16.859 51.594 20.281 1 85.5 688 PHE B CA 1
ATOM 13750 C C . PHE B 1 688 ? 18.062 52.438 19.906 1 85.5 688 PHE B C 1
ATOM 13752 O O . PHE B 1 688 ? 18.625 52.281 18.828 1 85.5 688 PHE B O 1
ATOM 13759 N N . ASP B 1 689 ? 18.438 53.156 20.859 1 83.12 689 ASP B N 1
ATOM 13760 C CA . ASP B 1 689 ? 19.703 53.906 20.688 1 83.12 689 ASP B CA 1
ATOM 13761 C C . ASP B 1 689 ? 20.891 52.938 20.656 1 83.12 689 ASP B C 1
ATOM 13763 O O . ASP B 1 689 ? 21.062 52.125 21.562 1 83.12 689 ASP B O 1
ATOM 13767 N N . PRO B 1 690 ? 21.656 53.062 19.656 1 83.12 690 PRO B N 1
ATOM 13768 C CA . PRO B 1 690 ? 22.797 52.156 19.531 1 83.12 690 PRO B CA 1
ATOM 13769 C C . PRO B 1 690 ? 23.766 52.281 20.703 1 83.12 690 PRO B C 1
ATOM 13771 O O . PRO B 1 690 ? 24.469 51.312 21.016 1 83.12 690 PRO B O 1
ATOM 13774 N N . GLY B 1 691 ? 23.766 53.344 21.328 1 83.19 691 GLY B N 1
ATOM 13775 C CA . GLY B 1 691 ? 24.641 53.531 22.469 1 83.19 691 GLY B CA 1
ATOM 13776 C C . GLY B 1 691 ? 24.328 52.625 23.625 1 83.19 691 GLY B C 1
ATOM 13777 O O . GLY B 1 691 ? 25.234 52.219 24.375 1 83.19 691 GLY B O 1
ATOM 13778 N N . LEU B 1 692 ? 23.172 52.344 23.766 1 87.38 692 LEU B N 1
ATOM 13779 C CA . LEU B 1 692 ? 22.75 51.438 24.828 1 87.38 692 LEU B CA 1
ATOM 13780 C C . LEU B 1 692 ? 23.125 50 24.484 1 87.38 692 LEU B C 1
ATOM 13782 O O . LEU B 1 692 ? 23.172 49.125 25.375 1 87.38 692 LEU B O 1
ATOM 13786 N N . ASN B 1 693 ? 23.328 49.625 23.281 1 88.75 693 ASN B N 1
ATOM 13787 C CA . ASN B 1 693 ? 23.828 48.344 22.766 1 88.75 693 ASN B CA 1
ATOM 13788 C C . ASN B 1 693 ? 22.828 47.219 23 1 88.75 693 ASN B C 1
ATOM 13790 O O . ASN B 1 693 ? 23.203 46.031 23.078 1 88.75 693 ASN B O 1
ATOM 13794 N N . LEU B 1 694 ? 21.594 47.531 23.234 1 90.88 694 LEU B N 1
ATOM 13795 C CA . LEU B 1 694 ? 20.547 46.5 23.234 1 90.88 694 LEU B CA 1
ATOM 13796 C C . LEU B 1 694 ? 20.172 46.094 21.812 1 90.88 694 LEU B C 1
ATOM 13798 O O . LEU B 1 694 ? 19.953 44.906 21.547 1 90.88 694 LEU B O 1
ATOM 13802 N N . PHE B 1 695 ? 20.062 47.094 20.953 1 92.06 695 PHE B N 1
ATOM 13803 C CA . PHE B 1 695 ? 19.797 46.875 19.547 1 92.06 695 PHE B CA 1
ATOM 13804 C C . PHE B 1 695 ? 20.859 47.531 18.672 1 92.06 695 PHE B C 1
ATOM 13806 O O . PHE B 1 695 ? 21.547 48.469 19.125 1 92.06 695 PHE B O 1
ATOM 13813 N N . LYS B 1 696 ? 21.016 46.969 17.547 1 87.44 696 LYS B N 1
ATOM 13814 C CA . LYS B 1 696 ? 21.922 47.531 16.547 1 87.44 696 LYS B CA 1
ATOM 13815 C C . LYS B 1 696 ? 21.172 47.938 15.281 1 87.44 696 LYS B C 1
ATOM 13817 O O . LYS B 1 696 ? 20.188 47.281 14.906 1 87.44 696 LYS B O 1
ATOM 13822 N N . ASN B 1 697 ? 21.531 49.031 14.695 1 84.12 697 ASN B N 1
ATOM 13823 C CA . ASN B 1 697 ? 20.922 49.5 13.461 1 84.12 697 ASN B CA 1
ATOM 13824 C C . ASN B 1 697 ? 21.719 49.062 12.234 1 84.12 697 ASN B C 1
ATOM 13826 O O . ASN B 1 697 ? 22.953 49.062 12.266 1 84.12 697 ASN B O 1
ATOM 13830 N N . THR B 1 698 ? 21.062 48.594 11.281 1 81.12 698 THR B N 1
ATOM 13831 C CA . THR B 1 698 ? 21.703 48.312 10 1 81.12 698 THR B CA 1
ATOM 13832 C C . THR B 1 698 ? 21.781 49.594 9.148 1 81.12 698 THR B C 1
ATOM 13834 O O . THR B 1 698 ? 21.312 50.656 9.562 1 81.12 698 THR B O 1
ATOM 13837 N N . ALA B 1 699 ? 22.391 49.469 7.992 1 70.06 699 ALA B N 1
ATOM 13838 C CA . ALA B 1 699 ? 22.516 50.594 7.074 1 70.06 699 ALA B CA 1
ATOM 13839 C C . ALA B 1 699 ? 21.141 51.094 6.637 1 70.06 699 ALA B C 1
ATOM 13841 O O . ALA B 1 699 ? 20.969 52.312 6.41 1 70.06 699 ALA B O 1
ATOM 13842 N N . ASN B 1 700 ? 20.156 50.25 6.625 1 70.88 700 ASN B N 1
ATOM 13843 C CA . ASN B 1 700 ? 18.812 50.625 6.207 1 70.88 700 ASN B CA 1
ATOM 13844 C C . ASN B 1 700 ? 17.922 50.969 7.402 1 70.88 700 ASN B C 1
ATOM 13846 O O . ASN B 1 700 ? 16.688 50.938 7.289 1 70.88 700 ASN B O 1
ATOM 13850 N N . ASN B 1 701 ? 18.484 51.062 8.539 1 75.38 701 ASN B N 1
ATOM 13851 C CA . ASN B 1 701 ? 17.828 51.5 9.766 1 75.38 701 ASN B CA 1
ATOM 13852 C C . ASN B 1 701 ? 16.875 50.438 10.297 1 75.38 701 ASN B C 1
ATOM 13854 O O . ASN B 1 701 ? 15.789 50.719 10.773 1 75.38 701 ASN B O 1
ATOM 13858 N N . VAL B 1 702 ? 17.234 49.219 10.008 1 84.94 702 VAL B N 1
ATOM 13859 C CA . VAL B 1 702 ? 16.5 48.094 10.578 1 84.94 702 VAL B CA 1
ATOM 13860 C C . VAL B 1 702 ? 17.125 47.688 11.914 1 84.94 702 VAL B C 1
ATOM 13862 O O . VAL B 1 702 ? 18.359 47.625 12.047 1 84.94 702 VAL B O 1
ATOM 13865 N N . LEU B 1 703 ? 16.312 47.531 12.867 1 88 703 LEU B N 1
ATOM 13866 C CA . LEU B 1 703 ? 16.797 47.281 14.227 1 88 703 LEU B CA 1
ATOM 13867 C C . LEU B 1 703 ? 16.922 45.812 14.516 1 88 703 LEU B C 1
ATOM 13869 O O . LEU B 1 703 ? 15.938 45.062 14.391 1 88 703 LEU B O 1
ATOM 13873 N N . TYR B 1 704 ? 18.141 45.344 14.844 1 89.12 704 TYR B N 1
ATOM 13874 C CA . TYR B 1 704 ? 18.406 43.969 15.25 1 89.12 704 TYR B CA 1
ATOM 13875 C C . TYR B 1 704 ? 18.875 43.906 16.703 1 89.12 704 TYR B C 1
ATOM 13877 O O . TYR B 1 704 ? 19.578 44.812 17.172 1 89.12 704 TYR B O 1
ATOM 13885 N N . PRO B 1 705 ? 18.5 42.812 17.391 1 90.69 705 PRO B N 1
ATOM 13886 C CA . PRO B 1 705 ? 19.078 42.656 18.719 1 90.69 705 PRO B CA 1
ATOM 13887 C C . PRO B 1 705 ? 20.594 42.531 18.688 1 90.69 705 PRO B C 1
ATOM 13889 O O . PRO B 1 705 ? 21.141 41.844 17.812 1 90.69 705 PRO B O 1
ATOM 13892 N N . SER B 1 706 ? 21.156 43.094 19.594 1 89.69 706 SER B N 1
ATOM 13893 C CA . SER B 1 706 ? 22.625 43.031 19.656 1 89.69 706 SER B CA 1
ATOM 13894 C C . SER B 1 706 ? 23.078 41.719 20.297 1 89.69 706 SER B C 1
ATOM 13896 O O . SER B 1 706 ? 22.531 41.281 21.328 1 89.69 706 SER B O 1
ATOM 13898 N N . SER B 1 707 ? 24.031 41.094 19.656 1 88.19 707 SER B N 1
ATOM 13899 C CA . SER B 1 707 ? 24.562 39.812 20.172 1 88.19 707 SER B CA 1
ATOM 13900 C C . SER B 1 707 ? 25.375 40.031 21.438 1 88.19 707 SER B C 1
ATOM 13902 O O . SER B 1 707 ? 25.594 39.094 22.203 1 88.19 707 SER B O 1
ATOM 13904 N N . THR B 1 708 ? 25.75 41.25 21.719 1 87.62 708 THR B N 1
ATOM 13905 C CA . THR B 1 708 ? 26.578 41.562 22.875 1 87.62 708 THR B CA 1
ATOM 13906 C C . THR B 1 708 ? 25.766 42.312 23.938 1 87.62 708 THR B C 1
ATOM 13908 O O . THR B 1 708 ? 26.328 43.031 24.75 1 87.62 708 THR B O 1
ATOM 13911 N N . SER B 1 709 ? 24.484 42.219 23.859 1 91.31 709 SER B N 1
ATOM 13912 C CA . SER B 1 709 ? 23.625 42.906 24.812 1 91.31 709 SER B CA 1
ATOM 13913 C C . SER B 1 709 ? 23.844 42.406 26.234 1 91.31 709 SER B C 1
ATOM 13915 O O . SER B 1 709 ? 23.484 43.094 27.203 1 91.31 709 SER B O 1
ATOM 13917 N N . TYR B 1 710 ? 24.5 41.25 26.328 1 88.25 710 TYR B N 1
ATOM 13918 C CA . TYR B 1 710 ? 24.719 40.625 27.641 1 88.25 710 TYR B CA 1
ATOM 13919 C C . TYR B 1 710 ? 25.625 41.5 28.5 1 88.25 710 TYR B C 1
ATOM 13921 O O . TYR B 1 710 ? 25.766 41.25 29.703 1 88.25 710 TYR B O 1
ATOM 13929 N N . ILE B 1 711 ? 26.203 42.531 27.938 1 84.81 711 ILE B N 1
ATOM 13930 C CA . ILE B 1 711 ? 27 43.469 28.703 1 84.81 711 ILE B CA 1
ATOM 13931 C C . ILE B 1 711 ? 26.141 44.125 29.797 1 84.81 711 ILE B C 1
ATOM 13933 O O . ILE B 1 711 ? 26.656 44.469 30.859 1 84.81 711 ILE B O 1
ATOM 13937 N N . HIS B 1 712 ? 24.797 44.156 29.469 1 85.62 712 HIS B N 1
ATOM 13938 C CA . HIS B 1 712 ? 23.844 44.594 30.484 1 85.62 712 HIS B CA 1
ATOM 13939 C C . HIS B 1 712 ? 23.328 43.406 31.297 1 85.62 712 HIS B C 1
ATOM 13941 O O . HIS B 1 712 ? 22.875 42.406 30.734 1 85.62 712 HIS B O 1
ATOM 13947 N N . GLU B 1 713 ? 23.516 43.406 32.594 1 85.44 713 GLU B N 1
ATOM 13948 C CA . GLU B 1 713 ? 23.172 42.281 33.469 1 85.44 713 GLU B CA 1
ATOM 13949 C C . GLU B 1 713 ? 21.703 41.906 33.281 1 85.44 713 GLU B C 1
ATOM 13951 O O . GLU B 1 713 ? 21.359 40.719 33.25 1 85.44 713 GLU B O 1
ATOM 13956 N N . ASN B 1 714 ? 20.844 42.875 33.125 1 90.5 714 ASN B N 1
ATOM 13957 C CA . ASN B 1 714 ? 19.422 42.594 33.031 1 90.5 714 ASN B CA 1
ATOM 13958 C C . ASN B 1 714 ? 18.906 42.781 31.594 1 90.5 714 ASN B C 1
ATOM 13960 O O . ASN B 1 714 ? 17.766 43.188 31.391 1 90.5 714 ASN B O 1
ATOM 13964 N N . HIS B 1 715 ? 19.75 42.438 30.656 1 91.19 715 HIS B N 1
ATOM 13965 C CA . HIS B 1 715 ? 19.406 42.719 29.266 1 91.19 715 HIS B CA 1
ATOM 13966 C C . HIS B 1 715 ? 18.203 41.906 28.812 1 91.19 715 HIS B C 1
ATOM 13968 O O . HIS B 1 715 ? 17.344 42.438 28.078 1 91.19 715 HIS B O 1
ATOM 13974 N N . LEU B 1 716 ? 18.031 40.656 29.234 1 94.38 716 LEU B N 1
ATOM 13975 C CA . LEU B 1 716 ? 16.906 39.812 28.812 1 94.38 716 LEU B CA 1
ATOM 13976 C C . LEU B 1 716 ? 15.586 40.344 29.328 1 94.38 716 LEU B C 1
ATOM 13978 O O . LEU B 1 716 ? 14.578 40.312 28.609 1 94.38 716 LEU B O 1
ATOM 13982 N N . ASN B 1 717 ? 15.594 40.875 30.547 1 93.38 717 ASN B N 1
ATOM 13983 C CA . ASN B 1 717 ? 14.398 41.5 31.078 1 93.38 717 ASN B CA 1
ATOM 13984 C C . ASN B 1 717 ? 14.039 42.781 30.328 1 93.38 717 ASN B C 1
ATOM 13986 O O . ASN B 1 717 ? 12.867 43.125 30.188 1 93.38 717 ASN B O 1
ATOM 13990 N N . LEU B 1 718 ? 15.094 43.438 30 1 92.94 718 LEU B N 1
ATOM 13991 C CA . LEU B 1 718 ? 14.875 44.656 29.219 1 92.94 718 LEU B CA 1
ATOM 13992 C C . LEU B 1 718 ? 14.219 44.312 27.875 1 92.94 718 LEU B C 1
ATOM 13994 O O . LEU B 1 718 ? 13.352 45.062 27.406 1 92.94 718 LEU B O 1
ATOM 13998 N N . PHE B 1 719 ? 14.664 43.25 27.234 1 94.5 719 PHE B N 1
ATOM 13999 C CA . PHE B 1 719 ? 14.055 42.812 25.984 1 94.5 719 PHE B CA 1
ATOM 14000 C C . PHE B 1 719 ? 12.586 42.469 26.188 1 94.5 719 PHE B C 1
ATOM 14002 O O . PHE B 1 719 ? 11.742 42.781 25.359 1 94.5 719 PHE B O 1
ATOM 14009 N N . GLU B 1 720 ? 12.289 41.75 27.234 1 95.19 720 GLU B N 1
ATOM 14010 C CA . GLU B 1 720 ? 10.898 41.438 27.547 1 95.19 720 GLU B CA 1
ATOM 14011 C C . GLU B 1 720 ? 10.07 42.719 27.75 1 95.19 720 GLU B C 1
ATOM 14013 O O . GLU B 1 720 ? 8.922 42.781 27.297 1 95.19 720 GLU B O 1
ATOM 14018 N N . PHE B 1 721 ? 10.711 43.656 28.453 1 94.31 721 PHE B N 1
ATOM 14019 C CA . PHE B 1 721 ? 10.055 44.969 28.688 1 94.31 721 PHE B CA 1
ATOM 14020 C C . PHE B 1 721 ? 9.75 45.656 27.375 1 94.31 721 PHE B C 1
ATOM 14022 O O . PHE B 1 721 ? 8.656 46.188 27.203 1 94.31 721 PHE B O 1
ATOM 14029 N N . VAL B 1 722 ? 10.656 45.656 26.516 1 92.69 722 VAL B N 1
ATOM 14030 C CA . VAL B 1 722 ? 10.461 46.281 25.219 1 92.69 722 VAL B CA 1
ATOM 14031 C C . VAL B 1 722 ? 9.32 45.594 24.469 1 92.69 722 VAL B C 1
ATOM 14033 O O . VAL B 1 722 ? 8.5 46.25 23.844 1 92.69 722 VAL B O 1
ATOM 14036 N N . GLY B 1 723 ? 9.312 44.281 24.5 1 94.06 723 GLY B N 1
ATOM 14037 C CA . GLY B 1 723 ? 8.219 43.531 23.906 1 94.06 723 GLY B CA 1
ATOM 14038 C C . GLY B 1 723 ? 6.859 43.906 24.453 1 94.06 723 GLY B C 1
ATOM 14039 O O . GLY B 1 723 ? 5.898 44.062 23.688 1 94.06 723 GLY B O 1
ATOM 14040 N N . LYS B 1 724 ? 6.781 44.094 25.734 1 94.5 724 LYS B N 1
ATOM 14041 C CA . LYS B 1 724 ? 5.539 44.469 26.391 1 94.5 724 LYS B CA 1
ATOM 14042 C C . LYS B 1 724 ? 5.09 45.875 25.922 1 94.5 724 LYS B C 1
ATOM 14044 O O . LYS B 1 724 ? 3.904 46.094 25.656 1 94.5 724 LYS B O 1
ATOM 14049 N N . MET B 1 725 ? 6.031 46.719 25.875 1 92.25 725 MET B N 1
ATOM 14050 C CA . MET B 1 725 ? 5.723 48.094 25.5 1 92.25 725 MET B CA 1
ATOM 14051 C C . MET B 1 725 ? 5.227 48.156 24.062 1 92.25 725 MET B C 1
ATOM 14053 O O . MET B 1 725 ? 4.27 48.875 23.766 1 92.25 725 MET B O 1
ATOM 14057 N N . LEU B 1 726 ? 5.887 47.469 23.219 1 92.19 726 LEU B N 1
ATOM 14058 C CA . LEU B 1 726 ? 5.465 47.438 21.828 1 92.19 726 LEU B CA 1
ATOM 14059 C C . LEU B 1 726 ? 4.113 46.781 21.672 1 92.19 726 LEU B C 1
ATOM 14061 O O . LEU B 1 726 ? 3.287 47.188 20.844 1 92.19 726 LEU B O 1
ATOM 14065 N N . GLY B 1 727 ? 3.922 45.625 22.312 1 93.38 727 GLY B N 1
ATOM 14066 C CA . GLY B 1 727 ? 2.615 45 22.328 1 93.38 727 GLY B CA 1
ATOM 14067 C C . GLY B 1 727 ? 1.502 45.938 22.766 1 93.38 727 GLY B C 1
ATOM 14068 O O . GLY B 1 727 ? 0.412 45.906 22.188 1 93.38 727 GLY B O 1
ATOM 14069 N N . LYS B 1 728 ? 1.848 46.688 23.859 1 92.31 728 LYS B N 1
ATOM 14070 C CA . LYS B 1 728 ? 0.887 47.656 24.375 1 92.31 728 LYS B CA 1
ATOM 14071 C C . LYS B 1 728 ? 0.586 48.719 23.344 1 92.31 728 LYS B C 1
ATOM 14073 O O . LYS B 1 728 ? -0.556 49.188 23.219 1 92.31 728 LYS B O 1
ATOM 14078 N N . ALA B 1 729 ? 1.582 49.188 22.656 1 88.5 729 ALA B N 1
ATOM 14079 C CA . ALA B 1 729 ? 1.396 50.156 21.594 1 88.5 729 ALA B CA 1
ATOM 14080 C C . ALA B 1 729 ? 0.438 49.656 20.531 1 88.5 729 ALA B C 1
ATOM 14082 O O . ALA B 1 729 ? -0.488 50.344 20.125 1 88.5 729 ALA B O 1
ATOM 14083 N N . VAL B 1 730 ? 0.64 48.469 20.062 1 90.19 730 VAL B N 1
ATOM 14084 C CA . VAL B 1 730 ? -0.202 47.844 19.031 1 90.19 730 VAL B CA 1
ATOM 14085 C C . VAL B 1 730 ? -1.615 47.656 19.578 1 90.19 730 VAL B C 1
ATOM 14087 O O . VAL B 1 730 ? -2.598 47.844 18.859 1 90.19 730 VAL B O 1
ATOM 14090 N N . TYR B 1 731 ? -1.678 47.188 20.859 1 90.88 731 TYR B N 1
ATOM 14091 C CA . TYR B 1 731 ? -2.953 46.969 21.516 1 90.88 731 TYR B CA 1
ATOM 14092 C C . TYR B 1 731 ? -3.793 48.25 21.547 1 90.88 731 TYR B C 1
ATOM 14094 O O . TYR B 1 731 ? -5.012 48.188 21.359 1 90.88 731 TYR B O 1
ATOM 14102 N N . GLU B 1 732 ? -3.115 49.375 21.734 1 85.12 732 GLU B N 1
ATOM 14103 C CA . GLU B 1 732 ? -3.795 50.656 21.844 1 85.12 732 GLU B CA 1
ATOM 14104 C C . GLU B 1 732 ? -3.938 51.344 20.484 1 85.12 732 GLU B C 1
ATOM 14106 O O . GLU B 1 732 ? -4.629 52.344 20.344 1 85.12 732 GLU B O 1
ATOM 14111 N N . GLY B 1 733 ? -3.279 50.75 19.453 1 82 733 GLY B N 1
ATOM 14112 C CA . GLY B 1 733 ? -3.342 51.344 18.125 1 82 733 GLY B CA 1
ATOM 14113 C C . GLY B 1 733 ? -2.371 52.469 17.922 1 82 733 GLY B C 1
ATOM 14114 O O . GLY B 1 733 ? -2.617 53.375 17.094 1 82 733 GLY B O 1
ATOM 14115 N N . ILE B 1 734 ? -1.311 52.531 18.734 1 80.06 734 ILE B N 1
ATOM 14116 C CA . ILE B 1 734 ? -0.289 53.562 18.641 1 80.06 734 ILE B CA 1
ATOM 14117 C C . ILE B 1 734 ? 0.827 53.094 17.703 1 80.06 734 ILE B C 1
ATOM 14119 O O . ILE B 1 734 ? 1.402 52.031 17.891 1 80.06 734 ILE B O 1
ATOM 14123 N N . CYS B 1 735 ? 1.136 53.844 16.656 1 79.88 735 CYS B N 1
ATOM 14124 C CA . CYS B 1 735 ? 2.221 53.531 15.734 1 79.88 735 CYS B CA 1
ATOM 14125 C C . CYS B 1 735 ? 3.525 54.188 16.188 1 79.88 735 CYS B C 1
ATOM 14127 O O . CYS B 1 735 ? 3.531 55.344 16.625 1 79.88 735 CYS B O 1
ATOM 14129 N N . ILE B 1 736 ? 4.516 53.375 16.172 1 78.56 736 ILE B N 1
ATOM 14130 C CA . ILE B 1 736 ? 5.832 53.875 16.578 1 78.56 736 ILE B CA 1
ATOM 14131 C C . ILE B 1 736 ? 6.758 53.906 15.359 1 78.56 736 ILE B C 1
ATOM 14133 O O . ILE B 1 736 ? 6.723 53 14.523 1 78.56 736 ILE B O 1
ATOM 14137 N N . ASP B 1 737 ? 7.582 54.906 15.25 1 76.5 737 ASP B N 1
ATOM 14138 C CA . ASP B 1 737 ? 8.484 55.031 14.109 1 76.5 737 ASP B CA 1
ATOM 14139 C C . ASP B 1 737 ? 9.734 54.188 14.281 1 76.5 737 ASP B C 1
ATOM 14141 O O . ASP B 1 737 ? 10.797 54.688 14.648 1 76.5 737 ASP B O 1
ATOM 14145 N N . LEU B 1 738 ? 9.617 53.062 14.117 1 80.06 738 LEU B N 1
ATOM 14146 C CA . LEU B 1 738 ? 10.742 52.125 14.18 1 80.06 738 LEU B CA 1
ATOM 14147 C C . LEU B 1 738 ? 10.578 51 13.164 1 80.06 738 LEU B C 1
ATOM 14149 O O . LEU B 1 738 ? 9.453 50.656 12.781 1 80.06 738 LEU B O 1
ATOM 14153 N N . HIS B 1 739 ? 11.68 50.531 12.648 1 84.38 739 HIS B N 1
ATOM 14154 C CA . HIS B 1 739 ? 11.688 49.406 11.742 1 84.38 739 HIS B CA 1
ATOM 14155 C C . HIS B 1 739 ? 12.398 48.188 12.359 1 84.38 739 HIS B C 1
ATOM 14157 O O . HIS B 1 739 ? 13.633 48.156 12.383 1 84.38 739 HIS B O 1
ATOM 14163 N N . LEU B 1 740 ? 11.602 47.281 12.766 1 87.69 740 LEU B N 1
ATOM 14164 C CA . LEU B 1 740 ? 12.148 46.094 13.422 1 87.69 740 LEU B CA 1
ATOM 14165 C C . LEU B 1 740 ? 12.672 45.094 12.398 1 87.69 740 LEU B C 1
ATOM 14167 O O . LEU B 1 740 ? 12.172 45.031 11.273 1 87.69 740 LEU B O 1
ATOM 14171 N N . ALA B 1 741 ? 13.656 44.406 12.805 1 85.56 741 ALA B N 1
ATOM 14172 C CA . ALA B 1 741 ? 14.195 43.344 11.969 1 85.56 741 ALA B CA 1
ATOM 14173 C C . ALA B 1 741 ? 13.141 42.281 11.695 1 85.56 741 ALA B C 1
ATOM 14175 O O . ALA B 1 741 ? 12.359 41.938 12.586 1 85.56 741 ALA B O 1
ATOM 14176 N N . PRO B 1 742 ? 13.156 41.781 10.469 1 82 742 PRO B N 1
ATOM 14177 C CA . PRO B 1 742 ? 12.188 40.75 10.109 1 82 742 PRO B CA 1
ATOM 14178 C C . PRO B 1 742 ? 12.281 39.5 11.008 1 82 742 PRO B C 1
ATOM 14180 O O . PRO B 1 742 ? 11.273 38.844 11.266 1 82 742 PRO B O 1
ATOM 14183 N N . VAL B 1 743 ? 13.438 39.156 11.5 1 82.62 743 VAL B N 1
ATOM 14184 C CA . VAL B 1 743 ? 13.625 38 12.352 1 82.62 743 VAL B CA 1
ATOM 14185 C C . VAL B 1 743 ? 12.797 38.125 13.633 1 82.62 743 VAL B C 1
ATOM 14187 O O . VAL B 1 743 ? 12.242 37.156 14.133 1 82.62 743 VAL B O 1
ATOM 14190 N N . LEU B 1 744 ? 12.758 39.344 14.18 1 86.06 744 LEU B N 1
ATOM 14191 C CA . LEU B 1 744 ? 11.984 39.594 15.391 1 86.06 744 LEU B CA 1
ATOM 14192 C C . LEU B 1 744 ? 10.492 39.469 15.117 1 86.06 744 LEU B C 1
ATOM 14194 O O . LEU B 1 744 ? 9.758 38.906 15.922 1 86.06 744 LEU B O 1
ATOM 14198 N N . LEU B 1 745 ? 10.133 40.094 14.031 1 88.06 745 LEU B N 1
ATOM 14199 C CA . LEU B 1 745 ? 8.727 40.031 13.664 1 88.06 745 LEU B CA 1
ATOM 14200 C C . LEU B 1 745 ? 8.266 38.625 13.398 1 88.06 745 LEU B C 1
ATOM 14202 O O . LEU B 1 745 ? 7.18 38.219 13.82 1 88.06 745 LEU B O 1
ATOM 14206 N N . ALA B 1 746 ? 9.07 37.906 12.688 1 87.25 746 ALA B N 1
ATOM 14207 C CA . ALA B 1 746 ? 8.758 36.5 12.398 1 87.25 746 ALA B CA 1
ATOM 14208 C C . ALA B 1 746 ? 8.688 35.688 13.688 1 87.25 746 ALA B C 1
ATOM 14210 O O . ALA B 1 746 ? 7.852 34.781 13.812 1 87.25 746 ALA B O 1
ATOM 14211 N N . ALA B 1 747 ? 9.578 35.875 14.602 1 85.12 747 ALA B N 1
ATOM 14212 C CA . ALA B 1 747 ? 9.609 35.188 15.875 1 85.12 747 ALA B CA 1
ATOM 14213 C C . ALA B 1 747 ? 8.328 35.438 16.672 1 85.12 747 ALA B C 1
ATOM 14215 O O . ALA B 1 747 ? 7.793 34.5 17.297 1 85.12 747 ALA B O 1
ATOM 14216 N N . VAL B 1 748 ? 7.898 36.656 16.656 1 87.06 748 VAL B N 1
ATOM 14217 C CA . VAL B 1 748 ? 6.668 37.031 17.344 1 87.06 748 VAL B CA 1
ATOM 14218 C C . VAL B 1 748 ? 5.504 36.188 16.828 1 87.06 748 VAL B C 1
ATOM 14220 O O . VAL B 1 748 ? 4.633 35.75 17.594 1 87.06 748 VAL B O 1
ATOM 14223 N N . LEU B 1 749 ? 5.578 35.969 15.562 1 85.88 749 LEU B N 1
ATOM 14224 C CA . LEU B 1 749 ? 4.496 35.219 14.898 1 85.88 749 LEU B CA 1
ATOM 14225 C C . LEU B 1 749 ? 4.762 33.719 14.906 1 85.88 749 LEU B C 1
ATOM 14227 O O . LEU B 1 749 ? 3.893 32.938 14.531 1 85.88 749 LEU B O 1
ATOM 14231 N N . LYS B 1 750 ? 5.906 33.281 15.336 1 79.75 750 LYS B N 1
ATOM 14232 C CA . LYS B 1 750 ? 6.34 31.906 15.305 1 79.75 750 LYS B CA 1
ATOM 14233 C C . LYS B 1 750 ? 6.316 31.344 13.883 1 79.75 750 LYS B C 1
ATOM 14235 O O . LYS B 1 750 ? 5.77 30.266 13.641 1 79.75 750 LYS B O 1
ATOM 14240 N N . LYS B 1 751 ? 6.625 32.188 13.031 1 78.44 751 LYS B N 1
ATOM 14241 C CA . LYS B 1 751 ? 6.727 31.797 11.633 1 78.44 751 LYS B CA 1
ATOM 14242 C C . LYS B 1 751 ? 8.188 31.625 11.219 1 78.44 751 LYS B C 1
ATOM 14244 O O . LYS B 1 751 ? 9.086 32.188 11.844 1 78.44 751 LYS B O 1
ATOM 14249 N N . LYS B 1 752 ? 8.352 30.766 10.234 1 71.75 752 LYS B N 1
ATOM 14250 C CA . LYS B 1 752 ? 9.703 30.469 9.773 1 71.75 752 LYS B CA 1
ATOM 14251 C C . LYS B 1 752 ? 10.242 31.594 8.891 1 71.75 752 LYS B C 1
ATOM 14253 O O . LYS B 1 752 ? 9.484 32.219 8.133 1 71.75 752 LYS B O 1
ATOM 14258 N N . LEU B 1 753 ? 11.422 32.031 9.211 1 73.06 753 LEU B N 1
ATOM 14259 C CA . LEU B 1 753 ? 12.094 33.031 8.375 1 73.06 753 LEU B CA 1
ATOM 14260 C C . LEU B 1 753 ? 13.227 32.406 7.574 1 73.06 753 LEU B C 1
ATOM 14262 O O . LEU B 1 753 ? 13.891 31.469 8.055 1 73.06 753 LEU B O 1
ATOM 14266 N N . TRP B 1 754 ? 13.328 32.812 6.414 1 75.31 754 TRP B N 1
ATOM 14267 C CA . TRP B 1 754 ? 14.422 32.312 5.574 1 75.31 754 TRP B CA 1
ATOM 14268 C C . TRP B 1 754 ? 15.625 33.25 5.656 1 75.31 754 TRP B C 1
ATOM 14270 O O . TRP B 1 754 ? 15.633 34.312 5.039 1 75.31 754 TRP B O 1
ATOM 14280 N N . ALA B 1 755 ? 16.609 32.812 6.305 1 77.25 755 ALA B N 1
ATOM 14281 C CA . ALA B 1 755 ? 17.719 33.594 6.895 1 77.25 755 ALA B CA 1
ATOM 14282 C C . ALA B 1 755 ? 18.609 34.156 5.812 1 77.25 755 ALA B C 1
ATOM 14284 O O . ALA B 1 755 ? 19.188 35.25 5.988 1 77.25 755 ALA B O 1
ATOM 14285 N N . PHE B 1 756 ? 18.703 33.625 4.676 1 81.25 756 PHE B N 1
ATOM 14286 C CA . PHE B 1 756 ? 19.703 34.031 3.707 1 81.25 756 PHE B CA 1
ATOM 14287 C C . PHE B 1 756 ? 19.391 35.438 3.182 1 81.25 756 PHE B C 1
ATOM 14289 O O . PHE B 1 756 ? 20.297 36.25 3.029 1 81.25 756 PHE B O 1
ATOM 14296 N N . ASP B 1 757 ? 18.203 35.75 3.023 1 75.75 757 ASP B N 1
ATOM 14297 C CA . ASP B 1 757 ? 17.812 37.062 2.529 1 75.75 757 ASP B CA 1
ATOM 14298 C C . ASP B 1 757 ? 18.062 38.156 3.574 1 75.75 757 ASP B C 1
ATOM 14300 O O . ASP B 1 757 ? 18.422 39.281 3.232 1 75.75 757 ASP B O 1
ATOM 14304 N N . GLU B 1 758 ? 17.922 37.75 4.723 1 78.94 758 GLU B N 1
ATOM 14305 C CA . GLU B 1 758 ? 18.078 38.719 5.809 1 78.94 758 GLU B CA 1
ATOM 14306 C C . GLU B 1 758 ? 19.547 39.094 6.008 1 78.94 758 GLU B C 1
ATOM 14308 O O . GLU B 1 758 ? 19.844 40.156 6.527 1 78.94 758 GLU B O 1
ATOM 14313 N N . LEU B 1 759 ? 20.375 38.188 5.57 1 83.38 759 LEU B N 1
ATOM 14314 C CA . LEU B 1 759 ? 21.797 38.406 5.754 1 83.38 759 LEU B CA 1
ATOM 14315 C C . LEU B 1 759 ? 22.281 39.594 4.941 1 83.38 759 LEU B C 1
ATOM 14317 O O . LEU B 1 759 ? 23.234 40.281 5.32 1 83.38 759 LEU B O 1
ATOM 14321 N N . SER B 1 760 ? 21.609 39.812 3.854 1 79 760 SER B N 1
ATOM 14322 C CA . SER B 1 760 ? 22.016 40.938 3.006 1 79 760 SER B CA 1
ATOM 14323 C C . SER B 1 760 ? 21.922 42.25 3.752 1 79 760 SER B C 1
ATOM 14325 O O . SER B 1 760 ? 22.734 43.156 3.523 1 79 760 SER B O 1
ATOM 14327 N N . SER B 1 761 ? 20.984 42.281 4.707 1 77.44 761 SER B N 1
ATOM 14328 C CA . SER B 1 761 ? 20.797 43.5 5.492 1 77.44 761 SER B CA 1
ATOM 14329 C C . SER B 1 761 ? 21.562 43.406 6.812 1 77.44 761 SER B C 1
ATOM 14331 O O . SER B 1 761 ? 22.172 44.406 7.242 1 77.44 761 SER B O 1
ATOM 14333 N N . LEU B 1 762 ? 21.641 42.344 7.449 1 83.06 762 LEU B N 1
ATOM 14334 C CA . LEU B 1 762 ? 22.219 42.156 8.773 1 83.06 762 LEU B CA 1
ATOM 14335 C C . LEU B 1 762 ? 23.75 42.125 8.688 1 83.06 762 LEU B C 1
ATOM 14337 O O . LEU B 1 762 ? 24.438 42.75 9.5 1 83.06 762 LEU B O 1
ATOM 14341 N N . ASP B 1 763 ? 24.219 41.375 7.75 1 86.12 763 ASP B N 1
ATOM 14342 C CA . ASP B 1 763 ? 25.656 41.156 7.574 1 86.12 763 ASP B CA 1
ATOM 14343 C C . ASP B 1 763 ? 26.016 41.031 6.094 1 86.12 763 ASP B C 1
ATOM 14345 O O . ASP B 1 763 ? 26.188 39.938 5.582 1 86.12 763 ASP B O 1
ATOM 14349 N N . PRO B 1 764 ? 26.094 42.156 5.5 1 85.94 764 PRO B N 1
ATOM 14350 C CA . PRO B 1 764 ? 26.344 42.156 4.055 1 85.94 764 PRO B CA 1
ATOM 14351 C C . PRO B 1 764 ? 27.656 41.438 3.684 1 85.94 764 PRO B C 1
ATOM 14353 O O . PRO B 1 764 ? 27.75 40.844 2.611 1 85.94 764 PRO B O 1
ATOM 14356 N N . GLU B 1 765 ? 28.641 41.562 4.586 1 87.31 765 GLU B N 1
ATOM 14357 C CA . GLU B 1 765 ? 29.922 40.906 4.305 1 87.31 765 GLU B CA 1
ATOM 14358 C C . GLU B 1 765 ? 29.781 39.406 4.27 1 87.31 765 GLU B C 1
ATOM 14360 O O . GLU B 1 765 ? 30.281 38.75 3.35 1 87.31 765 GLU B O 1
ATOM 14365 N N . LEU B 1 766 ? 29.219 38.938 5.273 1 89.81 766 LEU B N 1
ATOM 14366 C CA . LEU B 1 766 ? 28.984 37.5 5.293 1 89.81 766 LEU B CA 1
ATOM 14367 C C . LEU B 1 766 ? 28.109 37.094 4.113 1 89.81 766 LEU B C 1
ATOM 14369 O O . LEU B 1 766 ? 28.312 36 3.539 1 89.81 766 LEU B O 1
ATOM 14373 N N . TYR B 1 767 ? 27.109 37.875 3.814 1 88.88 767 TYR B N 1
ATOM 14374 C CA . TYR B 1 767 ? 26.234 37.625 2.682 1 88.88 767 TYR B CA 1
ATOM 14375 C C . TYR B 1 767 ? 27.031 37.469 1.392 1 88.88 767 TYR B C 1
ATOM 14377 O O . TYR B 1 767 ? 26.797 36.562 0.61 1 88.88 767 TYR B O 1
ATOM 14385 N N . LYS B 1 768 ? 27.938 38.344 1.17 1 88.06 768 LYS B N 1
ATOM 14386 C CA . LYS B 1 768 ? 28.781 38.344 -0.015 1 88.06 768 LYS B CA 1
ATOM 14387 C C . LYS B 1 768 ? 29.672 37.094 -0.031 1 88.06 768 LYS B C 1
ATOM 14389 O O . LYS B 1 768 ? 29.859 36.469 -1.081 1 88.06 768 LYS B O 1
ATOM 14394 N N . ASN B 1 769 ? 30.203 36.75 1.104 1 88.81 769 ASN B N 1
ATOM 14395 C CA . ASN B 1 769 ? 31.062 35.562 1.223 1 88.81 769 ASN B CA 1
ATOM 14396 C C . ASN B 1 769 ? 30.297 34.312 0.896 1 88.81 769 ASN B C 1
ATOM 14398 O O . ASN B 1 769 ? 30.812 33.438 0.196 1 88.81 769 ASN B O 1
ATOM 14402 N N . LEU B 1 770 ? 29.172 34.219 1.464 1 89.31 770 LEU B N 1
ATOM 14403 C CA . LEU B 1 770 ? 28.359 33.031 1.239 1 89.31 770 LEU B CA 1
ATOM 14404 C C . LEU B 1 770 ? 27.875 32.969 -0.207 1 89.31 770 LEU B C 1
ATOM 14406 O O . LEU B 1 770 ? 27.75 31.875 -0.771 1 89.31 770 LEU B O 1
ATOM 14410 N N . THR B 1 771 ? 27.562 34.062 -0.778 1 86.06 771 THR B N 1
ATOM 14411 C CA . THR B 1 771 ? 27.172 34.125 -2.186 1 86.06 771 THR B CA 1
ATOM 14412 C C . THR B 1 771 ? 28.328 33.688 -3.074 1 86.06 771 THR B C 1
ATOM 14414 O O . THR B 1 771 ? 28.109 33 -4.09 1 86.06 771 THR B O 1
ATOM 14417 N N . PHE B 1 772 ? 29.484 34.031 -2.656 1 86.75 772 PHE B N 1
ATOM 14418 C CA . PHE B 1 772 ? 30.688 33.594 -3.361 1 86.75 772 PHE B CA 1
ATOM 14419 C C . PHE B 1 772 ? 30.812 32.094 -3.297 1 86.75 772 PHE B C 1
ATOM 14421 O O . PHE B 1 772 ? 31.109 31.438 -4.305 1 86.75 772 PHE B O 1
ATOM 14428 N N . VAL B 1 773 ? 30.656 31.516 -2.162 1 88.38 773 VAL B N 1
ATOM 14429 C CA . VAL B 1 773 ? 30.734 30.078 -1.979 1 88.38 773 VAL B CA 1
ATOM 14430 C C . VAL B 1 773 ? 29.688 29.391 -2.85 1 88.38 773 VAL B C 1
ATOM 14432 O O . VAL B 1 773 ? 29.953 28.344 -3.449 1 88.38 773 VAL B O 1
ATOM 14435 N N . LYS B 1 774 ? 28.562 29.938 -2.881 1 81.94 774 LYS B N 1
ATOM 14436 C CA . LYS B 1 774 ? 27.438 29.391 -3.639 1 81.94 774 LYS B CA 1
ATOM 14437 C C . LYS B 1 774 ? 27.781 29.281 -5.121 1 81.94 774 LYS B C 1
ATOM 14439 O O . LYS B 1 774 ? 27.438 28.297 -5.777 1 81.94 774 LYS B O 1
ATOM 14444 N N . HIS B 1 775 ? 28.5 30.266 -5.668 1 78.56 775 HIS B N 1
ATOM 14445 C CA . HIS B 1 775 ? 28.734 30.344 -7.105 1 78.56 775 HIS B CA 1
ATOM 14446 C C . HIS B 1 775 ? 30.156 29.906 -7.461 1 78.56 775 HIS B C 1
ATOM 14448 O O . HIS B 1 775 ? 30.594 30.094 -8.594 1 78.56 775 HIS B O 1
ATOM 14454 N N . TYR B 1 776 ? 30.766 29.406 -6.496 1 84 776 TYR B N 1
ATOM 14455 C CA . TYR B 1 776 ? 32.156 28.984 -6.738 1 84 776 TYR B CA 1
ATOM 14456 C C . TYR B 1 776 ? 32.188 27.828 -7.734 1 84 776 TYR B C 1
ATOM 14458 O O . TYR B 1 776 ? 31.578 26.781 -7.512 1 84 776 TYR B O 1
ATOM 14466 N N . ASP B 1 777 ? 32.812 27.922 -8.922 1 77.44 777 ASP B N 1
ATOM 14467 C CA . ASP B 1 777 ? 32.812 26.922 -9.984 1 77.44 777 ASP B CA 1
ATOM 14468 C C . ASP B 1 777 ? 33.875 25.859 -9.719 1 77.44 777 ASP B C 1
ATOM 14470 O O . ASP B 1 777 ? 33.844 24.766 -10.289 1 77.44 777 ASP B O 1
ATOM 14474 N N . GLY B 1 778 ? 34.875 26.125 -8.836 1 78.38 778 GLY B N 1
ATOM 14475 C CA . GLY B 1 778 ? 35.906 25.156 -8.5 1 78.38 778 GLY B CA 1
ATOM 14476 C C . GLY B 1 778 ? 35.469 24.203 -7.387 1 78.38 778 GLY B C 1
ATOM 14477 O O . GLY B 1 778 ? 34.281 24 -7.152 1 78.38 778 GLY B O 1
ATOM 14478 N N . ASP B 1 779 ? 36.375 23.359 -6.871 1 82.94 779 ASP B N 1
ATOM 14479 C CA . ASP B 1 779 ? 36.156 22.484 -5.73 1 82.94 779 ASP B CA 1
ATOM 14480 C C . ASP B 1 779 ? 36.094 23.281 -4.426 1 82.94 779 ASP B C 1
ATOM 14482 O O . ASP B 1 779 ? 37.125 23.828 -3.996 1 82.94 779 ASP B O 1
ATOM 14486 N N . VAL B 1 780 ? 35 23.453 -3.812 1 86.62 780 VAL B N 1
ATOM 14487 C CA . VAL B 1 780 ? 34.781 24.25 -2.607 1 86.62 780 VAL B CA 1
ATOM 14488 C C . VAL B 1 780 ? 35.656 23.75 -1.479 1 86.62 780 VAL B C 1
ATOM 14490 O O . VAL B 1 780 ? 36 24.5 -0.561 1 86.62 780 VAL B O 1
ATOM 14493 N N . GLU B 1 781 ? 36.125 22.469 -1.629 1 86.19 781 GLU B N 1
ATOM 14494 C CA . GLU B 1 781 ? 37.031 21.922 -0.62 1 86.19 781 GLU B CA 1
ATOM 14495 C C . GLU B 1 781 ? 38.344 22.703 -0.558 1 86.19 781 GLU B C 1
ATOM 14497 O O . GLU B 1 781 ? 39 22.75 0.48 1 86.19 781 GLU B O 1
ATOM 14502 N N . ASP B 1 782 ? 38.656 23.328 -1.667 1 87.62 782 ASP B N 1
ATOM 14503 C CA . ASP B 1 782 ? 39.875 24.109 -1.771 1 87.62 782 ASP B CA 1
ATOM 14504 C C . ASP B 1 782 ? 39.844 25.344 -0.882 1 87.62 782 ASP B C 1
ATOM 14506 O O . ASP B 1 782 ? 40.875 25.906 -0.526 1 87.62 782 ASP B O 1
ATOM 14510 N N . LEU B 1 783 ? 38.688 25.766 -0.507 1 89.94 783 LEU B N 1
ATOM 14511 C CA . LEU B 1 783 ? 38.5 26.969 0.295 1 89.94 783 LEU B CA 1
ATOM 14512 C C . LEU B 1 783 ? 38.781 26.688 1.768 1 89.94 783 LEU B C 1
ATOM 14514 O O . LEU B 1 783 ? 38.969 27.609 2.564 1 89.94 783 LEU B O 1
ATOM 14518 N N . GLY B 1 784 ? 38.844 25.391 2.15 1 87.62 784 GLY B N 1
ATOM 14519 C CA . GLY B 1 784 ? 39.219 24.984 3.498 1 87.62 784 GLY B CA 1
ATOM 14520 C C . GLY B 1 784 ? 38.125 25.281 4.523 1 87.62 784 GLY B C 1
ATOM 14521 O O . GLY B 1 784 ? 38.438 25.5 5.699 1 87.62 784 GLY B O 1
ATOM 14522 N N . LEU B 1 785 ? 36.938 25.328 4.121 1 90.69 785 LEU B N 1
ATOM 14523 C CA . LEU B 1 785 ? 35.812 25.625 5.027 1 90.69 785 LEU B CA 1
ATOM 14524 C C . LEU B 1 785 ? 35.344 24.359 5.723 1 90.69 785 LEU B C 1
ATOM 14526 O O . LEU B 1 785 ? 35.469 23.266 5.176 1 90.69 785 LEU B O 1
ATOM 14530 N N . THR B 1 786 ? 34.875 24.516 6.969 1 89.19 786 THR B N 1
ATOM 14531 C CA . THR B 1 786 ? 34.25 23.438 7.719 1 89.19 786 THR B CA 1
ATOM 14532 C C . THR B 1 786 ? 32.875 23.891 8.266 1 89.19 786 THR B C 1
ATOM 14534 O O . THR B 1 786 ? 32.531 25.062 8.203 1 89.19 786 THR B O 1
ATOM 14537 N N . PHE B 1 787 ? 32.125 22.938 8.773 1 88.69 787 PHE B N 1
ATOM 14538 C CA . PHE B 1 787 ? 30.828 23.266 9.352 1 88.69 787 PHE B CA 1
ATOM 14539 C C . PHE B 1 787 ? 30.984 23.844 10.758 1 88.69 787 PHE B C 1
ATOM 14541 O O . PHE B 1 787 ? 30.281 23.453 11.68 1 88.69 787 PHE B O 1
ATOM 14548 N N . ALA B 1 788 ? 31.969 24.609 10.836 1 89.38 788 ALA B N 1
ATOM 14549 C CA . ALA B 1 788 ? 32.25 25.406 12.031 1 89.38 788 ALA B CA 1
ATOM 14550 C C . ALA B 1 788 ? 32.875 26.734 11.664 1 89.38 788 ALA B C 1
ATOM 14552 O O . ALA B 1 788 ? 33.406 26.906 10.57 1 89.38 788 ALA B O 1
ATOM 14553 N N . PHE B 1 789 ? 32.625 27.812 12.406 1 88.19 789 PHE B N 1
ATOM 14554 C CA . PHE B 1 789 ? 33.25 29.094 12.148 1 88.19 789 PHE B CA 1
ATOM 14555 C C . PHE B 1 789 ? 33.781 29.719 13.445 1 88.19 789 PHE B C 1
ATOM 14557 O O . PHE B 1 789 ? 33.281 29.391 14.531 1 88.19 789 PHE B O 1
ATOM 14564 N N . SER B 1 790 ? 34.719 30.484 13.359 1 86.81 790 SER B N 1
ATOM 14565 C CA . SER B 1 790 ? 35.312 31.156 14.516 1 86.81 790 SER B CA 1
ATOM 14566 C C . SER B 1 790 ? 35.125 32.688 14.43 1 86.81 790 SER B C 1
ATOM 14568 O O . SER B 1 790 ? 35.188 33.25 13.344 1 86.81 790 SER B O 1
ATOM 14570 N N . GLU B 1 791 ? 34.781 33.281 15.516 1 83.38 791 GLU B N 1
ATOM 14571 C CA . GLU B 1 791 ? 34.625 34.75 15.562 1 83.38 791 GLU B CA 1
ATOM 14572 C C . GLU B 1 791 ? 35.281 35.312 16.828 1 83.38 791 GLU B C 1
ATOM 14574 O O . GLU B 1 791 ? 35.406 34.625 17.828 1 83.38 791 GLU B O 1
ATOM 14579 N N . GLU B 1 792 ? 35.719 36.5 16.625 1 82.31 792 GLU B N 1
ATOM 14580 C CA . GLU B 1 792 ? 36.312 37.219 17.75 1 82.31 792 GLU B CA 1
ATOM 14581 C C . GLU B 1 792 ? 35.25 38 18.516 1 82.31 792 GLU B C 1
ATOM 14583 O O . GLU B 1 792 ? 34.562 38.875 17.938 1 82.31 792 GLU B O 1
ATOM 14588 N N . VAL B 1 793 ? 35 37.719 19.688 1 80.5 793 VAL B N 1
ATOM 14589 C CA . VAL B 1 793 ? 34.031 38.438 20.531 1 80.5 793 VAL B CA 1
ATOM 14590 C C . VAL B 1 793 ? 34.75 39.031 21.75 1 80.5 793 VAL B C 1
ATOM 14592 O O . VAL B 1 793 ? 35.25 38.281 22.594 1 80.5 793 VAL B O 1
ATOM 14595 N N . LEU B 1 794 ? 34.781 40.375 21.812 1 78.81 794 LEU B N 1
ATOM 14596 C CA . LEU B 1 794 ? 35.375 41.094 22.922 1 78.81 794 LEU B CA 1
ATOM 14597 C C . LEU B 1 794 ? 36.812 40.594 23.188 1 78.81 794 LEU B C 1
ATOM 14599 O O . LEU B 1 794 ? 37.156 40.312 24.328 1 78.81 794 LEU B O 1
ATOM 14603 N N . GLY B 1 795 ? 37.5 40.25 22.156 1 80.12 795 GLY B N 1
ATOM 14604 C CA . GLY B 1 795 ? 38.906 39.906 22.25 1 80.12 795 GLY B CA 1
ATOM 14605 C C . GLY B 1 795 ? 39.188 38.406 22.344 1 80.12 795 GLY B C 1
ATOM 14606 O O . GLY B 1 795 ? 40.312 37.969 22.281 1 80.12 795 GLY B O 1
ATOM 14607 N N . LYS B 1 796 ? 38.188 37.656 22.469 1 85.19 796 LYS B N 1
ATOM 14608 C CA . LYS B 1 796 ? 38.344 36.188 22.547 1 85.19 796 LYS B CA 1
ATOM 14609 C C . LYS B 1 796 ? 37.812 35.531 21.281 1 85.19 796 LYS B C 1
ATOM 14611 O O . LYS B 1 796 ? 36.781 35.938 20.719 1 85.19 796 LYS B O 1
ATOM 14616 N N . VAL B 1 797 ? 38.562 34.594 20.828 1 87.75 797 VAL B N 1
ATOM 14617 C CA . VAL B 1 797 ? 38.125 33.844 19.656 1 87.75 797 VAL B CA 1
ATOM 14618 C C . VAL B 1 797 ? 37.219 32.688 20.078 1 87.75 797 VAL B C 1
ATOM 14620 O O . VAL B 1 797 ? 37.625 31.844 20.891 1 87.75 797 VAL B O 1
ATOM 14623 N N . GLU B 1 798 ? 36.031 32.719 19.672 1 87.12 798 GLU B N 1
ATOM 14624 C CA . GLU B 1 798 ? 35.062 31.656 19.953 1 87.12 798 GLU B CA 1
ATOM 14625 C C . GLU B 1 798 ? 34.719 30.875 18.703 1 87.12 798 GLU B C 1
ATOM 14627 O O . GLU B 1 798 ? 34.562 31.453 17.625 1 87.12 798 GLU B O 1
ATOM 14632 N N . THR B 1 799 ? 34.75 29.484 18.828 1 88.44 799 THR B N 1
ATOM 14633 C CA . THR B 1 799 ? 34.406 28.625 17.703 1 88.44 799 THR B CA 1
ATOM 14634 C C . THR B 1 799 ? 33 28.047 17.875 1 88.44 799 THR B C 1
ATOM 14636 O O . THR B 1 799 ? 32.656 27.562 18.953 1 88.44 799 THR B O 1
ATOM 14639 N N . HIS B 1 800 ? 32.156 28.219 16.844 1 89.25 800 HIS B N 1
ATOM 14640 C CA . HIS B 1 800 ? 30.781 27.719 16.859 1 89.25 800 HIS B CA 1
ATOM 14641 C C . HIS B 1 800 ? 30.578 26.625 15.812 1 89.25 800 HIS B C 1
ATOM 14643 O O . HIS B 1 800 ? 30.922 26.812 14.641 1 89.25 800 HIS B O 1
ATOM 14649 N N . GLU B 1 801 ? 30.141 25.484 16.25 1 88.19 801 GLU B N 1
ATOM 14650 C CA . GLU B 1 801 ? 29.812 24.391 15.336 1 88.19 801 GLU B CA 1
ATOM 14651 C C . GLU B 1 801 ? 28.406 24.578 14.742 1 88.19 801 GLU B C 1
ATOM 14653 O O . GLU B 1 801 ? 27.453 24.844 15.469 1 88.19 801 GLU B O 1
ATOM 14658 N N . LEU B 1 802 ? 28.281 24.547 13.484 1 87.81 802 LEU B N 1
ATOM 14659 C CA . LEU B 1 802 ? 27 24.703 12.812 1 87.81 802 LEU B CA 1
ATOM 14660 C C . LEU B 1 802 ? 26.188 23.406 12.891 1 87.81 802 LEU B C 1
ATOM 14662 O O . LEU B 1 802 ? 24.969 23.422 12.766 1 87.81 802 LEU B O 1
ATOM 14666 N N . ILE B 1 803 ? 26.906 22.25 12.867 1 78.94 803 ILE B N 1
ATOM 14667 C CA . ILE B 1 803 ? 26.328 20.938 13.109 1 78.94 803 ILE B CA 1
ATOM 14668 C C . ILE B 1 803 ? 27.203 20.172 14.102 1 78.94 803 ILE B C 1
ATOM 14670 O O . ILE B 1 803 ? 28.359 20.531 14.32 1 78.94 803 ILE B O 1
ATOM 14674 N N . ALA B 1 804 ? 26.641 19.188 14.758 1 74 804 ALA B N 1
ATOM 14675 C CA . ALA B 1 804 ? 27.406 18.406 15.719 1 74 804 ALA B CA 1
ATOM 14676 C C . ALA B 1 804 ? 28.641 17.797 15.07 1 74 804 ALA B C 1
ATOM 14678 O O . ALA B 1 804 ? 28.531 17.078 14.07 1 74 804 ALA B O 1
ATOM 14679 N N . GLY B 1 805 ? 29.781 18.109 15.531 1 72.25 805 GLY B N 1
ATOM 14680 C CA . GLY B 1 805 ? 31.031 17.609 14.984 1 72.25 805 GLY B CA 1
ATOM 14681 C C . GLY B 1 805 ? 31.422 18.312 13.695 1 72.25 805 GLY B C 1
ATOM 14682 O O . GLY B 1 805 ? 32.219 17.766 12.906 1 72.25 805 GLY B O 1
ATOM 14683 N N . GLY B 1 806 ? 30.844 19.531 13.492 1 79.88 806 GLY B N 1
ATOM 14684 C CA . GLY B 1 806 ? 31 20.219 12.227 1 79.88 806 GLY B CA 1
ATOM 14685 C C . GLY B 1 806 ? 32.438 20.641 11.945 1 79.88 806 GLY B C 1
ATOM 14686 O O . GLY B 1 806 ? 32.812 20.875 10.797 1 79.88 806 GLY B O 1
ATOM 14687 N N . GLY B 1 807 ? 33.219 20.688 12.992 1 81.38 807 GLY B N 1
ATOM 14688 C CA . GLY B 1 807 ? 34.625 21.047 12.805 1 81.38 807 GLY B CA 1
ATOM 14689 C C . GLY B 1 807 ? 35.406 20.031 11.984 1 81.38 807 GLY B C 1
ATOM 14690 O O . GLY B 1 807 ? 36.406 20.359 11.359 1 81.38 807 GLY B O 1
ATOM 14691 N N . ASN B 1 808 ? 34.781 18.859 11.914 1 73.94 808 ASN B N 1
ATOM 14692 C CA . ASN B 1 808 ? 35.438 17.781 11.219 1 73.94 808 ASN B CA 1
ATOM 14693 C C . ASN B 1 808 ? 34.812 17.484 9.867 1 73.94 808 ASN B C 1
ATOM 14695 O O . ASN B 1 808 ? 35.156 16.5 9.203 1 73.94 808 ASN B O 1
ATOM 14699 N N . ILE B 1 809 ? 33.875 18.266 9.539 1 77.06 809 ILE B N 1
ATOM 14700 C CA . ILE B 1 809 ? 33.188 18.031 8.281 1 77.06 809 ILE B CA 1
ATOM 14701 C C . ILE B 1 809 ? 33.562 19.141 7.281 1 77.06 809 ILE B C 1
ATOM 14703 O O . ILE B 1 809 ? 33.25 20.312 7.508 1 77.06 809 ILE B O 1
ATOM 14707 N N . THR B 1 810 ? 34.25 18.703 6.215 1 85.69 810 THR B N 1
ATOM 14708 C CA . THR B 1 810 ? 34.688 19.656 5.203 1 85.69 810 THR B CA 1
ATOM 14709 C C . THR B 1 810 ? 33.531 20.047 4.281 1 85.69 810 THR B C 1
ATOM 14711 O O . THR B 1 810 ? 32.719 19.203 3.941 1 85.69 810 THR B O 1
ATOM 14714 N N . VAL B 1 811 ? 33.469 21.344 3.965 1 87.56 811 VAL B N 1
ATOM 14715 C CA . VAL B 1 811 ? 32.469 21.797 3.01 1 87.56 811 VAL B CA 1
ATOM 14716 C C . VAL B 1 811 ? 32.906 21.5 1.588 1 87.56 811 VAL B C 1
ATOM 14718 O O . VAL B 1 811 ? 34.062 21.812 1.222 1 87.56 811 VAL B O 1
ATOM 14721 N N . ASN B 1 812 ? 32.188 20.734 0.846 1 81.62 812 ASN B N 1
ATOM 14722 C CA . ASN B 1 812 ? 32.469 20.391 -0.542 1 81.62 812 ASN B CA 1
ATOM 14723 C C . ASN B 1 812 ? 31.344 20.797 -1.472 1 81.62 812 ASN B C 1
ATOM 14725 O O . ASN B 1 812 ? 30.438 21.531 -1.063 1 81.62 812 ASN B O 1
ATOM 14729 N N . ASN B 1 813 ? 31.453 20.406 -2.721 1 75.69 813 ASN B N 1
ATOM 14730 C CA . ASN B 1 813 ? 30.453 20.797 -3.705 1 75.69 813 ASN B CA 1
ATOM 14731 C C . ASN B 1 813 ? 29.109 20.125 -3.445 1 75.69 813 ASN B C 1
ATOM 14733 O O . ASN B 1 813 ? 28.062 20.609 -3.887 1 75.69 813 ASN B O 1
ATOM 14737 N N . ILE B 1 814 ? 29.188 19.094 -2.648 1 68.62 814 ILE B N 1
ATOM 14738 C CA . ILE B 1 814 ? 27.969 18.344 -2.387 1 68.62 814 ILE B CA 1
ATOM 14739 C C . ILE B 1 814 ? 27.188 19 -1.252 1 68.62 814 ILE B C 1
ATOM 14741 O O . ILE B 1 814 ? 25.953 19.078 -1.3 1 68.62 814 ILE B O 1
ATOM 14745 N N . ASN B 1 815 ? 27.938 19.578 -0.267 1 76.19 815 ASN B N 1
ATOM 14746 C CA . ASN B 1 815 ? 27.234 20.016 0.932 1 76.19 815 ASN B CA 1
ATOM 14747 C C . ASN B 1 815 ? 27.297 21.547 1.081 1 76.19 815 ASN B C 1
ATOM 14749 O O . ASN B 1 815 ? 26.969 22.078 2.137 1 76.19 815 ASN B O 1
ATOM 14753 N N . LYS B 1 816 ? 27.766 22.25 0.106 1 81.5 816 LYS B N 1
ATOM 14754 C CA . LYS B 1 816 ? 27.969 23.688 0.207 1 81.5 816 LYS B CA 1
ATOM 14755 C C . LYS B 1 816 ? 26.641 24.406 0.466 1 81.5 816 LYS B C 1
ATOM 14757 O O . LYS B 1 816 ? 26.609 25.391 1.198 1 81.5 816 LYS B O 1
ATOM 14762 N N . ILE B 1 817 ? 25.562 23.938 -0.138 1 76.38 817 ILE B N 1
ATOM 14763 C CA . ILE B 1 817 ? 24.266 24.578 0.055 1 76.38 817 ILE B CA 1
ATOM 14764 C C . ILE B 1 817 ? 23.828 24.438 1.511 1 76.38 817 ILE B C 1
ATOM 14766 O O . ILE B 1 817 ? 23.297 25.391 2.107 1 76.38 817 ILE B O 1
ATOM 14770 N N . SER B 1 818 ? 24.078 23.266 2.018 1 78.62 818 SER B N 1
ATOM 14771 C CA . SER B 1 818 ? 23.766 23.047 3.426 1 78.62 818 SER B CA 1
ATOM 14772 C C . SER B 1 818 ? 24.562 23.984 4.324 1 78.62 818 SER B C 1
ATOM 14774 O O . SER B 1 818 ? 24.047 24.5 5.312 1 78.62 818 SER B O 1
ATOM 14776 N N . TYR B 1 819 ? 25.766 24.141 3.971 1 86.62 819 TYR B N 1
ATOM 14777 C CA . TYR B 1 819 ? 26.641 25.031 4.727 1 86.62 819 TYR B CA 1
ATOM 14778 C C . TYR B 1 819 ? 26.109 26.469 4.715 1 86.62 819 TYR B C 1
ATOM 14780 O O . TYR B 1 819 ? 26.062 27.125 5.754 1 86.62 819 TYR B O 1
ATOM 14788 N N . ILE B 1 820 ? 25.734 26.859 3.586 1 86.19 820 ILE B N 1
ATOM 14789 C CA . ILE B 1 820 ? 25.234 28.219 3.422 1 86.19 820 ILE B CA 1
ATOM 14790 C C . ILE B 1 820 ? 23.984 28.422 4.27 1 86.19 820 ILE B C 1
ATOM 14792 O O . ILE B 1 820 ? 23.844 29.422 4.965 1 86.19 820 ILE B O 1
ATOM 14796 N N . HIS B 1 821 ? 23.141 27.453 4.242 1 82.94 821 HIS B N 1
ATOM 14797 C CA . HIS B 1 821 ? 21.906 27.531 5.012 1 82.94 821 HIS B CA 1
ATOM 14798 C C . HIS B 1 821 ? 22.188 27.578 6.508 1 82.94 821 HIS B C 1
ATOM 14800 O O . HIS B 1 821 ? 21.594 28.391 7.227 1 82.94 821 HIS B O 1
ATOM 14806 N N . ARG B 1 822 ? 23.047 26.781 6.898 1 85.56 822 ARG B N 1
ATOM 14807 C CA . ARG B 1 822 ? 23.328 26.672 8.328 1 85.56 822 ARG B CA 1
ATOM 14808 C C . ARG B 1 822 ? 24.031 27.922 8.836 1 85.56 822 ARG B C 1
ATOM 14810 O O . ARG B 1 822 ? 23.75 28.391 9.938 1 85.56 822 ARG B O 1
ATOM 14817 N N . MET B 1 823 ? 24.875 28.391 8.062 1 90 823 MET B N 1
ATOM 14818 C CA . MET B 1 823 ? 25.594 29.594 8.438 1 90 823 MET B CA 1
ATOM 14819 C C . MET B 1 823 ? 24.641 30.797 8.531 1 90 823 MET B C 1
ATOM 14821 O O . MET B 1 823 ? 24.719 31.578 9.484 1 90 823 MET B O 1
ATOM 14825 N N . ALA B 1 824 ? 23.797 30.875 7.555 1 88.19 824 ALA B N 1
ATOM 14826 C CA . ALA B 1 824 ? 22.828 31.969 7.562 1 88.19 824 ALA B CA 1
ATOM 14827 C C . ALA B 1 824 ? 21.891 31.859 8.758 1 88.19 824 ALA B C 1
ATOM 14829 O O . ALA B 1 824 ? 21.594 32.844 9.414 1 88.19 824 ALA B O 1
ATOM 14830 N N . LEU B 1 825 ? 21.469 30.688 9.008 1 87.06 825 LEU B N 1
ATOM 14831 C CA . LEU B 1 825 ? 20.547 30.438 10.125 1 87.06 825 LEU B CA 1
ATOM 14832 C C . LEU B 1 825 ? 21.219 30.797 11.453 1 87.06 825 LEU B C 1
ATOM 14834 O O . LEU B 1 825 ? 20.578 31.375 12.336 1 87.06 825 LEU B O 1
ATOM 14838 N N . TYR B 1 826 ? 22.422 30.391 11.57 1 89.31 826 TYR B N 1
ATOM 14839 C CA . TYR B 1 826 ? 23.125 30.688 12.82 1 89.31 826 TYR B CA 1
ATOM 14840 C C . TYR B 1 826 ? 23.234 32.188 13.039 1 89.31 826 TYR B C 1
ATOM 14842 O O . TYR B 1 826 ? 22.938 32.688 14.125 1 89.31 826 TYR B O 1
ATOM 14850 N N . ARG B 1 827 ? 23.641 32.844 12.016 1 89.25 827 ARG B N 1
ATOM 14851 C CA . ARG B 1 827 ? 23.906 34.281 12.125 1 89.25 827 ARG B CA 1
ATOM 14852 C C . ARG B 1 827 ? 22.609 35.062 12.375 1 89.25 827 ARG B C 1
ATOM 14854 O O . ARG B 1 827 ? 22.594 36 13.18 1 89.25 827 ARG B O 1
ATOM 14861 N N . VAL B 1 828 ? 21.578 34.719 11.766 1 88.12 828 VAL B N 1
ATOM 14862 C CA . VAL B 1 828 ? 20.359 35.5 11.766 1 88.12 828 VAL B CA 1
ATOM 14863 C C . VAL B 1 828 ? 19.469 35.094 12.945 1 88.12 828 VAL B C 1
ATOM 14865 O O . VAL B 1 828 ? 18.812 35.938 13.562 1 88.12 828 VAL B O 1
ATOM 14868 N N . VAL B 1 829 ? 19.438 33.844 13.297 1 87.81 829 VAL B N 1
ATOM 14869 C CA . VAL B 1 829 ? 18.438 33.344 14.25 1 87.81 829 VAL B CA 1
ATOM 14870 C C . VAL B 1 829 ? 19.125 32.906 15.539 1 87.81 829 VAL B C 1
ATOM 14872 O O . VAL B 1 829 ? 18.812 33.438 16.625 1 87.81 829 VAL B O 1
ATOM 14875 N N . HIS B 1 830 ? 20.125 32.062 15.492 1 87.25 830 HIS B N 1
ATOM 14876 C CA . HIS B 1 830 ? 20.656 31.391 16.672 1 87.25 830 HIS B CA 1
ATOM 14877 C C . HIS B 1 830 ? 21.484 32.344 17.531 1 87.25 830 HIS B C 1
ATOM 14879 O O . HIS B 1 830 ? 21.516 32.219 18.75 1 87.25 830 HIS B O 1
ATOM 14885 N N . GLN B 1 831 ? 22.125 33.219 16.875 1 87.62 831 GLN B N 1
ATOM 14886 C CA . GLN B 1 831 ? 23.047 34.094 17.578 1 87.62 831 GLN B CA 1
ATOM 14887 C C . GLN B 1 831 ? 22.312 34.938 18.609 1 87.62 831 GLN B C 1
ATOM 14889 O O . GLN B 1 831 ? 22.875 35.281 19.672 1 87.62 831 GLN B O 1
ATOM 14894 N N . THR B 1 832 ? 21.062 35.344 18.328 1 89.81 832 THR B N 1
ATOM 14895 C CA . THR B 1 832 ? 20.297 36.188 19.234 1 89.81 832 THR B CA 1
ATOM 14896 C C . THR B 1 832 ? 18.984 35.5 19.625 1 89.81 832 THR B C 1
ATOM 14898 O O . THR B 1 832 ? 17.953 36.156 19.766 1 89.81 832 THR B O 1
ATOM 14901 N N . GLN B 1 833 ? 18.984 34.25 19.719 1 90.25 833 GLN B N 1
ATOM 14902 C CA . GLN B 1 833 ? 17.781 33.438 19.953 1 90.25 833 GLN B CA 1
ATOM 14903 C C . GLN B 1 833 ? 17.172 33.75 21.328 1 90.25 833 GLN B C 1
ATOM 14905 O O . GLN B 1 833 ? 15.961 33.875 21.469 1 90.25 833 GLN B O 1
ATOM 14910 N N . GLU B 1 834 ? 17.984 33.938 22.391 1 91.69 834 GLU B N 1
ATOM 14911 C CA . GLU B 1 834 ? 17.5 34.219 23.75 1 91.69 834 GLU B CA 1
ATOM 14912 C C . GLU B 1 834 ? 16.844 35.594 23.828 1 91.69 834 GLU B C 1
ATOM 14914 O O . GLU B 1 834 ? 15.797 35.75 24.469 1 91.69 834 GLU B O 1
ATOM 14919 N N . GLN B 1 835 ? 17.516 36.562 23.25 1 92.81 835 GLN B N 1
ATOM 14920 C CA . GLN B 1 835 ? 16.969 37.906 23.219 1 92.81 835 GLN B CA 1
ATOM 14921 C C . GLN B 1 835 ? 15.617 37.938 22.531 1 92.81 835 GLN B C 1
ATOM 14923 O O . GLN B 1 835 ? 14.664 38.531 23.031 1 92.81 835 GLN B O 1
ATOM 14928 N N . CYS B 1 836 ? 15.555 37.281 21.406 1 91.19 836 CYS B N 1
ATOM 14929 C CA . CYS B 1 836 ? 14.32 37.219 20.625 1 91.19 836 CYS B CA 1
ATOM 14930 C C . CYS B 1 836 ? 13.203 36.531 21.391 1 91.19 836 CYS B C 1
ATOM 14932 O O . CYS B 1 836 ? 12.055 36.969 21.359 1 91.19 836 CYS B O 1
ATOM 14934 N N . GLN B 1 837 ? 13.555 35.5 22.062 1 93.25 837 GLN B N 1
ATOM 14935 C CA . GLN B 1 837 ? 12.562 34.75 22.828 1 93.25 837 GLN B CA 1
ATOM 14936 C C . GLN B 1 837 ? 11.938 35.625 23.922 1 93.25 837 GLN B C 1
ATOM 14938 O O . GLN B 1 837 ? 10.719 35.594 24.141 1 93.25 837 GLN B O 1
ATOM 14943 N N . LYS B 1 838 ? 12.773 36.406 24.641 1 93.94 838 LYS B N 1
ATOM 14944 C CA . LYS B 1 838 ? 12.273 37.25 25.703 1 93.94 838 LYS B CA 1
ATOM 14945 C C . LYS B 1 838 ? 11.43 38.406 25.141 1 93.94 838 LYS B C 1
ATOM 14947 O O . LYS B 1 838 ? 10.422 38.781 25.734 1 93.94 838 LYS B O 1
ATOM 14952 N N . PHE B 1 839 ? 11.875 38.938 24.094 1 93.75 839 PHE B N 1
ATOM 14953 C CA . PHE B 1 839 ? 11.109 39.969 23.406 1 93.75 839 PHE B CA 1
ATOM 14954 C C . PHE B 1 839 ? 9.719 39.438 23.031 1 93.75 839 PHE B C 1
ATOM 14956 O O . PHE B 1 839 ? 8.719 40.125 23.234 1 93.75 839 PHE B O 1
ATOM 14963 N N . VAL B 1 840 ? 9.672 38.25 22.516 1 94.25 840 VAL B N 1
ATOM 14964 C CA . VAL B 1 840 ? 8.445 37.594 22.078 1 94.25 840 VAL B CA 1
ATOM 14965 C C . VAL B 1 840 ? 7.531 37.344 23.281 1 94.25 840 VAL B C 1
ATOM 14967 O O . VAL B 1 840 ? 6.312 37.531 23.188 1 94.25 840 VAL B O 1
ATOM 14970 N N . GLU B 1 841 ? 8.086 36.875 24.312 1 93.94 841 GLU B N 1
ATOM 14971 C CA . GLU B 1 841 ? 7.316 36.656 25.531 1 93.94 841 GLU B CA 1
ATOM 14972 C C . GLU B 1 841 ? 6.617 37.906 25.984 1 93.94 841 GLU B C 1
ATOM 14974 O O . GLU B 1 841 ? 5.453 37.875 26.406 1 93.94 841 GLU B O 1
ATOM 14979 N N . GLY B 1 842 ? 7.297 38.969 25.969 1 94.38 842 GLY B N 1
ATOM 14980 C CA . GLY B 1 842 ? 6.703 40.25 26.359 1 94.38 842 GLY B CA 1
ATOM 14981 C C . GLY B 1 842 ? 5.586 40.688 25.422 1 94.38 842 GLY B C 1
ATOM 14982 O O . GLY B 1 842 ? 4.516 41.094 25.891 1 94.38 842 GLY B O 1
ATOM 14983 N N . PHE B 1 843 ? 5.828 40.594 24.172 1 94.38 843 PHE B N 1
ATOM 14984 C CA . PHE B 1 843 ? 4.859 41.031 23.156 1 94.38 843 PHE B CA 1
ATOM 14985 C C . PHE B 1 843 ? 3.586 40.188 23.266 1 94.38 843 PHE B C 1
ATOM 14987 O O . PHE B 1 843 ? 2.48 40.75 23.234 1 94.38 843 PHE B O 1
ATOM 14994 N N . ARG B 1 844 ? 3.721 38.938 23.359 1 93.81 844 ARG B N 1
ATOM 14995 C CA . ARG B 1 844 ? 2.607 38 23.359 1 93.81 844 ARG B CA 1
ATOM 14996 C C . ARG B 1 844 ? 1.87 38 24.688 1 93.81 844 ARG B C 1
ATOM 14998 O O . ARG B 1 844 ? 0.757 37.5 24.797 1 93.81 844 ARG B O 1
ATOM 15005 N N . ALA B 1 845 ? 2.486 38.562 25.703 1 92.62 845 ALA B N 1
ATOM 15006 C CA . ALA B 1 845 ? 1.801 38.75 26.984 1 92.62 845 ALA B CA 1
ATOM 15007 C C . ALA B 1 845 ? 0.637 39.719 26.844 1 92.62 845 ALA B C 1
ATOM 15009 O O . ALA B 1 845 ? -0.344 39.625 27.594 1 92.62 845 ALA B O 1
ATOM 15010 N N . ILE B 1 846 ? 0.697 40.562 25.891 1 93.38 846 ILE B N 1
ATOM 15011 C CA . ILE B 1 846 ? -0.311 41.625 25.734 1 93.38 846 ILE B CA 1
ATOM 15012 C C . ILE B 1 846 ? -1.3 41.219 24.641 1 93.38 846 ILE B C 1
ATOM 15014 O O . ILE B 1 846 ? -2.514 41.344 24.828 1 93.38 846 ILE B O 1
ATOM 15018 N N . ILE B 1 847 ? -0.789 40.781 23.578 1 93.69 847 ILE B N 1
ATOM 15019 C CA . ILE B 1 847 ? -1.638 40.375 22.453 1 93.69 847 ILE B CA 1
ATOM 15020 C C . ILE B 1 847 ? -1.63 38.875 22.297 1 93.69 847 ILE B C 1
ATOM 15022 O O . ILE B 1 847 ? -0.569 38.25 22.141 1 93.69 847 ILE B O 1
ATOM 15026 N N . ALA B 1 848 ? -2.807 38.312 22.25 1 90.25 848 ALA B N 1
ATOM 15027 C CA . ALA B 1 848 ? -2.938 36.875 22.141 1 90.25 848 ALA B CA 1
ATOM 15028 C C . ALA B 1 848 ? -2.398 36.375 20.797 1 90.25 848 ALA B C 1
ATOM 15030 O O . ALA B 1 848 ? -2.584 37.031 19.766 1 90.25 848 ALA B O 1
ATOM 15031 N N . PRO B 1 849 ? -1.681 35.25 20.797 1 88.38 849 PRO B N 1
ATOM 15032 C CA . PRO B 1 849 ? -1.095 34.688 19.578 1 88.38 849 PRO B CA 1
ATOM 15033 C C . PRO B 1 849 ? -2.127 34.469 18.469 1 88.38 849 PRO B C 1
ATOM 15035 O O . PRO B 1 849 ? -1.806 34.594 17.281 1 88.38 849 PRO B O 1
ATOM 15038 N N . GLN B 1 850 ? -3.352 34.188 18.781 1 86.75 850 GLN B N 1
ATOM 15039 C CA . GLN B 1 850 ? -4.395 33.906 17.797 1 86.75 850 GLN B CA 1
ATOM 15040 C C . GLN B 1 850 ? -4.695 35.188 16.984 1 86.75 850 GLN B C 1
ATOM 15042 O O . GLN B 1 850 ? -4.98 35.094 15.781 1 86.75 850 GLN B O 1
ATOM 15047 N N . LEU B 1 851 ? -4.562 36.344 17.703 1 90.25 851 LEU B N 1
ATOM 15048 C CA . LEU B 1 851 ? -4.805 37.594 17.031 1 90.25 851 LEU B CA 1
ATOM 15049 C C . LEU B 1 851 ? -3.627 37.969 16.125 1 90.25 851 LEU B C 1
ATOM 15051 O O . LEU B 1 851 ? -3.816 38.531 15.047 1 90.25 851 LEU B O 1
ATOM 15055 N N . LEU B 1 852 ? -2.473 37.594 16.578 1 90.69 852 LEU B N 1
ATOM 15056 C CA . LEU B 1 852 ? -1.263 37.938 15.836 1 90.69 852 LEU B CA 1
ATOM 15057 C C . LEU B 1 852 ? -1.168 37.094 14.57 1 90.69 852 LEU B C 1
ATOM 15059 O O . LEU B 1 852 ? -0.594 37.531 13.57 1 90.69 852 LEU B O 1
ATOM 15063 N N . SER B 1 853 ? -1.707 35.906 14.594 1 88.69 853 SER B N 1
ATOM 15064 C CA . SER B 1 853 ? -1.625 34.969 13.492 1 88.69 853 SER B CA 1
ATOM 15065 C C . SER B 1 853 ? -2.35 35.5 12.258 1 88.69 853 SER B C 1
ATOM 15067 O O . SER B 1 853 ? -2.148 35 11.148 1 88.69 853 SER B O 1
ATOM 15069 N N . LEU B 1 854 ? -3.084 36.562 12.383 1 92.06 854 LEU B N 1
ATOM 15070 C CA . LEU B 1 854 ? -3.836 37.156 11.289 1 92.06 854 LEU B CA 1
ATOM 15071 C C . LEU B 1 854 ? -2.906 37.906 10.336 1 92.06 854 LEU B C 1
ATOM 15073 O O . LEU B 1 854 ? -3.311 38.281 9.227 1 92.06 854 LEU B O 1
ATOM 15077 N N . PHE B 1 855 ? -1.664 38.031 10.742 1 90.31 855 PHE B N 1
ATOM 15078 C CA . PHE B 1 855 ? -0.792 38.875 9.961 1 90.31 855 PHE B CA 1
ATOM 15079 C C . PHE B 1 855 ? 0.499 38.156 9.594 1 90.31 855 PHE B C 1
ATOM 15081 O O . PHE B 1 855 ? 0.899 37.219 10.266 1 90.31 855 PHE B O 1
ATOM 15088 N N . THR B 1 856 ? 1.143 38.594 8.5 1 86.31 856 THR B N 1
ATOM 15089 C CA . THR B 1 856 ? 2.49 38.188 8.117 1 86.31 856 THR B CA 1
ATOM 15090 C C . THR B 1 856 ? 3.535 39.062 8.781 1 86.31 856 THR B C 1
ATOM 15092 O O . THR B 1 856 ? 3.205 40.125 9.32 1 86.31 856 THR B O 1
ATOM 15095 N N . PRO B 1 857 ? 4.734 38.688 8.781 1 83.25 857 PRO B N 1
ATOM 15096 C CA . PRO B 1 857 ? 5.766 39.5 9.398 1 83.25 857 PRO B CA 1
ATOM 15097 C C . PRO B 1 857 ? 5.832 40.906 8.797 1 83.25 857 PRO B C 1
ATOM 15099 O O . PRO B 1 857 ? 5.969 41.906 9.531 1 83.25 857 PRO B O 1
ATOM 15102 N N . VAL B 1 858 ? 5.656 41 7.551 1 82 858 VAL B N 1
ATOM 15103 C CA . VAL B 1 858 ? 5.699 42.312 6.883 1 82 858 VAL B CA 1
ATOM 15104 C C . VAL B 1 858 ? 4.496 43.125 7.305 1 82 858 VAL B C 1
ATOM 15106 O O . VAL B 1 858 ? 4.617 44.344 7.523 1 82 858 VAL B O 1
ATOM 15109 N N . GLU B 1 859 ? 3.436 42.5 7.449 1 86.31 859 GLU B N 1
ATOM 15110 C CA . GLU B 1 859 ? 2.211 43.219 7.828 1 86.31 859 GLU B CA 1
ATOM 15111 C C . GLU B 1 859 ? 2.242 43.625 9.297 1 86.31 859 GLU B C 1
ATOM 15113 O O . GLU B 1 859 ? 1.684 44.656 9.672 1 86.31 859 GLU B O 1
ATOM 15118 N N . LEU B 1 860 ? 2.842 42.75 10.062 1 88.81 860 LEU B N 1
ATOM 15119 C CA . LEU B 1 860 ? 2.996 43.125 11.461 1 88.81 860 LEU B CA 1
ATOM 15120 C C . LEU B 1 860 ? 3.812 44.406 11.609 1 88.81 860 LEU B C 1
ATOM 15122 O O . LEU B 1 860 ? 3.562 45.219 12.508 1 88.81 860 LEU B O 1
ATOM 15126 N N . GLN B 1 861 ? 4.793 44.562 10.75 1 86.56 861 GLN B N 1
ATOM 15127 C CA . GLN B 1 861 ? 5.559 45.812 10.727 1 86.56 861 GLN B CA 1
ATOM 15128 C C . GLN B 1 861 ? 4.652 47 10.469 1 86.56 861 GLN B C 1
ATOM 15130 O O . GLN B 1 861 ? 4.84 48.062 11.062 1 86.56 861 GLN B O 1
ATOM 15135 N N . TYR B 1 862 ? 3.65 46.75 9.688 1 82.69 862 TYR B N 1
ATOM 15136 C CA . TYR B 1 862 ? 2.689 47.812 9.406 1 82.69 862 TYR B CA 1
ATOM 15137 C C . TYR B 1 862 ? 1.877 48.156 10.648 1 82.69 862 TYR B C 1
ATOM 15139 O O . TYR B 1 862 ? 1.535 49.344 10.875 1 82.69 862 TYR B O 1
ATOM 15147 N N . LEU B 1 863 ? 1.578 47.156 11.367 1 84.25 863 LEU B N 1
ATOM 15148 C CA . LEU B 1 863 ? 0.792 47.375 12.578 1 84.25 863 LEU B CA 1
ATOM 15149 C C . LEU B 1 863 ? 1.593 48.156 13.617 1 84.25 863 LEU B C 1
ATOM 15151 O O . LEU B 1 863 ? 1.027 48.938 14.391 1 84.25 863 LEU B O 1
ATOM 15155 N N . VAL B 1 864 ? 2.859 47.875 13.57 1 85.25 864 VAL B N 1
ATOM 15156 C CA . VAL B 1 864 ? 3.732 48.5 14.555 1 85.25 864 VAL B CA 1
ATOM 15157 C C . VAL B 1 864 ? 4.086 49.906 14.109 1 85.25 864 VAL B C 1
ATOM 15159 O O . VAL B 1 864 ? 4.035 50.844 14.914 1 85.25 864 VAL B O 1
ATOM 15162 N N . SER B 1 865 ? 4.488 50.062 12.852 1 80.62 865 SER B N 1
ATOM 15163 C CA . SER B 1 865 ? 5.074 51.312 12.414 1 80.62 865 SER B CA 1
ATOM 15164 C C . SER B 1 865 ? 4.121 52.062 11.5 1 80.62 865 SER B C 1
ATOM 15166 O O . SER B 1 865 ? 4.324 53.25 11.234 1 80.62 865 SER B O 1
ATOM 15168 N N . GLY B 1 866 ? 3.064 51.469 11.125 1 73 866 GLY B N 1
ATOM 15169 C CA . GLY B 1 866 ? 2.238 52.094 10.109 1 73 866 GLY B CA 1
ATOM 15170 C C . GLY B 1 866 ? 2.801 51.969 8.711 1 73 866 GLY B C 1
ATOM 15171 O O . GLY B 1 866 ? 3.732 51.188 8.484 1 73 866 GLY B O 1
ATOM 15172 N N . GLN B 1 867 ? 2.225 52.531 7.75 1 63.09 867 GLN B N 1
ATOM 15173 C CA . GLN B 1 867 ? 2.674 52.469 6.367 1 63.09 867 GLN B CA 1
ATOM 15174 C C . GLN B 1 867 ? 3.736 53.5 6.062 1 63.09 867 GLN B C 1
ATOM 15176 O O . GLN B 1 867 ? 3.684 54.625 6.594 1 63.09 867 GLN B O 1
ATOM 15181 N N . ASN B 1 868 ? 4.871 53.094 5.59 1 58.03 868 ASN B N 1
ATOM 15182 C CA . ASN B 1 868 ? 6 53.938 5.285 1 58.03 868 ASN B CA 1
ATOM 15183 C C . ASN B 1 868 ? 5.672 54.906 4.152 1 58.03 868 ASN B C 1
ATOM 15185 O O . ASN B 1 868 ? 6.488 55.781 3.803 1 58.03 868 ASN B O 1
ATOM 15189 N N . ASP B 1 869 ? 4.574 54.875 3.578 1 61.25 869 ASP B N 1
ATOM 15190 C CA . ASP B 1 869 ? 4.281 55.75 2.443 1 61.25 869 ASP B CA 1
ATOM 15191 C C . ASP B 1 869 ? 4.016 57.156 2.9 1 61.25 869 ASP B C 1
ATOM 15193 O O . ASP B 1 869 ? 3.789 57.406 4.086 1 61.25 869 ASP B O 1
ATOM 15197 N N . ASP B 1 870 ? 4.43 58.125 2.033 1 71.12 870 ASP B N 1
ATOM 15198 C CA . ASP B 1 870 ? 4.078 59.5 2.283 1 71.12 870 ASP B CA 1
ATOM 15199 C C . ASP B 1 870 ? 2.629 59.625 2.744 1 71.12 870 ASP B C 1
ATOM 15201 O O . ASP B 1 870 ? 1.794 58.781 2.43 1 71.12 870 ASP B O 1
ATOM 15205 N N . ILE B 1 871 ? 2.461 60.5 3.746 1 78 871 ILE B N 1
ATOM 15206 C CA . ILE B 1 871 ? 1.134 60.781 4.289 1 78 871 ILE B CA 1
ATOM 15207 C C . ILE B 1 871 ? 0.161 61.062 3.148 1 78 871 ILE B C 1
ATOM 15209 O O . ILE B 1 871 ? 0.473 61.844 2.242 1 78 871 ILE B O 1
ATOM 15213 N N . ASP B 1 872 ? -0.845 60.281 3.025 1 80.38 872 ASP B N 1
ATOM 15214 C CA . ASP B 1 872 ? -1.917 60.625 2.098 1 80.38 872 ASP B CA 1
ATOM 15215 C C . ASP B 1 872 ? -2.625 61.906 2.531 1 80.38 872 ASP B C 1
ATOM 15217 O O . ASP B 1 872 ? -3.623 61.844 3.256 1 80.38 872 ASP B O 1
ATOM 15221 N N . LEU B 1 873 ? -2.186 63.031 2.004 1 87 873 LEU B N 1
ATOM 15222 C CA . LEU B 1 873 ? -2.686 64.312 2.404 1 87 873 LEU B CA 1
ATOM 15223 C C . LEU B 1 873 ? -4.16 64.5 2.041 1 87 873 LEU B C 1
ATOM 15225 O O . LEU B 1 873 ? -4.906 65.188 2.74 1 87 873 LEU B O 1
ATOM 15229 N N . ASP B 1 874 ? -4.57 63.75 0.934 1 86.06 874 ASP B N 1
ATOM 15230 C CA . ASP B 1 874 ? -5.977 63.812 0.54 1 86.06 874 ASP B CA 1
ATOM 15231 C C . ASP B 1 874 ? -6.867 63.156 1.57 1 86.06 874 ASP B C 1
ATOM 15233 O O . ASP B 1 874 ? -7.949 63.656 1.896 1 86.06 874 ASP B O 1
ATOM 15237 N N . ASP B 1 875 ? -6.367 62.094 2.039 1 86.06 875 ASP B N 1
ATOM 15238 C CA . ASP B 1 875 ? -7.113 61.344 3.062 1 86.06 875 ASP B CA 1
ATOM 15239 C C . ASP B 1 875 ? -7.172 62.156 4.363 1 86.06 875 ASP B C 1
ATOM 15241 O O . ASP B 1 875 ? -8.227 62.219 5.004 1 86.06 875 ASP B O 1
ATOM 15245 N N . LEU B 1 876 ? -6.043 62.75 4.746 1 88.75 876 LEU B N 1
ATOM 15246 C CA . LEU B 1 876 ? -5.992 63.562 5.957 1 88.75 876 LEU B CA 1
ATOM 15247 C C . LEU B 1 876 ? -6.938 64.75 5.855 1 88.75 876 LEU B C 1
ATOM 15249 O O . LEU B 1 876 ? -7.707 65 6.785 1 88.75 876 LEU B O 1
ATOM 15253 N N . LYS B 1 877 ? -6.914 65.438 4.758 1 89.88 877 LYS B N 1
ATOM 15254 C CA . LYS B 1 877 ? -7.742 66.625 4.504 1 89.88 877 LYS B CA 1
ATOM 15255 C C . LYS B 1 877 ? -9.227 66.312 4.586 1 89.88 877 LYS B C 1
ATOM 15257 O O . LYS B 1 877 ? -10.016 67.062 5.176 1 89.88 877 LYS B O 1
ATOM 15262 N N . ARG B 1 878 ? -9.539 65.125 4.035 1 87.62 878 ARG B N 1
ATOM 15263 C CA . ARG B 1 878 ? -10.93 64.688 3.963 1 87.62 878 ARG B CA 1
ATOM 15264 C C . ARG B 1 878 ? -11.484 64.375 5.355 1 87.62 878 ARG B C 1
ATOM 15266 O O . ARG B 1 878 ? -12.68 64.562 5.594 1 87.62 878 ARG B O 1
ATOM 15273 N N . HIS B 1 879 ? -10.641 64 6.273 1 88.12 879 HIS B N 1
ATOM 15274 C CA . HIS B 1 879 ? -11.141 63.531 7.566 1 88.12 879 HIS B CA 1
ATOM 15275 C C . HIS B 1 879 ? -10.75 64.5 8.672 1 88.12 879 HIS B C 1
ATOM 15277 O O . HIS B 1 879 ? -10.828 64.188 9.859 1 88.12 879 HIS B O 1
ATOM 15283 N N . THR B 1 880 ? -10.297 65.688 8.328 1 91.81 880 THR B N 1
ATOM 15284 C CA . THR B 1 880 ? -9.969 66.688 9.297 1 91.81 880 THR B CA 1
ATOM 15285 C C . THR B 1 880 ? -11.211 67.5 9.68 1 91.81 880 THR B C 1
ATOM 15287 O O . THR B 1 880 ? -12 67.875 8.812 1 91.81 880 THR B O 1
ATOM 15290 N N . GLN B 1 881 ? -11.375 67.625 10.922 1 89.38 881 GLN B N 1
ATOM 15291 C CA . GLN B 1 881 ? -12.469 68.5 11.422 1 89.38 881 GLN B CA 1
ATOM 15292 C C . GLN B 1 881 ? -11.969 69.875 11.773 1 89.38 881 GLN B C 1
ATOM 15294 O O . GLN B 1 881 ? -10.852 70.062 12.266 1 89.38 881 GLN B O 1
ATOM 15299 N N . TYR B 1 882 ? -12.812 71 11.516 1 89.69 882 TYR B N 1
ATOM 15300 C CA . TYR B 1 882 ? -12.422 72.375 11.734 1 89.69 882 TYR B CA 1
ATOM 15301 C C . TYR B 1 882 ? -13.297 73 12.805 1 89.69 882 TYR B C 1
ATOM 15303 O O . TYR B 1 882 ? -14.508 72.812 12.828 1 89.69 882 TYR B O 1
ATOM 15311 N N . PHE B 1 883 ? -12.656 73.625 13.695 1 84.56 883 PHE B N 1
ATOM 15312 C CA . PHE B 1 883 ? -13.359 74.312 14.789 1 84.56 883 PHE B CA 1
ATOM 15313 C C . PHE B 1 883 ? -12.938 75.75 14.898 1 84.56 883 PHE B C 1
ATOM 15315 O O . PHE B 1 883 ? -11.953 76.188 14.281 1 84.56 883 PHE B O 1
ATOM 15322 N N . GLY B 1 884 ? -13.625 76.625 15.773 1 78.44 884 GLY B N 1
ATOM 15323 C CA . GLY B 1 884 ? -13.25 78 16.141 1 78.44 884 GLY B CA 1
ATOM 15324 C C . GLY B 1 884 ? -13.344 79 14.992 1 78.44 884 GLY B C 1
ATOM 15325 O O . GLY B 1 884 ? -12.547 79.938 14.898 1 78.44 884 GLY B O 1
ATOM 15326 N N . GLY B 1 885 ? -14.125 78.75 14.055 1 78.25 885 GLY B N 1
ATOM 15327 C CA . GLY B 1 885 ? -14.312 79.625 12.93 1 78.25 885 GLY B CA 1
ATOM 15328 C C . GLY B 1 885 ? -13.602 79.188 11.672 1 78.25 885 GLY B C 1
ATOM 15329 O O . GLY B 1 885 ? -13.789 79.75 10.602 1 78.25 885 GLY B O 1
ATOM 15330 N N . PHE B 1 886 ? -12.812 78.25 11.812 1 83.19 886 PHE B N 1
ATOM 15331 C CA . PHE B 1 886 ? -12.156 77.688 10.641 1 83.19 886 PHE B CA 1
ATOM 15332 C C . PHE B 1 886 ? -13.094 76.75 9.898 1 83.19 886 PHE B C 1
ATOM 15334 O O . PHE B 1 886 ? -13.953 76.062 10.516 1 83.19 886 PHE B O 1
ATOM 15341 N N . HIS B 1 887 ? -13.195 76.688 8.711 1 85.94 887 HIS B N 1
ATOM 15342 C CA . HIS B 1 887 ? -13.859 75.75 7.828 1 85.94 887 HIS B CA 1
ATOM 15343 C C . HIS B 1 887 ? -13 75.438 6.613 1 85.94 887 HIS B C 1
ATOM 15345 O O . HIS B 1 887 ? -11.977 76.062 6.383 1 85.94 887 HIS B O 1
ATOM 15351 N N . SER B 1 888 ? -13.344 74.562 5.789 1 87.31 888 SER B N 1
ATOM 15352 C CA . SER B 1 888 ? -12.531 74 4.719 1 87.31 888 SER B CA 1
ATOM 15353 C C . SER B 1 888 ? -12.102 75.062 3.727 1 87.31 888 SER B C 1
ATOM 15355 O O . SER B 1 888 ? -11.008 75 3.156 1 87.31 888 SER B O 1
ATOM 15357 N N . ASN B 1 889 ? -12.906 76.062 3.582 1 87.06 889 ASN B N 1
ATOM 15358 C CA . ASN B 1 889 ? -12.625 77.062 2.561 1 87.06 889 ASN B CA 1
ATOM 15359 C C . ASN B 1 889 ? -12 78.312 3.164 1 87.06 889 ASN B C 1
ATOM 15361 O O . ASN B 1 889 ? -11.828 79.312 2.473 1 87.06 889 ASN B O 1
ATOM 15365 N N . HIS B 1 890 ? -11.695 78.312 4.418 1 87.81 890 HIS B N 1
ATOM 15366 C CA . HIS B 1 890 ? -11.039 79.438 5.055 1 87.81 890 HIS B CA 1
ATOM 15367 C C . HIS B 1 890 ? -9.648 79.688 4.473 1 87.81 890 HIS B C 1
ATOM 15369 O O . HIS B 1 890 ? -8.938 78.688 4.164 1 87.81 890 HIS B O 1
ATOM 15375 N N . ARG B 1 891 ? -9.336 80.812 4.297 1 88.19 891 ARG B N 1
ATOM 15376 C CA . ARG B 1 891 ? -8.102 81.25 3.625 1 88.19 891 ARG B CA 1
ATOM 15377 C C . ARG B 1 891 ? -6.891 80.562 4.297 1 88.19 891 ARG B C 1
ATOM 15379 O O . ARG B 1 891 ? -6.02 80 3.621 1 88.19 891 ARG B O 1
ATOM 15386 N N . VAL B 1 892 ? -6.809 80.625 5.547 1 89.25 892 VAL B N 1
ATOM 15387 C CA . VAL B 1 892 ? -5.668 80.062 6.289 1 89.25 892 VAL B CA 1
ATOM 15388 C C . VAL B 1 892 ? -5.613 78.562 6.145 1 89.25 892 VAL B C 1
ATOM 15390 O O . VAL B 1 892 ? -4.531 78 6.059 1 89.25 892 VAL B O 1
ATOM 15393 N N . ILE B 1 893 ? -6.738 77.938 6.16 1 93.44 893 ILE B N 1
ATOM 15394 C CA . ILE B 1 893 ? -6.824 76.5 6.012 1 93.44 893 ILE B CA 1
ATOM 15395 C C . ILE B 1 893 ? -6.359 76.062 4.617 1 93.44 893 ILE B C 1
ATOM 15397 O O . ILE B 1 893 ? -5.641 75.125 4.457 1 93.44 893 ILE B O 1
ATOM 15401 N N . ARG B 1 894 ? -6.812 76.812 3.637 1 92.94 894 ARG B N 1
ATOM 15402 C CA . ARG B 1 894 ? -6.336 76.562 2.281 1 92.94 894 ARG B CA 1
ATOM 15403 C C . ARG B 1 894 ? -4.82 76.688 2.195 1 92.94 894 ARG B C 1
ATOM 15405 O O . ARG B 1 894 ? -4.152 75.938 1.541 1 92.94 894 ARG B O 1
ATOM 15412 N N . TRP B 1 895 ? -4.348 77.75 2.836 1 92.38 895 TRP B N 1
ATOM 15413 C CA . TRP B 1 895 ? -2.902 77.938 2.877 1 92.38 895 TRP B CA 1
ATOM 15414 C C . TRP B 1 895 ? -2.213 76.75 3.543 1 92.38 895 TRP B C 1
ATOM 15416 O O . TRP B 1 895 ? -1.161 76.312 3.084 1 92.38 895 TRP B O 1
ATOM 15426 N N . LEU B 1 896 ? -2.785 76.312 4.574 1 94.5 896 LEU B N 1
ATOM 15427 C CA . LEU B 1 896 ? -2.197 75.188 5.328 1 94.5 896 LEU B CA 1
ATOM 15428 C C . LEU B 1 896 ? -2.029 73.938 4.445 1 94.5 896 LEU B C 1
ATOM 15430 O O . LEU B 1 896 ? -0.945 73.375 4.387 1 94.5 896 LEU B O 1
ATOM 15434 N N . TRP B 1 897 ? -3.07 73.625 3.82 1 94.44 897 TRP B N 1
ATOM 15435 C CA . TRP B 1 897 ? -3.037 72.438 2.984 1 94.44 897 TRP B CA 1
ATOM 15436 C C . TRP B 1 897 ? -2.094 72.625 1.8 1 94.44 897 TRP B C 1
ATOM 15438 O O . TRP B 1 897 ? -1.42 71.688 1.377 1 94.44 897 TRP B O 1
ATOM 15448 N N . GLU B 1 898 ? -2.033 73.75 1.275 1 92.38 898 GLU B N 1
ATOM 15449 C CA . GLU B 1 898 ? -1.098 74.062 0.197 1 92.38 898 GLU B CA 1
ATOM 15450 C C . GLU B 1 898 ? 0.348 73.938 0.671 1 92.38 898 GLU B C 1
ATOM 15452 O O . GLU B 1 898 ? 1.202 73.438 -0.049 1 92.38 898 GLU B O 1
ATOM 15457 N N . VAL B 1 899 ? 0.542 74.438 1.794 1 93.12 899 VAL B N 1
ATOM 15458 C CA . VAL B 1 899 ? 1.883 74.375 2.367 1 93.12 899 VAL B CA 1
ATOM 15459 C C . VAL B 1 899 ? 2.283 72.938 2.584 1 93.12 899 VAL B C 1
ATOM 15461 O O . VAL B 1 899 ? 3.414 72.562 2.283 1 93.12 899 VAL B O 1
ATOM 15464 N N . LEU B 1 900 ? 1.412 72.125 3.082 1 93.81 900 LEU B N 1
ATOM 15465 C CA . LEU B 1 900 ? 1.682 70.75 3.34 1 93.81 900 LEU B CA 1
ATOM 15466 C C . LEU B 1 900 ? 1.911 69.938 2.037 1 93.81 900 LEU B C 1
ATOM 15468 O O . LEU B 1 900 ? 2.758 69.062 1.974 1 93.81 900 LEU B O 1
ATOM 15472 N N . GLU B 1 901 ? 1.258 70.312 1.023 1 90.62 901 GLU B N 1
ATOM 15473 C CA . GLU B 1 901 ? 1.32 69.562 -0.25 1 90.62 901 GLU B CA 1
ATOM 15474 C C . GLU B 1 901 ? 2.535 70 -1.065 1 90.62 901 GLU B C 1
ATOM 15476 O O . GLU B 1 901 ? 3.207 69.188 -1.682 1 90.62 901 GLU B O 1
ATOM 15481 N N . LYS B 1 902 ? 2.82 71.25 -1.04 1 89.25 902 LYS B N 1
ATOM 15482 C CA . LYS B 1 902 ? 3.789 71.75 -1.999 1 89.25 902 LYS B CA 1
ATOM 15483 C C . LYS B 1 902 ? 5.113 72.125 -1.317 1 89.25 902 LYS B C 1
ATOM 15485 O O . LYS B 1 902 ? 6.184 71.938 -1.902 1 89.25 902 LYS B O 1
ATOM 15490 N N . ASP B 1 903 ? 5.051 72.625 -0.177 1 87.44 903 ASP B N 1
ATOM 15491 C CA . ASP B 1 903 ? 6.254 73.188 0.449 1 87.44 903 ASP B CA 1
ATOM 15492 C C . ASP B 1 903 ? 6.906 72.125 1.36 1 87.44 903 ASP B C 1
ATOM 15494 O O . ASP B 1 903 ? 8.133 72.062 1.459 1 87.44 903 ASP B O 1
ATOM 15498 N N . PHE B 1 904 ? 6.215 71.312 2.092 1 90.94 904 PHE B N 1
ATOM 15499 C CA . PHE B 1 904 ? 6.75 70.375 3.051 1 90.94 904 PHE B CA 1
ATOM 15500 C C . PHE B 1 904 ? 7.285 69.125 2.338 1 90.94 904 PHE B C 1
ATOM 15502 O O . PHE B 1 904 ? 6.672 68.625 1.387 1 90.94 904 PHE B O 1
ATOM 15509 N N . THR B 1 905 ? 8.406 68.688 2.709 1 85.94 905 THR B N 1
ATOM 15510 C CA . THR B 1 905 ? 8.938 67.375 2.295 1 85.94 905 THR B CA 1
ATOM 15511 C C . THR B 1 905 ? 8.211 66.25 3.006 1 85.94 905 THR B C 1
ATOM 15513 O O . THR B 1 905 ? 7.512 66.5 3.996 1 85.94 905 THR B O 1
ATOM 15516 N N . PRO B 1 906 ? 8.352 65.062 2.508 1 81.62 906 PRO B N 1
ATOM 15517 C CA . PRO B 1 906 ? 7.727 63.938 3.199 1 81.62 906 PRO B CA 1
ATOM 15518 C C . PRO B 1 906 ? 8.133 63.844 4.668 1 81.62 906 PRO B C 1
ATOM 15520 O O . PRO B 1 906 ? 7.297 63.562 5.523 1 81.62 906 PRO B O 1
ATOM 15523 N N . GLU B 1 907 ? 9.344 64.188 4.863 1 81.56 907 GLU B N 1
ATOM 15524 C CA . GLU B 1 907 ? 9.82 64.125 6.242 1 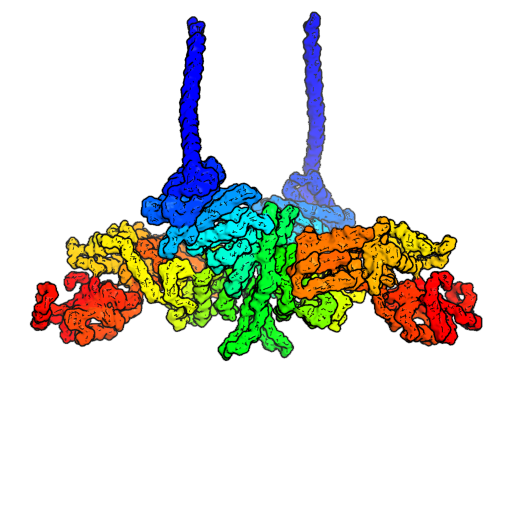81.56 907 GLU B CA 1
ATOM 15525 C C . GLU B 1 907 ? 9.102 65.188 7.082 1 81.56 907 GLU B C 1
ATOM 15527 O O . GLU B 1 907 ? 8.719 64.938 8.219 1 81.56 907 GLU B O 1
ATOM 15532 N N . GLU B 1 908 ? 8.914 66.375 6.516 1 84.56 908 GLU B N 1
ATOM 15533 C CA . GLU B 1 908 ? 8.242 67.438 7.23 1 84.56 908 GLU B CA 1
ATOM 15534 C C . GLU B 1 908 ? 6.766 67.125 7.441 1 84.56 908 GLU B C 1
ATOM 15536 O O . GLU B 1 908 ? 6.188 67.5 8.461 1 84.56 908 GLU B O 1
ATOM 15541 N N . ARG B 1 909 ? 6.215 66.5 6.473 1 87.94 909 ARG B N 1
ATOM 15542 C CA . ARG B 1 909 ? 4.82 66.125 6.633 1 87.94 909 ARG B CA 1
ATOM 15543 C C . ARG B 1 909 ? 4.652 65.125 7.801 1 87.94 909 ARG B C 1
ATOM 15545 O O . ARG B 1 909 ? 3.678 65.25 8.547 1 87.94 909 ARG B O 1
ATOM 15552 N N . HIS B 1 910 ? 5.633 64.25 7.93 1 82.06 910 HIS B N 1
ATOM 15553 C CA . HIS B 1 910 ? 5.605 63.375 9.062 1 82.06 910 HIS B CA 1
ATOM 15554 C C . HIS B 1 910 ? 5.773 64.125 10.383 1 82.06 910 HIS B C 1
ATOM 15556 O O . HIS B 1 910 ? 5.133 63.781 11.375 1 82.06 910 HIS B O 1
ATOM 15562 N N . LEU B 1 911 ? 6.641 65.062 10.344 1 81.62 911 LEU B N 1
ATOM 15563 C CA . LEU B 1 911 ? 6.836 65.938 11.531 1 81.62 911 LEU B CA 1
ATOM 15564 C C . LEU B 1 911 ? 5.566 66.688 11.867 1 81.62 911 LEU B C 1
ATOM 15566 O O . LEU B 1 911 ? 5.254 66.938 13.039 1 81.62 911 LEU B O 1
ATOM 15570 N N . PHE B 1 912 ? 4.918 67.188 10.867 1 87.69 912 PHE B N 1
ATOM 15571 C CA . PHE B 1 912 ? 3.65 67.875 11.047 1 87.69 912 PHE B CA 1
ATOM 15572 C C . PHE B 1 912 ? 2.639 67 11.75 1 87.69 912 PHE B C 1
ATOM 15574 O O . PHE B 1 912 ? 1.971 67.438 12.695 1 87.69 912 PHE B O 1
ATOM 15581 N N . LEU B 1 913 ? 2.611 65.75 11.211 1 83.69 913 LEU B N 1
ATOM 15582 C CA . LEU B 1 913 ? 1.685 64.75 11.828 1 83.69 913 LEU B CA 1
ATOM 15583 C C . LEU B 1 913 ? 2.055 64.5 13.281 1 83.69 913 LEU B C 1
ATOM 15585 O O . LEU B 1 913 ? 1.178 64.438 14.148 1 83.69 913 LEU B O 1
ATOM 15589 N N . LYS B 1 914 ? 3.299 64.438 13.445 1 80 914 LYS B N 1
ATOM 15590 C CA . LYS B 1 914 ? 3.795 64.25 14.797 1 80 914 LYS B CA 1
ATOM 15591 C C . LYS B 1 914 ? 3.428 65.375 15.703 1 80 914 LYS B C 1
ATOM 15593 O O . LYS B 1 914 ? 3.039 65.188 16.859 1 80 914 LYS B O 1
ATOM 15598 N N . PHE B 1 915 ? 3.543 66.562 15.195 1 81.88 915 PHE B N 1
ATOM 15599 C CA . PHE B 1 915 ? 3.23 67.812 15.914 1 81.88 915 PHE B CA 1
ATOM 15600 C C . PHE B 1 915 ? 1.762 67.812 16.312 1 81.88 915 PHE B C 1
ATOM 15602 O O . PHE B 1 915 ? 1.429 68.25 17.438 1 81.88 915 PHE B O 1
ATOM 15609 N N . GLY B 1 916 ? 0.977 67.375 15.461 1 80.75 916 GLY B N 1
ATOM 15610 C CA . GLY B 1 916 ? -0.456 67.438 15.695 1 80.75 916 GLY B CA 1
ATOM 15611 C C . GLY B 1 916 ? -1 66.25 16.469 1 80.75 916 GLY B C 1
ATOM 15612 O O . GLY B 1 916 ? -1.999 66.375 17.172 1 80.75 916 GLY B O 1
ATOM 15613 N N . THR B 1 917 ? -0.444 65.062 16.219 1 77.69 917 THR B N 1
ATOM 15614 C CA . THR B 1 917 ? -1.041 63.844 16.75 1 77.69 917 THR B CA 1
ATOM 15615 C C . THR B 1 917 ? -0.061 63.125 17.672 1 77.69 917 THR B C 1
ATOM 15617 O O . THR B 1 917 ? -0.416 62.125 18.297 1 77.69 917 THR B O 1
ATOM 15620 N N . SER B 1 918 ? 1.156 63.5 17.828 1 66.5 918 SER B N 1
ATOM 15621 C CA . SER B 1 918 ? 2.254 62.875 18.562 1 66.5 918 SER B CA 1
ATOM 15622 C C . SER B 1 918 ? 2.791 61.656 17.828 1 66.5 918 SER B C 1
ATOM 15624 O O . SER B 1 918 ? 3.729 61 18.297 1 66.5 918 SER B O 1
ATOM 15626 N N . CYS B 1 919 ? 2.252 61.312 16.656 1 69.31 919 CYS B N 1
ATOM 15627 C CA . CYS B 1 919 ? 2.721 60.188 15.852 1 69.31 919 CYS B CA 1
ATOM 15628 C C . CYS B 1 919 ? 3.164 60.656 14.469 1 69.31 919 CYS B C 1
ATOM 15630 O O . CYS B 1 919 ? 2.441 61.375 13.797 1 69.31 919 CYS B O 1
ATOM 15632 N N . SER B 1 920 ? 4.32 60.188 14.117 1 71.44 920 SER B N 1
ATOM 15633 C CA . SER B 1 920 ? 4.871 60.656 12.844 1 71.44 920 SER B CA 1
ATOM 15634 C C . SER B 1 920 ? 4.316 59.844 11.68 1 71.44 920 SER B C 1
ATOM 15636 O O . SER B 1 920 ? 4.473 60.25 10.516 1 71.44 920 SER B O 1
ATOM 15638 N N . ARG B 1 921 ? 3.654 58.781 11.906 1 74.25 921 ARG B N 1
ATOM 15639 C CA . ARG B 1 921 ? 3.17 57.938 10.82 1 74.25 921 ARG B CA 1
ATOM 15640 C C . ARG B 1 921 ? 1.646 57.906 10.797 1 74.25 921 ARG B C 1
ATOM 15642 O O . ARG B 1 921 ? 1 57.938 11.844 1 74.25 921 ARG B O 1
ATOM 15649 N N . PRO B 1 922 ? 1.104 57.906 9.547 1 74 922 PRO B N 1
ATOM 15650 C CA . PRO B 1 922 ? -0.356 57.844 9.453 1 74 922 PRO B CA 1
ATOM 15651 C C . PRO B 1 922 ? -0.933 56.531 9.93 1 74 922 PRO B C 1
ATOM 15653 O O . PRO B 1 922 ? -0.232 55.5 9.93 1 74 922 PRO B O 1
ATOM 15656 N N . PRO B 1 923 ? -2.168 56.625 10.414 1 70 923 PRO B N 1
ATOM 15657 C CA . PRO B 1 923 ? -2.834 55.375 10.797 1 70 923 PRO B CA 1
ATOM 15658 C C . PRO B 1 923 ? -2.945 54.406 9.648 1 70 923 PRO B C 1
ATOM 15660 O O . PRO B 1 923 ? -3.111 54.812 8.492 1 70 923 PRO B O 1
ATOM 15663 N N . LEU B 1 924 ? -2.836 53.125 9.945 1 65.94 924 LEU B N 1
ATOM 15664 C CA . LEU B 1 924 ? -2.75 52.031 8.984 1 65.94 924 LEU B CA 1
ATOM 15665 C C . LEU B 1 924 ? -3.977 52 8.078 1 65.94 924 LEU B C 1
ATOM 15667 O O . LEU B 1 924 ? -3.861 51.75 6.879 1 65.94 924 LEU B O 1
ATOM 15671 N N . LEU B 1 925 ? -5.176 52.25 8.602 1 68.44 925 LEU B N 1
ATOM 15672 C CA . LEU B 1 925 ? -6.406 52.156 7.824 1 68.44 925 LEU B CA 1
ATOM 15673 C C . LEU B 1 925 ? -6.785 53.5 7.25 1 68.44 925 LEU B C 1
ATOM 15675 O O . LEU B 1 925 ? -7.836 53.656 6.621 1 68.44 925 LEU B O 1
ATOM 15679 N N . GLY B 1 926 ? -5.906 54.531 7.402 1 73.62 926 GLY B N 1
ATOM 15680 C CA . GLY B 1 926 ? -6.23 55.844 6.934 1 73.62 926 GLY B CA 1
ATOM 15681 C C . GLY B 1 926 ? -6.691 56.781 8.047 1 73.62 926 GLY B C 1
ATOM 15682 O O . GLY B 1 926 ? -6.918 56.344 9.172 1 73.62 926 GLY B O 1
ATOM 15683 N N . PHE B 1 927 ? -6.805 58 7.762 1 79.81 927 PHE B N 1
ATOM 15684 C CA . PHE B 1 927 ? -7.078 59.031 8.75 1 79.81 927 PHE B CA 1
ATOM 15685 C C . PHE B 1 927 ? -8.547 59.031 9.164 1 79.81 927 PHE B C 1
ATOM 15687 O O . PHE B 1 927 ? -8.938 59.656 10.141 1 79.81 927 PHE B O 1
ATOM 15694 N N . ALA B 1 928 ? -9.305 58.125 8.391 1 73.56 928 ALA B N 1
ATOM 15695 C CA . ALA B 1 928 ? -10.703 57.938 8.766 1 73.56 928 ALA B CA 1
ATOM 15696 C C . ALA B 1 928 ? -10.82 57.25 10.125 1 73.56 928 ALA B C 1
ATOM 15698 O O . ALA B 1 928 ? -11.828 57.406 10.82 1 73.56 928 ALA B O 1
ATOM 15699 N N . TYR B 1 929 ? -9.695 56.594 10.43 1 67.06 929 TYR B N 1
ATOM 15700 C CA . TYR B 1 929 ? -9.789 55.781 11.633 1 67.06 929 TYR B CA 1
ATOM 15701 C C . TYR B 1 929 ? -9 56.375 12.781 1 67.06 929 TYR B C 1
ATOM 15703 O O . TYR B 1 929 ? -8.766 55.75 13.805 1 67.06 929 TYR B O 1
ATOM 15711 N N . LEU B 1 930 ? -8.562 57.562 12.531 1 74.19 930 LEU B N 1
ATOM 15712 C CA . LEU B 1 930 ? -7.891 58.312 13.602 1 74.19 930 LEU B CA 1
ATOM 15713 C C . LEU B 1 930 ? -8.891 58.781 14.648 1 74.19 930 LEU B C 1
ATOM 15715 O O . LEU B 1 930 ? -9.875 59.469 14.312 1 74.19 930 LEU B O 1
ATOM 15719 N N . GLU B 1 931 ? -8.781 58.219 15.906 1 63.75 931 GLU B N 1
ATOM 15720 C CA . GLU B 1 931 ? -9.664 58.656 16.984 1 63.75 931 GLU B CA 1
ATOM 15721 C C . GLU B 1 931 ? -8.867 59.344 18.094 1 63.75 931 GLU B C 1
ATOM 15723 O O . GLU B 1 931 ? -7.988 58.75 18.703 1 63.75 931 GLU B O 1
ATOM 15728 N N . PRO B 1 932 ? -9.32 60.531 18.453 1 69.94 932 PRO B N 1
ATOM 15729 C CA . PRO B 1 932 ? -10.25 61.469 17.797 1 69.94 932 PRO B CA 1
ATOM 15730 C C . PRO B 1 932 ? -9.758 61.938 16.438 1 69.94 932 PRO B C 1
ATOM 15732 O O . PRO B 1 932 ? -8.562 61.844 16.141 1 69.94 932 PRO B O 1
ATOM 15735 N N . PRO B 1 933 ? -10.641 62.281 15.578 1 81.62 933 PRO B N 1
ATOM 15736 C CA . PRO B 1 933 ? -10.188 62.75 14.266 1 81.62 933 PRO B CA 1
ATOM 15737 C C . PRO B 1 933 ? -9.281 63.969 14.344 1 81.62 933 PRO B C 1
ATOM 15739 O O . PRO B 1 933 ? -9.367 64.75 15.289 1 81.62 933 PRO B O 1
ATOM 15742 N N . PHE B 1 934 ? -8.43 64.062 13.398 1 88.5 934 PHE B N 1
ATOM 15743 C CA . PHE B 1 934 ? -7.574 65.25 13.32 1 88.5 934 PHE B CA 1
ATOM 15744 C C . PHE B 1 934 ? -8.414 66.5 13.195 1 88.5 934 PHE B C 1
ATOM 15746 O O . PHE B 1 934 ? -9.367 66.562 12.414 1 88.5 934 PHE B O 1
ATOM 15753 N N . SER B 1 935 ? -8.156 67.438 14.031 1 90.31 935 SER B N 1
ATOM 15754 C CA . SER B 1 935 ? -8.953 68.688 14.078 1 90.31 935 SER B CA 1
ATOM 15755 C C . SER B 1 935 ? -8.062 69.938 14.086 1 90.31 935 SER B C 1
ATOM 15757 O O . SER B 1 935 ? -6.945 69.875 14.609 1 90.31 935 SER B O 1
ATOM 15759 N N . ILE B 1 936 ? -8.508 71 13.531 1 91.25 936 ILE B N 1
ATOM 15760 C CA . ILE B 1 936 ? -7.816 72.312 13.516 1 91.25 936 ILE B CA 1
ATOM 15761 C C . ILE B 1 936 ? -8.727 73.375 14.062 1 91.25 936 ILE B C 1
ATOM 15763 O O . ILE B 1 936 ? -9.875 73.5 13.625 1 91.25 936 ILE B O 1
ATOM 15767 N N . ARG B 1 937 ? -8.227 74.062 15.094 1 87.44 937 ARG B N 1
ATOM 15768 C CA . ARG B 1 937 ? -9.016 75.125 15.727 1 87.44 937 ARG B CA 1
ATOM 15769 C C . ARG B 1 937 ? -8.312 76.438 15.594 1 87.44 937 ARG B C 1
ATOM 15771 O O . ARG B 1 937 ? -7.098 76.562 15.742 1 87.44 937 ARG B O 1
ATOM 15778 N N . CYS B 1 938 ? -9.07 77.562 15.367 1 85.62 938 CYS B N 1
ATOM 15779 C CA . CYS B 1 938 ? -8.539 78.875 15.312 1 85.62 938 CYS B CA 1
ATOM 15780 C C . CYS B 1 938 ? -8.438 79.5 16.703 1 85.62 938 CYS B C 1
ATOM 15782 O O . CYS B 1 938 ? -9.367 79.375 17.5 1 85.62 938 CYS B O 1
ATOM 15784 N N . VAL B 1 939 ? -7.32 79.875 17.297 1 75.19 939 VAL B N 1
ATOM 15785 C CA . VAL B 1 939 ? -7.152 80.562 18.594 1 75.19 939 VAL B CA 1
ATOM 15786 C C . VAL B 1 939 ? -7 82.062 18.406 1 75.19 939 VAL B C 1
ATOM 15788 O O . VAL B 1 939 ? -6.223 82.5 17.578 1 75.19 939 VAL B O 1
ATOM 15791 N N . GLU B 1 940 ? -8.031 82.75 18.812 1 56.53 940 GLU B N 1
ATOM 15792 C CA . GLU B 1 940 ? -8.008 84.25 18.719 1 56.53 940 GLU B CA 1
ATOM 15793 C C . GLU B 1 940 ? -7.156 84.812 19.828 1 56.53 940 GLU B C 1
ATOM 15795 O O . GLU B 1 940 ? -6.973 84.25 20.875 1 56.53 940 GLU B O 1
ATOM 15800 N N . THR B 1 941 ? -6.34 85.875 19.719 1 43.16 941 THR B N 1
ATOM 15801 C CA . THR B 1 941 ? -5.449 86.562 20.625 1 43.16 941 THR B CA 1
ATOM 15802 C C . THR B 1 941 ? -6.16 86.938 21.922 1 43.16 941 THR B C 1
ATOM 15804 O O . THR B 1 941 ? -5.602 87.625 22.766 1 43.16 941 THR B O 1
ATOM 15807 N N . SER B 1 942 ? -7.48 87.25 22.109 1 37.12 942 SER B N 1
ATOM 15808 C CA . SER B 1 942 ? -7.793 87.938 23.375 1 37.12 942 SER B CA 1
ATOM 15809 C C . SER B 1 942 ? -7.438 87.062 24.578 1 37.12 942 SER B C 1
ATOM 15811 O O . SER B 1 942 ? -7.227 85.875 24.438 1 37.12 942 SER B O 1
ATOM 15813 N N . ASP B 1 943 ? -7.645 87.75 26 1 34.03 943 ASP B N 1
ATOM 15814 C CA . ASP B 1 943 ? -7.438 87.25 27.359 1 34.03 943 ASP B CA 1
ATOM 15815 C C . ASP B 1 943 ? -8.055 85.875 27.547 1 34.03 943 ASP B C 1
ATOM 15817 O O . ASP B 1 943 ? -9.172 85.625 27.109 1 34.03 943 ASP B O 1
ATOM 15821 N N . ASP B 1 944 ? -7.305 84.875 27.766 1 35.38 944 ASP B N 1
ATOM 15822 C CA . ASP B 1 944 ? -7.527 83.5 28.078 1 35.38 944 ASP B CA 1
ATOM 15823 C C . ASP B 1 944 ? -8.742 83.312 28.984 1 35.38 944 ASP B C 1
ATOM 15825 O O . ASP B 1 944 ? -8.953 82.25 29.547 1 35.38 944 ASP B O 1
ATOM 15829 N N . ASN B 1 945 ? -9.273 84.5 29.656 1 32.41 945 ASN B N 1
ATOM 15830 C CA . ASN B 1 945 ? -10.125 84.125 30.781 1 32.41 945 ASN B CA 1
ATOM 15831 C C . ASN B 1 945 ? -11.477 83.562 30.312 1 32.41 945 ASN B C 1
ATOM 15833 O O . ASN B 1 945 ? -12.453 83.625 31.062 1 32.41 945 ASN B O 1
ATOM 15837 N N . ASP B 1 946 ? -11.898 83.875 29.094 1 30.12 946 ASP B N 1
ATOM 15838 C CA . ASP B 1 946 ? -13.32 83.562 28.953 1 30.12 946 ASP B CA 1
ATOM 15839 C C . ASP B 1 946 ? -13.555 82.062 28.953 1 30.12 946 ASP B C 1
ATOM 15841 O O . ASP B 1 946 ? -12.984 81.312 28.141 1 30.12 946 ASP B O 1
ATOM 15845 N N . GLN B 1 947 ? -14.047 81.562 30.125 1 30.31 947 GLN B N 1
ATOM 15846 C CA . GLN B 1 947 ? -14.539 80.188 30.344 1 30.31 947 GLN B CA 1
ATOM 15847 C C . GLN B 1 947 ? -15.469 79.75 29.203 1 30.31 947 GLN B C 1
ATOM 15849 O O . GLN B 1 947 ? -15.867 80.562 28.375 1 30.31 947 GLN B O 1
ATOM 15854 N N . GLY B 1 948 ? -16.609 79.062 29.578 1 30.95 948 GLY B N 1
ATOM 15855 C CA . GLY B 1 948 ? -17.531 78.125 28.922 1 30.95 948 GLY B CA 1
ATOM 15856 C C . GLY B 1 948 ? -18.312 78.812 27.797 1 30.95 948 GLY B C 1
ATOM 15857 O O . GLY B 1 948 ? -18.188 80 27.578 1 30.95 948 GLY B O 1
ATOM 15858 N N . ASP B 1 949 ? -19.469 78.062 27.297 1 32.34 949 ASP B N 1
ATOM 15859 C CA . ASP B 1 949 ? -20.406 77.938 26.203 1 32.34 949 ASP B CA 1
ATOM 15860 C C . ASP B 1 949 ? -21.328 79.125 26.062 1 32.34 949 ASP B C 1
ATOM 15862 O O . ASP B 1 949 ? -22.359 79.062 25.422 1 32.34 949 ASP B O 1
ATOM 15866 N N . THR B 1 950 ? -21.344 80.125 26.953 1 30 950 THR B N 1
ATOM 15867 C CA . THR B 1 950 ? -22.562 80.938 26.719 1 30 950 THR B CA 1
ATOM 15868 C C . THR B 1 950 ? -22.453 81.688 25.406 1 30 950 THR B C 1
ATOM 15870 O O . THR B 1 950 ? -21.344 81.938 24.922 1 30 950 THR B O 1
ATOM 15873 N N . LEU B 1 951 ? -23.641 81.938 24.734 1 33.78 951 LEU B N 1
ATOM 15874 C CA . LEU B 1 951 ? -23.953 82.688 23.516 1 33.78 951 LEU B CA 1
ATOM 15875 C C . LEU B 1 951 ? -23.109 84 23.438 1 33.78 951 LEU B C 1
ATOM 15877 O O . LEU B 1 951 ? -22.625 84.312 22.359 1 33.78 951 LEU B O 1
ATOM 15881 N N . GLY B 1 952 ? -23.016 84.625 24.609 1 33.81 952 GLY B N 1
ATOM 15882 C CA . GLY B 1 952 ? -22.391 85.938 24.656 1 33.81 952 GLY B CA 1
ATOM 15883 C C . GLY B 1 952 ? -20.906 85.938 24.344 1 33.81 952 GLY B C 1
ATOM 15884 O O . GLY B 1 952 ? -20.312 86.938 24 1 33.81 952 GLY B O 1
ATOM 15885 N N . SER B 1 953 ? -20.25 84.812 24.719 1 33.97 953 SER B N 1
ATOM 15886 C CA . SER B 1 953 ? -18.812 84.688 24.484 1 33.97 953 SER B CA 1
ATOM 15887 C C . SER B 1 953 ? -18.516 84.562 22.984 1 33.97 953 SER B C 1
ATOM 15889 O O . SER B 1 953 ? -17.375 84.812 22.562 1 33.97 953 SER B O 1
ATOM 15891 N N . VAL B 1 954 ? -19.469 84.188 22.156 1 33.5 954 VAL B N 1
ATOM 15892 C CA . VAL B 1 954 ? -19.328 84.188 20.703 1 33.5 954 VAL B CA 1
ATOM 15893 C C . VAL B 1 954 ? -19.203 85.688 20.234 1 33.5 954 VAL B C 1
ATOM 15895 O O . VAL B 1 954 ? -18.359 86 19.391 1 33.5 954 VAL B O 1
ATOM 15898 N N . ILE B 1 955 ? -20.125 86.562 20.766 1 34.72 955 ILE B N 1
ATOM 15899 C CA . ILE B 1 955 ? -20.203 87.938 20.219 1 34.72 955 ILE B CA 1
ATOM 15900 C C . ILE B 1 955 ? -18.938 88.688 20.578 1 34.72 955 ILE B C 1
ATOM 15902 O O . ILE B 1 955 ? -18.406 89.438 19.766 1 34.72 955 ILE B O 1
ATOM 15906 N N . ARG B 1 956 ? -18.484 88.625 21.844 1 38.47 956 ARG B N 1
ATOM 15907 C CA . ARG B 1 956 ? -17.312 89.375 22.219 1 38.47 956 ARG B CA 1
ATOM 15908 C C . ARG B 1 956 ? -16.078 88.875 21.469 1 38.47 956 ARG B C 1
ATOM 15910 O O . ARG B 1 956 ? -15.102 89.625 21.312 1 38.47 956 ARG B O 1
ATOM 15917 N N . GLY B 1 957 ? -15.969 87.562 21.141 1 34.28 957 GLY B N 1
ATOM 15918 C CA . GLY B 1 957 ? -14.93 86.938 20.297 1 34.28 957 GLY B CA 1
ATOM 15919 C C . GLY B 1 957 ? -14.828 87.625 18.938 1 34.28 957 GLY B C 1
ATOM 15920 O O . GLY B 1 957 ? -13.742 87.688 18.344 1 34.28 957 GLY B O 1
ATOM 15921 N N . PHE B 1 958 ? -15.938 88.062 18.344 1 33.38 958 PHE B N 1
ATOM 15922 C CA . PHE B 1 958 ? -15.898 88.812 17.078 1 33.38 958 PHE B CA 1
ATOM 15923 C C . PHE B 1 958 ? -15.195 90.125 17.219 1 33.38 958 PHE B C 1
ATOM 15925 O O . PHE B 1 958 ? -14.461 90.562 16.328 1 33.38 958 PHE B O 1
ATOM 15932 N N . LEU B 1 959 ? -15.5 90.938 18.281 1 35.22 959 LEU B N 1
ATOM 15933 C CA . LEU B 1 959 ? -14.992 92.312 18.328 1 35.22 959 LEU B CA 1
ATOM 15934 C C . LEU B 1 959 ? -13.531 92.312 18.766 1 35.22 959 LEU B C 1
ATOM 15936 O O . LEU B 1 959 ? -12.852 93.375 18.625 1 35.22 959 LEU B O 1
ATOM 15940 N N . ALA B 1 960 ? -13.086 91.562 19.672 1 34.94 960 ALA B N 1
ATOM 15941 C CA . ALA B 1 960 ? -11.68 91.562 20.078 1 34.94 960 ALA B CA 1
ATOM 15942 C C . ALA B 1 960 ? -10.766 91.188 18.922 1 34.94 960 ALA B C 1
ATOM 15944 O O . ALA B 1 960 ? -9.586 90.875 19.125 1 34.94 960 ALA B O 1
ATOM 15945 N N . ILE B 1 961 ? -11.172 91.188 17.719 1 36.88 961 ILE B N 1
ATOM 15946 C CA . ILE B 1 961 ? -10.375 90.938 16.531 1 36.88 961 ILE B CA 1
ATOM 15947 C C . ILE B 1 961 ? -9.18 91.875 16.469 1 36.88 961 ILE B C 1
ATOM 15949 O O . ILE B 1 961 ? -8.258 91.688 15.672 1 36.88 961 ILE B O 1
ATOM 15953 N N . LYS B 1 962 ? -9.203 93.062 17.078 1 35.5 962 LYS B N 1
ATOM 15954 C CA . LYS B 1 962 ? -8.18 94 16.641 1 35.5 962 LYS B CA 1
ATOM 15955 C C . LYS B 1 962 ? -6.809 93.625 17.188 1 35.5 962 LYS B C 1
ATOM 15957 O O . LYS B 1 962 ? -5.805 94.312 16.859 1 35.5 962 LYS B O 1
ATOM 15962 N N . ARG B 1 963 ? -6.68 93.25 18.453 1 38.81 963 ARG B N 1
ATOM 15963 C CA . ARG B 1 963 ? -5.281 93.125 18.875 1 38.81 963 ARG B CA 1
ATOM 15964 C C . ARG B 1 963 ? -4.621 91.875 18.281 1 38.81 963 ARG B C 1
ATOM 15966 O O . ARG B 1 963 ? -4.965 90.75 18.656 1 38.81 963 ARG B O 1
ATOM 15973 N N . LYS B 1 964 ? -4.105 91.938 17.078 1 42.06 964 LYS B N 1
ATOM 15974 C CA . LYS B 1 964 ? -3.338 91.125 16.141 1 42.06 964 LYS B CA 1
ATOM 15975 C C . LYS B 1 964 ? -2.02 90.688 16.766 1 42.06 964 LYS B C 1
ATOM 15977 O O . LYS B 1 964 ? -1.073 91.5 16.859 1 42.06 964 LYS B O 1
ATOM 15982 N N . ASN B 1 965 ? -1.899 90.062 17.766 1 39.88 965 ASN B N 1
ATOM 15983 C CA . ASN B 1 965 ? -0.537 89.625 18.016 1 39.88 965 ASN B CA 1
ATOM 15984 C C . ASN B 1 965 ? -0.101 88.562 17 1 39.88 965 ASN B C 1
ATOM 15986 O O . ASN B 1 965 ? -0.538 87.438 17.078 1 39.88 965 ASN B O 1
ATOM 15990 N N . PRO B 1 966 ? 0.259 88.875 15.781 1 49.84 966 PRO B N 1
ATOM 15991 C CA . PRO B 1 966 ? 0.691 88.062 14.617 1 49.84 966 PRO B CA 1
ATOM 15992 C C . PRO B 1 966 ? 1.759 87.062 14.953 1 49.84 966 PRO B C 1
ATOM 15994 O O . PRO B 1 966 ? 2.105 86.188 14.117 1 49.84 966 PRO B O 1
ATOM 15997 N N . ASN B 1 967 ? 2.377 87.062 16.062 1 59.34 967 ASN B N 1
ATOM 15998 C CA . ASN B 1 967 ? 3.617 86.312 16.219 1 59.34 967 ASN B CA 1
ATOM 15999 C C . ASN B 1 967 ? 3.396 85.062 17.031 1 59.34 967 ASN B C 1
ATOM 16001 O O . ASN B 1 967 ? 4.352 84.438 17.531 1 59.34 967 ASN B O 1
ATOM 16005 N N . ARG B 1 968 ? 2.23 84.625 17.141 1 75.38 968 ARG B N 1
ATOM 16006 C CA . ARG B 1 968 ? 2.037 83.438 17.969 1 75.38 968 ARG B CA 1
ATOM 16007 C C . ARG B 1 968 ? 2.336 82.188 17.172 1 75.38 968 ARG B C 1
ATOM 16009 O O . ARG B 1 968 ? 2 82.062 15.984 1 75.38 968 ARG B O 1
ATOM 16016 N N . LEU B 1 969 ? 2.99 81.312 17.797 1 81.88 969 LEU B N 1
ATOM 16017 C CA . LEU B 1 969 ? 3.322 80 17.188 1 81.88 969 LEU B CA 1
ATOM 16018 C C . LEU B 1 969 ? 2.137 79.062 17.25 1 81.88 969 LEU B C 1
ATOM 16020 O O . LEU B 1 969 ? 1.341 79.125 18.188 1 81.88 969 LEU B O 1
ATOM 16024 N N . PRO B 1 970 ? 1.87 78.25 16.156 1 86.88 970 PRO B N 1
ATOM 16025 C CA . PRO B 1 970 ? 0.859 77.188 16.266 1 86.88 970 PRO B CA 1
ATOM 16026 C C . PRO B 1 970 ? 1.139 76.25 17.438 1 86.88 970 PRO B C 1
ATOM 16028 O O . PRO B 1 970 ? 2.299 76 17.781 1 86.88 970 PRO B O 1
ATOM 16031 N N . THR B 1 971 ? 0.187 75.875 18.156 1 82.31 971 THR B N 1
ATOM 16032 C CA . THR B 1 971 ? 0.293 74.875 19.219 1 82.31 971 THR B CA 1
ATOM 16033 C C . THR B 1 971 ? -0.621 73.688 18.953 1 82.31 971 THR B C 1
ATOM 16035 O O . THR B 1 971 ? -1.477 73.75 18.062 1 82.31 971 THR B O 1
ATOM 16038 N N . ALA B 1 972 ? -0.284 72.562 19.5 1 80.69 972 ALA B N 1
ATOM 16039 C CA . ALA B 1 972 ? -1.103 71.375 19.266 1 80.69 972 ALA B CA 1
ATOM 16040 C C . ALA B 1 972 ? -1.474 70.688 20.578 1 80.69 972 ALA B C 1
ATOM 16042 O O . ALA B 1 972 ? -0.723 70.75 21.562 1 80.69 972 ALA B O 1
ATOM 16043 N N . SER B 1 973 ? -2.691 70.312 20.734 1 74.12 973 SER B N 1
ATOM 16044 C CA . SER B 1 973 ? -3.115 69.438 21.781 1 74.12 973 SER B CA 1
ATOM 16045 C C . SER B 1 973 ? -3.164 68 21.25 1 74.12 973 SER B C 1
ATOM 16047 O O . SER B 1 973 ? -4.207 67.5 20.781 1 74.12 973 SER B O 1
ATOM 16049 N N . THR B 1 974 ? -2.096 67.25 21.391 1 72.88 974 THR B N 1
ATOM 16050 C CA . THR B 1 974 ? -1.866 65.938 20.734 1 72.88 974 THR B CA 1
ATOM 16051 C C . THR B 1 974 ? -2.848 64.875 21.234 1 72.88 974 THR B C 1
ATOM 16053 O O . THR B 1 974 ? -3.17 63.938 20.516 1 72.88 974 THR B O 1
ATOM 16056 N N . CYS B 1 975 ? -3.295 65 22.5 1 63.72 975 CYS B N 1
ATOM 16057 C CA . CYS B 1 975 ? -4.258 64 23.031 1 63.72 975 CYS B CA 1
ATOM 16058 C C . CYS B 1 975 ? -5.555 64.062 22.234 1 63.72 975 CYS B C 1
ATOM 16060 O O . CYS B 1 975 ? -6.27 63.062 22.156 1 63.72 975 CYS B O 1
ATOM 16062 N N . PHE B 1 976 ? -5.844 65.188 21.734 1 67.69 976 PHE B N 1
ATOM 16063 C CA . PHE B 1 976 ? -7.094 65.375 21 1 67.69 976 PHE B CA 1
ATOM 16064 C C . PHE B 1 976 ? -6.836 65.438 19.5 1 67.69 976 PHE B C 1
ATOM 16066 O O . PHE B 1 976 ? -7.754 65.75 18.734 1 67.69 976 PHE B O 1
ATOM 16073 N N . ASN B 1 977 ? -5.594 65.25 19.125 1 79.12 977 ASN B N 1
ATOM 16074 C CA . ASN B 1 977 ? -5.199 65.438 17.734 1 79.12 977 ASN B CA 1
ATOM 16075 C C . ASN B 1 977 ? -5.668 66.75 17.203 1 79.12 977 ASN B C 1
ATOM 16077 O O . ASN B 1 977 ? -6.254 66.875 16.125 1 79.12 977 ASN B O 1
ATOM 16081 N N . LEU B 1 978 ? -5.422 67.812 17.953 1 83.88 978 LEU B N 1
ATOM 16082 C CA . LEU B 1 978 ? -5.934 69.125 17.641 1 83.88 978 LEU B CA 1
ATOM 16083 C C . LEU B 1 978 ? -4.789 70.125 17.359 1 83.88 978 LEU B C 1
ATOM 16085 O O . LEU B 1 978 ? -3.881 70.25 18.172 1 83.88 978 LEU B O 1
ATOM 16089 N N . LEU B 1 979 ? -4.812 70.625 16.219 1 89.25 979 LEU B N 1
ATOM 16090 C CA . LEU B 1 979 ? -3.896 71.688 15.836 1 89.25 979 LEU B CA 1
ATOM 16091 C C . LEU B 1 979 ? -4.535 73.062 16.078 1 89.25 979 LEU B C 1
ATOM 16093 O O . LEU B 1 979 ? -5.617 73.375 15.547 1 89.25 979 LEU B O 1
ATOM 16097 N N . LYS B 1 980 ? -3.967 73.812 16.922 1 85.75 980 LYS B N 1
ATOM 16098 C CA . LYS B 1 980 ? -4.398 75.188 17.156 1 85.75 980 LYS B CA 1
ATOM 16099 C C . LYS B 1 980 ? -3.621 76.125 16.281 1 85.75 980 LYS B C 1
ATOM 16101 O O . LYS B 1 980 ? -2.428 76.375 16.5 1 85.75 980 LYS B O 1
ATOM 16106 N N . LEU B 1 981 ? -4.289 76.688 15.43 1 88.5 981 LEU B N 1
ATOM 16107 C CA . LEU B 1 981 ? -3.666 77.562 14.422 1 88.5 981 LEU B CA 1
ATOM 16108 C C . LEU B 1 981 ? -4.168 79 14.531 1 88.5 981 LEU B C 1
ATOM 16110 O O . LEU B 1 981 ? -5.379 79.25 14.508 1 88.5 981 LEU B O 1
ATOM 16114 N N . PRO B 1 982 ? -3.303 79.938 14.766 1 85.69 982 PRO B N 1
ATOM 16115 C CA . PRO B 1 982 ? -3.711 81.312 14.742 1 85.69 982 PRO B CA 1
ATOM 16116 C C . PRO B 1 982 ? -4.164 81.812 13.359 1 85.69 982 PRO B C 1
ATOM 16118 O O . PRO B 1 982 ? -3.814 81.188 12.352 1 85.69 982 PRO B O 1
ATOM 16121 N N . ASN B 1 983 ? -4.961 82.75 13.312 1 84.12 983 ASN B N 1
ATOM 16122 C CA . ASN B 1 983 ? -5.41 83.375 12.055 1 84.12 983 ASN B CA 1
ATOM 16123 C C . ASN B 1 983 ? -4.34 84.25 11.422 1 84.12 983 ASN B C 1
ATOM 16125 O O . ASN B 1 983 ? -4.414 85.438 11.516 1 84.12 983 ASN B O 1
ATOM 16129 N N . TYR B 1 984 ? -3.449 83.625 10.734 1 86.31 984 TYR B N 1
ATOM 16130 C CA . TYR B 1 984 ? -2.316 84.312 10.156 1 86.31 984 TYR B CA 1
ATOM 16131 C C . TYR B 1 984 ? -2.762 85.188 9 1 86.31 984 TYR B C 1
ATOM 16133 O O . TYR B 1 984 ? -3.68 84.875 8.25 1 86.31 984 TYR B O 1
ATOM 16141 N N . ALA B 1 985 ? -2.014 86.312 8.883 1 81.31 985 ALA B N 1
ATOM 16142 C CA . ALA B 1 985 ? -2.379 87.312 7.855 1 81.31 985 ALA B CA 1
ATOM 16143 C C . ALA B 1 985 ? -1.753 86.938 6.512 1 81.31 985 ALA B C 1
ATOM 16145 O O . ALA B 1 985 ? -2.242 87.375 5.461 1 81.31 985 ALA B O 1
ATOM 16146 N N . LYS B 1 986 ? -0.607 86.312 6.594 1 85 986 LYS B N 1
ATOM 16147 C CA . LYS B 1 986 ? 0.101 85.938 5.367 1 85 986 LYS B CA 1
ATOM 16148 C C . LYS B 1 986 ? 0.494 84.5 5.367 1 85 986 LYS B C 1
ATOM 16150 O O . LYS B 1 986 ? 0.833 83.938 6.414 1 85 986 LYS B O 1
ATOM 16155 N N . LYS B 1 987 ? 0.551 83.875 4.156 1 90.62 987 LYS B N 1
ATOM 16156 C CA . LYS B 1 987 ? 0.917 82.5 3.982 1 90.62 987 LYS B CA 1
ATOM 16157 C C . LYS B 1 987 ? 2.369 82.25 4.379 1 90.62 987 LYS B C 1
ATOM 16159 O O . LYS B 1 987 ? 2.697 81.188 4.949 1 90.62 987 LYS B O 1
ATOM 16164 N N . SER B 1 988 ? 3.244 83.25 4.039 1 89.69 988 SER B N 1
ATOM 16165 C CA . SER B 1 988 ? 4.664 83.125 4.348 1 89.69 988 SER B CA 1
ATOM 16166 C C . SER B 1 988 ? 4.895 83 5.852 1 89.69 988 SER B C 1
ATOM 16168 O O . SER B 1 988 ? 5.781 82.312 6.309 1 89.69 988 SER B O 1
ATOM 16170 N N . ILE B 1 989 ? 4.039 83.688 6.57 1 86.5 989 ILE B N 1
ATOM 16171 C CA . ILE B 1 989 ? 4.137 83.688 8.023 1 86.5 989 ILE B CA 1
ATOM 16172 C C . ILE B 1 989 ? 3.684 82.312 8.547 1 86.5 989 ILE B C 1
ATOM 16174 O O . ILE B 1 989 ? 4.305 81.75 9.445 1 86.5 989 ILE B O 1
ATOM 16178 N N . LEU B 1 990 ? 2.6 81.812 7.953 1 91.69 990 LEU B N 1
ATOM 16179 C CA . LEU B 1 990 ? 2.131 80.5 8.328 1 91.69 990 LEU B CA 1
ATOM 16180 C C . LEU B 1 990 ? 3.217 79.438 8.086 1 91.69 990 LEU B C 1
ATOM 16182 O O . LEU B 1 990 ? 3.475 78.562 8.945 1 91.69 990 LEU B O 1
ATOM 16186 N N . LEU B 1 991 ? 3.838 79.438 6.941 1 93.38 991 LEU B N 1
ATOM 16187 C CA . LEU B 1 991 ? 4.883 78.5 6.578 1 93.38 991 LEU B CA 1
ATOM 16188 C C . LEU B 1 991 ? 6.051 78.562 7.559 1 93.38 991 LEU B C 1
ATOM 16190 O O . LEU B 1 991 ? 6.531 77.562 8.039 1 93.38 991 LEU B O 1
ATOM 16194 N N . GLU B 1 992 ? 6.473 79.75 7.797 1 88.5 992 GLU B N 1
ATOM 16195 C CA . GLU B 1 992 ? 7.621 79.938 8.672 1 88.5 992 GLU B CA 1
ATOM 16196 C C . GLU B 1 992 ? 7.32 79.5 10.094 1 88.5 992 GLU B C 1
ATOM 16198 O O . GLU B 1 992 ? 8.125 78.75 10.711 1 88.5 992 GLU B O 1
ATOM 16203 N N . LYS B 1 993 ? 6.23 79.875 10.57 1 87.38 993 LYS B N 1
ATOM 16204 C CA . LYS B 1 993 ? 5.879 79.562 11.953 1 87.38 993 LYS B CA 1
ATOM 16205 C C . LYS B 1 993 ? 5.566 78.062 12.117 1 87.38 993 LYS B C 1
ATOM 16207 O O . LYS B 1 993 ? 5.906 77.5 13.133 1 87.38 993 LYS B O 1
ATOM 16212 N N . LEU B 1 994 ? 4.859 77.562 11.148 1 90.44 994 LEU B N 1
ATOM 16213 C CA . LEU B 1 994 ? 4.551 76.125 11.203 1 90.44 994 LEU B CA 1
ATOM 16214 C C . LEU B 1 994 ? 5.82 75.312 11.133 1 90.44 994 LEU B C 1
ATOM 16216 O O . LEU B 1 994 ? 5.961 74.312 11.859 1 90.44 994 LEU B O 1
ATOM 16220 N N . ARG B 1 995 ? 6.75 75.562 10.273 1 88.88 995 ARG B N 1
ATOM 16221 C CA . ARG B 1 995 ? 8.023 74.875 10.141 1 88.88 995 ARG B CA 1
ATOM 16222 C C . ARG B 1 995 ? 8.828 74.938 11.438 1 88.88 995 ARG B C 1
ATOM 16224 O O . ARG B 1 995 ? 9.461 74 11.844 1 88.88 995 ARG B O 1
ATOM 16231 N N . TYR B 1 996 ? 8.797 76.125 11.961 1 84.38 996 TYR B N 1
ATOM 16232 C CA . TYR B 1 996 ? 9.477 76.312 13.242 1 84.38 996 TYR B CA 1
ATOM 16233 C C . TYR B 1 996 ? 8.844 75.438 14.312 1 84.38 996 TYR B C 1
ATOM 16235 O O . TYR B 1 996 ? 9.547 74.75 15.078 1 84.38 996 TYR B O 1
ATOM 16243 N N . ALA B 1 997 ? 7.574 75.438 14.344 1 83.94 997 ALA B N 1
ATOM 16244 C CA . ALA B 1 997 ? 6.844 74.688 15.367 1 83.94 997 ALA B CA 1
ATOM 16245 C C . ALA B 1 997 ? 7.094 73.188 15.234 1 83.94 997 ALA B C 1
ATOM 16247 O O . ALA B 1 997 ? 7.277 72.5 16.234 1 83.94 997 ALA B O 1
ATOM 16248 N N . ILE B 1 998 ? 7.145 72.688 14.055 1 86 998 ILE B N 1
ATOM 16249 C CA . ILE B 1 998 ? 7.242 71.25 13.875 1 86 998 ILE B CA 1
ATOM 16250 C C . ILE B 1 998 ? 8.672 70.812 14.164 1 86 998 ILE B C 1
ATOM 16252 O O . ILE B 1 998 ? 8.898 69.625 14.508 1 86 998 ILE B O 1
ATOM 16256 N N . HIS B 1 999 ? 9.664 71.688 14.008 1 78.44 999 HIS B N 1
ATOM 16257 C CA . HIS B 1 999 ? 11.062 71.312 14.242 1 78.44 999 HIS B CA 1
ATOM 16258 C C . HIS B 1 999 ? 11.477 71.625 15.68 1 78.44 999 HIS B C 1
ATOM 16260 O O . HIS B 1 999 ? 12.531 71.188 16.125 1 78.44 999 HIS B O 1
ATOM 16266 N N . ALA B 1 1000 ? 10.781 72.625 16.281 1 65.56 1000 ALA B N 1
ATOM 16267 C CA . ALA B 1 1000 ? 11.156 73.062 17.625 1 65.56 1000 ALA B CA 1
ATOM 16268 C C . ALA B 1 1000 ? 10.938 72 18.641 1 65.56 1000 ALA B C 1
ATOM 16270 O O . ALA B 1 1000 ? 11.398 72.062 19.781 1 65.56 1000 ALA B O 1
ATOM 16271 N N . GLU B 1 1001 ? 11.141 70.75 18.609 1 53.44 1001 GLU B N 1
ATOM 16272 C CA . GLU B 1 1001 ? 11.047 69.562 19.484 1 53.44 1001 GLU B CA 1
ATOM 16273 C C . GLU B 1 1001 ? 10.398 69.938 20.812 1 53.44 1001 GLU B C 1
ATOM 16275 O O . GLU B 1 1001 ? 10.633 69.25 21.828 1 53.44 1001 GLU B O 1
ATOM 16280 N N . THR B 1 1002 ? 9.828 71.188 21.203 1 45.22 1002 THR B N 1
ATOM 16281 C CA . THR B 1 1002 ? 9.523 71.688 22.562 1 45.22 1002 THR B CA 1
ATOM 16282 C C . THR B 1 1002 ? 8.32 70.938 23.141 1 45.22 1002 THR B C 1
ATOM 16284 O O . THR B 1 1002 ? 7.383 70.625 22.406 1 45.22 1002 THR B O 1
ATOM 16287 N N . GLY B 1 1003 ? 8.43 70.25 24.406 1 42.78 1003 GLY B N 1
ATOM 16288 C CA . GLY B 1 1003 ? 7.492 69.625 25.312 1 42.78 1003 GLY B CA 1
ATOM 16289 C C . GLY B 1 1003 ? 6.172 70.375 25.422 1 42.78 1003 GLY B C 1
ATOM 16290 O O . GLY B 1 1003 ? 6.004 71.438 24.859 1 42.78 1003 GLY B O 1
ATOM 16291 N N . PHE B 1 1004 ? 5.137 69.812 26.125 1 39.97 1004 PHE B N 1
ATOM 16292 C CA . PHE B 1 1004 ? 3.754 70.125 26.422 1 39.97 1004 PHE B CA 1
ATOM 16293 C C . PHE B 1 1004 ? 3.668 71.562 26.969 1 39.97 1004 PHE B C 1
ATOM 16295 O O . PHE B 1 1004 ? 2.574 72.062 27.266 1 39.97 1004 PHE B O 1
ATOM 16302 N N . GLU B 1 1005 ? 4.711 72.25 27.422 1 35.06 1005 GLU B N 1
ATOM 16303 C CA . GLU B 1 1005 ? 4.484 73.438 28.203 1 35.06 1005 GLU B CA 1
ATOM 16304 C C . GLU B 1 1005 ? 3.771 74.5 27.375 1 35.06 1005 GLU B C 1
ATOM 16306 O O . GLU B 1 1005 ? 3.295 75.5 27.922 1 35.06 1005 GLU B O 1
ATOM 16311 N N . LEU B 1 1006 ? 4.031 74.625 26.109 1 35.56 1006 LEU B N 1
ATOM 16312 C CA . LEU B 1 1006 ? 3.527 75.875 25.516 1 35.56 1006 LEU B CA 1
ATOM 16313 C C . LEU B 1 1006 ? 2.045 75.75 25.188 1 35.56 1006 LEU B C 1
ATOM 16315 O O . LEU B 1 1006 ? 1.484 76.562 24.484 1 35.56 1006 LEU B O 1
ATOM 16319 N N . SER B 1 1007 ? 1.401 74.625 25.391 1 32.09 1007 SER B N 1
ATOM 16320 C CA . SER B 1 1007 ? -0.025 74.812 25.141 1 32.09 1007 SER B CA 1
ATOM 16321 C C . SER B 1 1007 ? -0.694 75.562 26.266 1 32.09 1007 SER B C 1
ATOM 16323 O O . SER B 1 1007 ? -0.363 75.438 27.438 1 32.09 1007 SER B O 1
#

Secondary structure (DSSP, 8-state):
--TTHHHHHHHHHHHHHHHHHHHHHHHHHHHHHHHHHHHHHHHHHHHHHHHHHHHHHHHH-SSS-----HHHHHHHHHHHTSTTSTTT--HHHHHHHHHHHHHHHT-S-TTT-THHHHHSTTTHHHHHHHHHHHHHHHHHHHHT--TTSHHHHHHHHHHHHHHHHHT-GGG-TT--SHHHHHHHHHHHHHHHHTT-SHHHHHHHHHHHHHHT-TTTTSS-HHHHHHHHHHHHHHHHHTTT-HHHHHHIIIIITTSTTTGGGS-HHHHTTS-HHHHHHHHHHHHHTT-----SHHHHHHHHHHHHHHHHHTHHHHHHTHHHHHHHHHHHHHHT----S---EEETTTEEESS---HHHHHHHHHHHHHHGGGGSHHHHHHHHHHHH--TTGGGSSS-SS------HHHHHHHHHHHHHHHHHHHHHHHH-GGGHHHHHHHHHSSHHHHHHHHHHHHHHHHHHHHHHHHH-TT--SGGGHHHHHHHHHHHHHHTT--HIIIIII--SS-HHHHHHHHHHHHHHHHHHHHTT-----TTSHHHHHHHHHHHHHHHHHHHHHHS---SSTTTT--TTS-HHHHHHHHHHT-HHHHHHHHH-GGGS-HHHHHHHHHHHHHHHHHHS--PPEEEEEETT-HHHHHHHHHTTS-HHHHHS-EEEEEE-TTSPBP----SSHHHHHHHHHHHHHHT-GGG-SEEE-TT--EEE-TTGGGSTTHHHHHHHHHHHHHHHHHHT---S--B-HHHHHHHHT----HHHHHHHH-HHHHHHHHHHHT--S-GGGGT-BSEEEEEETTEEEEEESSTTGGG-B--TTTHHHHHHHHHHHHHTGGGHHHHHHHHHHHHHHS-HHHHTTS-HHHHHHHHH---S---HHHHHHT-EEETT--TT-HHHHHHHHIIIIIS-HHHHHHHHHHHHS-SS--TT-GGG-SSPPEEEEE-SS-TT--S--THHHHHHHHGGG---TTPPPEEEGGGTEEEEE--S-HHHHHHHHHHHHHS---GGG-/-TTSTHHHHHHHHHHHHHHHHHHHHHHHHHHHHHHHHHHHHHHHHHHHHHHHHHHHHHHH-SSS-----HHHHHHHHHHHTSTTSTTT--HHHHHHHHHHHHHHHT-S-TTT-THHHHHSTTTHHHHHHHHHHHHHHHHHHHHT--TTSHHHHHHHHHHHHHHHHHT-GGG-TT--SHHHHHHHHHHHHHHHHTT-SHHHHHHHHHHHHHHT-TTTTSS-HHHHHHHHHHHHHHHHHTTT-HHHHHHIIIIITTSTTTGGGS-HHHHTTS-HHHHHHHHHHHHHTT-----SHHHHHHHHHHHHHHHHHTHHHHHHTHHHHHHHHHHHHHHT----S---EEETTTEEESS---HHHHHHHHHHHHHHHGGGSHHHHHHHHHHHH--TTGGGSSS-SS------HHHHHHHHHHHHHHHHHHHHHHHH-GGGHHHHHHHHHSSHHHHHHHHHHHHHHHHHHHHHHHHH-TT--SGGGHHHHHHHHHHHHHHTT--HIIIIII--SS-HHHHHHHHHHHHHHHHHHHHTT-----TTSHHHHHHHHHHHHHHHHHHHHHHS---SSTTTT--TTS-HHHHHHHHHHT-HHHHHHHHH-GGGS-HHHHHHHHHHHHHHHHHHS--PPEEEEEETT-HHHHHHHHHTTS-HHHHHS-EEEEEE-TTSPBP----SSHHHHHHHHHHHHHHT-GGGTSEEE-TT--EEE-TTGGGSTTHHHHHHHHHHHHHHHHHHT---S--B-HHHHHHHHT----HHHHHHHH-HHHHHHHHHHHT--S-GGGGT-BSEEEEEETTEEEEEESSTTGGG-B--TTTHHHHHHHHHHHHHTGGGHHHHHHHHHHHHHHS-HHHHTTS-HHHHHHHHH---S---HHHHHHT-EEETT--TT-HHHHHHHHIIIIIS-HHHHHHHHHHHHS-SS--TT-GGG-SSPPEEEEE-SS-TT--S--THHHHHHHHGGG---TTPPPEEEGGGTEEEEE--S-HHHHHHHHHHHHHS---GGG-

InterPro domains:
  IPR000569 HECT domain [PF00632] (683-1007)
  IPR000569 HECT domain [PS50237] (647-1007)
  IPR000569 HECT domain [SM00119] (640-1007)
  IPR000569 HECT domain [cd00078] (627-1005)
  IPR035983 HECT, E3 ligase catalytic domain [SSF56204] (620-999)
  IPR044611 Ubiquitin-protein ligase E3A/B/C-like [PTHR45700] (7-1007)

Organism: Bursaphelenchus xylophilus (NCBI:txid6326)

pLDDT: mean 83.99, std 14.17, range [22.92, 98.19]

Radius of gyration: 52.04 Å; Cα contacts (8 Å, |Δi|>4): 2685; chains: 2; bounding box: 120×169×166 Å

Foldseek 3Di:
DVVVPPVVVVVVVVVVVVVVVVVVVVVVVVVCVVVVVVVVVVVVLVVVVVVLLVVVCVAQNPQNNRFDFLVVLLVSLCVCPDPSCPPPDDLSSLLSSLLNLLVQQLDLDLRRHNVVLCVDPVRVVSSLVSVLVLLQVLLQVLLPFQLLDPVSVVSNLSSLSSLQQQLQNVSGNNPDDPVSRVVSNLSSLVSLQVQLDLVSLQSLLSNLLSQLFALRGSHDLVSLLSSLLSLLSNCVSVVVDLSSLLSCQQRRLLRALSQVSYDPVSCVSPDLVVSLVSLLVCLVVVNGNLPALSSLLSNLLSNLVSCVVVVVSCLVCVPSVLSSLVSSLVRNADDAPDQDDQAPQQGGHPDDDDNRRRSSSVSSVVSNLSCLALVNLCSLLVSLLVDPPVVPPPDDDDDPPDCPPVNVVVSLQSVLSSLVSLVSSCVRRVVCNLLSLLSNPVDQVRLVSLLVVVPVCFLVNVLVVCVVPLQCPGSNLSSVLSSLQSVLLVVLQDEPCVVAPVQPPHRLVRLLRLLLSLLQNLLCCLLVVSDPPDCPGPNVSSNVSSLSSNVVSVVVCLVPNSHPDPCSSADPPDDLVVLLVVVVVPDPSSLVCLLRPLVNHPLLVLVVVLLVVLVVVLVVADQDEAEFEAEPVGLQPRCCVPPLPDALSRLLHHYHYWYQYPVRHTDPDDPLPLVVLLSLQVNVVVCQDCVLQQWDQWPVRETHGHLPNVVDVCSLSSLLSNLQSLLSCLSVQHAYAHHYQLLLLCVLLVHDDSQLNSCCTVPVPVNVVLVCLVPPPDWSLVVVDWQKDWDADPRDIDIDHLDVVRVPGGDTPSCSSVSSRSVSCCVRDVSCVSSSVSSSNNNCSNPPSSSSSSDHSSVVSCSHHNDPDQAPLVLLLVFEAEEAPDDCPDPQNVLVSCCLPPVDDSQLVLLLQCQQQVGSHARNSTQNPDVPHAYEYEDAPDDPPDDDDDPVVVVVSVPVNPPCPQQDAWHYDNSRSYIYDYPHPDSVSVNVRSSCSSPVPDDPPVD/DVVPPVVVVVVVVVVVVVVVVVVVVVVVVVVVVVVVVVVVVVVVLVVVVVVLLVVVCVQQNPQNNRFAFLVVLLVSLCVCPDPSPPPPDDLSSVLSSLLNLLVQQLDQDLRRHNVVLCVDPVRVVSSLVSVLVLLQVLLQVLLPFQLLDPVSVVSNLSSLSSLQQQLQNVSGNNPDDPVSRVVSNLSSLVSLQVQLDLVSLQSLLSNLLSQLFALRGSHDLVSLLSSLLSLLSNCVSVVVDLSSLLSCQARRLLRALSQVSYDPVSCVSPDLLVNLVSLLVCLVVVNGNLPALSSLLSNLLNNLVSCVVVVVSCLVCVPSVLSSLVSSLVRNADDAPDQDDQAPQQGGHPDDDDNRRRSSSVSSVVSNLSCLALVNLCSLLVSLLVDPVVVPPPDDDDPPPDCPPVNVVVSLQSVLSSLVSLVSSCVRRVVCNLLSLLSNPVDQVRLVSLLVVVPVCFLVNVLVVCVVPLQCPGSNLSSVLSSLQSVLLVVLQDEPCVVAPVVPPHRLVRLLRLLLSLLQNLLCCLLVVSDPPDCPGPNVSSNVSSLSSNVVSVVVCLVPNSHPDPCSSADPPDDLVVLLVVVVVPDPSSLVCLLRPLVNHPLLVLVVVLLVVLVVVLVVADADEAEFEAEPVGLQPRCCVPPLPDALSRLLHHYHYWYQYPVRHTDPDDPLPLVVLLSLQVNVVVCQPCVLQQWDQWPVRETDGHLVNVVDVCSLSSLLVNLQSLLSCLSVQHAYAHHYQLLLLCLLLVHDDSQLNSCCGVPVPVNVVLVCLVPPPDWSLVVVDWQKDWDADPRDIDIDHLDVVRVPGGDTPSCSSVSSRSVSCCVRDVSCVSSSVSSSNNNCSNPPSSSSSSDHSVVVSCSHHNDPDQAPLVLLLVFEAEEAPDDCPDPQNVLVSVCLVPVDDSQVVLLLQCQQAVGSYARNSTQNPDVPHAYEYEDAPDDPPDDDDDPVVVVVSVPSNPPCPQQDAWHYDNSRSYIYDYPHPDSVSVNVRSSCSSPVPDDPPPD

Solvent-accessible surface area (backbone atoms only — not comparable to full-atom values): 107329 Å² total; per-residue (Å²): 128,74,78,69,61,59,64,56,52,55,52,50,50,51,52,48,49,49,47,51,48,48,48,48,46,47,50,46,46,49,47,46,48,51,48,41,50,51,46,48,48,47,49,49,49,50,50,48,50,51,50,52,50,49,50,47,34,69,55,25,37,89,82,30,79,46,83,47,52,30,67,57,52,54,51,50,50,56,50,55,74,27,82,83,33,69,92,69,66,54,70,63,57,56,46,33,51,44,48,33,52,47,53,24,25,45,27,68,46,66,64,31,10,45,60,46,38,65,73,31,86,85,34,25,62,63,50,46,54,47,50,37,51,47,52,57,49,48,42,53,53,48,45,71,52,54,49,86,39,68,71,44,29,54,45,45,50,50,54,43,47,36,55,35,49,73,62,31,51,86,59,28,38,70,49,74,51,67,71,58,36,55,54,44,45,54,51,33,33,59,48,38,41,78,54,78,42,72,68,52,44,51,25,48,25,47,38,50,39,56,26,39,21,23,80,60,49,49,40,56,64,68,54,51,36,35,50,52,46,45,53,38,48,36,31,53,47,53,69,60,33,70,69,50,49,48,50,43,52,53,42,42,39,34,23,56,37,50,62,76,60,47,49,74,72,56,51,68,68,50,61,66,66,63,54,50,54,48,50,42,54,32,42,72,68,68,63,62,71,55,87,40,43,66,38,22,49,15,29,48,13,29,48,48,50,51,42,68,75,37,48,73,61,40,69,75,34,50,58,50,46,45,52,30,51,42,55,45,50,62,46,40,51,73,90,64,86,50,82,77,31,64,34,70,48,60,30,60,31,65,60,90,62,58,70,38,52,36,37,21,24,54,56,25,34,59,31,49,49,46,67,37,28,66,68,45,44,48,50,59,48,49,68,59,66,53,66,75,66,70,73,56,66,72,71,73,82,70,84,76,72,71,80,42,65,49,54,46,43,49,51,49,50,55,42,12,50,54,30,38,42,55,47,49,47,36,68,49,22,55,79,42,28,56,36,48,38,45,30,57,56,68,48,50,60,52,59,47,50,53,46,51,60,55,55,63,44,35,52,67,43,56,51,52,51,38,64,69,34,61,59,53,80,59,55,78,55,25,46,59,34,39,49,24,47,36,49,36,60,50,58,52,67,50,50,66,56,40,51,72,68,68,24,58,70,45,40,59,67,48,51,45,50,52,46,51,37,36,47,46,49,52,49,48,38,40,69,69,62,64,59,76,89,35,88,80,40,53,44,32,45,43,46,50,29,37,45,52,30,35,53,49,51,50,51,48,32,73,76,54,70,65,63,91,51,95,62,62,73,40,56,83,89,58,59,53,66,57,47,52,52,36,36,74,71,59,40,68,46,37,49,51,36,34,52,76,46,29,62,51,36,56,70,68,59,46,52,52,51,49,51,51,50,50,51,56,52,52,71,72,48,70,79,65,70,45,78,44,72,31,38,71,89,35,44,55,60,38,44,48,68,68,51,60,78,50,49,51,70,58,62,72,26,43,68,37,47,44,47,22,43,92,86,70,45,71,54,94,63,85,52,70,62,35,46,36,52,50,48,50,54,53,32,51,53,54,52,58,28,54,86,68,35,48,22,36,69,36,95,83,54,33,37,36,76,33,76,64,23,68,81,40,88,61,38,55,60,49,32,18,42,50,18,34,51,52,24,43,29,44,73,72,67,44,51,42,95,60,45,70,29,64,66,56,41,19,52,60,58,71,45,90,71,66,34,51,67,50,26,56,60,77,35,46,65,58,36,51,51,48,52,47,60,72,66,51,85,68,66,45,51,78,73,68,46,38,35,34,52,70,46,74,54,97,86,40,79,44,78,48,63,68,42,93,68,11,74,76,37,72,32,29,80,62,40,39,65,45,48,46,52,40,52,27,36,38,66,63,45,60,61,42,40,68,48,47,50,31,22,30,53,20,22,46,53,62,42,55,67,76,67,49,29,52,49,51,48,71,50,45,46,30,56,39,21,17,54,88,60,70,73,58,61,67,49,42,61,72,38,44,45,59,34,70,83,43,44,82,82,33,68,60,50,46,44,50,53,48,40,54,69,70,70,40,48,67,68,49,45,24,34,45,38,21,50,23,46,69,29,54,46,51,52,74,86,33,40,79,69,37,83,56,42,41,28,39,31,41,51,74,71,59,79,83,72,72,74,77,87,54,75,66,56,58,58,54,61,64,67,53,63,72,66,70,68,83,81,65,63,52,40,45,47,33,52,53,18,23,30,35,37,56,82,58,91,44,64,70,55,46,52,52,37,46,55,45,52,44,65,53,80,74,70,78,75,78,100,128,78,80,66,62,65,64,56,55,56,51,51,52,50,50,50,50,49,48,52,48,47,50,49,45,46,51,45,46,50,47,45,47,50,48,40,48,51,46,50,50,47,50,49,49,50,49,48,51,50,51,51,51,49,50,48,33,67,56,24,38,90,79,30,77,45,83,48,51,29,67,56,53,52,51,51,49,55,49,55,74,28,82,83,32,67,96,68,67,54,68,63,58,54,46,34,52,45,46,33,52,47,54,25,26,47,28,68,45,67,66,31,9,46,58,45,37,66,73,31,87,87,34,26,62,63,52,46,53,47,49,36,51,45,52,58,49,49,40,54,54,47,46,72,53,54,50,86,40,67,72,43,29,55,44,45,51,49,54,44,48,36,56,34,48,73,62,32,52,86,60,28,38,70,49,76,51,67,71,58,37,56,54,44,44,54,50,35,32,59,46,39,41,78,54,77,42,71,69,54,44,49,25,47,23,47,37,50,39,56,25,39,20,24,78,60,50,48,39,56,65,68,54,51,36,35,51,50,46,46,53,38,47,36,31,53,48,53,69,60,33,69,69,49,48,49,50,43,53,51,41,42,41,34,24,57,37,50,64,75,62,48,49,73,74,53,51,70,67,50,60,66,66,63,53,50,52,47,50,42,55,33,42,71,66,68,64,63,71,55,87,40,44,66,39,22,47,16,29,48,13,29,50,48,49,51,41,67,76,38,48,74,63,39,70,75,32,49,60,50,46,46,52,30,51,42,55,45,51,62,43,39,53,75,88,64,85,49,80,77,33,63,34,71,49,60,30,61,30,65,61,89,62,58,69,37,51,36,37,23,24,52,55,26,34,59,32,48,49,46,67,39,28,64,67,46,42,48,52,57,48,49,68,59,63,55,67,75,65,72,71,56,66,74,66,74,85,66,87,76,69,73,82,42,66,50,54,44,43,50,51,48,50,55,43,11,50,55,28,38,41,55,45,48,47,37,69,50,20,56,80,42,26,56,37,47,38,46,31,57,56,68,48,50,60,52,59,47,49,51,46,52,59,55,56,65,45,34,52,65,43,56,49,52,51,39,64,68,34,61,59,54,81,60,55,80,56,26,47,59,34,40,47,24,46,35,48,36,61,50,56,52,68,50,50,68,58,40,47,73,67,68,24,55,69,45,40,58,66,48,50,44,52,51,46,50,38,36,46,47,51,53,50,48,38,40,68,70,60,64,58,76,87,37,87,80,40,54,43,33,45,42,46,50,30,39,45,52,29,36,52,50,51,51,51,48,31,71,73,52,69,66,64,93,50,95,61,60,74,40,56,83,89,57,59,55,68,55,47,53,53,36,36,74,71,60,39,68,46,37,48,50,36,33,54,74,46,28,62,51,37,57,68,68,60,46,52,52,51,49,52,52,50,50,51,56,52,54,69,71,49,70,78,65,69,45,80,43,73,32,39,70,88,35,44,56,62,38,44,47,68,68,50,61,78,51,50,50,69,59,61,71,26,43,68,35,44,43,47,22,42,94,84,70,44,72,56,94,62,84,53,69,63,36,46,36,52,50,49,50,54,54,32,51,54,56,52,58,28,57,87,71,34,47,21,37,68,37,94,84,55,33,38,36,75,34,76,66,23,69,80,41,90,61,37,55,59,48,32,19,42,50,18,34,53,51,25,42,28,43,74,72,69,45,51,40,95,61,44,71,29,65,64,54,41,19,52,61,58,71,43,92,73,67,34,50,66,50,26,55,59,76,36,46,67,61,35,53,51,46,51,47,62,72,67,51,88,67,66,45,51,76,73,69,45,39,34,34,54,71,45,75,56,97,86,40,78,44,78,47,62,67,43,93,69,12,73,76,37,73,32,29,80,64,41,39,67,44,50,48,51,42,51,28,38,39,65,61,44,59,62,41,41,68,50,46,51,30,21,31,51,21,22,48,53,60,40,55,66,78,67,50,29,53,48,51,48,72,52,46,47,30,56,39,23,18,52,88,60,70,74,58,60,68,49,44,61,72,37,46,44,59,34,70,85,43,46,82,82,33,69,61,51,46,43,49,54,49,39,54,69,69,70,40,47,66,68,48,47,24,33,44,37,20,49,23,46,69,27,54,48,52,54,73,87,34,39,78,68,38,84,56,43,42,28,38,29,40,52,74,70,61,79,84,73,74,72,79,85,56,72,65,57,57,58,55,61,62,69,53,60,71,65,70,69,84,79,67,67,52,40,44,48,33,52,50,16,23,31,36,36,57,82,58,93,44,64,70,56,46,54,53,38,46,54,46,52,42,66,53,81,74,71,79,75,77,101

Sequence (2014 aa):
MAFINLDQQRFLERSQQERKEREQERVRQVLFSAIGAVARGYLVRKDLRRKVLNEFHEAFGNDGMKVNGNTKLLKYGKLFFSGLFKNSLNNDVVCHYFKVLVKSITSNNKSYSFATLFLSVQYIQPASQFIQNAFSFVSTFLSRLNVEHIVQLKMAISLIEFLDVYSDPSQWGVVKEPAIRKVMESLCLKMIHGLMDKVEFINLSTVISNGLKGTKTALPHNSLNHLALFVFRILKSNAWSEEGIDMLLDRIFVCPAFYSALTPDTLQNFEPELVFKRILSRSTNGKLALDNVVVSVNFLGNFVELTITTKGLFDRNVEAWTSAVNYILEHCQERVFNKKYFHSVLGWTGQRLDEGSQAASNRVQYQVELLWSKNMVDQLFGVILKSNAMDEKKTTKTQQKESSGFDFVQKVIKIAEVCKLYQILITTFRAKKPDVLSGLCRNEKILASLWEFINEGGVESYWKLLTLDPNVSLPYSSPLELFAEAAHSLISILDEKELYENQKPFTLKHLCEISSFLNTFCFRCIWEEMLHYDDQHPADILFQSVYQLNSLLLMRDSRKSFAPTNDFWIVKDVKATQIVAEFEKGTTRSQRLMQMLPHSVSIKQRILLFRKLIQKDKSSVRHEAKIIEVHRDRLLEDGFVQLSDLSSRELKGIIRVKFVNYQGLPEVGIDQDGVFKEFLELTLKKVFDPGLNLFKNTANNVLYPSSTSYIHENHLNLFEFVGKMLGKAVYEGICIDLHLAPVLLAAVLKKKLWAFDELSSLDPELYKNLTFVKHYDGDVEDLGLTFAFSEEVLGKVETHELIAGGGNITVNNINKISYIHRMALYRVVHQTQEQCQKFVEGFRAIIAPQLLSLFTPVELQYLVSGQNDDIDLDDLKRHTQYFGGFHSNHRVIRWLWEVLEKDFTPEERHLFLKFGTSCSRPPLLGFAYLEPPFSIRCVETSDDNDQGDTLGSVIRGFLAIKRKNPNRLPTASTCFNLLKLPNYAKKSILLEKLRYAIHAETGFELSMAFINLDQQRFLERSQQERKEREQERVRQVLFSAIGAVARGYLVRKDLRRKVLNEFHEAFGNDGMKVNGNTKLLKYGKLFFSGLFKNSLNNDVVCHYFKVLVKSITSNNKSYSFATLFLSVQYIQPASQFIQNAFSFVSTFLSRLNVEHIVQLKMAISLIEFLDVYSDPSQWGVVKEPAIRKVMESLCLKMIHGLMDKVEFINLSTVISNGLKGTKTALPHNSLNHLALFVFRILKSNAWSEEGIDMLLDRIFVCPAFYSALTPDTLQNFEPELVFKRILSRSTNGKLALDNVVVSVNFLGNFVELTITTKGLFDRNVEAWTSAVNYILEHCQERVFNKKYFHSVLGWTGQRLDEGSQAASNRVQYQVELLWSKNMVDQLFGVILKSNAMDEKKTTKTQQKESSGFDFVQKVIKIAEVCKLYQILITTFRAKKPDVLSGLCRNEKILASLWEFINEGGVESYWKLLTLDPNVSLPYSSPLELFAEAAHSLISILDEKELYENQKPFTLKHLCEISSFLNTFCFRCIWEEMLHYDDQHPADILFQSVYQLNSLLLMRDSRKSFAPTNDFWIVKDVKATQIVAEFEKGTTRSQRLMQMLPHSVSIKQRILLFRKLIQKDKSSVRHEAKIIEVHRDRLLEDGFVQLSDLSSRELKGIIRVKFVNYQGLPEVGIDQDGVFKEFLELTLKKVFDPGLNLFKNTANNVLYPSSTSYIHENHLNLFEFVGKMLGKAVYEGICIDLHLAPVLLAAVLKKKLWAFDELSSLDPELYKNLTFVKHYDGDVEDLGLTFAFSEEVLGKVETHELIAGGGNITVNNINKISYIHRMALYRVVHQTQEQCQKFVEGFRAIIAPQLLSLFTPVELQYLVSGQNDDIDLDDLKRHTQYFGGFHSNHRVIRWLWEVLEKDFTPEERHLFLKFGTSCSRPPLLGFAYLEPPFSIRCVETSDDNDQGDTLGSVIRGFLAIKRKNPNRLPTASTCFNLLKLPNYAKKSILLEKLRYAIHAETGFELS

Nearest PDB structures (foldseek):
  5c7j-assembly2_B  TM=6.669E-01  e=1.900E-20  Homo sapiens
  5c7j-assembly1_A  TM=6.669E-01  e=2.204E-20  Homo sapiens
  2xbb-assembly2_B  TM=6.315E-01  e=2.464E-20  Homo sapiens
  8q0n-assembly1_B  TM=4.255E-01  e=2.853E-19  Homo sapiens
  8pwl-assembly1_A  TM=3.477E-01  e=1.972E-20  Homo sapiens